Protein AF-0000000069859136 (afdb_homodimer)

pLDDT: mean 90.05, std 10.0, range [25.34, 98.75]

Structure (mmCIF, N/CA/C/O backbone):
data_AF-0000000069859136-model_v1
#
loop_
_entity.id
_entity.type
_entity.pdbx_description
1 polymer 'Putative glucan mod. protein'
#
loop_
_atom_site.group_PDB
_atom_site.id
_atom_site.type_symbol
_atom_site.label_atom_id
_atom_site.label_alt_id
_atom_site.label_comp_id
_atom_site.label_asym_id
_atom_site.label_entity_id
_atom_site.label_seq_id
_atom_site.pdbx_PDB_ins_code
_atom_site.Cartn_x
_atom_site.Cartn_y
_atom_site.Cartn_z
_atom_site.occupancy
_atom_site.B_iso_or_equiv
_atom_site.auth_seq_id
_atom_site.auth_comp_id
_atom_site.auth_asym_id
_atom_site.auth_atom_id
_atom_site.pdbx_PDB_model_num
ATOM 1 N N . MET A 1 1 ? 63.719 -24.328 11.25 1 25.34 1 MET A N 1
ATOM 2 C CA . MET A 1 1 ? 62.906 -24.25 12.445 1 25.34 1 MET A CA 1
ATOM 3 C C . MET A 1 1 ? 61.469 -23.859 12.086 1 25.34 1 MET A C 1
ATOM 5 O O . MET A 1 1 ? 61.25 -22.828 11.453 1 25.34 1 MET A O 1
ATOM 9 N N . SER A 1 2 ? 60.688 -24.875 11.891 1 28.73 2 SER A N 1
ATOM 10 C CA . SER A 1 2 ? 59.312 -25 11.414 1 28.73 2 SER A CA 1
ATOM 11 C C . SER A 1 2 ? 58.344 -24.297 12.359 1 28.73 2 SER A C 1
ATOM 13 O O . SER A 1 2 ? 58.281 -24.641 13.539 1 28.73 2 SER A O 1
ATOM 15 N N . GLU A 1 3 ? 58.406 -22.938 12.297 1 29.75 3 GLU A N 1
ATOM 16 C CA . GLU A 1 3 ? 57.406 -22.203 13.078 1 29.75 3 GLU A CA 1
ATOM 17 C C . GLU A 1 3 ? 56.031 -22.844 12.938 1 29.75 3 GLU A C 1
ATOM 19 O O . GLU A 1 3 ? 55.438 -22.812 11.867 1 29.75 3 GLU A O 1
ATOM 24 N N . ILE A 1 4 ? 55.844 -23.984 13.539 1 28.16 4 ILE A N 1
ATOM 25 C CA . ILE A 1 4 ? 54.5 -24.562 13.719 1 28.16 4 ILE A CA 1
ATOM 26 C C . ILE A 1 4 ? 53.562 -23.516 14.352 1 28.16 4 ILE A C 1
ATOM 28 O O . ILE A 1 4 ? 53.844 -23.031 15.461 1 28.16 4 ILE A O 1
ATOM 32 N N . LYS A 1 5 ? 52.906 -22.891 13.523 1 41.38 5 LYS A N 1
ATOM 33 C CA . LYS A 1 5 ? 51.812 -21.969 13.883 1 41.38 5 LYS A CA 1
ATOM 34 C C . LYS A 1 5 ? 50.969 -22.547 15.008 1 41.38 5 LYS A C 1
ATOM 36 O O . LYS A 1 5 ? 50.312 -23.578 14.828 1 41.38 5 LYS A O 1
ATOM 41 N N . LYS A 1 6 ? 51.312 -22.484 16.281 1 43.25 6 LYS A N 1
ATOM 42 C CA . LYS A 1 6 ? 50.594 -22.875 17.5 1 43.25 6 LYS A CA 1
ATOM 43 C C . LYS A 1 6 ? 49.125 -22.516 17.422 1 43.25 6 LYS A C 1
ATOM 45 O O . LYS A 1 6 ? 48.75 -21.344 17.266 1 43.25 6 LYS A O 1
ATOM 50 N N . LYS A 1 7 ? 48.188 -23.375 17.078 1 47.41 7 LYS A N 1
ATOM 51 C CA . LYS A 1 7 ? 46.719 -23.266 17.078 1 47.41 7 LYS A CA 1
ATOM 52 C C . LYS A 1 7 ? 46.188 -22.734 18.406 1 47.41 7 LYS A C 1
ATOM 54 O O . LYS A 1 7 ? 46.281 -23.422 19.422 1 47.41 7 LYS A O 1
ATOM 59 N N . LYS A 1 8 ? 46.25 -21.594 18.719 1 59.25 8 LYS A N 1
ATOM 60 C CA . LYS A 1 8 ? 45.844 -20.969 19.969 1 59.25 8 LYS A CA 1
ATOM 61 C C . LYS A 1 8 ? 44.375 -21.234 20.281 1 59.25 8 LYS A C 1
ATOM 63 O O . LYS A 1 8 ? 43.5 -20.922 19.469 1 59.25 8 LYS A O 1
ATOM 68 N N . SER A 1 9 ? 43.969 -22.141 21.172 1 77.12 9 SER A N 1
ATOM 69 C CA . SER A 1 9 ? 42.656 -22.484 21.672 1 77.12 9 SER A CA 1
ATOM 70 C C . SER A 1 9 ? 41.969 -21.266 22.266 1 77.12 9 SER A C 1
ATOM 72 O O . SER A 1 9 ? 42.594 -20.359 22.797 1 77.12 9 SER A O 1
ATOM 74 N N . LEU A 1 10 ? 40.562 -21.109 21.969 1 88.69 10 LEU A N 1
ATOM 75 C CA . LEU A 1 10 ? 39.75 -20.016 22.469 1 88.69 10 LEU A CA 1
ATOM 76 C C . LEU A 1 10 ? 39.656 -20.016 23.984 1 88.69 10 LEU A C 1
ATOM 78 O O . LEU A 1 10 ? 39.594 -21.094 24.594 1 88.69 10 LEU A O 1
ATOM 82 N N . ASN A 1 11 ? 39.875 -18.859 24.625 1 91.25 11 ASN A N 1
ATOM 83 C CA . ASN A 1 11 ? 39.688 -18.75 26.062 1 91.25 11 ASN A CA 1
ATOM 84 C C . ASN A 1 11 ? 38.188 -18.797 26.438 1 91.25 11 ASN A C 1
ATOM 86 O O . ASN A 1 11 ? 37.344 -18.75 25.562 1 91.25 11 ASN A O 1
ATOM 90 N N . VAL A 1 12 ? 37.812 -18.953 27.625 1 91.12 12 VAL A N 1
ATOM 91 C CA . VAL A 1 12 ? 36.469 -19.141 28.141 1 91.12 12 VAL A CA 1
ATOM 92 C C . VAL A 1 12 ? 35.625 -17.906 27.812 1 91.12 12 VAL A C 1
ATOM 94 O O . VAL A 1 12 ? 34.469 -18.031 27.438 1 91.12 12 VAL A O 1
ATOM 97 N N . ALA A 1 13 ? 36.219 -16.766 27.922 1 91.25 13 ALA A N 1
ATOM 98 C CA . ALA A 1 13 ? 35.469 -15.523 27.641 1 91.25 13 ALA A CA 1
ATOM 99 C C . ALA A 1 13 ? 35.094 -15.438 26.172 1 91.25 13 ALA A C 1
ATOM 101 O O . ALA A 1 13 ? 34 -14.984 25.828 1 91.25 13 ALA A O 1
ATOM 102 N N . GLN A 1 14 ? 35.969 -15.867 25.328 1 94.88 14 GLN A N 1
ATOM 103 C CA . GLN A 1 14 ? 35.719 -15.867 23.906 1 94.88 14 GLN A CA 1
ATOM 104 C C . GLN A 1 14 ? 34.594 -16.859 23.547 1 94.88 14 GLN A C 1
ATOM 106 O O . GLN A 1 14 ? 33.719 -16.547 22.734 1 94.88 14 GLN A O 1
ATOM 111 N N . ILE A 1 15 ? 34.625 -17.938 24.172 1 94.5 15 ILE A N 1
ATOM 112 C CA . ILE A 1 15 ? 33.594 -18.969 23.922 1 94.5 15 ILE A CA 1
ATOM 113 C C . ILE A 1 15 ? 32.25 -18.469 24.391 1 94.5 15 ILE A C 1
ATOM 115 O O . ILE A 1 15 ? 31.234 -18.641 23.703 1 94.5 15 ILE A O 1
ATOM 119 N N . ILE A 1 16 ? 32.219 -17.859 25.547 1 94.62 16 ILE A N 1
ATOM 120 C CA . ILE A 1 16 ? 30.969 -17.344 26.078 1 94.62 16 ILE A CA 1
ATOM 121 C C . ILE A 1 16 ? 30.391 -16.297 25.141 1 94.62 16 ILE A C 1
ATOM 123 O O . ILE A 1 16 ? 29.188 -16.297 24.859 1 94.62 16 ILE A O 1
ATOM 127 N N . CYS A 1 17 ? 31.25 -15.453 24.594 1 95.12 17 CYS A N 1
ATOM 128 C CA . CYS A 1 17 ? 30.781 -14.414 23.672 1 95.12 17 CYS A CA 1
ATOM 129 C C . CYS A 1 17 ? 30.25 -15.023 22.375 1 95.12 17 CYS A C 1
ATOM 131 O O . CYS A 1 17 ? 29.266 -14.547 21.828 1 95.12 17 CYS A O 1
ATOM 133 N N . LEU A 1 18 ? 30.906 -16.062 21.922 1 95.56 18 LEU A N 1
ATOM 134 C CA . LEU A 1 18 ? 30.469 -16.734 20.703 1 95.56 18 LEU A CA 1
ATOM 135 C C . LEU A 1 18 ? 29.094 -17.391 20.906 1 95.56 18 LEU A C 1
ATOM 137 O O . LEU A 1 18 ? 28.219 -17.281 20.047 1 95.56 18 LEU A O 1
ATOM 141 N N . VAL A 1 19 ? 28.938 -18.031 22.047 1 96.06 19 VAL A N 1
ATOM 142 C CA . VAL A 1 19 ? 27.703 -18.719 22.359 1 96.06 19 VAL A CA 1
ATOM 143 C C . VAL A 1 19 ? 26.578 -17.703 22.562 1 96.06 19 VAL A C 1
ATOM 145 O O . VAL A 1 19 ? 25.453 -17.906 22.078 1 96.06 19 VAL A O 1
ATOM 148 N N . LEU A 1 20 ? 26.891 -16.641 23.219 1 96.06 20 LEU A N 1
ATOM 149 C CA . LEU A 1 20 ? 25.891 -15.602 23.453 1 96.06 20 LEU A CA 1
ATOM 150 C C . LEU A 1 20 ? 25.484 -14.938 22.141 1 96.06 20 LEU A C 1
ATOM 152 O O . LEU A 1 20 ? 24.297 -14.641 21.938 1 96.06 20 LEU A O 1
ATOM 156 N N . ALA A 1 21 ? 26.469 -14.672 21.281 1 96.62 21 ALA A N 1
ATOM 157 C CA . ALA A 1 21 ? 26.172 -14.07 19.984 1 96.62 21 ALA A CA 1
ATOM 158 C C . ALA A 1 21 ? 25.281 -14.992 19.141 1 96.62 21 ALA A C 1
ATOM 160 O O . ALA A 1 21 ? 24.312 -14.547 18.531 1 96.62 21 ALA A O 1
ATOM 161 N N . ALA A 1 22 ? 25.641 -16.281 19.109 1 97.44 22 ALA A N 1
ATOM 162 C CA . ALA A 1 22 ? 24.844 -17.25 18.375 1 97.44 22 ALA A CA 1
ATOM 163 C C . ALA A 1 22 ? 23.422 -17.344 18.938 1 97.44 22 ALA A C 1
ATOM 165 O O . ALA A 1 22 ? 22.453 -17.422 18.188 1 97.44 22 ALA A O 1
ATOM 166 N N . PHE A 1 23 ? 23.375 -17.375 20.25 1 97.12 23 PHE A N 1
ATOM 167 C CA . PHE A 1 23 ? 22.078 -17.422 20.922 1 97.12 23 PHE A CA 1
ATOM 168 C C . PHE A 1 23 ? 21.203 -16.25 20.516 1 97.12 23 PHE A C 1
ATOM 170 O O . PHE A 1 23 ? 20.047 -16.422 20.125 1 97.12 23 PHE A O 1
ATOM 177 N N . PHE A 1 24 ? 21.781 -15.062 20.578 1 95.81 24 PHE A N 1
ATOM 178 C CA . PHE A 1 24 ? 21.031 -13.852 20.266 1 95.81 24 PHE A CA 1
ATOM 179 C C . PHE A 1 24 ? 20.578 -13.852 18.812 1 95.81 24 PHE A C 1
ATOM 181 O O . PHE A 1 24 ? 19.484 -13.398 18.5 1 95.81 24 PHE A O 1
ATOM 188 N N . MET A 1 25 ? 21.391 -14.289 17.922 1 97.31 25 MET A N 1
ATOM 189 C CA . MET A 1 25 ? 21.031 -14.344 16.5 1 97.31 25 MET A CA 1
ATOM 190 C C . MET A 1 25 ? 19.922 -15.375 16.266 1 97.31 25 MET A C 1
ATOM 192 O O . MET A 1 25 ? 18.984 -15.125 15.516 1 97.31 25 MET A O 1
ATOM 196 N N . LEU A 1 26 ? 20 -16.5 16.953 1 97.56 26 LEU A N 1
ATOM 197 C CA . LEU A 1 26 ? 19.031 -17.578 16.734 1 97.56 26 LEU A CA 1
ATOM 198 C C . LEU A 1 26 ? 17.703 -17.234 17.406 1 97.56 26 LEU A C 1
ATOM 200 O O . LEU A 1 26 ? 16.656 -17.797 17.031 1 97.56 26 LEU A O 1
ATOM 204 N N . VAL A 1 27 ? 17.703 -16.359 18.422 1 96.31 27 VAL A N 1
ATOM 205 C CA . VAL A 1 27 ? 16.453 -15.844 18.984 1 96.31 27 VAL A CA 1
ATOM 206 C C . VAL A 1 27 ? 15.625 -15.172 17.906 1 96.31 27 VAL A C 1
ATOM 208 O O . VAL A 1 27 ? 14.391 -15.203 17.938 1 96.31 27 VAL A O 1
ATOM 211 N N . GLN A 1 28 ? 16.281 -14.711 16.875 1 95.19 28 GLN A N 1
ATOM 212 C CA . GLN A 1 28 ? 15.625 -13.93 15.836 1 95.19 28 GLN A CA 1
ATOM 213 C C . GLN A 1 28 ? 14.977 -14.844 14.797 1 95.19 28 GLN A C 1
ATOM 215 O O . GLN A 1 28 ? 14.383 -14.359 13.828 1 95.19 28 GLN A O 1
ATOM 220 N N . MET A 1 29 ? 15.031 -16.172 15.023 1 94.88 29 MET A N 1
ATOM 221 C CA . MET A 1 29 ? 14.273 -17.109 14.195 1 94.88 29 MET A CA 1
ATOM 222 C C . MET A 1 29 ? 12.773 -16.922 14.398 1 94.88 29 MET A C 1
ATOM 224 O O . MET A 1 29 ? 11.984 -17.25 13.516 1 94.88 29 MET A O 1
ATOM 228 N N . PHE A 1 30 ? 12.438 -16.359 15.555 1 94.25 30 PHE A N 1
ATOM 229 C CA . PHE A 1 30 ? 11.039 -16.141 15.906 1 94.25 30 PHE A CA 1
ATOM 230 C C . PHE A 1 30 ? 10.68 -14.664 15.812 1 94.25 30 PHE A C 1
ATOM 232 O O . PHE A 1 30 ? 11.562 -13.805 15.875 1 94.25 30 PHE A O 1
ATOM 239 N N . SER A 1 31 ? 9.383 -14.422 15.594 1 89.88 31 SER A N 1
ATOM 240 C CA . SER A 1 31 ? 8.852 -13.062 15.695 1 89.88 31 SER A CA 1
ATOM 241 C C . SER A 1 31 ? 8.367 -12.758 17.109 1 89.88 31 SER A C 1
ATOM 243 O O . SER A 1 31 ? 7.527 -13.484 17.656 1 89.88 31 SER A O 1
ATOM 245 N N . TRP A 1 32 ? 8.898 -11.766 17.719 1 92 32 TRP A N 1
ATOM 246 C CA . TRP A 1 32 ? 8.617 -11.469 19.125 1 92 32 TRP A CA 1
ATOM 247 C C . TRP A 1 32 ? 7.742 -10.227 19.25 1 92 32 TRP A C 1
ATOM 249 O O . TRP A 1 32 ? 7.48 -9.75 20.359 1 92 32 TRP A O 1
ATOM 259 N N . GLY A 1 33 ? 7.336 -9.617 18.188 1 88.19 33 GLY A N 1
ATOM 260 C CA . GLY A 1 33 ? 6.578 -8.383 18.203 1 88.19 33 GLY A CA 1
ATOM 261 C C . GLY A 1 33 ? 5.332 -8.453 19.062 1 88.19 33 GLY A C 1
ATOM 262 O O . GLY A 1 33 ? 5.086 -7.57 19.891 1 88.19 33 GLY A O 1
ATOM 263 N N . LYS A 1 34 ? 4.492 -9.445 18.969 1 84.38 34 LYS A N 1
ATOM 264 C CA . LYS A 1 34 ? 3.248 -9.609 19.719 1 84.38 34 LYS A CA 1
ATOM 265 C C . LYS A 1 34 ? 3.527 -9.836 21.203 1 84.38 34 LYS A C 1
ATOM 267 O O . LYS A 1 34 ? 2.801 -9.336 22.062 1 84.38 34 LYS A O 1
ATOM 272 N N . THR A 1 35 ? 4.602 -10.594 21.5 1 87.19 35 THR A N 1
ATOM 273 C CA . THR A 1 35 ? 4.973 -10.875 22.891 1 87.19 35 THR A CA 1
ATOM 274 C C . THR A 1 35 ? 5.41 -9.594 23.594 1 87.19 35 THR A C 1
ATOM 276 O O . THR A 1 35 ? 4.984 -9.328 24.719 1 87.19 35 THR A O 1
ATOM 279 N N . PHE A 1 36 ? 6.152 -8.82 22.891 1 90.94 36 PHE A N 1
ATOM 280 C CA . PHE A 1 36 ? 6.625 -7.566 23.484 1 90.94 36 PHE A CA 1
ATOM 281 C C . PHE A 1 36 ? 5.496 -6.539 23.531 1 90.94 36 PHE A C 1
ATOM 283 O O . PHE A 1 36 ? 5.52 -5.633 24.375 1 90.94 36 PHE A O 1
ATOM 290 N N . GLY A 1 37 ? 4.582 -6.691 22.641 1 85.75 37 GLY A N 1
ATOM 291 C CA . GLY A 1 37 ? 3.424 -5.812 22.641 1 85.75 37 GLY A CA 1
ATOM 292 C C . GLY A 1 37 ? 2.527 -6.008 23.844 1 85.75 37 GLY A C 1
ATOM 293 O O . GLY A 1 37 ? 1.71 -5.145 24.156 1 85.75 37 GLY A O 1
ATOM 294 N N . ARG A 1 38 ? 2.701 -7.023 24.781 1 85.31 38 ARG A N 1
ATOM 295 C CA . ARG A 1 38 ? 1.902 -7.301 25.969 1 85.31 38 ARG A CA 1
ATOM 296 C C . ARG A 1 38 ? 2.598 -6.797 27.219 1 85.31 38 ARG A C 1
ATOM 298 O O . ARG A 1 38 ? 2.004 -6.785 28.312 1 85.31 38 ARG A O 1
ATOM 305 N N . LEU A 1 39 ? 3.768 -6.332 27 1 85.12 39 LEU A N 1
ATOM 306 C CA . LEU A 1 39 ? 4.527 -5.801 28.125 1 85.12 39 LEU A CA 1
ATOM 307 C C . LEU A 1 39 ? 4.117 -4.363 28.438 1 85.12 39 LEU A C 1
ATOM 309 O O . LEU A 1 39 ? 3.465 -3.715 27.609 1 85.12 39 LEU A O 1
ATOM 313 N N . PRO A 1 40 ? 4.449 -3.895 29.672 1 83.12 40 PRO A N 1
ATOM 314 C CA . PRO A 1 40 ? 4.195 -2.477 29.938 1 83.12 40 PRO A CA 1
ATOM 315 C C . PRO A 1 40 ? 4.844 -1.555 28.906 1 83.12 40 PRO A C 1
ATOM 317 O O . PRO A 1 40 ? 5.91 -1.871 28.375 1 83.12 40 PRO A O 1
ATOM 320 N N . LEU A 1 41 ? 4.195 -0.449 28.516 1 84.94 41 LEU A N 1
ATOM 321 C CA . LEU A 1 41 ? 4.641 0.443 27.453 1 84.94 41 LEU A CA 1
ATOM 322 C C . LEU A 1 41 ? 4.543 -0.24 26.094 1 84.94 41 LEU A C 1
ATOM 324 O O . LEU A 1 41 ? 5.492 -0.206 25.312 1 84.94 41 LEU A O 1
ATOM 328 N N . SER A 1 42 ? 3.465 -0.933 25.953 1 82.75 42 SER A N 1
ATOM 329 C CA . SER A 1 42 ? 3.193 -1.804 24.812 1 82.75 42 SER A CA 1
ATOM 330 C C . SER A 1 42 ? 3.441 -1.081 23.5 1 82.75 42 SER A C 1
ATOM 332 O O . SER A 1 42 ? 4.031 -1.646 22.578 1 82.75 42 SER A O 1
ATOM 334 N N . THR A 1 43 ? 3.127 0.158 23.438 1 80.5 43 THR A N 1
ATOM 335 C CA . THR A 1 43 ? 3.234 0.919 22.203 1 80.5 43 THR A CA 1
ATOM 336 C C . THR A 1 43 ? 4.695 1.108 21.797 1 80.5 43 THR A C 1
ATOM 338 O O . THR A 1 43 ? 5.016 1.196 20.609 1 80.5 43 THR A O 1
ATOM 341 N N . LEU A 1 44 ? 5.547 1.131 22.859 1 87.44 44 LEU A N 1
ATOM 342 C CA . LEU A 1 44 ? 6.973 1.32 22.609 1 87.44 44 LEU A CA 1
ATOM 343 C C . LEU A 1 44 ? 7.68 -0.022 22.469 1 87.44 44 LEU A C 1
ATOM 345 O O . LEU A 1 44 ? 8.477 -0.214 21.547 1 87.44 44 LEU A O 1
ATOM 349 N N . MET A 1 45 ? 7.266 -0.988 23.266 1 89.69 45 MET A N 1
ATOM 350 C CA . MET A 1 45 ? 7.98 -2.254 23.391 1 89.69 45 MET A CA 1
ATOM 351 C C . MET A 1 45 ? 7.797 -3.111 22.141 1 89.69 45 MET A C 1
ATOM 353 O O . MET A 1 45 ? 8.688 -3.887 21.781 1 89.69 45 MET A O 1
ATOM 357 N N . ARG A 1 46 ? 6.738 -2.98 21.453 1 91.25 46 ARG A N 1
ATOM 358 C CA . ARG A 1 46 ? 6.422 -3.812 20.297 1 91.25 46 ARG A CA 1
ATOM 359 C C . ARG A 1 46 ? 7.445 -3.617 19.188 1 91.25 46 ARG A C 1
ATOM 361 O O . ARG A 1 46 ? 7.598 -4.48 18.312 1 91.25 46 ARG A O 1
ATOM 368 N N . TYR A 1 47 ? 8.258 -2.545 19.188 1 91.94 47 TYR A N 1
ATOM 369 C CA . TYR A 1 47 ? 9.188 -2.223 18.094 1 91.94 47 TYR A CA 1
ATOM 370 C C . TYR A 1 47 ? 10.609 -2.645 18.453 1 91.94 47 TYR A C 1
ATOM 372 O O . TYR A 1 47 ? 11.5 -2.609 17.609 1 91.94 47 TYR A O 1
ATOM 380 N N . ILE A 1 48 ? 10.82 -3.129 19.609 1 92.62 48 ILE A N 1
ATOM 381 C CA . ILE A 1 48 ? 12.156 -3.453 20.094 1 92.62 48 ILE A CA 1
ATOM 382 C C . ILE A 1 48 ? 12.703 -4.656 19.328 1 92.62 48 ILE A C 1
ATOM 384 O O . ILE A 1 48 ? 13.844 -4.633 18.859 1 92.62 48 ILE A O 1
ATOM 388 N N . PRO A 1 49 ? 11.898 -5.703 19.125 1 92.75 49 PRO A N 1
ATOM 389 C CA . PRO A 1 49 ? 12.445 -6.836 18.375 1 92.75 49 PRO A CA 1
ATOM 390 C C . PRO A 1 49 ? 12.859 -6.461 16.953 1 92.75 49 PRO A C 1
ATOM 392 O O . PRO A 1 49 ? 13.898 -6.926 16.469 1 92.75 49 PRO A O 1
ATOM 395 N N . GLY A 1 50 ? 12.078 -5.648 16.328 1 92.31 50 GLY A N 1
ATOM 396 C CA . GLY A 1 50 ? 12.453 -5.176 15.008 1 92.31 50 GLY A CA 1
ATOM 397 C C . GLY A 1 50 ? 13.75 -4.387 15 1 92.31 50 GLY A C 1
ATOM 398 O O . GLY A 1 50 ? 14.57 -4.543 14.094 1 92.31 50 GLY A O 1
ATOM 399 N N . LEU A 1 51 ? 13.977 -3.576 15.992 1 93.5 51 LEU A N 1
ATOM 400 C CA . LEU A 1 51 ? 15.195 -2.787 16.125 1 93.5 51 LEU A CA 1
ATOM 401 C C . LEU A 1 51 ? 16.406 -3.689 16.359 1 93.5 51 LEU A C 1
ATOM 403 O O . LEU A 1 51 ? 17.484 -3.428 15.844 1 93.5 51 LEU A O 1
ATOM 407 N N . LEU A 1 52 ? 16.156 -4.715 17.125 1 91.94 52 LEU A N 1
ATOM 408 C CA . LEU A 1 52 ? 17.234 -5.664 17.406 1 91.94 52 LEU A CA 1
ATOM 409 C C . LEU A 1 52 ? 17.641 -6.395 16.125 1 91.94 52 LEU A C 1
ATOM 411 O O . LEU A 1 52 ? 18.828 -6.633 15.898 1 91.94 52 LEU A O 1
ATOM 415 N N . GLY A 1 53 ? 16.656 -6.785 15.367 1 94.19 53 GLY A N 1
ATOM 416 C CA . GLY A 1 53 ? 16.953 -7.438 14.102 1 94.19 53 GLY A CA 1
ATOM 417 C C . GLY A 1 53 ? 17.75 -6.566 13.156 1 94.19 53 GLY A C 1
ATOM 418 O O . GLY A 1 53 ? 18.719 -7.035 12.555 1 94.19 53 GLY A O 1
ATOM 419 N N . ARG A 1 54 ? 17.453 -5.344 13.039 1 95.5 54 ARG A N 1
ATOM 420 C CA . ARG A 1 54 ? 18.172 -4.41 12.172 1 95.5 54 ARG A CA 1
ATOM 421 C C . ARG A 1 54 ? 19.562 -4.113 12.727 1 95.5 54 ARG A C 1
ATOM 423 O O . ARG A 1 54 ? 20.516 -3.914 11.961 1 95.5 54 ARG A O 1
ATOM 430 N N . SER A 1 55 ? 19.656 -4.039 14.039 1 96.44 55 SER A N 1
ATOM 431 C CA . SER A 1 55 ? 20.953 -3.84 14.672 1 96.44 55 SER A CA 1
ATOM 432 C C . SER A 1 55 ? 21.891 -5 14.367 1 96.44 55 SER A C 1
ATOM 434 O O . SER A 1 55 ? 23.094 -4.793 14.148 1 96.44 55 SER A O 1
ATOM 436 N N . THR A 1 56 ? 21.328 -6.18 14.344 1 97.19 56 THR A N 1
ATOM 437 C CA . THR A 1 56 ? 22.109 -7.359 14.023 1 97.19 56 THR A CA 1
ATOM 438 C C . THR A 1 56 ? 22.625 -7.285 12.586 1 97.19 56 THR A C 1
ATOM 440 O O . THR A 1 56 ? 23.781 -7.648 12.312 1 97.19 56 THR A O 1
ATOM 443 N N . MET A 1 57 ? 21.859 -6.805 11.703 1 96.81 57 MET A N 1
ATOM 444 C CA . MET A 1 57 ? 22.219 -6.672 10.297 1 96.81 57 MET A CA 1
ATOM 445 C C . MET A 1 57 ? 23.375 -5.699 10.117 1 96.81 57 MET A C 1
ATOM 447 O O . MET A 1 57 ? 24.141 -5.801 9.148 1 96.81 57 MET A O 1
ATOM 451 N N . VAL A 1 58 ? 23.516 -4.777 11.047 1 97.75 58 VAL A N 1
ATOM 452 C CA . VAL A 1 58 ? 24.609 -3.805 10.992 1 97.75 58 VAL A CA 1
ATOM 453 C C . VAL A 1 58 ? 25.828 -4.355 11.734 1 97.75 58 VAL A C 1
ATOM 455 O O . VAL A 1 58 ? 26.953 -4.266 11.234 1 97.75 58 VAL A O 1
ATOM 458 N N . LEU A 1 59 ? 25.625 -5.008 12.852 1 98.31 59 LEU A N 1
ATOM 459 C CA . LEU A 1 59 ? 26.703 -5.445 13.734 1 98.31 59 LEU A CA 1
ATOM 460 C C . LEU A 1 59 ? 27.484 -6.594 13.102 1 98.31 59 LEU A C 1
ATOM 462 O O . LEU A 1 59 ? 28.719 -6.621 13.18 1 98.31 59 LEU A O 1
ATOM 466 N N . VAL A 1 60 ? 26.797 -7.535 12.477 1 98.31 60 VAL A N 1
ATOM 467 C CA . VAL A 1 60 ? 27.438 -8.742 11.977 1 98.31 60 VAL A CA 1
ATOM 468 C C . VAL A 1 60 ? 28.469 -8.375 10.906 1 98.31 60 VAL A C 1
ATOM 470 O O . VAL A 1 60 ? 29.641 -8.758 11.008 1 98.31 60 VAL A O 1
ATOM 473 N N . PRO A 1 61 ? 28.109 -7.574 9.883 1 98.44 61 PRO A N 1
ATOM 474 C CA . PRO A 1 61 ? 29.141 -7.172 8.93 1 98.44 61 PRO A CA 1
ATOM 475 C C . PRO A 1 61 ? 30.281 -6.395 9.586 1 98.44 61 PRO A C 1
ATOM 477 O O . PRO A 1 61 ? 31.438 -6.531 9.18 1 98.44 61 PRO A O 1
ATOM 480 N N . MET A 1 62 ? 30.016 -5.578 10.562 1 98.62 62 MET A N 1
ATOM 481 C CA . MET A 1 62 ? 31.047 -4.832 11.266 1 98.62 62 MET A CA 1
ATOM 482 C C . MET A 1 62 ? 32.031 -5.781 11.938 1 98.62 62 MET A C 1
ATOM 484 O O . MET A 1 62 ? 33.25 -5.578 11.867 1 98.62 62 MET A O 1
ATOM 488 N N . VAL A 1 63 ? 31.531 -6.777 12.602 1 98.56 63 VAL A N 1
ATOM 489 C CA . VAL A 1 63 ? 32.375 -7.762 13.289 1 98.56 63 VAL A CA 1
ATOM 490 C C . VAL A 1 63 ? 33.219 -8.523 12.273 1 98.56 63 VAL A C 1
ATOM 492 O O . VAL A 1 63 ? 34.406 -8.703 12.477 1 98.56 63 VAL A O 1
ATOM 495 N N . PHE A 1 64 ? 32.562 -9.008 11.188 1 98.69 64 PHE A N 1
ATOM 496 C CA . PHE A 1 64 ? 33.312 -9.695 10.133 1 98.69 64 PHE A CA 1
ATOM 497 C C . PHE A 1 64 ? 34.406 -8.805 9.57 1 98.69 64 PHE A C 1
ATOM 499 O O . PHE A 1 64 ? 35.531 -9.258 9.336 1 98.69 64 PHE A O 1
ATOM 506 N N . GLY A 1 65 ? 34.062 -7.508 9.344 1 98.69 65 GLY A N 1
ATOM 507 C CA . GLY A 1 65 ? 35.031 -6.57 8.852 1 98.69 65 GLY A CA 1
ATOM 508 C C . GLY A 1 65 ? 36.25 -6.438 9.766 1 98.69 65 GLY A C 1
ATOM 509 O O . GLY A 1 65 ? 37.375 -6.391 9.305 1 98.69 65 GLY A O 1
ATOM 510 N N . ALA A 1 66 ? 36.031 -6.391 11.062 1 98.44 66 ALA A N 1
ATOM 511 C CA . ALA A 1 66 ? 37.094 -6.266 12.039 1 98.44 66 ALA A CA 1
ATOM 512 C C . ALA A 1 66 ? 38.031 -7.488 12.016 1 98.44 66 ALA A C 1
ATOM 514 O O . ALA A 1 66 ? 39.25 -7.359 12.023 1 98.44 66 ALA A O 1
ATOM 515 N N . VAL A 1 67 ? 37.438 -8.625 11.945 1 98.06 67 VAL A N 1
ATOM 516 C CA . VAL A 1 67 ? 38.188 -9.859 12.016 1 98.06 67 VAL A CA 1
ATOM 517 C C . VAL A 1 67 ? 39 -10.047 10.734 1 98.06 67 VAL A C 1
ATOM 519 O O . VAL A 1 67 ? 40.156 -10.469 10.766 1 98.06 67 VAL A O 1
ATOM 522 N N . TYR A 1 68 ? 38.438 -9.719 9.602 1 97.81 68 TYR A N 1
ATOM 523 C CA . TYR A 1 68 ? 39.094 -9.945 8.312 1 97.81 68 TYR A CA 1
ATOM 524 C C . TYR A 1 68 ? 39.906 -8.734 7.898 1 97.81 68 TYR A C 1
ATOM 526 O O . TYR A 1 68 ? 40.281 -8.602 6.73 1 97.81 68 TYR A O 1
ATOM 534 N N . SER A 1 69 ? 40.219 -7.867 8.781 1 96.88 69 SER A N 1
ATOM 535 C CA . SER A 1 69 ? 40.938 -6.641 8.453 1 96.88 69 SER A CA 1
ATOM 536 C C . SER A 1 69 ? 42.469 -6.855 8.5 1 96.88 69 SER A C 1
ATOM 538 O O . SER A 1 69 ? 43.219 -5.965 8.133 1 96.88 69 SER A O 1
ATOM 540 N N . LYS A 1 70 ? 42.969 -7.961 8.844 1 93.88 70 LYS A N 1
ATOM 541 C CA . LYS A 1 70 ? 44.375 -8.195 9.148 1 93.88 70 LYS A CA 1
ATOM 542 C C . LYS A 1 70 ? 45.188 -8.359 7.867 1 93.88 70 LYS A C 1
ATOM 544 O O . LYS A 1 70 ? 46.406 -8.047 7.844 1 93.88 70 LYS A O 1
ATOM 549 N N . LYS A 1 71 ? 44.625 -8.906 6.848 1 94.44 71 LYS A N 1
ATOM 550 C CA . LYS A 1 71 ? 45.312 -9.109 5.566 1 94.44 71 LYS A CA 1
ATOM 551 C C . LYS A 1 71 ? 44.312 -9.109 4.414 1 94.44 71 LYS A C 1
ATOM 553 O O . LYS A 1 71 ? 43.094 -9.117 4.637 1 94.44 71 LYS A O 1
ATOM 558 N N . LYS A 1 72 ? 44.875 -9.031 3.219 1 94.31 72 LYS A N 1
ATOM 559 C CA . LYS A 1 72 ? 44.031 -9.148 2.031 1 94.31 72 LYS A CA 1
ATOM 560 C C . LYS A 1 72 ? 43.469 -10.555 1.896 1 94.31 72 LYS A C 1
ATOM 562 O O . LYS A 1 72 ? 44.188 -11.539 2.041 1 94.31 72 LYS A O 1
ATOM 567 N N . VAL A 1 73 ? 42.156 -10.609 1.697 1 94 73 VAL A N 1
ATOM 568 C CA . VAL A 1 73 ? 41.469 -11.898 1.657 1 94 73 VAL A CA 1
ATOM 569 C C . VAL A 1 73 ? 41.219 -12.297 0.207 1 94 73 VAL A C 1
ATOM 571 O O . VAL A 1 73 ? 40.875 -11.453 -0.621 1 94 73 VAL A O 1
ATOM 574 N N . HIS A 1 74 ? 41.438 -13.523 -0.126 1 93.69 74 HIS A N 1
ATOM 575 C CA . HIS A 1 74 ? 41.188 -14.062 -1.457 1 93.69 74 HIS A CA 1
ATOM 576 C C . HIS A 1 74 ? 39.719 -14.352 -1.676 1 93.69 74 HIS A C 1
ATOM 578 O O . HIS A 1 74 ? 39 -14.68 -0.73 1 93.69 74 HIS A O 1
ATOM 584 N N . PRO A 1 75 ? 39.188 -14.289 -2.904 1 93.31 75 PRO A N 1
ATOM 585 C CA . PRO A 1 75 ? 37.781 -14.539 -3.201 1 93.31 75 PRO A CA 1
ATOM 586 C C . PRO A 1 75 ? 37.344 -15.945 -2.82 1 93.31 75 PRO A C 1
ATOM 588 O O . PRO A 1 75 ? 36.125 -16.219 -2.73 1 93.31 75 PRO A O 1
ATOM 591 N N . THR A 1 76 ? 38.219 -16.875 -2.59 1 94.94 76 THR A N 1
ATOM 592 C CA . THR A 1 76 ? 37.875 -18.234 -2.178 1 94.94 76 THR A CA 1
ATOM 593 C C . THR A 1 76 ? 37.062 -18.234 -0.886 1 94.94 76 THR A C 1
ATOM 595 O O . THR A 1 76 ? 36.219 -19.109 -0.673 1 94.94 76 THR A O 1
ATOM 598 N N . GLU A 1 77 ? 37.344 -17.25 -0.008 1 95.19 77 GLU A N 1
ATOM 599 C CA . GLU A 1 77 ? 36.594 -17.156 1.252 1 95.19 77 GLU A CA 1
ATOM 600 C C . GLU A 1 77 ? 35.125 -16.906 1.012 1 95.19 77 GLU A C 1
ATOM 602 O O . GLU A 1 77 ? 34.281 -17.422 1.734 1 95.19 77 GLU A O 1
ATOM 607 N N . ALA A 1 78 ? 34.781 -16.062 0.013 1 95.81 78 ALA A N 1
ATOM 608 C CA . ALA A 1 78 ? 33.406 -15.828 -0.357 1 95.81 78 ALA A CA 1
ATOM 609 C C . ALA A 1 78 ? 32.719 -17.109 -0.815 1 95.81 78 ALA A C 1
ATOM 611 O O . ALA A 1 78 ? 31.562 -17.359 -0.497 1 95.81 78 ALA A O 1
ATOM 612 N N . PHE A 1 79 ? 33.438 -17.953 -1.545 1 95.44 79 PHE A N 1
ATOM 613 C CA . PHE A 1 79 ? 32.906 -19.234 -1.996 1 95.44 79 PHE A CA 1
ATOM 614 C C . PHE A 1 79 ? 32.656 -20.156 -0.814 1 95.44 79 PHE A C 1
ATOM 616 O O . PHE A 1 79 ? 31.672 -20.891 -0.788 1 95.44 79 PHE A O 1
ATOM 623 N N . ARG A 1 80 ? 33.594 -20.125 0.152 1 96.5 80 ARG A N 1
ATOM 624 C CA . ARG A 1 80 ? 33.406 -20.953 1.344 1 96.5 80 ARG A CA 1
ATOM 625 C C . ARG A 1 80 ? 32.094 -20.578 2.059 1 96.5 80 ARG A C 1
ATOM 627 O O . ARG A 1 80 ? 31.359 -21.469 2.486 1 96.5 80 ARG A O 1
ATOM 634 N N . PHE A 1 81 ? 31.859 -19.219 2.205 1 97.56 81 PHE A N 1
ATOM 635 C CA . PHE A 1 81 ? 30.609 -18.781 2.803 1 97.56 81 PHE A CA 1
ATOM 636 C C . PHE A 1 81 ? 29.422 -19.328 2.025 1 97.56 81 PHE A C 1
ATOM 638 O O . PHE A 1 81 ? 28.469 -19.844 2.615 1 97.56 81 PHE A O 1
ATOM 645 N N . TRP A 1 82 ? 29.5 -19.219 0.697 1 97.12 82 TRP A N 1
ATOM 646 C CA . TRP A 1 82 ? 28.391 -19.609 -0.174 1 97.12 82 TRP A CA 1
ATOM 647 C C . TRP A 1 82 ? 28.094 -21.094 -0.073 1 97.12 82 TRP A C 1
ATOM 649 O O . TRP A 1 82 ? 26.953 -21.5 0.088 1 97.12 82 TRP A O 1
ATOM 659 N N . ILE A 1 83 ? 29.141 -21.969 -0.159 1 97.31 83 ILE A N 1
ATOM 660 C CA . ILE A 1 83 ? 28.953 -23.422 -0.178 1 97.31 83 ILE A CA 1
ATOM 661 C C . ILE A 1 83 ? 28.453 -23.891 1.186 1 97.31 83 ILE A C 1
ATOM 663 O O . ILE A 1 83 ? 27.625 -24.812 1.271 1 97.31 83 ILE A O 1
ATOM 667 N N . MET A 1 84 ? 29 -23.281 2.258 1 97.75 84 MET A N 1
ATOM 668 C CA . MET A 1 84 ? 28.5 -23.609 3.592 1 97.75 84 MET A CA 1
ATOM 669 C C . MET A 1 84 ? 27.016 -23.281 3.723 1 97.75 84 MET A C 1
ATOM 671 O O . MET A 1 84 ? 26.25 -24.047 4.309 1 97.75 84 MET A O 1
ATOM 675 N N . ALA A 1 85 ? 26.656 -22.109 3.195 1 97.75 85 ALA A N 1
ATOM 676 C CA . ALA A 1 85 ? 25.25 -21.688 3.238 1 97.75 85 ALA A CA 1
ATOM 677 C C . ALA A 1 85 ? 24.375 -22.656 2.441 1 97.75 85 ALA A C 1
ATOM 679 O O . ALA A 1 85 ? 23.297 -23.031 2.9 1 97.75 85 ALA A O 1
ATOM 680 N N . VAL A 1 86 ? 24.781 -23.062 1.234 1 97.44 86 VAL A N 1
ATOM 681 C CA . VAL A 1 86 ? 24 -23.938 0.353 1 97.44 86 VAL A CA 1
ATOM 682 C C . VAL A 1 86 ? 23.797 -25.297 1.019 1 97.44 86 VAL A C 1
ATOM 684 O O . VAL A 1 86 ? 22.672 -25.812 1.046 1 97.44 86 VAL A O 1
ATOM 687 N N . VAL A 1 87 ? 24.875 -25.844 1.559 1 97.69 87 VAL A N 1
ATOM 688 C CA . VAL A 1 87 ? 24.766 -27.156 2.199 1 97.69 87 VAL A CA 1
ATOM 689 C C . VAL A 1 87 ? 23.844 -27.062 3.414 1 97.69 87 VAL A C 1
ATOM 691 O O . VAL A 1 87 ? 23.031 -27.953 3.648 1 97.69 87 VAL A O 1
ATOM 694 N N . THR A 1 88 ? 24.031 -25.969 4.199 1 98.12 88 THR A N 1
ATOM 695 C CA . THR A 1 88 ? 23.141 -25.75 5.34 1 98.12 88 THR A CA 1
ATOM 696 C C . THR A 1 88 ? 21.688 -25.656 4.887 1 98.12 88 THR A C 1
ATOM 698 O O . THR A 1 88 ? 20.797 -26.219 5.523 1 98.12 88 THR A O 1
ATOM 701 N N . LEU A 1 89 ? 21.406 -24.938 3.801 1 97.75 89 LEU A N 1
ATOM 702 C CA . LEU A 1 89 ? 20.062 -24.766 3.275 1 97.75 89 LEU A CA 1
ATOM 703 C C . LEU A 1 89 ? 19.5 -26.078 2.773 1 97.75 89 LEU A C 1
ATOM 705 O O . LEU A 1 89 ? 18.297 -26.359 2.945 1 97.75 89 LEU A O 1
ATOM 709 N N . VAL A 1 90 ? 20.359 -26.906 2.109 1 97.12 90 VAL A N 1
ATOM 710 C CA . VAL A 1 90 ? 19.906 -28.203 1.624 1 97.12 90 VAL A CA 1
ATOM 711 C C . VAL A 1 90 ? 19.453 -29.062 2.799 1 97.12 90 VAL A C 1
ATOM 713 O O . VAL A 1 90 ? 18.359 -29.656 2.754 1 97.12 90 VAL A O 1
ATOM 716 N N . LEU A 1 91 ? 20.219 -29.094 3.844 1 97.19 91 LEU A N 1
ATOM 717 C CA . LEU A 1 91 ? 19.891 -29.891 5.02 1 97.19 91 LEU A CA 1
ATOM 718 C C . LEU A 1 91 ? 18.625 -29.344 5.699 1 97.19 91 LEU A C 1
ATOM 720 O O . LEU A 1 91 ? 17.75 -30.125 6.082 1 97.19 91 LEU A O 1
ATOM 724 N N . LEU A 1 92 ? 18.578 -28.031 5.844 1 96.69 92 LEU A N 1
ATOM 725 C CA . LEU A 1 92 ? 17.422 -27.406 6.473 1 96.69 92 LEU A CA 1
ATOM 726 C C . LEU A 1 92 ? 16.156 -27.672 5.668 1 96.69 92 LEU A C 1
ATOM 728 O O . LEU A 1 92 ? 15.109 -28 6.242 1 96.69 92 LEU A O 1
ATOM 732 N N . TYR A 1 93 ? 16.219 -27.516 4.375 1 95.38 93 TYR A N 1
ATOM 733 C CA . TYR A 1 93 ? 15.039 -27.703 3.527 1 95.38 93 TYR A CA 1
ATOM 734 C C . TYR A 1 93 ? 14.594 -29.156 3.541 1 95.38 93 TYR A C 1
ATOM 736 O O . TYR A 1 93 ? 13.398 -29.453 3.494 1 95.38 93 TYR A O 1
ATOM 744 N N . LEU A 1 94 ? 15.57 -30.125 3.539 1 95.56 94 LEU A N 1
ATOM 745 C CA . LEU A 1 94 ? 15.234 -31.531 3.645 1 95.56 94 LEU A CA 1
ATOM 746 C C . LEU A 1 94 ? 14.508 -31.828 4.953 1 95.56 94 LEU A C 1
ATOM 748 O O . LEU A 1 94 ? 13.484 -32.5 4.961 1 95.56 94 LEU A O 1
ATOM 752 N N . ALA A 1 95 ? 15.031 -31.266 6.027 1 95.69 95 ALA A N 1
ATOM 753 C CA . ALA A 1 95 ? 14.375 -31.438 7.324 1 95.69 95 ALA A CA 1
ATOM 754 C C . ALA A 1 95 ? 12.984 -30.797 7.324 1 95.69 95 ALA A C 1
ATOM 756 O O . ALA A 1 95 ? 12.039 -31.375 7.867 1 95.69 95 ALA A O 1
ATOM 757 N N . TYR A 1 96 ? 12.914 -29.641 6.754 1 95 96 TYR A N 1
ATOM 758 C CA . TYR A 1 96 ? 11.648 -28.922 6.648 1 95 96 TYR A CA 1
ATOM 759 C C . TYR A 1 96 ? 10.633 -29.734 5.844 1 95 96 TYR A C 1
ATOM 761 O O . TYR A 1 96 ? 9.469 -29.844 6.238 1 95 96 TYR A O 1
ATOM 769 N N . PHE A 1 97 ? 11.055 -30.312 4.762 1 93.56 97 PHE A N 1
ATOM 770 C CA . PHE A 1 97 ? 10.18 -31.078 3.887 1 93.56 97 PHE A CA 1
ATOM 771 C C . PHE A 1 97 ? 9.625 -32.312 4.613 1 93.56 97 PHE A C 1
ATOM 773 O O . PHE A 1 97 ? 8.445 -32.625 4.461 1 93.56 97 PHE A O 1
ATOM 780 N N . PHE A 1 98 ? 10.422 -32.938 5.402 1 93.25 98 PHE A N 1
ATOM 781 C CA . PHE A 1 98 ? 9.977 -34.156 6.113 1 93.25 98 PHE A CA 1
ATOM 782 C C . PHE A 1 98 ? 9.016 -33.781 7.242 1 93.25 98 PHE A C 1
ATOM 784 O O . PHE A 1 98 ? 8.078 -34.531 7.527 1 93.25 98 PHE A O 1
ATOM 791 N N . LYS A 1 99 ? 9.219 -32.656 7.816 1 92.88 99 LYS A N 1
ATOM 792 C CA . LYS A 1 99 ? 8.398 -32.25 8.953 1 92.88 99 LYS A CA 1
ATOM 793 C C . LYS A 1 99 ? 7.109 -31.562 8.484 1 92.88 99 LYS A C 1
ATOM 795 O O . LYS A 1 99 ? 6.047 -31.781 9.078 1 92.88 99 LYS A O 1
ATOM 800 N N . VAL A 1 100 ? 7.203 -30.688 7.457 1 91.94 100 VAL A N 1
ATOM 801 C CA . VAL A 1 100 ? 6.074 -29.922 6.938 1 91.94 100 VAL A CA 1
ATOM 802 C C . VAL A 1 100 ? 6.012 -30.062 5.418 1 91.94 100 VAL A C 1
ATOM 804 O O . VAL A 1 100 ? 6.191 -29.078 4.691 1 91.94 100 VAL A O 1
ATOM 807 N N . PRO A 1 101 ? 5.648 -31.156 4.891 1 90.62 101 PRO A N 1
ATOM 808 C CA . PRO A 1 101 ? 5.668 -31.375 3.443 1 90.62 101 PRO A CA 1
ATOM 809 C C . PRO A 1 101 ? 4.707 -30.453 2.693 1 90.62 101 PRO A C 1
ATOM 811 O O . PRO A 1 101 ? 4.914 -30.172 1.51 1 90.62 101 PRO A O 1
ATOM 814 N N . GLY A 1 102 ? 3.639 -29.969 3.398 1 88.25 102 GLY A N 1
ATOM 815 C CA . GLY A 1 102 ? 2.666 -29.094 2.777 1 88.25 102 GLY A CA 1
ATOM 816 C C . GLY A 1 102 ? 3.258 -27.766 2.354 1 88.25 102 GLY A C 1
ATOM 817 O O . GLY A 1 102 ? 2.701 -27.078 1.493 1 88.25 102 GLY A O 1
ATOM 818 N N . GLY A 1 103 ? 4.418 -27.438 2.834 1 89.25 103 GLY A N 1
ATOM 819 C CA . GLY A 1 103 ? 5.051 -26.172 2.51 1 89.25 103 GLY A CA 1
ATOM 820 C C . GLY A 1 103 ? 6.02 -26.266 1.346 1 89.25 103 GLY A C 1
ATOM 821 O O . GLY A 1 103 ? 6.676 -25.281 0.997 1 89.25 103 GLY A O 1
ATOM 822 N N . PHE A 1 104 ? 6.074 -27.422 0.722 1 91.38 104 PHE A N 1
ATOM 823 C CA . PHE A 1 104 ? 7.004 -27.625 -0.384 1 91.38 104 PHE A CA 1
ATOM 824 C C . PHE A 1 104 ? 6.637 -26.734 -1.565 1 91.38 104 PHE A C 1
ATOM 826 O O . PHE A 1 104 ? 5.469 -26.656 -1.954 1 91.38 104 PHE A O 1
ATOM 833 N N . ASN A 1 105 ? 7.582 -26.031 -2.125 1 90.38 105 ASN A N 1
ATOM 834 C CA . ASN A 1 105 ? 7.449 -25.109 -3.25 1 90.38 105 ASN A CA 1
ATOM 835 C C . ASN A 1 105 ? 8.734 -25.031 -4.07 1 90.38 105 ASN A C 1
ATOM 837 O O . ASN A 1 105 ? 9.82 -24.906 -3.516 1 90.38 105 ASN A O 1
ATOM 841 N N . MET A 1 106 ? 8.609 -25.172 -5.367 1 91.94 106 MET A N 1
ATOM 842 C CA . MET A 1 106 ? 9.781 -25.266 -6.242 1 91.94 106 MET A CA 1
ATOM 843 C C . MET A 1 106 ? 10.578 -23.969 -6.207 1 91.94 106 MET A C 1
ATOM 845 O O . MET A 1 106 ? 11.805 -23.984 -6.344 1 91.94 106 MET A O 1
ATOM 849 N N . TRP A 1 107 ? 9.977 -22.844 -6.066 1 88.69 107 TRP A N 1
ATOM 850 C CA . TRP A 1 107 ? 10.703 -21.578 -5.973 1 88.69 107 TRP A CA 1
ATOM 851 C C . TRP A 1 107 ? 11.602 -21.562 -4.742 1 88.69 107 TRP A C 1
ATOM 853 O O . TRP A 1 107 ? 12.719 -21.047 -4.793 1 88.69 107 TRP A O 1
ATOM 863 N N . LYS A 1 108 ? 11.125 -22.094 -3.646 1 90.38 108 LYS A N 1
ATOM 864 C CA . LYS A 1 108 ? 11.93 -22.172 -2.434 1 90.38 108 LYS A CA 1
ATOM 865 C C . LYS A 1 108 ? 13.102 -23.141 -2.621 1 90.38 108 LYS A C 1
ATOM 867 O O . LYS A 1 108 ? 14.195 -22.891 -2.115 1 90.38 108 LYS A O 1
ATOM 872 N N . LEU A 1 109 ? 12.812 -24.219 -3.336 1 91.75 109 LEU A N 1
ATOM 873 C CA . LEU A 1 109 ? 13.898 -25.156 -3.629 1 91.75 109 LEU A CA 1
ATOM 874 C C . LEU A 1 109 ? 14.984 -24.469 -4.465 1 91.75 109 LEU A C 1
ATOM 876 O O . LEU A 1 109 ? 16.172 -24.672 -4.227 1 91.75 109 LEU A O 1
ATOM 880 N N . TRP A 1 110 ? 14.609 -23.719 -5.418 1 90.19 110 TRP A N 1
ATOM 881 C CA . TRP A 1 110 ? 15.555 -22.938 -6.207 1 90.19 110 TRP A CA 1
ATOM 882 C C . TRP A 1 110 ? 16.375 -22 -5.32 1 90.19 110 TRP A C 1
ATOM 884 O O . TRP A 1 110 ? 17.578 -21.828 -5.539 1 90.19 110 TRP A O 1
ATOM 894 N N . GLY A 1 111 ? 15.766 -21.469 -4.352 1 90.94 111 GLY A N 1
ATOM 895 C CA . GLY A 1 111 ? 16.438 -20.562 -3.424 1 90.94 111 GLY A CA 1
ATOM 896 C C . GLY A 1 111 ? 17.484 -21.25 -2.584 1 90.94 111 GLY A C 1
ATOM 897 O O . GLY A 1 111 ? 18.422 -20.609 -2.105 1 90.94 111 GLY A O 1
ATOM 898 N N . VAL A 1 112 ? 17.375 -22.562 -2.463 1 93.44 112 VAL A N 1
ATOM 899 C CA . VAL A 1 112 ? 18.328 -23.344 -1.706 1 93.44 112 VAL A CA 1
ATOM 900 C C . VAL A 1 112 ? 19.672 -23.375 -2.436 1 93.44 112 VAL A C 1
ATOM 902 O O . VAL A 1 112 ? 20.734 -23.203 -1.816 1 93.44 112 VAL A O 1
ATOM 905 N N . PHE A 1 113 ? 19.641 -23.375 -3.742 1 92.62 113 PHE A N 1
ATOM 906 C CA . PHE A 1 113 ? 20.859 -23.516 -4.52 1 92.62 113 PHE A CA 1
ATOM 907 C C . PHE A 1 113 ? 21.406 -22.141 -4.922 1 92.62 113 PHE A C 1
ATOM 909 O O . PHE A 1 113 ? 22.594 -22 -5.215 1 92.62 113 PHE A O 1
ATOM 916 N N . PHE A 1 114 ? 20.562 -21.125 -4.938 1 94.06 114 PHE A N 1
ATOM 917 C CA . PHE A 1 114 ? 20.969 -19.781 -5.316 1 94.06 114 PHE A CA 1
ATOM 918 C C . PHE A 1 114 ? 20.516 -18.766 -4.273 1 94.06 114 PHE A C 1
ATOM 920 O O . PHE A 1 114 ? 19.781 -17.828 -4.59 1 94.06 114 PHE A O 1
ATOM 927 N N . PRO A 1 115 ? 21.062 -18.906 -3.129 1 94.69 115 PRO A N 1
ATOM 928 C CA . PRO A 1 115 ? 20.547 -18.094 -2.02 1 94.69 115 PRO A CA 1
ATOM 929 C C . PRO A 1 115 ? 20.797 -16.609 -2.217 1 94.69 115 PRO A C 1
ATOM 931 O O . PRO A 1 115 ? 20.031 -15.773 -1.728 1 94.69 115 PRO A O 1
ATOM 934 N N . VAL A 1 116 ? 21.828 -16.203 -2.93 1 94.94 116 VAL A N 1
ATOM 935 C CA . VAL A 1 116 ? 22.141 -14.797 -3.166 1 94.94 116 VAL A CA 1
ATOM 936 C C . VAL A 1 116 ? 21.188 -14.234 -4.223 1 94.94 116 VAL A C 1
ATOM 938 O O . VAL A 1 116 ? 20.609 -13.164 -4.039 1 94.94 116 VAL A O 1
ATOM 941 N N . LEU A 1 117 ? 20.875 -14.984 -5.266 1 93.44 117 LEU A N 1
ATOM 942 C CA . LEU A 1 117 ? 20.047 -14.523 -6.375 1 93.44 117 LEU A CA 1
ATOM 943 C C . LEU A 1 117 ? 18.578 -14.438 -5.969 1 93.44 117 LEU A C 1
ATOM 945 O O . LEU A 1 117 ? 17.844 -13.57 -6.449 1 93.44 117 LEU A O 1
ATOM 949 N N . THR A 1 118 ? 18.203 -15.32 -5.027 1 91.81 118 THR A N 1
ATOM 950 C CA . THR A 1 118 ? 16.797 -15.367 -4.656 1 91.81 118 THR A CA 1
ATOM 951 C C . THR A 1 118 ? 16.547 -14.594 -3.361 1 91.81 118 THR A C 1
ATOM 953 O O . THR A 1 118 ? 15.438 -14.594 -2.832 1 91.81 118 THR A O 1
ATOM 956 N N . SER A 1 119 ? 17.594 -14 -2.838 1 92.88 119 SER A N 1
ATOM 957 C CA . SER A 1 119 ? 17.5 -13.18 -1.634 1 92.88 119 SER A CA 1
ATOM 958 C C . SER A 1 119 ? 16.984 -14 -0.453 1 92.88 119 SER A C 1
ATOM 960 O O . SER A 1 119 ? 16.094 -13.562 0.281 1 92.88 119 SER A O 1
ATOM 962 N N . THR A 1 120 ? 17.547 -15.25 -0.34 1 93.06 120 THR A N 1
ATOM 963 C CA . THR A 1 120 ? 17.234 -16.109 0.788 1 93.06 120 THR A CA 1
ATOM 964 C C . THR A 1 120 ? 17.734 -15.508 2.096 1 93.06 120 THR A C 1
ATOM 966 O O . THR A 1 120 ? 17.078 -15.633 3.133 1 93.06 120 THR A O 1
ATOM 969 N N . SER A 1 121 ? 18.906 -14.844 2.002 1 93.94 121 SER A N 1
ATOM 970 C CA . SER A 1 121 ? 19.5 -14.141 3.129 1 93.94 121 SER A CA 1
ATOM 971 C C . SER A 1 121 ? 20.266 -12.906 2.666 1 93.94 121 SER A C 1
ATOM 973 O O . SER A 1 121 ? 21.297 -13.023 1.998 1 93.94 121 SER A O 1
ATOM 975 N N . VAL A 1 122 ? 19.828 -11.812 3.076 1 95.38 122 VAL A N 1
ATOM 976 C CA . VAL A 1 122 ? 20.469 -10.562 2.693 1 95.38 122 VAL A CA 1
ATOM 977 C C . VAL A 1 122 ? 21.797 -10.414 3.451 1 95.38 122 VAL A C 1
ATOM 979 O O . VAL A 1 122 ? 22.766 -9.891 2.908 1 95.38 122 VAL A O 1
ATOM 982 N N . LEU A 1 123 ? 21.75 -10.82 4.668 1 97.44 123 LEU A N 1
ATOM 983 C CA . LEU A 1 123 ? 22.969 -10.75 5.465 1 97.44 123 LEU A CA 1
ATOM 984 C C . LEU A 1 123 ? 24.062 -11.609 4.855 1 97.44 123 LEU A C 1
ATOM 986 O O . LEU A 1 123 ? 25.219 -11.188 4.773 1 97.44 123 LEU A O 1
ATOM 990 N N . LEU A 1 124 ? 23.688 -12.852 4.441 1 97.75 124 LEU A N 1
ATOM 991 C CA . LEU A 1 124 ? 24.656 -13.703 3.752 1 97.75 124 LEU A CA 1
ATOM 992 C C . LEU A 1 124 ? 25.188 -13.016 2.492 1 97.75 124 LEU A C 1
ATOM 994 O O . LEU A 1 124 ? 26.391 -12.992 2.244 1 97.75 124 LEU A O 1
ATOM 998 N N . ALA A 1 125 ? 24.234 -12.492 1.685 1 97.62 125 ALA A N 1
ATOM 999 C CA . ALA A 1 125 ? 24.625 -11.773 0.474 1 97.62 125 ALA A CA 1
ATOM 1000 C C . ALA A 1 125 ? 25.578 -10.633 0.801 1 97.62 125 ALA A C 1
ATOM 1002 O O . ALA A 1 125 ? 26.609 -10.461 0.133 1 97.62 125 ALA A O 1
ATOM 1003 N N . GLY A 1 126 ? 25.234 -9.875 1.831 1 98 126 GLY A N 1
ATOM 1004 C CA . GLY A 1 126 ? 26.094 -8.773 2.258 1 98 126 GLY A CA 1
ATOM 1005 C C . GLY A 1 126 ? 27.484 -9.227 2.654 1 98 126 GLY A C 1
ATOM 1006 O O . GLY A 1 126 ? 28.469 -8.555 2.336 1 98 126 GLY A O 1
ATOM 1007 N N . LEU A 1 127 ? 27.594 -10.328 3.342 1 98.44 127 LEU A N 1
ATOM 1008 C CA . LEU A 1 127 ? 28.891 -10.852 3.752 1 98.44 127 LEU A CA 1
ATOM 1009 C C . LEU A 1 127 ? 29.688 -11.305 2.541 1 98.44 127 LEU A C 1
ATOM 1011 O O . LEU A 1 127 ? 30.906 -11.078 2.475 1 98.44 127 LEU A O 1
ATOM 1015 N N . ILE A 1 128 ? 29 -11.953 1.599 1 97.88 128 ILE A N 1
ATOM 1016 C CA . ILE A 1 128 ? 29.672 -12.398 0.383 1 97.88 128 ILE A CA 1
ATOM 1017 C C . ILE A 1 128 ? 30.172 -11.195 -0.41 1 97.88 128 ILE A C 1
ATOM 1019 O O . ILE A 1 128 ? 31.328 -11.156 -0.834 1 97.88 128 ILE A O 1
ATOM 1023 N N . PHE A 1 129 ? 29.328 -10.203 -0.571 1 97.25 129 PHE A N 1
ATOM 1024 C CA . PHE A 1 129 ? 29.719 -8.984 -1.267 1 97.25 129 PHE A CA 1
ATOM 1025 C C . PHE A 1 129 ? 30.891 -8.312 -0.56 1 97.25 129 PHE A C 1
ATOM 1027 O O . PHE A 1 129 ? 31.812 -7.816 -1.209 1 97.25 129 PHE A O 1
ATOM 1034 N N . SER A 1 130 ? 30.828 -8.273 0.742 1 98.12 130 SER A N 1
ATOM 1035 C CA . SER A 1 130 ? 31.891 -7.66 1.533 1 98.12 130 SER A CA 1
ATOM 1036 C C . SER A 1 130 ? 33.219 -8.391 1.354 1 98.12 130 SER A C 1
ATOM 1038 O O . SER A 1 130 ? 34.281 -7.766 1.228 1 98.12 130 SER A O 1
ATOM 1040 N N . MET A 1 131 ? 33.156 -9.695 1.3 1 97.19 131 MET A N 1
ATOM 1041 C CA . MET A 1 131 ? 34.344 -10.492 1.139 1 97.19 131 MET A CA 1
ATOM 1042 C C . MET A 1 131 ? 34.969 -10.273 -0.241 1 97.19 131 MET A C 1
ATOM 1044 O O . MET A 1 131 ? 36.188 -10.273 -0.389 1 97.19 131 MET A O 1
ATOM 1048 N N . LEU A 1 132 ? 34.125 -10.117 -1.206 1 95 132 LEU A N 1
ATOM 1049 C CA . LEU A 1 132 ? 34.625 -9.852 -2.557 1 95 132 LEU A CA 1
ATOM 1050 C C . LEU A 1 132 ? 35.188 -8.453 -2.656 1 95 132 LEU A C 1
ATOM 1052 O O . LEU A 1 132 ? 36.156 -8.227 -3.416 1 95 132 LEU A O 1
ATOM 1056 N N . ALA A 1 133 ? 34.688 -7.52 -1.876 1 95.06 133 ALA A N 1
ATOM 1057 C CA . ALA A 1 133 ? 35.156 -6.129 -1.908 1 95.06 133 ALA A CA 1
ATOM 1058 C C . ALA A 1 133 ? 36.344 -5.922 -0.984 1 95.06 133 ALA A C 1
ATOM 1060 O O . ALA A 1 133 ? 37.062 -4.918 -1.097 1 95.06 133 ALA A O 1
ATOM 1061 N N . GLN A 1 134 ? 36.625 -6.844 -0.05 1 96.5 134 GLN A N 1
ATOM 1062 C CA . GLN A 1 134 ? 37.531 -6.68 1.074 1 96.5 134 GLN A CA 1
ATOM 1063 C C . GLN A 1 134 ? 38.938 -6.34 0.592 1 96.5 134 GLN A C 1
ATOM 1065 O O . GLN A 1 134 ? 39.594 -5.453 1.146 1 96.5 134 GLN A O 1
ATOM 1070 N N . PRO A 1 135 ? 39.5 -6.988 -0.486 1 94.12 135 PRO A N 1
ATOM 1071 C CA . PRO A 1 135 ? 40.844 -6.645 -0.907 1 94.12 135 PRO A CA 1
ATOM 1072 C C . PRO A 1 135 ? 40.969 -5.203 -1.396 1 94.12 135 PRO A C 1
ATOM 1074 O O . PRO A 1 135 ? 42 -4.555 -1.176 1 94.12 135 PRO A O 1
ATOM 1077 N N . TYR A 1 136 ? 39.938 -4.703 -1.999 1 91.06 136 TYR A N 1
ATOM 1078 C CA . TYR A 1 136 ? 39.906 -3.33 -2.494 1 91.06 136 TYR A CA 1
ATOM 1079 C C . TYR A 1 136 ? 39.75 -2.34 -1.351 1 91.06 136 TYR A C 1
ATOM 1081 O O . TYR A 1 136 ? 40.344 -1.27 -1.347 1 91.06 136 TYR A O 1
ATOM 1089 N N . LEU A 1 137 ? 38.938 -2.676 -0.418 1 95.5 137 LEU A N 1
ATOM 1090 C CA . LEU A 1 137 ? 38.75 -1.853 0.771 1 95.5 137 LEU A CA 1
ATOM 1091 C C . LEU A 1 137 ? 40.062 -1.767 1.576 1 95.5 137 LEU A C 1
ATOM 1093 O O . LEU A 1 137 ? 40.406 -0.701 2.092 1 95.5 137 LEU A O 1
ATOM 1097 N N . TYR A 1 138 ? 40.656 -2.932 1.65 1 95.69 138 TYR A N 1
ATOM 1098 C CA . TYR A 1 138 ? 41.938 -3.01 2.379 1 95.69 138 TYR A CA 1
ATOM 1099 C C . TYR A 1 138 ? 42.969 -2.061 1.785 1 95.69 138 TYR A C 1
ATOM 1101 O O . TYR A 1 138 ? 43.594 -1.291 2.51 1 95.69 138 TYR A O 1
ATOM 1109 N N . GLU A 1 139 ? 43.062 -2.027 0.523 1 93 139 GLU A N 1
ATOM 1110 C CA . GLU A 1 139 ? 44.031 -1.15 -0.157 1 93 139 GLU A CA 1
ATOM 1111 C C . GLU A 1 139 ? 43.625 0.317 0.021 1 93 139 GLU A C 1
ATOM 1113 O O . GLU A 1 139 ? 44.5 1.16 0.273 1 93 139 GLU A O 1
ATOM 1118 N N . LEU A 1 140 ? 42.406 0.608 -0.081 1 91.81 140 LEU A N 1
ATOM 1119 C CA . LEU A 1 140 ? 41.938 1.981 0.026 1 91.81 140 LEU A CA 1
ATOM 1120 C C . LEU A 1 140 ? 42.156 2.529 1.431 1 91.81 140 LEU A C 1
ATOM 1122 O O . LEU A 1 140 ? 42.656 3.65 1.594 1 91.81 140 LEU A O 1
ATOM 1126 N N . GLN A 1 141 ? 41.812 1.761 2.457 1 95.06 141 GLN A N 1
ATOM 1127 C CA . GLN A 1 141 ? 41.906 2.223 3.838 1 95.06 141 GLN A CA 1
ATOM 1128 C C . GLN A 1 141 ? 43.375 2.369 4.273 1 95.06 141 GLN A C 1
ATOM 1130 O O . GLN A 1 141 ? 43.688 3.215 5.109 1 95.06 141 GLN A O 1
ATOM 1135 N N . TYR A 1 142 ? 44.25 1.614 3.646 1 93.31 142 TYR A N 1
ATOM 1136 C CA . TYR A 1 142 ? 45.688 1.692 4 1 93.31 142 TYR A CA 1
ATOM 1137 C C . TYR A 1 142 ? 46.344 2.844 3.271 1 93.31 142 TYR A C 1
ATOM 1139 O O . TYR A 1 142 ? 47.375 3.355 3.729 1 93.31 142 TYR A O 1
ATOM 1147 N N . ARG A 1 143 ? 45.812 3.262 2.23 1 91.69 143 ARG A N 1
ATOM 1148 C CA . ARG A 1 143 ? 46.406 4.316 1.415 1 91.69 143 ARG A CA 1
ATOM 1149 C C . ARG A 1 143 ? 46.094 5.691 1.994 1 91.69 143 ARG A C 1
ATOM 1151 O O . ARG A 1 143 ? 46.812 6.652 1.737 1 91.69 143 ARG A O 1
ATOM 1158 N N . ILE A 1 144 ? 45.062 5.828 2.744 1 93.81 144 ILE A N 1
ATOM 1159 C CA . ILE A 1 144 ? 44.656 7.137 3.244 1 93.81 144 ILE A CA 1
ATOM 1160 C C . ILE A 1 144 ? 44.906 7.219 4.746 1 93.81 144 ILE A C 1
ATOM 1162 O O . ILE A 1 144 ? 45.156 6.199 5.398 1 93.81 144 ILE A O 1
ATOM 1166 N N . THR A 1 145 ? 44.844 8.484 5.32 1 94.44 145 THR A N 1
ATOM 1167 C CA . THR A 1 145 ? 45.125 8.695 6.734 1 94.44 145 THR A CA 1
ATOM 1168 C C . THR A 1 145 ? 43.938 8.273 7.598 1 94.44 145 THR A C 1
ATOM 1170 O O . THR A 1 145 ? 42.844 8.07 7.09 1 94.44 145 THR A O 1
ATOM 1173 N N . THR A 1 146 ? 44.125 8.062 8.891 1 95.31 146 THR A N 1
ATOM 1174 C CA . THR A 1 146 ? 43.062 7.699 9.844 1 95.31 146 THR A CA 1
ATOM 1175 C C . THR A 1 146 ? 41.969 8.734 9.852 1 95.31 146 THR A C 1
ATOM 1177 O O . THR A 1 146 ? 40.781 8.383 9.891 1 95.31 146 THR A O 1
ATOM 1180 N N . LYS A 1 147 ? 42.344 9.984 9.836 1 94.81 147 LYS A N 1
ATOM 1181 C CA . LYS A 1 147 ? 41.344 11.055 9.836 1 94.81 147 LYS A CA 1
ATOM 1182 C C . LYS A 1 147 ? 40.5 11.031 8.562 1 94.81 147 LYS A C 1
ATOM 1184 O O . LYS A 1 147 ? 39.281 11.211 8.617 1 94.81 147 LYS A O 1
ATOM 1189 N N . GLN A 1 148 ? 41.156 10.797 7.449 1 95.69 148 GLN A N 1
ATOM 1190 C CA . GLN A 1 148 ? 40.438 10.703 6.18 1 95.69 148 GLN A CA 1
ATOM 1191 C C . GLN A 1 148 ? 39.469 9.523 6.172 1 95.69 148 GLN A C 1
ATOM 1193 O O . GLN A 1 148 ? 38.344 9.633 5.699 1 95.69 148 GLN A O 1
ATOM 1198 N N . ASN A 1 149 ? 39.938 8.406 6.695 1 96.5 149 ASN A N 1
ATOM 1199 C CA . ASN A 1 149 ? 39.062 7.238 6.797 1 96.5 149 ASN A CA 1
ATOM 1200 C C . ASN A 1 149 ? 37.812 7.539 7.613 1 96.5 149 ASN A C 1
ATOM 1202 O O . ASN A 1 149 ? 36.719 7.219 7.191 1 96.5 149 ASN A O 1
ATOM 1206 N N . LEU A 1 150 ? 38.031 8.133 8.742 1 96.19 150 LEU A N 1
ATOM 1207 C CA . LEU A 1 150 ? 36.906 8.445 9.648 1 96.19 150 LEU A CA 1
ATOM 1208 C C . LEU A 1 150 ? 35.906 9.383 8.977 1 96.19 150 LEU A C 1
ATOM 1210 O O . LEU A 1 150 ? 34.719 9.164 9.055 1 96.19 150 LEU A O 1
ATOM 1214 N N . LEU A 1 151 ? 36.438 10.43 8.32 1 96.12 151 LEU A N 1
ATOM 1215 C CA . LEU A 1 151 ? 35.562 11.422 7.691 1 96.12 151 LEU A CA 1
ATOM 1216 C C . LEU A 1 151 ? 34.781 10.82 6.52 1 96.12 151 LEU A C 1
ATOM 1218 O O . LEU A 1 151 ? 33.594 11.102 6.34 1 96.12 151 LEU A O 1
ATOM 1222 N N . LEU A 1 152 ? 35.469 10 5.734 1 95.75 152 LEU A N 1
ATOM 1223 C CA . LEU A 1 152 ? 34.812 9.391 4.578 1 95.75 152 LEU A CA 1
ATOM 1224 C C . LEU A 1 152 ? 33.75 8.414 5.012 1 95.75 152 LEU A C 1
ATOM 1226 O O . LEU A 1 152 ? 32.625 8.414 4.461 1 95.75 152 LEU A O 1
ATOM 1230 N N . LEU A 1 153 ? 34.031 7.551 5.965 1 97.44 153 LEU A N 1
ATOM 1231 C CA . LEU A 1 153 ? 33.062 6.586 6.457 1 97.44 153 LEU A CA 1
ATOM 1232 C C . LEU A 1 153 ? 31.859 7.297 7.094 1 97.44 153 LEU A C 1
ATOM 1234 O O . LEU A 1 153 ? 30.719 6.895 6.895 1 97.44 153 LEU A O 1
ATOM 1238 N N . SER A 1 154 ? 32.156 8.359 7.824 1 96.56 154 SER A N 1
ATOM 1239 C CA . SER A 1 154 ? 31.078 9.133 8.445 1 96.56 154 SER A CA 1
ATOM 1240 C C . SER A 1 154 ? 30.203 9.82 7.391 1 96.56 154 SER A C 1
ATOM 1242 O O . SER A 1 154 ? 28.969 9.805 7.492 1 96.56 154 SER A O 1
ATOM 1244 N N . ALA A 1 155 ? 30.891 10.391 6.402 1 95.25 155 ALA A N 1
ATOM 1245 C CA . ALA A 1 155 ? 30.156 11.055 5.328 1 95.25 155 ALA A CA 1
ATOM 1246 C C . ALA A 1 155 ? 29.281 10.062 4.562 1 95.25 155 ALA A C 1
ATOM 1248 O O . ALA A 1 155 ? 28.125 10.359 4.262 1 95.25 155 ALA A O 1
ATOM 1249 N N . LEU A 1 156 ? 29.812 8.898 4.262 1 95.75 156 LEU A N 1
ATOM 1250 C CA . LEU A 1 156 ? 29.062 7.883 3.529 1 95.75 156 LEU A CA 1
ATOM 1251 C C . LEU A 1 156 ? 27.875 7.391 4.348 1 95.75 156 LEU A C 1
ATOM 1253 O O . LEU A 1 156 ? 26.812 7.09 3.795 1 95.75 156 LEU A O 1
ATOM 1257 N N . THR A 1 157 ? 28 7.293 5.672 1 97 157 THR A N 1
ATOM 1258 C CA . THR A 1 157 ? 26.922 6.871 6.555 1 97 157 THR A CA 1
ATOM 1259 C C . THR A 1 157 ? 25.797 7.902 6.562 1 97 157 THR A C 1
ATOM 1261 O O . THR A 1 157 ? 24.609 7.547 6.453 1 97 157 THR A O 1
ATOM 1264 N N . LEU A 1 158 ? 26.156 9.195 6.578 1 95.38 158 LEU A N 1
ATOM 1265 C CA . LEU A 1 158 ? 25.172 10.258 6.629 1 95.38 158 LEU A CA 1
ATOM 1266 C C . LEU A 1 158 ? 24.5 10.445 5.266 1 95.38 158 LEU A C 1
ATOM 1268 O O . LEU A 1 158 ? 23.281 10.578 5.18 1 95.38 158 LEU A O 1
ATOM 1272 N N . ILE A 1 159 ? 25.328 10.422 4.203 1 94.69 159 ILE A N 1
ATOM 1273 C CA . ILE A 1 159 ? 24.812 10.625 2.852 1 94.69 159 ILE A CA 1
ATOM 1274 C C . ILE A 1 159 ? 23.953 9.422 2.438 1 94.69 159 ILE A C 1
ATOM 1276 O O . ILE A 1 159 ? 22.938 9.586 1.772 1 94.69 159 ILE A O 1
ATOM 1280 N N . GLY A 1 160 ? 24.438 8.219 2.855 1 95.5 160 GLY A N 1
ATOM 1281 C CA . GLY A 1 160 ? 23.641 7.031 2.57 1 95.5 160 GLY A CA 1
ATOM 1282 C C . GLY A 1 160 ? 22.25 7.09 3.164 1 95.5 160 GLY A C 1
ATOM 1283 O O . GLY A 1 160 ? 21.266 6.742 2.498 1 95.5 160 GLY A O 1
ATOM 1284 N N . PHE A 1 161 ? 22.109 7.582 4.344 1 95.06 161 PHE A N 1
ATOM 1285 C CA . PHE A 1 161 ? 20.812 7.723 5.02 1 95.06 161 PHE A CA 1
ATOM 1286 C C . PHE A 1 161 ? 19.969 8.812 4.363 1 95.06 161 PHE A C 1
ATOM 1288 O O . PHE A 1 161 ? 18.812 8.586 4.039 1 95.06 161 PHE A O 1
ATOM 1295 N N . ALA A 1 162 ? 20.609 9.906 4.105 1 93.88 162 ALA A N 1
ATOM 1296 C CA . ALA A 1 162 ? 19.875 11.07 3.617 1 93.88 162 ALA A CA 1
ATOM 1297 C C . ALA A 1 162 ? 19.328 10.828 2.215 1 93.88 162 ALA A C 1
ATOM 1299 O O . ALA A 1 162 ? 18.25 11.305 1.873 1 93.88 162 ALA A O 1
ATOM 1300 N N . THR A 1 163 ? 19.984 10.031 1.426 1 94.12 163 THR A N 1
ATOM 1301 C CA . THR A 1 163 ? 19.594 9.844 0.035 1 94.12 163 THR A CA 1
ATOM 1302 C C . THR A 1 163 ? 18.641 8.656 -0.097 1 94.12 163 THR A C 1
ATOM 1304 O O . THR A 1 163 ? 18.016 8.469 -1.145 1 94.12 163 THR A O 1
ATOM 1307 N N . ASN A 1 164 ? 18.562 7.836 0.924 1 90.5 164 ASN A N 1
ATOM 1308 C CA . ASN A 1 164 ? 17.719 6.648 0.919 1 90.5 164 ASN A CA 1
ATOM 1309 C C . ASN A 1 164 ? 16.328 6.949 1.474 1 90.5 164 ASN A C 1
ATOM 1311 O O . ASN A 1 164 ? 15.328 6.496 0.922 1 90.5 164 ASN A O 1
ATOM 1315 N N . ALA A 1 165 ? 16.234 7.695 2.473 1 84.75 165 ALA A N 1
ATOM 1316 C CA . ALA A 1 165 ? 15.008 8.086 3.168 1 84.75 165 ALA A CA 1
ATOM 1317 C C . ALA A 1 165 ? 14.227 6.859 3.635 1 84.75 165 ALA A C 1
ATOM 1319 O O . ALA A 1 165 ? 12.992 6.84 3.568 1 84.75 165 ALA A O 1
ATOM 1320 N N . GLY A 1 166 ? 14.922 5.742 3.887 1 90.06 166 GLY A N 1
ATOM 1321 C CA . GLY A 1 166 ? 14.266 4.562 4.438 1 90.06 166 GLY A CA 1
ATOM 1322 C C . GLY A 1 166 ? 13.641 3.678 3.377 1 90.06 166 GLY A C 1
ATOM 1323 O O . GLY A 1 166 ? 12.867 2.775 3.695 1 90.06 166 GLY A O 1
ATOM 1324 N N . THR A 1 167 ? 14.016 3.785 2.162 1 90.69 167 THR A N 1
ATOM 1325 C CA . THR A 1 167 ? 13.312 3.1 1.085 1 90.69 167 THR A CA 1
ATOM 1326 C C . THR A 1 167 ? 13.945 1.743 0.798 1 90.69 167 THR A C 1
ATOM 1328 O O . THR A 1 167 ? 13.383 0.927 0.067 1 90.69 167 THR A O 1
ATOM 1331 N N . MET A 1 168 ? 15.125 1.472 1.289 1 93.31 168 MET A N 1
ATOM 1332 C CA . MET A 1 168 ? 15.773 0.192 1.029 1 93.31 168 MET A CA 1
ATOM 1333 C C . MET A 1 168 ? 15.102 -0.932 1.81 1 93.31 168 MET A C 1
ATOM 1335 O O . MET A 1 168 ? 14.984 -0.858 3.033 1 93.31 168 MET A O 1
ATOM 1339 N N . ILE A 1 169 ? 14.734 -1.956 1.102 1 91.5 169 ILE A N 1
ATOM 1340 C CA . ILE A 1 169 ? 14.047 -3.1 1.69 1 91.5 169 ILE A CA 1
ATOM 1341 C C . ILE A 1 169 ? 15.031 -4.254 1.878 1 91.5 169 ILE A C 1
ATOM 1343 O O . ILE A 1 169 ? 15.211 -5.074 0.978 1 91.5 169 ILE A O 1
ATOM 1347 N N . PHE A 1 170 ? 15.562 -4.375 2.998 1 93.62 170 PHE A N 1
ATOM 1348 C CA . PHE A 1 170 ? 16.625 -5.336 3.277 1 93.62 170 PHE A CA 1
ATOM 1349 C C . PHE A 1 170 ? 16.078 -6.754 3.346 1 93.62 170 PHE A C 1
ATOM 1351 O O . PHE A 1 170 ? 16.391 -7.504 4.27 1 93.62 170 PHE A O 1
ATOM 1358 N N . ASN A 1 171 ? 15.18 -7.078 2.492 1 91.5 171 ASN A N 1
ATOM 1359 C CA . ASN A 1 171 ? 14.688 -8.422 2.191 1 91.5 171 ASN A CA 1
ATOM 1360 C C . ASN A 1 171 ? 15.219 -8.922 0.852 1 91.5 171 ASN A C 1
ATOM 1362 O O . ASN A 1 171 ? 15.117 -10.109 0.549 1 91.5 171 ASN A O 1
ATOM 1366 N N . TYR A 1 172 ? 15.93 -8 0.129 1 93.56 172 TYR A N 1
ATOM 1367 C CA . TYR A 1 172 ? 16.469 -8.344 -1.18 1 93.56 172 TYR A CA 1
ATOM 1368 C C . TYR A 1 172 ? 18 -8.219 -1.186 1 93.56 172 TYR A C 1
ATOM 1370 O O . TYR A 1 172 ? 18.547 -7.27 -0.627 1 93.56 172 TYR A O 1
ATOM 1378 N N . SER A 1 173 ? 18.625 -9.109 -1.813 1 95.5 173 SER A N 1
ATOM 1379 C CA . SER A 1 173 ? 20.078 -9.297 -1.731 1 95.5 173 SER A CA 1
ATOM 1380 C C . SER A 1 173 ? 20.812 -8.078 -2.256 1 95.5 173 SER A C 1
ATOM 1382 O O . SER A 1 173 ? 21.938 -7.793 -1.824 1 95.5 173 SER A O 1
ATOM 1384 N N . ILE A 1 174 ? 20.234 -7.293 -3.145 1 95.5 174 ILE A N 1
ATOM 1385 C CA . ILE A 1 174 ? 20.906 -6.137 -3.729 1 95.5 174 ILE A CA 1
ATOM 1386 C C . ILE A 1 174 ? 21.266 -5.145 -2.627 1 95.5 174 ILE A C 1
ATOM 1388 O O . ILE A 1 174 ? 22.297 -4.477 -2.705 1 95.5 174 ILE A O 1
ATOM 1392 N N . TYR A 1 175 ? 20.531 -5.059 -1.638 1 95.5 175 TYR A N 1
ATOM 1393 C CA . TYR A 1 175 ? 20.766 -4.09 -0.573 1 95.5 175 TYR A CA 1
ATOM 1394 C C . TYR A 1 175 ? 21.875 -4.574 0.37 1 95.5 175 TYR A C 1
ATOM 1396 O O . TYR A 1 175 ? 22.328 -3.822 1.232 1 95.5 175 TYR A O 1
ATOM 1404 N N . GLY A 1 176 ? 22.297 -5.891 0.192 1 96.5 176 GLY A N 1
ATOM 1405 C CA . GLY A 1 176 ? 23.484 -6.367 0.868 1 96.5 176 GLY A CA 1
ATOM 1406 C C . GLY A 1 176 ? 24.734 -5.582 0.502 1 96.5 176 GLY A C 1
ATOM 1407 O O . GLY A 1 176 ? 25.703 -5.566 1.255 1 96.5 176 GLY A O 1
ATOM 1408 N N . VAL A 1 177 ? 24.656 -4.875 -0.617 1 96 177 VAL A N 1
ATOM 1409 C CA . VAL A 1 177 ? 25.781 -4.043 -1.047 1 96 177 VAL A CA 1
ATOM 1410 C C . VAL A 1 177 ? 26 -2.912 -0.045 1 96 177 VAL A C 1
ATOM 1412 O O . VAL A 1 177 ? 27.125 -2.506 0.203 1 96 177 VAL A O 1
ATOM 1415 N N . TYR A 1 178 ? 24.906 -2.414 0.561 1 97.12 178 TYR A N 1
ATOM 1416 C CA . TYR A 1 178 ? 25 -1.341 1.542 1 97.12 178 TYR A CA 1
ATOM 1417 C C . TYR A 1 178 ? 25.734 -1.812 2.793 1 97.12 178 TYR A C 1
ATOM 1419 O O . TYR A 1 178 ? 26.375 -1.015 3.482 1 97.12 178 TYR A O 1
ATOM 1427 N N . LEU A 1 179 ? 25.703 -3.117 3.082 1 98.06 179 LEU A N 1
ATOM 1428 C CA . LEU A 1 179 ? 26.328 -3.682 4.277 1 98.06 179 LEU A CA 1
ATOM 1429 C C . LEU A 1 179 ? 27.844 -3.662 4.168 1 98.06 179 LEU A C 1
ATOM 1431 O O . LEU A 1 179 ? 28.547 -3.812 5.168 1 98.06 179 LEU A O 1
ATOM 1435 N N . ILE A 1 180 ? 28.391 -3.426 2.957 1 98.25 180 ILE A N 1
ATOM 1436 C CA . ILE A 1 180 ? 29.828 -3.27 2.76 1 98.25 180 ILE A CA 1
ATOM 1437 C C . ILE A 1 180 ? 30.344 -2.086 3.578 1 98.25 180 ILE A C 1
ATOM 1439 O O . ILE A 1 180 ? 31.453 -2.121 4.109 1 98.25 180 ILE A O 1
ATOM 1443 N N . LEU A 1 181 ? 29.469 -1.037 3.688 1 98 181 LEU A N 1
ATOM 1444 C CA . LEU A 1 181 ? 29.828 0.152 4.453 1 98 181 LEU A CA 1
ATOM 1445 C C . LEU A 1 181 ? 30.125 -0.205 5.906 1 98 181 LEU A C 1
ATOM 1447 O O . LEU A 1 181 ? 31.125 0.237 6.461 1 98 181 LEU A O 1
ATOM 1451 N N . TYR A 1 182 ? 29.281 -1.021 6.539 1 98.62 182 TYR A N 1
ATOM 1452 C CA . TYR A 1 182 ? 29.484 -1.403 7.934 1 98.62 182 TYR A CA 1
ATOM 1453 C C . TYR A 1 182 ? 30.656 -2.365 8.078 1 98.62 182 TYR A C 1
ATOM 1455 O O . TYR A 1 182 ? 31.375 -2.33 9.078 1 98.62 182 TYR A O 1
ATOM 1463 N N . PHE A 1 183 ? 30.844 -3.266 7.055 1 98.75 183 PHE A N 1
ATOM 1464 C CA . PHE A 1 183 ? 32.031 -4.102 7 1 98.75 183 PHE A CA 1
ATOM 1465 C C . PHE A 1 183 ? 33.312 -3.246 7.008 1 98.75 183 PHE A C 1
ATOM 1467 O O . PHE A 1 183 ? 34.25 -3.529 7.75 1 98.75 183 PHE A O 1
ATOM 1474 N N . ALA A 1 184 ? 33.281 -2.182 6.227 1 98.56 184 ALA A N 1
ATOM 1475 C CA . ALA A 1 184 ? 34.438 -1.262 6.152 1 98.56 184 ALA A CA 1
ATOM 1476 C C . ALA A 1 184 ? 34.625 -0.55 7.484 1 98.56 184 ALA A C 1
ATOM 1478 O O . ALA A 1 184 ? 35.781 -0.311 7.891 1 98.56 184 ALA A O 1
ATOM 1479 N N . TRP A 1 185 ? 33.531 -0.092 8.141 1 98.56 185 TRP A N 1
ATOM 1480 C CA . TRP A 1 185 ? 33.625 0.484 9.477 1 98.56 185 TRP A CA 1
ATOM 1481 C C . TRP A 1 185 ? 34.344 -0.466 10.422 1 98.56 185 TRP A C 1
ATOM 1483 O O . TRP A 1 185 ? 35.25 -0.049 11.18 1 98.56 185 TRP A O 1
ATOM 1493 N N . GLY A 1 186 ? 34 -1.805 10.375 1 98.69 186 GLY A N 1
ATOM 1494 C CA . GLY A 1 186 ? 34.625 -2.799 11.211 1 98.69 186 GLY A CA 1
ATOM 1495 C C . GLY A 1 186 ? 36.125 -2.916 10.953 1 98.69 186 GLY A C 1
ATOM 1496 O O . GLY A 1 186 ? 36.938 -2.998 11.891 1 98.69 186 GLY A O 1
ATOM 1497 N N . MET A 1 187 ? 36.5 -2.904 9.656 1 98.44 187 MET A N 1
ATOM 1498 C CA . MET A 1 187 ? 37.906 -2.973 9.281 1 98.44 187 MET A CA 1
ATOM 1499 C C . MET A 1 187 ? 38.688 -1.8 9.875 1 98.44 187 MET A C 1
ATOM 1501 O O . MET A 1 187 ? 39.781 -1.984 10.43 1 98.44 187 MET A O 1
ATOM 1505 N N . PHE A 1 188 ? 38.188 -0.592 9.812 1 97.69 188 PHE A N 1
ATOM 1506 C CA . PHE A 1 188 ? 38.812 0.635 10.273 1 97.69 188 PHE A CA 1
ATOM 1507 C C . PHE A 1 188 ? 38.969 0.637 11.789 1 97.69 188 PHE A C 1
ATOM 1509 O O . PHE A 1 188 ? 40.062 0.881 12.312 1 97.69 188 PHE A O 1
ATOM 1516 N N . LEU A 1 189 ? 37.844 0.301 12.5 1 97.94 189 LEU A N 1
ATOM 1517 C CA . LEU A 1 189 ? 37.812 0.377 13.961 1 97.94 189 LEU A CA 1
ATOM 1518 C C . LEU A 1 189 ? 38.719 -0.682 14.578 1 97.94 189 LEU A C 1
ATOM 1520 O O . LEU A 1 189 ? 39.156 -0.526 15.711 1 97.94 189 LEU A O 1
ATOM 1524 N N . ALA A 1 190 ? 39 -1.749 13.836 1 97.06 190 ALA A N 1
ATOM 1525 C CA . ALA A 1 190 ? 39.875 -2.811 14.328 1 97.06 190 ALA A CA 1
ATOM 1526 C C . ALA A 1 190 ? 41.312 -2.346 14.375 1 97.06 190 ALA A C 1
ATOM 1528 O O . ALA A 1 190 ? 42.125 -2.838 15.18 1 97.06 190 ALA A O 1
ATOM 1529 N N . ASN A 1 191 ? 41.688 -1.382 13.555 1 95.19 191 ASN A N 1
ATOM 1530 C CA . ASN A 1 191 ? 43.094 -1.052 13.375 1 95.19 191 ASN A CA 1
ATOM 1531 C C . ASN A 1 191 ? 43.406 0.35 13.883 1 95.19 191 ASN A C 1
ATOM 1533 O O . ASN A 1 191 ? 44.531 0.853 13.688 1 95.19 191 ASN A O 1
ATOM 1537 N N . VAL A 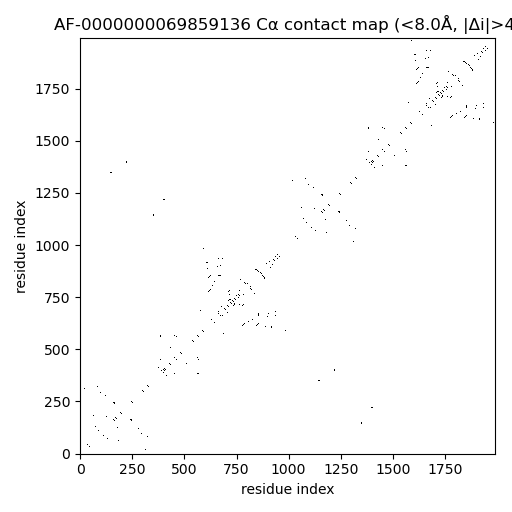1 192 ? 42.469 0.988 14.516 1 95.19 192 VAL A N 1
ATOM 1538 C CA . VAL A 1 192 ? 42.719 2.344 15 1 95.19 192 VAL A CA 1
ATOM 1539 C C . VAL A 1 192 ? 42.719 2.352 16.531 1 95.19 192 VAL A C 1
ATOM 1541 O O . VAL A 1 192 ? 42.031 1.559 17.156 1 95.19 192 VAL A O 1
ATOM 1544 N N . LYS A 1 193 ? 43.5 3.244 17.109 1 94.12 193 LYS A N 1
ATOM 1545 C CA . LYS A 1 193 ? 43.5 3.441 18.562 1 94.12 193 LYS A CA 1
ATOM 1546 C C . LYS A 1 193 ? 42.344 4.348 18.984 1 94.12 193 LYS A C 1
ATOM 1548 O O . LYS A 1 193 ? 42.156 5.426 18.422 1 94.12 193 LYS A O 1
ATOM 1553 N N . ILE A 1 194 ? 41.562 3.865 19.938 1 95.62 194 ILE A N 1
ATOM 1554 C CA . ILE A 1 194 ? 40.406 4.621 20.391 1 95.62 194 ILE A CA 1
ATOM 1555 C C . ILE A 1 194 ? 40.719 5.25 21.75 1 95.62 194 ILE A C 1
ATOM 1557 O O . ILE A 1 194 ? 40.719 4.566 22.781 1 95.62 194 ILE A O 1
ATOM 1561 N N . PRO A 1 195 ? 40.844 6.547 21.75 1 95.12 195 PRO A N 1
ATOM 1562 C CA . PRO A 1 195 ? 41.062 7.215 23.031 1 95.12 195 PRO A CA 1
ATOM 1563 C C . PRO A 1 195 ? 39.906 7.051 23.984 1 95.12 195 PRO A C 1
ATOM 1565 O O . PRO A 1 195 ? 38.75 6.898 23.562 1 95.12 195 PRO A O 1
ATOM 1568 N N . LYS A 1 196 ? 40.125 7.152 25.297 1 94.88 196 LYS A N 1
ATOM 1569 C CA . LYS A 1 196 ? 39.125 6.949 26.344 1 94.88 196 LYS A CA 1
ATOM 1570 C C . LYS A 1 196 ? 38 7.957 26.219 1 94.88 196 LYS A C 1
ATOM 1572 O O . LYS A 1 196 ? 36.812 7.613 26.422 1 94.88 196 LYS A O 1
ATOM 1577 N N . LYS A 1 197 ? 38.281 9.164 25.875 1 95.5 197 LYS A N 1
ATOM 1578 C CA . LYS A 1 197 ? 37.281 10.203 25.734 1 95.5 197 LYS A CA 1
ATOM 1579 C C . LYS A 1 197 ? 36.344 9.883 24.562 1 95.5 197 LYS A C 1
ATOM 1581 O O . LYS A 1 197 ? 35.125 10.078 24.672 1 95.5 197 LYS A O 1
ATOM 1586 N N . VAL A 1 198 ? 36.938 9.398 23.5 1 94.94 198 VAL A N 1
ATOM 1587 C CA . VAL A 1 198 ? 36.125 9.047 22.328 1 94.94 198 VAL A CA 1
ATOM 1588 C C . VAL A 1 198 ? 35.25 7.844 22.641 1 94.94 198 VAL A C 1
ATOM 1590 O O . VAL A 1 198 ? 34.094 7.781 22.219 1 94.94 198 VAL A O 1
ATOM 1593 N N . PHE A 1 199 ? 35.812 6.918 23.375 1 96.62 199 PHE A N 1
ATOM 1594 C CA . PHE A 1 199 ? 35.062 5.746 23.797 1 96.62 199 PHE A CA 1
ATOM 1595 C C . PHE A 1 199 ? 33.844 6.148 24.625 1 96.62 199 PHE A C 1
ATOM 1597 O O . PHE A 1 199 ? 32.719 5.734 24.328 1 96.62 199 PHE A O 1
ATOM 1604 N N . SER A 1 200 ? 34 7.02 25.578 1 96.81 200 SER A N 1
ATOM 1605 C CA . SER A 1 200 ? 32.938 7.445 26.469 1 96.81 200 SER A CA 1
ATOM 1606 C C . SER A 1 200 ? 31.859 8.227 25.703 1 96.81 200 SER A C 1
ATOM 1608 O O . SER A 1 200 ? 30.672 8.023 25.922 1 96.81 200 SER A O 1
ATOM 1610 N N . TRP A 1 201 ? 32.312 9.055 24.859 1 96.12 201 TRP A N 1
ATOM 1611 C CA . TRP A 1 201 ? 31.375 9.844 24.078 1 96.12 201 TRP A CA 1
ATOM 1612 C C . TRP A 1 201 ? 30.594 8.953 23.125 1 96.12 201 TRP A C 1
ATOM 1614 O O . TRP A 1 201 ? 29.422 9.211 22.844 1 96.12 201 TRP A O 1
ATOM 1624 N N . SER A 1 202 ? 31.281 7.961 22.578 1 96.69 202 SER A N 1
ATOM 1625 C CA . SER A 1 202 ? 30.594 7.031 21.688 1 96.69 202 SER A CA 1
ATOM 1626 C C . SER A 1 202 ? 29.531 6.23 22.438 1 96.69 202 SER A C 1
ATOM 1628 O O . SER A 1 202 ? 28.453 5.969 21.891 1 96.69 202 SER A O 1
ATOM 1630 N N . ILE A 1 203 ? 29.812 5.871 23.609 1 97.25 203 ILE A N 1
ATOM 1631 C CA . ILE A 1 203 ? 28.844 5.141 24.422 1 97.25 203 ILE A CA 1
ATOM 1632 C C . ILE A 1 203 ? 27.656 6.043 24.75 1 97.25 203 ILE A C 1
ATOM 1634 O O . ILE A 1 203 ? 26.5 5.625 24.641 1 97.25 203 ILE A O 1
ATOM 1638 N N . ALA A 1 204 ? 28 7.266 25.141 1 97.38 204 ALA A N 1
ATOM 1639 C CA . ALA A 1 204 ? 26.938 8.227 25.438 1 97.38 204 ALA A CA 1
ATOM 1640 C C . ALA A 1 204 ? 26.062 8.461 24.203 1 97.38 204 ALA A C 1
ATOM 1642 O O . ALA A 1 204 ? 24.844 8.508 24.312 1 97.38 204 ALA A O 1
ATOM 1643 N N . ALA A 1 205 ? 26.688 8.602 23.078 1 97.25 205 ALA A N 1
ATOM 1644 C CA . ALA A 1 205 ? 25.953 8.789 21.828 1 97.25 205 ALA A CA 1
ATOM 1645 C C . ALA A 1 205 ? 25.078 7.578 21.516 1 97.25 205 ALA A C 1
ATOM 1647 O O . ALA A 1 205 ? 23.969 7.719 20.984 1 97.25 205 ALA A O 1
ATOM 1648 N N . GLY A 1 206 ? 25.641 6.43 21.797 1 97.5 206 GLY A N 1
ATOM 1649 C CA . GLY A 1 206 ? 24.859 5.215 21.609 1 97.5 206 GLY A CA 1
ATOM 1650 C C . GLY A 1 206 ? 23.641 5.152 22.484 1 97.5 206 GLY A C 1
ATOM 1651 O O . GLY A 1 206 ? 22.547 4.773 22.031 1 97.5 206 GLY A O 1
ATOM 1652 N N . ILE A 1 207 ? 23.75 5.602 23.672 1 96.69 207 ILE A N 1
ATOM 1653 C CA . ILE A 1 207 ? 22.656 5.594 24.625 1 96.69 207 ILE A CA 1
ATOM 1654 C C . ILE A 1 207 ? 21.594 6.602 24.188 1 96.69 207 ILE A C 1
ATOM 1656 O O . ILE A 1 207 ? 20.391 6.285 24.172 1 96.69 207 ILE A O 1
ATOM 1660 N N . VAL A 1 208 ? 22.047 7.766 23.859 1 96.19 208 VAL A N 1
ATOM 1661 C CA . VAL A 1 208 ? 21.125 8.789 23.391 1 96.19 208 VAL A CA 1
ATOM 1662 C C . VAL A 1 208 ? 20.391 8.297 22.141 1 96.19 208 VAL A C 1
ATOM 1664 O O . VAL A 1 208 ? 19.172 8.477 22.016 1 96.19 208 VAL A O 1
ATOM 1667 N N . SER A 1 209 ? 21.141 7.672 21.266 1 96.5 209 SER A N 1
ATOM 1668 C CA . SER A 1 209 ? 20.547 7.156 20.031 1 96.5 209 SER A CA 1
ATOM 1669 C C . SER A 1 209 ? 19.516 6.07 20.312 1 96.5 209 SER A C 1
ATOM 1671 O O . SER A 1 209 ? 18.516 5.953 19.609 1 96.5 209 SER A O 1
ATOM 1673 N N . PHE A 1 210 ? 19.781 5.273 21.297 1 95.56 210 PHE A N 1
ATOM 1674 C CA . PHE A 1 210 ? 18.812 4.25 21.688 1 95.56 210 PHE A CA 1
ATOM 1675 C C . PHE A 1 210 ? 17.484 4.879 22.078 1 95.56 210 PHE A C 1
ATOM 1677 O O . PHE A 1 210 ? 16.438 4.426 21.625 1 95.56 210 PHE A O 1
ATOM 1684 N N . PHE A 1 211 ? 17.516 5.93 22.812 1 92.88 211 PHE A N 1
ATOM 1685 C CA . PHE A 1 211 ? 16.281 6.566 23.266 1 92.88 211 PHE A CA 1
ATOM 1686 C C . PHE A 1 211 ? 15.594 7.289 22.109 1 92.88 211 PHE A C 1
ATOM 1688 O O . PHE A 1 211 ? 14.367 7.32 22.047 1 92.88 211 PHE A O 1
ATOM 1695 N N . VAL A 1 212 ? 16.391 7.852 21.266 1 92.81 212 VAL A N 1
ATOM 1696 C CA . VAL A 1 212 ? 15.82 8.477 20.078 1 92.81 212 VAL A CA 1
ATOM 1697 C C . VAL A 1 212 ? 15.047 7.441 19.266 1 92.81 212 VAL A C 1
ATOM 1699 O O . VAL A 1 212 ? 13.938 7.703 18.812 1 92.81 212 VAL A O 1
ATOM 1702 N N . MET A 1 213 ? 15.609 6.324 19.141 1 94.25 213 MET A N 1
ATOM 1703 C CA . MET A 1 213 ? 14.961 5.277 18.344 1 94.25 213 MET A CA 1
ATOM 1704 C C . MET A 1 213 ? 13.789 4.672 19.109 1 94.25 213 MET A C 1
ATOM 1706 O O . MET A 1 213 ? 12.734 4.418 18.531 1 94.25 213 MET A O 1
ATOM 1710 N N . PHE A 1 214 ? 13.977 4.461 20.406 1 92.38 214 PHE A N 1
ATOM 1711 C CA . PHE A 1 214 ? 12.977 3.83 21.25 1 92.38 214 PHE A CA 1
ATOM 1712 C C . PHE A 1 214 ? 11.688 4.648 21.266 1 92.38 214 PHE A C 1
ATOM 1714 O O . PHE A 1 214 ? 10.586 4.086 21.234 1 92.38 214 PHE A O 1
ATOM 1721 N N . ILE A 1 215 ? 11.82 5.965 21.203 1 89.5 215 ILE A N 1
ATOM 1722 C CA . ILE A 1 215 ? 10.664 6.855 21.25 1 89.5 215 ILE A CA 1
ATOM 1723 C C . ILE A 1 215 ? 10.281 7.273 19.828 1 89.5 215 ILE A C 1
ATOM 1725 O O . ILE A 1 215 ? 9.094 7.34 19.5 1 89.5 215 ILE A O 1
ATOM 1729 N N . GLY A 1 216 ? 11.266 7.52 19.031 1 91.69 216 GLY A N 1
ATOM 1730 C CA . GLY A 1 216 ? 11.047 8.078 17.703 1 91.69 216 GLY A CA 1
ATOM 1731 C C . GLY A 1 216 ? 10.375 7.109 16.75 1 91.69 216 GLY A C 1
ATOM 1732 O O . GLY A 1 216 ? 9.492 7.5 15.977 1 91.69 216 GLY A O 1
ATOM 1733 N N . VAL A 1 217 ? 10.727 5.832 16.734 1 92.75 217 VAL A N 1
ATOM 1734 C CA . VAL A 1 217 ? 10.219 4.871 15.75 1 92.75 217 VAL A CA 1
ATOM 1735 C C . VAL A 1 217 ? 8.703 4.719 15.914 1 92.75 217 VAL A C 1
ATOM 1737 O O . VAL A 1 217 ? 7.945 4.926 14.969 1 92.75 217 VAL A O 1
ATOM 1740 N N . PRO A 1 218 ? 8.172 4.352 17.141 1 88.31 218 PRO A N 1
ATOM 1741 C CA . PRO A 1 218 ? 6.715 4.301 17.281 1 88.31 218 PRO A CA 1
ATOM 1742 C C . PRO A 1 218 ? 6.055 5.656 17.062 1 88.31 218 PRO A C 1
ATOM 1744 O O . PRO A 1 218 ? 4.945 5.73 16.516 1 88.31 218 PRO A O 1
ATOM 1747 N N . GLY A 1 219 ? 6.738 6.734 17.5 1 88.06 219 GLY A N 1
ATOM 1748 C CA . GLY A 1 219 ? 6.191 8.078 17.359 1 88.06 219 GLY A CA 1
ATOM 1749 C C . GLY A 1 219 ? 5.965 8.469 15.906 1 88.06 219 GLY A C 1
ATOM 1750 O O . GLY A 1 219 ? 4.883 8.93 15.547 1 88.06 219 GLY A O 1
ATOM 1751 N N . PHE A 1 220 ? 6.906 8.25 15.078 1 89.56 220 PHE A N 1
ATOM 1752 C CA . PHE A 1 220 ? 6.777 8.617 13.68 1 89.56 220 PHE A CA 1
ATOM 1753 C C . PHE A 1 220 ? 5.828 7.672 12.953 1 89.56 220 PHE A C 1
ATOM 1755 O O . PHE A 1 220 ? 5.195 8.047 11.961 1 89.56 220 PHE A O 1
ATOM 1762 N N . ASN A 1 221 ? 5.801 6.461 13.391 1 87.75 221 ASN A N 1
ATOM 1763 C CA . ASN A 1 221 ? 4.762 5.582 12.867 1 87.75 221 ASN A CA 1
ATOM 1764 C C . ASN A 1 221 ? 3.365 6.133 13.156 1 87.75 221 ASN A C 1
ATOM 1766 O O . ASN A 1 221 ? 2.471 6.035 12.32 1 87.75 221 ASN A O 1
ATOM 1770 N N . GLY A 1 222 ? 3.209 6.672 14.359 1 82.06 222 GLY A N 1
ATOM 1771 C CA . GLY A 1 222 ? 1.955 7.316 14.703 1 82.06 222 GLY A CA 1
ATOM 1772 C C . GLY A 1 222 ? 1.634 8.508 13.828 1 82.06 222 GLY A C 1
ATOM 1773 O O . GLY A 1 222 ? 0.493 8.68 13.391 1 82.06 222 GLY A O 1
ATOM 1774 N N . VAL A 1 223 ? 2.617 9.273 13.57 1 84.56 223 VAL A N 1
ATOM 1775 C CA . VAL A 1 223 ? 2.443 10.438 12.711 1 84.56 223 VAL A CA 1
ATOM 1776 C C . VAL A 1 223 ? 2.016 9.992 11.312 1 84.56 223 VAL A C 1
ATOM 1778 O O . VAL A 1 223 ? 1.138 10.602 10.703 1 84.56 223 VAL A O 1
ATOM 1781 N N . TYR A 1 224 ? 2.604 9.016 10.812 1 87.94 224 TYR A N 1
ATOM 1782 C CA . TYR A 1 224 ? 2.273 8.477 9.5 1 87.94 224 TYR A CA 1
ATOM 1783 C C . TYR A 1 224 ? 0.807 8.07 9.422 1 87.94 224 TYR A C 1
ATOM 1785 O O . TYR A 1 224 ? 0.107 8.414 8.469 1 87.94 224 TYR A O 1
ATOM 1793 N N . TRP A 1 225 ? 0.43 7.402 10.344 1 77 225 TRP A N 1
ATOM 1794 C CA . TRP A 1 225 ? -0.945 6.914 10.32 1 77 225 TRP A CA 1
ATOM 1795 C C . TRP A 1 225 ? -1.934 8.055 10.516 1 77 225 TRP A C 1
ATOM 1797 O O . TRP A 1 225 ? -3.037 8.031 9.969 1 77 225 TRP A O 1
ATOM 1807 N N . TYR A 1 226 ? -1.582 9.07 11.328 1 76.38 226 TYR A N 1
ATOM 1808 C CA . TYR A 1 226 ? -2.385 10.281 11.445 1 76.38 226 TYR A CA 1
ATOM 1809 C C . TYR A 1 226 ? -2.559 10.953 10.086 1 76.38 226 TYR A C 1
ATOM 1811 O O . TYR A 1 226 ? -3.676 11.312 9.703 1 76.38 226 TYR A O 1
ATOM 1819 N N . GLN A 1 227 ? -1.496 11.062 9.367 1 79.12 227 GLN A N 1
ATOM 1820 C CA . GLN A 1 227 ? -1.539 11.711 8.062 1 79.12 227 GLN A CA 1
ATOM 1821 C C . GLN A 1 227 ? -2.334 10.883 7.062 1 79.12 227 GLN A C 1
ATOM 1823 O O . GLN A 1 227 ? -3.092 11.422 6.254 1 79.12 227 GLN A O 1
ATOM 1828 N N . ARG A 1 228 ? -2.207 9.602 7.098 1 73.38 228 ARG A N 1
ATOM 1829 C CA . ARG A 1 228 ? -2.918 8.703 6.188 1 73.38 228 ARG A CA 1
ATOM 1830 C C . ARG A 1 228 ? -4.418 8.734 6.457 1 73.38 228 ARG A C 1
ATOM 1832 O O . ARG A 1 228 ? -5.219 8.773 5.52 1 73.38 228 ARG A O 1
ATOM 1839 N N . LEU A 1 229 ? -4.809 8.742 7.633 1 61.47 229 LEU A N 1
ATOM 1840 C CA . LEU A 1 229 ? -6.215 8.68 8.008 1 61.47 229 LEU A CA 1
ATOM 1841 C C . LEU A 1 229 ? -6.891 10.031 7.809 1 61.47 229 LEU A C 1
ATOM 1843 O O . LEU A 1 229 ? -8.102 10.094 7.57 1 61.47 229 LEU A O 1
ATOM 1847 N N . SER A 1 230 ? -6.102 11.07 7.965 1 63.44 230 SER A N 1
ATOM 1848 C CA . SER A 1 230 ? -6.656 12.406 7.773 1 63.44 230 SER A CA 1
ATOM 1849 C C . SER A 1 230 ? -6.758 12.758 6.293 1 63.44 230 SER A C 1
ATOM 1851 O O . SER A 1 230 ? -7.332 13.789 5.93 1 63.44 230 SER A O 1
ATOM 1853 N N . GLY A 1 231 ? -6.395 11.797 5.316 1 59.06 231 GLY A N 1
ATOM 1854 C CA . GLY A 1 231 ? -6.473 12.023 3.883 1 59.06 231 GLY A CA 1
ATOM 1855 C C . GLY A 1 231 ? -5.535 13.109 3.398 1 59.06 231 GLY A C 1
ATOM 1856 O O . GLY A 1 231 ? -5.781 13.734 2.363 1 59.06 231 GLY A O 1
ATOM 1857 N N . ARG A 1 232 ? -4.75 13.555 4.145 1 57.84 232 ARG A N 1
ATOM 1858 C CA . ARG A 1 232 ? -3.902 14.68 3.775 1 57.84 232 ARG A CA 1
ATOM 1859 C C . ARG A 1 232 ? -2.893 14.281 2.703 1 57.84 232 ARG A C 1
ATOM 1861 O O . ARG A 1 232 ? -2.443 13.133 2.666 1 57.84 232 ARG A O 1
ATOM 1868 N N . SER A 1 233 ? -2.797 14.93 1.542 1 53.28 233 SER A N 1
ATOM 1869 C CA . SER A 1 233 ? -2.021 14.734 0.32 1 53.28 233 SER A CA 1
ATOM 1870 C C . SER A 1 233 ? -0.572 14.383 0.634 1 53.28 233 SER A C 1
ATOM 1872 O O . SER A 1 233 ? 0.093 13.711 -0.155 1 53.28 233 SER A O 1
ATOM 1874 N N . GLY A 1 234 ? -0.152 14.586 1.926 1 58.03 234 GLY A N 1
ATOM 1875 C CA . GLY A 1 234 ? 1.277 14.461 2.158 1 58.03 234 GLY A CA 1
ATOM 1876 C C . GLY A 1 234 ? 1.673 13.109 2.719 1 58.03 234 GLY A C 1
ATOM 1877 O O . GLY A 1 234 ? 2.838 12.883 3.059 1 58.03 234 GLY A O 1
ATOM 1878 N N . VAL A 1 235 ? 0.733 12.203 2.693 1 56.44 235 VAL A N 1
ATOM 1879 C CA . VAL A 1 235 ? 0.988 10.953 3.4 1 56.44 235 VAL A CA 1
ATOM 1880 C C . VAL A 1 235 ? 2.043 10.141 2.648 1 56.44 235 VAL A C 1
ATOM 1882 O O . VAL A 1 235 ? 2.932 9.555 3.264 1 56.44 235 VAL A O 1
ATOM 1885 N N . TYR A 1 236 ? 2.225 10.289 1.402 1 63.88 236 TYR A N 1
ATOM 1886 C CA . TYR A 1 236 ? 3.131 9.414 0.661 1 63.88 236 TYR A CA 1
ATOM 1887 C C . TYR A 1 236 ? 4.445 10.125 0.363 1 63.88 236 TYR A C 1
ATOM 1889 O O . TYR A 1 236 ? 5.273 9.625 -0.397 1 63.88 236 TYR A O 1
ATOM 1897 N N . SER A 1 237 ? 4.66 11.227 1.132 1 73.5 237 SER A N 1
ATOM 1898 C CA . SER A 1 237 ? 5.82 12.039 0.786 1 73.5 237 SER A CA 1
ATOM 1899 C C . SER A 1 237 ? 7.047 11.617 1.586 1 73.5 237 SER A C 1
ATOM 1901 O O . SER A 1 237 ? 8.156 12.078 1.312 1 73.5 237 SER A O 1
ATOM 1903 N N . TRP A 1 238 ? 6.859 10.805 2.572 1 82.12 238 TRP A N 1
ATOM 1904 C CA . TRP A 1 238 ? 8 10.352 3.354 1 82.12 238 TRP A CA 1
ATOM 1905 C C . TRP A 1 238 ? 7.801 8.906 3.811 1 82.12 238 TRP A C 1
ATOM 1907 O O . TRP A 1 238 ? 6.707 8.352 3.68 1 82.12 238 TRP A O 1
ATOM 1917 N N . ASN A 1 239 ? 8.836 8.242 4.23 1 88.06 239 ASN A N 1
ATOM 1918 C CA . ASN A 1 239 ? 8.812 6.848 4.66 1 88.06 239 ASN A CA 1
ATOM 1919 C C . ASN A 1 239 ? 8.852 6.727 6.18 1 88.06 239 ASN A C 1
ATOM 1921 O O . ASN A 1 239 ? 9.828 7.129 6.816 1 88.06 239 ASN A O 1
ATOM 1925 N N . PRO A 1 240 ? 7.777 6.168 6.766 1 87.12 240 PRO A N 1
ATOM 1926 C CA . PRO A 1 240 ? 7.719 6.082 8.227 1 87.12 240 PRO A CA 1
ATOM 1927 C C . PRO A 1 240 ? 8.828 5.207 8.805 1 87.12 240 PRO A C 1
ATOM 1929 O O . PRO A 1 240 ? 9.117 5.281 10.008 1 87.12 240 PRO A O 1
ATOM 1932 N N . ARG A 1 241 ? 9.555 4.422 8.023 1 89.62 241 ARG A N 1
ATOM 1933 C CA . ARG A 1 241 ? 10.586 3.514 8.523 1 89.62 241 ARG A CA 1
ATOM 1934 C C . ARG A 1 241 ? 11.969 4.137 8.398 1 89.62 241 ARG A C 1
ATOM 1936 O O . ARG A 1 241 ? 12.984 3.443 8.539 1 89.62 241 ARG A O 1
ATOM 1943 N N . PHE A 1 242 ? 12.133 5.363 8.141 1 91.88 242 PHE A N 1
ATOM 1944 C CA . PHE A 1 242 ? 13.43 5.984 7.875 1 91.88 242 PHE A CA 1
ATOM 1945 C C . PHE A 1 242 ? 14.336 5.871 9.094 1 91.88 242 PHE A C 1
ATOM 1947 O O . PHE A 1 242 ? 15.539 5.629 8.953 1 91.88 242 PHE A O 1
ATOM 1954 N N . LEU A 1 243 ? 13.734 5.934 10.336 1 92.69 243 LEU A N 1
ATOM 1955 C CA . LEU A 1 243 ? 14.547 5.93 11.547 1 92.69 243 LEU A CA 1
ATOM 1956 C C . LEU A 1 243 ? 14.984 4.516 11.906 1 92.69 243 LEU A C 1
ATOM 1958 O O . LEU A 1 243 ? 16.078 4.312 12.438 1 92.69 243 LEU A O 1
ATOM 1962 N N . SER A 1 244 ? 14.133 3.553 11.617 1 93.69 244 SER A N 1
ATOM 1963 C CA . SER A 1 244 ? 14.422 2.174 12 1 93.69 244 SER A CA 1
ATOM 1964 C C . SER A 1 244 ? 15.109 1.423 10.859 1 93.69 244 SER A C 1
ATOM 1966 O O . SER A 1 244 ? 15.453 0.248 11 1 93.69 244 SER A O 1
ATOM 1968 N N . ASN A 1 245 ? 15.336 2.045 9.719 1 95.25 245 ASN A N 1
ATOM 1969 C CA . ASN A 1 245 ? 16 1.406 8.594 1 95.25 245 ASN A CA 1
ATOM 1970 C C . ASN A 1 245 ? 17.469 1.096 8.914 1 95.25 245 ASN A C 1
ATOM 1972 O O . ASN A 1 245 ? 18.078 1.774 9.742 1 95.25 245 ASN A O 1
ATOM 1976 N N . VAL A 1 246 ? 18.031 0.144 8.234 1 97.19 246 VAL A N 1
ATOM 1977 C CA . VAL A 1 246 ? 19.406 -0.295 8.445 1 97.19 246 VAL A CA 1
ATOM 1978 C C . VAL A 1 246 ? 20.375 0.849 8.133 1 97.19 246 VAL A C 1
ATOM 1980 O O . VAL A 1 246 ? 21.484 0.897 8.672 1 97.19 246 VAL A O 1
ATOM 1983 N N . THR A 1 247 ? 19.984 1.824 7.375 1 96.69 247 THR A N 1
ATOM 1984 C CA . THR A 1 247 ? 20.844 2.922 6.953 1 96.69 247 THR A CA 1
ATOM 1985 C C . THR A 1 247 ? 20.828 4.043 7.988 1 96.69 247 THR A C 1
ATOM 1987 O O . THR A 1 247 ? 21.578 5.016 7.859 1 96.69 247 THR A O 1
ATOM 1990 N N . SER A 1 248 ? 20.062 3.975 9.062 1 96.44 248 SER A N 1
ATOM 1991 C CA . SER A 1 248 ? 19.875 5.031 10.055 1 96.44 248 SER A CA 1
ATOM 1992 C C . SER A 1 248 ? 21.172 5.301 10.812 1 96.44 248 SER A C 1
ATOM 1994 O O . SER A 1 248 ? 21.781 4.379 11.367 1 96.44 248 SER A O 1
ATOM 1996 N N . PRO A 1 249 ? 21.656 6.531 10.852 1 96.31 249 PRO A N 1
ATOM 1997 C CA . PRO A 1 249 ? 22.859 6.855 11.633 1 96.31 249 PRO A CA 1
ATOM 1998 C C . PRO A 1 249 ? 22.672 6.629 13.125 1 96.31 249 PRO A C 1
ATOM 2000 O O . PRO A 1 249 ? 23.641 6.328 13.836 1 96.31 249 PRO A O 1
ATOM 2003 N N . PHE A 1 250 ? 21.438 6.723 13.602 1 96.5 250 PHE A N 1
ATOM 2004 C CA . PHE A 1 250 ? 21.172 6.48 15.016 1 96.5 250 PHE A CA 1
ATOM 2005 C C . PHE A 1 250 ? 21.297 5 15.344 1 96.5 250 PHE A C 1
ATOM 2007 O O . PHE A 1 250 ? 21.828 4.637 16.406 1 96.5 250 PHE A O 1
ATOM 2014 N N . LEU A 1 251 ? 20.797 4.215 14.43 1 96.62 251 LEU A N 1
ATOM 2015 C CA . LEU A 1 251 ? 21 2.779 14.602 1 96.62 251 LEU A CA 1
ATOM 2016 C C . LEU A 1 251 ? 22.484 2.432 14.602 1 96.62 251 LEU A C 1
ATOM 2018 O O . LEU A 1 251 ? 22.938 1.623 15.414 1 96.62 251 LEU A O 1
ATOM 2022 N N . PHE A 1 252 ? 23.297 3.053 13.75 1 97.62 252 PHE A N 1
ATOM 2023 C CA . PHE A 1 252 ? 24.734 2.826 13.656 1 97.62 252 PHE A CA 1
ATOM 2024 C C . PHE A 1 252 ? 25.422 3.213 14.961 1 97.62 252 PHE A C 1
ATOM 2026 O O . PHE A 1 252 ? 26.266 2.465 15.469 1 97.62 252 PHE A O 1
ATOM 2033 N N . LEU A 1 253 ? 25.016 4.371 15.484 1 97.81 253 LEU A N 1
ATOM 2034 C CA . LEU A 1 253 ? 25.672 4.84 16.703 1 97.81 253 LEU A CA 1
ATOM 2035 C C . LEU A 1 253 ? 25.391 3.883 17.859 1 97.81 253 LEU A C 1
ATOM 2037 O O . LEU A 1 253 ? 26.266 3.652 18.703 1 97.81 253 LEU A O 1
ATOM 2041 N N . MET A 1 254 ? 24.188 3.379 17.891 1 97.06 254 MET A N 1
ATOM 2042 C CA . MET A 1 254 ? 23.859 2.383 18.906 1 97.06 254 MET A CA 1
ATOM 2043 C C . MET A 1 254 ? 24.734 1.139 18.75 1 97.06 254 MET A C 1
ATOM 2045 O O . MET A 1 254 ? 25.297 0.644 19.734 1 97.06 254 MET A O 1
ATOM 2049 N N . VAL A 1 255 ? 24.875 0.658 17.547 1 97.56 255 VAL A N 1
ATOM 2050 C CA . VAL A 1 255 ? 25.656 -0.55 17.25 1 97.56 255 VAL A CA 1
ATOM 2051 C C . VAL A 1 255 ? 27.141 -0.281 17.469 1 97.56 255 VAL A C 1
ATOM 2053 O O . VAL A 1 255 ? 27.875 -1.154 17.938 1 97.56 255 VAL A O 1
ATOM 2056 N N . LEU A 1 256 ? 27.547 0.937 17.078 1 97.94 256 LEU A N 1
ATOM 2057 C CA . LEU A 1 256 ? 28.938 1.338 17.281 1 97.94 256 LEU A CA 1
ATOM 2058 C C . LEU A 1 256 ? 29.328 1.238 18.75 1 97.94 256 LEU A C 1
ATOM 2060 O O . LEU A 1 256 ? 30.406 0.755 19.078 1 97.94 256 LEU A O 1
ATOM 2064 N N . ALA A 1 257 ? 28.469 1.71 19.656 1 97.44 257 ALA A N 1
ATOM 2065 C CA . ALA A 1 257 ? 28.719 1.62 21.094 1 97.44 257 ALA A CA 1
ATOM 2066 C C . ALA A 1 257 ? 28.891 0.168 21.531 1 97.44 257 ALA A C 1
ATOM 2068 O O . ALA A 1 257 ? 29.828 -0.168 22.25 1 97.44 257 ALA A O 1
ATOM 2069 N N . ALA A 1 258 ? 27.984 -0.676 21.094 1 96.12 258 ALA A N 1
ATOM 2070 C CA . ALA A 1 258 ? 28.062 -2.096 21.422 1 96.12 258 ALA A CA 1
ATOM 2071 C C . ALA A 1 258 ? 29.344 -2.717 20.875 1 96.12 258 ALA A C 1
ATOM 2073 O O . ALA A 1 258 ? 30 -3.506 21.562 1 96.12 258 ALA A O 1
ATOM 2074 N N . PHE A 1 259 ? 29.734 -2.414 19.641 1 97.88 259 PHE A N 1
ATOM 2075 C CA . PHE A 1 259 ? 30.938 -2.914 19 1 97.88 259 PHE A CA 1
ATOM 2076 C C . PHE A 1 259 ? 32.188 -2.525 19.797 1 97.88 259 PHE A C 1
ATOM 2078 O O . PHE A 1 259 ? 33.062 -3.355 20.016 1 97.88 259 PHE A O 1
ATOM 2085 N N . LEU A 1 260 ? 32.219 -1.257 20.219 1 97.5 260 LEU A N 1
ATOM 2086 C CA . LEU A 1 260 ? 33.406 -0.753 20.922 1 97.5 260 LEU A CA 1
ATOM 2087 C C . LEU A 1 260 ? 33.531 -1.414 22.281 1 97.5 260 LEU A C 1
ATOM 2089 O O . LEU A 1 260 ? 34.656 -1.646 22.75 1 97.5 260 LEU A O 1
ATOM 2093 N N . ILE A 1 261 ? 32.406 -1.721 22.906 1 96.25 261 ILE A N 1
ATOM 2094 C CA . ILE A 1 261 ? 32.438 -2.396 24.203 1 96.25 261 ILE A CA 1
ATOM 2095 C C . ILE A 1 261 ? 33.094 -3.773 24.047 1 96.25 261 ILE A C 1
ATOM 2097 O O . ILE A 1 261 ? 33.875 -4.188 24.906 1 96.25 261 ILE A O 1
ATOM 2101 N N . PHE A 1 262 ? 32.844 -4.484 22.953 1 96.12 262 PHE A N 1
ATOM 2102 C CA . PHE A 1 262 ? 33.344 -5.848 22.766 1 96.12 262 PHE A CA 1
ATOM 2103 C C . PHE A 1 262 ? 34.469 -5.883 21.766 1 96.12 262 PHE A C 1
ATOM 2105 O O . PHE A 1 262 ? 34.844 -6.945 21.25 1 96.12 262 PHE A O 1
ATOM 2112 N N . ARG A 1 263 ? 35.062 -4.762 21.406 1 96.75 263 ARG A N 1
ATOM 2113 C CA . ARG A 1 263 ? 36.062 -4.641 20.359 1 96.75 263 ARG A CA 1
ATOM 2114 C C . ARG A 1 263 ? 37.25 -5.57 20.625 1 96.75 263 ARG A C 1
ATOM 2116 O O . ARG A 1 263 ? 37.719 -6.258 19.719 1 96.75 263 ARG A O 1
ATOM 2123 N N . LYS A 1 264 ? 37.75 -5.656 21.875 1 94.75 264 LYS A N 1
ATOM 2124 C CA . LYS A 1 264 ? 38.906 -6.457 22.219 1 94.75 264 LYS A CA 1
ATOM 2125 C C . LYS A 1 264 ? 38.688 -7.938 21.938 1 94.75 264 LYS A C 1
ATOM 2127 O O . LYS A 1 264 ? 39.531 -8.617 21.375 1 94.75 264 LYS A O 1
ATOM 2132 N N . VAL A 1 265 ? 37.5 -8.383 22.281 1 95.94 265 VAL A N 1
ATOM 2133 C CA . VAL A 1 265 ? 37.125 -9.781 22.062 1 95.94 265 VAL A CA 1
ATOM 2134 C C . VAL A 1 265 ? 36.938 -10.031 20.562 1 95.94 265 VAL A C 1
ATOM 2136 O O . VAL A 1 265 ? 37.375 -11.062 20.047 1 95.94 265 VAL A O 1
ATOM 2139 N N . ILE A 1 266 ? 36.406 -9.141 19.797 1 97 266 ILE A N 1
ATOM 2140 C CA . ILE A 1 266 ? 36.062 -9.273 18.375 1 97 266 ILE A CA 1
ATOM 2141 C C . ILE A 1 266 ? 37.375 -9.414 17.578 1 97 266 ILE A C 1
ATOM 2143 O O . ILE A 1 266 ? 37.5 -10.32 16.75 1 97 266 ILE A O 1
ATOM 2147 N N . VAL A 1 267 ? 38.312 -8.586 17.875 1 95.94 267 VAL A N 1
ATOM 2148 C CA . VAL A 1 267 ? 39.562 -8.555 17.094 1 95.94 267 VAL A CA 1
ATOM 2149 C C . VAL A 1 267 ? 40.375 -9.805 17.391 1 95.94 267 VAL A C 1
ATOM 2151 O O . VAL A 1 267 ? 41.25 -10.18 16.594 1 95.94 267 VAL A O 1
ATOM 2154 N N . SER A 1 268 ? 40.094 -10.477 18.5 1 95.06 268 SER A N 1
ATOM 2155 C CA . SER A 1 268 ? 40.844 -11.656 18.906 1 95.06 268 SER A CA 1
ATOM 2156 C C . SER A 1 268 ? 40.406 -12.891 18.125 1 95.06 268 SER A C 1
ATOM 2158 O O . SER A 1 268 ? 41.094 -13.906 18.109 1 95.06 268 SER A O 1
ATOM 2160 N N . PHE A 1 269 ? 39.344 -12.852 17.422 1 96.25 269 PHE A N 1
ATOM 2161 C CA . PHE A 1 269 ? 38.812 -13.992 16.688 1 96.25 269 PHE A CA 1
ATOM 2162 C C . PHE A 1 269 ? 39.5 -14.148 15.344 1 96.25 269 PHE A C 1
ATOM 2164 O O . PHE A 1 269 ? 40.219 -13.242 14.898 1 96.25 269 PHE A O 1
ATOM 2171 N N . SER A 1 270 ? 39.375 -15.344 14.75 1 94.75 270 SER A N 1
ATOM 2172 C CA . SER A 1 270 ? 39.938 -15.656 13.445 1 94.75 270 SER A CA 1
ATOM 2173 C C . SER A 1 270 ? 38.844 -16.031 12.453 1 94.75 270 SER A C 1
ATOM 2175 O O . SER A 1 270 ? 37.656 -16 12.781 1 94.75 270 SER A O 1
ATOM 2177 N N . ALA A 1 271 ? 39.219 -16.297 11.211 1 94.88 271 ALA A N 1
ATOM 2178 C CA . ALA A 1 271 ? 38.312 -16.656 10.133 1 94.88 271 ALA A CA 1
ATOM 2179 C C . ALA A 1 271 ? 37.5 -17.906 10.477 1 94.88 271 ALA A C 1
ATOM 2181 O O . ALA A 1 271 ? 36.344 -18.047 10.086 1 94.88 271 ALA A O 1
ATOM 2182 N N . LYS A 1 272 ? 38.094 -18.797 11.25 1 93.12 272 LYS A N 1
ATOM 2183 C CA . LYS A 1 272 ? 37.438 -20.031 11.625 1 93.12 272 LYS A CA 1
ATOM 2184 C C . LYS A 1 272 ? 36.188 -19.766 12.445 1 93.12 272 LYS A C 1
ATOM 2186 O O . LYS A 1 272 ? 35.125 -20.375 12.203 1 93.12 272 LYS A O 1
ATOM 2191 N N . GLU A 1 273 ? 36.281 -18.875 13.43 1 95.06 273 GLU A N 1
ATOM 2192 C CA . GLU A 1 273 ? 35.125 -18.531 14.266 1 95.06 273 GLU A CA 1
ATOM 2193 C C . GLU A 1 273 ? 34.062 -17.797 13.461 1 95.06 273 GLU A C 1
ATOM 2195 O O . GLU A 1 273 ? 32.844 -17.938 13.719 1 95.06 273 GLU A O 1
ATOM 2200 N N . MET A 1 274 ? 34.5 -16.984 12.445 1 96.75 274 MET A N 1
ATOM 2201 C CA . MET A 1 274 ? 33.531 -16.281 11.602 1 96.75 274 MET A CA 1
ATOM 2202 C C . MET A 1 274 ? 32.719 -17.25 10.742 1 96.75 274 MET A C 1
ATOM 2204 O O . MET A 1 274 ? 31.531 -17.062 10.523 1 96.75 274 MET A O 1
ATOM 2208 N N . ARG A 1 275 ? 33.344 -18.328 10.266 1 96.88 275 ARG A N 1
ATOM 2209 C CA . ARG A 1 275 ? 32.688 -19.312 9.438 1 96.88 275 ARG A CA 1
ATOM 2210 C C . ARG A 1 275 ? 31.594 -20.047 10.219 1 96.88 275 ARG A C 1
ATOM 2212 O O . ARG A 1 275 ? 30.578 -20.453 9.641 1 96.88 275 ARG A O 1
ATOM 2219 N N . PHE A 1 276 ? 31.781 -20.125 11.5 1 96.12 276 PHE A N 1
ATOM 2220 C CA . PHE A 1 276 ? 30.781 -20.734 12.367 1 96.12 276 PHE A CA 1
ATOM 2221 C C . PHE A 1 276 ? 29.453 -19.984 12.242 1 96.12 276 PHE A C 1
ATOM 2223 O O . PHE A 1 276 ? 28.391 -20.594 12.375 1 96.12 276 PHE A O 1
ATOM 2230 N N . PHE A 1 277 ? 29.469 -18.734 11.969 1 97.88 277 PHE A N 1
ATOM 2231 C CA . PHE A 1 277 ? 28.25 -17.922 11.984 1 97.88 277 PHE A CA 1
ATOM 2232 C C . PHE A 1 277 ? 27.5 -18.062 10.664 1 97.88 277 PHE A C 1
ATOM 2234 O O . PHE A 1 277 ? 26.375 -17.562 10.531 1 97.88 277 PHE A O 1
ATOM 2241 N N . ILE A 1 278 ? 28.031 -18.688 9.617 1 97.94 278 ILE A N 1
ATOM 2242 C CA . ILE A 1 278 ? 27.359 -18.781 8.328 1 97.94 278 ILE A CA 1
ATOM 2243 C C . ILE A 1 278 ? 26.109 -19.656 8.469 1 97.94 278 ILE A C 1
ATOM 2245 O O . ILE A 1 278 ? 25.016 -19.234 8.086 1 97.94 278 ILE A O 1
ATOM 2249 N N . PRO A 1 279 ? 26.219 -20.891 9.07 1 97.88 279 PRO A N 1
ATOM 2250 C CA . PRO A 1 279 ? 24.984 -21.625 9.305 1 97.88 279 PRO A CA 1
ATOM 2251 C C . PRO A 1 279 ? 24.016 -20.875 10.219 1 97.88 279 PRO A C 1
ATOM 2253 O O . PRO A 1 279 ? 22.797 -20.969 10.039 1 97.88 279 PRO A O 1
ATOM 2256 N N . VAL A 1 280 ? 24.531 -20.125 11.188 1 98.12 280 VAL A N 1
ATOM 2257 C CA . VAL A 1 280 ? 23.703 -19.359 12.117 1 98.12 280 VAL A CA 1
ATOM 2258 C C . VAL A 1 280 ? 22.906 -18.297 11.359 1 98.12 280 VAL A C 1
ATOM 2260 O O . VAL A 1 280 ? 21.719 -18.109 11.617 1 98.12 280 VAL A O 1
ATOM 2263 N N . VAL A 1 281 ? 23.578 -17.641 10.406 1 97.88 281 VAL A N 1
ATOM 2264 C CA . VAL A 1 281 ? 22.938 -16.641 9.578 1 97.88 281 VAL A CA 1
ATOM 2265 C C . VAL A 1 281 ? 21.797 -17.266 8.766 1 97.88 281 VAL A C 1
ATOM 2267 O O . VAL A 1 281 ? 20.719 -16.688 8.641 1 97.88 281 VAL A O 1
ATOM 2270 N N . ILE A 1 282 ? 22 -18.422 8.219 1 97.62 282 ILE A N 1
ATOM 2271 C CA . ILE A 1 282 ? 21 -19.125 7.438 1 97.62 282 ILE A CA 1
ATOM 2272 C C . ILE A 1 282 ? 19.812 -19.484 8.336 1 97.62 282 ILE A C 1
ATOM 2274 O O . ILE A 1 282 ? 18.656 -19.281 7.953 1 97.62 282 ILE A O 1
ATOM 2278 N N . PHE A 1 283 ? 20.094 -19.984 9.555 1 97.62 283 PHE A N 1
ATOM 2279 C CA . PHE A 1 283 ? 19.031 -20.344 10.477 1 97.62 283 PHE A CA 1
ATOM 2280 C C . PHE A 1 283 ? 18.234 -19.109 10.898 1 97.62 283 PHE A C 1
ATOM 2282 O O . PHE A 1 283 ? 17.047 -19.203 11.203 1 97.62 283 PHE A O 1
ATOM 2289 N N . MET A 1 284 ? 18.859 -18.031 10.844 1 96 284 MET A N 1
ATOM 2290 C CA . MET A 1 284 ? 18.234 -16.781 11.289 1 96 284 MET A CA 1
ATOM 2291 C C . MET A 1 284 ? 17.312 -16.234 10.227 1 96 284 MET A C 1
ATOM 2293 O O . MET A 1 284 ? 16.234 -15.711 10.539 1 96 284 MET A O 1
ATOM 2297 N N . GLU A 1 285 ? 17.672 -16.391 8.922 1 94.19 285 GLU A N 1
ATOM 2298 C CA . GLU A 1 285 ? 17 -15.594 7.906 1 94.19 285 GLU A CA 1
ATOM 2299 C C . GLU A 1 285 ? 16.281 -16.469 6.887 1 94.19 285 GLU A C 1
ATOM 2301 O O . GLU A 1 285 ? 15.445 -15.984 6.117 1 94.19 285 GLU A O 1
ATOM 2306 N N . ALA A 1 286 ? 16.547 -17.734 6.824 1 94.12 286 ALA A N 1
ATOM 2307 C CA . ALA A 1 286 ? 15.945 -18.562 5.785 1 94.12 286 ALA A CA 1
ATOM 2308 C C . ALA A 1 286 ? 14.43 -18.453 5.797 1 94.12 286 ALA A C 1
ATOM 2310 O O . ALA A 1 286 ? 13.812 -18.422 6.863 1 94.12 286 ALA A O 1
ATOM 2311 N N . PRO A 1 287 ? 13.797 -18.422 4.68 1 90.56 287 PRO A N 1
ATOM 2312 C CA . PRO A 1 287 ? 12.344 -18.219 4.602 1 90.56 287 PRO A CA 1
ATOM 2313 C C . PRO A 1 287 ? 11.547 -19.328 5.277 1 90.56 287 PRO A C 1
ATOM 2315 O O . PRO A 1 287 ? 10.445 -19.094 5.777 1 90.56 287 PRO A O 1
ATOM 2318 N N . VAL A 1 288 ? 12.031 -20.562 5.352 1 93.56 288 VAL A N 1
ATOM 2319 C CA . VAL A 1 288 ? 11.266 -21.703 5.832 1 93.56 288 VAL A CA 1
ATOM 2320 C C . VAL A 1 288 ? 11.453 -21.859 7.336 1 93.56 288 VAL A C 1
ATOM 2322 O O . VAL A 1 288 ? 10.742 -22.641 7.98 1 93.56 288 VAL A O 1
ATOM 2325 N N . ILE A 1 289 ? 12.359 -21.125 7.938 1 94.19 289 ILE A N 1
ATOM 2326 C CA . ILE A 1 289 ? 12.797 -21.375 9.305 1 94.19 289 ILE A CA 1
ATOM 2327 C C . ILE A 1 289 ? 11.641 -21.141 10.273 1 94.19 289 ILE A C 1
ATOM 2329 O O . ILE A 1 289 ? 11.461 -21.891 11.234 1 94.19 289 ILE A O 1
ATOM 2333 N N . GLY A 1 290 ? 10.875 -20.062 10.102 1 91.62 290 GLY A N 1
ATOM 2334 C CA . GLY A 1 290 ? 9.75 -19.766 10.992 1 91.62 290 GLY A CA 1
ATOM 2335 C C . GLY A 1 290 ? 8.758 -20.922 11.086 1 91.62 290 GLY A C 1
ATOM 2336 O O . GLY A 1 290 ? 8.391 -21.328 12.18 1 91.62 290 GLY A O 1
ATOM 2337 N N . GLY A 1 291 ? 8.32 -21.422 9.898 1 90.88 291 GLY A N 1
ATOM 2338 C CA . GLY A 1 291 ? 7.402 -22.547 9.867 1 90.88 291 GLY A CA 1
ATOM 2339 C C . GLY A 1 291 ? 7.996 -23.828 10.422 1 90.88 291 GLY A C 1
ATOM 2340 O O . GLY A 1 291 ? 7.301 -24.609 11.078 1 90.88 291 GLY A O 1
ATOM 2341 N N . PHE A 1 292 ? 9.289 -24.047 10.242 1 95 292 PHE A N 1
ATOM 2342 C CA . PHE A 1 292 ? 9.984 -25.25 10.688 1 95 292 PHE A CA 1
ATOM 2343 C C . PHE A 1 292 ? 10.062 -25.297 12.203 1 95 292 PHE A C 1
ATOM 2345 O O . PHE A 1 292 ? 9.648 -26.281 12.82 1 95 292 PHE A O 1
ATOM 2352 N N . VAL A 1 293 ? 10.5 -24.219 12.836 1 95.06 293 VAL A N 1
ATOM 2353 C CA . VAL A 1 293 ? 10.766 -24.25 14.273 1 95.06 293 VAL A CA 1
ATOM 2354 C C . VAL A 1 293 ? 9.445 -24.219 15.039 1 95.06 293 VAL A C 1
ATOM 2356 O O . VAL A 1 293 ? 9.367 -24.719 16.172 1 95.06 293 VAL A O 1
ATOM 2359 N N . LYS A 1 294 ? 8.43 -23.641 14.516 1 93.06 294 LYS A N 1
ATOM 2360 C CA . LYS A 1 294 ? 7.125 -23.594 15.172 1 93.06 294 LYS A CA 1
ATOM 2361 C C . LYS A 1 294 ? 6.414 -24.938 15.094 1 93.06 294 LYS A C 1
ATOM 2363 O O . LYS A 1 294 ? 5.453 -25.172 15.828 1 93.06 294 LYS A O 1
ATOM 2368 N N . SER A 1 295 ? 6.848 -25.828 14.203 1 93.19 295 SER A N 1
ATOM 2369 C CA . SER A 1 295 ? 6.176 -27.109 13.992 1 93.19 295 SER A CA 1
ATOM 2370 C C . SER A 1 295 ? 6.531 -28.094 15.086 1 93.19 295 SER A C 1
ATOM 2372 O O . SER A 1 295 ? 5.879 -29.141 15.227 1 93.19 295 SER A O 1
ATOM 2374 N N . PHE A 1 296 ? 7.512 -27.844 15.93 1 94 296 PHE A N 1
ATOM 2375 C CA . PHE A 1 296 ? 7.914 -28.719 17.016 1 94 296 PHE A CA 1
ATOM 2376 C C . PHE A 1 296 ? 7.234 -28.328 18.328 1 94 296 PHE A C 1
ATOM 2378 O O . PHE A 1 296 ? 7.25 -27.156 18.703 1 94 296 PHE A O 1
ATOM 2385 N N . ARG A 1 297 ? 6.5 -29.266 19 1 92.62 297 ARG A N 1
ATOM 2386 C CA . ARG A 1 297 ? 5.859 -29.094 20.297 1 92.62 297 ARG A CA 1
ATOM 2387 C C . ARG A 1 297 ? 6.328 -30.156 21.297 1 92.62 297 ARG A C 1
ATOM 2389 O O . ARG A 1 297 ? 5.773 -31.25 21.344 1 92.62 297 ARG A O 1
ATOM 2396 N N . PHE A 1 298 ? 7.32 -29.734 22.141 1 94.19 298 PHE A N 1
ATOM 2397 C CA . PHE A 1 298 ? 7.91 -30.641 23.109 1 94.19 298 PHE A CA 1
ATOM 2398 C C . PHE A 1 298 ? 7.133 -30.594 24.422 1 94.19 298 PHE A C 1
ATOM 2400 O O . PHE A 1 298 ? 7.082 -31.594 25.156 1 94.19 298 PHE A O 1
ATOM 2407 N N . THR A 1 299 ? 6.68 -29.359 24.719 1 94.38 299 THR A N 1
ATOM 2408 C CA . THR A 1 299 ? 5.941 -29.141 25.969 1 94.38 299 THR A CA 1
ATOM 2409 C C . THR A 1 299 ? 4.66 -28.359 25.703 1 94.38 299 THR A C 1
ATOM 2411 O O . THR A 1 299 ? 4.375 -27.984 24.562 1 94.38 299 THR A O 1
ATOM 2414 N N . ASN A 1 300 ? 3.838 -28.094 26.797 1 91.25 300 ASN A N 1
ATOM 2415 C CA . ASN A 1 300 ? 2.592 -27.344 26.672 1 91.25 300 ASN A CA 1
ATOM 2416 C C . ASN A 1 300 ? 2.826 -25.844 26.812 1 91.25 300 ASN A C 1
ATOM 2418 O O . ASN A 1 300 ? 1.896 -25.047 26.656 1 91.25 300 ASN A O 1
ATOM 2422 N N . SER A 1 301 ? 4.098 -25.484 27.047 1 91.88 301 SER A N 1
ATOM 2423 C CA . SER A 1 301 ? 4.438 -24.062 27.141 1 91.88 301 SER A CA 1
ATOM 2424 C C . SER A 1 301 ? 5.062 -23.562 25.859 1 91.88 301 SER A C 1
ATOM 2426 O O . SER A 1 301 ? 6.117 -24.047 25.438 1 91.88 301 SER A O 1
ATOM 2428 N N . ALA A 1 302 ? 4.41 -22.547 25.25 1 88.94 302 ALA A N 1
ATOM 2429 C CA . ALA A 1 302 ? 4.91 -21.969 24 1 88.94 302 ALA A CA 1
ATOM 2430 C C . ALA A 1 302 ? 6.293 -21.359 24.203 1 88.94 302 ALA A C 1
ATOM 2432 O O . ALA A 1 302 ? 7.164 -21.484 23.344 1 88.94 302 ALA A O 1
ATOM 2433 N N . GLY A 1 303 ? 6.59 -20.641 25.391 1 91.19 303 GLY A N 1
ATOM 2434 C CA . GLY A 1 303 ? 7.875 -20.031 25.703 1 91.19 303 GLY A CA 1
ATOM 2435 C C . GLY A 1 303 ? 8.992 -21.031 25.875 1 91.19 303 GLY A C 1
ATOM 2436 O O . GLY A 1 303 ? 10.094 -20.844 25.359 1 91.19 303 GLY A O 1
ATOM 2437 N N . LEU A 1 304 ? 8.742 -22.094 26.547 1 93.69 304 LEU A N 1
ATOM 2438 C CA . LEU A 1 304 ? 9.742 -23.125 26.766 1 93.69 304 LEU A CA 1
ATOM 2439 C C . LEU A 1 304 ? 10.07 -23.844 25.469 1 93.69 304 LEU A C 1
ATOM 2441 O O . LEU A 1 304 ? 11.219 -24.234 25.234 1 93.69 304 LEU A O 1
ATOM 2445 N N . ASN A 1 305 ? 9.094 -24.125 24.641 1 95.25 305 ASN A N 1
ATOM 2446 C CA . ASN A 1 305 ? 9.328 -24.734 23.344 1 95.25 305 ASN A CA 1
ATOM 2447 C C . ASN A 1 305 ? 10.258 -23.891 22.484 1 95.25 305 ASN A C 1
ATOM 2449 O O . ASN A 1 305 ? 11.141 -24.406 21.812 1 95.25 305 ASN A O 1
ATOM 2453 N N . LYS A 1 306 ? 9.977 -22.547 22.469 1 94.94 306 LYS A N 1
ATOM 2454 C CA . LYS A 1 306 ? 10.852 -21.641 21.734 1 94.94 306 LYS A CA 1
ATOM 2455 C C . LYS A 1 306 ? 12.289 -21.719 22.234 1 94.94 306 LYS A C 1
ATOM 2457 O O . LYS A 1 306 ? 13.234 -21.781 21.453 1 94.94 306 LYS A O 1
ATOM 2462 N N . PHE A 1 307 ? 12.461 -21.703 23.594 1 95.94 307 PHE A N 1
ATOM 2463 C CA . PHE A 1 307 ? 13.781 -21.75 24.219 1 95.94 307 PHE A CA 1
ATOM 2464 C C . PHE A 1 307 ? 14.5 -23.031 23.859 1 95.94 307 PHE A C 1
ATOM 2466 O O . PHE A 1 307 ? 15.672 -23.016 23.484 1 95.94 307 PHE A O 1
ATOM 2473 N N . LEU A 1 308 ? 13.797 -24.156 23.922 1 96.38 308 LEU A N 1
ATOM 2474 C CA . LEU A 1 308 ? 14.383 -25.453 23.609 1 96.38 308 LEU A CA 1
ATOM 2475 C C . LEU A 1 308 ? 14.812 -25.516 22.141 1 96.38 308 LEU A C 1
ATOM 2477 O O . LEU A 1 308 ? 15.875 -26.031 21.828 1 96.38 308 LEU A O 1
ATOM 2481 N N . MET A 1 309 ? 13.992 -25 21.25 1 96.69 309 MET A N 1
ATOM 2482 C CA . MET A 1 309 ? 14.32 -25 19.828 1 96.69 309 MET A CA 1
ATOM 2483 C C . MET A 1 309 ? 15.562 -24.156 19.562 1 96.69 309 MET A C 1
ATOM 2485 O O . MET A 1 309 ? 16.359 -24.5 18.688 1 96.69 309 MET A O 1
ATOM 2489 N N . ILE A 1 310 ? 15.688 -23 20.281 1 97.56 310 ILE A N 1
ATOM 2490 C CA . ILE A 1 310 ? 16.859 -22.156 20.125 1 97.56 310 ILE A CA 1
ATOM 2491 C C . ILE A 1 310 ? 18.109 -22.922 20.531 1 97.56 310 ILE A C 1
ATOM 2493 O O . ILE A 1 310 ? 19.125 -22.906 19.828 1 97.56 310 ILE A O 1
ATOM 2497 N N . ILE A 1 311 ? 18.047 -23.641 21.641 1 97.19 311 ILE A N 1
ATOM 2498 C CA . ILE A 1 311 ? 19.172 -24.422 22.141 1 97.19 311 ILE A CA 1
ATOM 2499 C C . ILE A 1 311 ? 19.484 -25.547 21.156 1 97.19 311 ILE A C 1
ATOM 2501 O O . ILE A 1 311 ? 20.656 -25.812 20.844 1 97.19 311 ILE A O 1
ATOM 2505 N N . ILE A 1 312 ? 18.469 -26.234 20.641 1 97.19 312 ILE A N 1
ATOM 2506 C CA . ILE A 1 312 ? 18.641 -27.328 19.703 1 97.19 312 ILE A CA 1
ATOM 2507 C C . ILE A 1 312 ? 19.312 -26.812 18.422 1 97.19 312 ILE A C 1
ATOM 2509 O O . ILE A 1 312 ? 20.281 -27.406 17.938 1 97.19 312 ILE A O 1
ATOM 2513 N N . MET A 1 313 ? 18.781 -25.703 17.891 1 97.56 313 MET A N 1
ATOM 2514 C CA . MET A 1 313 ? 19.344 -25.156 16.656 1 97.56 313 MET A CA 1
ATOM 2515 C C . MET A 1 313 ? 20.781 -24.688 16.875 1 97.56 313 MET A C 1
ATOM 2517 O O . MET A 1 313 ? 21.609 -24.75 15.961 1 97.56 313 MET A O 1
ATOM 2521 N N . MET A 1 314 ? 21.109 -24.156 18.078 1 97.5 314 MET A N 1
ATOM 2522 C CA . MET A 1 314 ? 22.469 -23.766 18.406 1 97.5 314 MET A CA 1
ATOM 2523 C C . MET A 1 314 ? 23.391 -24.984 18.406 1 97.5 314 MET A C 1
ATOM 2525 O O . MET A 1 314 ? 24.5 -24.938 17.875 1 97.5 314 MET A O 1
ATOM 2529 N N . VAL A 1 315 ? 22.906 -26.094 19 1 97.25 315 VAL A N 1
ATOM 2530 C CA . VAL A 1 315 ? 23.672 -27.344 19.031 1 97.25 315 VAL A CA 1
ATOM 2531 C C . VAL A 1 315 ? 23.875 -27.844 17.594 1 97.25 315 VAL A C 1
ATOM 2533 O O . VAL A 1 315 ? 24.984 -28.266 17.234 1 97.25 315 VAL A O 1
ATOM 2536 N N . VAL A 1 316 ? 22.844 -27.797 16.766 1 97.69 316 VAL A N 1
ATOM 2537 C CA . VAL A 1 316 ? 22.953 -28.219 15.367 1 97.69 316 VAL A CA 1
ATOM 2538 C C . VAL A 1 316 ? 23.984 -27.359 14.648 1 97.69 316 VAL A C 1
ATOM 2540 O O . VAL A 1 316 ? 24.766 -27.859 13.828 1 97.69 316 VAL A O 1
ATOM 2543 N N . ALA A 1 317 ? 24 -26.047 14.914 1 97.56 317 ALA A N 1
ATOM 2544 C CA . ALA A 1 317 ? 24.969 -25.156 14.289 1 97.56 317 ALA A CA 1
ATOM 2545 C C . ALA A 1 317 ? 26.406 -25.547 14.664 1 97.56 317 ALA A C 1
ATOM 2547 O O . ALA A 1 317 ? 27.297 -25.531 13.82 1 97.56 317 ALA A O 1
ATOM 2548 N N . PHE A 1 318 ? 26.625 -25.922 15.945 1 96.31 318 PHE A N 1
ATOM 2549 C CA . PHE A 1 318 ? 27.938 -26.344 16.391 1 96.31 318 PHE A CA 1
ATOM 2550 C C . PHE A 1 318 ? 28.344 -27.656 15.734 1 96.31 318 PHE A C 1
ATOM 2552 O O . PHE A 1 318 ? 29.5 -27.828 15.328 1 96.31 318 PHE A O 1
ATOM 2559 N N . ILE A 1 319 ? 27.391 -28.547 15.57 1 97.06 319 ILE A N 1
ATOM 2560 C CA . ILE A 1 319 ? 27.641 -29.828 14.922 1 97.06 319 ILE A CA 1
ATOM 2561 C C . ILE A 1 319 ? 27.984 -29.594 13.453 1 97.06 319 ILE A C 1
ATOM 2563 O O . ILE A 1 319 ? 28.938 -30.188 12.93 1 97.06 319 ILE A O 1
ATOM 2567 N N . LEU A 1 320 ? 27.234 -28.766 12.805 1 97.44 320 LEU A N 1
ATOM 2568 C CA . LEU A 1 320 ? 27.484 -28.469 11.398 1 97.44 320 LEU A CA 1
ATOM 2569 C C . LEU A 1 320 ? 28.859 -27.828 11.211 1 97.44 320 LEU A C 1
ATOM 2571 O O . LEU A 1 320 ? 29.578 -28.156 10.266 1 97.44 320 LEU A O 1
ATOM 2575 N N . ASN A 1 321 ? 29.141 -26.891 12.125 1 95.12 321 ASN A N 1
ATOM 2576 C CA . ASN A 1 321 ? 30.453 -26.266 12.039 1 95.12 321 ASN A CA 1
ATOM 2577 C C . ASN A 1 321 ? 31.578 -27.281 12.141 1 95.12 321 ASN A C 1
ATOM 2579 O O . ASN A 1 321 ? 32.562 -27.203 11.398 1 95.12 321 ASN A O 1
ATOM 2583 N N . TYR A 1 322 ? 31.438 -28.188 13.047 1 94.75 322 TYR A N 1
ATOM 2584 C CA . TYR A 1 322 ? 32.406 -29.25 13.203 1 94.75 322 TYR A CA 1
ATOM 2585 C C . TYR A 1 322 ? 32.5 -30.109 11.945 1 94.75 322 TYR A C 1
ATOM 2587 O O . TYR A 1 322 ? 33.594 -30.391 11.453 1 94.75 322 TYR A O 1
ATOM 2595 N N . LEU A 1 323 ? 31.391 -30.469 11.383 1 96.5 323 LEU A N 1
ATOM 2596 C CA . LEU A 1 323 ? 31.328 -31.312 10.203 1 96.5 323 LEU A CA 1
ATOM 2597 C C . LEU A 1 323 ? 31.906 -30.594 8.984 1 96.5 323 LEU A C 1
ATOM 2599 O O . LEU A 1 323 ? 32.562 -31.203 8.156 1 96.5 323 LEU A O 1
ATOM 2603 N N . TYR A 1 324 ? 31.625 -29.328 8.883 1 96.75 324 TYR A N 1
ATOM 2604 C CA . TYR A 1 324 ? 32.125 -28.562 7.746 1 96.75 324 TYR A CA 1
ATOM 2605 C C . TYR A 1 324 ? 33.625 -28.438 7.785 1 96.75 324 TYR A C 1
ATOM 2607 O O . TYR A 1 324 ? 34.312 -28.641 6.77 1 96.75 324 TYR A O 1
ATOM 2615 N N . GLU A 1 325 ? 34.219 -28.125 8.922 1 93.38 325 GLU A N 1
ATOM 2616 C CA . GLU A 1 325 ? 35.656 -27.969 9.062 1 93.38 325 GLU A CA 1
ATOM 2617 C C . GLU A 1 325 ? 36.406 -29.281 8.812 1 93.38 325 GLU A C 1
ATOM 2619 O O . GLU A 1 325 ? 37.469 -29.297 8.234 1 93.38 325 GLU A O 1
ATOM 2624 N N . ARG A 1 326 ? 35.719 -30.328 9.148 1 94.38 326 ARG A N 1
ATOM 2625 C CA . ARG A 1 326 ? 36.406 -31.625 9.078 1 94.38 326 ARG A CA 1
ATOM 2626 C C . ARG A 1 326 ? 36.188 -32.281 7.711 1 94.38 326 ARG A C 1
ATOM 2628 O O . ARG A 1 326 ? 37.094 -32.906 7.184 1 94.38 326 ARG A O 1
ATOM 2635 N N . TYR A 1 327 ? 34.969 -32.094 7.125 1 95.81 327 TYR A N 1
ATOM 2636 C CA . TYR A 1 327 ? 34.656 -32.969 5.992 1 95.81 327 TYR A CA 1
ATOM 2637 C C . TYR A 1 327 ? 34.281 -32.125 4.766 1 95.81 327 TYR A C 1
ATOM 2639 O O . TYR A 1 327 ? 34.625 -32.5 3.637 1 95.81 327 TYR A O 1
ATOM 2647 N N . LEU A 1 328 ? 33.594 -31.016 4.844 1 96 328 LEU A N 1
ATOM 2648 C CA . LEU A 1 328 ? 32.969 -30.328 3.729 1 96 328 LEU A CA 1
ATOM 2649 C C . LEU A 1 328 ? 34 -29.938 2.668 1 96 328 LEU A C 1
ATOM 2651 O O . LEU A 1 328 ? 33.781 -30.203 1.479 1 96 328 LEU A O 1
ATOM 2655 N N . PHE A 1 329 ? 35.094 -29.375 3.029 1 94.25 329 PHE A N 1
ATOM 2656 C CA . PHE A 1 329 ? 36.062 -28.844 2.096 1 94.25 329 PHE A CA 1
ATOM 2657 C C . PHE A 1 329 ? 36.969 -29.953 1.559 1 94.25 329 PHE A C 1
ATOM 2659 O O . PHE A 1 329 ? 37.812 -29.719 0.675 1 94.25 329 PHE A O 1
ATOM 2666 N N . LYS A 1 330 ? 36.719 -31.219 2.045 1 94.38 330 LYS A N 1
ATOM 2667 C CA . LYS A 1 330 ? 37.469 -32.375 1.575 1 94.38 330 LYS A CA 1
ATOM 2668 C C . LYS A 1 330 ? 36.688 -33.156 0.525 1 94.38 330 LYS A C 1
ATOM 2670 O O . LYS A 1 330 ? 37.25 -34.031 -0.139 1 94.38 330 LYS A O 1
ATOM 2675 N N . ILE A 1 331 ? 35.5 -32.75 0.403 1 95.75 331 ILE A N 1
ATOM 2676 C CA . ILE A 1 331 ? 34.688 -33.375 -0.635 1 95.75 331 ILE A CA 1
ATOM 2677 C C . ILE A 1 331 ? 35.25 -33.031 -2.01 1 95.75 331 ILE A C 1
ATOM 2679 O O . ILE A 1 331 ? 35.5 -31.859 -2.305 1 95.75 331 ILE A O 1
ATOM 2683 N N . LYS A 1 332 ? 35.312 -33.906 -2.861 1 94.75 332 LYS A N 1
ATOM 2684 C CA . LYS A 1 332 ? 36.094 -33.812 -4.098 1 94.75 332 LYS A CA 1
ATOM 2685 C C . LYS A 1 332 ? 35.625 -32.625 -4.957 1 94.75 332 LYS A C 1
ATOM 2687 O O . LYS A 1 332 ? 36.406 -31.797 -5.379 1 94.75 332 LYS A O 1
ATOM 2692 N N . PRO A 1 333 ? 34.375 -32.562 -5.262 1 94.31 333 PRO A N 1
ATOM 2693 C CA . PRO A 1 333 ? 33.938 -31.453 -6.094 1 94.31 333 PRO A CA 1
ATOM 2694 C C . PRO A 1 333 ? 34.188 -30.094 -5.43 1 94.31 333 PRO A C 1
ATOM 2696 O O . PRO A 1 333 ? 34.531 -29.125 -6.113 1 94.31 333 PRO A O 1
ATOM 2699 N N . ILE A 1 334 ? 34.062 -29.984 -4.152 1 96.06 334 ILE A N 1
ATOM 2700 C CA . ILE A 1 334 ? 34.25 -28.734 -3.43 1 96.06 334 ILE A CA 1
ATOM 2701 C C . ILE A 1 334 ? 35.75 -28.406 -3.375 1 96.06 334 ILE A C 1
ATOM 2703 O O . ILE A 1 334 ? 36.156 -27.266 -3.586 1 96.06 334 ILE A O 1
ATOM 2707 N N . LYS A 1 335 ? 36.531 -29.422 -3.15 1 95.25 335 LYS A N 1
ATOM 2708 C CA . LYS A 1 335 ? 38 -29.25 -3.125 1 95.25 335 LYS A CA 1
ATOM 2709 C C . LYS A 1 335 ? 38.531 -28.781 -4.477 1 95.25 335 LYS A C 1
ATOM 2711 O O . LYS A 1 335 ? 39.375 -27.906 -4.539 1 95.25 335 LYS A O 1
ATOM 2716 N N . ARG A 1 336 ? 37.969 -29.328 -5.531 1 95.19 336 ARG A N 1
ATOM 2717 C CA . ARG A 1 336 ? 38.344 -28.938 -6.875 1 95.19 336 ARG A CA 1
ATOM 2718 C C . ARG A 1 336 ? 37.969 -27.484 -7.164 1 95.19 336 ARG A C 1
ATOM 2720 O O . ARG A 1 336 ? 38.719 -26.75 -7.812 1 95.19 336 ARG A O 1
ATOM 2727 N N . THR A 1 337 ? 36.844 -27.109 -6.723 1 95.12 337 THR A N 1
ATOM 2728 C CA . THR A 1 337 ? 36.375 -25.734 -6.938 1 95.12 337 THR A CA 1
ATOM 2729 C C . THR A 1 337 ? 37.219 -24.75 -6.152 1 95.12 337 THR A C 1
ATOM 2731 O O . THR A 1 337 ? 37.531 -23.672 -6.652 1 95.12 337 THR A O 1
ATOM 2734 N N . ILE A 1 338 ? 37.562 -25.094 -4.941 1 95.56 338 ILE A N 1
ATOM 2735 C CA . ILE A 1 338 ? 38.406 -24.25 -4.129 1 95.56 338 ILE A CA 1
ATOM 2736 C C . ILE A 1 338 ? 39.781 -24.094 -4.805 1 95.56 338 ILE A C 1
ATOM 2738 O O . ILE A 1 338 ? 40.312 -23 -4.879 1 95.56 338 ILE A O 1
ATOM 2742 N N . ALA A 1 339 ? 40.281 -25.188 -5.344 1 94.38 339 ALA A N 1
ATOM 2743 C CA . ALA A 1 339 ? 41.531 -25.156 -6.062 1 94.38 339 ALA A CA 1
ATOM 2744 C C . ALA A 1 339 ? 41.438 -24.266 -7.301 1 94.38 339 ALA A C 1
ATOM 2746 O O . ALA A 1 339 ? 42.406 -23.562 -7.645 1 94.38 339 ALA A O 1
ATOM 2747 N N . PHE A 1 340 ? 40.375 -24.359 -8.016 1 95 340 PHE A N 1
ATOM 2748 C CA . PHE A 1 340 ? 40.125 -23.516 -9.18 1 95 340 PHE A CA 1
ATOM 2749 C C . PHE A 1 340 ? 40.156 -22.031 -8.797 1 95 340 PHE A C 1
ATOM 2751 O O . PHE A 1 340 ? 40.812 -21.234 -9.484 1 95 340 PHE A O 1
ATOM 2758 N N . PHE A 1 341 ? 39.562 -21.641 -7.633 1 94.31 341 PHE A N 1
ATOM 2759 C CA . PHE A 1 341 ? 39.562 -20.266 -7.164 1 94.31 341 PHE A CA 1
ATOM 2760 C C . PHE A 1 341 ? 40.969 -19.828 -6.773 1 94.31 341 PHE A C 1
ATOM 2762 O O . PHE A 1 341 ? 41.406 -18.719 -7.117 1 94.31 341 PHE A O 1
ATOM 2769 N N . ASP A 1 342 ? 41.656 -20.703 -6.125 1 93.19 342 ASP A N 1
ATOM 2770 C CA . ASP A 1 342 ? 43 -20.391 -5.59 1 93.19 342 ASP A CA 1
ATOM 2771 C C . ASP A 1 342 ? 44 -20.203 -6.715 1 93.19 342 ASP A C 1
ATOM 2773 O O . ASP A 1 342 ? 45 -19.5 -6.543 1 93.19 342 ASP A O 1
ATOM 2777 N N . LYS A 1 343 ? 43.719 -20.781 -7.785 1 93.38 343 LYS A N 1
ATOM 2778 C CA . LYS A 1 343 ? 44.625 -20.719 -8.914 1 93.38 343 LYS A CA 1
ATOM 2779 C C . LYS A 1 343 ? 44.594 -19.328 -9.57 1 93.38 343 LYS A C 1
ATOM 2781 O O . LYS A 1 343 ? 45.531 -18.938 -10.258 1 93.38 343 LYS A O 1
ATOM 2786 N N . HIS A 1 344 ? 43.562 -18.625 -9.391 1 92.38 344 HIS A N 1
ATOM 2787 C CA . HIS A 1 344 ? 43.406 -17.328 -10.039 1 92.38 344 HIS A CA 1
ATOM 2788 C C . HIS A 1 344 ? 43.719 -16.188 -9.07 1 92.38 344 HIS A C 1
ATOM 2790 O O . HIS A 1 344 ? 43.5 -16.312 -7.867 1 92.38 344 HIS A O 1
ATOM 2796 N N . ASN A 1 345 ? 44.156 -15.094 -9.586 1 83.25 345 ASN A N 1
ATOM 2797 C CA . ASN A 1 345 ? 44.625 -13.984 -8.766 1 83.25 345 ASN A CA 1
ATOM 2798 C C . ASN A 1 345 ? 43.469 -13.008 -8.453 1 83.25 345 ASN A C 1
ATOM 2800 O O . ASN A 1 345 ? 43.562 -12.234 -7.492 1 83.25 345 ASN A O 1
ATOM 2804 N N . ASN A 1 346 ? 42.594 -12.852 -9.438 1 83.81 346 ASN A N 1
ATOM 2805 C CA . ASN A 1 346 ? 41.531 -11.883 -9.219 1 83.81 346 ASN A CA 1
ATOM 2806 C C . ASN A 1 346 ? 40.188 -12.383 -9.734 1 83.81 346 ASN A C 1
ATOM 2808 O O . ASN A 1 346 ? 40.125 -13.453 -10.344 1 83.81 346 ASN A O 1
ATOM 2812 N N . LEU A 1 347 ? 39.188 -11.641 -9.383 1 87.5 347 LEU A N 1
ATOM 2813 C CA . LEU A 1 347 ? 37.812 -12.016 -9.688 1 87.5 347 LEU A CA 1
ATOM 2814 C C . LEU A 1 347 ? 37.562 -12.031 -11.195 1 87.5 347 LEU A C 1
ATOM 2816 O O . LEU A 1 347 ? 36.781 -12.859 -11.703 1 87.5 347 LEU A O 1
ATOM 2820 N N . ALA A 1 348 ? 38.156 -11.148 -11.977 1 90.81 348 ALA A N 1
ATOM 2821 C CA . ALA A 1 348 ? 37.969 -11.055 -13.422 1 90.81 348 ALA A CA 1
ATOM 2822 C C . ALA A 1 348 ? 38.438 -12.328 -14.117 1 90.81 348 ALA A C 1
ATOM 2824 O O . ALA A 1 348 ? 37.781 -12.82 -15.039 1 90.81 348 ALA A O 1
ATOM 2825 N N . GLU A 1 349 ? 39.562 -12.867 -13.656 1 92.88 349 GLU A N 1
ATOM 2826 C CA . GLU A 1 349 ? 40.094 -14.109 -14.211 1 92.88 349 GLU A CA 1
ATOM 2827 C C . GLU A 1 349 ? 39.188 -15.297 -13.883 1 92.88 349 GLU A C 1
ATOM 2829 O O . GLU A 1 349 ? 39 -16.188 -14.719 1 92.88 349 GLU A O 1
ATOM 2834 N N . ILE A 1 350 ? 38.688 -15.258 -12.695 1 93.81 350 ILE A N 1
ATOM 2835 C CA . ILE A 1 350 ? 37.781 -16.312 -12.273 1 93.81 350 ILE A CA 1
ATOM 2836 C C . ILE A 1 350 ? 36.562 -16.328 -13.164 1 93.81 350 ILE A C 1
ATOM 2838 O O . ILE A 1 350 ? 36.125 -17.375 -13.617 1 93.81 350 ILE A O 1
ATOM 2842 N N . VAL A 1 351 ? 35.969 -15.148 -13.438 1 93.12 351 VAL A N 1
ATOM 2843 C CA . VAL A 1 351 ? 34.75 -15.023 -14.242 1 93.12 351 VAL A CA 1
ATOM 2844 C C . VAL A 1 351 ? 35.031 -15.469 -15.672 1 93.12 351 VAL A C 1
ATOM 2846 O O . VAL A 1 351 ? 34.219 -16.156 -16.281 1 93.12 351 VAL A O 1
ATOM 2849 N N . GLU A 1 352 ? 36.156 -15.094 -16.234 1 95 352 GLU A N 1
ATOM 2850 C CA . GLU A 1 352 ? 36.531 -15.453 -17.594 1 95 352 GLU A CA 1
ATOM 2851 C C . GLU A 1 352 ? 36.688 -16.953 -17.75 1 95 352 GLU A C 1
ATOM 2853 O O . GLU A 1 352 ? 36.125 -17.562 -18.672 1 95 352 GLU A O 1
ATOM 2858 N N . ASP A 1 353 ? 37.406 -17.562 -16.812 1 94.88 353 ASP A N 1
ATOM 2859 C CA . ASP A 1 353 ? 37.656 -19 -16.891 1 94.88 353 ASP A CA 1
ATOM 2860 C C . ASP A 1 353 ? 36.375 -19.781 -16.609 1 94.88 353 ASP A C 1
ATOM 2862 O O . ASP A 1 353 ? 36.156 -20.859 -17.172 1 94.88 353 ASP A O 1
ATOM 2866 N N . SER A 1 354 ? 35.656 -19.297 -15.625 1 94.5 354 SER A N 1
ATOM 2867 C CA . SER A 1 354 ? 34.375 -19.938 -15.359 1 94.5 354 SER A CA 1
ATOM 2868 C C . SER A 1 354 ? 33.469 -19.906 -16.594 1 94.5 354 SER A C 1
ATOM 2870 O O . SER A 1 354 ? 32.781 -20.891 -16.891 1 94.5 354 SER A O 1
ATOM 2872 N N . TRP A 1 355 ? 33.406 -18.781 -17.297 1 94.94 355 TRP A N 1
ATOM 2873 C CA . TRP A 1 355 ? 32.625 -18.656 -18.516 1 94.94 355 TRP A CA 1
ATOM 2874 C C . TRP A 1 355 ? 33.125 -19.641 -19.578 1 94.94 355 TRP A C 1
ATOM 2876 O O . TRP A 1 355 ? 32.312 -20.266 -20.266 1 94.94 355 TRP A O 1
ATOM 2886 N N . ALA A 1 356 ? 34.406 -19.781 -19.719 1 95.31 356 ALA A N 1
ATOM 2887 C CA . ALA A 1 356 ? 35 -20.703 -20.688 1 95.31 356 ALA A CA 1
ATOM 2888 C C . ALA A 1 356 ? 34.594 -22.141 -20.375 1 95.31 356 ALA A C 1
ATOM 2890 O O . ALA A 1 356 ? 34.25 -22.906 -21.281 1 95.31 356 ALA A O 1
ATOM 2891 N N . LYS A 1 357 ? 34.656 -22.469 -19.156 1 94.69 357 LYS A N 1
ATOM 2892 C CA . LYS A 1 357 ? 34.281 -23.828 -18.734 1 94.69 357 LYS A CA 1
ATOM 2893 C C . LYS A 1 357 ? 32.781 -24.078 -18.953 1 94.69 357 LYS A C 1
ATOM 2895 O O . LYS A 1 357 ? 32.375 -25.172 -19.359 1 94.69 357 LYS A O 1
ATOM 2900 N N . PHE A 1 358 ? 32.094 -23.125 -18.641 1 94.31 358 PHE A N 1
ATOM 2901 C CA . PHE A 1 358 ? 30.641 -23.234 -18.828 1 94.31 358 PHE A CA 1
ATOM 2902 C C . PHE A 1 358 ? 30.297 -23.422 -20.297 1 94.31 358 PHE A C 1
ATOM 2904 O O . PHE A 1 358 ? 29.5 -24.297 -20.641 1 94.31 358 PHE A O 1
ATOM 2911 N N . THR A 1 359 ? 30.891 -22.625 -21.141 1 95.12 359 THR A N 1
ATOM 2912 C CA . THR A 1 359 ? 30.625 -22.734 -22.578 1 95.12 359 THR A CA 1
ATOM 2913 C C . THR A 1 359 ? 31.078 -24.094 -23.109 1 95.12 359 THR A C 1
ATOM 2915 O O . THR A 1 359 ? 30.422 -24.672 -23.969 1 95.12 359 THR A O 1
ATOM 2918 N N . ALA A 1 360 ? 32.219 -24.531 -22.609 1 96.12 360 ALA A N 1
ATOM 2919 C CA . ALA A 1 360 ? 32.688 -25.859 -23 1 96.12 360 ALA A CA 1
ATOM 2920 C C . ALA A 1 360 ? 31.703 -26.953 -22.562 1 96.12 360 ALA A C 1
ATOM 2922 O O . ALA A 1 360 ? 31.453 -27.906 -23.297 1 96.12 360 ALA A O 1
ATOM 2923 N N . TRP A 1 361 ? 31.219 -26.797 -21.391 1 95.81 361 TRP A N 1
ATOM 2924 C CA . TRP A 1 361 ? 30.234 -27.734 -20.875 1 95.81 361 TRP A CA 1
ATOM 2925 C C . TRP A 1 361 ? 28.969 -27.719 -21.719 1 95.81 361 TRP A C 1
ATOM 2927 O O . TRP A 1 361 ? 28.391 -28.781 -22 1 95.81 361 TRP A O 1
ATOM 2937 N N . VAL A 1 362 ? 28.531 -26.641 -22.109 1 95.5 362 VAL A N 1
ATOM 2938 C CA . VAL A 1 362 ? 27.328 -26.5 -22.938 1 95.5 362 VAL A CA 1
ATOM 2939 C C . VAL A 1 362 ? 27.531 -27.203 -24.281 1 95.5 362 VAL A C 1
ATOM 2941 O O . VAL A 1 362 ? 26.641 -27.906 -24.75 1 95.5 362 VAL A O 1
ATOM 2944 N N . VAL A 1 363 ? 28.703 -26.984 -24.812 1 95.56 363 VAL A N 1
ATOM 2945 C CA . VAL A 1 363 ? 28.984 -27.594 -26.125 1 95.56 363 VAL A CA 1
ATOM 2946 C C . VAL A 1 363 ? 29.062 -29.109 -25.984 1 95.56 363 VAL A C 1
ATOM 2948 O O . VAL A 1 363 ? 28.547 -29.844 -26.828 1 95.56 363 VAL A O 1
ATOM 2951 N N . GLU A 1 364 ? 29.656 -29.531 -24.938 1 93.88 364 GLU A N 1
ATOM 2952 C CA . GLU A 1 364 ? 29.781 -30.969 -24.688 1 93.88 364 GLU A CA 1
ATOM 2953 C C . GLU A 1 364 ? 28.422 -31.609 -24.469 1 93.88 364 GLU A C 1
ATOM 2955 O O . GLU A 1 364 ? 28.203 -32.781 -24.828 1 93.88 364 GLU A O 1
ATOM 2960 N N . ASN A 1 365 ? 27.484 -30.922 -23.891 1 94.25 365 ASN A N 1
ATOM 2961 C CA . ASN A 1 365 ? 26.172 -31.469 -23.562 1 94.25 365 ASN A CA 1
ATOM 2962 C C . ASN A 1 365 ? 25.078 -30.859 -24.453 1 94.25 365 ASN A C 1
ATOM 2964 O O . ASN A 1 365 ? 23.906 -30.797 -24.047 1 94.25 365 ASN A O 1
ATOM 2968 N N . ARG A 1 366 ? 25.375 -30.406 -25.547 1 93.81 366 ARG A N 1
ATOM 2969 C CA . ARG A 1 366 ? 24.453 -29.656 -26.406 1 93.81 366 ARG A CA 1
ATOM 2970 C C . ARG A 1 366 ? 23.234 -30.484 -26.781 1 93.81 366 ARG A C 1
ATOM 2972 O O . ARG A 1 366 ? 22.125 -29.984 -26.828 1 93.81 366 ARG A O 1
ATOM 2979 N N . VAL A 1 367 ? 23.344 -31.766 -27.094 1 93.25 367 VAL A N 1
ATOM 2980 C CA . VAL A 1 367 ? 22.234 -32.594 -27.531 1 93.25 367 VAL A CA 1
ATOM 2981 C C . VAL A 1 367 ? 21.234 -32.781 -26.391 1 93.25 367 VAL A C 1
ATOM 2983 O O . VAL A 1 367 ? 20.031 -32.656 -26.594 1 93.25 367 VAL A O 1
ATOM 2986 N N . ARG A 1 368 ? 21.734 -33.062 -25.219 1 92.38 368 ARG A N 1
ATOM 2987 C CA . ARG A 1 368 ? 20.859 -33.219 -24.062 1 92.38 368 ARG A CA 1
ATOM 2988 C C . ARG A 1 368 ? 20.125 -31.906 -23.734 1 92.38 368 ARG A C 1
ATOM 2990 O O . ARG A 1 368 ? 18.938 -31.922 -23.453 1 92.38 368 ARG A O 1
ATOM 2997 N N . LEU A 1 369 ? 20.859 -30.812 -23.812 1 95.31 369 LEU A N 1
ATOM 2998 C CA . LEU A 1 369 ? 20.281 -29.516 -23.484 1 95.31 369 LEU A CA 1
ATOM 2999 C C . LEU A 1 369 ? 19.234 -29.125 -24.531 1 95.31 369 LEU A C 1
ATOM 3001 O O . LEU A 1 369 ? 18.172 -28.609 -24.172 1 95.31 369 LEU A O 1
ATOM 3005 N N . LEU A 1 370 ? 19.5 -29.359 -25.75 1 95.38 370 LEU A N 1
ATOM 3006 C CA . LEU A 1 370 ? 18.547 -29.031 -26.812 1 95.38 370 LEU A CA 1
ATOM 3007 C C . LEU A 1 370 ? 17.312 -29.922 -26.734 1 95.38 370 LEU A C 1
ATOM 3009 O O . LEU A 1 370 ? 16.203 -29.484 -27.031 1 95.38 370 LEU A O 1
ATOM 3013 N N . THR A 1 371 ? 17.547 -31.188 -26.406 1 95.56 371 THR A N 1
ATOM 3014 C CA . THR A 1 371 ? 16.422 -32.094 -26.219 1 95.56 371 THR A CA 1
ATOM 3015 C C . THR A 1 371 ? 15.508 -31.609 -25.109 1 95.56 371 THR A C 1
ATOM 3017 O O . THR A 1 371 ? 14.289 -31.531 -25.281 1 95.56 371 THR A O 1
ATOM 3020 N N . TRP A 1 372 ? 16.078 -31.281 -24 1 96 372 TRP A N 1
ATOM 3021 C CA . TRP A 1 372 ? 15.289 -30.766 -22.891 1 96 372 TRP A CA 1
ATOM 3022 C C . TRP A 1 372 ? 14.617 -29.453 -23.266 1 96 372 TRP A C 1
ATOM 3024 O O . TRP A 1 372 ? 13.461 -29.219 -22.891 1 96 372 TRP A O 1
ATOM 3034 N N . GLY A 1 373 ? 15.406 -28.594 -23.891 1 96.38 373 GLY A N 1
ATOM 3035 C CA . GLY A 1 373 ? 14.828 -27.344 -24.375 1 96.38 373 GLY A CA 1
ATOM 3036 C C . GLY A 1 373 ? 13.641 -27.562 -25.297 1 96.38 373 GLY A C 1
ATOM 3037 O O . GLY A 1 373 ? 12.633 -26.859 -25.203 1 96.38 373 GLY A O 1
ATOM 3038 N N . TRP A 1 374 ? 13.742 -28.516 -26.156 1 96.56 374 TRP A N 1
ATOM 3039 C CA . TRP A 1 374 ? 12.656 -28.859 -27.078 1 96.56 374 TRP A CA 1
ATOM 3040 C C . TRP A 1 374 ? 11.43 -29.328 -26.312 1 96.56 374 TRP A C 1
ATOM 3042 O O . TRP A 1 374 ? 10.305 -28.922 -26.609 1 96.56 374 TRP A O 1
ATOM 3052 N N . PHE A 1 375 ? 11.633 -30.203 -25.328 1 97.5 375 PHE A N 1
ATOM 3053 C CA . PHE A 1 375 ? 10.516 -30.719 -24.547 1 97.5 375 PHE A CA 1
ATOM 3054 C C . PHE A 1 375 ? 9.867 -29.609 -23.734 1 97.5 375 PHE A C 1
ATOM 3056 O O . PHE A 1 375 ? 8.656 -29.625 -23.516 1 97.5 375 PHE A O 1
ATOM 3063 N N . TYR A 1 376 ? 10.672 -28.672 -23.281 1 96.94 376 TYR A N 1
ATOM 3064 C CA . TYR A 1 376 ? 10.086 -27.516 -22.594 1 96.94 376 TYR A CA 1
ATOM 3065 C C . TYR A 1 376 ? 9.203 -26.719 -23.547 1 96.94 376 TYR A C 1
ATOM 3067 O O . TYR A 1 376 ? 8.094 -26.328 -23.188 1 96.94 376 TYR A O 1
ATOM 3075 N N . ILE A 1 377 ? 9.703 -26.453 -24.734 1 96.44 377 ILE A N 1
ATOM 3076 C CA . ILE A 1 377 ? 8.945 -25.719 -25.734 1 96.44 377 ILE A CA 1
ATOM 3077 C C . ILE A 1 377 ? 7.676 -26.484 -26.094 1 96.44 377 ILE A C 1
ATOM 3079 O O . ILE A 1 377 ? 6.605 -25.875 -26.25 1 96.44 377 ILE A O 1
ATOM 3083 N N . LEU A 1 378 ? 7.816 -27.797 -26.234 1 96.75 378 LEU A N 1
ATOM 3084 C CA . LEU A 1 378 ? 6.672 -28.641 -26.547 1 96.75 378 LEU A CA 1
ATOM 3085 C C . LEU A 1 378 ? 5.641 -28.594 -25.422 1 96.75 378 LEU A C 1
ATOM 3087 O O . LEU A 1 378 ? 4.438 -28.531 -25.688 1 96.75 378 LEU A O 1
ATOM 3091 N N . SER A 1 379 ? 6.117 -28.688 -24.234 1 97.31 379 SER A N 1
ATOM 3092 C CA . SER A 1 379 ? 5.238 -28.562 -23.062 1 97.31 379 SER A CA 1
ATOM 3093 C C . SER A 1 379 ? 4.488 -27.234 -23.078 1 97.31 379 SER A C 1
ATOM 3095 O O . SER A 1 379 ? 3.262 -27.203 -22.969 1 97.31 379 SER A O 1
ATOM 3097 N N . PHE A 1 380 ? 5.207 -26.234 -23.281 1 96.62 380 PHE A N 1
ATOM 3098 C CA . PHE A 1 380 ? 4.617 -24.891 -23.297 1 96.62 380 PHE A CA 1
ATOM 3099 C C . PHE A 1 380 ? 3.59 -24.766 -24.422 1 96.62 380 PHE A C 1
ATOM 3101 O O . PHE A 1 380 ? 2.498 -24.234 -24.219 1 96.62 380 PHE A O 1
ATOM 3108 N N . ALA A 1 381 ? 3.932 -25.266 -25.578 1 96.31 381 ALA A N 1
ATOM 3109 C CA . ALA A 1 381 ? 3.025 -25.234 -26.719 1 96.31 381 ALA A CA 1
ATOM 3110 C C . ALA A 1 381 ? 1.741 -26 -26.422 1 96.31 381 ALA A C 1
ATOM 3112 O O . ALA A 1 381 ? 0.653 -25.594 -26.828 1 96.31 381 ALA A O 1
ATOM 3113 N N . SER A 1 382 ? 1.861 -27.094 -25.797 1 96.62 382 SER A N 1
ATOM 3114 C CA . SER A 1 382 ? 0.686 -27.891 -25.453 1 96.62 382 SER A CA 1
ATOM 3115 C C . SER A 1 382 ? -0.261 -27.125 -24.547 1 96.62 382 SER A C 1
ATOM 3117 O O . SER A 1 382 ? -1.482 -27.25 -24.656 1 96.62 382 SER A O 1
ATOM 3119 N N . PHE A 1 383 ? 0.278 -26.328 -23.594 1 95.75 383 PHE A N 1
ATOM 3120 C CA . PHE A 1 383 ? -0.539 -25.469 -22.75 1 95.75 383 PHE A CA 1
ATOM 3121 C C . PHE A 1 383 ? -1.261 -24.406 -23.578 1 95.75 383 PHE A C 1
ATOM 3123 O O . PHE A 1 383 ? -2.447 -24.141 -23.375 1 95.75 383 PHE A O 1
ATOM 3130 N N . LEU A 1 384 ? -0.54 -23.844 -24.516 1 95.06 384 LEU A N 1
ATOM 3131 C CA . LEU A 1 384 ? -1.088 -22.75 -25.328 1 95.06 384 LEU A CA 1
ATOM 3132 C C . LEU A 1 384 ? -2.225 -23.25 -26.203 1 95.06 384 LEU A C 1
ATOM 3134 O O . LEU A 1 384 ? -3.186 -22.531 -26.469 1 95.06 384 LEU A O 1
ATOM 3138 N N . ILE A 1 385 ? -2.127 -24.484 -26.656 1 94.94 385 ILE A N 1
ATOM 3139 C CA . ILE A 1 385 ? -3.16 -25.078 -27.5 1 94.94 385 ILE A CA 1
ATOM 3140 C C . ILE A 1 385 ? -4.48 -25.125 -26.734 1 94.94 385 ILE A C 1
ATOM 3142 O O . ILE A 1 385 ? -5.551 -24.953 -27.312 1 94.94 385 ILE A O 1
ATOM 3146 N N . GLU A 1 386 ? -4.41 -25.281 -25.438 1 92.62 386 GLU A N 1
ATOM 3147 C CA . GLU A 1 386 ? -5.613 -25.422 -24.625 1 92.62 386 GLU A CA 1
ATOM 3148 C C . GLU A 1 386 ? -6.25 -24.062 -24.344 1 92.62 386 GLU A C 1
ATOM 3150 O O . GLU A 1 386 ? -7.402 -23.984 -23.906 1 92.62 386 GLU A O 1
ATOM 3155 N N . SER A 1 387 ? -5.5 -23 -24.625 1 87.88 387 SER A N 1
ATOM 3156 C CA . SER A 1 387 ? -6.035 -21.672 -24.375 1 87.88 387 SER A CA 1
ATOM 3157 C C . SER A 1 387 ? -6.984 -21.234 -25.484 1 87.88 387 SER A C 1
ATOM 3159 O O . SER A 1 387 ? -6.98 -21.828 -26.578 1 87.88 387 SER A O 1
ATOM 3161 N N . ASP A 1 388 ? -7.836 -20.234 -25.188 1 78.44 388 ASP A N 1
ATOM 3162 C CA . ASP A 1 388 ? -8.75 -19.688 -26.188 1 78.44 388 ASP A CA 1
ATOM 3163 C C . ASP A 1 388 ? -8.172 -18.438 -26.844 1 78.44 388 ASP A C 1
ATOM 3165 O O . ASP A 1 388 ? -8.062 -17.391 -26.219 1 78.44 388 ASP A O 1
ATOM 3169 N N . ASN A 1 389 ? -7.785 -18.547 -28.094 1 79.06 389 ASN A N 1
ATOM 3170 C CA . ASN A 1 389 ? -7.203 -17.422 -28.812 1 79.06 389 ASN A CA 1
ATOM 3171 C C . ASN A 1 389 ? -6.02 -16.828 -28.062 1 79.06 389 ASN A C 1
ATOM 3173 O O . ASN A 1 389 ? -5.914 -15.609 -27.938 1 79.06 389 ASN A O 1
ATOM 3177 N N . LEU A 1 390 ? -5.27 -17.672 -27.406 1 86.06 390 LEU A N 1
ATOM 3178 C CA . LEU A 1 390 ? -4.066 -17.312 -26.656 1 86.06 390 LEU A CA 1
ATOM 3179 C C . LEU A 1 390 ? -4.406 -16.422 -25.469 1 86.06 390 LEU A C 1
ATOM 3181 O O . LEU A 1 390 ? -3.658 -15.5 -25.156 1 86.06 390 LEU A O 1
ATOM 3185 N N . ARG A 1 391 ? -5.555 -16.594 -24.969 1 81.75 391 ARG A N 1
ATOM 3186 C CA . ARG A 1 391 ? -5.988 -15.875 -23.781 1 81.75 391 ARG A CA 1
ATOM 3187 C C . ARG A 1 391 ? -6.594 -16.828 -22.75 1 81.75 391 ARG A C 1
ATOM 3189 O O . ARG A 1 391 ? -7.113 -17.891 -23.109 1 81.75 391 ARG A O 1
ATOM 3196 N N . ILE A 1 392 ? -6.508 -16.5 -21.516 1 76.94 392 ILE A N 1
ATOM 3197 C CA . ILE A 1 392 ? -7.082 -17.266 -20.406 1 76.94 392 ILE A CA 1
ATOM 3198 C C . ILE A 1 392 ? -7.977 -16.359 -19.562 1 76.94 392 ILE A C 1
ATOM 3200 O O . ILE A 1 392 ? -7.562 -15.273 -19.156 1 76.94 392 ILE A O 1
ATOM 3204 N N . GLN A 1 393 ? -9.148 -16.75 -19.422 1 65.31 393 GLN A N 1
ATOM 3205 C CA . GLN A 1 393 ? -10.109 -15.977 -18.656 1 65.31 393 GLN A CA 1
ATOM 3206 C C . GLN A 1 393 ? -9.859 -16.125 -17.156 1 65.31 393 GLN A C 1
ATOM 3208 O O . GLN A 1 393 ? -9.836 -17.25 -16.625 1 65.31 393 GLN A O 1
ATOM 3213 N N . ILE A 1 394 ? -9.555 -15.141 -16.484 1 59.75 394 ILE A N 1
ATOM 3214 C CA . ILE A 1 394 ? -9.211 -15.203 -15.07 1 59.75 394 ILE A CA 1
ATOM 3215 C C . ILE A 1 394 ? -10.398 -14.75 -14.227 1 59.75 394 ILE A C 1
ATOM 3217 O O . ILE A 1 394 ? -10.648 -15.297 -13.148 1 59.75 394 ILE A O 1
ATOM 3221 N N . THR A 1 395 ? -10.875 -13.547 -14.57 1 48.66 395 THR A N 1
ATOM 3222 C CA . THR A 1 395 ? -12.078 -13.07 -13.891 1 48.66 395 THR A CA 1
ATOM 3223 C C . THR A 1 395 ? -13.211 -12.852 -14.898 1 48.66 395 THR A C 1
ATOM 3225 O O . THR A 1 395 ? -13.023 -13.047 -16.094 1 48.66 395 THR A O 1
ATOM 3228 N N . THR A 1 396 ? -14.352 -12.445 -14.297 1 44.62 396 THR A N 1
ATOM 3229 C CA . THR A 1 396 ? -15.555 -12.18 -15.078 1 44.62 396 THR A CA 1
ATOM 3230 C C . THR A 1 396 ? -15.281 -11.102 -16.125 1 44.62 396 THR A C 1
ATOM 3232 O O . THR A 1 396 ? -15.875 -11.125 -17.203 1 44.62 396 THR A O 1
ATOM 3235 N N . ALA A 1 397 ? -14.328 -10.344 -15.789 1 45.81 397 ALA A N 1
ATOM 3236 C CA . ALA A 1 397 ? -14.273 -9.141 -16.609 1 45.81 397 ALA A CA 1
ATOM 3237 C C . ALA A 1 397 ? -12.953 -9.047 -17.375 1 45.81 397 ALA A C 1
ATOM 3239 O O . ALA A 1 397 ? -12.812 -8.258 -18.312 1 45.81 397 ALA A O 1
ATOM 3240 N N . THR A 1 398 ? -12.07 -10 -16.984 1 58.16 398 THR A N 1
ATOM 3241 C CA . THR A 1 398 ? -10.758 -9.711 -17.547 1 58.16 398 THR A CA 1
ATOM 3242 C C . THR A 1 398 ? -10.047 -11 -17.953 1 58.16 398 THR A C 1
ATOM 3244 O O . THR A 1 398 ? -10.156 -12.023 -17.266 1 58.16 398 THR A O 1
ATOM 3247 N N . ASP A 1 399 ? -9.57 -11.133 -19.234 1 70.62 399 ASP A N 1
ATOM 3248 C CA . ASP A 1 399 ? -8.688 -12.203 -19.672 1 70.62 399 ASP A CA 1
ATOM 3249 C C . ASP A 1 399 ? -7.246 -11.719 -19.781 1 70.62 399 ASP A C 1
ATOM 3251 O O . ASP A 1 399 ? -6.988 -10.508 -19.781 1 70.62 399 ASP A O 1
ATOM 3255 N N . ILE A 1 400 ? -6.355 -12.586 -19.672 1 74.56 400 ILE A N 1
ATOM 3256 C CA . ILE A 1 400 ? -4.93 -12.289 -19.75 1 74.56 400 ILE A CA 1
ATOM 3257 C C . ILE A 1 400 ? -4.297 -13.117 -20.859 1 74.56 400 ILE A C 1
ATOM 3259 O O . ILE A 1 400 ? -4.773 -14.211 -21.188 1 74.56 400 ILE A O 1
ATOM 3263 N N . ASN A 1 401 ? -3.352 -12.453 -21.5 1 83 401 ASN A N 1
ATOM 3264 C CA . ASN A 1 401 ? -2.57 -13.203 -22.469 1 83 401 ASN A CA 1
ATOM 3265 C C . ASN A 1 401 ? -2.053 -14.516 -21.875 1 83 401 ASN A C 1
ATOM 3267 O O . ASN A 1 401 ? -1.479 -14.531 -20.781 1 83 401 ASN A O 1
ATOM 3271 N N . ALA A 1 402 ? -2.32 -15.586 -22.609 1 89.06 402 ALA A N 1
ATOM 3272 C CA . ALA A 1 402 ? -2.02 -16.922 -22.109 1 89.06 402 ALA A CA 1
ATOM 3273 C C . ALA A 1 402 ? -0.519 -17.109 -21.906 1 89.06 402 ALA A C 1
ATOM 3275 O O . ALA A 1 402 ? -0.09 -17.75 -20.953 1 89.06 402 ALA A O 1
ATOM 3276 N N . VAL A 1 403 ? 0.293 -16.562 -22.766 1 90.75 403 VAL A N 1
ATOM 3277 C CA . VAL A 1 403 ? 1.743 -16.703 -22.688 1 90.75 403 VAL A CA 1
ATOM 3278 C C . VAL A 1 403 ? 2.242 -16.109 -21.359 1 90.75 403 VAL A C 1
ATOM 3280 O O . VAL A 1 403 ? 2.986 -16.766 -20.625 1 90.75 403 VAL A O 1
ATOM 3283 N N . ILE A 1 404 ? 1.809 -15 -21.078 1 88.31 404 ILE A N 1
ATOM 3284 C CA . ILE A 1 404 ? 2.268 -14.273 -19.891 1 88.31 404 ILE A CA 1
ATOM 3285 C C . ILE A 1 404 ? 1.704 -14.93 -18.641 1 88.31 404 ILE A C 1
ATOM 3287 O O . ILE A 1 404 ? 2.414 -15.086 -17.641 1 88.31 404 ILE A O 1
ATOM 3291 N N . PHE A 1 405 ? 0.464 -15.234 -18.703 1 88.62 405 PHE A N 1
ATOM 3292 C CA . PHE A 1 405 ? -0.167 -15.852 -17.547 1 88.62 405 PHE A CA 1
ATOM 3293 C C . PHE A 1 405 ? 0.54 -17.141 -17.172 1 88.62 405 PHE A C 1
ATOM 3295 O O . PHE A 1 405 ? 0.844 -17.375 -16 1 88.62 405 PHE A O 1
ATOM 3302 N N . LEU A 1 406 ? 0.764 -17.984 -18.172 1 92.12 406 LEU A N 1
ATOM 3303 C CA . LEU A 1 406 ? 1.351 -19.297 -17.922 1 92.12 406 LEU A CA 1
ATOM 3304 C C . LEU A 1 406 ? 2.789 -19.172 -17.438 1 92.12 406 LEU A C 1
ATOM 3306 O O . LEU A 1 406 ? 3.182 -19.828 -16.469 1 92.12 406 LEU A O 1
ATOM 3310 N N . LEU A 1 407 ? 3.514 -18.328 -17.953 1 89.25 407 LEU A N 1
ATOM 3311 C CA . LEU A 1 407 ? 4.902 -18.141 -17.547 1 89.25 407 LEU A CA 1
ATOM 3312 C C . LEU A 1 407 ? 4.973 -17.469 -16.188 1 89.25 407 LEU A C 1
ATOM 3314 O O . LEU A 1 407 ? 5.91 -17.703 -15.414 1 89.25 407 LEU A O 1
ATOM 3318 N N . GLY A 1 408 ? 4.035 -16.734 -15.906 1 86.38 408 GLY A N 1
ATOM 3319 C CA . GLY A 1 408 ? 4.039 -15.977 -14.664 1 86.38 408 GLY A CA 1
ATOM 3320 C C . GLY A 1 408 ? 3.484 -16.75 -13.492 1 86.38 408 GLY A C 1
ATOM 3321 O O . GLY A 1 408 ? 3.873 -16.516 -12.344 1 86.38 408 GLY A O 1
ATOM 3322 N N . THR A 1 409 ? 2.564 -17.688 -13.789 1 87.19 409 THR A N 1
ATOM 3323 C CA . THR A 1 409 ? 1.86 -18.297 -12.672 1 87.19 409 THR A CA 1
ATOM 3324 C C . THR A 1 409 ? 2.031 -19.812 -12.688 1 87.19 409 THR A C 1
ATOM 3326 O O . THR A 1 409 ? 1.832 -20.484 -11.664 1 87.19 409 THR A O 1
ATOM 3329 N N . ARG A 1 410 ? 2.367 -20.391 -13.859 1 91.94 410 ARG A N 1
ATOM 3330 C CA . ARG A 1 410 ? 2.402 -21.844 -14 1 91.94 410 ARG A CA 1
ATOM 3331 C C . ARG A 1 410 ? 3.744 -22.312 -14.555 1 91.94 410 ARG A C 1
ATOM 3333 O O . ARG A 1 410 ? 3.801 -23.25 -15.352 1 91.94 410 ARG A O 1
ATOM 3340 N N . PHE A 1 411 ? 4.777 -21.641 -14.211 1 92.81 411 PHE A N 1
ATOM 3341 C CA . PHE A 1 411 ? 6.109 -21.906 -14.742 1 92.81 411 PHE A CA 1
ATOM 3342 C C . PHE A 1 411 ? 6.547 -23.344 -14.43 1 92.81 411 PHE A C 1
ATOM 3344 O O . PHE A 1 411 ? 7.047 -24.047 -15.312 1 92.81 411 PHE A O 1
ATOM 3351 N N . PHE A 1 412 ? 6.293 -23.844 -13.281 1 95.06 412 PHE A N 1
ATOM 3352 C CA . PHE A 1 412 ? 6.816 -25.141 -12.891 1 95.06 412 PHE A CA 1
ATOM 3353 C C . PHE A 1 412 ? 5.871 -26.25 -13.32 1 95.06 412 PHE A C 1
ATOM 3355 O O . PHE A 1 412 ? 6.266 -27.422 -13.367 1 95.06 412 PHE A O 1
ATOM 3362 N N . ALA A 1 413 ? 4.645 -25.922 -13.57 1 95.75 413 ALA A N 1
ATOM 3363 C CA . ALA A 1 413 ? 3.787 -26.922 -14.203 1 95.75 413 ALA A CA 1
ATOM 3364 C C . ALA A 1 413 ? 4.293 -27.281 -15.602 1 95.75 413 ALA A C 1
ATOM 3366 O O . ALA A 1 413 ? 4.25 -28.438 -16 1 95.75 413 ALA A O 1
ATOM 3367 N N . ILE A 1 414 ? 4.785 -26.297 -16.297 1 97 414 ILE A N 1
ATOM 3368 C CA . ILE A 1 414 ? 5.359 -26.516 -17.609 1 97 414 ILE A CA 1
ATOM 3369 C C . ILE A 1 414 ? 6.629 -27.344 -17.5 1 97 414 ILE A C 1
ATOM 3371 O O . ILE A 1 414 ? 6.852 -28.25 -18.312 1 97 414 ILE A O 1
ATOM 3375 N N . ILE A 1 415 ? 7.363 -27.078 -16.469 1 97.12 415 ILE A N 1
ATOM 3376 C CA . ILE A 1 415 ? 8.594 -27.828 -16.234 1 97.12 415 ILE A CA 1
ATOM 3377 C C . ILE A 1 415 ? 8.25 -29.281 -15.898 1 97.12 415 ILE A C 1
ATOM 3379 O O . ILE A 1 415 ? 8.898 -30.203 -16.391 1 97.12 415 ILE A O 1
ATOM 3383 N N . LEU A 1 416 ? 7.293 -29.453 -15.016 1 97.31 416 LEU A N 1
ATOM 3384 C CA . LEU A 1 416 ? 6.887 -30.797 -14.648 1 97.31 416 LEU A CA 1
ATOM 3385 C C . LEU A 1 416 ? 6.422 -31.578 -15.867 1 97.31 416 LEU A C 1
ATOM 3387 O O . LEU A 1 416 ? 6.75 -32.75 -16.016 1 97.31 416 LEU A O 1
ATOM 3391 N N . THR A 1 417 ? 5.676 -30.938 -16.766 1 97.94 417 THR A N 1
ATOM 3392 C CA . THR A 1 417 ? 5.254 -31.562 -18.016 1 97.94 417 THR A CA 1
ATOM 3393 C C . THR A 1 417 ? 6.461 -31.953 -18.859 1 97.94 417 THR A C 1
ATOM 3395 O O . THR A 1 417 ? 6.512 -33.062 -19.406 1 97.94 417 THR A O 1
ATOM 3398 N N . ALA A 1 418 ? 7.422 -31.094 -18.938 1 97.81 418 ALA A N 1
ATOM 3399 C CA . ALA A 1 418 ? 8.641 -31.375 -19.688 1 97.81 418 ALA A CA 1
ATOM 3400 C C . ALA A 1 418 ? 9.375 -32.594 -19.109 1 97.81 418 ALA A C 1
ATOM 3402 O O . ALA A 1 418 ? 9.961 -33.375 -19.844 1 97.81 418 ALA A O 1
ATOM 3403 N N . ILE A 1 419 ? 9.391 -32.688 -17.828 1 97.81 419 ILE A N 1
ATOM 3404 C CA . ILE A 1 419 ? 10.031 -33.812 -17.156 1 97.81 419 ILE A CA 1
ATOM 3405 C C . ILE A 1 419 ? 9.344 -35.094 -17.562 1 97.81 419 ILE A C 1
ATOM 3407 O O . ILE A 1 419 ? 10.008 -36.094 -17.859 1 97.81 419 ILE A O 1
ATOM 3411 N N . PHE A 1 420 ? 8.047 -35.125 -17.594 1 98 420 PHE A N 1
ATOM 3412 C CA . PHE A 1 420 ? 7.309 -36.312 -18.016 1 98 420 PHE A CA 1
ATOM 3413 C C . PHE A 1 420 ? 7.562 -36.625 -19.484 1 98 420 PHE A C 1
ATOM 3415 O O . PHE A 1 420 ? 7.645 -37.781 -19.875 1 98 420 PHE A O 1
ATOM 3422 N N . LEU A 1 421 ? 7.66 -35.562 -20.297 1 98.19 421 LEU A N 1
ATOM 3423 C CA . LEU A 1 421 ? 7.977 -35.781 -21.703 1 98.19 421 LEU A CA 1
ATOM 3424 C C . LEU A 1 421 ? 9.375 -36.375 -21.859 1 98.19 421 LEU A C 1
ATOM 3426 O O . LEU A 1 421 ? 9.594 -37.25 -22.688 1 98.19 421 LEU A O 1
ATOM 3430 N N . ASP A 1 422 ? 10.289 -35.844 -21.109 1 97.81 422 ASP A N 1
ATOM 3431 C CA . ASP A 1 422 ? 11.641 -36.406 -21.125 1 97.81 422 ASP A CA 1
ATOM 3432 C C . ASP A 1 422 ? 11.648 -37.875 -20.672 1 97.81 422 ASP A C 1
ATOM 3434 O O . ASP A 1 422 ? 12.422 -38.688 -21.188 1 97.81 422 ASP A O 1
ATOM 3438 N N . ALA A 1 423 ? 10.844 -38.125 -19.703 1 97.75 423 ALA A N 1
ATOM 3439 C CA . ALA A 1 423 ? 10.711 -39.5 -19.25 1 97.75 423 ALA A CA 1
ATOM 3440 C C . ALA A 1 423 ? 10.172 -40.406 -20.359 1 97.75 423 ALA A C 1
ATOM 3442 O O . ALA A 1 423 ? 10.648 -41.531 -20.547 1 97.75 423 ALA A O 1
ATOM 3443 N N . MET A 1 424 ? 9.141 -39.938 -21.031 1 97.81 424 MET A N 1
ATOM 3444 C CA . MET A 1 424 ? 8.609 -40.688 -22.172 1 97.81 424 MET A CA 1
ATOM 3445 C C . MET A 1 424 ? 9.688 -40.938 -23.219 1 97.81 424 MET A C 1
ATOM 3447 O O . MET A 1 424 ? 9.773 -42.031 -23.781 1 97.81 424 MET A O 1
ATOM 3451 N N . PHE A 1 425 ? 10.492 -39.938 -23.516 1 97.38 425 PHE A N 1
ATOM 3452 C CA . PHE A 1 425 ? 11.609 -40.062 -24.453 1 97.38 425 PHE A CA 1
ATOM 3453 C C . PHE A 1 425 ? 12.578 -41.125 -24.016 1 97.38 425 PHE A C 1
ATOM 3455 O O . PHE A 1 425 ? 13.031 -41.938 -24.828 1 97.38 425 PHE A O 1
ATOM 3462 N N . ALA A 1 426 ? 12.891 -41.156 -22.688 1 96.5 426 ALA A N 1
ATOM 3463 C CA . ALA A 1 426 ? 13.828 -42.156 -22.172 1 96.5 426 ALA A CA 1
ATOM 3464 C C . ALA A 1 426 ? 13.32 -43.562 -22.391 1 96.5 426 ALA A C 1
ATOM 3466 O O . ALA A 1 426 ? 14.094 -44.469 -22.734 1 96.5 426 ALA A O 1
ATOM 3467 N N . ILE A 1 427 ? 12.055 -43.75 -22.203 1 97.12 427 ILE A N 1
ATOM 3468 C CA . ILE A 1 427 ? 11.453 -45.062 -22.422 1 97.12 427 ILE A CA 1
ATOM 3469 C C . ILE A 1 427 ? 11.523 -45.406 -23.891 1 97.12 427 ILE A C 1
ATOM 3471 O O . ILE A 1 427 ? 12 -46.5 -24.25 1 97.12 427 ILE A O 1
ATOM 3475 N N . PHE A 1 428 ? 11.109 -44.5 -24.797 1 96.44 428 PHE A N 1
ATOM 3476 C CA . PHE A 1 428 ? 11.109 -44.75 -26.234 1 96.44 428 PHE A CA 1
ATOM 3477 C C . PHE A 1 428 ? 12.539 -44.938 -26.734 1 96.44 428 PHE A C 1
ATOM 3479 O O . PHE A 1 428 ? 12.781 -45.781 -27.609 1 96.44 428 PHE A O 1
ATOM 3486 N N . TYR A 1 429 ? 13.445 -44.125 -26.203 1 94.56 429 TYR A N 1
ATOM 3487 C CA . TYR A 1 429 ? 14.828 -44.219 -26.641 1 94.56 429 TYR A CA 1
ATOM 3488 C C . TYR A 1 429 ? 15.445 -45.531 -26.25 1 94.56 429 TYR A C 1
ATOM 3490 O O . TYR A 1 429 ? 16.297 -46.062 -26.969 1 94.56 429 TYR A O 1
ATOM 3498 N N . PHE A 1 430 ? 15.039 -46.031 -25.109 1 94.75 430 PHE A N 1
ATOM 3499 C CA . PHE A 1 430 ? 15.5 -47.344 -24.688 1 94.75 430 PHE A CA 1
ATOM 3500 C C . PHE A 1 430 ? 14.984 -48.438 -25.625 1 94.75 430 PHE A C 1
ATOM 3502 O O . PHE A 1 430 ? 15.711 -49.375 -25.969 1 94.75 430 PHE A O 1
ATOM 3509 N N . ILE A 1 431 ? 13.758 -48.281 -26.125 1 94.12 431 ILE A N 1
ATOM 3510 C CA . ILE A 1 431 ? 13.109 -49.281 -26.953 1 94.12 431 ILE A CA 1
ATOM 3511 C C . ILE A 1 431 ? 13.617 -49.156 -28.391 1 94.12 431 ILE A C 1
ATOM 3513 O O . ILE A 1 431 ? 14.031 -50.156 -29 1 94.12 431 ILE A O 1
ATOM 3517 N N . THR A 1 432 ? 13.703 -47.906 -28.953 1 92 432 THR A N 1
ATOM 3518 C CA . THR A 1 432 ? 14 -47.719 -30.359 1 92 432 THR A CA 1
ATOM 3519 C C . THR A 1 432 ? 15.508 -47.625 -30.594 1 92 432 THR A C 1
ATOM 3521 O O . THR A 1 432 ? 16 -47.906 -31.672 1 92 432 THR A O 1
ATOM 3524 N N . THR A 1 433 ? 16.172 -47 -29.625 1 91.56 433 THR A N 1
ATOM 3525 C CA . THR A 1 433 ? 17.609 -46.75 -29.672 1 91.56 433 THR A CA 1
ATOM 3526 C C . THR A 1 433 ? 17.938 -45.719 -30.75 1 91.56 433 THR A C 1
ATOM 3528 O O . THR A 1 433 ? 19.078 -45.656 -31.219 1 91.56 433 THR A O 1
ATOM 3531 N N . ARG A 1 434 ? 16.875 -45.094 -31.234 1 92.69 434 ARG A N 1
ATOM 3532 C CA . ARG A 1 434 ? 17.031 -44.031 -32.219 1 92.69 434 ARG A CA 1
ATOM 3533 C C . ARG A 1 434 ? 16.578 -42.688 -31.656 1 92.69 434 ARG A C 1
ATOM 3535 O O . ARG A 1 434 ? 15.43 -42.531 -31.25 1 92.69 434 ARG A O 1
ATOM 3542 N N . TYR A 1 435 ? 17.469 -41.719 -31.688 1 93.75 435 TYR A N 1
ATOM 3543 C CA . TYR A 1 435 ? 17.25 -40.406 -31.062 1 93.75 435 TYR A CA 1
ATOM 3544 C C . TYR A 1 435 ? 16.078 -39.688 -31.719 1 93.75 435 TYR A C 1
ATOM 3546 O O . TYR A 1 435 ? 15.133 -39.281 -31.031 1 93.75 435 TYR A O 1
ATOM 3554 N N . TRP A 1 436 ? 16 -39.5 -33.031 1 95.06 436 TRP A N 1
ATOM 3555 C CA . TRP A 1 436 ? 15 -38.719 -33.75 1 95.06 436 TRP A CA 1
ATOM 3556 C C . TRP A 1 436 ? 13.633 -39.375 -33.688 1 95.06 436 TRP A C 1
ATOM 3558 O O . TRP A 1 436 ? 12.609 -38.719 -33.5 1 95.06 436 TRP A O 1
ATOM 3568 N N . THR A 1 437 ? 13.625 -40.75 -33.906 1 94.75 437 THR A N 1
ATOM 3569 C CA . THR A 1 437 ? 12.367 -41.469 -33.812 1 94.75 437 THR A CA 1
ATOM 3570 C C . THR A 1 437 ? 11.727 -41.312 -32.438 1 94.75 437 THR A C 1
ATOM 3572 O O . THR A 1 437 ? 10.523 -41.062 -32.344 1 94.75 437 THR A O 1
ATOM 3575 N N . SER A 1 438 ? 12.562 -41.406 -31.391 1 95.38 438 SER A N 1
ATOM 3576 C CA . SER A 1 438 ? 12.047 -41.281 -30.047 1 95.38 438 SER A CA 1
ATOM 3577 C C . SER A 1 438 ? 11.555 -39.844 -29.781 1 95.38 438 SER A C 1
ATOM 3579 O O . SER A 1 438 ? 10.484 -39.656 -29.203 1 95.38 438 SER A O 1
ATOM 3581 N N . THR A 1 439 ? 12.328 -38.844 -30.203 1 96.06 439 THR A N 1
ATOM 3582 C CA . THR A 1 439 ? 11.977 -37.438 -29.984 1 96.06 439 THR A CA 1
ATOM 3583 C C . THR A 1 439 ? 10.703 -37.062 -30.734 1 96.06 439 THR A C 1
ATOM 3585 O O . THR A 1 439 ? 9.82 -36.406 -30.172 1 96.06 439 THR A O 1
ATOM 3588 N N . ILE A 1 440 ? 10.586 -37.469 -31.922 1 95.62 440 ILE A N 1
ATOM 3589 C CA . ILE A 1 440 ? 9.438 -37.125 -32.75 1 95.62 440 ILE A CA 1
ATOM 3590 C C . ILE A 1 440 ? 8.195 -37.875 -32.25 1 95.62 440 ILE A C 1
ATOM 3592 O O . ILE A 1 440 ? 7.094 -37.312 -32.281 1 95.62 440 ILE A O 1
ATOM 3596 N N . LEU A 1 441 ? 8.375 -39.125 -31.875 1 95.06 441 LEU A N 1
ATOM 3597 C CA . LEU A 1 441 ? 7.25 -39.875 -31.312 1 95.06 441 LEU A CA 1
ATOM 3598 C C . LEU A 1 441 ? 6.668 -39.156 -30.094 1 95.06 441 LEU A C 1
ATOM 3600 O O . LEU A 1 441 ? 5.449 -39 -29.984 1 95.06 441 LEU A O 1
ATOM 3604 N N . VAL A 1 442 ? 7.516 -38.719 -29.156 1 97.06 442 VAL A N 1
ATOM 3605 C CA . VAL A 1 442 ? 7.066 -37.969 -28 1 97.06 442 VAL A CA 1
ATOM 3606 C C . VAL A 1 442 ? 6.348 -36.688 -28.438 1 97.06 442 VAL A C 1
ATOM 3608 O O . VAL A 1 442 ? 5.305 -36.344 -27.891 1 97.06 442 VAL A O 1
ATOM 3611 N N . SER A 1 443 ? 6.848 -36 -29.469 1 96.56 443 SER A N 1
ATOM 3612 C CA . SER A 1 443 ? 6.281 -34.75 -29.953 1 96.56 443 SER A CA 1
ATOM 3613 C C . SER A 1 443 ? 4.895 -34.969 -30.562 1 96.56 443 SER A C 1
ATOM 3615 O O . SER A 1 443 ? 3.977 -34.188 -30.297 1 96.56 443 SER A O 1
ATOM 3617 N N . VAL A 1 444 ? 4.766 -36.031 -31.266 1 94.56 444 VAL A N 1
ATOM 3618 C CA . VAL A 1 444 ? 3.494 -36.344 -31.922 1 94.56 444 VAL A CA 1
ATOM 3619 C C . VAL A 1 444 ? 2.451 -36.688 -30.859 1 94.56 444 VAL A C 1
ATOM 3621 O O . VAL A 1 444 ? 1.298 -36.281 -30.953 1 94.56 444 VAL A O 1
ATOM 3624 N N . ILE A 1 445 ? 2.857 -37.438 -29.906 1 94.69 445 ILE A N 1
ATOM 3625 C CA . ILE A 1 445 ? 1.941 -37.844 -28.844 1 94.69 445 ILE A CA 1
ATOM 3626 C C . ILE A 1 445 ? 1.523 -36.594 -28.031 1 94.69 445 ILE A C 1
ATOM 3628 O O . ILE A 1 445 ? 0.34 -36.438 -27.734 1 94.69 445 ILE A O 1
ATOM 3632 N N . ALA A 1 446 ? 2.48 -35.812 -27.656 1 95.69 446 ALA A N 1
ATOM 3633 C CA . ALA A 1 446 ? 2.207 -34.625 -26.828 1 95.69 446 ALA A CA 1
ATOM 3634 C C . ALA A 1 446 ? 1.289 -33.656 -27.562 1 95.69 446 ALA A C 1
ATOM 3636 O O . ALA A 1 446 ? 0.282 -33.219 -27 1 95.69 446 ALA A O 1
ATOM 3637 N N . ILE A 1 447 ? 1.593 -33.312 -28.797 1 94.06 447 ILE A N 1
ATOM 3638 C CA . ILE A 1 447 ? 0.822 -32.344 -29.562 1 94.06 447 ILE A CA 1
ATOM 3639 C C . ILE A 1 447 ? -0.508 -32.969 -29.984 1 94.06 447 ILE A C 1
ATOM 3641 O O . ILE A 1 447 ? -1.547 -32.281 -29.953 1 94.06 447 ILE A O 1
ATOM 3645 N N . GLY A 1 448 ? -0.501 -34.219 -30.422 1 91.75 448 GLY A N 1
ATOM 3646 C CA . GLY A 1 448 ? -1.736 -34.906 -30.766 1 91.75 448 GLY A CA 1
ATOM 3647 C C . GLY A 1 448 ? -2.721 -34.969 -29.609 1 91.75 448 GLY A C 1
ATOM 3648 O O . GLY A 1 448 ? -3.916 -34.75 -29.797 1 91.75 448 GLY A O 1
ATOM 3649 N N . TRP A 1 449 ? -2.188 -35.281 -28.438 1 93.44 449 TRP A N 1
ATOM 3650 C CA . TRP A 1 449 ? -3.021 -35.312 -27.25 1 93.44 449 TRP A CA 1
ATOM 3651 C C . TRP A 1 449 ? -3.611 -33.938 -26.953 1 93.44 449 TRP A C 1
ATOM 3653 O O . TRP A 1 449 ? -4.789 -33.812 -26.594 1 93.44 449 TRP A O 1
ATOM 3663 N N . ALA A 1 450 ? -2.822 -32.906 -27.078 1 95.06 450 ALA A N 1
ATOM 3664 C CA . ALA A 1 450 ? -3.271 -31.547 -26.828 1 95.06 450 ALA A CA 1
ATOM 3665 C C . ALA A 1 450 ? -4.383 -31.156 -27.797 1 95.06 450 ALA A C 1
ATOM 3667 O O . ALA A 1 450 ? -5.387 -30.562 -27.391 1 95.06 450 ALA A O 1
ATOM 3668 N N . ILE A 1 451 ? -4.207 -31.516 -29 1 90.5 451 ILE A N 1
ATOM 3669 C CA . ILE A 1 451 ? -5.191 -31.172 -30.016 1 90.5 451 ILE A CA 1
ATOM 3670 C C . ILE A 1 451 ? -6.48 -31.953 -29.781 1 90.5 451 ILE A C 1
ATOM 3672 O O . ILE A 1 451 ? -7.578 -31.391 -29.844 1 90.5 451 ILE A O 1
ATOM 3676 N N . ALA A 1 452 ? -6.383 -33.219 -29.469 1 88.19 452 ALA A N 1
ATOM 3677 C CA . ALA A 1 452 ? -7.551 -34.062 -29.188 1 88.19 452 ALA A CA 1
ATOM 3678 C C . ALA A 1 452 ? -8.344 -33.5 -28.016 1 88.19 452 ALA A C 1
ATOM 3680 O O . ALA A 1 452 ? -9.578 -33.438 -28.062 1 88.19 452 ALA A O 1
ATOM 3681 N N . ASN A 1 453 ? -7.637 -33.125 -27.016 1 89.88 453 ASN A N 1
ATOM 3682 C CA . ASN A 1 453 ? -8.289 -32.531 -25.844 1 89.88 453 ASN A CA 1
ATOM 3683 C C . ASN A 1 453 ? -8.984 -31.234 -26.203 1 89.88 453 ASN A C 1
ATOM 3685 O O . ASN A 1 453 ? -10.102 -30.969 -25.734 1 89.88 453 ASN A O 1
ATOM 3689 N N . LYS A 1 454 ? -8.305 -30.406 -26.938 1 88.19 454 LYS A N 1
ATOM 3690 C CA . LYS A 1 454 ? -8.883 -29.109 -27.281 1 88.19 454 LYS A CA 1
ATOM 3691 C C . LYS A 1 454 ? -10.164 -29.297 -28.109 1 88.19 454 LYS A C 1
ATOM 3693 O O . LYS A 1 454 ? -11.141 -28.562 -27.906 1 88.19 454 LYS A O 1
ATOM 3698 N N . ILE A 1 455 ? -10.172 -30.219 -28.984 1 81.06 455 ILE A N 1
ATOM 3699 C CA . ILE A 1 455 ? -11.352 -30.516 -29.781 1 81.06 455 ILE A CA 1
ATOM 3700 C C . ILE A 1 455 ? -12.5 -30.938 -28.859 1 81.06 455 ILE A C 1
ATOM 3702 O O . ILE A 1 455 ? -13.617 -30.438 -28.984 1 81.06 455 ILE A O 1
ATOM 3706 N N . LYS A 1 456 ? -12.227 -31.766 -27.953 1 79.88 456 LYS A N 1
ATOM 3707 C CA . LYS A 1 456 ? -13.281 -32.219 -27.047 1 79.88 456 LYS A CA 1
ATOM 3708 C C . LYS A 1 456 ? -13.75 -31.062 -26.156 1 79.88 456 LYS A C 1
ATOM 3710 O O . LYS A 1 456 ? -14.953 -30.906 -25.906 1 79.88 456 LYS A O 1
ATOM 3715 N N . LEU A 1 457 ? -12.82 -30.375 -25.703 1 77.25 457 LEU A N 1
ATOM 3716 C CA . LEU A 1 457 ? -13.148 -29.234 -24.844 1 77.25 457 LEU A CA 1
ATOM 3717 C C . LEU A 1 457 ? -14.078 -28.266 -25.562 1 77.25 457 LEU A C 1
ATOM 3719 O O . LEU A 1 457 ? -15.031 -27.766 -24.969 1 77.25 457 LEU A O 1
ATOM 3723 N N . ASP A 1 458 ? -13.75 -27.984 -26.781 1 72.31 458 ASP A N 1
ATOM 3724 C CA . ASP A 1 458 ? -14.555 -27.047 -27.562 1 72.31 458 ASP A CA 1
ATOM 3725 C C . ASP A 1 458 ? -15.945 -27.609 -27.844 1 72.31 458 ASP A C 1
ATOM 3727 O O . ASP A 1 458 ? -16.922 -26.859 -27.922 1 72.31 458 ASP A O 1
ATOM 3731 N N . LEU A 1 459 ? -15.969 -28.906 -27.844 1 63.03 459 LEU A N 1
ATOM 3732 C CA . LEU A 1 459 ? -17.219 -29.562 -28.188 1 63.03 459 LEU A CA 1
ATOM 3733 C C . LEU A 1 459 ? -18.062 -29.844 -26.938 1 63.03 459 LEU A C 1
ATOM 3735 O O . LEU A 1 459 ? -19.281 -29.672 -26.953 1 63.03 459 LEU A O 1
ATOM 3739 N N . ARG A 1 460 ? -17.312 -30.25 -25.828 1 62.19 460 ARG A N 1
ATOM 3740 C CA . ARG A 1 460 ? -18.047 -30.797 -24.688 1 62.19 460 ARG A CA 1
ATOM 3741 C C . ARG A 1 460 ? -17.766 -30.016 -23.422 1 62.19 460 ARG A C 1
ATOM 3743 O O . ARG A 1 460 ? -18.391 -30.25 -22.391 1 62.19 460 ARG A O 1
ATOM 3750 N N . GLY A 1 461 ? -16.875 -29.125 -23.531 1 63.69 461 GLY A N 1
ATOM 3751 C CA . GLY A 1 461 ? -16.531 -28.344 -22.344 1 63.69 461 GLY A CA 1
ATOM 3752 C C . GLY A 1 461 ? -15.742 -29.125 -21.328 1 63.69 461 GLY A C 1
ATOM 3753 O O . GLY A 1 461 ? -15.562 -28.672 -20.188 1 63.69 461 GLY A O 1
ATOM 3754 N N . GLU A 1 462 ? -15.352 -30.391 -21.656 1 71.75 462 GLU A N 1
ATOM 3755 C CA . GLU A 1 462 ? -14.578 -31.234 -20.75 1 71.75 462 GLU A CA 1
ATOM 3756 C C . GLU A 1 462 ? -13.398 -31.875 -21.484 1 71.75 462 GLU A C 1
ATOM 3758 O O . GLU A 1 462 ? -13.445 -32.062 -22.703 1 71.75 462 GLU A O 1
ATOM 3763 N N . PRO A 1 463 ? -12.406 -32.219 -20.719 1 82.69 463 PRO A N 1
ATOM 3764 C CA . PRO A 1 463 ? -11.258 -32.906 -21.328 1 82.69 463 PRO A CA 1
ATOM 3765 C C . PRO A 1 463 ? -11.461 -34.406 -21.469 1 82.69 463 PRO A C 1
ATOM 3767 O O . PRO A 1 463 ? -12.508 -34.938 -21.078 1 82.69 463 PRO A O 1
ATOM 3770 N N . ILE A 1 464 ? -10.492 -35.031 -22.062 1 84.12 464 ILE A N 1
ATOM 3771 C CA . ILE A 1 464 ? -10.5 -36.5 -22.141 1 84.12 464 ILE A CA 1
ATOM 3772 C C . ILE A 1 464 ? -10.07 -37.094 -20.812 1 84.12 464 ILE A C 1
ATOM 3774 O O . ILE A 1 464 ? -8.953 -36.844 -20.344 1 84.12 464 ILE A O 1
ATOM 3778 N N . TYR A 1 465 ? -10.945 -37.875 -20.25 1 79.31 465 TYR A N 1
ATOM 3779 C CA . TYR A 1 465 ? -10.648 -38.5 -18.969 1 79.31 465 TYR A CA 1
ATOM 3780 C C . TYR A 1 465 ? -10.031 -39.875 -19.172 1 79.31 465 TYR A C 1
ATOM 3782 O O . TYR A 1 465 ? -10.289 -40.531 -20.188 1 79.31 465 TYR A O 1
ATOM 3790 N N . PRO A 1 466 ? -9.133 -40.344 -18.234 1 82.19 466 PRO A N 1
ATOM 3791 C CA . PRO A 1 466 ? -8.531 -41.688 -18.344 1 82.19 466 PRO A CA 1
ATOM 3792 C C . PRO A 1 466 ? -9.57 -42.781 -18.438 1 82.19 466 PRO A C 1
ATOM 3794 O O . PRO A 1 466 ? -9.359 -43.781 -19.141 1 82.19 466 PRO A O 1
ATOM 3797 N N . THR A 1 467 ? -10.648 -42.531 -17.828 1 71.62 467 THR A N 1
ATOM 3798 C CA . THR A 1 467 ? -11.695 -43.531 -17.797 1 71.62 467 THR A CA 1
ATOM 3799 C C . THR A 1 467 ? -12.383 -43.656 -19.156 1 71.62 467 THR A C 1
ATOM 3801 O O . THR A 1 467 ? -13.078 -44.625 -19.422 1 71.62 467 THR A O 1
ATOM 3804 N N . GLU A 1 468 ? -12.188 -42.688 -20 1 73 468 GLU A N 1
ATOM 3805 C CA . GLU A 1 468 ? -12.859 -42.625 -21.297 1 73 468 GLU A CA 1
ATOM 3806 C C . GLU A 1 468 ? -11.984 -43.219 -22.406 1 73 468 GLU A C 1
ATOM 3808 O O . GLU A 1 468 ? -12.414 -43.344 -23.547 1 73 468 GLU A O 1
ATOM 3813 N N . ILE A 1 469 ? -10.789 -43.531 -22.047 1 76.75 469 ILE A N 1
ATOM 3814 C CA . ILE A 1 469 ? -9.859 -44 -23.062 1 76.75 469 ILE A CA 1
ATOM 3815 C C . ILE A 1 469 ? -10.422 -45.25 -23.75 1 76.75 469 ILE A C 1
ATOM 3817 O O . ILE A 1 469 ? -10.242 -45.469 -24.953 1 76.75 469 ILE A O 1
ATOM 3821 N N . ASP A 1 470 ? -11.18 -45.969 -23 1 68.81 470 ASP A N 1
ATOM 3822 C CA . ASP A 1 470 ? -11.758 -47.188 -23.547 1 68.81 470 ASP A CA 1
ATOM 3823 C C . ASP A 1 470 ? -12.828 -46.875 -24.594 1 68.81 470 ASP A C 1
ATOM 3825 O O . ASP A 1 470 ? -13.148 -47.719 -25.438 1 68.81 470 ASP A O 1
ATOM 3829 N N . GLU A 1 471 ? -13.352 -45.656 -24.516 1 66.81 471 GLU A N 1
ATOM 3830 C CA . GLU A 1 471 ? -14.398 -45.25 -25.453 1 66.81 471 GLU A CA 1
ATOM 3831 C C . GLU A 1 471 ? -13.852 -45.094 -26.859 1 66.81 471 GLU A C 1
ATOM 3833 O O . GLU A 1 471 ? -14.609 -44.938 -27.812 1 66.81 471 GLU A O 1
ATOM 3838 N N . ILE A 1 472 ? -12.523 -45.188 -26.953 1 71.81 472 ILE A N 1
ATOM 3839 C CA . ILE A 1 472 ? -11.883 -45.062 -28.266 1 71.81 472 ILE A CA 1
ATOM 3840 C C . ILE A 1 472 ? -12.359 -46.188 -29.188 1 71.81 472 ILE A C 1
ATOM 3842 O O . ILE A 1 472 ? -12.328 -46.031 -30.406 1 71.81 472 ILE A O 1
ATOM 3846 N N . VAL A 1 473 ? -12.844 -47.219 -28.594 1 65.75 473 VAL A N 1
ATOM 3847 C CA . VAL A 1 473 ? -13.344 -48.344 -29.375 1 65.75 473 VAL A CA 1
ATOM 3848 C C . VAL A 1 473 ? -14.531 -47.906 -30.219 1 65.75 473 VAL A C 1
ATOM 3850 O O . VAL A 1 473 ? -14.781 -48.469 -31.297 1 65.75 473 VAL A O 1
ATOM 3853 N N . ASN A 1 474 ? -15.281 -46.844 -29.781 1 64.25 474 ASN A N 1
ATOM 3854 C CA . ASN A 1 474 ? -16.406 -46.312 -30.531 1 64.25 474 ASN A CA 1
ATOM 3855 C C . ASN A 1 474 ? -15.953 -45.219 -31.5 1 64.25 474 ASN A C 1
ATOM 3857 O O . ASN A 1 474 ? -16.641 -44.219 -31.688 1 64.25 474 ASN A O 1
ATOM 3861 N N . TRP A 1 475 ? -14.758 -45.375 -32.062 1 70.62 475 TRP A N 1
ATOM 3862 C CA . TRP A 1 475 ? -14.117 -44.375 -32.906 1 70.62 475 TRP A CA 1
ATOM 3863 C C . TRP A 1 475 ? -14.984 -44.031 -34.094 1 70.62 475 TRP A C 1
ATOM 3865 O O . TRP A 1 475 ? -14.953 -42.906 -34.625 1 70.62 475 TRP A O 1
ATOM 3875 N N . LYS A 1 476 ? -15.82 -44.844 -34.562 1 66.44 476 LYS A N 1
ATOM 3876 C CA . LYS A 1 476 ? -16.672 -44.594 -35.719 1 66.44 476 LYS A CA 1
ATOM 3877 C C . LYS A 1 476 ? -17.656 -43.469 -35.469 1 66.44 476 LYS A C 1
ATOM 3879 O O . LYS A 1 476 ? -18.031 -42.75 -36.375 1 66.44 476 LYS A O 1
ATOM 3884 N N . THR A 1 477 ? -18.094 -43.344 -34.188 1 61.03 477 THR A N 1
ATOM 3885 C CA . THR A 1 477 ? -19.047 -42.312 -33.844 1 61.03 477 THR A CA 1
ATOM 3886 C C . THR A 1 477 ? -18.312 -41.031 -33.438 1 61.03 477 THR A C 1
ATOM 3888 O O . THR A 1 477 ? -18.875 -39.938 -33.531 1 61.03 477 THR A O 1
ATOM 3891 N N . LEU A 1 478 ? -17.172 -41.25 -33.031 1 65.06 478 LEU A N 1
ATOM 3892 C CA . LEU A 1 478 ? -16.406 -40.094 -32.562 1 65.06 478 LEU A CA 1
ATOM 3893 C C . LEU A 1 478 ? -15.797 -39.312 -33.719 1 65.06 478 LEU A C 1
ATOM 3895 O O . LEU A 1 478 ? -15.742 -38.094 -33.688 1 65.06 478 LEU A O 1
ATOM 3899 N N . LEU A 1 479 ? -15.344 -39.969 -34.75 1 71.94 479 LEU A N 1
ATOM 3900 C CA . LEU A 1 479 ? -14.617 -39.406 -35.875 1 71.94 479 LEU A CA 1
ATOM 3901 C C . LEU A 1 479 ? -15.469 -38.375 -36.594 1 71.94 479 LEU A C 1
ATOM 3903 O O . LEU A 1 479 ? -14.984 -37.281 -36.906 1 71.94 479 LEU A O 1
ATOM 3907 N N . PRO A 1 480 ? -16.734 -38.688 -36.812 1 62.78 480 PRO A N 1
ATOM 3908 C CA . PRO A 1 480 ? -17.547 -37.688 -37.469 1 62.78 480 PRO A CA 1
ATOM 3909 C C . PRO A 1 480 ? -17.703 -36.406 -36.625 1 62.78 480 PRO A C 1
ATOM 3911 O O . PRO A 1 480 ? -17.922 -35.344 -37.156 1 62.78 480 PRO A O 1
ATOM 3914 N N . MET A 1 481 ? -17.625 -36.656 -35.375 1 63.78 481 MET A N 1
ATOM 3915 C CA . MET A 1 481 ? -17.766 -35.531 -34.5 1 63.78 481 MET A CA 1
ATOM 3916 C C . MET A 1 481 ? -16.609 -34.562 -34.656 1 63.78 481 MET A C 1
ATOM 3918 O O . MET A 1 481 ? -16.766 -33.344 -34.438 1 63.78 481 MET A O 1
ATOM 3922 N N . VAL A 1 482 ? -15.438 -35.031 -35.062 1 72.06 482 VAL A N 1
ATOM 3923 C CA . VAL A 1 482 ? -14.242 -34.219 -35.281 1 72.06 482 VAL A CA 1
ATOM 3924 C C . VAL A 1 482 ? -14.344 -33.5 -36.625 1 72.06 482 VAL A C 1
ATOM 3926 O O . VAL A 1 482 ? -13.852 -32.375 -36.781 1 72.06 482 VAL A O 1
ATOM 3929 N N . GLY A 1 483 ? -14.977 -34.062 -37.656 1 67.75 483 GLY A N 1
ATOM 3930 C CA . GLY A 1 483 ? -15.109 -33.5 -39 1 67.75 483 GLY A CA 1
ATOM 3931 C C . GLY A 1 483 ? -14.164 -34.156 -40 1 67.75 483 GLY A C 1
ATOM 3932 O O . GLY A 1 483 ? -13 -34.406 -39.688 1 67.75 483 GLY A O 1
ATOM 3933 N N . GLN A 1 484 ? -14.562 -34.406 -41.125 1 72.69 484 GLN A N 1
ATOM 3934 C CA . GLN A 1 484 ? -13.82 -35.094 -42.156 1 72.69 484 GLN A CA 1
ATOM 3935 C C . GLN A 1 484 ? -12.594 -34.312 -42.594 1 72.69 484 GLN A C 1
ATOM 3937 O O . GLN A 1 484 ? -11.516 -34.844 -42.781 1 72.69 484 GLN A O 1
ATOM 3942 N N . GLN A 1 485 ? -12.859 -33 -42.656 1 78.62 485 GLN A N 1
ATOM 3943 C CA . GLN A 1 485 ? -11.758 -32.156 -43.094 1 78.62 485 GLN A CA 1
ATOM 3944 C C . GLN A 1 485 ? -10.617 -32.188 -42.094 1 78.62 485 GLN A C 1
ATOM 3946 O O . GLN A 1 485 ? -9.445 -32.25 -42.469 1 78.62 485 GLN A O 1
ATOM 3951 N N . LYS A 1 486 ? -11 -32.062 -40.75 1 75.94 486 LYS A N 1
ATOM 3952 C CA . LYS A 1 486 ? -9.984 -32.062 -39.719 1 75.94 486 LYS A CA 1
ATOM 3953 C C . LYS A 1 486 ? -9.242 -33.406 -39.688 1 75.94 486 LYS A C 1
ATOM 3955 O O . LYS A 1 486 ? -8.039 -33.438 -39.438 1 75.94 486 LYS A O 1
ATOM 3960 N N . ILE A 1 487 ? -9.805 -34.469 -40.062 1 78.38 487 ILE A N 1
ATOM 3961 C CA . ILE A 1 487 ? -9.219 -35.812 -40.094 1 78.38 487 ILE A CA 1
ATOM 3962 C C . ILE A 1 487 ? -8.195 -35.906 -41.219 1 78.38 487 ILE A C 1
ATOM 3964 O O . ILE A 1 487 ? -7.113 -36.469 -41.031 1 78.38 487 ILE A O 1
ATOM 3968 N N . ILE A 1 488 ? -8.57 -35.438 -42.344 1 83.75 488 ILE A N 1
ATOM 3969 C CA . ILE A 1 488 ? -7.668 -35.469 -43.5 1 83.75 488 ILE A CA 1
ATOM 3970 C C . ILE A 1 488 ? -6.418 -34.656 -43.188 1 83.75 488 ILE A C 1
ATOM 3972 O O . ILE A 1 488 ? -5.301 -35.062 -43.5 1 83.75 488 ILE A O 1
ATOM 3976 N N . MET A 1 489 ? -6.633 -33.562 -42.594 1 87.62 489 MET A N 1
ATOM 3977 C CA . MET A 1 489 ? -5.504 -32.688 -42.25 1 87.62 489 MET A CA 1
ATOM 3978 C C . MET A 1 489 ? -4.582 -33.406 -41.25 1 87.62 489 MET A C 1
ATOM 3980 O O . MET A 1 489 ? -3.357 -33.281 -41.344 1 87.62 489 MET A O 1
ATOM 3984 N N . ILE A 1 490 ? -5.125 -34.094 -40.312 1 84.19 490 ILE A N 1
ATOM 3985 C CA . ILE A 1 490 ? -4.352 -34.812 -39.344 1 84.19 490 ILE A CA 1
ATOM 3986 C C . ILE A 1 490 ? -3.557 -35.938 -40 1 84.19 490 ILE A C 1
ATOM 3988 O O . ILE A 1 490 ? -2.387 -36.156 -39.688 1 84.19 490 ILE A O 1
ATOM 3992 N N . ALA A 1 491 ? -4.148 -36.594 -40.969 1 85.06 491 ALA A N 1
ATOM 3993 C CA . ALA A 1 491 ? -3.484 -37.656 -41.688 1 85.06 491 ALA A CA 1
ATOM 3994 C C . ALA A 1 491 ? -2.305 -37.125 -42.5 1 85.06 491 ALA A C 1
ATOM 3996 O O . ALA A 1 491 ? -1.229 -37.75 -42.5 1 85.06 491 ALA A O 1
ATOM 3997 N N . ILE A 1 492 ? -2.553 -36.062 -43.156 1 89.62 492 ILE A N 1
ATOM 3998 C CA . ILE A 1 492 ? -1.49 -35.469 -43.938 1 89.62 492 ILE A CA 1
ATOM 3999 C C . ILE A 1 492 ? -0.349 -35.031 -43.031 1 89.62 492 ILE A C 1
ATOM 4001 O O . ILE A 1 492 ? 0.824 -35.25 -43.344 1 89.62 492 ILE A O 1
ATOM 4005 N N . ALA A 1 493 ? -0.683 -34.406 -41.938 1 90.12 493 ALA A N 1
ATOM 4006 C CA . ALA A 1 493 ? 0.321 -34 -40.969 1 90.12 493 ALA A CA 1
ATOM 4007 C C . ALA A 1 493 ? 1.144 -35.188 -40.469 1 90.12 493 ALA A C 1
ATOM 4009 O O . ALA A 1 493 ? 2.359 -35.062 -40.281 1 90.12 493 ALA A O 1
ATOM 4010 N N . LEU A 1 494 ? 0.582 -36.219 -40.25 1 88.88 494 LEU A N 1
ATOM 4011 C CA . LEU A 1 494 ? 1.265 -37.438 -39.781 1 88.88 494 LEU A CA 1
ATOM 4012 C C . LEU A 1 494 ? 2.252 -37.938 -40.812 1 88.88 494 LEU A C 1
ATOM 4014 O O . LEU A 1 494 ? 3.355 -38.375 -40.469 1 88.88 494 LEU A O 1
ATOM 4018 N N . VAL A 1 495 ? 1.86 -37.906 -42.062 1 90.19 495 VAL A N 1
ATOM 4019 C CA . VAL A 1 495 ? 2.736 -38.344 -43.125 1 90.19 495 VAL A CA 1
ATOM 4020 C C . VAL A 1 495 ? 3.961 -37.438 -43.219 1 90.19 495 VAL A C 1
ATOM 4022 O O . VAL A 1 495 ? 5.086 -37.906 -43.375 1 90.19 495 VAL A O 1
ATOM 4025 N N . ILE A 1 496 ? 3.701 -36.25 -43.094 1 92.75 496 ILE A N 1
ATOM 4026 C CA . ILE A 1 496 ? 4.789 -35.281 -43.125 1 92.75 496 ILE A CA 1
ATOM 4027 C C . ILE A 1 496 ? 5.734 -35.5 -41.969 1 92.75 496 ILE A C 1
ATOM 4029 O O . ILE A 1 496 ? 6.957 -35.469 -42.125 1 92.75 496 ILE A O 1
ATOM 4033 N N . VAL A 1 497 ? 5.246 -35.75 -40.812 1 91.94 497 VAL A N 1
ATOM 4034 C CA . VAL A 1 497 ? 6.035 -36 -39.594 1 91.94 497 VAL A CA 1
ATOM 4035 C C . VAL A 1 497 ? 6.871 -37.25 -39.781 1 91.94 497 VAL A C 1
ATOM 4037 O O . VAL A 1 497 ? 8.031 -37.312 -39.344 1 91.94 497 VAL A O 1
ATOM 4040 N N . ILE A 1 498 ? 6.34 -38.25 -40.375 1 90.12 498 ILE A N 1
ATOM 4041 C CA . ILE A 1 498 ? 7.059 -39.5 -40.594 1 90.12 498 ILE A CA 1
ATOM 4042 C C . ILE A 1 498 ? 8.203 -39.25 -41.594 1 90.12 498 ILE A C 1
ATOM 4044 O O . ILE A 1 498 ? 9.328 -39.688 -41.375 1 90.12 498 ILE A O 1
ATOM 4048 N N . ALA A 1 499 ? 7.859 -38.531 -42.625 1 92.44 499 ALA A N 1
ATOM 4049 C CA . ALA A 1 499 ? 8.891 -38.188 -43.625 1 92.44 499 ALA A CA 1
ATOM 4050 C C . ALA A 1 499 ? 10.016 -37.375 -42.969 1 92.44 499 ALA A C 1
ATOM 4052 O O . ALA A 1 499 ? 11.195 -37.594 -43.281 1 92.44 499 ALA A O 1
ATOM 4053 N N . LEU A 1 500 ? 9.672 -36.5 -42.188 1 92.75 500 LEU A N 1
ATOM 4054 C CA . LEU A 1 500 ? 10.656 -35.719 -41.469 1 92.75 500 LEU A CA 1
ATOM 4055 C C . LEU A 1 500 ? 11.516 -36.562 -40.562 1 92.75 500 LEU A C 1
ATOM 4057 O O . LEU A 1 500 ? 12.727 -36.375 -40.438 1 92.75 500 LEU A O 1
ATOM 4061 N N . THR A 1 501 ? 10.906 -37.5 -39.844 1 90.44 501 THR A N 1
ATOM 4062 C CA . THR A 1 501 ? 11.633 -38.406 -38.969 1 90.44 501 THR A CA 1
ATOM 4063 C C . THR A 1 501 ? 12.68 -39.188 -39.719 1 90.44 501 THR A C 1
ATOM 4065 O O . THR A 1 501 ? 13.828 -39.281 -39.312 1 90.44 501 THR A O 1
ATOM 4068 N N . VAL A 1 502 ? 12.297 -39.688 -40.875 1 91.06 502 VAL A N 1
ATOM 4069 C CA . VAL A 1 502 ? 13.188 -40.469 -41.688 1 91.06 502 VAL A CA 1
ATOM 4070 C C . VAL A 1 502 ? 14.328 -39.625 -42.219 1 91.06 502 VAL A C 1
ATOM 4072 O O . VAL A 1 502 ? 15.492 -40.031 -42.219 1 91.06 502 VAL A O 1
ATOM 4075 N N . PHE A 1 503 ? 14.008 -38.531 -42.656 1 94.38 503 PHE A N 1
ATOM 4076 C CA . PHE A 1 503 ? 14.992 -37.562 -43.156 1 94.38 503 PHE A CA 1
ATOM 4077 C C . PHE A 1 503 ? 16.031 -37.25 -42.062 1 94.38 503 PHE A C 1
ATOM 4079 O O . PHE A 1 503 ? 17.234 -37.281 -42.344 1 94.38 503 PHE A O 1
ATOM 4086 N N . LEU A 1 504 ? 15.555 -37 -40.844 1 93.88 504 LEU A N 1
ATOM 4087 C CA . LEU A 1 504 ? 16.469 -36.625 -39.781 1 93.88 504 LEU A CA 1
ATOM 4088 C C . LEU A 1 504 ? 17.344 -37.781 -39.344 1 93.88 504 LEU A C 1
ATOM 4090 O O . LEU A 1 504 ? 18.516 -37.625 -39.031 1 93.88 504 LEU A O 1
ATOM 4094 N N . GLU A 1 505 ? 16.797 -38.969 -39.406 1 91.75 505 GLU A N 1
ATOM 4095 C CA . GLU A 1 505 ? 17.578 -40.156 -39.031 1 91.75 505 GLU A CA 1
ATOM 4096 C C . GLU A 1 505 ? 18.688 -40.438 -40.031 1 91.75 505 GLU A C 1
ATOM 4098 O O . GLU A 1 505 ? 19.75 -40.938 -39.688 1 91.75 505 GLU A O 1
ATOM 4103 N N . ILE A 1 506 ? 18.469 -40 -41.25 1 92.31 506 ILE A N 1
ATOM 4104 C CA . ILE A 1 506 ? 19.422 -40.312 -42.312 1 92.31 506 ILE A CA 1
ATOM 4105 C C . ILE A 1 506 ? 20.438 -39.188 -42.438 1 92.31 506 ILE A C 1
ATOM 4107 O O . ILE A 1 506 ? 21.641 -39.406 -42.438 1 92.31 506 ILE A O 1
ATOM 4111 N N . LYS A 1 507 ? 19.953 -37.969 -42.469 1 93.75 507 LYS A N 1
ATOM 4112 C CA . LYS A 1 507 ? 20.828 -36.844 -42.75 1 93.75 507 LYS A CA 1
ATOM 4113 C C . LYS A 1 507 ? 21.562 -36.375 -41.5 1 93.75 507 LYS A C 1
ATOM 4115 O O . LYS A 1 507 ? 22.688 -35.844 -41.594 1 93.75 507 LYS A O 1
ATOM 4120 N N . PHE A 1 508 ? 20.938 -36.5 -40.344 1 93.19 508 PHE A N 1
ATOM 4121 C CA . PHE A 1 508 ? 21.547 -36.031 -39.094 1 93.19 508 PHE A CA 1
ATOM 4122 C C . PHE A 1 508 ? 21.547 -37.094 -38.031 1 93.19 508 PHE A C 1
ATOM 4124 O O . PHE A 1 508 ? 20.969 -36.906 -36.969 1 93.19 508 PHE A O 1
ATOM 4131 N N . PRO A 1 509 ? 22.266 -38.094 -38.281 1 89.31 509 PRO A N 1
ATOM 4132 C CA . PRO A 1 509 ? 22.266 -39.188 -37.312 1 89.31 509 PRO A CA 1
ATOM 4133 C C . PRO A 1 509 ? 22.953 -38.781 -36 1 89.31 509 PRO A C 1
ATOM 4135 O O . PRO A 1 509 ? 23.969 -38.094 -36 1 89.31 509 PRO A O 1
ATOM 4138 N N . ILE A 1 510 ? 22.312 -38.969 -34.906 1 90.62 510 ILE A N 1
ATOM 4139 C CA . ILE A 1 510 ? 22.875 -38.75 -33.594 1 90.62 510 ILE A CA 1
ATOM 4140 C C . ILE A 1 510 ? 23.328 -40.062 -32.969 1 90.62 510 ILE A C 1
ATOM 4142 O O . ILE A 1 510 ? 22.547 -41 -32.906 1 90.62 510 ILE A O 1
ATOM 4146 N N . LYS A 1 511 ? 24.641 -40.094 -32.625 1 83 511 LYS A N 1
ATOM 4147 C CA . LYS A 1 511 ? 25.234 -41.312 -32.094 1 83 511 LYS A CA 1
ATOM 4148 C C . LYS A 1 511 ? 24.625 -41.688 -30.75 1 83 511 LYS A C 1
ATOM 4150 O O . LYS A 1 511 ? 24.359 -40.812 -29.922 1 83 511 LYS A O 1
ATOM 4155 N N . LYS A 1 512 ? 24.25 -42.938 -30.672 1 78.44 512 LYS A N 1
ATOM 4156 C CA . LYS A 1 512 ? 23.719 -43.5 -29.422 1 78.44 512 LYS A CA 1
ATOM 4157 C C . LYS A 1 512 ? 24.672 -43.25 -28.266 1 78.44 512 LYS A C 1
ATOM 4159 O O . LYS A 1 512 ? 25.859 -43.594 -28.344 1 78.44 512 LYS A O 1
ATOM 4164 N N . LYS A 1 513 ? 24.141 -42.5 -27.375 1 74.31 513 LYS A N 1
ATOM 4165 C CA . LYS A 1 513 ? 25 -42.25 -26.219 1 74.31 513 LYS A CA 1
ATOM 4166 C C . LYS A 1 513 ? 24.578 -43.125 -25.031 1 74.31 513 LYS A C 1
ATOM 4168 O O . LYS A 1 513 ? 23.375 -43.281 -24.781 1 74.31 513 LYS A O 1
ATOM 4173 N N . GLY A 1 514 ? 25.516 -43.719 -24.297 1 75.75 514 GLY A N 1
ATOM 4174 C CA . GLY A 1 514 ? 25.266 -44.438 -23.062 1 75.75 514 GLY A CA 1
ATOM 4175 C C . GLY A 1 514 ? 25.141 -45.938 -23.25 1 75.75 514 GLY A C 1
ATOM 4176 O O . GLY A 1 514 ? 24.781 -46.406 -24.328 1 75.75 514 GLY A O 1
ATOM 4177 N N . SER A 1 515 ? 25.406 -46.75 -22.281 1 88.06 515 SER A N 1
ATOM 4178 C CA . SER A 1 515 ? 25.281 -48.219 -22.266 1 88.06 515 SER A CA 1
ATOM 4179 C C . SER A 1 515 ? 23.828 -48.625 -22.109 1 88.06 515 SER A C 1
ATOM 4181 O O . SER A 1 515 ? 22.969 -47.844 -21.703 1 88.06 515 SER A O 1
ATOM 4183 N N . TRP A 1 516 ? 23.531 -49.781 -22.562 1 89.31 516 TRP A N 1
ATOM 4184 C CA . TRP A 1 516 ? 22.188 -50.312 -22.453 1 89.31 516 TRP A CA 1
ATOM 4185 C C . TRP A 1 516 ? 21.719 -50.312 -21 1 89.31 516 TRP A C 1
ATOM 4187 O O . TRP A 1 516 ? 20.547 -50.125 -20.703 1 89.31 516 TRP A O 1
ATOM 4197 N N . LYS A 1 517 ? 22.641 -50.5 -20.062 1 92.75 517 LYS A N 1
ATOM 4198 C CA . LYS A 1 517 ? 22.312 -50.469 -18.641 1 92.75 517 LYS A CA 1
ATOM 4199 C C . LYS A 1 517 ? 21.875 -49.094 -18.188 1 92.75 517 LYS A C 1
ATOM 4201 O O . LYS A 1 517 ? 20.906 -48.938 -17.453 1 92.75 517 LYS A O 1
ATOM 4206 N N . ARG A 1 518 ? 22.594 -48.188 -18.656 1 92.88 518 ARG A N 1
ATOM 4207 C CA . ARG A 1 518 ? 22.281 -46.812 -18.281 1 92.88 518 ARG A CA 1
ATOM 4208 C C . ARG A 1 518 ? 20.938 -46.375 -18.859 1 92.88 518 ARG A C 1
ATOM 4210 O O . ARG A 1 518 ? 20.125 -45.75 -18.172 1 92.88 518 ARG A O 1
ATOM 4217 N N . ARG A 1 519 ? 20.734 -46.656 -20.109 1 93.38 519 ARG A N 1
ATOM 4218 C CA . ARG A 1 519 ? 19.453 -46.344 -20.734 1 93.38 519 ARG A CA 1
ATOM 4219 C C . ARG A 1 519 ? 18.312 -47.094 -20.062 1 93.38 519 ARG A C 1
ATOM 4221 O O . ARG A 1 519 ? 17.219 -46.562 -19.891 1 93.38 519 ARG A O 1
ATOM 4228 N N . GLY A 1 520 ? 18.609 -48.281 -19.672 1 94.06 520 GLY A N 1
ATOM 4229 C CA . GLY A 1 520 ? 17.625 -49.094 -18.969 1 94.06 520 GLY A CA 1
ATOM 4230 C C . GLY A 1 520 ? 17.25 -48.531 -17.625 1 94.06 520 GLY A C 1
ATOM 4231 O O . GLY A 1 520 ? 16.078 -48.531 -17.234 1 94.06 520 GLY A O 1
ATOM 4232 N N . ILE A 1 521 ? 18.219 -48.125 -16.938 1 95.94 521 ILE A N 1
ATOM 4233 C CA . ILE A 1 521 ? 17.969 -47.531 -15.625 1 95.94 521 ILE A CA 1
ATOM 4234 C C . ILE A 1 521 ? 17.109 -46.281 -15.789 1 95.94 521 ILE A C 1
ATOM 4236 O O . ILE A 1 521 ? 16.156 -46.062 -15.031 1 95.94 521 ILE A O 1
ATOM 4240 N N . TRP A 1 522 ? 17.406 -45.438 -16.75 1 94.19 522 TRP A N 1
ATOM 4241 C CA . TRP A 1 522 ? 16.625 -44.219 -16.984 1 94.19 522 TRP A CA 1
ATOM 4242 C C . TRP A 1 522 ? 15.203 -44.562 -17.406 1 94.19 522 TRP A C 1
ATOM 4244 O O . TRP A 1 522 ? 14.258 -43.875 -17.047 1 94.19 522 TRP A O 1
ATOM 4254 N N . ALA A 1 523 ? 15.078 -45.594 -18.188 1 96.19 523 ALA A N 1
ATOM 4255 C CA . ALA A 1 523 ? 13.75 -46.062 -18.578 1 96.19 523 ALA A CA 1
ATOM 4256 C C . ALA A 1 523 ? 12.953 -46.531 -17.375 1 96.19 523 ALA A C 1
ATOM 4258 O O . ALA A 1 523 ? 11.766 -46.25 -17.25 1 96.19 523 ALA A O 1
ATOM 4259 N N . LEU A 1 524 ? 13.688 -47.25 -16.531 1 96.38 524 LEU A N 1
ATOM 4260 C CA . LEU A 1 524 ? 13.031 -47.75 -15.336 1 96.38 524 LEU A CA 1
ATOM 4261 C C . LEU A 1 524 ? 12.609 -46.625 -14.422 1 96.38 524 LEU A C 1
ATOM 4263 O O . LEU A 1 524 ? 11.5 -46.625 -13.883 1 96.38 524 LEU A O 1
ATOM 4267 N N . LEU A 1 525 ? 13.477 -45.688 -14.234 1 96.69 525 LEU A N 1
ATOM 4268 C CA . LEU A 1 525 ? 13.148 -44.531 -13.43 1 96.69 525 LEU A CA 1
ATOM 4269 C C . LEU A 1 525 ? 11.984 -43.75 -14.031 1 96.69 525 LEU A C 1
ATOM 4271 O O . LEU A 1 525 ? 11.156 -43.188 -13.305 1 96.69 525 LEU A O 1
ATOM 4275 N N . SER A 1 526 ? 11.977 -43.719 -15.328 1 97.38 526 SER A N 1
ATOM 4276 C CA . SER A 1 526 ? 10.883 -43.062 -16.031 1 97.38 526 SER A CA 1
ATOM 4277 C C . SER A 1 526 ? 9.562 -43.781 -15.805 1 97.38 526 SER A C 1
ATOM 4279 O O . SER A 1 526 ? 8.523 -43.156 -15.617 1 97.38 526 SER A O 1
ATOM 4281 N N . LEU A 1 527 ? 9.617 -45.031 -15.812 1 96.06 527 LEU A N 1
ATOM 4282 C CA . LEU A 1 527 ? 8.414 -45.812 -15.539 1 96.06 527 LEU A CA 1
ATOM 4283 C C . LEU A 1 527 ? 7.914 -45.562 -14.117 1 96.06 527 LEU A C 1
ATOM 4285 O O . LEU A 1 527 ? 6.707 -45.469 -13.883 1 96.06 527 LEU A O 1
ATOM 4289 N N . LEU A 1 528 ? 8.836 -45.531 -13.258 1 96.06 528 LEU A N 1
ATOM 4290 C CA . LEU A 1 528 ? 8.477 -45.219 -11.875 1 96.06 528 LEU A CA 1
ATOM 4291 C C . LEU A 1 528 ? 7.859 -43.844 -11.758 1 96.06 528 LEU A C 1
ATOM 4293 O O . LEU A 1 528 ? 6.93 -43.625 -10.969 1 96.06 528 LEU A O 1
ATOM 4297 N N . LEU A 1 529 ? 8.383 -42.906 -12.484 1 96.81 529 LEU A N 1
ATOM 4298 C CA . LEU A 1 529 ? 7.812 -41.562 -12.484 1 96.81 529 LEU A CA 1
ATOM 4299 C C . LEU A 1 529 ? 6.359 -41.594 -12.945 1 96.81 529 LEU A C 1
ATOM 4301 O O . LEU A 1 529 ? 5.508 -40.906 -12.367 1 96.81 529 LEU A O 1
ATOM 4305 N N . PHE A 1 530 ? 6.059 -42.375 -13.953 1 95.75 530 PHE A N 1
ATOM 4306 C CA . PHE A 1 530 ? 4.707 -42.438 -14.492 1 95.75 530 PHE A CA 1
ATOM 4307 C C . PHE A 1 530 ? 3.775 -43.188 -13.539 1 95.75 530 PHE A C 1
ATOM 4309 O O . PHE A 1 530 ? 2.555 -43.156 -13.703 1 95.75 530 PHE A O 1
ATOM 4316 N N . MET A 1 531 ? 4.273 -43.719 -12.469 1 94.06 531 MET A N 1
ATOM 4317 C CA . MET A 1 531 ? 3.451 -44.344 -11.438 1 94.06 531 MET A CA 1
ATOM 4318 C C . MET A 1 531 ? 3.064 -43.312 -10.367 1 94.06 531 MET A C 1
ATOM 4320 O O . MET A 1 531 ? 2.115 -43.531 -9.609 1 94.06 531 MET A O 1
ATOM 4324 N N . THR A 1 532 ? 3.668 -42.25 -10.32 1 94.56 532 THR A N 1
ATOM 4325 C CA . THR A 1 532 ? 3.457 -41.281 -9.258 1 94.56 532 THR A CA 1
ATOM 4326 C C . THR A 1 532 ? 2.064 -40.656 -9.359 1 94.56 532 THR A C 1
ATOM 4328 O O . THR A 1 532 ? 1.484 -40.25 -8.344 1 94.56 532 THR A O 1
ATOM 4331 N N . PRO A 1 533 ? 1.427 -40.531 -10.578 1 92.81 533 PRO A N 1
ATOM 4332 C CA . PRO A 1 533 ? 0.108 -39.875 -10.664 1 92.81 533 PRO A CA 1
ATOM 4333 C C . PRO A 1 533 ? -0.951 -40.625 -9.836 1 92.81 533 PRO A C 1
ATOM 4335 O O . PRO A 1 533 ? -1.958 -40 -9.453 1 92.81 533 PRO A O 1
ATOM 4338 N N . ILE A 1 534 ? -0.686 -41.812 -9.523 1 88.94 534 ILE A N 1
ATOM 4339 C CA . ILE A 1 534 ? -1.615 -42.562 -8.695 1 88.94 534 ILE A CA 1
ATOM 4340 C C . ILE A 1 534 ? -1.717 -41.938 -7.312 1 88.94 534 ILE A C 1
ATOM 4342 O O . ILE A 1 534 ? -2.715 -42.125 -6.609 1 88.94 534 ILE A O 1
ATOM 4346 N N . ARG A 1 535 ? -0.755 -41.125 -7.004 1 89.25 535 ARG A N 1
ATOM 4347 C CA . ARG A 1 535 ? -0.727 -40.531 -5.672 1 89.25 535 ARG A CA 1
ATOM 4348 C C . ARG A 1 535 ? -0.892 -39.031 -5.742 1 89.25 535 ARG A C 1
ATOM 4350 O O . ARG A 1 535 ? -0.736 -38.312 -4.734 1 89.25 535 ARG A O 1
ATOM 4357 N N . PHE A 1 536 ? -1.254 -38.469 -6.879 1 89.44 536 PHE A N 1
ATOM 4358 C CA . PHE A 1 536 ? -1.337 -37.031 -7.074 1 89.44 536 PHE A CA 1
ATOM 4359 C C . PHE A 1 536 ? -2.434 -36.438 -6.203 1 89.44 536 PHE A C 1
ATOM 4361 O O . PHE A 1 536 ? -2.32 -35.281 -5.754 1 89.44 536 PHE A O 1
ATOM 4368 N N . ASN A 1 537 ? -3.48 -37.188 -5.961 1 81.88 537 ASN A N 1
ATOM 4369 C CA . ASN A 1 537 ? -4.66 -36.625 -5.312 1 81.88 537 ASN A CA 1
ATOM 4370 C C . ASN A 1 537 ? -4.848 -37.188 -3.906 1 81.88 537 ASN A C 1
ATOM 4372 O O . ASN A 1 537 ? -5.934 -37.094 -3.332 1 81.88 537 ASN A O 1
ATOM 4376 N N . HIS A 1 538 ? -3.859 -37.844 -3.441 1 80.75 538 HIS A N 1
ATOM 4377 C CA . HIS A 1 538 ? -3.926 -38.406 -2.086 1 80.75 538 HIS A CA 1
ATOM 4378 C C . HIS A 1 538 ? -3.361 -37.406 -1.074 1 80.75 538 HIS A C 1
ATOM 4380 O O . HIS A 1 538 ? -2.15 -37.375 -0.846 1 80.75 538 HIS A O 1
ATOM 4386 N N . ASP A 1 539 ? -4.281 -36.719 -0.505 1 76.62 539 ASP A N 1
ATOM 4387 C CA . ASP A 1 539 ? -3.947 -35.594 0.382 1 76.62 539 ASP A CA 1
ATOM 4388 C C . ASP A 1 539 ? -3.041 -36.062 1.521 1 76.62 539 ASP A C 1
ATOM 4390 O O . ASP A 1 539 ? -3.264 -37.125 2.109 1 76.62 539 ASP A O 1
ATOM 4394 N N . GLY A 1 540 ? -1.96 -35.406 1.703 1 78.81 540 GLY A N 1
ATOM 4395 C CA . GLY A 1 540 ? -1.076 -35.656 2.834 1 78.81 540 GLY A CA 1
ATOM 4396 C C . GLY A 1 540 ? 0.185 -36.406 2.455 1 78.81 540 GLY A C 1
ATOM 4397 O O . GLY A 1 540 ? 1.166 -36.406 3.203 1 78.81 540 GLY A O 1
ATOM 4398 N N . GLY A 1 541 ? 0.134 -37.094 1.331 1 85.44 541 GLY A N 1
ATOM 4399 C CA . GLY A 1 541 ? 1.321 -37.812 0.92 1 85.44 541 GLY A CA 1
ATOM 4400 C C . GLY A 1 541 ? 2.391 -36.938 0.314 1 85.44 541 GLY A C 1
ATOM 4401 O O . GLY A 1 541 ? 2.133 -35.781 -0.006 1 85.44 541 GLY A O 1
ATOM 4402 N N . MET A 1 542 ? 3.607 -37.469 0.27 1 89.25 542 MET A N 1
ATOM 4403 C CA . MET A 1 542 ? 4.758 -36.75 -0.241 1 89.25 542 MET A CA 1
ATOM 4404 C C . MET A 1 542 ? 4.551 -36.344 -1.702 1 89.25 542 MET A C 1
ATOM 4406 O O . MET A 1 542 ? 4.812 -35.219 -2.09 1 89.25 542 MET A O 1
ATOM 4410 N N . ILE A 1 543 ? 4.082 -37.25 -2.453 1 92.44 543 ILE A N 1
ATOM 4411 C CA . ILE A 1 543 ? 3.904 -37.031 -3.883 1 92.44 543 ILE A CA 1
ATOM 4412 C C . ILE A 1 543 ? 2.822 -35.969 -4.105 1 92.44 543 ILE A C 1
ATOM 4414 O O . ILE A 1 543 ? 2.926 -35.156 -5.02 1 92.44 543 ILE A O 1
ATOM 4418 N N . TYR A 1 544 ? 1.822 -36 -3.225 1 90.44 544 TYR A N 1
ATOM 4419 C CA . TYR A 1 544 ? 0.769 -35 -3.271 1 90.44 544 TYR A CA 1
ATOM 4420 C C . TYR A 1 544 ? 1.35 -33.594 -3.133 1 90.44 544 TYR A C 1
ATOM 4422 O O . TYR A 1 544 ? 1.052 -32.719 -3.941 1 90.44 544 TYR A O 1
ATOM 4430 N N . HIS A 1 545 ? 2.23 -33.469 -2.215 1 92.56 545 HIS A N 1
ATOM 4431 C CA . HIS A 1 545 ? 2.791 -32.156 -1.932 1 92.56 545 HIS A CA 1
ATOM 4432 C C . HIS A 1 545 ? 3.809 -31.766 -2.992 1 92.56 545 HIS A C 1
ATOM 4434 O O . HIS A 1 545 ? 3.898 -30.594 -3.355 1 92.56 545 HIS A O 1
ATOM 4440 N N . ILE A 1 546 ? 4.59 -32.688 -3.471 1 93.94 546 ILE A N 1
ATOM 4441 C CA . ILE A 1 546 ? 5.566 -32.375 -4.512 1 93.94 546 ILE A CA 1
ATOM 4442 C C . ILE A 1 546 ? 4.848 -31.938 -5.789 1 93.94 546 ILE A C 1
ATOM 4444 O O . ILE A 1 546 ? 5.238 -30.969 -6.43 1 93.94 546 ILE A O 1
ATOM 4448 N N . ASN A 1 547 ? 3.822 -32.688 -6.129 1 93.5 547 ASN A N 1
ATOM 4449 C CA . ASN A 1 547 ? 3.02 -32.344 -7.305 1 93.5 547 ASN A CA 1
ATOM 4450 C C . ASN A 1 547 ? 2.457 -30.938 -7.223 1 93.5 547 ASN A C 1
ATOM 4452 O O . ASN A 1 547 ? 2.551 -30.172 -8.18 1 93.5 547 ASN A O 1
ATOM 4456 N N . ARG A 1 548 ? 1.953 -30.625 -6.121 1 90.5 548 ARG A N 1
ATOM 4457 C CA . ARG A 1 548 ? 1.375 -29.312 -5.914 1 90.5 548 ARG A CA 1
ATOM 4458 C C . ARG A 1 548 ? 2.457 -28.234 -5.898 1 90.5 548 ARG A C 1
ATOM 4460 O O . ARG A 1 548 ? 2.229 -27.109 -6.355 1 90.5 548 ARG A O 1
ATOM 4467 N N . GLY A 1 549 ? 3.633 -28.562 -5.387 1 93.06 549 GLY A N 1
ATOM 4468 C CA . GLY A 1 549 ? 4.758 -27.641 -5.371 1 93.06 549 GLY A CA 1
ATOM 4469 C C . GLY A 1 549 ? 5.238 -27.266 -6.758 1 93.06 549 GLY A C 1
ATOM 4470 O O . GLY A 1 549 ? 5.863 -26.219 -6.941 1 93.06 549 GLY A O 1
ATOM 4471 N N . PHE A 1 550 ? 4.883 -28.094 -7.77 1 95 550 PHE A N 1
ATOM 4472 C CA . PHE A 1 550 ? 5.203 -27.828 -9.164 1 95 550 PHE A CA 1
ATOM 4473 C C . PHE A 1 550 ? 4.102 -27.016 -9.828 1 95 550 PHE A C 1
ATOM 4475 O O . PHE A 1 550 ? 4.035 -26.922 -11.055 1 95 550 PHE A O 1
ATOM 4482 N N . ASP A 1 551 ? 3.176 -26.5 -9.07 1 90.31 551 ASP A N 1
ATOM 4483 C CA . ASP A 1 551 ? 2.094 -25.625 -9.508 1 90.31 551 ASP A CA 1
ATOM 4484 C C . ASP A 1 551 ? 0.956 -26.438 -10.133 1 90.31 551 ASP A C 1
ATOM 4486 O O . ASP A 1 551 ? 0.104 -25.875 -10.828 1 90.31 551 ASP A O 1
ATOM 4490 N N . ASN A 1 552 ? 0.966 -27.75 -10.023 1 92 552 ASN A N 1
ATOM 4491 C CA . ASN A 1 552 ? -0.135 -28.578 -10.508 1 92 552 ASN A CA 1
ATOM 4492 C C . ASN A 1 552 ? -1.236 -28.703 -9.461 1 92 552 ASN A C 1
ATOM 4494 O O . ASN A 1 552 ? -1.331 -29.734 -8.781 1 92 552 ASN A O 1
ATOM 4498 N N . LYS A 1 553 ? -2.078 -27.672 -9.367 1 78.62 553 LYS A N 1
ATOM 4499 C CA . LYS A 1 553 ? -3.168 -27.625 -8.391 1 78.62 553 LYS A CA 1
ATOM 4500 C C . LYS A 1 553 ? -4.523 -27.781 -9.078 1 78.62 553 LYS A C 1
ATOM 4502 O O . LYS A 1 553 ? -4.973 -26.875 -9.781 1 78.62 553 LYS A O 1
ATOM 4507 N N . GLN A 1 554 ? -5.098 -28.922 -8.922 1 73.44 554 GLN A N 1
ATOM 4508 C CA . GLN A 1 554 ? -6.355 -29.203 -9.609 1 73.44 554 GLN A CA 1
ATOM 4509 C C . GLN A 1 554 ? -7.551 -28.938 -8.695 1 73.44 554 GLN A C 1
ATOM 4511 O O . GLN A 1 554 ? -7.492 -29.203 -7.5 1 73.44 554 GLN A O 1
ATOM 4516 N N . SER A 1 555 ? -8.562 -28.266 -9.195 1 66.31 555 SER A N 1
ATOM 4517 C CA . SER A 1 555 ? -9.812 -28.062 -8.469 1 66.31 555 SER A CA 1
ATOM 4518 C C . SER A 1 555 ? -10.875 -29.062 -8.898 1 66.31 555 SER A C 1
ATOM 4520 O O . SER A 1 555 ? -11.758 -29.422 -8.109 1 66.31 555 SER A O 1
ATOM 4522 N N . PHE A 1 556 ? -10.812 -29.688 -10.016 1 65 556 PHE A N 1
ATOM 4523 C CA . PHE A 1 556 ? -11.695 -30.672 -10.641 1 65 556 PHE A CA 1
ATOM 4524 C C . PHE A 1 556 ? -13.094 -30.094 -10.82 1 65 556 PHE A C 1
ATOM 4526 O O . PHE A 1 556 ? -13.984 -30.766 -11.352 1 65 556 PHE A O 1
ATOM 4533 N N . ARG A 1 557 ? -13.32 -28.828 -10.484 1 60.84 557 ARG A N 1
ATOM 4534 C CA . ARG A 1 557 ? -14.656 -28.234 -10.555 1 60.84 557 ARG A CA 1
ATOM 4535 C C . ARG A 1 557 ? -14.875 -27.531 -11.891 1 60.84 557 ARG A C 1
ATOM 4537 O O . ARG A 1 557 ? -16.016 -27.422 -12.359 1 60.84 557 ARG A O 1
ATOM 4544 N N . ASN A 1 558 ? -13.859 -27.016 -12.406 1 63.16 558 ASN A N 1
ATOM 4545 C CA . ASN A 1 558 ? -13.883 -26.391 -13.727 1 63.16 558 ASN A CA 1
ATOM 4546 C C . ASN A 1 558 ? -12.844 -27.016 -14.664 1 63.16 558 ASN A C 1
ATOM 4548 O O . ASN A 1 558 ? -11.75 -26.469 -14.828 1 63.16 558 ASN A O 1
ATOM 4552 N N . PRO A 1 559 ? -13.305 -28.125 -15.281 1 72.31 559 PRO A N 1
ATOM 4553 C CA . PRO A 1 559 ? -12.352 -28.891 -16.094 1 72.31 559 PRO A CA 1
ATOM 4554 C C . PRO A 1 559 ? -11.742 -28.047 -17.219 1 72.31 559 PRO A C 1
ATOM 4556 O O . PRO A 1 559 ? -10.586 -28.25 -17.594 1 72.31 559 PRO A O 1
ATOM 4559 N N . GLU A 1 560 ? -12.562 -27.141 -17.766 1 73.88 560 GLU A N 1
ATOM 4560 C CA . GLU A 1 560 ? -12.039 -26.297 -18.828 1 73.88 560 GLU A CA 1
ATOM 4561 C C . GLU A 1 560 ? -10.891 -25.422 -18.328 1 73.88 560 GLU A C 1
ATOM 4563 O O . GLU A 1 560 ? -9.836 -25.344 -18.969 1 73.88 560 GLU A O 1
ATOM 4568 N N . ARG A 1 561 ? -11.117 -24.844 -17.219 1 74.06 561 ARG A N 1
ATOM 4569 C CA . ARG A 1 561 ? -10.07 -24 -16.641 1 74.06 561 ARG A CA 1
ATOM 4570 C C . ARG A 1 561 ? -8.883 -24.844 -16.203 1 74.06 561 ARG A C 1
ATOM 4572 O O . ARG A 1 561 ? -7.727 -24.453 -16.391 1 74.06 561 ARG A O 1
ATOM 4579 N N . ASP A 1 562 ? -9.133 -25.969 -15.672 1 81.12 562 ASP A N 1
ATOM 4580 C CA . ASP A 1 562 ? -8.078 -26.828 -15.148 1 81.12 562 ASP A CA 1
ATOM 4581 C C . ASP A 1 562 ? -7.117 -27.25 -16.25 1 81.12 562 ASP A C 1
ATOM 4583 O O . ASP A 1 562 ? -5.898 -27.266 -16.047 1 81.12 562 ASP A O 1
ATOM 4587 N N . ILE A 1 563 ? -7.633 -27.609 -17.344 1 88 563 ILE A N 1
ATOM 4588 C CA . ILE A 1 563 ? -6.762 -28.094 -18.406 1 88 563 ILE A CA 1
ATOM 4589 C C . ILE A 1 563 ? -5.988 -26.922 -19 1 88 563 ILE A C 1
ATOM 4591 O O . ILE A 1 563 ? -4.852 -27.078 -19.453 1 88 563 ILE A O 1
ATOM 4595 N N . GLN A 1 564 ? -6.555 -25.75 -18.984 1 85.94 564 GLN A N 1
ATOM 4596 C CA . GLN A 1 564 ? -5.879 -24.562 -19.516 1 85.94 564 GLN A CA 1
ATOM 4597 C C . GLN A 1 564 ? -4.695 -24.172 -18.641 1 85.94 564 GLN A C 1
ATOM 4599 O O . GLN A 1 564 ? -3.672 -23.703 -19.141 1 85.94 564 GLN A O 1
ATOM 4604 N N . ILE A 1 565 ? -4.801 -24.438 -17.328 1 86.5 565 ILE A N 1
ATOM 4605 C CA . ILE A 1 565 ? -3.764 -23.922 -16.438 1 86.5 565 ILE A CA 1
ATOM 4606 C C . ILE A 1 565 ? -2.777 -25.031 -16.094 1 86.5 565 ILE A C 1
ATOM 4608 O O . ILE A 1 565 ? -1.619 -24.766 -15.766 1 86.5 565 ILE A O 1
ATOM 4612 N N . ASN A 1 566 ? -3.18 -26.312 -16.203 1 91.56 566 ASN A N 1
ATOM 4613 C CA . ASN A 1 566 ? -2.285 -27.422 -15.867 1 91.56 566 ASN A CA 1
ATOM 4614 C C . ASN A 1 566 ? -1.735 -28.094 -17.125 1 91.56 566 ASN A C 1
ATOM 4616 O O . ASN A 1 566 ? -0.751 -28.828 -17.062 1 91.56 566 ASN A O 1
ATOM 4620 N N . GLY A 1 567 ? -2.312 -27.812 -18.234 1 94.06 567 GLY A N 1
ATOM 4621 C CA . GLY A 1 567 ? -1.902 -28.469 -19.469 1 94.06 567 GLY A CA 1
ATOM 4622 C C . GLY A 1 567 ? -2.566 -29.812 -19.688 1 94.06 567 GLY A C 1
ATOM 4623 O O . GLY A 1 567 ? -3.049 -30.438 -18.734 1 94.06 567 GLY A O 1
ATOM 4624 N N . PRO A 1 568 ? -2.584 -30.25 -20.875 1 95.06 568 PRO A N 1
ATOM 4625 C CA . PRO A 1 568 ? -3.344 -31.453 -21.203 1 95.06 568 PRO A CA 1
ATOM 4626 C C . PRO A 1 568 ? -2.744 -32.719 -20.594 1 95.06 568 PRO A C 1
ATOM 4628 O O . PRO A 1 568 ? -3.48 -33.594 -20.125 1 95.06 568 PRO A O 1
ATOM 4631 N N . LEU A 1 569 ? -1.44 -32.781 -20.547 1 95.56 569 LEU A N 1
ATOM 4632 C CA . LEU A 1 569 ? -0.832 -34 -20.031 1 95.56 569 LEU A CA 1
ATOM 4633 C C . LEU A 1 569 ? -1.05 -34.125 -18.531 1 95.56 569 LEU A C 1
ATOM 4635 O O . LEU A 1 569 ? -1.53 -35.156 -18.047 1 95.56 569 LEU A O 1
ATOM 4639 N N . LEU A 1 570 ? -0.686 -33.094 -17.797 1 95.31 570 LEU A N 1
ATOM 4640 C CA . LEU A 1 570 ? -0.844 -33.156 -16.344 1 95.31 570 LEU A CA 1
ATOM 4641 C C . LEU A 1 570 ? -2.314 -33.281 -15.961 1 95.31 570 LEU A C 1
ATOM 4643 O O . LEU A 1 570 ? -2.654 -33.938 -14.977 1 95.31 570 LEU A O 1
ATOM 4647 N N . ASN A 1 571 ? -3.125 -32.562 -16.719 1 91.75 571 ASN A N 1
ATOM 4648 C CA . ASN A 1 571 ? -4.555 -32.688 -16.469 1 91.75 571 ASN A CA 1
ATOM 4649 C C . ASN A 1 571 ? -5.012 -34.156 -16.562 1 91.75 571 ASN A C 1
ATOM 4651 O O . ASN A 1 571 ? -5.801 -34.625 -15.734 1 91.75 571 ASN A O 1
ATOM 4655 N N . PHE A 1 572 ? -4.582 -34.875 -17.609 1 91.62 572 PHE A N 1
ATOM 4656 C CA . PHE A 1 572 ? -4.895 -36.281 -17.781 1 91.62 572 PHE A CA 1
ATOM 4657 C C . PHE A 1 572 ? -4.402 -37.125 -16.594 1 91.62 572 PHE A C 1
ATOM 4659 O O . PHE A 1 572 ? -5.145 -37.938 -16.062 1 91.62 572 PHE A O 1
ATOM 4666 N N . LEU A 1 573 ? -3.199 -36.812 -16.203 1 92.94 573 LEU A N 1
ATOM 4667 C CA . LEU A 1 573 ? -2.584 -37.562 -15.102 1 92.94 573 LEU A CA 1
ATOM 4668 C C . LEU A 1 573 ? -3.289 -37.281 -13.781 1 92.94 573 LEU A C 1
ATOM 4670 O O . LEU A 1 573 ? -3.391 -38.156 -12.914 1 92.94 573 LEU A O 1
ATOM 4674 N N . ASN A 1 574 ? -3.795 -36.094 -13.578 1 88.75 574 ASN A N 1
ATOM 4675 C CA . ASN A 1 574 ? -4.496 -35.688 -12.359 1 88.75 574 ASN A CA 1
ATOM 4676 C C . ASN A 1 574 ? -5.781 -36.469 -12.164 1 88.75 574 ASN A C 1
ATOM 4678 O O . ASN A 1 574 ? -6.242 -36.656 -11.031 1 88.75 574 ASN A O 1
ATOM 4682 N N . TYR A 1 575 ? -6.324 -36.969 -13.273 1 82.44 575 TYR A N 1
ATOM 4683 C CA . TYR A 1 575 ? -7.629 -37.625 -13.188 1 82.44 575 TYR A CA 1
ATOM 4684 C C . TYR A 1 575 ? -7.473 -39.125 -13.016 1 82.44 575 TYR A C 1
ATOM 4686 O O . TYR A 1 575 ? -8.469 -39.875 -13 1 82.44 575 TYR A O 1
ATOM 4694 N N . PHE A 1 576 ? -6.301 -39.719 -12.859 1 80.56 576 PHE A N 1
ATOM 4695 C CA . PHE A 1 576 ? -6.055 -41.156 -12.766 1 80.56 576 PHE A CA 1
ATOM 4696 C C . PHE A 1 576 ? -6.656 -41.719 -11.484 1 80.56 576 PHE A C 1
ATOM 4698 O O . PHE A 1 576 ? -7.188 -42.812 -11.484 1 80.56 576 PHE A O 1
ATOM 4705 N N . ASP A 1 577 ? -6.414 -41.031 -10.375 1 77.94 577 ASP A N 1
ATOM 4706 C CA . ASP A 1 577 ? -6.945 -41.531 -9.109 1 77.94 577 ASP A CA 1
ATOM 4707 C C . ASP A 1 577 ? -7.602 -40.406 -8.305 1 77.94 577 ASP A C 1
ATOM 4709 O O . ASP A 1 577 ? -6.926 -39.719 -7.555 1 77.94 577 ASP A O 1
ATOM 4713 N N . LEU A 1 578 ? -8.984 -40.375 -8.508 1 75.75 578 LEU A N 1
ATOM 4714 C CA . LEU A 1 578 ? -9.734 -39.344 -7.816 1 75.75 578 LEU A CA 1
ATOM 4715 C C . LEU A 1 578 ? -10.336 -39.875 -6.523 1 75.75 578 LEU A C 1
ATOM 4717 O O . LEU A 1 578 ? -10.789 -41.031 -6.465 1 75.75 578 LEU A O 1
ATOM 4721 N N . GLN A 1 579 ? -10.211 -39.125 -5.504 1 74.06 579 GLN A N 1
ATOM 4722 C CA . GLN A 1 579 ? -10.945 -39.438 -4.281 1 74.06 579 GLN A CA 1
ATOM 4723 C C . GLN A 1 579 ? -12.422 -39.062 -4.41 1 74.06 579 GLN A C 1
ATOM 4725 O O . GLN A 1 579 ? -12.742 -37.938 -4.766 1 74.06 579 GLN A O 1
ATOM 4730 N N . ILE A 1 580 ? -13.32 -40 -4.133 1 76.06 580 ILE A N 1
ATOM 4731 C CA . ILE A 1 580 ? -14.758 -39.844 -4.375 1 76.06 580 ILE A CA 1
ATOM 4732 C C . ILE A 1 580 ? -15.344 -38.844 -3.373 1 76.06 580 ILE A C 1
ATOM 4734 O O . ILE A 1 580 ? -15.977 -37.875 -3.762 1 76.06 580 ILE A O 1
ATOM 4738 N N . MET A 1 581 ? -15.281 -39.094 -2.08 1 82.06 581 MET A N 1
ATOM 4739 C CA . MET A 1 581 ? -15.891 -38.281 -1.026 1 82.06 581 MET A CA 1
ATOM 4740 C C . MET A 1 581 ? -15.062 -38.344 0.251 1 82.06 581 MET A C 1
ATOM 4742 O O . MET A 1 581 ? -14.391 -39.312 0.521 1 82.06 581 MET A O 1
ATOM 4746 N N . ASN A 1 582 ? -15.062 -37.281 0.99 1 78.19 582 ASN A N 1
ATOM 4747 C CA . ASN A 1 582 ? -14.461 -37.312 2.32 1 78.19 582 ASN A CA 1
ATOM 4748 C C . ASN A 1 582 ? -15.242 -38.188 3.271 1 78.19 582 ASN A C 1
ATOM 4750 O O . ASN A 1 582 ? -16.484 -38.188 3.281 1 78.19 582 ASN A O 1
ATOM 4754 N N . LYS A 1 583 ? -14.648 -39 4.031 1 84.38 583 LYS A N 1
ATOM 4755 C CA . LYS A 1 583 ? -15.305 -39.844 5.016 1 84.38 583 LYS A CA 1
ATOM 4756 C C . LYS A 1 583 ? -15.844 -39.031 6.18 1 84.38 583 LYS A C 1
ATOM 4758 O O . LYS A 1 583 ? -15.086 -38.312 6.855 1 84.38 583 LYS A O 1
ATOM 4763 N N . PRO A 1 584 ? -17.234 -39.062 6.344 1 87.31 584 PRO A N 1
ATOM 4764 C CA . PRO A 1 584 ? -17.75 -38.344 7.52 1 87.31 584 PRO A CA 1
ATOM 4765 C C . PRO A 1 584 ? -17.219 -38.938 8.828 1 87.31 584 PRO A C 1
ATOM 4767 O O . PRO A 1 584 ? -16.969 -40.125 8.93 1 87.31 584 PRO A O 1
ATOM 4770 N N . SER A 1 585 ? -16.953 -38.25 9.906 1 84.69 585 SER A N 1
ATOM 4771 C CA . SER A 1 585 ? -16.297 -38.625 11.148 1 84.69 585 SER A CA 1
ATOM 4772 C C . SER A 1 585 ? -17.016 -39.781 11.836 1 84.69 585 SER A C 1
ATOM 4774 O O . SER A 1 585 ? -16.391 -40.688 12.367 1 84.69 585 SER A O 1
ATOM 4776 N N . ASN A 1 586 ? -18.328 -39.938 11.828 1 88 586 ASN A N 1
ATOM 4777 C CA . ASN A 1 586 ? -19.078 -40.938 12.586 1 88 586 ASN A CA 1
ATOM 4778 C C . ASN A 1 586 ? -19.703 -42 11.664 1 88 586 ASN A C 1
ATOM 4780 O O . ASN A 1 586 ? -20.703 -42.594 12.016 1 88 586 ASN A O 1
ATOM 4784 N N . TYR A 1 587 ? -19.078 -42.188 10.562 1 91.94 587 TYR A N 1
ATOM 4785 C CA . TYR A 1 587 ? -19.641 -43.188 9.664 1 91.94 587 TYR A CA 1
ATOM 4786 C C . TYR A 1 587 ? -19.422 -44.594 10.195 1 91.94 587 TYR A C 1
ATOM 4788 O O . TYR A 1 587 ? -18.281 -45 10.461 1 91.94 587 TYR A O 1
ATOM 4796 N N . SER A 1 588 ? -20.469 -45.375 10.438 1 93.12 588 SER A N 1
ATOM 4797 C CA . SER A 1 588 ? -20.453 -46.75 10.898 1 93.12 588 SER A CA 1
ATOM 4798 C C . SER A 1 588 ? -21.781 -47.438 10.602 1 93.12 588 SER A C 1
ATOM 4800 O O . SER A 1 588 ? -22.75 -46.812 10.234 1 93.12 588 SER A O 1
ATOM 4802 N N . GLU A 1 589 ? -21.812 -48.781 10.727 1 93.38 589 GLU A N 1
ATOM 4803 C CA . GLU A 1 589 ? -23.047 -49.531 10.555 1 93.38 589 GLU A CA 1
ATOM 4804 C C . GLU A 1 589 ? -24.094 -49.125 11.578 1 93.38 589 GLU A C 1
ATOM 4806 O O . GLU A 1 589 ? -25.281 -49 11.242 1 93.38 589 GLU A O 1
ATOM 4811 N N . SER A 1 590 ? -23.609 -48.844 12.766 1 93.19 590 SER A N 1
ATOM 4812 C CA . SER A 1 590 ? -24.516 -48.438 13.836 1 93.19 590 SER A CA 1
ATOM 4813 C C . SER A 1 590 ? -25.156 -47.094 13.523 1 93.19 590 SER A C 1
ATOM 4815 O O . SER A 1 590 ? -26.344 -46.875 13.797 1 93.19 590 SER A O 1
ATOM 4817 N N . THR A 1 591 ? -24.438 -46.219 12.969 1 94.62 591 THR A N 1
ATOM 4818 C CA . THR A 1 591 ? -24.953 -44.906 12.617 1 94.62 591 THR A CA 1
ATOM 4819 C C . THR A 1 591 ? -26.031 -45 11.531 1 94.62 591 THR A C 1
ATOM 4821 O O . THR A 1 591 ? -27.078 -44.375 11.609 1 94.62 591 THR A O 1
ATOM 4824 N N . ILE A 1 592 ? -25.766 -45.812 10.555 1 94.56 592 ILE A N 1
ATOM 4825 C CA . ILE A 1 592 ? -26.734 -46 9.469 1 94.56 592 ILE A CA 1
ATOM 4826 C C . ILE A 1 592 ? -28 -46.656 10 1 94.56 592 ILE A C 1
ATOM 4828 O O . ILE A 1 592 ? -29.109 -46.281 9.617 1 94.56 592 ILE A O 1
ATOM 4832 N N . LYS A 1 593 ? -27.859 -47.594 10.922 1 93.31 593 LYS A N 1
ATOM 4833 C CA . LYS A 1 593 ? -29.016 -48.219 11.547 1 93.31 593 LYS A CA 1
ATOM 4834 C C . LYS A 1 593 ? -29.844 -47.219 12.336 1 93.31 593 LYS A C 1
ATOM 4836 O O . LYS A 1 593 ? -31.062 -47.219 12.289 1 93.31 593 LYS A O 1
ATOM 4841 N N . HIS A 1 594 ? -29.141 -46.406 12.969 1 93.94 594 HIS A N 1
ATOM 4842 C CA . HIS A 1 594 ? -29.828 -45.344 13.711 1 93.94 594 HIS A CA 1
ATOM 4843 C C . HIS A 1 594 ? -30.594 -44.438 12.773 1 93.94 594 HIS A C 1
ATOM 4845 O O . HIS A 1 594 ? -31.719 -44.031 13.086 1 93.94 594 HIS A O 1
ATOM 4851 N N . LEU A 1 595 ? -30.047 -44.094 11.68 1 95.25 595 LEU A N 1
ATOM 4852 C CA . LEU A 1 595 ? -30.719 -43.25 10.711 1 95.25 595 LEU A CA 1
ATOM 4853 C C . LEU A 1 595 ? -31.938 -43.938 10.109 1 95.25 595 LEU A C 1
ATOM 4855 O O . LEU A 1 595 ? -32.969 -43.312 9.875 1 95.25 595 LEU A O 1
ATOM 4859 N N . ASP A 1 596 ? -31.797 -45.219 9.891 1 94.5 596 ASP A N 1
ATOM 4860 C CA . ASP A 1 596 ? -32.938 -46 9.414 1 94.5 596 ASP A CA 1
ATOM 4861 C C . ASP A 1 596 ? -34.094 -45.938 10.398 1 94.5 596 ASP A C 1
ATOM 4863 O O . ASP A 1 596 ? -35.25 -45.75 9.992 1 94.5 596 ASP A O 1
ATOM 4867 N N . GLN A 1 597 ? -33.812 -46.031 11.688 1 93.94 597 GLN A N 1
ATOM 4868 C CA . GLN A 1 597 ? -34.875 -45.969 12.703 1 93.94 597 GLN A CA 1
ATOM 4869 C C . GLN A 1 597 ? -35.5 -44.562 12.773 1 93.94 597 GLN A C 1
ATOM 4871 O O . GLN A 1 597 ? -36.719 -44.438 12.82 1 93.94 597 GLN A O 1
ATOM 4876 N N . LYS A 1 598 ? -34.656 -43.656 12.734 1 95.81 598 LYS A N 1
ATOM 4877 C CA . LYS A 1 598 ? -35.094 -42.281 12.82 1 95.81 598 LYS A CA 1
ATOM 4878 C C . LYS A 1 598 ? -36.031 -41.906 11.68 1 95.81 598 LYS A C 1
ATOM 4880 O O . LYS A 1 598 ? -37.125 -41.375 11.906 1 95.81 598 LYS A O 1
ATOM 4885 N N . TYR A 1 599 ? -35.719 -42.281 10.555 1 96.19 599 TYR A N 1
ATOM 4886 C CA . TYR A 1 599 ? -36.5 -41.844 9.406 1 96.19 599 TYR A CA 1
ATOM 4887 C C . TYR A 1 599 ? -37.625 -42.844 9.109 1 96.19 599 TYR A C 1
ATOM 4889 O O . TYR A 1 599 ? -38.562 -42.531 8.367 1 96.19 599 TYR A O 1
ATOM 4897 N N . SER A 1 600 ? -37.531 -44 9.648 1 94.88 600 SER A N 1
ATOM 4898 C CA . SER A 1 600 ? -38.719 -44.875 9.633 1 94.88 600 SER A CA 1
ATOM 4899 C C . SER A 1 600 ? -39.875 -44.281 10.422 1 94.88 600 SER A C 1
ATOM 4901 O O . SER A 1 600 ? -41.031 -44.312 9.977 1 94.88 600 SER A O 1
ATOM 4903 N N . LYS A 1 601 ? -39.5 -43.688 11.531 1 94.81 601 LYS A N 1
ATOM 4904 C CA . LYS A 1 601 ? -40.531 -43.031 12.336 1 94.81 601 LYS A CA 1
ATOM 4905 C C . LYS A 1 601 ? -41.125 -41.844 11.578 1 94.81 601 LYS A C 1
ATOM 4907 O O . LYS A 1 601 ? -42.344 -41.625 11.609 1 94.81 601 LYS A O 1
ATOM 4912 N N . LEU A 1 602 ? -40.281 -41.156 10.953 1 95.38 602 LEU A N 1
ATOM 4913 C CA . LEU A 1 602 ? -40.75 -40.031 10.188 1 95.38 602 LEU A CA 1
ATOM 4914 C C . LEU A 1 602 ? -41.594 -40.469 9.008 1 95.38 602 LEU A C 1
ATOM 4916 O O . LEU A 1 602 ? -42.594 -39.812 8.688 1 95.38 602 LEU A O 1
ATOM 4920 N N . ALA A 1 603 ? -41.219 -41.469 8.328 1 95.88 603 ALA A N 1
ATOM 4921 C CA . ALA A 1 603 ? -42 -42.031 7.215 1 95.88 603 ALA A CA 1
ATOM 4922 C C . ALA A 1 603 ? -43.406 -42.406 7.672 1 95.88 603 ALA A C 1
ATOM 4924 O O . ALA A 1 603 ? -44.375 -42.125 6.988 1 95.88 603 ALA A O 1
ATOM 4925 N N . ASP A 1 604 ? -43.438 -42.938 8.859 1 94.44 604 ASP A N 1
ATOM 4926 C CA . ASP A 1 604 ? -44.719 -43.344 9.414 1 94.44 604 ASP A CA 1
ATOM 4927 C C . ASP A 1 604 ? -45.625 -42.094 9.641 1 94.44 604 ASP A C 1
ATOM 4929 O O . ASP A 1 604 ? -46.812 -42.125 9.367 1 94.44 604 ASP A O 1
ATOM 4933 N N . GLN A 1 605 ? -45.031 -41.125 10.07 1 94.62 605 GLN A N 1
ATOM 4934 C CA . GLN A 1 605 ? -45.75 -39.875 10.312 1 94.62 605 GLN A CA 1
ATOM 4935 C C . GLN A 1 605 ? -46.25 -39.281 9.008 1 94.62 605 GLN A C 1
ATOM 4937 O O . GLN A 1 605 ? -47.406 -38.875 8.914 1 94.62 605 GLN A O 1
ATOM 4942 N N . ILE A 1 606 ? -45.469 -39.281 7.977 1 94.94 606 ILE A N 1
ATOM 4943 C CA . ILE A 1 606 ? -45.844 -38.719 6.68 1 94.94 606 ILE A CA 1
ATOM 4944 C C . ILE A 1 606 ? -46.906 -39.562 6.031 1 94.94 606 ILE A C 1
ATOM 4946 O O . ILE A 1 606 ? -47.875 -39.062 5.465 1 94.94 606 ILE A O 1
ATOM 4950 N N . ASN A 1 607 ? -46.844 -40.844 6.195 1 94.56 607 ASN A N 1
ATOM 4951 C CA . ASN A 1 607 ? -47.719 -41.781 5.527 1 94.56 607 ASN A CA 1
ATOM 4952 C C . ASN A 1 607 ? -49.094 -41.812 6.148 1 94.56 607 ASN A C 1
ATOM 4954 O O . ASN A 1 607 ? -50.031 -42.375 5.598 1 94.56 607 ASN A O 1
ATOM 4958 N N . LYS A 1 608 ? -49.188 -41.125 7.262 1 94.06 608 LYS A N 1
ATOM 4959 C CA . LYS A 1 608 ? -50.531 -41 7.863 1 94.06 608 LYS A CA 1
ATOM 4960 C C . LYS A 1 608 ? -51.438 -40.156 6.984 1 94.06 608 LYS A C 1
ATOM 4962 O O . LYS A 1 608 ? -52.656 -40.406 6.938 1 94.06 608 LYS A O 1
ATOM 4967 N N . THR A 1 609 ? -50.906 -39.281 6.293 1 92.94 609 THR A N 1
ATOM 4968 C CA . THR A 1 609 ? -51.75 -38.344 5.52 1 92.94 609 THR A CA 1
ATOM 4969 C C . THR A 1 609 ? -51.625 -38.656 4.027 1 92.94 609 THR A C 1
ATOM 4971 O O . THR A 1 609 ? -52.406 -38.125 3.225 1 92.94 609 THR A O 1
ATOM 4974 N N . ARG A 1 610 ? -50.719 -39.469 3.58 1 93.81 610 ARG A N 1
ATOM 4975 C CA . ARG A 1 610 ? -50.562 -39.844 2.18 1 93.81 610 ARG A CA 1
ATOM 4976 C C . ARG A 1 610 ? -51.5 -41 1.815 1 93.81 610 ARG A C 1
ATOM 4978 O O . ARG A 1 610 ? -51.5 -42.031 2.482 1 93.81 610 ARG A O 1
ATOM 4985 N N . LYS A 1 611 ? -52.156 -40.844 0.722 1 92.31 611 LYS A N 1
ATOM 4986 C CA . LYS A 1 611 ? -53.219 -41.781 0.41 1 92.31 611 LYS A CA 1
ATOM 4987 C C . LYS A 1 611 ? -52.812 -42.719 -0.738 1 92.31 611 LYS A C 1
ATOM 4989 O O . LYS A 1 611 ? -53.188 -43.875 -0.765 1 92.31 611 LYS A O 1
ATOM 4994 N N . ASN A 1 612 ? -52.094 -42.219 -1.671 1 92.81 612 ASN A N 1
ATOM 4995 C CA . ASN A 1 612 ? -51.75 -43 -2.863 1 92.81 612 ASN A CA 1
ATOM 4996 C C . ASN A 1 612 ? -50.469 -43.812 -2.658 1 92.81 612 ASN A C 1
ATOM 4998 O O . ASN A 1 612 ? -49.75 -43.594 -1.69 1 92.81 612 ASN A O 1
ATOM 5002 N N . THR A 1 613 ? -50.281 -44.781 -3.514 1 90.88 613 THR A N 1
ATOM 5003 C CA . THR A 1 613 ? -49.062 -45.594 -3.541 1 90.88 613 THR A CA 1
ATOM 5004 C C . THR A 1 613 ? -48.438 -45.562 -4.93 1 90.88 613 THR A C 1
ATOM 5006 O O . THR A 1 613 ? -49.125 -45.469 -5.938 1 90.88 613 THR A O 1
ATOM 5009 N N . LEU A 1 614 ? -47.156 -45.656 -5.031 1 91.56 614 LEU A N 1
ATOM 5010 C CA . LEU A 1 614 ? -46.406 -45.531 -6.285 1 91.56 614 LEU A CA 1
ATOM 5011 C C . LEU A 1 614 ? -46.719 -46.719 -7.211 1 91.56 614 LEU A C 1
ATOM 5013 O O . LEU A 1 614 ? -46.688 -46.562 -8.438 1 91.56 614 LEU A O 1
ATOM 5017 N N . LYS A 1 615 ? -47.062 -47.781 -6.676 1 88.81 615 LYS A N 1
ATOM 5018 C CA . LYS A 1 615 ? -47.344 -48.969 -7.477 1 88.81 615 LYS A CA 1
ATOM 5019 C C . LYS A 1 615 ? -48.531 -48.75 -8.406 1 88.81 615 LYS A C 1
ATOM 5021 O O . LYS A 1 615 ? -48.688 -49.469 -9.406 1 88.81 615 LYS A O 1
ATOM 5026 N N . ASP A 1 616 ? -49.344 -47.75 -8.062 1 90.88 616 ASP A N 1
ATOM 5027 C CA . ASP A 1 616 ? -50.531 -47.531 -8.852 1 90.88 616 ASP A CA 1
ATOM 5028 C C . ASP A 1 616 ? -50.375 -46.281 -9.727 1 90.88 616 ASP A C 1
ATOM 5030 O O . ASP A 1 616 ? -51.312 -45.844 -10.391 1 90.88 616 ASP A O 1
ATOM 5034 N N . GLN A 1 617 ? -49.25 -45.719 -9.727 1 94.88 617 GLN A N 1
ATOM 5035 C CA . GLN A 1 617 ? -49 -44.469 -10.453 1 94.88 617 GLN A CA 1
ATOM 5036 C C . GLN A 1 617 ? -48.156 -44.719 -11.695 1 94.88 617 GLN A C 1
ATOM 5038 O O . GLN A 1 617 ? -47.375 -45.688 -11.734 1 94.88 617 GLN A O 1
ATOM 5043 N N . THR A 1 618 ? -48.344 -43.969 -12.734 1 96.56 618 THR A N 1
ATOM 5044 C CA . THR A 1 618 ? -47.406 -43.875 -13.852 1 96.56 618 THR A CA 1
ATOM 5045 C C . THR A 1 618 ? -46.562 -42.594 -13.758 1 96.56 618 THR A C 1
ATOM 5047 O O . THR A 1 618 ? -47.094 -41.5 -13.875 1 96.56 618 THR A O 1
ATOM 5050 N N . ILE A 1 619 ? -45.312 -42.812 -13.438 1 97.62 619 ILE A N 1
ATOM 5051 C CA . ILE A 1 619 ? -44.438 -41.688 -13.273 1 97.62 619 ILE A CA 1
ATOM 5052 C C . ILE A 1 619 ? -43.438 -41.625 -14.43 1 97.62 619 ILE A C 1
ATOM 5054 O O . ILE A 1 619 ? -42.812 -42.656 -14.781 1 97.62 619 ILE A O 1
ATOM 5058 N N . VAL A 1 620 ? -43.25 -40.469 -15.062 1 97.69 620 VAL A N 1
ATOM 5059 C CA . VAL A 1 620 ? -42.312 -40.25 -16.156 1 97.69 620 VAL A CA 1
ATOM 5060 C C . VAL A 1 620 ? -41.281 -39.188 -15.758 1 97.69 620 VAL A C 1
ATOM 5062 O O . VAL A 1 620 ? -41.625 -38.031 -15.555 1 97.69 620 VAL A O 1
ATOM 5065 N N . TYR A 1 621 ? -40.094 -39.594 -15.578 1 97.94 621 TYR A N 1
ATOM 5066 C CA . TYR A 1 621 ? -39 -38.656 -15.484 1 97.94 621 TYR A CA 1
ATOM 5067 C C . TYR A 1 621 ? -38.438 -38.312 -16.875 1 97.94 621 TYR A C 1
ATOM 5069 O O . TYR A 1 621 ? -37.844 -39.156 -17.531 1 97.94 621 TYR A O 1
ATOM 5077 N N . ASN A 1 622 ? -38.688 -37.125 -17.297 1 98.31 622 ASN A N 1
ATOM 5078 C CA . ASN A 1 622 ? -38.281 -36.688 -18.641 1 98.31 622 ASN A CA 1
ATOM 5079 C C . ASN A 1 622 ? -37.094 -35.75 -18.609 1 98.31 622 ASN A C 1
ATOM 5081 O O . ASN A 1 622 ? -37.25 -34.562 -18.281 1 98.31 622 ASN A O 1
ATOM 5085 N N . LEU A 1 623 ? -35.969 -36.281 -18.922 1 97.5 623 LEU A N 1
ATOM 5086 C CA . LEU A 1 623 ? -34.75 -35.469 -19.109 1 97.5 623 LEU A CA 1
ATOM 5087 C C . LEU A 1 623 ? -34.719 -34.844 -20.516 1 97.5 623 LEU A C 1
ATOM 5089 O O . LEU A 1 623 ? -34.656 -35.562 -21.516 1 97.5 623 LEU A O 1
ATOM 5093 N N . SER A 1 624 ? -34.875 -33.594 -20.547 1 97.19 624 SER A N 1
ATOM 5094 C CA . SER A 1 624 ? -34.781 -32.875 -21.812 1 97.19 624 SER A CA 1
ATOM 5095 C C . SER A 1 624 ? -33.344 -32.375 -22.062 1 97.19 624 SER A C 1
ATOM 5097 O O . SER A 1 624 ? -32.875 -31.469 -21.391 1 97.19 624 SER A O 1
ATOM 5099 N N . GLU A 1 625 ? -32.719 -32.938 -23.031 1 93.88 625 GLU A N 1
ATOM 5100 C CA . GLU A 1 625 ? -31.312 -32.719 -23.312 1 93.88 625 GLU A CA 1
ATOM 5101 C C . GLU A 1 625 ? -31 -31.25 -23.484 1 93.88 625 GLU A C 1
ATOM 5103 O O . GLU A 1 625 ? -31.547 -30.594 -24.391 1 93.88 625 GLU A O 1
ATOM 5108 N N . SER A 1 626 ? -30.156 -30.672 -22.609 1 93.31 626 SER A N 1
ATOM 5109 C CA . SER A 1 626 ? -29.578 -29.344 -22.656 1 93.31 626 SER A CA 1
ATOM 5110 C C . SER A 1 626 ? -30.672 -28.266 -22.688 1 93.31 626 SER A C 1
ATOM 5112 O O . SER A 1 626 ? -30.469 -27.203 -23.281 1 93.31 626 SER A O 1
ATOM 5114 N N . PHE A 1 627 ? -31.812 -28.516 -22.094 1 96.19 627 PHE A N 1
ATOM 5115 C CA . PHE A 1 627 ? -32.875 -27.531 -22.188 1 96.19 627 PHE A CA 1
ATOM 5116 C C . PHE A 1 627 ? -32.688 -26.438 -21.141 1 96.19 627 PHE A C 1
ATOM 5118 O O . PHE A 1 627 ? -32.656 -26.734 -19.938 1 96.19 627 PHE A O 1
ATOM 5125 N N . VAL A 1 628 ? -32.594 -25.312 -21.594 1 95 628 VAL A N 1
ATOM 5126 C CA . VAL A 1 628 ? -32.594 -24.094 -20.797 1 95 628 VAL A CA 1
ATOM 5127 C C . VAL A 1 628 ? -33.469 -23.047 -21.453 1 95 628 VAL A C 1
ATOM 5129 O O . VAL A 1 628 ? -33.562 -22.953 -22.672 1 95 628 VAL A O 1
ATOM 5132 N N . ASP A 1 629 ? -34.25 -22.328 -20.594 1 95.38 629 ASP A N 1
ATOM 5133 C CA . ASP A 1 629 ? -35 -21.188 -21.141 1 95.38 629 ASP A CA 1
ATOM 5134 C C . ASP A 1 629 ? -34.031 -20.172 -21.766 1 95.38 629 ASP A C 1
ATOM 5136 O O . ASP A 1 629 ? -33.219 -19.578 -21.062 1 95.38 629 ASP A O 1
ATOM 5140 N N . PRO A 1 630 ? -34.188 -19.969 -23.078 1 95.31 630 PRO A N 1
ATOM 5141 C CA . PRO A 1 630 ? -33.219 -19.109 -23.766 1 95.31 630 PRO A CA 1
ATOM 5142 C C . PRO A 1 630 ? -33.188 -17.688 -23.188 1 95.31 630 PRO A C 1
ATOM 5144 O O . PRO A 1 630 ? -32.156 -17.016 -23.297 1 95.31 630 PRO A O 1
ATOM 5147 N N . TYR A 1 631 ? -34.156 -17.25 -22.547 1 93.69 631 TYR A N 1
ATOM 5148 C CA . TYR A 1 631 ? -34.219 -15.891 -22.031 1 93.69 631 TYR A CA 1
ATOM 5149 C C . TYR A 1 631 ? -33.438 -15.766 -20.734 1 93.69 631 TYR A C 1
ATOM 5151 O O . TYR A 1 631 ? -33.219 -14.656 -20.25 1 93.69 631 TYR A O 1
ATOM 5159 N N . THR A 1 632 ? -32.938 -16.906 -20.25 1 92.88 632 THR A N 1
ATOM 5160 C CA . THR A 1 632 ? -32.25 -16.875 -18.953 1 92.88 632 THR A CA 1
ATOM 5161 C C . THR A 1 632 ? -30.75 -16.859 -19.156 1 92.88 632 THR A C 1
ATOM 5163 O O . THR A 1 632 ? -30 -16.766 -18.172 1 92.88 632 THR A O 1
ATOM 5166 N N . PHE A 1 633 ? -30.266 -16.906 -20.344 1 92.75 633 PHE A N 1
ATOM 5167 C CA . PHE A 1 633 ? -28.844 -16.75 -20.609 1 92.75 633 PHE A CA 1
ATOM 5168 C C . PHE A 1 633 ? -28.375 -15.359 -20.203 1 92.75 633 PHE A C 1
ATOM 5170 O O . PHE A 1 633 ? -29.031 -14.359 -20.484 1 92.75 633 PHE A O 1
ATOM 5177 N N . PRO A 1 634 ? -27.25 -15.367 -19.547 1 89.31 634 PRO A N 1
ATOM 5178 C CA . PRO A 1 634 ? -26.797 -14.031 -19.156 1 89.31 634 PRO A CA 1
ATOM 5179 C C . PRO A 1 634 ? -26.562 -13.109 -20.359 1 89.31 634 PRO A C 1
ATOM 5181 O O . PRO A 1 634 ? -26.031 -13.539 -21.375 1 89.31 634 PRO A O 1
ATOM 5184 N N . THR A 1 635 ? -27.016 -11.844 -20.312 1 87.69 635 THR A N 1
ATOM 5185 C CA . THR A 1 635 ? -26.797 -10.711 -21.219 1 87.69 635 THR A CA 1
ATOM 5186 C C . THR A 1 635 ? -27.5 -10.953 -22.547 1 87.69 635 THR A C 1
ATOM 5188 O O . THR A 1 635 ? -27.406 -10.125 -23.469 1 87.69 635 THR A O 1
ATOM 5191 N N . VAL A 1 636 ? -28.297 -12.133 -22.734 1 92.06 636 VAL A N 1
ATOM 5192 C CA . VAL A 1 636 ? -28.875 -12.477 -24.016 1 92.06 636 VAL A CA 1
ATOM 5193 C C . VAL A 1 636 ? -30 -11.484 -24.359 1 92.06 636 VAL A C 1
ATOM 5195 O O . VAL A 1 636 ? -30.75 -11.062 -23.484 1 92.06 636 VAL A O 1
ATOM 5198 N N . LYS A 1 637 ? -29.984 -10.984 -25.625 1 89.5 637 LYS A N 1
ATOM 5199 C CA . LYS A 1 637 ? -31.078 -10.211 -26.188 1 89.5 637 LYS A CA 1
ATOM 5200 C C . LYS A 1 637 ? -31.609 -10.859 -27.469 1 89.5 637 LYS A C 1
ATOM 5202 O O . LYS A 1 637 ? -30.859 -11.023 -28.438 1 89.5 637 LYS A O 1
ATOM 5207 N N . ILE A 1 638 ? -32.844 -11.359 -27.359 1 92.5 638 ILE A N 1
ATOM 5208 C CA . ILE A 1 638 ? -33.5 -11.898 -28.531 1 92.5 638 ILE A CA 1
ATOM 5209 C C . ILE A 1 638 ? -34.438 -10.852 -29.125 1 92.5 638 ILE A C 1
ATOM 5211 O O . ILE A 1 638 ? -35.25 -10.258 -28.406 1 92.5 638 ILE A O 1
ATOM 5215 N N . ASP A 1 639 ? -34.25 -10.594 -30.391 1 91.38 639 ASP A N 1
ATOM 5216 C CA . ASP A 1 639 ? -35.094 -9.602 -31.094 1 91.38 639 ASP A CA 1
ATOM 5217 C C . ASP A 1 639 ? -36.562 -9.82 -30.812 1 91.38 639 ASP A C 1
ATOM 5219 O O . ASP A 1 639 ? -37.062 -10.93 -30.984 1 91.38 639 ASP A O 1
ATOM 5223 N N . PRO A 1 640 ? -37.312 -8.766 -30.359 1 86.56 640 PRO A N 1
ATOM 5224 C CA . PRO A 1 640 ? -38.75 -8.906 -30.016 1 86.56 640 PRO A CA 1
ATOM 5225 C C . PRO A 1 640 ? -39.594 -9.32 -31.219 1 86.56 640 PRO A C 1
ATOM 5227 O O . PRO A 1 640 ? -40.719 -9.82 -31.031 1 86.56 640 PRO A O 1
ATOM 5230 N N . LYS A 1 641 ? -39.062 -9.164 -32.406 1 88.38 641 LYS A N 1
ATOM 5231 C CA . LYS A 1 641 ? -39.781 -9.562 -33.625 1 88.38 641 LYS A CA 1
ATOM 5232 C C . LYS A 1 641 ? -39.75 -11.078 -33.781 1 88.38 641 LYS A C 1
ATOM 5234 O O . LYS A 1 641 ? -40.594 -11.633 -34.531 1 88.38 641 LYS A O 1
ATOM 5239 N N . ALA A 1 642 ? -38.844 -11.781 -33.219 1 91.44 642 ALA A N 1
ATOM 5240 C CA . ALA A 1 642 ? -38.781 -13.242 -33.25 1 91.44 642 ALA A CA 1
ATOM 5241 C C . ALA A 1 642 ? -39.75 -13.852 -32.25 1 91.44 642 ALA A C 1
ATOM 5243 O O . ALA A 1 642 ? -39.938 -13.305 -31.156 1 91.44 642 ALA A O 1
ATOM 5244 N N . PRO A 1 643 ? -40.375 -14.961 -32.625 1 92.94 643 PRO A N 1
ATOM 5245 C CA . PRO A 1 643 ? -41.312 -15.57 -31.703 1 92.94 643 PRO A CA 1
ATOM 5246 C C . PRO A 1 643 ? -40.656 -16.156 -30.453 1 92.94 643 PRO A C 1
ATOM 5248 O O . PRO A 1 643 ? -39.5 -16.562 -30.516 1 92.94 643 PRO A O 1
ATOM 5251 N N . ASN A 1 644 ? -41.469 -16.141 -29.328 1 94.56 644 ASN A N 1
ATOM 5252 C CA . ASN A 1 644 ? -41 -16.797 -28.125 1 94.56 644 ASN A CA 1
ATOM 5253 C C . ASN A 1 644 ? -40.812 -18.297 -28.344 1 94.56 644 ASN A C 1
ATOM 5255 O O . ASN A 1 644 ? -41.781 -19.016 -28.609 1 94.56 644 ASN A O 1
ATOM 5259 N N . PRO A 1 645 ? -39.625 -18.75 -28.281 1 96 645 PRO A N 1
ATOM 5260 C CA . PRO A 1 645 ? -39.375 -20.156 -28.625 1 96 645 PRO A CA 1
ATOM 5261 C C . PRO A 1 645 ? -39.906 -21.141 -27.594 1 96 645 PRO A C 1
ATOM 5263 O O . PRO A 1 645 ? -40.094 -22.312 -27.891 1 96 645 PRO A O 1
ATOM 5266 N N . VAL A 1 646 ? -40.188 -20.766 -26.406 1 97.31 646 VAL A N 1
ATOM 5267 C CA . VAL A 1 646 ? -40.594 -21.703 -25.359 1 97.31 646 VAL A CA 1
ATOM 5268 C C . VAL A 1 646 ? -41.844 -21.203 -24.656 1 97.31 646 VAL A C 1
ATOM 5270 O O . VAL A 1 646 ? -41.969 -21.281 -23.438 1 97.31 646 VAL A O 1
ATOM 5273 N N . LYS A 1 647 ? -42.781 -20.719 -25.406 1 95.62 647 LYS A N 1
ATOM 5274 C CA . LYS A 1 647 ? -44 -20.109 -24.891 1 95.62 647 LYS A CA 1
ATOM 5275 C C . LYS A 1 647 ? -44.812 -21.109 -24.094 1 95.62 647 LYS A C 1
ATOM 5277 O O . LYS A 1 647 ? -45.312 -20.797 -23 1 95.62 647 LYS A O 1
ATOM 5282 N N . PHE A 1 648 ? -45.062 -22.297 -24.547 1 96.69 648 PHE A N 1
ATOM 5283 C CA . PHE A 1 648 ? -45.875 -23.297 -23.859 1 96.69 648 PHE A CA 1
ATOM 5284 C C . PHE A 1 648 ? -45.219 -23.703 -22.531 1 96.69 648 PHE A C 1
ATOM 5286 O O . PHE A 1 648 ? -45.906 -23.719 -21.5 1 96.69 648 PHE A O 1
ATOM 5293 N N . ILE A 1 649 ? -43.969 -24.016 -22.562 1 97 649 ILE A N 1
ATOM 5294 C CA . ILE A 1 649 ? -43.281 -24.469 -21.359 1 97 649 ILE A CA 1
ATOM 5295 C C . ILE A 1 649 ? -43.344 -23.359 -20.297 1 97 649 ILE A C 1
ATOM 5297 O O . ILE A 1 649 ? -43.562 -23.641 -19.125 1 97 649 ILE A O 1
ATOM 5301 N N . GLN A 1 650 ? -43.156 -22.125 -20.719 1 96.06 650 GLN A N 1
ATOM 5302 C CA . GLN A 1 650 ? -43.312 -21 -19.797 1 96.06 650 GLN A CA 1
ATOM 5303 C C . GLN A 1 650 ? -44.719 -20.922 -19.219 1 96.06 650 GLN A C 1
ATOM 5305 O O . GLN A 1 650 ? -44.875 -20.594 -18.031 1 96.06 650 GLN A O 1
ATOM 5310 N N . SER A 1 651 ? -45.656 -21.297 -20 1 95.06 651 SER A N 1
ATOM 5311 C CA . SER A 1 651 ? -47.062 -21.234 -19.562 1 95.06 651 SER A CA 1
ATOM 5312 C C . SER A 1 651 ? -47.344 -22.281 -18.5 1 95.06 651 SER A C 1
ATOM 5314 O O . SER A 1 651 ? -48.312 -22.156 -17.734 1 95.06 651 SER A O 1
ATOM 5316 N N . MET A 1 652 ? -46.562 -23.297 -18.422 1 95.56 652 MET A N 1
ATOM 5317 C CA . MET A 1 652 ? -46.75 -24.375 -17.453 1 95.56 652 MET A CA 1
ATOM 5318 C C . MET A 1 652 ? -46.562 -23.844 -16.031 1 95.56 652 MET A C 1
ATOM 5320 O O . MET A 1 652 ? -46.969 -24.484 -15.062 1 95.56 652 MET A O 1
ATOM 5324 N N . GLN A 1 653 ? -45.969 -22.703 -15.898 1 93.81 653 GLN A N 1
ATOM 5325 C CA . GLN A 1 653 ? -45.781 -22.078 -14.594 1 93.81 653 GLN A CA 1
ATOM 5326 C C . GLN A 1 653 ? -47.094 -21.922 -13.867 1 93.81 653 GLN A C 1
ATOM 5328 O O . GLN A 1 653 ? -47.156 -22.047 -12.641 1 93.81 653 GLN A O 1
ATOM 5333 N N . LYS A 1 654 ? -48.156 -21.781 -14.602 1 90 654 LYS A N 1
ATOM 5334 C CA . LYS A 1 654 ? -49.5 -21.547 -14.016 1 90 654 LYS A CA 1
ATOM 5335 C C . LYS A 1 654 ? -50.188 -22.875 -13.688 1 90 654 LYS A C 1
ATOM 5337 O O . LYS A 1 654 ? -51 -22.938 -12.781 1 90 654 LYS A O 1
ATOM 5342 N N . ARG A 1 655 ? -49.812 -23.984 -14.344 1 92.25 655 ARG A N 1
ATOM 5343 C CA . ARG A 1 655 ? -50.625 -25.188 -14.281 1 92.25 655 ARG A CA 1
ATOM 5344 C C . ARG A 1 655 ? -49.844 -26.328 -13.641 1 92.25 655 ARG A C 1
ATOM 5346 O O . ARG A 1 655 ? -50.406 -27.406 -13.367 1 92.25 655 ARG A O 1
ATOM 5353 N N . ALA A 1 656 ? -48.594 -26.172 -13.43 1 95.75 656 ALA A N 1
ATOM 5354 C CA . ALA A 1 656 ? -47.719 -27.219 -12.891 1 95.75 656 ALA A CA 1
ATOM 5355 C C . ALA A 1 656 ? -46.781 -26.656 -11.844 1 95.75 656 ALA A C 1
ATOM 5357 O O . ALA A 1 656 ? -46.625 -25.438 -11.711 1 95.75 656 ALA A O 1
ATOM 5358 N N . THR A 1 657 ? -46.219 -27.531 -10.961 1 97.25 657 THR A N 1
ATOM 5359 C CA . THR A 1 657 ? -45.094 -27.125 -10.156 1 97.25 657 THR A CA 1
ATOM 5360 C C . THR A 1 657 ? -43.906 -26.703 -11.055 1 97.25 657 THR A C 1
ATOM 5362 O O . THR A 1 657 ? -43.531 -27.438 -11.961 1 97.25 657 THR A O 1
ATOM 5365 N N . TYR A 1 658 ? -43.5 -25.469 -10.883 1 95.94 658 TYR A N 1
ATOM 5366 C CA . TYR A 1 658 ? -42.594 -24.859 -11.844 1 95.94 658 TYR A CA 1
ATOM 5367 C C . TYR A 1 658 ? -41.5 -24.078 -11.133 1 95.94 658 TYR A C 1
ATOM 5369 O O . TYR A 1 658 ? -41.719 -23.422 -10.109 1 95.94 658 TYR A O 1
ATOM 5377 N N . GLY A 1 659 ? -40.219 -24.188 -11.641 1 96.25 659 GLY A N 1
ATOM 5378 C CA . GLY A 1 659 ? -39.125 -23.422 -11.07 1 96.25 659 GLY A CA 1
ATOM 5379 C C . GLY A 1 659 ? -37.781 -23.656 -11.781 1 96.25 659 GLY A C 1
ATOM 5380 O O . GLY A 1 659 ? -37.781 -24.016 -12.953 1 96.25 659 GLY A O 1
ATOM 5381 N N . SER A 1 660 ? -36.688 -23.312 -11.102 1 95.62 660 SER A N 1
ATOM 5382 C CA . SER A 1 660 ? -35.312 -23.484 -11.609 1 95.62 660 SER A CA 1
ATOM 5383 C C . SER A 1 660 ? -34.625 -24.672 -10.938 1 95.62 660 SER A C 1
ATOM 5385 O O . SER A 1 660 ? -34.75 -24.859 -9.727 1 95.62 660 SER A O 1
ATOM 5387 N N . MET A 1 661 ? -34.062 -25.438 -11.75 1 95.56 661 MET A N 1
ATOM 5388 C CA . MET A 1 661 ? -33.312 -26.578 -11.25 1 95.56 661 MET A CA 1
ATOM 5389 C C . MET A 1 661 ? -31.812 -26.328 -11.328 1 95.56 661 MET A C 1
ATOM 5391 O O . MET A 1 661 ? -31.297 -25.922 -12.375 1 95.56 661 MET A O 1
ATOM 5395 N N . LEU A 1 662 ? -31.109 -26.5 -10.234 1 93.5 662 LEU A N 1
ATOM 5396 C CA . LEU A 1 662 ? -29.656 -26.328 -10.188 1 93.5 662 LEU A CA 1
ATOM 5397 C C . LEU A 1 662 ? -28.953 -27.562 -10.727 1 93.5 662 LEU A C 1
ATOM 5399 O O . LEU A 1 662 ? -28.969 -28.609 -10.086 1 93.5 662 LEU A O 1
ATOM 5403 N N . SER A 1 663 ? -28.312 -27.359 -11.852 1 90.94 663 SER A N 1
ATOM 5404 C CA . SER A 1 663 ? -27.656 -28.453 -12.531 1 90.94 663 SER A CA 1
ATOM 5405 C C . SER A 1 663 ? -26.219 -28.641 -12.031 1 90.94 663 SER A C 1
ATOM 5407 O O . SER A 1 663 ? -25.547 -27.656 -11.711 1 90.94 663 SER A O 1
ATOM 5409 N N . ALA A 1 664 ? -25.781 -29.844 -11.953 1 86.12 664 ALA A N 1
ATOM 5410 C CA . ALA A 1 664 ? -24.391 -30.156 -11.609 1 86.12 664 ALA A CA 1
ATOM 5411 C C . ALA A 1 664 ? -23.531 -30.281 -12.867 1 86.12 664 ALA A C 1
ATOM 5413 O O . ALA A 1 664 ? -22.391 -30.719 -12.797 1 86.12 664 ALA A O 1
ATOM 5414 N N . GLY A 1 665 ? -24.141 -29.953 -14 1 80.25 665 GLY A N 1
ATOM 5415 C CA . GLY A 1 665 ? -23.406 -30.094 -15.25 1 80.25 66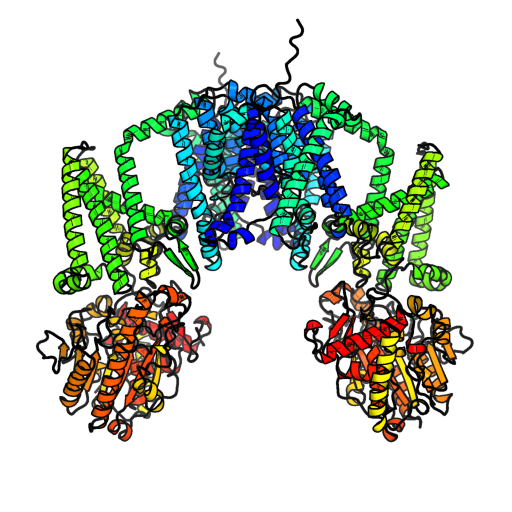5 GLY A CA 1
ATOM 5416 C C . GLY A 1 665 ? -23.406 -28.812 -16.078 1 80.25 665 GLY A C 1
ATOM 5417 O O . GLY A 1 665 ? -24.297 -27.969 -15.93 1 80.25 665 GLY A O 1
ATOM 5418 N N . TYR A 1 666 ? -22.391 -28.703 -16.922 1 81.81 666 TYR A N 1
ATOM 5419 C CA . TYR A 1 666 ? -22.266 -27.641 -17.906 1 81.81 666 TYR A CA 1
ATOM 5420 C C . TYR A 1 666 ? -21.734 -28.188 -19.234 1 81.81 666 TYR A C 1
ATOM 5422 O O . TYR A 1 666 ? -20.641 -28.75 -19.281 1 81.81 666 TYR A O 1
ATOM 5430 N N . GLY A 1 667 ? -22.516 -28 -20.234 1 77.88 667 GLY A N 1
ATOM 5431 C CA . GLY A 1 667 ? -22.125 -28.531 -21.531 1 77.88 667 GLY A CA 1
ATOM 5432 C C . GLY A 1 667 ? -22.188 -30.047 -21.594 1 77.88 667 GLY A C 1
ATOM 5433 O O . GLY A 1 667 ? -22.062 -30.625 -22.672 1 77.88 667 GLY A O 1
ATOM 5434 N N . GLY A 1 668 ? -22.422 -30.641 -20.469 1 78.56 668 GLY A N 1
ATOM 5435 C CA . GLY A 1 668 ? -22.516 -32.062 -20.281 1 78.56 668 GLY A CA 1
ATOM 5436 C C . GLY A 1 668 ? -22.922 -32.469 -18.875 1 78.56 668 GLY A C 1
ATOM 5437 O O . GLY A 1 668 ? -23.516 -31.641 -18.141 1 78.56 668 GLY A O 1
ATOM 5438 N N . GLY A 1 669 ? -22.828 -33.75 -18.578 1 79.88 669 GLY A N 1
ATOM 5439 C CA . GLY A 1 669 ? -23.188 -34.219 -17.25 1 79.88 669 GLY A CA 1
ATOM 5440 C C . GLY A 1 669 ? -24.562 -34.844 -17.203 1 79.88 669 GLY A C 1
ATOM 5441 O O . GLY A 1 669 ? -25.156 -34.969 -16.125 1 79.88 669 GLY A O 1
ATOM 5442 N N . THR A 1 670 ? -24.984 -35.219 -18.297 1 87.94 670 THR A N 1
ATOM 5443 C CA . THR A 1 670 ? -26.328 -35.812 -18.375 1 87.94 670 THR A CA 1
ATOM 5444 C C . THR A 1 670 ? -26.438 -37.031 -17.438 1 87.94 670 THR A C 1
ATOM 5446 O O . THR A 1 670 ? -27.422 -37.125 -16.703 1 87.94 670 THR A O 1
ATOM 5449 N N . ALA A 1 671 ? -25.406 -37.75 -17.484 1 87 671 ALA A N 1
ATOM 5450 C CA . ALA A 1 671 ? -25.422 -38.938 -16.641 1 87 671 ALA A CA 1
ATOM 5451 C C . ALA A 1 671 ? -25.453 -38.562 -15.164 1 87 671 ALA A C 1
ATOM 5453 O O . ALA A 1 671 ? -26.094 -39.25 -14.359 1 87 671 ALA A O 1
ATOM 5454 N N . ASN A 1 672 ? -24.844 -37.5 -14.82 1 89.62 672 ASN A N 1
ATOM 5455 C CA . ASN A 1 672 ? -24.828 -37.062 -13.438 1 89.62 672 ASN A CA 1
ATOM 5456 C C . ASN A 1 672 ? -26.219 -36.594 -12.977 1 89.62 672 ASN A C 1
ATOM 5458 O O . ASN A 1 672 ? -26.656 -36.969 -11.883 1 89.62 672 ASN A O 1
ATOM 5462 N N . MET A 1 673 ? -26.797 -35.844 -13.828 1 92.94 673 MET A N 1
ATOM 5463 C CA . MET A 1 673 ? -28.141 -35.406 -13.492 1 92.94 673 MET A CA 1
ATOM 5464 C C . MET A 1 673 ? -29.109 -36.594 -13.445 1 92.94 673 MET A C 1
ATOM 5466 O O . MET A 1 673 ? -30 -36.625 -12.594 1 92.94 673 MET A O 1
ATOM 5470 N N . GLU A 1 674 ? -28.922 -37.5 -14.367 1 93.69 674 GLU A N 1
ATOM 5471 C CA . GLU A 1 674 ? -29.734 -38.719 -14.344 1 93.69 674 GLU A CA 1
ATOM 5472 C C . GLU A 1 674 ? -29.531 -39.469 -13.039 1 93.69 674 GLU A C 1
ATOM 5474 O O . GLU A 1 674 ? -30.5 -39.906 -12.414 1 93.69 674 GLU A O 1
ATOM 5479 N N . TRP A 1 675 ? -28.344 -39.562 -12.656 1 94 675 TRP A N 1
ATOM 5480 C CA . TRP A 1 675 ? -28.031 -40.25 -11.406 1 94 675 TRP A CA 1
ATOM 5481 C C . TRP A 1 675 ? -28.688 -39.562 -10.219 1 94 675 TRP A C 1
ATOM 5483 O O . TRP A 1 675 ? -29.312 -40.219 -9.383 1 94 675 TRP A O 1
ATOM 5493 N N . GLU A 1 676 ? -28.609 -38.312 -10.18 1 95.19 676 GLU A N 1
ATOM 5494 C CA . GLU A 1 676 ? -29.203 -37.562 -9.086 1 95.19 676 GLU A CA 1
ATOM 5495 C C . GLU A 1 676 ? -30.719 -37.75 -9.031 1 95.19 676 GLU A C 1
ATOM 5497 O O . GLU A 1 676 ? -31.281 -38 -7.961 1 95.19 676 GLU A O 1
ATOM 5502 N N . THR A 1 677 ? -31.328 -37.688 -10.203 1 95.94 677 THR A N 1
ATOM 5503 C CA . THR A 1 677 ? -32.781 -37.75 -10.273 1 95.94 677 THR A CA 1
ATOM 5504 C C . THR A 1 677 ? -33.25 -39.156 -9.875 1 95.94 677 THR A C 1
ATOM 5506 O O . THR A 1 677 ? -34.281 -39.312 -9.203 1 95.94 677 THR A O 1
ATOM 5509 N N . LEU A 1 678 ? -32.531 -40.125 -10.258 1 96.19 678 LEU A N 1
ATOM 5510 C CA . LEU A 1 678 ? -32.969 -41.5 -10.031 1 96.19 678 LEU A CA 1
ATOM 5511 C C . LEU A 1 678 ? -32.656 -41.938 -8.602 1 96.19 678 LEU A C 1
ATOM 5513 O O . LEU A 1 678 ? -33.375 -42.781 -8.031 1 96.19 678 LEU A O 1
ATOM 5517 N N . THR A 1 679 ? -31.625 -41.406 -7.988 1 95.44 679 THR A N 1
ATOM 5518 C CA . THR A 1 679 ? -31.172 -41.938 -6.707 1 95.44 679 THR A CA 1
ATOM 5519 C C . THR A 1 679 ? -31.531 -41 -5.57 1 95.44 679 THR A C 1
ATOM 5521 O O . THR A 1 679 ? -31.656 -41.406 -4.418 1 95.44 679 THR A O 1
ATOM 5524 N N . GLY A 1 680 ? -31.656 -39.719 -5.871 1 95.25 680 GLY A N 1
ATOM 5525 C CA . GLY A 1 680 ? -31.875 -38.719 -4.832 1 95.25 680 GLY A CA 1
ATOM 5526 C C . GLY A 1 680 ? -30.578 -38.25 -4.195 1 95.25 680 GLY A C 1
ATOM 5527 O O . GLY A 1 680 ? -30.594 -37.406 -3.312 1 95.25 680 GLY A O 1
ATOM 5528 N N . PHE A 1 681 ? -29.469 -38.781 -4.609 1 95.06 681 PHE A N 1
ATOM 5529 C CA . PHE A 1 681 ? -28.172 -38.312 -4.148 1 95.06 681 PHE A CA 1
ATOM 5530 C C . PHE A 1 681 ? -27.734 -37.062 -4.93 1 95.06 681 PHE A C 1
ATOM 5532 O O . PHE A 1 681 ? -28.344 -36.719 -5.934 1 95.06 681 PHE A O 1
ATOM 5539 N N . ASN A 1 682 ? -26.719 -36.375 -4.344 1 93 682 ASN A N 1
ATOM 5540 C CA . ASN A 1 682 ? -26.344 -35.062 -4.93 1 93 682 ASN A CA 1
ATOM 5541 C C . ASN A 1 682 ? -24.859 -35.031 -5.289 1 93 682 ASN A C 1
ATOM 5543 O O . ASN A 1 682 ? -24.016 -35.438 -4.488 1 93 682 ASN A O 1
ATOM 5547 N N . MET A 1 683 ? -24.5 -34.438 -6.426 1 89.62 683 MET A N 1
ATOM 5548 C CA . MET A 1 683 ? -23.141 -34.344 -6.938 1 89.62 683 MET A CA 1
ATOM 5549 C C . MET A 1 683 ? -22.297 -33.406 -6.066 1 89.62 683 MET A C 1
ATOM 5551 O O . MET A 1 683 ? -21.078 -33.562 -5.977 1 89.62 683 MET A O 1
ATOM 5555 N N . GLY A 1 684 ? -22.938 -32.469 -5.422 1 86.94 684 GLY A N 1
ATOM 5556 C CA . GLY A 1 684 ? -22.25 -31.484 -4.609 1 86.94 684 GLY A CA 1
ATOM 5557 C C . GLY A 1 684 ? -21.562 -32.094 -3.4 1 86.94 684 GLY A C 1
ATOM 5558 O O . GLY A 1 684 ? -20.641 -31.5 -2.844 1 86.94 684 GLY A O 1
ATOM 5559 N N . MET A 1 685 ? -21.953 -33.281 -3.051 1 88.25 685 MET A N 1
ATOM 5560 C CA . MET A 1 685 ? -21.422 -33.906 -1.849 1 88.25 685 MET A CA 1
ATOM 5561 C C . MET A 1 685 ? -20.078 -34.562 -2.133 1 88.25 685 MET A C 1
ATOM 5563 O O . MET A 1 685 ? -19.344 -34.938 -1.207 1 88.25 685 MET A O 1
ATOM 5567 N N . PHE A 1 686 ? -19.734 -34.656 -3.395 1 84.62 686 PHE A N 1
ATOM 5568 C CA . PHE A 1 686 ? -18.484 -35.312 -3.764 1 84.62 686 PHE A CA 1
ATOM 5569 C C . PHE A 1 686 ? -17.312 -34.344 -3.617 1 84.62 686 PHE A C 1
ATOM 5571 O O . PHE A 1 686 ? -17.5 -33.125 -3.709 1 84.62 686 PHE A O 1
ATOM 5578 N N . LYS A 1 687 ? -16.172 -34.875 -3.342 1 75.12 687 LYS A N 1
ATOM 5579 C CA . LYS A 1 687 ? -14.953 -34.094 -3.225 1 75.12 687 LYS A CA 1
ATOM 5580 C C . LYS A 1 687 ? -14.43 -33.656 -4.598 1 75.12 687 LYS A C 1
ATOM 5582 O O . LYS A 1 687 ? -13.773 -32.625 -4.734 1 75.12 687 LYS A O 1
ATOM 5587 N N . SER A 1 688 ? -14.719 -34.562 -5.527 1 71.75 688 SER A N 1
ATOM 5588 C CA . SER A 1 688 ? -14.188 -34.344 -6.875 1 71.75 688 SER A CA 1
ATOM 5589 C C . SER A 1 688 ? -15.297 -34.469 -7.922 1 71.75 688 SER A C 1
ATOM 5591 O O . SER A 1 688 ? -16.406 -34.906 -7.613 1 71.75 688 SER A O 1
ATOM 5593 N N . THR A 1 689 ? -15.008 -33.969 -9.086 1 70.31 689 THR A N 1
ATOM 5594 C CA . THR A 1 689 ? -15.93 -34.156 -10.195 1 70.31 689 THR A CA 1
ATOM 5595 C C . THR A 1 689 ? -15.844 -35.562 -10.742 1 70.31 689 THR A C 1
ATOM 5597 O O . THR A 1 689 ? -14.766 -36.031 -11.141 1 70.31 689 THR A O 1
ATOM 5600 N N . LEU A 1 690 ? -16.859 -36.312 -10.445 1 76.88 690 LEU A N 1
ATOM 5601 C CA . LEU A 1 690 ? -16.875 -37.688 -10.953 1 76.88 690 LEU A CA 1
ATOM 5602 C C . LEU A 1 690 ? -18.203 -37.969 -11.633 1 76.88 690 LEU A C 1
ATOM 5604 O O . LEU A 1 690 ? -19.141 -37.188 -11.57 1 76.88 690 LEU A O 1
ATOM 5608 N N . THR A 1 691 ? -18.203 -38.938 -12.453 1 78.19 691 THR A N 1
ATOM 5609 C CA . THR A 1 691 ? -19.422 -39.5 -13.039 1 78.19 691 THR A CA 1
ATOM 5610 C C . THR A 1 691 ? -19.828 -40.781 -12.344 1 78.19 691 THR A C 1
ATOM 5612 O O . THR A 1 691 ? -19.25 -41.844 -12.617 1 78.19 691 THR A O 1
ATOM 5615 N N . PRO A 1 692 ? -20.812 -40.75 -11.578 1 87.75 692 PRO A N 1
ATOM 5616 C CA . PRO A 1 692 ? -21.172 -41.906 -10.75 1 87.75 692 PRO A CA 1
ATOM 5617 C C . PRO A 1 692 ? -21.484 -43.125 -11.586 1 87.75 692 PRO A C 1
ATOM 5619 O O . PRO A 1 692 ? -21.125 -44.25 -11.195 1 87.75 692 PRO A O 1
ATOM 5622 N N . TYR A 1 693 ? -22.094 -43.062 -12.758 1 85.06 693 TYR A N 1
ATOM 5623 C CA . TYR A 1 693 ? -22.453 -44.188 -13.602 1 85.06 693 TYR A CA 1
ATOM 5624 C C . TYR A 1 693 ? -21.234 -45 -13.969 1 85.06 693 TYR A C 1
ATOM 5626 O O . TYR A 1 693 ? -21.328 -46.219 -14.211 1 85.06 693 TYR A O 1
ATOM 5634 N N . VAL A 1 694 ? -20.172 -44.312 -13.961 1 75.5 694 VAL A N 1
ATOM 5635 C CA . VAL A 1 694 ? -18.984 -45 -14.43 1 75.5 694 VAL A CA 1
ATOM 5636 C C . VAL A 1 694 ? -18.062 -45.344 -13.242 1 75.5 694 VAL A C 1
ATOM 5638 O O . VAL A 1 694 ? -17.359 -46.344 -13.258 1 75.5 694 VAL A O 1
ATOM 5641 N N . GLN A 1 695 ? -18.156 -44.531 -12.25 1 78 695 GLN A N 1
ATOM 5642 C CA . GLN A 1 695 ? -17.125 -44.625 -11.234 1 78 695 GLN A CA 1
ATOM 5643 C C . GLN A 1 695 ? -17.688 -45.156 -9.914 1 78 695 GLN A C 1
ATOM 5645 O O . GLN A 1 695 ? -16.922 -45.562 -9.031 1 78 695 GLN A O 1
ATOM 5650 N N . ILE A 1 696 ? -18.938 -45.125 -9.773 1 86.38 696 ILE A N 1
ATOM 5651 C CA . ILE A 1 696 ? -19.531 -45.531 -8.492 1 86.38 696 ILE A CA 1
ATOM 5652 C C . ILE A 1 696 ? -20.422 -46.75 -8.703 1 86.38 696 ILE A C 1
ATOM 5654 O O . ILE A 1 696 ? -20.125 -47.844 -8.195 1 86.38 696 ILE A O 1
ATOM 5658 N N . VAL A 1 697 ? -21.422 -46.719 -9.586 1 88.44 697 VAL A N 1
ATOM 5659 C CA . VAL A 1 697 ? -22.5 -47.688 -9.734 1 88.44 697 VAL A CA 1
ATOM 5660 C C . VAL A 1 697 ? -21.953 -49.031 -10.109 1 88.44 697 VAL A C 1
ATOM 5662 O O . VAL A 1 697 ? -22.391 -50.062 -9.586 1 88.44 697 VAL A O 1
ATOM 5665 N N . PRO A 1 698 ? -20.922 -49.094 -10.898 1 81.5 698 PRO A N 1
ATOM 5666 C CA . PRO A 1 698 ? -20.406 -50.375 -11.32 1 81.5 698 PRO A CA 1
ATOM 5667 C C . PRO A 1 698 ? -19.844 -51.188 -10.156 1 81.5 698 PRO A C 1
ATOM 5669 O O . PRO A 1 698 ? -19.672 -52.406 -10.273 1 81.5 698 PRO A O 1
ATOM 5672 N N . ASN A 1 699 ? -19.609 -50.625 -9.094 1 81.81 699 ASN A N 1
ATOM 5673 C CA . ASN A 1 699 ? -19.062 -51.312 -7.934 1 81.81 699 ASN A CA 1
ATOM 5674 C C . ASN A 1 699 ? -20.141 -52.031 -7.145 1 81.81 699 ASN A C 1
ATOM 5676 O O . ASN A 1 699 ? -19.844 -52.75 -6.18 1 81.81 699 ASN A O 1
ATOM 5680 N N . TYR A 1 700 ? -21.344 -51.906 -7.586 1 87.25 700 TYR A N 1
ATOM 5681 C CA . TYR A 1 700 ? -22.469 -52.5 -6.871 1 87.25 700 TYR A CA 1
ATOM 5682 C C . TYR A 1 700 ? -23.234 -53.469 -7.773 1 87.25 700 TYR A C 1
ATOM 5684 O O . TYR A 1 700 ? -23.375 -53.219 -8.977 1 87.25 700 TYR A O 1
ATOM 5692 N N . ASP A 1 701 ? -23.656 -54.469 -7.188 1 84.94 701 ASP A N 1
ATOM 5693 C CA . ASP A 1 701 ? -24.5 -55.406 -7.934 1 84.94 701 ASP A CA 1
ATOM 5694 C C . ASP A 1 701 ? -25.922 -54.844 -8.078 1 84.94 701 ASP A C 1
ATOM 5696 O O . ASP A 1 701 ? -26.578 -55.062 -9.094 1 84.94 701 ASP A O 1
ATOM 5700 N N . PHE A 1 702 ? -26.375 -54.188 -7.094 1 88.94 702 PHE A N 1
ATOM 5701 C CA . PHE A 1 702 ? -27.656 -53.5 -7.082 1 88.94 702 PHE A CA 1
ATOM 5702 C C . PHE A 1 702 ? -27.516 -52.094 -6.516 1 88.94 702 PHE A C 1
ATOM 5704 O O . PHE A 1 702 ? -26.781 -51.875 -5.547 1 88.94 702 PHE A O 1
ATOM 5711 N N . TYR A 1 703 ? -28.172 -51.188 -7.18 1 92.69 703 TYR A N 1
ATOM 5712 C CA . TYR A 1 703 ? -28.141 -49.781 -6.758 1 92.69 703 TYR A CA 1
ATOM 5713 C C . TYR A 1 703 ? -29.547 -49.219 -6.645 1 92.69 703 TYR A C 1
ATOM 5715 O O . TYR A 1 703 ? -30.328 -49.281 -7.598 1 92.69 703 TYR A O 1
ATOM 5723 N N . PRO A 1 704 ? -29.859 -48.719 -5.508 1 92.06 704 PRO A N 1
ATOM 5724 C CA . PRO A 1 704 ? -31.25 -48.312 -5.289 1 92.06 704 PRO A CA 1
ATOM 5725 C C . PRO A 1 704 ? -31.625 -47.062 -6.074 1 92.06 704 PRO A C 1
ATOM 5727 O O . PRO A 1 704 ? -30.828 -46.125 -6.156 1 92.06 704 PRO A O 1
ATOM 5730 N N . THR A 1 705 ? -32.781 -47.031 -6.695 1 94.62 705 THR A N 1
ATOM 5731 C CA . THR A 1 705 ? -33.375 -45.875 -7.398 1 94.62 705 THR A CA 1
ATOM 5732 C C . THR A 1 705 ? -34.844 -45.781 -7.102 1 94.62 705 THR A C 1
ATOM 5734 O O . THR A 1 705 ? -35.438 -46.625 -6.43 1 94.62 705 THR A O 1
ATOM 5737 N N . ILE A 1 706 ? -35.469 -44.75 -7.598 1 92.94 706 ILE A N 1
ATOM 5738 C CA . ILE A 1 706 ? -36.875 -44.5 -7.418 1 92.94 706 ILE A CA 1
ATOM 5739 C C . ILE A 1 706 ? -37.688 -45.625 -8.078 1 92.94 706 ILE A C 1
ATOM 5741 O O . ILE A 1 706 ? -38.781 -45.969 -7.637 1 92.94 706 ILE A O 1
ATOM 5745 N N . GLY A 1 707 ? -37.125 -46.344 -9.047 1 88.88 707 GLY A N 1
ATOM 5746 C CA . GLY A 1 707 ? -37.812 -47.438 -9.766 1 88.88 707 GLY A CA 1
ATOM 5747 C C . GLY A 1 707 ? -38.094 -48.625 -8.883 1 88.88 707 GLY A C 1
ATOM 5748 O O . GLY A 1 707 ? -38.969 -49.438 -9.203 1 88.88 707 GLY A O 1
ATOM 5749 N N . MET A 1 708 ? -37.5 -48.75 -7.832 1 85.38 708 MET A N 1
ATOM 5750 C CA . MET A 1 708 ? -37.594 -49.938 -6.984 1 85.38 708 MET A CA 1
ATOM 5751 C C . MET A 1 708 ? -39 -50.031 -6.406 1 85.38 708 MET A C 1
ATOM 5753 O O . MET A 1 708 ? -39.438 -51.125 -6.02 1 85.38 708 MET A O 1
ATOM 5757 N N . ASP A 1 709 ? -39.719 -49 -6.418 1 85.12 709 ASP A N 1
ATOM 5758 C CA . ASP A 1 709 ? -41.031 -48.969 -5.812 1 85.12 709 ASP A CA 1
ATOM 5759 C C . ASP A 1 709 ? -42.125 -49.281 -6.848 1 85.12 709 ASP A C 1
ATOM 5761 O O . ASP A 1 709 ? -43.312 -49.219 -6.547 1 85.12 709 ASP A O 1
ATOM 5765 N N . PHE A 1 710 ? -41.719 -49.625 -8.047 1 90.62 710 PHE A N 1
ATOM 5766 C CA . PHE A 1 710 ? -42.656 -49.938 -9.133 1 90.62 710 PHE A CA 1
ATOM 5767 C C . PHE A 1 710 ? -42.469 -51.375 -9.578 1 90.62 710 PHE A C 1
ATOM 5769 O O . PHE A 1 710 ? -41.406 -51.969 -9.438 1 90.62 710 PHE A O 1
ATOM 5776 N N . SER A 1 711 ? -43.594 -51.969 -9.969 1 85.56 711 SER A N 1
ATOM 5777 C CA . SER A 1 711 ? -43.531 -53.344 -10.461 1 85.56 711 SER A CA 1
ATOM 5778 C C . SER A 1 711 ? -42.875 -53.406 -11.836 1 85.56 711 SER A C 1
ATOM 5780 O O . SER A 1 711 ? -42.312 -54.438 -12.227 1 85.56 711 SER A O 1
ATOM 5782 N N . TYR A 1 712 ? -42.969 -52.25 -12.547 1 94 712 TYR A N 1
ATOM 5783 C CA . TYR A 1 712 ? -42.406 -52.188 -13.883 1 94 712 TYR A CA 1
ATOM 5784 C C . TYR A 1 712 ? -41.688 -50.875 -14.109 1 94 712 TYR A C 1
ATOM 5786 O O . TYR A 1 712 ? -42.25 -49.812 -13.891 1 94 712 TYR A O 1
ATOM 5794 N N . LYS A 1 713 ? -40.469 -50.969 -14.5 1 95.44 713 LYS A N 1
ATOM 5795 C CA . LYS A 1 713 ? -39.656 -49.781 -14.773 1 95.44 713 LYS A CA 1
ATOM 5796 C C . LYS A 1 713 ? -38.969 -49.906 -16.125 1 95.44 713 LYS A C 1
ATOM 5798 O O . LYS A 1 713 ? -38.438 -50.969 -16.469 1 95.44 713 LYS A O 1
ATOM 5803 N N . SER A 1 714 ? -39 -48.875 -16.922 1 96.19 714 SER A N 1
ATOM 5804 C CA . SER A 1 714 ? -38.375 -48.844 -18.25 1 96.19 714 SER A CA 1
ATOM 5805 C C . SER A 1 714 ? -37.656 -47.531 -18.5 1 96.19 714 SER A C 1
ATOM 5807 O O . SER A 1 714 ? -37.875 -46.531 -17.797 1 96.19 714 SER A O 1
ATOM 5809 N N . ALA A 1 715 ? -36.719 -47.594 -19.422 1 96.12 715 ALA A N 1
ATOM 5810 C CA . ALA A 1 715 ? -36 -46.406 -19.891 1 96.12 715 ALA A CA 1
ATOM 5811 C C . ALA A 1 715 ? -36.062 -46.312 -21.406 1 96.12 715 ALA A C 1
ATOM 5813 O O . ALA A 1 715 ? -36 -47.344 -22.094 1 96.12 715 ALA A O 1
ATOM 5814 N N . VAL A 1 716 ? -36.219 -45.125 -21.906 1 96.44 716 VAL A N 1
ATOM 5815 C CA . VAL A 1 716 ? -36.25 -44.875 -23.344 1 96.44 716 VAL A CA 1
ATOM 5816 C C . VAL A 1 716 ? -35.25 -43.75 -23.688 1 96.44 716 VAL A C 1
ATOM 5818 O O . VAL A 1 716 ? -35.281 -42.656 -23.094 1 96.44 716 VAL A O 1
ATOM 5821 N N . HIS A 1 717 ? -34.406 -44.031 -24.516 1 93.62 717 HIS A N 1
ATOM 5822 C CA . HIS A 1 717 ? -33.406 -43.062 -25.016 1 93.62 717 HIS A CA 1
ATOM 5823 C C . HIS A 1 717 ? -33.188 -43.219 -26.516 1 93.62 717 HIS A C 1
ATOM 5825 O O . HIS A 1 717 ? -32.406 -44.062 -26.953 1 93.62 717 HIS A O 1
ATOM 5831 N N . PRO A 1 718 ? -33.75 -42.406 -27.297 1 93.81 718 PRO A N 1
ATOM 5832 C CA . PRO A 1 718 ? -33.656 -42.562 -28.75 1 93.81 718 PRO A CA 1
ATOM 5833 C C . PRO A 1 718 ? -32.281 -42.188 -29.312 1 93.81 718 PRO A C 1
ATOM 5835 O O . PRO A 1 718 ? -32.188 -41.469 -30.281 1 93.81 718 PRO A O 1
ATOM 5838 N N . PHE A 1 719 ? -31.266 -42.719 -28.719 1 87.44 719 PHE A N 1
ATOM 5839 C CA . PHE A 1 719 ? -29.859 -42.562 -29.094 1 87.44 719 PHE A CA 1
ATOM 5840 C C . PHE A 1 719 ? -29.047 -43.75 -28.609 1 87.44 719 PHE A C 1
ATOM 5842 O O . PHE A 1 719 ? -29.609 -44.781 -28.203 1 87.44 719 PHE A O 1
ATOM 5849 N N . ILE A 1 720 ? -27.719 -43.656 -28.766 1 78.69 720 ILE A N 1
ATOM 5850 C CA . ILE A 1 720 ? -26.844 -44.75 -28.375 1 78.69 720 ILE A CA 1
ATOM 5851 C C . ILE A 1 720 ? -26.891 -44.938 -26.859 1 78.69 720 ILE A C 1
ATOM 5853 O O . ILE A 1 720 ? -26.688 -44 -26.109 1 78.69 720 ILE A O 1
ATOM 5857 N N . GLY A 1 721 ? -27.234 -46.094 -26.422 1 79.38 721 GLY A N 1
ATOM 5858 C CA . GLY A 1 721 ? -27.484 -46.375 -25.016 1 79.38 721 GLY A CA 1
ATOM 5859 C C . GLY A 1 721 ? -26.234 -46.812 -24.266 1 79.38 721 GLY A C 1
ATOM 5860 O O . GLY A 1 721 ? -26.234 -46.844 -23.031 1 79.38 721 GLY A O 1
ATOM 5861 N N . THR A 1 722 ? -25.141 -47.031 -24.938 1 69.5 722 THR A N 1
ATOM 5862 C CA . THR A 1 722 ? -23.984 -47.656 -24.297 1 69.5 722 THR A CA 1
ATOM 5863 C C . THR A 1 722 ? -23.156 -46.562 -23.594 1 69.5 722 THR A C 1
ATOM 5865 O O . THR A 1 722 ? -22.234 -46.906 -22.828 1 69.5 722 THR A O 1
ATOM 5868 N N . TYR A 1 723 ? -23.547 -45.312 -23.875 1 70.94 723 TYR A N 1
ATOM 5869 C CA . TYR A 1 723 ? -22.797 -44.25 -23.219 1 70.94 723 TYR A CA 1
ATOM 5870 C C . TYR A 1 723 ? -22.969 -44.281 -21.703 1 70.94 723 TYR A C 1
ATOM 5872 O O . TYR A 1 723 ? -24.078 -44.531 -21.203 1 70.94 723 TYR A O 1
ATOM 5880 N N . TYR A 1 724 ? -21.953 -44.062 -20.922 1 73.88 724 TYR A N 1
ATOM 5881 C CA . TYR A 1 724 ? -21.922 -43.969 -19.469 1 73.88 724 TYR A CA 1
ATOM 5882 C C . TYR A 1 724 ? -22.297 -45.281 -18.812 1 73.88 724 TYR A C 1
ATOM 5884 O O . TYR A 1 724 ? -22.906 -45.312 -17.75 1 73.88 724 TYR A O 1
ATOM 5892 N N . SER A 1 725 ? -22.062 -46.469 -19.516 1 76.12 725 SER A N 1
ATOM 5893 C CA . SER A 1 725 ? -22.375 -47.781 -19 1 76.12 725 SER A CA 1
ATOM 5894 C C . SER A 1 725 ? -23.859 -47.906 -18.641 1 76.12 725 SER A C 1
ATOM 5896 O O . SER A 1 725 ? -24.203 -48.562 -17.656 1 76.12 725 SER A O 1
ATOM 5898 N N . ARG A 1 726 ? -24.688 -47.219 -19.391 1 86.69 726 ARG A N 1
ATOM 5899 C CA . ARG A 1 726 ? -26.125 -47.219 -19.094 1 86.69 726 ARG A CA 1
ATOM 5900 C C . ARG A 1 726 ? -26.719 -48.594 -19.125 1 86.69 726 ARG A C 1
ATOM 5902 O O . ARG A 1 726 ? -27.5 -48.969 -18.25 1 86.69 726 ARG A O 1
ATOM 5909 N N . VAL A 1 727 ? -26.344 -49.375 -20.125 1 85.38 727 VAL A N 1
ATOM 5910 C CA . VAL A 1 727 ? -26.938 -50.688 -20.312 1 85.38 727 VAL A CA 1
ATOM 5911 C C . VAL A 1 727 ? -26.688 -51.531 -19.062 1 85.38 727 VAL A C 1
ATOM 5913 O O . VAL A 1 727 ? -27.625 -52.156 -18.531 1 85.38 727 VAL A O 1
ATOM 5916 N N . GLU A 1 728 ? -25.453 -51.5 -18.594 1 86.19 728 GLU A N 1
ATOM 5917 C CA . GLU A 1 728 ? -25.109 -52.281 -17.406 1 86.19 728 GLU A CA 1
ATOM 5918 C C . GLU A 1 728 ? -25.734 -51.688 -16.156 1 86.19 728 GLU A C 1
ATOM 5920 O O . GLU A 1 728 ? -26.219 -52.438 -15.289 1 86.19 728 GLU A O 1
ATOM 5925 N N . ASP A 1 729 ? -25.766 -50.406 -16.094 1 91.12 729 ASP A N 1
ATOM 5926 C CA . ASP A 1 729 ? -26.234 -49.75 -14.891 1 91.12 729 ASP A CA 1
ATOM 5927 C C . ASP A 1 729 ? -27.75 -49.906 -14.75 1 91.12 729 ASP A C 1
ATOM 5929 O O . ASP A 1 729 ? -28.266 -50.062 -13.641 1 91.12 729 ASP A O 1
ATOM 5933 N N . TYR A 1 730 ? -28.469 -49.781 -15.852 1 93.75 730 TYR A N 1
ATOM 5934 C CA . TYR A 1 730 ? -29.922 -49.969 -15.773 1 93.75 730 TYR A CA 1
ATOM 5935 C C . TYR A 1 730 ? -30.266 -51.375 -15.312 1 93.75 730 TYR A C 1
ATOM 5937 O O . TYR A 1 730 ? -31.297 -51.594 -14.68 1 93.75 730 TYR A O 1
ATOM 5945 N N . LYS A 1 731 ? -29.391 -52.281 -15.602 1 91.44 731 LYS A N 1
ATOM 5946 C CA . LYS A 1 731 ? -29.562 -53.594 -15.031 1 91.44 731 LYS A CA 1
ATOM 5947 C C . LYS A 1 731 ? -29.344 -53.594 -13.523 1 91.44 731 LYS A C 1
ATOM 5949 O O . LYS A 1 731 ? -30.109 -54.219 -12.773 1 91.44 731 LYS A O 1
ATOM 5954 N N . ARG A 1 732 ? -28.344 -52.875 -13.148 1 92.62 732 ARG A N 1
ATOM 5955 C CA . ARG A 1 732 ? -28.047 -52.75 -11.719 1 92.62 732 ARG A CA 1
ATOM 5956 C C . ARG A 1 732 ? -29.188 -52.031 -10.992 1 92.62 732 ARG A C 1
ATOM 5958 O O . ARG A 1 732 ? -29.438 -52.281 -9.812 1 92.62 732 ARG A O 1
ATOM 5965 N N . PHE A 1 733 ? -29.859 -51.156 -11.75 1 95 733 PHE A N 1
ATOM 5966 C CA . PHE A 1 733 ? -31.031 -50.469 -11.227 1 95 733 PHE A CA 1
ATOM 5967 C C . PHE A 1 733 ? -32.25 -51.375 -11.273 1 95 733 PHE A C 1
ATOM 5969 O O . PHE A 1 733 ? -33.312 -51 -10.766 1 95 733 PHE A O 1
ATOM 5976 N N . LYS A 1 734 ? -32.156 -52.5 -11.922 1 92.56 734 LYS A N 1
ATOM 5977 C CA . LYS A 1 734 ? -33.219 -53.5 -12.086 1 92.56 734 LYS A CA 1
ATOM 5978 C C . LYS A 1 734 ? -34.344 -52.969 -12.969 1 92.56 734 LYS A C 1
ATOM 5980 O O . LYS A 1 734 ? -35.5 -53.188 -12.688 1 92.56 734 LYS A O 1
ATOM 5985 N N . PHE A 1 735 ? -33.969 -52.25 -13.938 1 94.44 735 PHE A N 1
ATOM 5986 C CA . PHE A 1 735 ? -34.938 -51.875 -14.953 1 94.44 735 PHE A CA 1
ATOM 5987 C C . PHE A 1 735 ? -35.375 -53.062 -15.773 1 94.44 735 PHE A C 1
ATOM 5989 O O . PHE A 1 735 ? -34.562 -53.938 -16.094 1 94.44 735 PHE A O 1
ATOM 5996 N N . ASN A 1 736 ? -36.656 -53.062 -16.109 1 94.5 736 ASN A N 1
ATOM 5997 C CA . ASN A 1 736 ? -37.188 -54.188 -16.875 1 94.5 736 ASN A CA 1
ATOM 5998 C C . ASN A 1 736 ? -36.844 -54.062 -18.359 1 94.5 736 ASN A C 1
ATOM 6000 O O . ASN A 1 736 ? -36.719 -55.062 -19.047 1 94.5 736 ASN A O 1
ATOM 6004 N N . LYS A 1 737 ? -36.719 -52.812 -18.734 1 94.5 737 LYS A N 1
ATOM 6005 C CA . LYS A 1 737 ? -36.562 -52.531 -20.172 1 94.5 737 LYS A CA 1
ATOM 6006 C C . LYS A 1 737 ? -35.812 -51.25 -20.406 1 94.5 737 LYS A C 1
ATOM 6008 O O . LYS A 1 737 ? -36.062 -50.25 -19.734 1 94.5 737 LYS A O 1
ATOM 6013 N N . PHE A 1 738 ? -34.875 -51.375 -21.344 1 95.06 738 PHE A N 1
ATOM 6014 C CA . PHE A 1 738 ? -34.188 -50.188 -21.812 1 95.06 738 PHE A CA 1
ATOM 6015 C C . PHE A 1 738 ? -34.219 -50.094 -23.328 1 95.06 738 PHE A C 1
ATOM 6017 O O . PHE A 1 738 ? -33.594 -50.906 -24.016 1 95.06 738 PHE A O 1
ATOM 6024 N N . VAL A 1 739 ? -34.938 -49.094 -23.844 1 95 739 VAL A N 1
ATOM 6025 C CA . VAL A 1 739 ? -35.125 -48.906 -25.266 1 95 739 VAL A CA 1
ATOM 6026 C C . VAL A 1 739 ? -34.156 -47.844 -25.781 1 95 739 VAL A C 1
ATOM 6028 O O . VAL A 1 739 ? -34.25 -46.688 -25.344 1 95 739 VAL A O 1
ATOM 6031 N N . TYR A 1 740 ? -33.344 -48.188 -26.609 1 91.38 740 TYR A N 1
ATOM 6032 C CA . TYR A 1 740 ? -32.406 -47.25 -27.219 1 91.38 740 TYR A CA 1
ATOM 6033 C C . TYR A 1 740 ? -32.062 -47.656 -28.641 1 91.38 740 TYR A C 1
ATOM 6035 O O . TYR A 1 740 ? -32.406 -48.75 -29.078 1 91.38 740 TYR A O 1
ATOM 6043 N N . LEU A 1 741 ? -31.438 -46.781 -29.359 1 86.5 741 LEU A N 1
ATOM 6044 C CA . LEU A 1 741 ? -31.047 -47.125 -30.719 1 86.5 741 LEU A CA 1
ATOM 6045 C C . LEU A 1 741 ? -30.078 -48.281 -30.75 1 86.5 741 LEU A C 1
ATOM 6047 O O . LEU A 1 741 ? -29.016 -48.219 -30.125 1 86.5 741 LEU A O 1
ATOM 6051 N N . GLY A 1 742 ? -30.375 -49.375 -31.422 1 77.38 742 GLY A N 1
ATOM 6052 C CA . GLY A 1 742 ? -29.531 -50.562 -31.516 1 77.38 742 GLY A CA 1
ATOM 6053 C C . GLY A 1 742 ? -29.906 -51.625 -30.5 1 77.38 742 GLY A C 1
ATOM 6054 O O . GLY A 1 742 ? -29.344 -52.719 -30.516 1 77.38 742 GLY A O 1
ATOM 6055 N N . SER A 1 743 ? -30.844 -51.25 -29.625 1 87.75 743 SER A N 1
ATOM 6056 C CA . SER A 1 743 ? -31.312 -52.25 -28.656 1 87.75 743 SER A CA 1
ATOM 6057 C C . SER A 1 743 ? -32.25 -53.25 -29.312 1 87.75 743 SER A C 1
ATOM 6059 O O . SER A 1 743 ? -32.594 -53.125 -30.484 1 87.75 743 SER A O 1
ATOM 6061 N N . LYS A 1 744 ? -32.562 -54.312 -28.547 1 88.62 744 LYS A N 1
ATOM 6062 C CA . LYS A 1 744 ? -33.5 -55.312 -29.031 1 88.62 744 LYS A CA 1
ATOM 6063 C C . LYS A 1 744 ? -34.906 -54.719 -29.188 1 88.62 744 LYS A C 1
ATOM 6065 O O . LYS A 1 744 ? -35.75 -55.312 -29.875 1 88.62 744 LYS A O 1
ATOM 6070 N N . TYR A 1 745 ? -35.125 -53.531 -28.578 1 92.12 745 TYR A N 1
ATOM 6071 C CA . TYR A 1 745 ? -36.406 -52.812 -28.688 1 92.12 745 TYR A CA 1
ATOM 6072 C C . TYR A 1 745 ? -36.312 -51.688 -29.719 1 92.12 745 TYR A C 1
ATOM 6074 O O . TYR A 1 745 ? -35.375 -50.906 -29.688 1 92.12 745 TYR A O 1
ATOM 6082 N N . LYS A 1 746 ? -37.219 -51.625 -30.594 1 89.81 746 LYS A N 1
ATOM 6083 C CA . LYS A 1 746 ? -37.188 -50.688 -31.703 1 89.81 746 LYS A CA 1
ATOM 6084 C C . LYS A 1 746 ? -37.625 -49.312 -31.25 1 89.81 746 LYS A C 1
ATOM 6086 O O . LYS A 1 746 ? -38.625 -49.156 -30.531 1 89.81 746 LYS A O 1
ATOM 6091 N N . ILE A 1 747 ? -36.906 -48.281 -31.594 1 93.75 747 ILE A N 1
ATOM 6092 C CA . ILE A 1 747 ? -37.344 -46.906 -31.484 1 93.75 747 ILE A CA 1
ATOM 6093 C C . ILE A 1 747 ? -38.281 -46.562 -32.625 1 93.75 747 ILE A C 1
ATOM 6095 O O . ILE A 1 747 ? -37.906 -46.656 -33.812 1 93.75 747 ILE A O 1
ATOM 6099 N N . ILE A 1 748 ? -39.375 -46.188 -32.344 1 94.69 748 ILE A N 1
ATOM 6100 C CA . ILE A 1 748 ? -40.406 -45.938 -33.344 1 94.69 748 ILE A CA 1
ATOM 6101 C C . ILE A 1 748 ? -40.438 -44.469 -33.719 1 94.69 748 ILE A C 1
ATOM 6103 O O . ILE A 1 748 ? -39.938 -43.625 -32.969 1 94.69 748 ILE A O 1
ATOM 6107 N N . ASP A 1 749 ? -41.062 -44.094 -34.812 1 93.69 749 ASP A N 1
ATOM 6108 C CA . ASP A 1 749 ? -41.344 -42.719 -35.25 1 93.69 749 ASP A CA 1
ATOM 6109 C C . ASP A 1 749 ? -40.062 -41.875 -35.219 1 93.69 749 ASP A C 1
ATOM 6111 O O . ASP A 1 749 ? -40.062 -40.812 -34.625 1 93.69 749 ASP A O 1
ATOM 6115 N N . GLN A 1 750 ? -39.062 -42.438 -35.781 1 93.38 750 GLN A N 1
ATOM 6116 C CA . GLN A 1 750 ? -37.781 -41.719 -35.812 1 93.38 750 GLN A CA 1
ATOM 6117 C C . GLN A 1 750 ? -37.875 -40.5 -36.75 1 93.38 750 GLN A C 1
ATOM 6119 O O . GLN A 1 750 ? -38.156 -40.656 -37.938 1 93.38 750 GLN A O 1
ATOM 6124 N N . LYS A 1 751 ? -37.75 -39.344 -36.188 1 92.06 751 LYS A N 1
ATOM 6125 C CA . LYS A 1 751 ? -37.781 -38.094 -36.938 1 92.06 751 LYS A CA 1
ATOM 6126 C C . LYS A 1 751 ? -36.594 -37.188 -36.594 1 92.06 751 LYS A C 1
ATOM 6128 O O . LYS A 1 751 ? -36.375 -36.875 -35.406 1 92.06 751 LYS A O 1
ATOM 6133 N N . LYS A 1 752 ? -35.812 -36.906 -37.562 1 91.06 752 LYS A N 1
ATOM 6134 C CA . LYS A 1 752 ? -34.719 -35.938 -37.406 1 91.06 752 LYS A CA 1
ATOM 6135 C C . LYS A 1 752 ? -35.094 -34.594 -38 1 91.06 752 LYS A C 1
ATOM 6137 O O . LYS A 1 752 ? -35.781 -34.531 -39.031 1 91.06 752 LYS A O 1
ATOM 6142 N N . LEU A 1 753 ? -34.688 -33.531 -37.406 1 91.56 753 LEU A N 1
ATOM 6143 C CA . LEU A 1 753 ? -35.094 -32.188 -37.812 1 91.56 753 LEU A CA 1
ATOM 6144 C C . LEU A 1 753 ? -33.969 -31.547 -38.656 1 91.56 753 LEU A C 1
ATOM 6146 O O . LEU A 1 753 ? -32.844 -31.391 -38.156 1 91.56 753 LEU A O 1
ATOM 6150 N N . GLY A 1 754 ? -34.281 -31.172 -39.875 1 89.94 754 GLY A N 1
ATOM 6151 C CA . GLY A 1 754 ? -33.281 -30.578 -40.719 1 89.94 754 GLY A CA 1
ATOM 6152 C C . GLY A 1 754 ? -32.125 -31.484 -41 1 89.94 754 GLY A C 1
ATOM 6153 O O . GLY A 1 754 ? -32.312 -32.625 -41.406 1 89.94 754 GLY A O 1
ATOM 6154 N N . LYS A 1 755 ? -30.922 -30.953 -40.75 1 82.19 755 LYS A N 1
ATOM 6155 C CA . LYS A 1 755 ? -29.719 -31.719 -41 1 82.19 755 LYS A CA 1
ATOM 6156 C C . LYS A 1 755 ? -29.172 -32.312 -39.688 1 82.19 755 LYS A C 1
ATOM 6158 O O . LYS A 1 755 ? -28.047 -32.844 -39.656 1 82.19 755 LYS A O 1
ATOM 6163 N N . SER A 1 756 ? -30 -32.188 -38.656 1 85.5 756 SER A N 1
ATOM 6164 C CA . SER A 1 756 ? -29.562 -32.75 -37.375 1 85.5 756 SER A CA 1
ATOM 6165 C C . SER A 1 756 ? -29.484 -34.281 -37.438 1 85.5 756 SER A C 1
ATOM 6167 O O . SER A 1 756 ? -30.328 -34.906 -38.094 1 85.5 756 SER A O 1
ATOM 6169 N N . THR A 1 757 ? -28.469 -34.844 -36.875 1 79.62 757 THR A N 1
ATOM 6170 C CA . THR A 1 757 ? -28.312 -36.281 -36.875 1 79.62 757 THR A CA 1
ATOM 6171 C C . THR A 1 757 ? -29.016 -36.906 -35.656 1 79.62 757 THR A C 1
ATOM 6173 O O . THR A 1 757 ? -29.078 -38.125 -35.531 1 79.62 757 THR A O 1
ATOM 6176 N N . TYR A 1 758 ? -29.609 -36.031 -34.781 1 87.31 758 TYR A N 1
ATOM 6177 C CA . TYR A 1 758 ? -30.266 -36.531 -33.562 1 87.31 758 TYR A CA 1
ATOM 6178 C C . TYR A 1 758 ? -31.766 -36.719 -33.812 1 87.31 758 TYR A C 1
ATOM 6180 O O . TYR A 1 758 ? -32.375 -35.969 -34.562 1 87.31 758 TYR A O 1
ATOM 6188 N N . ASN A 1 759 ? -32.281 -37.812 -33.156 1 92.31 759 ASN A N 1
ATOM 6189 C CA . ASN A 1 759 ? -33.719 -37.969 -33.156 1 92.31 759 ASN A CA 1
ATOM 6190 C C . ASN A 1 759 ? -34.406 -36.812 -32.438 1 92.31 759 ASN A C 1
ATOM 6192 O O . ASN A 1 759 ? -33.938 -36.344 -31.406 1 92.31 759 ASN A O 1
ATOM 6196 N N . SER A 1 760 ? -35.531 -36.312 -33 1 95.5 760 SER A N 1
ATOM 6197 C CA . SER A 1 760 ? -36.219 -35.156 -32.438 1 95.5 760 SER A CA 1
ATOM 6198 C C . SER A 1 760 ? -36.969 -35.531 -31.172 1 95.5 760 SER A C 1
ATOM 6200 O O . SER A 1 760 ? -37.125 -36.719 -30.844 1 95.5 760 SER A O 1
ATOM 6202 N N . ASP A 1 761 ? -37.375 -34.531 -30.438 1 97.56 761 ASP A N 1
ATOM 6203 C CA . ASP A 1 761 ? -38.188 -34.719 -29.234 1 97.56 761 ASP A CA 1
ATOM 6204 C C . ASP A 1 761 ? -39.531 -35.375 -29.594 1 97.56 761 ASP A C 1
ATOM 6206 O O . ASP A 1 761 ? -40.125 -36.062 -28.766 1 97.56 761 ASP A O 1
ATOM 6210 N N . PHE A 1 762 ? -40.031 -35.188 -30.797 1 97.12 762 PHE A N 1
ATOM 6211 C CA . PHE A 1 762 ? -41.25 -35.844 -31.234 1 97.12 762 PHE A CA 1
ATOM 6212 C C . PHE A 1 762 ? -41.062 -37.375 -31.188 1 97.12 762 PHE A C 1
ATOM 6214 O O . PHE A 1 762 ? -41.969 -38.094 -30.719 1 97.12 762 PHE A O 1
ATOM 6221 N N . THR A 1 763 ? -39.906 -37.781 -31.625 1 96.81 763 THR A N 1
ATOM 6222 C CA . THR A 1 763 ? -39.594 -39.188 -31.562 1 96.81 763 THR A CA 1
ATOM 6223 C C . THR A 1 763 ? -39.562 -39.656 -30.109 1 96.81 763 THR A C 1
ATOM 6225 O O . THR A 1 763 ? -40.125 -40.719 -29.781 1 96.81 763 THR A O 1
ATOM 6228 N N . THR A 1 764 ? -38.906 -38.875 -29.266 1 97.69 764 THR A N 1
ATOM 6229 C CA . THR A 1 764 ? -38.812 -39.25 -27.859 1 97.69 764 THR A CA 1
ATOM 6230 C C . THR A 1 764 ? -40.188 -39.406 -27.234 1 97.69 764 THR A C 1
ATOM 6232 O O . THR A 1 764 ? -40.469 -40.438 -26.609 1 97.69 764 THR A O 1
ATOM 6235 N N . TYR A 1 765 ? -41.062 -38.5 -27.438 1 97.94 765 TYR A N 1
ATOM 6236 C CA . TYR A 1 765 ? -42.375 -38.5 -26.797 1 97.94 765 TYR A CA 1
ATOM 6237 C C . TYR A 1 765 ? -43.281 -39.562 -27.422 1 97.94 765 TYR A C 1
ATOM 6239 O O . TYR A 1 765 ? -44.094 -40.156 -26.719 1 97.94 765 TYR A O 1
ATOM 6247 N N . ALA A 1 766 ? -43.094 -39.844 -28.703 1 97.06 766 ALA A N 1
ATOM 6248 C CA . ALA A 1 766 ? -43.844 -40.938 -29.312 1 97.06 766 ALA A CA 1
ATOM 6249 C C . ALA A 1 766 ? -43.5 -42.281 -28.641 1 97.06 766 ALA A C 1
ATOM 6251 O O . ALA A 1 766 ? -44.406 -43.062 -28.359 1 97.06 766 ALA A O 1
ATOM 6252 N N . ASN A 1 767 ? -42.312 -42.469 -28.375 1 97.31 767 ASN A N 1
ATOM 6253 C CA . ASN A 1 767 ? -41.875 -43.719 -27.703 1 97.31 767 ASN A CA 1
ATOM 6254 C C . ASN A 1 767 ? -42.281 -43.719 -26.234 1 97.31 767 ASN A C 1
ATOM 6256 O O . ASN A 1 767 ? -42.594 -44.781 -25.688 1 97.31 767 ASN A O 1
ATOM 6260 N N . GLY A 1 768 ? -42.25 -42.5 -25.609 1 97.38 768 GLY A N 1
ATOM 6261 C CA . GLY A 1 768 ? -42.75 -42.406 -24.25 1 97.38 768 GLY A CA 1
ATOM 6262 C C . GLY A 1 768 ? -44.219 -42.75 -24.141 1 97.38 768 GLY A C 1
ATOM 6263 O O . GLY A 1 768 ? -44.625 -43.5 -23.25 1 97.38 768 GLY A O 1
ATOM 6264 N N . LEU A 1 769 ? -45 -42.219 -25.125 1 97.12 769 LEU A N 1
ATOM 6265 C CA . LEU A 1 769 ? -46.438 -42.5 -25.141 1 97.12 769 LEU A CA 1
ATOM 6266 C C . LEU A 1 769 ? -46.688 -43.969 -25.359 1 97.12 769 LEU A C 1
ATOM 6268 O O . LEU A 1 769 ? -47.562 -44.562 -24.719 1 97.12 769 LEU A O 1
ATOM 6272 N N . LYS A 1 770 ? -45.906 -44.531 -26.234 1 96.62 770 LYS A N 1
ATOM 6273 C CA . LYS A 1 770 ? -46.031 -45.969 -26.469 1 96.62 770 LYS A CA 1
ATOM 6274 C C . LYS A 1 770 ? -45.781 -46.781 -25.188 1 96.62 770 LYS A C 1
ATOM 6276 O O . LYS A 1 770 ? -46.562 -47.688 -24.859 1 96.62 770 LYS A O 1
ATOM 6281 N N . GLN A 1 771 ? -44.781 -46.406 -24.469 1 96.62 771 GLN A N 1
ATOM 6282 C CA . GLN A 1 771 ? -44.469 -47.094 -23.234 1 96.62 771 GLN A CA 1
ATOM 6283 C C . GLN A 1 771 ? -45.562 -46.875 -22.188 1 96.62 771 GLN A C 1
ATOM 6285 O O . GLN A 1 771 ? -45.969 -47.812 -21.469 1 96.62 771 GLN A O 1
ATOM 6290 N N . ILE A 1 772 ? -46.062 -45.656 -22.047 1 96.81 772 ILE A N 1
ATOM 6291 C CA . ILE A 1 772 ? -47.125 -45.344 -21.109 1 96.81 772 ILE A CA 1
ATOM 6292 C C . ILE A 1 772 ? -48.312 -46.25 -21.359 1 96.81 772 ILE A C 1
ATOM 6294 O O . ILE A 1 772 ? -48.906 -46.812 -20.422 1 96.81 772 ILE A O 1
ATOM 6298 N N . ASN A 1 773 ? -48.594 -46.469 -22.625 1 95.19 773 ASN A N 1
ATOM 6299 C CA . ASN A 1 773 ? -49.781 -47.219 -23 1 95.19 773 ASN A CA 1
ATOM 6300 C C . ASN A 1 773 ? -49.562 -48.719 -22.953 1 95.19 773 ASN A C 1
ATOM 6302 O O . ASN A 1 773 ? -50.5 -49.5 -22.984 1 95.19 773 ASN A O 1
ATOM 6306 N N . SER A 1 774 ? -48.344 -49.094 -22.812 1 94.12 774 SER A N 1
ATOM 6307 C CA . SER A 1 774 ? -48 -50.531 -22.859 1 94.12 774 SER A CA 1
ATOM 6308 C C . SER A 1 774 ? -48.344 -51.219 -21.531 1 94.12 774 SER A C 1
ATOM 6310 O O . SER A 1 774 ? -48.406 -52.438 -21.469 1 94.12 774 SER A O 1
ATOM 6312 N N . MET A 1 775 ? -48.5 -50.469 -20.516 1 92.81 775 MET A N 1
ATOM 6313 C CA . MET A 1 775 ? -48.812 -51 -19.203 1 92.81 775 MET A CA 1
ATOM 6314 C C . MET A 1 775 ? -50.156 -50.5 -18.688 1 92.81 775 MET A C 1
ATOM 6316 O O . MET A 1 775 ? -50.469 -49.312 -18.844 1 92.81 775 MET A O 1
ATOM 6320 N N . LYS A 1 776 ? -51 -51.281 -18.047 1 87.56 776 LYS A N 1
ATOM 6321 C CA . LYS A 1 776 ? -52.25 -50.875 -17.453 1 87.56 776 LYS A CA 1
ATOM 6322 C C . LYS A 1 776 ? -52.062 -50.406 -16.016 1 87.56 776 LYS A C 1
ATOM 6324 O O . LYS A 1 776 ? -52.688 -49.438 -15.586 1 87.56 776 LYS A O 1
ATOM 6329 N N . GLY A 1 777 ? -51.156 -51.031 -15.32 1 84.75 777 GLY A N 1
ATOM 6330 C CA . GLY A 1 777 ? -50.906 -50.656 -13.93 1 84.75 777 GLY A CA 1
ATOM 6331 C C . GLY A 1 777 ? -49.812 -49.656 -13.781 1 84.75 777 GLY A C 1
ATOM 6332 O O . GLY A 1 777 ? -49.469 -48.938 -14.727 1 84.75 777 GLY A O 1
ATOM 6333 N N . GLY A 1 778 ? -49.469 -49.438 -12.523 1 92.25 778 GLY A N 1
ATOM 6334 C CA . GLY A 1 778 ? -48.406 -48.5 -12.203 1 92.25 778 GLY A CA 1
ATOM 6335 C C . GLY A 1 778 ? -47.094 -48.844 -12.867 1 92.25 778 GLY A C 1
ATOM 6336 O O . GLY A 1 778 ? -46.75 -50 -13.023 1 92.25 778 GLY A O 1
ATOM 6337 N N . GLN A 1 779 ? -46.25 -47.812 -13.359 1 96.06 779 GLN A N 1
ATOM 6338 C CA . GLN A 1 779 ? -44.969 -47.969 -14.008 1 96.06 779 GLN A CA 1
ATOM 6339 C C . GLN A 1 779 ? -44.094 -46.719 -13.836 1 96.06 779 GLN A C 1
ATOM 6341 O O . GLN A 1 779 ? -44.625 -45.625 -13.586 1 96.06 779 GLN A O 1
ATOM 6346 N N . PHE A 1 780 ? -42.812 -47 -13.828 1 96.75 780 PHE A N 1
ATOM 6347 C CA . PHE A 1 780 ? -41.844 -45.906 -13.852 1 96.75 780 PHE A CA 1
ATOM 6348 C C . PHE A 1 780 ? -41.156 -45.844 -15.203 1 96.75 780 PHE A C 1
ATOM 6350 O O . PHE A 1 780 ? -40.719 -46.875 -15.727 1 96.75 780 PHE A O 1
ATOM 6357 N N . ILE A 1 781 ? -41.031 -44.656 -15.828 1 97.5 781 ILE A N 1
ATOM 6358 C CA . ILE A 1 781 ? -40.406 -44.469 -17.125 1 97.5 781 ILE A CA 1
ATOM 6359 C C . ILE A 1 781 ? -39.344 -43.375 -17.047 1 97.5 781 ILE A C 1
ATOM 6361 O O . ILE A 1 781 ? -39.656 -42.25 -16.703 1 97.5 781 ILE A O 1
ATOM 6365 N N . ASN A 1 782 ? -38.094 -43.75 -17.234 1 97.25 782 ASN A N 1
ATOM 6366 C CA . ASN A 1 782 ? -37.031 -42.75 -17.453 1 97.25 782 ASN A CA 1
ATOM 6367 C C . ASN A 1 782 ? -36.906 -42.375 -18.922 1 97.25 782 ASN A C 1
ATOM 6369 O O . ASN A 1 782 ? -36.406 -43.156 -19.719 1 97.25 782 ASN A O 1
ATOM 6373 N N . LEU A 1 783 ? -37.406 -41.219 -19.312 1 97.75 783 LEU A N 1
ATOM 6374 C CA . LEU A 1 783 ? -37.469 -40.781 -20.688 1 97.75 783 LEU A CA 1
ATOM 6375 C C . LEU A 1 783 ? -36.406 -39.719 -20.984 1 97.75 783 LEU A C 1
ATOM 6377 O O . LEU A 1 783 ? -36.531 -38.562 -20.516 1 97.75 783 LEU A O 1
ATOM 6381 N N . ILE A 1 784 ? -35.406 -40.062 -21.828 1 96.25 784 ILE A N 1
ATOM 6382 C CA . ILE A 1 784 ? -34.25 -39.219 -22.062 1 96.25 784 ILE A CA 1
ATOM 6383 C C . ILE A 1 784 ? -34.219 -38.75 -23.5 1 96.25 784 ILE A C 1
ATOM 6385 O O . ILE A 1 784 ? -34.125 -39.562 -24.422 1 96.25 784 ILE A O 1
ATOM 6389 N N . SER A 1 785 ? -34.281 -37.438 -23.703 1 96.5 785 SER A N 1
ATOM 6390 C CA . SER A 1 785 ? -34.219 -36.906 -25.062 1 96.5 785 SER A CA 1
ATOM 6391 C C . SER A 1 785 ? -32.812 -36.656 -25.531 1 96.5 785 SER A C 1
ATOM 6393 O O . SER A 1 785 ? -31.859 -36.844 -24.75 1 96.5 785 SER A O 1
ATOM 6395 N N . ILE A 1 786 ? -32.594 -36.344 -26.875 1 92.25 786 ILE A N 1
ATOM 6396 C CA . ILE A 1 786 ? -31.234 -36.156 -27.391 1 92.25 786 ILE A CA 1
ATOM 6397 C C . ILE A 1 786 ? -31.234 -35 -28.391 1 92.25 786 ILE A C 1
ATOM 6399 O O . ILE A 1 786 ? -30.172 -34.562 -28.844 1 92.25 786 ILE A O 1
ATOM 6403 N N . GLN A 1 787 ? -32.312 -34.375 -28.625 1 93.31 787 GLN A N 1
ATOM 6404 C CA . GLN A 1 787 ? -32.531 -33.469 -29.75 1 93.31 787 GLN A CA 1
ATOM 6405 C C . GLN A 1 787 ? -31.547 -32.281 -29.672 1 93.31 787 GLN A C 1
ATOM 6407 O O . GLN A 1 787 ? -30.953 -31.906 -30.688 1 93.31 787 GLN A O 1
ATOM 6412 N N . ASN A 1 788 ? -31.391 -31.734 -28.484 1 93.19 788 ASN A N 1
ATOM 6413 C CA . ASN A 1 788 ? -30.641 -30.5 -28.328 1 93.19 788 ASN A CA 1
ATOM 6414 C C . ASN A 1 788 ? -29.234 -30.75 -27.812 1 93.19 788 ASN A C 1
ATOM 6416 O O . ASN A 1 788 ? -28.672 -29.922 -27.094 1 93.19 788 ASN A O 1
ATOM 6420 N N . HIS A 1 789 ? -28.75 -31.906 -28.172 1 84.19 789 HIS A N 1
ATOM 6421 C CA . HIS A 1 789 ? -27.359 -32.219 -27.875 1 84.19 789 HIS A CA 1
ATOM 6422 C C . HIS A 1 789 ? -26.422 -31.422 -28.766 1 84.19 789 HIS A C 1
ATOM 6424 O O . HIS A 1 789 ? -26.703 -31.203 -29.938 1 84.19 789 HIS A O 1
ATOM 6430 N N . MET A 1 790 ? -25.359 -31 -28.344 1 79.88 790 MET A N 1
ATOM 6431 C CA . MET A 1 790 ? -24.328 -30.297 -29.125 1 79.88 790 MET A CA 1
ATOM 6432 C C . MET A 1 790 ? -23.688 -31.219 -30.156 1 79.88 790 MET A C 1
ATOM 6434 O O . MET A 1 790 ? -23.75 -32.438 -30.031 1 79.88 790 MET A O 1
ATOM 6438 N N . PRO A 1 791 ? -23.094 -30.625 -31.219 1 74.25 791 PRO A N 1
ATOM 6439 C CA . PRO A 1 791 ? -22.859 -29.203 -31.484 1 74.25 791 PRO A CA 1
ATOM 6440 C C . PRO A 1 791 ? -24.078 -28.5 -32.094 1 74.25 791 PRO A C 1
ATOM 6442 O O . PRO A 1 791 ? -24.969 -29.156 -32.625 1 74.25 791 PRO A O 1
ATOM 6445 N N . TYR A 1 792 ? -24.016 -27.266 -31.875 1 83.38 792 TYR A N 1
ATOM 6446 C CA . TYR A 1 792 ? -25.109 -26.453 -32.406 1 83.38 792 TYR A CA 1
ATOM 6447 C C . TYR A 1 792 ? -24.75 -25.844 -33.75 1 83.38 792 TYR A C 1
ATOM 6449 O O . TYR A 1 792 ? -24.75 -24.609 -33.906 1 83.38 792 TYR A O 1
ATOM 6457 N N . ASN A 1 793 ? -24.547 -26.812 -34.656 1 74.69 793 ASN A N 1
ATOM 6458 C CA . ASN A 1 793 ? -24.312 -26.391 -36.031 1 74.69 793 ASN A CA 1
ATOM 6459 C C . ASN A 1 793 ? -25.609 -25.891 -36.688 1 74.69 793 ASN A C 1
ATOM 6461 O O . ASN A 1 793 ? -26.703 -26.141 -36.156 1 74.69 793 ASN A O 1
ATOM 6465 N N . ASN A 1 794 ? -25.469 -25.094 -37.688 1 80.31 794 ASN A N 1
ATOM 6466 C CA . ASN A 1 794 ? -26.641 -24.578 -38.375 1 80.31 794 ASN A CA 1
ATOM 6467 C C . ASN A 1 794 ? -27.453 -25.703 -39.031 1 80.31 794 ASN A C 1
ATOM 6469 O O . ASN A 1 794 ? -27.516 -25.797 -40.25 1 80.31 794 ASN A O 1
ATOM 6473 N N . TRP A 1 795 ? -28.188 -26.438 -38.125 1 82.44 795 TRP A N 1
ATOM 6474 C CA . TRP A 1 795 ? -28.891 -27.656 -38.531 1 82.44 795 TRP A CA 1
ATOM 6475 C C . TRP A 1 795 ? -30.234 -27.328 -39.156 1 82.44 795 TRP A C 1
ATOM 6477 O O . TRP A 1 795 ? -30.766 -28.125 -39.938 1 82.44 795 TRP A O 1
ATOM 6487 N N . TYR A 1 796 ? -30.875 -26.266 -38.781 1 89.62 796 TYR A N 1
ATOM 6488 C CA . TYR A 1 796 ? -32.312 -26.062 -39.031 1 89.62 796 TYR A CA 1
ATOM 6489 C C . TYR A 1 796 ? -32.5 -25.047 -40.156 1 89.62 796 TYR A C 1
ATOM 6491 O O . TYR A 1 796 ? -32.094 -23.891 -40.062 1 89.62 796 TYR A O 1
ATOM 6499 N N . PRO A 1 797 ? -33.188 -25.562 -41.219 1 86.38 797 PRO A N 1
ATOM 6500 C CA . PRO A 1 797 ? -33.469 -24.625 -42.312 1 86.38 797 PRO A CA 1
ATOM 6501 C C . PRO A 1 797 ? -34.469 -23.531 -41.906 1 86.38 797 PRO A C 1
ATOM 6503 O O . PRO A 1 797 ? -35.375 -23.766 -41.094 1 86.38 797 PRO A O 1
ATOM 6506 N N . ASN A 1 798 ? -34.438 -22.344 -42.469 1 86.69 798 ASN A N 1
ATOM 6507 C CA . ASN A 1 798 ? -35.344 -21.203 -42.219 1 86.69 798 ASN A CA 1
ATOM 6508 C C . ASN A 1 798 ? -35.438 -20.891 -40.719 1 86.69 798 ASN A C 1
ATOM 6510 O O . ASN A 1 798 ? -36.531 -20.766 -40.188 1 86.69 798 ASN A O 1
ATOM 6514 N N . ASN A 1 799 ? -34.312 -20.906 -40.062 1 92.88 799 ASN A N 1
ATOM 6515 C CA . ASN A 1 799 ? -34.25 -20.578 -38.625 1 92.88 799 ASN A CA 1
ATOM 6516 C C . ASN A 1 799 ? -34.5 -19.094 -38.406 1 92.88 799 ASN A C 1
ATOM 6518 O O . ASN A 1 799 ? -33.656 -18.25 -38.656 1 92.88 799 ASN A O 1
ATOM 6522 N N . GLU A 1 800 ? -35.562 -18.719 -37.875 1 92.88 800 GLU A N 1
ATOM 6523 C CA . GLU A 1 800 ? -36.031 -17.344 -37.688 1 92.88 800 GLU A CA 1
ATOM 6524 C C . GLU A 1 800 ? -35.219 -16.609 -36.625 1 92.88 800 GLU A C 1
ATOM 6526 O O . GLU A 1 800 ? -35.375 -15.383 -36.5 1 92.88 800 GLU A O 1
ATOM 6531 N N . TYR A 1 801 ? -34.406 -17.25 -35.969 1 95.06 801 TYR A N 1
ATOM 6532 C CA . TYR A 1 801 ? -33.625 -16.625 -34.938 1 95.06 801 TYR A CA 1
ATOM 6533 C C . TYR A 1 801 ? -32.219 -16.25 -35.406 1 95.06 801 TYR A C 1
ATOM 6535 O O . TYR A 1 801 ? -31.469 -15.578 -34.719 1 95.06 801 TYR A O 1
ATOM 6543 N N . MET A 1 802 ? -31.922 -16.703 -36.594 1 93.38 802 MET A N 1
ATOM 6544 C CA . MET A 1 802 ? -30.625 -16.375 -37.156 1 93.38 802 MET A CA 1
ATOM 6545 C C . MET A 1 802 ? -30.469 -14.867 -37.344 1 93.38 802 MET A C 1
ATOM 6547 O O . MET A 1 802 ? -31.359 -14.219 -37.906 1 93.38 802 MET A O 1
ATOM 6551 N N . GLY A 1 803 ? -29.359 -14.242 -36.812 1 91.06 803 GLY A N 1
ATOM 6552 C CA . GLY A 1 803 ? -29.094 -12.82 -36.875 1 91.06 803 GLY A CA 1
ATOM 6553 C C . GLY A 1 803 ? -29.906 -12 -35.906 1 91.06 803 GLY A C 1
ATOM 6554 O O . GLY A 1 803 ? -29.844 -10.773 -35.906 1 91.06 803 GLY A O 1
ATOM 6555 N N . LYS A 1 804 ? -30.641 -12.711 -35.062 1 93.88 804 LYS A N 1
ATOM 6556 C CA . LYS A 1 804 ? -31.531 -12 -34.156 1 93.88 804 LYS A CA 1
ATOM 6557 C C . LYS A 1 804 ? -31.078 -12.148 -32.719 1 93.88 804 LYS A C 1
ATOM 6559 O O . LYS A 1 804 ? -31.844 -11.906 -31.781 1 93.88 804 LYS A O 1
ATOM 6564 N N . ILE A 1 805 ? -29.953 -12.641 -32.5 1 94 805 ILE A N 1
ATOM 6565 C CA . ILE A 1 805 ? -29.375 -12.828 -31.156 1 94 805 ILE A CA 1
ATOM 6566 C C . ILE A 1 805 ? -28.297 -11.781 -30.906 1 94 805 ILE A C 1
ATOM 6568 O O . ILE A 1 805 ? -27.438 -11.555 -31.766 1 94 805 ILE A O 1
ATOM 6572 N N . SER A 1 806 ? -28.344 -11.031 -29.766 1 91.69 806 SER A N 1
ATOM 6573 C CA . SER A 1 806 ? -27.312 -10.078 -29.375 1 91.69 806 SER A CA 1
ATOM 6574 C C . SER A 1 806 ? -27.094 -10.086 -27.875 1 91.69 806 SER A C 1
ATOM 6576 O O . SER A 1 806 ? -27.781 -10.812 -27.141 1 91.69 806 SER A O 1
ATOM 6578 N N . GLY A 1 807 ? -26.047 -9.383 -27.375 1 90.69 807 GLY A N 1
ATOM 6579 C CA . GLY A 1 807 ? -25.688 -9.289 -25.969 1 90.69 807 GLY A CA 1
ATOM 6580 C C . GLY A 1 807 ? -24.203 -9.234 -25.719 1 90.69 807 GLY A C 1
ATOM 6581 O O . GLY A 1 807 ? -23.406 -9.562 -26.609 1 90.69 807 GLY A O 1
ATOM 6582 N N . GLU A 1 808 ? -23.828 -8.875 -24.5 1 83.5 808 GLU A N 1
ATOM 6583 C CA . GLU A 1 808 ? -22.422 -8.656 -24.141 1 83.5 808 GLU A CA 1
ATOM 6584 C C . GLU A 1 808 ? -21.594 -9.922 -24.344 1 83.5 808 GLU A C 1
ATOM 6586 O O . GLU A 1 808 ? -20.469 -9.859 -24.828 1 83.5 808 GLU A O 1
ATOM 6591 N N . LEU A 1 809 ? -22.156 -11.141 -23.969 1 84.69 809 LEU A N 1
ATOM 6592 C CA . LEU A 1 809 ? -21.422 -12.398 -24.031 1 84.69 809 LEU A CA 1
ATOM 6593 C C . LEU A 1 809 ? -21.531 -13.039 -25.406 1 84.69 809 LEU A C 1
ATOM 6595 O O . LEU A 1 809 ? -20.859 -14.031 -25.703 1 84.69 809 LEU A O 1
ATOM 6599 N N . PHE A 1 810 ? -22.469 -12.5 -26.203 1 88.38 810 PHE A N 1
ATOM 6600 C CA . PHE A 1 810 ? -22.688 -12.969 -27.562 1 88.38 810 PHE A CA 1
ATOM 6601 C C . PHE A 1 810 ? -22.031 -12.047 -28.578 1 88.38 810 PHE A C 1
ATOM 6603 O O . PHE A 1 810 ? -22.703 -11.516 -29.469 1 88.38 810 PHE A O 1
ATOM 6610 N N . ASN A 1 811 ? -20.719 -11.969 -28.438 1 79.69 811 ASN A N 1
ATOM 6611 C CA . ASN A 1 811 ? -19.984 -10.914 -29.125 1 79.69 811 ASN A CA 1
ATOM 6612 C C . ASN A 1 811 ? -19.344 -11.414 -30.422 1 79.69 811 ASN A C 1
ATOM 6614 O O . ASN A 1 811 ? -18.719 -10.648 -31.141 1 79.69 811 ASN A O 1
ATOM 6618 N N . THR A 1 812 ? -19.391 -12.797 -30.703 1 77.31 812 THR A N 1
ATOM 6619 C CA . THR A 1 812 ? -18.859 -13.328 -31.953 1 77.31 812 THR A CA 1
ATOM 6620 C C . THR A 1 812 ? -19.969 -13.922 -32.812 1 77.31 812 THR A C 1
ATOM 6622 O O . THR A 1 812 ? -21 -14.344 -32.281 1 77.31 812 THR A O 1
ATOM 6625 N N . ALA A 1 813 ? -19.703 -13.898 -34.094 1 80.19 813 ALA A N 1
ATOM 6626 C CA . ALA A 1 813 ? -20.688 -14.469 -35.031 1 80.19 813 ALA A CA 1
ATOM 6627 C C . ALA A 1 813 ? -20.906 -15.945 -34.75 1 80.19 813 ALA A C 1
ATOM 6629 O O . ALA A 1 813 ? -22.047 -16.422 -34.812 1 80.19 813 ALA A O 1
ATOM 6630 N N . ALA A 1 814 ? -19.859 -16.625 -34.344 1 77.69 814 ALA A N 1
ATOM 6631 C CA . ALA A 1 814 ? -19.953 -18.062 -34.062 1 77.69 814 ALA A CA 1
ATOM 6632 C C . ALA A 1 814 ? -20.859 -18.328 -32.875 1 77.69 814 ALA A C 1
ATOM 6634 O O . ALA A 1 814 ? -21.719 -19.219 -32.938 1 77.69 814 ALA A O 1
ATOM 6635 N N . VAL A 1 815 ? -20.703 -17.578 -31.797 1 85.75 815 VAL A N 1
ATOM 6636 C CA . VAL A 1 815 ? -21.516 -17.781 -30.609 1 85.75 815 VAL A CA 1
ATOM 6637 C C . VAL A 1 815 ? -22.969 -17.422 -30.906 1 85.75 815 VAL A C 1
ATOM 6639 O O . VAL A 1 815 ? -23.891 -18.109 -30.469 1 85.75 815 VAL A O 1
ATOM 6642 N N . ARG A 1 816 ? -23.203 -16.422 -31.703 1 90.5 816 ARG A N 1
ATOM 6643 C CA . ARG A 1 816 ? -24.562 -16 -32.062 1 90.5 816 ARG A CA 1
ATOM 6644 C C . ARG A 1 816 ? -25.25 -17.047 -32.906 1 90.5 816 ARG A C 1
ATOM 6646 O O . ARG A 1 816 ? -26.438 -17.328 -32.719 1 90.5 816 ARG A O 1
ATOM 6653 N N . GLU A 1 817 ? -24.5 -17.609 -33.812 1 88.31 817 GLU A N 1
ATOM 6654 C CA . GLU A 1 817 ? -25.047 -18.641 -34.688 1 88.31 817 GLU A CA 1
ATOM 6655 C C . GLU A 1 817 ? -25.406 -19.906 -33.906 1 88.31 817 GLU A C 1
ATOM 6657 O O . GLU A 1 817 ? -26.469 -20.5 -34.125 1 88.31 817 GLU A O 1
ATOM 6662 N N . GLN A 1 818 ? -24.516 -20.281 -33.031 1 88.88 818 GLN A N 1
ATOM 6663 C CA . GLN A 1 818 ? -24.797 -21.438 -32.188 1 88.88 818 GLN A CA 1
ATOM 6664 C C . GLN A 1 818 ? -26.031 -21.188 -31.312 1 88.88 818 GLN A C 1
ATOM 6666 O O . GLN A 1 818 ? -26.891 -22.062 -31.188 1 88.88 818 GLN A O 1
ATOM 6671 N N . MET A 1 819 ? -26.078 -19.984 -30.766 1 93.75 819 MET A N 1
ATOM 6672 C CA . MET A 1 819 ? -27.219 -19.656 -29.922 1 93.75 819 MET A CA 1
ATOM 6673 C C . MET A 1 819 ? -28.516 -19.656 -30.719 1 93.75 819 MET A C 1
ATOM 6675 O O . MET A 1 819 ? -29.531 -20.172 -30.25 1 93.75 819 MET A O 1
ATOM 6679 N N . ALA A 1 820 ? -28.484 -19.125 -31.938 1 94.88 820 ALA A N 1
ATOM 6680 C CA . ALA A 1 820 ? -29.672 -19.094 -32.781 1 94.88 820 ALA A CA 1
ATOM 6681 C C . ALA A 1 820 ? -30.141 -20.516 -33.094 1 94.88 820 ALA A C 1
ATOM 6683 O O . ALA A 1 820 ? -31.344 -20.812 -33.062 1 94.88 820 ALA A O 1
ATOM 6684 N N . THR A 1 821 ? -29.25 -21.406 -33.406 1 92.38 821 THR A N 1
ATOM 6685 C CA . THR A 1 821 ? -29.562 -22.812 -33.688 1 92.38 821 THR A CA 1
ATOM 6686 C C . THR A 1 821 ? -30.172 -23.469 -32.438 1 92.38 821 THR A C 1
ATOM 6688 O O . THR A 1 821 ? -31.188 -24.172 -32.531 1 92.38 821 THR A O 1
ATOM 6691 N N . TYR A 1 822 ? -29.531 -23.219 -31.344 1 94.19 822 TYR A N 1
ATOM 6692 C CA . TYR A 1 822 ? -30.016 -23.766 -30.094 1 94.19 822 TYR A CA 1
ATOM 6693 C C . TYR A 1 822 ? -31.438 -23.297 -29.812 1 94.19 822 TYR A C 1
ATOM 6695 O O . TYR A 1 822 ? -32.312 -24.094 -29.453 1 94.19 822 TYR A O 1
ATOM 6703 N N . VAL A 1 823 ? -31.641 -22 -29.984 1 96.25 823 VAL A N 1
ATOM 6704 C CA . VAL A 1 823 ? -32.938 -21.406 -29.719 1 96.25 823 VAL A CA 1
ATOM 6705 C C . VAL A 1 823 ? -34 -22.078 -30.594 1 96.25 823 VAL A C 1
ATOM 6707 O O . VAL A 1 823 ? -35.094 -22.438 -30.125 1 96.25 823 VAL A O 1
ATOM 6710 N N . LYS A 1 824 ? -33.719 -22.281 -31.812 1 96.19 824 LYS A N 1
ATOM 6711 C CA . LYS A 1 824 ? -34.625 -22.969 -32.719 1 96.19 824 LYS A CA 1
ATOM 6712 C C . LYS A 1 824 ? -34.906 -24.391 -32.219 1 96.19 824 LYS A C 1
ATOM 6714 O O . LYS A 1 824 ? -36.031 -24.859 -32.281 1 96.19 824 LYS A O 1
ATOM 6719 N N . GLY A 1 825 ? -33.906 -25.047 -31.797 1 96 825 GLY A N 1
ATOM 6720 C CA . GLY A 1 825 ? -34.062 -26.375 -31.219 1 96 825 GLY A CA 1
ATOM 6721 C C . GLY A 1 825 ? -35.031 -26.406 -30.031 1 96 825 GLY A C 1
ATOM 6722 O O . GLY A 1 825 ? -35.844 -27.312 -29.906 1 96 825 GLY A O 1
ATOM 6723 N N . THR A 1 826 ? -34.875 -25.422 -29.156 1 96.94 826 THR A N 1
ATOM 6724 C CA . THR A 1 826 ? -35.75 -25.359 -28 1 96.94 826 THR A CA 1
ATOM 6725 C C . THR A 1 826 ? -37.188 -25.094 -28.422 1 96.94 826 THR A C 1
ATOM 6727 O O . THR A 1 826 ? -38.125 -25.531 -27.766 1 96.94 826 THR A O 1
ATOM 6730 N N . GLN A 1 827 ? -37.344 -24.344 -29.5 1 96.38 827 GLN A N 1
ATOM 6731 C CA . GLN A 1 827 ? -38.688 -24.141 -30.016 1 96.38 827 GLN A CA 1
ATOM 6732 C C . GLN A 1 827 ? -39.344 -25.453 -30.422 1 96.38 827 GLN A C 1
ATOM 6734 O O . GLN A 1 827 ? -40.531 -25.688 -30.125 1 96.38 827 GLN A O 1
ATOM 6739 N N . TYR A 1 828 ? -38.594 -26.266 -31.094 1 96.62 828 TYR A N 1
ATOM 6740 C CA . TYR A 1 828 ? -39.125 -27.594 -31.469 1 96.62 828 TYR A CA 1
ATOM 6741 C C . TYR A 1 828 ? -39.438 -28.406 -30.219 1 96.62 828 TYR A C 1
ATOM 6743 O O . TYR A 1 828 ? -40.438 -29.141 -30.203 1 96.62 828 TYR A O 1
ATOM 6751 N N . THR A 1 829 ? -38.625 -28.312 -29.234 1 97.69 829 THR A N 1
ATOM 6752 C CA . THR A 1 829 ? -38.906 -28.984 -27.969 1 97.69 829 THR A CA 1
ATOM 6753 C C . THR A 1 829 ? -40.219 -28.5 -27.391 1 97.69 829 THR A C 1
ATOM 6755 O O . THR A 1 829 ? -41.031 -29.297 -26.938 1 97.69 829 THR A O 1
ATOM 6758 N N . ASP A 1 830 ? -40.406 -27.203 -27.391 1 97.56 830 ASP A N 1
ATOM 6759 C CA . ASP A 1 830 ? -41.625 -26.594 -26.859 1 97.56 830 ASP A CA 1
ATOM 6760 C C . ASP A 1 830 ? -42.875 -27.172 -27.547 1 97.56 830 ASP A C 1
ATOM 6762 O O . ASP A 1 830 ? -43.844 -27.531 -26.891 1 97.56 830 ASP A O 1
ATOM 6766 N N . LYS A 1 831 ? -42.781 -27.297 -28.844 1 96.94 831 LYS A N 1
ATOM 6767 C CA . LYS A 1 831 ? -43.875 -27.844 -29.625 1 96.94 831 LYS A CA 1
ATOM 6768 C C . LYS A 1 831 ? -44.125 -29.312 -29.297 1 96.94 831 LYS A C 1
ATOM 6770 O O . LYS A 1 831 ? -45.281 -29.75 -29.156 1 96.94 831 LYS A O 1
ATOM 6775 N N . ALA A 1 832 ? -43.094 -29.984 -29.203 1 97.62 832 ALA A N 1
ATOM 6776 C CA . ALA A 1 832 ? -43.188 -31.422 -28.906 1 97.62 832 ALA A CA 1
ATOM 6777 C C . ALA A 1 832 ? -43.781 -31.641 -27.516 1 97.62 832 ALA A C 1
ATOM 6779 O O . ALA A 1 832 ? -44.594 -32.531 -27.312 1 97.62 832 ALA A O 1
ATOM 6780 N N . VAL A 1 833 ? -43.312 -30.875 -26.516 1 98.06 833 VAL A N 1
ATOM 6781 C CA . VAL A 1 833 ? -43.812 -31 -25.156 1 98.06 833 VAL A CA 1
ATOM 6782 C C . VAL A 1 833 ? -45.312 -30.656 -25.109 1 98.06 833 VAL A C 1
ATOM 6784 O O . VAL A 1 833 ? -46.094 -31.344 -24.438 1 98.06 833 VAL A O 1
ATOM 6787 N N . LYS A 1 834 ? -45.688 -29.594 -25.812 1 97.12 834 LYS A N 1
ATOM 6788 C CA . LYS A 1 834 ? -47.094 -29.219 -25.875 1 97.12 834 LYS A CA 1
ATOM 6789 C C . LYS A 1 834 ? -47.938 -30.375 -26.375 1 97.12 834 LYS A C 1
ATOM 6791 O O . LYS A 1 834 ? -48.969 -30.719 -25.766 1 97.12 834 LYS A O 1
ATOM 6796 N N . LYS A 1 835 ? -47.5 -30.984 -27.422 1 97.19 835 LYS A N 1
ATOM 6797 C CA . LYS A 1 835 ? -48.219 -32.125 -28 1 97.19 835 LYS A CA 1
ATOM 6798 C C . LYS A 1 835 ? -48.281 -33.281 -27.016 1 97.19 835 LYS A C 1
ATOM 6800 O O . LYS A 1 835 ? -49.312 -33.906 -26.844 1 97.19 835 LYS A O 1
ATOM 6805 N N . PHE A 1 836 ? -47.281 -33.625 -26.391 1 97.06 836 PHE A N 1
ATOM 6806 C CA . PHE A 1 836 ? -47.156 -34.75 -25.453 1 97.06 836 PHE A CA 1
ATOM 6807 C C . PHE A 1 836 ? -48.125 -34.562 -24.266 1 97.06 836 PHE A C 1
ATOM 6809 O O . PHE A 1 836 ? -48.875 -35.469 -23.922 1 97.06 836 PHE A O 1
ATOM 6816 N N . ILE A 1 837 ? -48.031 -33.312 -23.641 1 97 837 ILE A N 1
ATOM 6817 C CA . ILE A 1 837 ? -48.875 -33 -22.5 1 97 837 ILE A CA 1
ATOM 6818 C C . ILE A 1 837 ? -50.344 -33.125 -22.906 1 97 837 ILE A C 1
ATOM 6820 O O . ILE A 1 837 ? -51.156 -33.656 -22.172 1 97 837 ILE A O 1
ATOM 6824 N N . GLY A 1 838 ? -50.688 -32.656 -24.125 1 95.81 838 GLY A N 1
ATOM 6825 C CA . GLY A 1 838 ? -52.062 -32.781 -24.625 1 95.81 838 GLY A CA 1
ATOM 6826 C C . GLY A 1 838 ? -52.5 -34.219 -24.766 1 95.81 838 GLY A C 1
ATOM 6827 O O . GLY A 1 838 ? -53.656 -34.562 -24.453 1 95.81 838 GLY A O 1
ATOM 6828 N N . GLN A 1 839 ? -51.625 -35.031 -25.141 1 96.56 839 GLN A N 1
ATOM 6829 C CA . GLN A 1 839 ? -51.938 -36.438 -25.344 1 96.56 839 GLN A CA 1
ATOM 6830 C C . GLN A 1 839 ? -52.062 -37.188 -24.016 1 96.56 839 GLN A C 1
ATOM 6832 O O . GLN A 1 839 ? -52.969 -38.031 -23.859 1 96.56 839 GLN A O 1
ATOM 6837 N N . ILE A 1 840 ? -51.25 -36.875 -23.062 1 95.88 840 ILE A N 1
ATOM 6838 C CA . ILE A 1 840 ? -51.281 -37.594 -21.797 1 95.88 840 ILE A CA 1
ATOM 6839 C C . ILE A 1 840 ? -52.562 -37.219 -21.016 1 95.88 840 ILE A C 1
ATOM 6841 O O . ILE A 1 840 ? -53.094 -38 -20.234 1 95.88 840 ILE A O 1
ATOM 6845 N N . ASP A 1 841 ? -53.031 -36 -21.219 1 95.25 841 ASP A N 1
ATOM 6846 C CA . ASP A 1 841 ? -54.25 -35.531 -20.547 1 95.25 841 ASP A CA 1
ATOM 6847 C C . ASP A 1 841 ? -55.469 -36.312 -20.984 1 95.25 841 ASP A C 1
ATOM 6849 O O . ASP A 1 841 ? -56.469 -36.344 -20.281 1 95.25 841 ASP A O 1
ATOM 6853 N N . LYS A 1 842 ? -55.312 -37.062 -22.125 1 95.31 842 LYS A N 1
ATOM 6854 C CA . LYS A 1 842 ? -56.438 -37.844 -22.656 1 95.31 842 LYS A CA 1
ATOM 6855 C C . LYS A 1 842 ? -56.438 -39.25 -22.141 1 95.31 842 LYS A C 1
ATOM 6857 O O . LYS A 1 842 ? -57.375 -40.031 -22.359 1 95.31 842 LYS A O 1
ATOM 6862 N N . ILE A 1 843 ? -55.469 -39.562 -21.422 1 95.81 843 ILE A N 1
ATOM 6863 C CA . ILE A 1 843 ? -55.312 -40.938 -20.938 1 95.81 843 ILE A CA 1
ATOM 6864 C C . ILE A 1 843 ? -55.938 -41.062 -19.547 1 95.81 843 ILE A C 1
ATOM 6866 O O . ILE A 1 843 ? -55.688 -40.219 -18.672 1 95.81 843 ILE A O 1
ATOM 6870 N N . LYS A 1 844 ? -56.688 -42.125 -19.297 1 93 844 LYS A N 1
ATOM 6871 C CA . LYS A 1 844 ? -57.375 -42.312 -18.031 1 93 844 LYS A CA 1
ATOM 6872 C C . LYS A 1 844 ? -56.562 -43.188 -17.078 1 93 844 LYS A C 1
ATOM 6874 O O . LYS A 1 844 ? -57.031 -44.219 -16.594 1 93 844 LYS A O 1
ATOM 6879 N N . LYS A 1 845 ? -55.406 -42.812 -16.859 1 94.5 845 LYS A N 1
ATOM 6880 C CA . LYS A 1 845 ? -54.438 -43.312 -15.875 1 94.5 845 LYS A CA 1
ATOM 6881 C C . LYS A 1 845 ? -53.75 -42.188 -15.141 1 94.5 845 LYS A C 1
ATOM 6883 O O . LYS A 1 845 ? -53.531 -41.125 -15.695 1 94.5 845 LYS A O 1
ATOM 6888 N N . PRO A 1 846 ? -53.531 -42.406 -13.859 1 96.31 846 PRO A N 1
ATOM 6889 C CA . PRO A 1 846 ? -52.781 -41.344 -13.164 1 96.31 846 PRO A CA 1
ATOM 6890 C C . PRO A 1 846 ? -51.344 -41.219 -13.672 1 96.31 846 PRO A C 1
ATOM 6892 O O . PRO A 1 846 ? -50.5 -42.062 -13.375 1 96.31 846 PRO A O 1
ATOM 6895 N N . ILE A 1 847 ? -51.062 -40.188 -14.398 1 97.31 847 ILE A N 1
ATOM 6896 C CA . ILE A 1 847 ? -49.75 -39.938 -15 1 97.31 847 ILE A CA 1
ATOM 6897 C C . ILE A 1 847 ? -49.188 -38.625 -14.453 1 97.31 847 ILE A C 1
ATOM 6899 O O . ILE A 1 847 ? -49.844 -37.594 -14.445 1 97.31 847 ILE A O 1
ATOM 6903 N N . THR A 1 848 ? -48.031 -38.688 -13.898 1 97.81 848 THR A N 1
ATOM 6904 C CA . THR A 1 848 ? -47.281 -37.5 -13.492 1 97.81 848 THR A CA 1
ATOM 6905 C C . THR A 1 848 ? -45.938 -37.438 -14.195 1 97.81 848 THR A C 1
ATOM 6907 O O . THR A 1 848 ? -45.188 -38.406 -14.211 1 97.81 848 THR A O 1
ATOM 6910 N N . VAL A 1 849 ? -45.594 -36.281 -14.828 1 97.88 849 VAL A N 1
ATOM 6911 C CA . VAL A 1 849 ? -44.375 -36.062 -15.602 1 97.88 849 VAL A CA 1
ATOM 6912 C C . VAL A 1 849 ? -43.469 -35.062 -14.891 1 97.88 849 VAL A C 1
ATOM 6914 O O . VAL A 1 849 ? -43.938 -33.969 -14.531 1 97.88 849 VAL A O 1
ATOM 6917 N N . VAL A 1 850 ? -42.281 -35.469 -14.617 1 98.12 850 VAL A N 1
ATOM 6918 C CA . VAL A 1 850 ? -41.25 -34.531 -14.164 1 98.12 850 VAL A CA 1
ATOM 6919 C C . VAL A 1 850 ? -40.344 -34.156 -15.336 1 98.12 850 VAL A C 1
ATOM 6921 O O . VAL A 1 850 ? -39.469 -34.938 -15.719 1 98.12 850 VAL A O 1
ATOM 6924 N N . PHE A 1 851 ? -40.562 -33.031 -15.898 1 98.06 851 PHE A N 1
ATOM 6925 C CA . PHE A 1 851 ? -39.781 -32.469 -17 1 98.06 851 PHE A CA 1
ATOM 6926 C C . PHE A 1 851 ? -38.625 -31.609 -16.484 1 98.06 851 PHE A C 1
ATOM 6928 O O . PHE A 1 851 ? -38.844 -30.734 -15.641 1 98.06 851 PHE A O 1
ATOM 6935 N N . TYR A 1 852 ? -37.375 -31.859 -16.969 1 97.44 852 TYR A N 1
ATOM 6936 C CA . TYR A 1 852 ? -36.281 -31 -16.547 1 97.44 852 TYR A CA 1
ATOM 6937 C C . TYR A 1 852 ? -35.219 -30.922 -17.609 1 97.44 852 TYR A C 1
ATOM 6939 O O . TYR A 1 852 ? -34.938 -31.891 -18.297 1 97.44 852 TYR A O 1
ATOM 6947 N N . GLY A 1 853 ? -34.625 -29.703 -17.766 1 96.62 853 GLY A N 1
ATOM 6948 C CA . GLY A 1 853 ? -33.375 -29.562 -18.516 1 96.62 853 GLY A CA 1
ATOM 6949 C C . GLY A 1 853 ? -32.156 -30.016 -17.75 1 96.62 853 GLY A C 1
ATOM 6950 O O . GLY A 1 853 ? -31.938 -29.562 -16.609 1 96.62 853 GLY A O 1
ATOM 6951 N N . ASP A 1 854 ? -31.328 -30.781 -18.359 1 93.12 854 ASP A N 1
ATOM 6952 C CA . ASP A 1 854 ? -30.297 -31.469 -17.578 1 93.12 854 ASP A CA 1
ATOM 6953 C C . ASP A 1 854 ? -29.094 -30.562 -17.328 1 93.12 854 ASP A C 1
ATOM 6955 O O . ASP A 1 854 ? -28.516 -30.578 -16.25 1 93.12 854 ASP A O 1
ATOM 6959 N N . HIS A 1 855 ? -28.656 -29.828 -18.281 1 89 855 HIS A N 1
ATOM 6960 C CA . HIS A 1 855 ? -27.516 -28.953 -18.062 1 89 855 HIS A CA 1
ATOM 6961 C C . HIS A 1 855 ? -27.531 -27.781 -19.047 1 89 855 HIS A C 1
ATOM 6963 O O . HIS A 1 855 ? -28.25 -27.812 -20.047 1 89 855 HIS A O 1
ATOM 6969 N N . TYR A 1 856 ? -26.688 -26.781 -18.719 1 88.38 856 TYR A N 1
ATOM 6970 C CA . TYR A 1 856 ? -26.469 -25.625 -19.578 1 88.38 856 TYR A CA 1
ATOM 6971 C C . TYR A 1 856 ? -25.688 -26 -20.812 1 88.38 856 TYR A C 1
ATOM 6973 O O . TYR A 1 856 ? -24.734 -26.781 -20.734 1 88.38 856 TYR A O 1
ATOM 6981 N N . PRO A 1 857 ? -26.172 -25.578 -21.938 1 87.75 857 PRO A N 1
ATOM 6982 C CA . PRO A 1 857 ? -25.406 -25.859 -23.141 1 87.75 857 PRO A CA 1
ATOM 6983 C C . PRO A 1 857 ? -24.078 -25.109 -23.188 1 87.75 857 PRO A C 1
ATOM 6985 O O . PRO A 1 857 ? -23.984 -23.969 -22.734 1 87.75 857 PRO A O 1
ATOM 6988 N N . SER A 1 858 ? -23.047 -25.688 -23.688 1 80.06 858 SER A N 1
ATOM 6989 C CA . SER A 1 858 ? -21.703 -25.109 -23.719 1 80.06 858 SER A CA 1
ATOM 6990 C C . SER A 1 858 ? -21.547 -24.125 -24.875 1 80.06 858 SER A C 1
ATOM 6992 O O . SER A 1 858 ? -20.594 -24.203 -25.641 1 80.06 858 SER A O 1
ATOM 6994 N N . ILE A 1 859 ? -22.5 -23.25 -25.016 1 84.31 859 ILE A N 1
ATOM 6995 C CA . ILE A 1 859 ? -22.422 -22.203 -26.031 1 84.31 859 ILE A CA 1
ATOM 6996 C C . ILE A 1 859 ? -21.531 -21.078 -25.531 1 84.31 859 ILE A C 1
ATOM 6998 O O . ILE A 1 859 ? -20.719 -20.531 -26.297 1 84.31 859 ILE A O 1
ATOM 7002 N N . LEU A 1 860 ? -21.703 -20.781 -24.234 1 79.56 860 LEU A N 1
ATOM 7003 C CA . LEU A 1 860 ? -20.828 -19.844 -23.547 1 79.56 860 LEU A CA 1
ATOM 7004 C C . LEU A 1 860 ? -19.766 -20.578 -22.734 1 79.56 860 LEU A C 1
ATOM 7006 O O . LEU A 1 860 ? -20.016 -21.672 -22.234 1 79.56 860 LEU A O 1
ATOM 7010 N N . SER A 1 861 ? -18.609 -19.953 -22.641 1 75.38 861 SER A N 1
ATOM 7011 C CA . SER A 1 861 ? -17.531 -20.531 -21.844 1 75.38 861 SER A CA 1
ATOM 7012 C C . SER A 1 861 ? -17.969 -20.734 -20.391 1 75.38 861 SER A C 1
ATOM 7014 O O . SER A 1 861 ? -18.625 -19.859 -19.812 1 75.38 861 SER A O 1
ATOM 7016 N N . GLN A 1 862 ? -17.594 -21.938 -19.844 1 74.94 862 GLN A N 1
ATOM 7017 C CA . GLN A 1 862 ? -17.906 -22.234 -18.453 1 74.94 862 GLN A CA 1
ATOM 7018 C C . GLN A 1 862 ? -17.219 -21.266 -17.516 1 74.94 862 GLN A C 1
ATOM 7020 O O . GLN A 1 862 ? -17.625 -21.094 -16.359 1 74.94 862 GLN A O 1
ATOM 7025 N N . ASN A 1 863 ? -16.188 -20.625 -18 1 70.38 863 ASN A N 1
ATOM 7026 C CA . ASN A 1 863 ? -15.453 -19.688 -17.156 1 70.38 863 ASN A CA 1
ATOM 7027 C C . ASN A 1 863 ? -16.328 -18.531 -16.688 1 70.38 863 ASN A C 1
ATOM 7029 O O . ASN A 1 863 ? -16.062 -17.922 -15.648 1 70.38 863 ASN A O 1
ATOM 7033 N N . TYR A 1 864 ? -17.422 -18.219 -17.422 1 73.69 864 TYR A N 1
ATOM 7034 C CA . TYR A 1 864 ? -18.312 -17.125 -17.062 1 73.69 864 TYR A CA 1
ATOM 7035 C C . TYR A 1 864 ? -19.141 -17.469 -15.836 1 73.69 864 TYR A C 1
ATOM 7037 O O . TYR A 1 864 ? -19.828 -16.594 -15.281 1 73.69 864 TYR A O 1
ATOM 7045 N N . THR A 1 865 ? -19.094 -18.719 -15.406 1 75.75 865 THR A N 1
ATOM 7046 C CA . THR A 1 865 ? -19.797 -19.109 -14.18 1 75.75 865 THR A CA 1
ATOM 7047 C C . THR A 1 865 ? -19.219 -18.359 -12.977 1 75.75 865 THR A C 1
ATOM 7049 O O . THR A 1 865 ? -19.875 -18.234 -11.938 1 75.75 865 THR A O 1
ATOM 7052 N N . ALA A 1 866 ? -18.062 -17.969 -13.086 1 69.62 866 ALA A N 1
ATOM 7053 C CA . ALA A 1 866 ? -17.469 -17.156 -12.016 1 69.62 866 ALA A CA 1
ATOM 7054 C C . ALA A 1 866 ? -18.266 -15.867 -11.812 1 69.62 866 ALA A C 1
ATOM 7056 O O . ALA A 1 866 ? -18.438 -15.414 -10.68 1 69.62 866 ALA A O 1
ATOM 7057 N N . LYS A 1 867 ? -18.812 -15.289 -12.898 1 74.31 867 LYS A N 1
ATOM 7058 C CA . LYS A 1 867 ? -19.594 -14.055 -12.859 1 74.31 867 LYS A CA 1
ATOM 7059 C C . LYS A 1 867 ? -21.062 -14.336 -12.633 1 74.31 867 LYS A C 1
ATOM 7061 O O . LYS A 1 867 ? -21.75 -13.562 -11.961 1 74.31 867 LYS A O 1
ATOM 7066 N N . TYR A 1 868 ? -21.438 -15.484 -13.219 1 81.44 868 TYR A N 1
ATOM 7067 C CA . TYR A 1 868 ? -22.844 -15.859 -13.172 1 81.44 868 TYR A CA 1
ATOM 7068 C C . TYR A 1 868 ? -23.016 -17.25 -12.586 1 81.44 868 TYR A C 1
ATOM 7070 O O . TYR A 1 868 ? -23.562 -18.141 -13.242 1 81.44 868 TYR A O 1
ATOM 7078 N N . PRO A 1 869 ? -22.688 -17.469 -11.352 1 78.75 869 PRO A N 1
ATOM 7079 C CA . PRO A 1 869 ? -22.562 -18.812 -10.789 1 78.75 869 PRO A CA 1
ATOM 7080 C C . PRO A 1 869 ? -23.922 -19.531 -10.703 1 78.75 869 PRO A C 1
ATOM 7082 O O . PRO A 1 869 ? -24 -20.734 -10.93 1 78.75 869 PRO A O 1
ATOM 7085 N N . VAL A 1 870 ? -25.031 -18.812 -10.367 1 86.19 870 VAL A N 1
ATOM 7086 C CA . VAL A 1 870 ? -26.344 -19.438 -10.234 1 86.19 870 VAL A CA 1
ATOM 7087 C C . VAL A 1 870 ? -27.047 -19.438 -11.586 1 86.19 870 VAL A C 1
ATOM 7089 O O . VAL A 1 870 ? -27.547 -20.484 -12.031 1 86.19 870 VAL A O 1
ATOM 7092 N N . GLN A 1 871 ? -26.859 -18.406 -12.328 1 86.81 871 GLN A N 1
ATOM 7093 C CA . GLN A 1 871 ? -27.578 -18.219 -13.578 1 86.81 871 GLN A CA 1
ATOM 7094 C C . GLN A 1 871 ? -27.109 -19.219 -14.641 1 86.81 871 GLN A C 1
ATOM 7096 O O . GLN A 1 871 ? -27.922 -19.75 -15.406 1 86.81 871 GLN A O 1
ATOM 7101 N N . MET A 1 872 ? -25.906 -19.578 -14.664 1 88 872 MET A N 1
ATOM 7102 C CA . MET A 1 872 ? -25.375 -20.422 -15.727 1 88 872 MET A CA 1
ATOM 7103 C C . MET A 1 872 ? -25.359 -21.891 -15.305 1 88 872 MET A C 1
ATOM 7105 O O . MET A 1 872 ? -24.766 -22.734 -15.984 1 88 872 MET A O 1
ATOM 7109 N N . HIS A 1 873 ? -26.047 -22.109 -14.211 1 86.31 873 HIS A N 1
ATOM 7110 C CA . HIS A 1 873 ? -26.219 -23.5 -13.805 1 86.31 873 HIS A CA 1
ATOM 7111 C C . HIS A 1 873 ? -27.656 -23.766 -13.367 1 86.31 873 HIS A C 1
ATOM 7113 O O . HIS A 1 873 ? -27.922 -24.719 -12.633 1 86.31 873 HIS A O 1
ATOM 7119 N N . SER A 1 874 ? -28.469 -22.922 -13.773 1 91.94 874 SER A N 1
ATOM 7120 C CA . SER A 1 874 ? -29.891 -23.109 -13.508 1 91.94 874 SER A CA 1
ATOM 7121 C C . SER A 1 874 ? -30.656 -23.391 -14.797 1 91.94 874 SER A C 1
ATOM 7123 O O . SER A 1 874 ? -30.516 -22.672 -15.781 1 91.94 874 SER A O 1
ATOM 7125 N N . THR A 1 875 ? -31.344 -24.484 -14.781 1 94.94 875 THR A N 1
ATOM 7126 C CA . THR A 1 875 ? -32.25 -24.812 -15.867 1 94.94 875 THR A CA 1
ATOM 7127 C C . THR A 1 875 ? -33.688 -24.828 -15.383 1 94.94 875 THR A C 1
ATOM 7129 O O . THR A 1 875 ? -33.969 -24.578 -14.203 1 94.94 875 THR A O 1
ATOM 7132 N N . ARG A 1 876 ? -34.656 -25.016 -16.328 1 96 876 ARG A N 1
ATOM 7133 C CA . ARG A 1 876 ? -36.062 -25.016 -15.945 1 96 876 ARG A CA 1
ATOM 7134 C C . ARG A 1 876 ? -36.594 -26.422 -15.75 1 96 876 ARG A C 1
ATOM 7136 O O . ARG A 1 876 ? -36.125 -27.359 -16.391 1 96 876 ARG A O 1
ATOM 7143 N N . TYR A 1 877 ? -37.531 -26.562 -14.82 1 97.62 877 TYR A N 1
ATOM 7144 C CA . TYR A 1 877 ? -38.25 -27.812 -14.625 1 97.62 877 TYR A CA 1
ATOM 7145 C C . TYR A 1 877 ? -39.75 -27.547 -14.375 1 97.62 877 TYR A C 1
ATOM 7147 O O . TYR A 1 877 ? -40.125 -26.422 -14.07 1 97.62 877 TYR A O 1
ATOM 7155 N N . PHE A 1 878 ? -40.562 -28.578 -14.609 1 97.62 878 PHE A N 1
ATOM 7156 C CA . PHE A 1 878 ? -41.906 -28.562 -14.102 1 97.62 878 PHE A CA 1
ATOM 7157 C C . PHE A 1 878 ? -42.406 -29.969 -13.781 1 97.62 878 PHE A C 1
ATOM 7159 O O . PHE A 1 878 ? -41.875 -30.953 -14.344 1 97.62 878 PHE A O 1
ATOM 7166 N N . ILE A 1 879 ? -43.219 -30.125 -12.844 1 98.06 879 ILE A N 1
ATOM 7167 C CA . ILE A 1 879 ? -43.906 -31.375 -12.5 1 98.06 879 ILE A CA 1
ATOM 7168 C C . ILE A 1 879 ? -45.406 -31.25 -12.805 1 98.06 879 ILE A C 1
ATOM 7170 O O . ILE A 1 879 ? -46.094 -30.406 -12.227 1 98.06 879 ILE A O 1
ATOM 7174 N N . TYR A 1 880 ? -45.844 -32.125 -13.695 1 98 880 TYR A N 1
ATOM 7175 C CA . TYR A 1 880 ? -47.25 -32.031 -14.164 1 98 880 TYR A CA 1
ATOM 7176 C C . TYR A 1 880 ? -48 -33.344 -13.945 1 98 880 TYR A C 1
ATOM 7178 O O . TYR A 1 880 ? -47.562 -34.406 -14.414 1 98 880 TYR A O 1
ATOM 7186 N N . SER A 1 881 ? -49.125 -33.281 -13.18 1 97.44 881 SER A N 1
ATOM 7187 C CA . SER A 1 881 ? -50.062 -34.406 -13.047 1 97.44 881 SER A CA 1
ATOM 7188 C C . SER A 1 881 ? -51.25 -34.25 -13.977 1 97.44 881 SER A C 1
ATOM 7190 O O . SER A 1 881 ? -51.906 -33.188 -13.969 1 97.44 881 SER A O 1
ATOM 7192 N N . ASN A 1 882 ? -51.469 -35.312 -14.797 1 96.56 882 ASN A N 1
ATOM 7193 C CA . ASN A 1 882 ? -52.562 -35.156 -15.766 1 96.56 882 ASN A CA 1
ATOM 7194 C C . ASN A 1 882 ? -53.906 -35.062 -15.086 1 96.56 882 ASN A C 1
ATOM 7196 O O . ASN A 1 882 ? -54 -35.188 -13.859 1 96.56 882 ASN A O 1
ATOM 7200 N N . LYS A 1 883 ? -54.906 -34.875 -15.891 1 93.88 883 LYS A N 1
ATOM 7201 C CA . LYS A 1 883 ? -56.25 -34.625 -15.367 1 93.88 883 LYS A CA 1
ATOM 7202 C C . LYS A 1 883 ? -56.719 -35.781 -14.492 1 93.88 883 LYS A C 1
ATOM 7204 O O . LYS A 1 883 ? -57.219 -35.562 -13.391 1 93.88 883 LYS A O 1
ATOM 7209 N N . TYR A 1 884 ? -56.594 -36.938 -14.914 1 95.69 884 TYR A N 1
ATOM 7210 C CA . TYR A 1 884 ? -57.031 -38.125 -14.188 1 95.69 884 TYR A CA 1
ATOM 7211 C C . TYR A 1 884 ? -56.312 -38.219 -12.836 1 95.69 884 TYR A C 1
ATOM 7213 O O . TYR A 1 884 ? -56.969 -38.5 -11.82 1 95.69 884 TYR A O 1
ATOM 7221 N N . ALA A 1 885 ? -55.094 -37.969 -12.773 1 96.25 885 ALA A N 1
ATOM 7222 C CA . ALA A 1 885 ? -54.312 -38.031 -11.531 1 96.25 885 ALA A CA 1
ATOM 7223 C C . ALA A 1 885 ? -54.812 -37.031 -10.516 1 96.25 885 ALA A C 1
ATOM 7225 O O . ALA A 1 885 ? -54.969 -37.344 -9.336 1 96.25 885 ALA A O 1
ATOM 7226 N N . ARG A 1 886 ? -55.094 -35.844 -10.969 1 95.38 886 ARG A N 1
ATOM 7227 C CA . ARG A 1 886 ? -55.562 -34.781 -10.102 1 95.38 886 ARG A CA 1
ATOM 7228 C C . ARG A 1 886 ? -56.938 -35.125 -9.523 1 95.38 886 ARG A C 1
ATOM 7230 O O . ARG A 1 886 ? -57.219 -34.812 -8.359 1 95.38 886 ARG A O 1
ATOM 7237 N N . GLU A 1 887 ? -57.625 -35.844 -10.305 1 93.56 887 GLU A N 1
ATOM 7238 C CA . GLU A 1 887 ? -58.938 -36.25 -9.859 1 93.56 887 GLU A CA 1
ATOM 7239 C C . GLU A 1 887 ? -58.844 -37.438 -8.883 1 93.56 887 GLU A C 1
ATOM 7241 O O . GLU A 1 887 ? -59.812 -37.719 -8.188 1 93.56 887 GLU A O 1
ATOM 7246 N N . HIS A 1 888 ? -57.75 -37.969 -8.867 1 93.56 888 HIS A N 1
ATOM 7247 C CA . HIS A 1 888 ? -57.594 -39.156 -8.031 1 93.56 888 HIS A CA 1
ATOM 7248 C C . HIS A 1 888 ? -56.531 -38.938 -6.953 1 93.56 888 HIS A C 1
ATOM 7250 O O . HIS A 1 888 ? -55.719 -39.812 -6.676 1 93.56 888 HIS A O 1
ATOM 7256 N N . GLY A 1 889 ? -56.438 -37.688 -6.484 1 92.62 889 GLY A N 1
ATOM 7257 C CA . GLY A 1 889 ? -55.719 -37.469 -5.242 1 92.62 889 GLY A CA 1
ATOM 7258 C C . GLY A 1 889 ? -54.438 -36.688 -5.441 1 92.62 889 GLY A C 1
ATOM 7259 O O . GLY A 1 889 ? -53.812 -36.25 -4.477 1 92.62 889 GLY A O 1
ATOM 7260 N N . ALA A 1 890 ? -53.875 -36.562 -6.66 1 95 890 ALA A N 1
ATOM 7261 C CA . ALA A 1 890 ? -52.656 -35.812 -6.898 1 95 890 ALA A CA 1
ATOM 7262 C C . ALA A 1 890 ? -52.938 -34.312 -6.77 1 95 890 ALA A C 1
ATOM 7264 O O . ALA A 1 890 ? -54.031 -33.844 -7.078 1 95 890 ALA A O 1
ATOM 7265 N N . LYS A 1 891 ? -51.906 -33.625 -6.309 1 94.19 891 LYS A N 1
ATOM 7266 C CA . LYS A 1 891 ? -52 -32.156 -6.262 1 94.19 891 LYS A CA 1
ATOM 7267 C C . LYS A 1 891 ? -51.75 -31.547 -7.637 1 94.19 891 LYS A C 1
ATOM 7269 O O . LYS A 1 891 ? -51 -32.094 -8.438 1 94.19 891 LYS A O 1
ATOM 7274 N N . SER A 1 892 ? -52.375 -30.438 -7.824 1 90.12 892 SER A N 1
ATOM 7275 C CA . SER A 1 892 ? -52.188 -29.75 -9.094 1 90.12 892 SER A CA 1
ATOM 7276 C C . SER A 1 892 ? -50.781 -29.156 -9.18 1 90.12 892 SER A C 1
ATOM 7278 O O . SER A 1 892 ? -50.125 -29.25 -10.227 1 90.12 892 SER A O 1
ATOM 7280 N N . LYS A 1 893 ? -50.344 -28.531 -8.133 1 94.44 893 LYS A N 1
ATOM 7281 C CA . LYS A 1 893 ? -49 -27.984 -8.078 1 94.44 893 LYS A CA 1
ATOM 7282 C C . LYS A 1 893 ? -48.531 -27.781 -6.633 1 94.44 893 LYS A C 1
ATOM 7284 O O . LYS A 1 893 ? -49.375 -27.656 -5.727 1 94.44 893 LYS A O 1
ATOM 7289 N N . LEU A 1 894 ? -47.25 -27.875 -6.488 1 94.06 894 LEU A N 1
ATOM 7290 C CA . LEU A 1 894 ? -46.625 -27.516 -5.219 1 94.06 894 LEU A CA 1
ATOM 7291 C C . LEU A 1 894 ? -46.281 -26.031 -5.184 1 94.06 894 LEU A C 1
ATOM 7293 O O . LEU A 1 894 ? -46 -25.438 -6.223 1 94.06 894 LEU A O 1
ATOM 7297 N N . THR A 1 895 ? -46.375 -25.375 -4 1 88.19 895 THR A N 1
ATOM 7298 C CA . THR A 1 895 ? -46.156 -23.938 -3.932 1 88.19 895 THR A CA 1
ATOM 7299 C C . THR A 1 895 ? -44.969 -23.609 -3.02 1 88.19 895 THR A C 1
ATOM 7301 O O . THR A 1 895 ? -44.438 -22.516 -3.068 1 88.19 895 THR A O 1
ATOM 7304 N N . ASP A 1 896 ? -44.531 -24.547 -2.275 1 87.75 896 ASP A N 1
ATOM 7305 C CA . ASP A 1 896 ? -43.5 -24.266 -1.306 1 87.75 896 ASP A CA 1
ATOM 7306 C C . ASP A 1 896 ? -42.156 -24.828 -1.774 1 87.75 896 ASP A C 1
ATOM 7308 O O . ASP A 1 896 ? -42.062 -25.969 -2.209 1 87.75 896 ASP A O 1
ATOM 7312 N N . ASN A 1 897 ? -41.125 -24.031 -1.68 1 91.44 897 ASN A N 1
ATOM 7313 C CA . ASN A 1 897 ? -39.75 -24.438 -1.951 1 91.44 897 ASN A CA 1
ATOM 7314 C C . ASN A 1 897 ? -39.594 -25 -3.361 1 91.44 897 ASN A C 1
ATOM 7316 O O . ASN A 1 897 ? -39.031 -26.078 -3.547 1 91.44 897 ASN A O 1
ATOM 7320 N N . THR A 1 898 ? -40.125 -24.297 -4.367 1 94.88 898 THR A N 1
ATOM 7321 C CA . THR A 1 898 ? -40.156 -24.812 -5.73 1 94.88 898 THR A CA 1
ATOM 7322 C C . THR A 1 898 ? -39.344 -23.906 -6.66 1 94.88 898 THR A C 1
ATOM 7324 O O . THR A 1 898 ? -39 -24.312 -7.777 1 94.88 898 THR A O 1
ATOM 7327 N N . ASN A 1 899 ? -38.969 -22.719 -6.141 1 94 899 ASN A N 1
ATOM 7328 C CA . ASN A 1 899 ? -38.312 -21.766 -7.035 1 94 899 ASN A CA 1
ATOM 7329 C C . ASN A 1 899 ? -36.938 -22.219 -7.453 1 94 899 ASN A C 1
ATOM 7331 O O . ASN A 1 899 ? -36.562 -22.109 -8.625 1 94 899 ASN A O 1
ATOM 7335 N N . TYR A 1 900 ? -36.156 -22.672 -6.527 1 94.94 900 TYR A N 1
ATOM 7336 C CA . TYR A 1 900 ? -34.812 -23.25 -6.77 1 94.94 900 TYR A CA 1
ATOM 7337 C C . TYR A 1 900 ? -34.688 -24.609 -6.102 1 94.94 900 TYR A C 1
ATOM 7339 O O . TYR A 1 900 ? -34.812 -24.719 -4.879 1 94.94 900 TYR A O 1
ATOM 7347 N N . VAL A 1 901 ? -34.5 -25.594 -6.938 1 95.69 901 VAL A N 1
ATOM 7348 C CA . VAL A 1 901 ? -34.375 -26.953 -6.449 1 95.69 901 VAL A CA 1
ATOM 7349 C C . VAL A 1 901 ? -33.188 -27.641 -7.117 1 95.69 901 VAL A C 1
ATOM 7351 O O . VAL A 1 901 ? -32.656 -27.125 -8.094 1 95.69 901 VAL A O 1
ATOM 7354 N N . ASN A 1 902 ? -32.75 -28.672 -6.523 1 91.94 902 ASN A N 1
ATOM 7355 C CA . ASN A 1 902 ? -31.75 -29.5 -7.207 1 91.94 902 ASN A CA 1
ATOM 7356 C C . ASN A 1 902 ? -32.375 -30.766 -7.785 1 91.94 902 ASN A C 1
ATOM 7358 O O . ASN A 1 902 ? -33.5 -31.109 -7.457 1 91.94 902 ASN A O 1
ATOM 7362 N N . THR A 1 903 ? -31.609 -31.359 -8.664 1 91.5 903 THR A N 1
ATOM 7363 C CA . THR A 1 903 ? -32.094 -32.562 -9.344 1 91.5 903 THR A CA 1
ATOM 7364 C C . THR A 1 903 ? -32.469 -33.625 -8.336 1 91.5 903 THR A C 1
ATOM 7366 O O . THR A 1 903 ? -33.375 -34.438 -8.57 1 91.5 903 THR A O 1
ATOM 7369 N N . SER A 1 904 ? -31.859 -33.656 -7.23 1 93.5 904 SER A N 1
ATOM 7370 C CA . SER A 1 904 ? -32.094 -34.656 -6.223 1 93.5 904 SER A CA 1
ATOM 7371 C C . SER A 1 904 ? -33.406 -34.406 -5.457 1 93.5 904 SER A C 1
ATOM 7373 O O . SER A 1 904 ? -33.875 -35.281 -4.742 1 93.5 904 SER A O 1
ATOM 7375 N N . ASP A 1 905 ? -33.969 -33.312 -5.578 1 95.5 905 ASP A N 1
ATOM 7376 C CA . ASP A 1 905 ? -35.188 -32.969 -4.871 1 95.5 905 ASP A CA 1
ATOM 7377 C C . ASP A 1 905 ? -36.438 -33.531 -5.578 1 95.5 905 ASP A C 1
ATOM 7379 O O . ASP A 1 905 ? -37.531 -33.562 -5.004 1 95.5 905 ASP A O 1
ATOM 7383 N N . PHE A 1 906 ? -36.281 -33.938 -6.816 1 96.75 906 PHE A N 1
ATOM 7384 C CA . PHE A 1 906 ? -37.438 -34.281 -7.66 1 96.75 906 PHE A CA 1
ATOM 7385 C C . PHE A 1 906 ? -38.25 -35.438 -7.066 1 96.75 906 PHE A C 1
ATOM 7387 O O . PHE A 1 906 ? -39.469 -35.438 -7.113 1 96.75 906 PHE A O 1
ATOM 7394 N N . THR A 1 907 ? -37.562 -36.406 -6.555 1 96.19 907 THR A N 1
ATOM 7395 C CA . THR A 1 907 ? -38.281 -37.531 -5.996 1 96.19 907 THR A CA 1
ATOM 7396 C C . THR A 1 907 ? -39.156 -37.125 -4.836 1 96.19 907 THR A C 1
ATOM 7398 O O . THR A 1 907 ? -40.344 -37.5 -4.781 1 96.19 907 THR A O 1
ATOM 7401 N N . ALA A 1 908 ? -38.625 -36.281 -3.896 1 96.38 908 ALA A N 1
ATOM 7402 C CA . ALA A 1 908 ? -39.406 -35.781 -2.771 1 96.38 908 ALA A CA 1
ATOM 7403 C C . ALA A 1 908 ? -40.594 -34.969 -3.256 1 96.38 908 ALA A C 1
ATOM 7405 O O . ALA A 1 908 ? -41.719 -35.125 -2.752 1 96.38 908 ALA A O 1
ATOM 7406 N N . MET A 1 909 ? -40.406 -34.156 -4.223 1 97.31 909 MET A N 1
ATOM 7407 C CA . MET A 1 909 ? -41.438 -33.281 -4.75 1 97.31 909 MET A CA 1
ATOM 7408 C C . MET A 1 909 ? -42.5 -34.094 -5.473 1 97.31 909 MET A C 1
ATOM 7410 O O . MET A 1 909 ? -43.719 -33.844 -5.289 1 97.31 909 MET A O 1
ATOM 7414 N N . MET A 1 910 ? -42.094 -35.031 -6.324 1 97.12 910 MET A N 1
ATOM 7415 C CA . MET A 1 910 ? -43 -35.906 -7.051 1 97.12 910 MET A CA 1
ATOM 7416 C C . MET A 1 910 ? -43.875 -36.719 -6.082 1 97.12 910 MET A C 1
ATOM 7418 O O . MET A 1 910 ? -45.094 -36.812 -6.277 1 97.12 910 MET A O 1
ATOM 7422 N N . LEU A 1 911 ? -43.344 -37.188 -5.008 1 96.5 911 LEU A N 1
ATOM 7423 C CA . LEU A 1 911 ? -44.062 -37.938 -4.008 1 96.5 911 LEU A CA 1
ATOM 7424 C C . LEU A 1 911 ? -45.125 -37.094 -3.312 1 96.5 911 LEU A C 1
ATOM 7426 O O . LEU A 1 911 ? -46.219 -37.531 -3.059 1 96.5 911 LEU A O 1
ATOM 7430 N N . GLU A 1 912 ? -44.688 -35.906 -3.02 1 96.19 912 GLU A N 1
ATOM 7431 C CA . GLU A 1 912 ? -45.656 -35 -2.396 1 96.19 912 GLU A CA 1
ATOM 7432 C C . GLU A 1 912 ? -46.781 -34.625 -3.354 1 96.19 912 GLU A C 1
ATOM 7434 O O . GLU A 1 912 ? -47.969 -34.656 -2.971 1 96.19 912 GLU A O 1
ATOM 7439 N N . GLN A 1 913 ? -46.438 -34.344 -4.578 1 96.56 913 GLN A N 1
ATOM 7440 C CA . GLN A 1 913 ? -47.438 -33.938 -5.551 1 96.56 913 GLN A CA 1
ATOM 7441 C C . GLN A 1 913 ? -48.406 -35.062 -5.863 1 96.56 913 GLN A C 1
ATOM 7443 O O . GLN A 1 913 ? -49.625 -34.844 -6.07 1 96.56 913 GLN A O 1
ATOM 7448 N N . THR A 1 914 ? -48 -36.312 -5.879 1 96.5 914 THR A N 1
ATOM 7449 C CA . THR A 1 914 ? -48.844 -37.469 -6.184 1 96.5 914 THR A CA 1
ATOM 7450 C C . THR A 1 914 ? -49.562 -37.969 -4.926 1 96.5 914 THR A C 1
ATOM 7452 O O . THR A 1 914 ? -50.344 -38.938 -4.984 1 96.5 914 THR A O 1
ATOM 7455 N N . ASN A 1 915 ? -49.25 -37.406 -3.82 1 96.12 915 ASN A N 1
ATOM 7456 C CA . ASN A 1 915 ? -49.812 -37.812 -2.543 1 96.12 915 ASN A CA 1
ATOM 7457 C C . ASN A 1 915 ? -49.5 -39.25 -2.232 1 96.12 915 ASN A C 1
ATOM 7459 O O . ASN A 1 915 ? -50.375 -40 -1.766 1 96.12 915 ASN A O 1
ATOM 7463 N N . SER A 1 916 ? -48.281 -39.625 -2.514 1 95.44 916 SER A N 1
ATOM 7464 C CA . SER A 1 916 ? -47.906 -41.031 -2.398 1 95.44 916 SER A CA 1
ATOM 7465 C C . SER A 1 916 ? -47.156 -41.281 -1.099 1 95.44 916 SER A C 1
ATOM 7467 O O . SER A 1 916 ? -46.438 -40.406 -0.601 1 95.44 916 SER A O 1
ATOM 7469 N N . LYS A 1 917 ? -47.188 -42.438 -0.585 1 94.62 917 LYS A N 1
ATOM 7470 C CA . LYS A 1 917 ? -46.469 -42.875 0.613 1 94.62 917 LYS A CA 1
ATOM 7471 C C . LYS A 1 917 ? -44.969 -42.938 0.363 1 94.62 917 LYS A C 1
ATOM 7473 O O . LYS A 1 917 ? -44.531 -43.062 -0.782 1 94.62 917 LYS A O 1
ATOM 7478 N N . VAL A 1 918 ? -44.219 -42.844 1.5 1 95.06 918 VAL A N 1
ATOM 7479 C CA . VAL A 1 918 ? -42.781 -42.688 1.354 1 95.06 918 VAL A CA 1
ATOM 7480 C C . VAL A 1 918 ? -42.062 -43.781 2.152 1 95.06 918 VAL A C 1
ATOM 7482 O O . VAL A 1 918 ? -42.625 -44.312 3.129 1 95.06 918 VAL A O 1
ATOM 7485 N N . THR A 1 919 ? -40.875 -44.219 1.728 1 94.38 919 THR A N 1
ATOM 7486 C CA . THR A 1 919 ? -39.938 -45.031 2.488 1 94.38 919 THR A CA 1
ATOM 7487 C C . THR A 1 919 ? -39.125 -44.188 3.469 1 94.38 919 THR A C 1
ATOM 7489 O O . THR A 1 919 ? -39.188 -42.969 3.408 1 94.38 919 THR A O 1
ATOM 7492 N N . PRO A 1 920 ? -38.375 -44.875 4.418 1 94.75 920 PRO A N 1
ATOM 7493 C CA . PRO A 1 920 ? -37.531 -44.062 5.316 1 94.75 920 PRO A CA 1
ATOM 7494 C C . PRO A 1 920 ? -36.531 -43.188 4.57 1 94.75 920 PRO A C 1
ATOM 7496 O O . PRO A 1 920 ? -36.375 -42.031 4.918 1 94.75 920 PRO A O 1
ATOM 7499 N N . TYR A 1 921 ? -35.906 -43.688 3.576 1 95.75 921 TYR A N 1
ATOM 7500 C CA . TYR A 1 921 ? -34.969 -42.906 2.77 1 95.75 921 TYR A CA 1
ATOM 7501 C C . TYR A 1 921 ? -35.688 -41.75 2.104 1 95.75 921 TYR A C 1
ATOM 7503 O O . TYR A 1 921 ? -35.188 -40.625 2.086 1 95.75 921 TYR A O 1
ATOM 7511 N N . GLN A 1 922 ? -36.875 -41.969 1.615 1 95.75 922 GLN A N 1
ATOM 7512 C CA . GLN A 1 922 ? -37.656 -40.938 0.947 1 95.75 922 GLN A CA 1
ATOM 7513 C C . GLN A 1 922 ? -38.156 -39.906 1.946 1 95.75 922 GLN A C 1
ATOM 7515 O O . GLN A 1 922 ? -38.375 -38.75 1.595 1 95.75 922 GLN A O 1
ATOM 7520 N N . ALA A 1 923 ? -38.344 -40.375 3.123 1 96.75 923 ALA A N 1
ATOM 7521 C CA . ALA A 1 923 ? -38.688 -39.406 4.184 1 96.75 923 ALA A CA 1
ATOM 7522 C C . ALA A 1 923 ? -37.5 -38.469 4.445 1 96.75 923 ALA A C 1
ATOM 7524 O O . ALA A 1 923 ? -37.719 -37.25 4.645 1 96.75 923 ALA A O 1
ATOM 7525 N N . LEU A 1 924 ? -36.281 -39.031 4.473 1 97.06 924 LEU A N 1
ATOM 7526 C CA . LEU A 1 924 ? -35.094 -38.188 4.586 1 97.06 924 LEU A CA 1
ATOM 7527 C C . LEU A 1 924 ? -35.031 -37.188 3.451 1 97.06 924 LEU A C 1
ATOM 7529 O O . LEU A 1 924 ? -34.812 -36 3.689 1 97.06 924 LEU A O 1
ATOM 7533 N N . LEU A 1 925 ? -35.312 -37.594 2.201 1 97.06 925 LEU A N 1
ATOM 7534 C CA . LEU A 1 925 ? -35.281 -36.719 1.043 1 97.06 925 LEU A CA 1
ATOM 7535 C C . LEU A 1 925 ? -36.344 -35.594 1.181 1 97.06 925 LEU A C 1
ATOM 7537 O O . LEU A 1 925 ? -36.094 -34.469 0.786 1 97.06 925 LEU A O 1
ATOM 7541 N N . THR A 1 926 ? -37.438 -35.969 1.673 1 96.31 926 THR A N 1
ATOM 7542 C CA . THR A 1 926 ? -38.531 -35 1.875 1 96.31 926 THR A CA 1
ATOM 7543 C C . THR A 1 926 ? -38.094 -33.906 2.844 1 96.31 926 THR A C 1
ATOM 7545 O O . THR A 1 926 ? -38.312 -32.719 2.58 1 96.31 926 THR A O 1
ATOM 7548 N N . GLU A 1 927 ? -37.438 -34.281 3.896 1 96.19 927 GLU A N 1
ATOM 7549 C CA . GLU A 1 927 ? -36.969 -33.281 4.867 1 96.19 927 GLU A CA 1
ATOM 7550 C C . GLU A 1 927 ? -35.875 -32.406 4.262 1 96.19 927 GLU A C 1
ATOM 7552 O O . GLU A 1 927 ? -35.844 -31.203 4.535 1 96.19 927 GLU A O 1
ATOM 7557 N N . VAL A 1 928 ? -35 -33.031 3.572 1 96.06 928 VAL A N 1
ATOM 7558 C CA . VAL A 1 928 ? -33.938 -32.281 2.93 1 96.06 928 VAL A CA 1
ATOM 7559 C C . VAL A 1 928 ? -34.5 -31.203 2.016 1 96.06 928 VAL A C 1
ATOM 7561 O O . VAL A 1 928 ? -34.062 -30.062 2.051 1 96.06 928 VAL A O 1
ATOM 7564 N N . HIS A 1 929 ? -35.531 -31.531 1.25 1 95.81 929 HIS A N 1
ATOM 7565 C CA . HIS A 1 929 ? -36.156 -30.594 0.339 1 95.81 929 HIS A CA 1
ATOM 7566 C C . HIS A 1 929 ? -36.875 -29.484 1.104 1 95.81 929 HIS A C 1
ATOM 7568 O O . HIS A 1 929 ? -36.812 -28.312 0.73 1 95.81 929 HIS A O 1
ATOM 7574 N N . LYS A 1 930 ? -37.5 -29.797 2.164 1 94.25 930 LYS A N 1
ATOM 7575 C CA . LYS A 1 930 ? -38.375 -28.875 2.873 1 94.25 930 LYS A CA 1
ATOM 7576 C C . LYS A 1 930 ? -37.562 -27.922 3.758 1 94.25 930 LYS A C 1
ATOM 7578 O O . LYS A 1 930 ? -37.875 -26.734 3.859 1 94.25 930 LYS A O 1
ATOM 7583 N N . LYS A 1 931 ? -36.5 -28.469 4.293 1 94.25 931 LYS A N 1
ATOM 7584 C CA . LYS A 1 931 ? -35.875 -27.703 5.371 1 94.25 931 LYS A CA 1
ATOM 7585 C C . LYS A 1 931 ? -34.531 -27.109 4.922 1 94.25 931 LYS A C 1
ATOM 7587 O O . LYS A 1 931 ? -34.062 -26.141 5.512 1 94.25 931 LYS A O 1
ATOM 7592 N N . LEU A 1 932 ? -33.844 -27.656 4.008 1 94.44 932 LEU A N 1
ATOM 7593 C CA . LEU A 1 932 ? -32.531 -27.156 3.57 1 94.44 932 LEU A CA 1
ATOM 7594 C C . LEU A 1 932 ? -32.688 -26.281 2.32 1 94.44 932 LEU A C 1
ATOM 7596 O O . LEU A 1 932 ? -33.594 -26.5 1.513 1 94.44 932 LEU A O 1
ATOM 7600 N N . PRO A 1 933 ? -31.75 -25.25 2.164 1 93.62 933 PRO A N 1
ATOM 7601 C CA . PRO A 1 933 ? -31.656 -24.656 0.83 1 93.62 933 PRO A CA 1
ATOM 7602 C C . PRO A 1 933 ? -31.219 -25.672 -0.234 1 93.62 933 PRO A C 1
ATOM 7604 O O . PRO A 1 933 ? -30.75 -26.766 0.099 1 93.62 933 PRO A O 1
ATOM 7607 N N . ALA A 1 934 ? -31.422 -25.328 -1.469 1 93.44 934 ALA A N 1
ATOM 7608 C CA . ALA A 1 934 ? -31.047 -26.234 -2.555 1 93.44 934 ALA A CA 1
ATOM 7609 C C . ALA A 1 934 ? -29.547 -26.484 -2.576 1 93.44 934 ALA A C 1
ATOM 7611 O O . ALA A 1 934 ? -28.75 -25.547 -2.521 1 93.44 934 ALA A O 1
ATOM 7612 N N . ILE A 1 935 ? -29.125 -27.734 -2.607 1 91.06 935 ILE A N 1
ATOM 7613 C CA . ILE A 1 935 ? -27.719 -28.125 -2.607 1 91.06 935 ILE A CA 1
ATOM 7614 C C . ILE A 1 935 ? -27.203 -28.219 -4.043 1 91.06 935 ILE A C 1
ATOM 7616 O O . ILE A 1 935 ? -27.875 -28.766 -4.914 1 91.06 935 ILE A O 1
ATOM 7620 N N . THR A 1 936 ? -26.078 -27.578 -4.289 1 86.5 936 THR A N 1
ATOM 7621 C CA . THR A 1 936 ? -25.5 -27.703 -5.625 1 86.5 936 THR A CA 1
ATOM 7622 C C . THR A 1 936 ? -23.984 -27.766 -5.555 1 86.5 936 THR A C 1
ATOM 7624 O O . THR A 1 936 ? -23.391 -27.656 -4.473 1 86.5 936 THR A O 1
ATOM 7627 N N . ILE A 1 937 ? -23.391 -27.953 -6.637 1 81.44 937 ILE A N 1
ATOM 7628 C CA . ILE A 1 937 ? -21.938 -28.047 -6.734 1 81.44 937 ILE A CA 1
ATOM 7629 C C . ILE A 1 937 ? -21.312 -26.656 -6.574 1 81.44 937 ILE A C 1
ATOM 7631 O O . ILE A 1 937 ? -21.938 -25.641 -6.922 1 81.44 937 ILE A O 1
ATOM 7635 N N . ASN A 1 938 ? -20.156 -26.594 -5.902 1 74.75 938 ASN A N 1
ATOM 7636 C CA . ASN A 1 938 ? -19.375 -25.375 -5.777 1 74.75 938 ASN A CA 1
ATOM 7637 C C . ASN A 1 938 ? -18.484 -25.141 -6.996 1 74.75 938 ASN A C 1
ATOM 7639 O O . ASN A 1 938 ? -17.406 -25.75 -7.102 1 74.75 938 ASN A O 1
ATOM 7643 N N . PHE A 1 939 ? -18.922 -24.266 -7.82 1 62.72 939 PHE A N 1
ATOM 7644 C CA . PHE A 1 939 ? -18.141 -24.062 -9.039 1 62.72 939 PHE A CA 1
ATOM 7645 C C . PHE A 1 939 ? -16.953 -23.156 -8.766 1 62.72 939 PHE A C 1
ATOM 7647 O O . PHE A 1 939 ? -16 -23.109 -9.555 1 62.72 939 PHE A O 1
ATOM 7654 N N . ASN A 1 940 ? -16.984 -22.219 -7.617 1 59.78 940 ASN A N 1
ATOM 7655 C CA . ASN A 1 940 ? -15.977 -21.203 -7.355 1 59.78 940 ASN A CA 1
ATOM 7656 C C . ASN A 1 940 ? -14.883 -21.719 -6.422 1 59.78 940 ASN A C 1
ATOM 7658 O O . ASN A 1 940 ? -13.867 -21.047 -6.227 1 59.78 940 ASN A O 1
ATOM 7662 N N . GLY A 1 941 ? -15.156 -22.844 -5.762 1 57.44 941 GLY A N 1
ATOM 7663 C CA . GLY A 1 941 ? -14.172 -23.219 -4.762 1 57.44 941 GLY A CA 1
ATOM 7664 C C . GLY A 1 941 ? -13.812 -24.703 -4.812 1 57.44 941 GLY A C 1
ATOM 7665 O O . GLY A 1 941 ? -14.328 -25.438 -5.645 1 57.44 941 GLY A O 1
ATOM 7666 N N . ASP A 1 942 ? -12.602 -25 -4.164 1 53.94 942 ASP A N 1
ATOM 7667 C CA . ASP A 1 942 ? -11.984 -26.328 -4.172 1 53.94 942 ASP A CA 1
ATOM 7668 C C . ASP A 1 942 ? -12.797 -27.312 -3.342 1 53.94 942 ASP A C 1
ATOM 7670 O O . ASP A 1 942 ? -12.586 -28.531 -3.426 1 53.94 942 ASP A O 1
ATOM 7674 N N . LYS A 1 943 ? -13.602 -26.703 -2.418 1 56.62 943 LYS A N 1
ATOM 7675 C CA . LYS A 1 943 ? -14.172 -27.672 -1.494 1 56.62 943 LYS A CA 1
ATOM 7676 C C . LYS A 1 943 ? -15.664 -27.438 -1.289 1 56.62 943 LYS A C 1
ATOM 7678 O O . LYS A 1 943 ? -16.125 -26.297 -1.325 1 56.62 943 LYS A O 1
ATOM 7683 N N . GLY A 1 944 ? -16.344 -28.5 -1.465 1 65.62 944 GLY A N 1
ATOM 7684 C CA . GLY A 1 944 ? -17.641 -28.562 -0.808 1 65.62 944 GLY A CA 1
ATOM 7685 C C . GLY A 1 944 ? -18.797 -28.219 -1.731 1 65.62 944 GLY A C 1
ATOM 7686 O O . GLY A 1 944 ? -18.688 -28.344 -2.951 1 65.62 944 GLY A O 1
ATOM 7687 N N . PHE A 1 945 ? -19.922 -28.203 -1.278 1 80.56 945 PHE A N 1
ATOM 7688 C CA . PHE A 1 945 ? -21.203 -27.844 -1.89 1 80.56 945 PHE A CA 1
ATOM 7689 C C . PHE A 1 945 ? -21.547 -26.375 -1.608 1 80.56 945 PHE A C 1
ATOM 7691 O O . PHE A 1 945 ? -20.906 -25.734 -0.779 1 80.56 945 PHE A O 1
ATOM 7698 N N . GLN A 1 946 ? -22.359 -25.875 -2.51 1 86.69 946 GLN A N 1
ATOM 7699 C CA . GLN A 1 946 ? -22.969 -24.562 -2.268 1 86.69 946 GLN A CA 1
ATOM 7700 C C . GLN A 1 946 ? -24.469 -24.688 -1.996 1 86.69 946 GLN A C 1
ATOM 7702 O O . GLN A 1 946 ? -25.094 -25.656 -2.422 1 86.69 946 GLN A O 1
ATOM 7707 N N . LEU A 1 947 ? -24.938 -23.766 -1.19 1 90.31 947 LEU A N 1
ATOM 7708 C CA . LEU A 1 947 ? -26.359 -23.703 -0.886 1 90.31 947 LEU A CA 1
ATOM 7709 C C . LEU A 1 947 ? -26.984 -22.453 -1.503 1 90.31 947 LEU A C 1
ATOM 7711 O O . LEU A 1 947 ? -26.391 -21.375 -1.493 1 90.31 947 LEU A O 1
ATOM 7715 N N . VAL A 1 948 ? -28.109 -22.688 -2.166 1 92.38 948 VAL A N 1
ATOM 7716 C CA . VAL A 1 948 ? -28.812 -21.578 -2.797 1 92.38 948 VAL A CA 1
ATOM 7717 C C . VAL A 1 948 ? -30.219 -21.469 -2.211 1 92.38 948 VAL A C 1
ATOM 7719 O O . VAL A 1 948 ? -30.953 -22.453 -2.145 1 92.38 948 VAL A O 1
ATOM 7722 N N . ASP A 1 949 ? -30.641 -20.281 -1.807 1 90.81 949 ASP A N 1
ATOM 7723 C CA . ASP A 1 949 ? -31.969 -20.109 -1.229 1 90.81 949 ASP A CA 1
ATOM 7724 C C . ASP A 1 949 ? -33 -19.875 -2.316 1 90.81 949 ASP A C 1
ATOM 7726 O O . ASP A 1 949 ? -32.688 -19.953 -3.508 1 90.81 949 ASP A O 1
ATOM 7730 N N . GLN A 1 950 ? -34.281 -19.781 -1.938 1 91.94 950 GLN A N 1
ATOM 7731 C CA . GLN A 1 950 ? -35.406 -19.703 -2.855 1 91.94 950 GLN A CA 1
ATOM 7732 C C . GLN A 1 950 ? -35.438 -18.359 -3.598 1 91.94 950 GLN A C 1
ATOM 7734 O O . GLN A 1 950 ? -36.219 -18.172 -4.512 1 91.94 950 GLN A O 1
ATOM 7739 N N . LYS A 1 951 ? -34.438 -17.469 -3.289 1 86.56 951 LYS A N 1
ATOM 7740 C CA . LYS A 1 951 ? -34.312 -16.203 -3.998 1 86.56 951 LYS A CA 1
ATOM 7741 C C . LYS A 1 951 ? -33.125 -16.203 -4.965 1 86.56 951 LYS A C 1
ATOM 7743 O O . LYS A 1 951 ? -32.844 -15.203 -5.621 1 86.56 951 LYS A O 1
ATOM 7748 N N . GLY A 1 952 ? -32.469 -17.359 -4.969 1 88.62 952 GLY A N 1
ATOM 7749 C CA . GLY A 1 952 ? -31.359 -17.516 -5.902 1 88.62 952 GLY A CA 1
ATOM 7750 C C . GLY A 1 952 ? -30.031 -17.016 -5.355 1 88.62 952 GLY A C 1
ATOM 7751 O O . GLY A 1 952 ? -29.094 -16.781 -6.117 1 88.62 952 GLY A O 1
ATOM 7752 N N . HIS A 1 953 ? -30 -16.781 -4.027 1 87.38 953 HIS A N 1
ATOM 7753 C CA . HIS A 1 953 ? -28.781 -16.297 -3.398 1 87.38 953 HIS A CA 1
ATOM 7754 C C . HIS A 1 953 ? -28.031 -17.422 -2.705 1 87.38 953 HIS A C 1
ATOM 7756 O O . HIS A 1 953 ? -28.641 -18.328 -2.139 1 87.38 953 HIS A O 1
ATOM 7762 N N . PHE A 1 954 ? -26.703 -17.25 -2.703 1 86.38 954 PHE A N 1
ATOM 7763 C CA . PHE A 1 954 ? -25.875 -18.219 -1.987 1 86.38 954 PHE A CA 1
ATOM 7764 C C . PHE A 1 954 ? -26.062 -18.062 -0.481 1 86.38 954 PHE A C 1
ATOM 7766 O O . PHE A 1 954 ? -26.156 -16.953 0.03 1 86.38 954 PHE A O 1
ATOM 7773 N N . VAL A 1 955 ? -26.203 -19.188 0.137 1 87.19 955 VAL A N 1
ATOM 7774 C CA . VAL A 1 955 ? -26.281 -19.25 1.593 1 87.19 955 VAL A CA 1
ATOM 7775 C C . VAL A 1 955 ? -25.016 -19.875 2.168 1 87.19 955 VAL A C 1
ATOM 7777 O O . VAL A 1 955 ? -24.578 -20.922 1.713 1 87.19 955 VAL A O 1
ATOM 7780 N N . ASP A 1 956 ? -24.406 -19.234 3.088 1 81.81 956 ASP A N 1
ATOM 7781 C CA . ASP A 1 956 ? -23.25 -19.797 3.793 1 81.81 956 ASP A CA 1
ATOM 7782 C C . ASP A 1 956 ? -23.656 -21 4.645 1 81.81 956 ASP A C 1
ATOM 7784 O O . ASP A 1 956 ? -24.531 -20.891 5.504 1 81.81 956 ASP A O 1
ATOM 7788 N N . PRO A 1 957 ? -23.031 -22.047 4.363 1 82.94 957 PRO A N 1
ATOM 7789 C CA . PRO A 1 957 ? -23.375 -23.234 5.148 1 82.94 957 PRO A CA 1
ATOM 7790 C C . PRO A 1 957 ? -23.203 -23.016 6.652 1 82.94 957 PRO A C 1
ATOM 7792 O O . PRO A 1 957 ? -23.875 -23.672 7.453 1 82.94 957 PRO A O 1
ATOM 7795 N N . LYS A 1 958 ? -22.484 -22.016 7.098 1 75.5 958 LYS A N 1
ATOM 7796 C CA . LYS A 1 958 ? -22.234 -21.734 8.508 1 75.5 958 LYS A CA 1
ATOM 7797 C C . LYS A 1 958 ? -23.422 -21.016 9.141 1 75.5 958 LYS A C 1
ATOM 7799 O O . LYS A 1 958 ? -23.562 -20.984 10.367 1 75.5 958 LYS A O 1
ATOM 7804 N N . LYS A 1 959 ? -24.281 -20.547 8.32 1 81.81 959 LYS A N 1
ATOM 7805 C CA . LYS A 1 959 ? -25.453 -19.797 8.789 1 81.81 959 LYS A CA 1
ATOM 7806 C C . LYS A 1 959 ? -26.656 -20.703 8.953 1 81.81 959 LYS A C 1
ATOM 7808 O O . LYS A 1 959 ? -27.734 -20.25 9.336 1 81.81 959 LYS A O 1
ATOM 7813 N N . LEU A 1 960 ? -26.484 -22.062 8.633 1 90.56 960 LEU A N 1
ATOM 7814 C CA . LEU A 1 960 ? -27.562 -23.031 8.844 1 90.56 960 LEU A CA 1
ATOM 7815 C C . LEU A 1 960 ? -27.844 -23.219 10.328 1 90.56 960 LEU A C 1
ATOM 7817 O O . LEU A 1 960 ? -26.922 -23.156 11.148 1 90.56 960 LEU A O 1
ATOM 7821 N N . THR A 1 961 ? -29.078 -23.453 10.68 1 87.19 961 THR A N 1
ATOM 7822 C CA . THR A 1 961 ? -29.438 -23.781 12.062 1 87.19 961 THR A CA 1
ATOM 7823 C C . THR A 1 961 ? -28.875 -25.141 12.461 1 87.19 961 THR A C 1
ATOM 7825 O O . THR A 1 961 ? -28.453 -25.922 11.609 1 87.19 961 THR A O 1
ATOM 7828 N N . SER A 1 962 ? -28.891 -25.406 13.742 1 87.69 962 SER A N 1
ATOM 7829 C CA . SER A 1 962 ? -28.375 -26.672 14.234 1 87.69 962 SER A CA 1
ATOM 7830 C C . SER A 1 962 ? -29.156 -27.844 13.656 1 87.69 962 SER A C 1
ATOM 7832 O O . SER A 1 962 ? -28.578 -28.891 13.336 1 87.69 962 SER A O 1
ATOM 7834 N N . GLU A 1 963 ? -30.438 -27.656 13.523 1 91 963 GLU A N 1
ATOM 7835 C CA . GLU A 1 963 ? -31.281 -28.703 12.961 1 91 963 GLU A CA 1
ATOM 7836 C C . GLU A 1 963 ? -30.969 -28.922 11.484 1 91 963 GLU A C 1
ATOM 7838 O O . GLU A 1 963 ? -30.906 -30.078 11.031 1 91 963 GLU A O 1
ATOM 7843 N N . GLN A 1 964 ? -30.75 -27.938 10.82 1 93.25 964 GLN A N 1
ATOM 7844 C CA . GLN A 1 964 ? -30.422 -28.016 9.398 1 93.25 964 GLN A CA 1
ATOM 7845 C C . GLN A 1 964 ? -29.062 -28.672 9.18 1 93.25 964 GLN A C 1
ATOM 7847 O O . GLN A 1 964 ? -28.891 -29.469 8.258 1 93.25 964 GLN A O 1
ATOM 7852 N N . GLN A 1 965 ? -28.188 -28.359 10.008 1 93.19 965 GLN A N 1
ATOM 7853 C CA . GLN A 1 965 ? -26.844 -28.953 9.922 1 93.19 965 GLN A CA 1
ATOM 7854 C C . GLN A 1 965 ? -26.906 -30.453 10.18 1 93.19 965 GLN A C 1
ATOM 7856 O O . GLN A 1 965 ? -26.234 -31.234 9.492 1 93.19 965 GLN A O 1
ATOM 7861 N N . ALA A 1 966 ? -27.641 -30.734 11.211 1 92.62 966 ALA A N 1
ATOM 7862 C CA . ALA A 1 966 ? -27.797 -32.156 11.523 1 92.62 966 ALA A CA 1
ATOM 7863 C C . ALA A 1 966 ? -28.422 -32.906 10.352 1 92.62 966 ALA A C 1
ATOM 7865 O O . ALA A 1 966 ? -28 -34.031 10.023 1 92.62 966 ALA A O 1
ATOM 7866 N N . LEU A 1 967 ? -29.406 -32.344 9.742 1 95.12 967 LEU A N 1
ATOM 7867 C CA . LEU A 1 967 ? -30.062 -32.938 8.586 1 95.12 967 LEU A CA 1
ATOM 7868 C C . LEU A 1 967 ? -29.094 -33.094 7.418 1 95.12 967 LEU A C 1
ATOM 7870 O O . LEU A 1 967 ? -29.078 -34.125 6.758 1 95.12 967 LEU A O 1
ATOM 7874 N N . LEU A 1 968 ? -28.328 -32.094 7.18 1 94.31 968 LEU A N 1
ATOM 7875 C CA . LEU A 1 968 ? -27.328 -32.156 6.121 1 94.31 968 LEU A CA 1
ATOM 7876 C C . LEU A 1 968 ? -26.312 -33.25 6.383 1 94.31 968 LEU A C 1
ATOM 7878 O O . LEU A 1 968 ? -25.906 -33.969 5.461 1 94.31 968 LEU A O 1
ATOM 7882 N N . ASN A 1 969 ? -25.906 -33.406 7.605 1 93.75 969 ASN A N 1
ATOM 7883 C CA . ASN A 1 969 ? -24.984 -34.469 7.98 1 93.75 969 ASN A CA 1
ATOM 7884 C C . ASN A 1 969 ? -25.594 -35.844 7.758 1 93.75 969 ASN A C 1
ATOM 7886 O O . ASN A 1 969 ? -24.906 -36.781 7.309 1 93.75 969 ASN A O 1
ATOM 7890 N N . ASP A 1 970 ? -26.844 -36 8.133 1 95.5 970 ASP A N 1
ATOM 7891 C CA . ASP A 1 970 ? -27.547 -37.25 7.891 1 95.5 970 ASP A CA 1
ATOM 7892 C C . ASP A 1 970 ? -27.547 -37.625 6.406 1 95.5 970 ASP A C 1
ATOM 7894 O O . ASP A 1 970 ? -27.266 -38.75 6.031 1 95.5 970 ASP A O 1
ATOM 7898 N N . TYR A 1 971 ? -27.828 -36.625 5.648 1 94.94 971 TYR A N 1
ATOM 7899 C CA . TYR A 1 971 ? -27.891 -36.812 4.203 1 94.94 971 TYR A CA 1
ATOM 7900 C C . TYR A 1 971 ? -26.516 -37.188 3.65 1 94.94 971 TYR A C 1
ATOM 7902 O O . TYR A 1 971 ? -26.406 -38.125 2.859 1 94.94 971 TYR A O 1
ATOM 7910 N N . GLU A 1 972 ? -25.5 -36.531 4.02 1 93.25 972 GLU A N 1
ATOM 7911 C CA . GLU A 1 972 ? -24.125 -36.812 3.605 1 93.25 972 GLU A CA 1
ATOM 7912 C C . GLU A 1 972 ? -23.719 -38.219 4.023 1 93.25 972 GLU A C 1
ATOM 7914 O O . GLU A 1 972 ? -23.047 -38.938 3.27 1 93.25 972 GLU A O 1
ATOM 7919 N N . MET A 1 973 ? -24.188 -38.594 5.207 1 95 973 MET A N 1
ATOM 7920 C CA . MET A 1 973 ? -23.875 -39.938 5.742 1 95 973 MET A CA 1
ATOM 7921 C C . MET A 1 973 ? -24.484 -41.031 4.875 1 95 973 MET A C 1
ATOM 7923 O O . MET A 1 973 ? -23.812 -42 4.539 1 95 973 MET A O 1
ATOM 7927 N N . VAL A 1 974 ? -25.656 -40.844 4.527 1 95.06 974 VAL A N 1
ATOM 7928 C CA . VAL A 1 974 ? -26.359 -41.844 3.727 1 95.06 974 VAL A CA 1
ATOM 7929 C C . VAL A 1 974 ? -25.75 -41.906 2.33 1 95.06 974 VAL A C 1
ATOM 7931 O O . VAL A 1 974 ? -25.547 -43 1.788 1 95.06 974 VAL A O 1
ATOM 7934 N N . GLN A 1 975 ? -25.422 -40.75 1.775 1 93.94 975 GLN A N 1
ATOM 7935 C CA . GLN A 1 975 ? -24.797 -40.781 0.459 1 93.94 975 GLN A CA 1
ATOM 7936 C C . GLN A 1 975 ? -23.422 -41.406 0.517 1 93.94 975 GLN A C 1
ATOM 7938 O O . GLN A 1 975 ? -23.047 -42.188 -0.375 1 93.94 975 GLN A O 1
ATOM 7943 N N . TYR A 1 976 ? -22.672 -41.062 1.533 1 93.69 976 TYR A N 1
ATOM 7944 C CA . TYR A 1 976 ? -21.359 -41.688 1.689 1 93.69 976 TYR A CA 1
ATOM 7945 C C . TYR A 1 976 ? -21.5 -43.219 1.744 1 93.69 976 TYR A C 1
ATOM 7947 O O . TYR A 1 976 ? -20.719 -43.938 1.116 1 93.69 976 TYR A O 1
ATOM 7955 N N . ASP A 1 977 ? -22.469 -43.656 2.43 1 94.25 977 ASP A N 1
ATOM 7956 C CA . ASP A 1 977 ? -22.703 -45.094 2.596 1 94.25 977 ASP A CA 1
ATOM 7957 C C . ASP A 1 977 ? -22.891 -45.781 1.246 1 94.25 977 ASP A C 1
ATOM 7959 O O . ASP A 1 977 ? -22.344 -46.875 1.009 1 94.25 977 ASP A O 1
ATOM 7963 N N . MET A 1 978 ? -23.484 -45.062 0.292 1 92.31 978 MET A N 1
ATOM 7964 C CA . MET A 1 978 ? -23.859 -45.688 -0.973 1 92.31 978 MET A CA 1
ATOM 7965 C C . MET A 1 978 ? -22.859 -45.344 -2.07 1 92.31 978 MET A C 1
ATOM 7967 O O . MET A 1 978 ? -22.969 -45.844 -3.189 1 92.31 978 MET A O 1
ATOM 7971 N N . THR A 1 979 ? -21.875 -44.531 -1.794 1 90.94 979 THR A N 1
ATOM 7972 C CA . THR A 1 979 ? -20.969 -44.125 -2.865 1 90.94 979 THR A CA 1
ATOM 7973 C C . THR A 1 979 ? -19.531 -44.5 -2.545 1 90.94 979 THR A C 1
ATOM 7975 O O . THR A 1 979 ? -18.828 -45.062 -3.396 1 90.94 979 THR A O 1
ATOM 7978 N N . ALA A 1 980 ? -19.094 -44.25 -1.377 1 87.62 980 ALA A N 1
ATOM 7979 C CA . ALA A 1 980 ? -17.703 -44.5 -1.013 1 87.62 980 ALA A CA 1
ATOM 7980 C C . ALA A 1 980 ? -17.625 -45.438 0.186 1 87.62 980 ALA A C 1
ATOM 7982 O O . ALA A 1 980 ? -16.547 -45.938 0.519 1 87.62 980 ALA A O 1
ATOM 7983 N N . GLY A 1 981 ? -18.781 -45.719 0.842 1 89.69 981 GLY A N 1
ATOM 7984 C CA . GLY A 1 981 ? -18.812 -46.531 2.051 1 89.69 981 GLY A CA 1
ATOM 7985 C C . GLY A 1 981 ? -19.094 -48 1.782 1 89.69 981 GLY A C 1
ATOM 7986 O O . GLY A 1 981 ? -18.703 -48.531 0.742 1 89.69 981 GLY A O 1
ATOM 7987 N N . GLN A 1 982 ? -19.719 -48.688 2.785 1 90.25 982 GLN A N 1
ATOM 7988 C CA . GLN A 1 982 ? -19.922 -50.125 2.742 1 90.25 982 GLN A CA 1
ATOM 7989 C C . GLN A 1 982 ? -21.375 -50.469 2.439 1 90.25 982 GLN A C 1
ATOM 7991 O O . GLN A 1 982 ? -21.766 -51.656 2.541 1 90.25 982 GLN A O 1
ATOM 7996 N N . ALA A 1 983 ? -22.234 -49.5 2.117 1 92.75 983 ALA A N 1
ATOM 7997 C CA . ALA A 1 983 ? -23.625 -49.688 1.739 1 92.75 983 ALA A CA 1
ATOM 7998 C C . ALA A 1 983 ? -24.406 -50.406 2.832 1 92.75 983 ALA A C 1
ATOM 8000 O O . ALA A 1 983 ? -25.078 -51.406 2.561 1 92.75 983 ALA A O 1
ATOM 8001 N N . TYR A 1 984 ? -24.281 -50.031 4.051 1 92.38 984 TYR A N 1
ATOM 8002 C CA . TYR A 1 984 ? -25 -50.625 5.176 1 92.38 984 TYR A CA 1
ATOM 8003 C C . TYR A 1 984 ? -26.5 -50.438 5.004 1 92.38 984 TYR A C 1
ATOM 8005 O O . TYR A 1 984 ? -27.297 -51.281 5.453 1 92.38 984 TYR A O 1
ATOM 8013 N N . GLY A 1 985 ? -26.922 -49.438 4.398 1 91.38 985 GLY A N 1
ATOM 8014 C CA . GLY A 1 985 ? -28.344 -49.156 4.188 1 91.38 985 GLY A CA 1
ATOM 8015 C C . GLY A 1 985 ? -29.031 -50.156 3.316 1 91.38 985 GLY A C 1
ATOM 8016 O O . GLY A 1 985 ? -30.234 -50.406 3.449 1 91.38 985 GLY A O 1
ATOM 8017 N N . LEU A 1 986 ? -28.359 -50.719 2.4 1 89.38 986 LEU A N 1
ATOM 8018 C CA . LEU A 1 986 ? -28.922 -51.719 1.525 1 89.38 986 LEU A CA 1
ATOM 8019 C C . LEU A 1 986 ? -29.281 -52.969 2.314 1 89.38 986 LEU A C 1
ATOM 8021 O O . LEU A 1 986 ? -30.172 -53.75 1.91 1 89.38 986 LEU A O 1
ATOM 8025 N N . LYS A 1 987 ? -28.656 -53.188 3.422 1 84.19 987 LYS A N 1
ATOM 8026 C CA . LYS A 1 987 ? -28.891 -54.375 4.25 1 84.19 987 LYS A CA 1
ATOM 8027 C C . LYS A 1 987 ? -30.078 -54.156 5.191 1 84.19 987 LYS A C 1
ATOM 8029 O O . LYS A 1 987 ? -30.641 -55.094 5.715 1 84.19 987 LYS A O 1
ATOM 8034 N N . ALA A 1 988 ? -30.422 -52.906 5.402 1 83.81 988 ALA A N 1
ATOM 8035 C CA . ALA A 1 988 ? -31.562 -52.594 6.258 1 83.81 988 ALA A CA 1
ATOM 8036 C C . ALA A 1 988 ? -32.875 -52.781 5.512 1 83.81 988 ALA A C 1
ATOM 8038 O O . ALA A 1 988 ? -33.125 -52.125 4.496 1 83.81 988 ALA A O 1
ATOM 8039 N N . LYS A 1 989 ? -33.719 -53.688 5.988 1 80.31 989 LYS A N 1
ATOM 8040 C CA . LYS A 1 989 ? -35 -53.969 5.336 1 80.31 989 LYS A CA 1
ATOM 8041 C C . LYS A 1 989 ? -35.906 -52.781 5.363 1 80.31 989 LYS A C 1
ATOM 8043 O O . LYS A 1 989 ? -36.125 -52.156 6.418 1 80.31 989 LYS A O 1
ATOM 8048 N N . GLY A 1 990 ? -36.312 -52.312 4.203 1 84.94 990 GLY A N 1
ATOM 8049 C CA . GLY A 1 990 ? -37.344 -51.281 4.105 1 84.94 990 GLY A CA 1
ATOM 8050 C C . GLY A 1 990 ? -36.75 -49.875 3.994 1 84.94 990 GLY A C 1
ATOM 8051 O O . GLY A 1 990 ? -37.5 -48.906 3.844 1 84.94 990 GLY A O 1
ATOM 8052 N N . PHE A 1 991 ? -35.469 -49.812 4.113 1 91.19 991 PHE A N 1
ATOM 8053 C CA . PHE A 1 991 ? -34.906 -48.469 4.117 1 91.19 991 PHE A CA 1
ATOM 8054 C C . PHE A 1 991 ? -35.094 -47.781 2.76 1 91.19 991 PHE A C 1
ATOM 8056 O O . PHE A 1 991 ? -35.562 -46.656 2.678 1 91.19 991 PHE A O 1
ATOM 8063 N N . TYR A 1 992 ? -34.719 -48.469 1.696 1 90.5 992 TYR A N 1
ATOM 8064 C CA . TYR A 1 992 ? -34.844 -47.875 0.362 1 90.5 992 TYR A CA 1
ATOM 8065 C C . TYR A 1 992 ? -36.094 -48.344 -0.336 1 90.5 992 TYR A C 1
ATOM 8067 O O . TYR A 1 992 ? -36.562 -47.719 -1.304 1 90.5 992 TYR A O 1
ATOM 8075 N N . LYS A 1 993 ? -36.656 -49.406 0.057 1 83.19 993 LYS A N 1
ATOM 8076 C CA . LYS A 1 993 ? -37.844 -49.969 -0.602 1 83.19 993 LYS A CA 1
ATOM 8077 C C . LYS A 1 993 ? -38.969 -50.188 0.394 1 83.19 993 LYS A C 1
ATOM 8079 O O . LYS A 1 993 ? -38.719 -50.625 1.531 1 83.19 993 LYS A O 1
ATOM 8084 N N . LEU A 1 994 ? -40.188 -49.812 -0.092 1 70.75 994 LEU A N 1
ATOM 8085 C CA . LEU A 1 994 ? -41.375 -50.031 0.747 1 70.75 994 LEU A CA 1
ATOM 8086 C C . LEU A 1 994 ? -41.594 -51.531 0.969 1 70.75 994 LEU A C 1
ATOM 8088 O O . LEU A 1 994 ? -41.406 -52.344 0.061 1 70.75 994 LEU A O 1
ATOM 8092 N N . ASN A 1 995 ? -41.75 -52.094 2.242 1 55.94 995 ASN A N 1
ATOM 8093 C CA . ASN A 1 995 ? -42.094 -53.469 2.547 1 55.94 995 ASN A CA 1
ATOM 8094 C C . ASN A 1 995 ? -43.469 -53.844 1.98 1 55.94 995 ASN A C 1
ATOM 8096 O O . ASN A 1 995 ? -44.469 -53.156 2.26 1 55.94 995 ASN A O 1
ATOM 8100 N N . ASN A 1 996 ? -43.656 -54.281 0.76 1 45.72 996 ASN A N 1
ATOM 8101 C CA . ASN A 1 996 ? -44.969 -54.75 0.34 1 45.72 996 ASN A CA 1
ATOM 8102 C C . ASN A 1 996 ? -45.469 -55.906 1.229 1 45.72 996 ASN A C 1
ATOM 8104 O O . ASN A 1 996 ? -44.656 -56.781 1.624 1 45.72 996 ASN A O 1
ATOM 8108 N N . MET B 1 1 ? 55.75 26.438 -30.156 1 25.58 1 MET B N 1
ATOM 8109 C CA . MET B 1 1 ? 54.656 26.266 -31.094 1 25.58 1 MET B CA 1
ATOM 8110 C C . MET B 1 1 ? 53.406 25.797 -30.375 1 25.58 1 MET B C 1
ATOM 8112 O O . MET B 1 1 ? 53.406 24.75 -29.719 1 25.58 1 MET B O 1
ATOM 8116 N N . SER B 1 2 ? 52.656 26.75 -29.938 1 26.78 2 SER B N 1
ATOM 8117 C CA . SER B 1 2 ? 51.469 26.734 -29.125 1 26.78 2 SER B CA 1
ATOM 8118 C C . SER B 1 2 ? 50.312 25.984 -29.828 1 26.78 2 SER B C 1
ATOM 8120 O O . SER B 1 2 ? 49.938 26.344 -30.953 1 26.78 2 SER B O 1
ATOM 8122 N N . GLU B 1 3 ? 50.469 24.656 -29.922 1 29.47 3 GLU B N 1
ATOM 8123 C CA . GLU B 1 3 ? 49.312 23.906 -30.422 1 29.47 3 GLU B CA 1
ATOM 8124 C C . GLU B 1 3 ? 48 24.484 -29.875 1 29.47 3 GLU B C 1
ATOM 8126 O O . GLU B 1 3 ? 47.75 24.406 -28.688 1 29.47 3 GLU B O 1
ATOM 8131 N N . ILE B 1 4 ? 47.688 25.594 -30.391 1 34.94 4 ILE B N 1
ATOM 8132 C CA . ILE B 1 4 ? 46.375 26.188 -30.125 1 34.94 4 ILE B CA 1
ATOM 8133 C C . ILE B 1 4 ? 45.281 25.125 -30.344 1 34.94 4 ILE B C 1
ATOM 8135 O O . ILE B 1 4 ? 45.156 24.578 -31.438 1 34.94 4 ILE B O 1
ATOM 8139 N N . LYS B 1 5 ? 44.906 24.562 -29.281 1 42 5 LYS B N 1
ATOM 8140 C CA . LYS B 1 5 ? 43.75 23.672 -29.25 1 42 5 LYS B CA 1
ATOM 8141 C C . LYS B 1 5 ? 42.562 24.266 -30.016 1 42 5 LYS B C 1
ATOM 8143 O O . LYS B 1 5 ? 42 25.281 -29.594 1 42 5 LYS B O 1
ATOM 8148 N N . LYS B 1 6 ? 42.594 24.391 -31.297 1 40.5 6 LYS B N 1
ATOM 8149 C CA . LYS B 1 6 ? 41.5 24.828 -32.188 1 40.5 6 LYS B CA 1
ATOM 8150 C C . LYS B 1 6 ? 40.156 24.25 -31.781 1 40.5 6 LYS B C 1
ATOM 8152 O O . LYS B 1 6 ? 40 23.031 -31.719 1 40.5 6 LYS B O 1
ATOM 8157 N N . LYS B 1 7 ? 39.375 24.859 -31.125 1 48.25 7 LYS B N 1
ATOM 8158 C CA . LYS B 1 7 ? 37.969 24.609 -30.719 1 48.25 7 LYS B CA 1
ATOM 8159 C C . LYS B 1 7 ? 37.156 24.125 -31.891 1 48.25 7 LYS B C 1
ATOM 8161 O O . LYS B 1 7 ? 36.906 24.875 -32.844 1 48.25 7 LYS B O 1
ATOM 8166 N N . LYS B 1 8 ? 37.188 23 -32.344 1 59.62 8 LYS B N 1
ATOM 8167 C CA . LYS B 1 8 ? 36.469 22.406 -33.469 1 59.62 8 LYS B CA 1
ATOM 8168 C C . LYS B 1 8 ? 34.969 22.594 -33.344 1 59.62 8 LYS B C 1
ATOM 8170 O O . LYS B 1 8 ? 34.375 22.203 -32.312 1 59.62 8 LYS B O 1
ATOM 8175 N N . SER B 1 9 ? 34.281 23.406 -34.062 1 77.56 9 SER B N 1
ATOM 8176 C CA . SER B 1 9 ? 32.844 23.703 -34.156 1 77.56 9 SER B CA 1
ATOM 8177 C C . SER B 1 9 ? 32.031 22.469 -34.531 1 77.56 9 SER B C 1
ATOM 8179 O O . SER B 1 9 ? 32.531 21.594 -35.219 1 77.56 9 SER B O 1
ATOM 8181 N N . LEU B 1 10 ? 30.844 22.219 -33.781 1 88.81 10 LEU B N 1
ATOM 8182 C CA . LEU B 1 10 ? 29.953 21.078 -34.031 1 88.81 10 LEU B CA 1
ATOM 8183 C C . LEU B 1 10 ? 29.438 21.094 -35.438 1 88.81 10 LEU B C 1
ATOM 8185 O O . LEU B 1 10 ? 29.125 22.156 -36 1 88.81 10 LEU B O 1
ATOM 8189 N N . ASN B 1 11 ? 29.484 19.938 -36.125 1 91.31 11 ASN B N 1
ATOM 8190 C CA . ASN B 1 11 ? 28.859 19.812 -37.438 1 91.31 11 ASN B CA 1
ATOM 8191 C C . ASN B 1 11 ? 27.344 19.781 -37.344 1 91.31 11 ASN B C 1
ATOM 8193 O O . ASN B 1 11 ? 26.797 19.719 -36.25 1 91.31 11 ASN B O 1
ATOM 8197 N N . VAL B 1 12 ? 26.609 19.906 -38.375 1 91.12 12 VAL B N 1
ATOM 8198 C CA . VAL B 1 12 ? 25.156 20.031 -38.438 1 91.12 12 VAL B CA 1
ATOM 8199 C C . VAL B 1 12 ? 24.516 18.766 -37.875 1 91.12 12 VAL B C 1
ATOM 8201 O O . VAL B 1 12 ? 23.516 18.828 -37.156 1 91.12 12 VAL B O 1
ATOM 8204 N N . ALA B 1 13 ? 25.094 17.625 -38.188 1 91.38 13 ALA B N 1
ATOM 8205 C CA . ALA B 1 13 ? 24.531 16.359 -37.688 1 91.38 13 ALA B CA 1
ATOM 8206 C C . ALA B 1 13 ? 24.625 16.266 -36.188 1 91.38 13 ALA B C 1
ATOM 8208 O O . ALA B 1 13 ? 23.703 15.766 -35.531 1 91.38 13 ALA B O 1
ATOM 8209 N N . GLN B 1 14 ? 25.688 16.734 -35.656 1 94.88 14 GLN B N 1
ATOM 8210 C CA . GLN B 1 14 ? 25.875 16.734 -34.219 1 94.88 14 GLN B CA 1
ATOM 8211 C C . GLN B 1 14 ? 24.875 17.672 -33.531 1 94.88 14 GLN B C 1
ATOM 8213 O O . GLN B 1 14 ? 24.312 17.328 -32.5 1 94.88 14 GLN B O 1
ATOM 8218 N N . ILE B 1 15 ? 24.656 18.75 -34.125 1 94.5 15 ILE B N 1
ATOM 8219 C CA . ILE B 1 15 ? 23.734 19.734 -33.562 1 94.5 15 ILE B CA 1
ATOM 8220 C C . ILE B 1 15 ? 22.312 19.172 -33.594 1 94.5 15 ILE B C 1
ATOM 8222 O O . ILE B 1 15 ? 21.562 19.297 -32.625 1 94.5 15 ILE B O 1
ATOM 8226 N N . ILE B 1 16 ? 21.969 18.562 -34.688 1 94.62 16 ILE B N 1
ATOM 8227 C CA . ILE B 1 16 ? 20.641 17.969 -34.844 1 94.62 16 ILE B CA 1
ATOM 8228 C C . ILE B 1 16 ? 20.422 16.906 -33.75 1 94.62 16 ILE B C 1
ATOM 8230 O O . ILE B 1 16 ? 19.375 16.844 -33.125 1 94.62 16 ILE B O 1
ATOM 8234 N N . CYS B 1 17 ? 21.438 16.094 -33.5 1 95.06 17 CYS B N 1
ATOM 8235 C CA . CYS B 1 17 ? 21.344 15.047 -32.5 1 95.06 17 CYS B CA 1
ATOM 8236 C C . CYS B 1 17 ? 21.203 15.633 -31.109 1 95.06 17 CYS B C 1
ATOM 8238 O O . CYS B 1 17 ? 20.453 15.117 -30.281 1 95.06 17 CYS B O 1
ATOM 8240 N N . LEU B 1 18 ? 21.891 16.703 -30.859 1 95.56 18 LEU B N 1
ATOM 8241 C CA . LEU B 1 18 ? 21.812 17.375 -29.562 1 95.56 18 LEU B CA 1
ATOM 8242 C C . LEU B 1 18 ? 20.422 17.953 -29.344 1 95.56 18 LEU B C 1
ATOM 8244 O O . LEU B 1 18 ? 19.859 17.812 -28.266 1 95.56 18 LEU B O 1
ATOM 8248 N N . VAL B 1 19 ? 19.891 18.578 -30.375 1 96.06 19 VAL B N 1
ATOM 8249 C CA . VAL B 1 19 ? 18.578 19.203 -30.297 1 96.06 19 VAL B CA 1
ATOM 8250 C C . VAL B 1 19 ? 17.5 18.141 -30.141 1 96.06 19 VAL B C 1
ATOM 8252 O O . VAL B 1 19 ? 16.578 18.297 -29.344 1 96.06 19 VAL B O 1
ATOM 8255 N N . LEU B 1 20 ? 17.656 17.094 -30.875 1 96 20 LEU B N 1
ATOM 8256 C CA . LEU B 1 20 ? 16.688 16 -30.812 1 96 20 LEU B CA 1
ATOM 8257 C C . LEU B 1 20 ? 16.734 15.328 -29.438 1 96 20 LEU B C 1
ATOM 8259 O O . LEU B 1 20 ? 15.688 14.977 -28.875 1 96 20 LEU B O 1
ATOM 8263 N N . ALA B 1 21 ? 17.938 15.109 -28.922 1 96.69 21 ALA B N 1
ATOM 8264 C CA . ALA B 1 21 ? 18.078 14.508 -27.594 1 96.69 21 ALA B CA 1
ATOM 8265 C C . ALA B 1 21 ? 17.453 15.391 -26.516 1 96.69 21 ALA B C 1
ATOM 8267 O O . ALA B 1 21 ? 16.734 14.898 -25.641 1 96.69 21 ALA B O 1
ATOM 8268 N N . ALA B 1 22 ? 17.734 16.703 -26.594 1 97.44 22 ALA B N 1
ATOM 8269 C CA . ALA B 1 22 ? 17.141 17.641 -25.641 1 97.44 22 ALA B CA 1
ATOM 8270 C C . ALA B 1 22 ? 15.625 17.656 -25.75 1 97.44 22 ALA B C 1
ATOM 8272 O O . ALA B 1 22 ? 14.922 17.688 -24.734 1 97.44 22 ALA B O 1
ATOM 8273 N N . PHE B 1 23 ? 15.172 17.672 -26.984 1 97.12 23 PHE B N 1
ATOM 8274 C CA . PHE B 1 23 ? 13.734 17.656 -27.219 1 97.12 23 PHE B CA 1
ATOM 8275 C C . PHE B 1 23 ? 13.086 16.438 -26.578 1 97.12 23 PHE B C 1
ATOM 8277 O O . PHE B 1 23 ? 12.102 16.562 -25.859 1 97.12 23 PHE B O 1
ATOM 8284 N N . PHE B 1 24 ? 13.664 15.281 -26.828 1 95.81 24 PHE B N 1
ATOM 8285 C CA . PHE B 1 24 ? 13.109 14.039 -26.312 1 95.81 24 PHE B CA 1
ATOM 8286 C C . PHE B 1 24 ? 13.125 14.031 -24.781 1 95.81 24 PHE B C 1
ATOM 8288 O O . PHE B 1 24 ? 12.195 13.523 -24.156 1 95.81 24 PHE B O 1
ATOM 8295 N N . MET B 1 25 ? 14.141 14.5 -24.172 1 97.31 25 MET B N 1
ATOM 8296 C CA . MET B 1 25 ? 14.219 14.547 -22.719 1 97.31 25 MET B CA 1
ATOM 8297 C C . MET B 1 25 ? 13.203 15.531 -22.156 1 97.31 25 MET B C 1
ATOM 8299 O O . MET B 1 25 ? 12.539 15.234 -21.156 1 97.31 25 MET B O 1
ATOM 8303 N N . LEU B 1 26 ? 13.008 16.656 -22.812 1 97.56 26 LEU B N 1
ATOM 8304 C CA . LEU B 1 26 ? 12.102 17.688 -22.312 1 97.56 26 LEU B CA 1
ATOM 8305 C C . LEU B 1 26 ? 10.648 17.281 -22.547 1 97.56 26 LEU B C 1
ATOM 8307 O O . LEU B 1 26 ? 9.742 17.781 -21.875 1 97.56 26 LEU B O 1
ATOM 8311 N N . VAL B 1 27 ? 10.375 16.391 -23.516 1 96.38 27 VAL B N 1
ATOM 8312 C CA . VAL B 1 27 ? 9.047 15.828 -23.688 1 96.38 27 VAL B CA 1
ATOM 8313 C C . VAL B 1 27 ? 8.617 15.117 -22.406 1 96.38 27 VAL B C 1
ATOM 8315 O O . VAL B 1 27 ? 7.434 15.094 -22.062 1 96.38 27 VAL B O 1
ATOM 8318 N N . GLN B 1 28 ? 9.57 14.695 -21.641 1 95.31 28 GLN B N 1
ATOM 8319 C CA . GLN B 1 28 ? 9.305 13.891 -20.453 1 95.31 28 GLN B CA 1
ATOM 8320 C C . GLN B 1 28 ? 8.961 14.773 -19.25 1 95.31 28 GLN B C 1
ATOM 8322 O O . GLN B 1 28 ? 8.719 14.273 -18.156 1 95.31 28 GLN B O 1
ATOM 8327 N N . MET B 1 29 ? 8.875 16.094 -19.469 1 94.94 29 MET B N 1
ATOM 8328 C CA . MET B 1 29 ? 8.367 17 -18.438 1 94.94 29 MET B CA 1
ATOM 8329 C C . MET B 1 29 ? 6.883 16.75 -18.172 1 94.94 29 MET B C 1
ATOM 8331 O O . MET B 1 29 ? 6.383 17.062 -17.094 1 94.94 29 MET B O 1
ATOM 8335 N N . PHE B 1 30 ? 6.234 16.172 -19.188 1 94.31 30 PHE B N 1
ATOM 8336 C CA . PHE B 1 30 ? 4.809 15.891 -19.094 1 94.31 30 PHE B CA 1
ATOM 8337 C C . PHE B 1 30 ? 4.562 14.398 -18.922 1 94.31 30 PHE B C 1
ATOM 8339 O O . PHE B 1 30 ? 5.422 13.578 -19.25 1 94.31 30 PHE B O 1
ATOM 8346 N N . SER B 1 31 ? 3.418 14.086 -18.312 1 89.81 31 SER B N 1
ATOM 8347 C CA . SER B 1 31 ? 2.945 12.703 -18.266 1 89.81 31 SER B CA 1
ATOM 8348 C C . SER B 1 31 ? 2.072 12.367 -19.469 1 89.81 31 SER B C 1
ATOM 8350 O O . SER B 1 31 ? 1.071 13.039 -19.719 1 89.81 31 SER B O 1
ATOM 8352 N N . TRP B 1 32 ? 2.439 11.391 -20.219 1 92 32 TRP B N 1
ATOM 8353 C CA . TRP B 1 32 ? 1.757 11.062 -21.469 1 92 32 TRP B CA 1
ATOM 8354 C C . TRP B 1 32 ? 0.95 9.781 -21.328 1 92 32 TRP B C 1
ATOM 8356 O O . TRP B 1 32 ? 0.383 9.289 -22.312 1 92 32 TRP B O 1
ATOM 8366 N N . GLY B 1 33 ? 0.923 9.164 -20.203 1 88.31 33 GLY B N 1
ATOM 8367 C CA . GLY B 1 33 ? 0.257 7.891 -20 1 88.31 33 GLY B CA 1
ATOM 8368 C C . GLY B 1 33 ? -1.195 7.898 -20.438 1 88.31 33 GLY B C 1
ATOM 8369 O O . GLY B 1 33 ? -1.637 6.996 -21.156 1 88.31 33 GLY B O 1
ATOM 8370 N N . LYS B 1 34 ? -2.029 8.844 -20.109 1 85.38 34 LYS B N 1
ATOM 8371 C CA . LYS B 1 34 ? -3.449 8.938 -20.438 1 85.38 34 LYS B CA 1
ATOM 8372 C C . LYS B 1 34 ? -3.652 9.164 -21.922 1 85.38 34 LYS B C 1
ATOM 8374 O O . LYS B 1 34 ? -4.582 8.617 -22.531 1 85.38 34 LYS B O 1
ATOM 8379 N N . THR B 1 35 ? -2.754 9.977 -22.531 1 87.25 35 THR B N 1
ATOM 8380 C CA . THR B 1 35 ? -2.844 10.266 -23.953 1 87.25 35 THR B CA 1
ATOM 8381 C C . THR B 1 35 ? -2.584 9 -24.766 1 87.25 35 THR B C 1
ATOM 8383 O O . THR B 1 35 ? -3.32 8.711 -25.719 1 87.25 35 THR B O 1
ATOM 8386 N N . PHE B 1 36 ? -1.612 8.258 -24.344 1 90.94 36 PHE B N 1
ATOM 8387 C CA . PHE B 1 36 ? -1.286 7.023 -25.047 1 90.94 36 PHE B CA 1
ATOM 8388 C C . PHE B 1 36 ? -2.326 5.945 -24.766 1 90.94 36 PHE B C 1
ATOM 8390 O O . PHE B 1 36 ? -2.518 5.035 -25.578 1 90.94 36 PHE B O 1
ATOM 8397 N N . GLY B 1 37 ? -2.924 6.066 -23.625 1 85.75 37 GLY B N 1
ATOM 8398 C CA . GLY B 1 37 ? -3.986 5.133 -23.281 1 85.75 37 GLY B CA 1
ATOM 8399 C C . GLY B 1 37 ? -5.215 5.277 -24.156 1 85.75 37 GLY B C 1
ATOM 8400 O O . GLY B 1 37 ? -6.051 4.371 -24.219 1 85.75 37 GLY B O 1
ATOM 8401 N N . ARG B 1 38 ? -5.391 6.301 -25.094 1 85.62 38 ARG B N 1
ATOM 8402 C CA . ARG B 1 38 ? -6.527 6.535 -25.984 1 85.62 38 ARG B CA 1
ATOM 8403 C C . ARG B 1 38 ? -6.223 6.055 -27.391 1 85.62 38 ARG B C 1
ATOM 8405 O O . ARG B 1 38 ? -7.117 6.004 -28.25 1 85.62 38 ARG B O 1
ATOM 8412 N N . LEU B 1 39 ? -5.016 5.625 -27.531 1 85.19 39 LEU B N 1
ATOM 8413 C CA . LEU B 1 39 ? -4.605 5.121 -28.844 1 85.19 39 LEU B CA 1
ATOM 8414 C C . LEU B 1 39 ? -5.02 3.664 -29.016 1 85.19 39 LEU B C 1
ATOM 8416 O O . LEU B 1 39 ? -5.359 2.99 -28.031 1 85.19 39 LEU B O 1
ATOM 8420 N N . PRO B 1 40 ? -5.039 3.205 -30.312 1 82.94 40 PRO B N 1
ATOM 8421 C CA . PRO B 1 40 ? -5.297 1.775 -30.5 1 82.94 40 PRO B CA 1
ATOM 8422 C C . PRO B 1 40 ? -4.324 0.893 -29.719 1 82.94 40 PRO B C 1
ATOM 8424 O O . PRO B 1 40 ? -3.164 1.263 -29.531 1 82.94 40 PRO B O 1
ATOM 8427 N N . LEU B 1 41 ? -4.77 -0.25 -29.172 1 84.94 41 LEU B N 1
ATOM 8428 C CA . LEU B 1 41 ? -3.98 -1.11 -28.297 1 84.94 41 LEU B CA 1
ATOM 8429 C C . LEU B 1 41 ? -3.695 -0.419 -26.969 1 84.94 41 LEU B C 1
ATOM 8431 O O . LEU B 1 41 ? -2.551 -0.399 -26.5 1 84.94 41 LEU B O 1
ATOM 8435 N N . SER B 1 42 ? -4.727 0.223 -26.5 1 82.69 42 SER B N 1
ATOM 8436 C CA . SER B 1 42 ? -4.68 1.096 -25.328 1 82.69 42 SER B CA 1
ATOM 8437 C C . SER B 1 42 ? -4.008 0.401 -24.156 1 82.69 42 SER B C 1
ATOM 8439 O O . SER B 1 42 ? -3.189 1.005 -23.453 1 82.69 42 SER B O 1
ATOM 8441 N N . THR B 1 43 ? -4.223 -0.854 -24.016 1 80.56 43 THR B N 1
ATOM 8442 C CA . THR B 1 43 ? -3.707 -1.592 -22.859 1 80.56 43 THR B CA 1
ATOM 8443 C C . THR B 1 43 ? -2.186 -1.707 -22.938 1 80.56 43 THR B C 1
ATOM 8445 O O . THR B 1 43 ? -1.515 -1.762 -21.891 1 80.56 43 THR B O 1
ATOM 8448 N N . LEU B 1 44 ? -1.695 -1.698 -24.188 1 87.44 44 LEU B N 1
ATOM 8449 C CA . LEU B 1 44 ? -0.255 -1.816 -24.391 1 87.44 44 LEU B CA 1
ATOM 8450 C C . LEU B 1 44 ? 0.398 -0.44 -24.453 1 87.44 44 LEU B C 1
ATOM 8452 O O . LEU B 1 44 ? 1.428 -0.201 -23.828 1 87.44 44 LEU B O 1
ATOM 8456 N N . MET B 1 45 ? -0.291 0.496 -25.078 1 89.69 45 MET B N 1
ATOM 8457 C CA . MET B 1 45 ? 0.29 1.794 -25.406 1 89.69 45 MET B CA 1
ATOM 8458 C C . MET B 1 45 ? 0.452 2.65 -24.156 1 89.69 45 MET B C 1
ATOM 8460 O O . MET B 1 45 ? 1.367 3.473 -24.078 1 89.69 45 MET B O 1
ATOM 8464 N N . ARG B 1 46 ? -0.337 2.467 -23.188 1 91.31 46 ARG B N 1
ATOM 8465 C CA . ARG B 1 46 ? -0.33 3.289 -21.984 1 91.31 46 ARG B CA 1
ATOM 8466 C C . ARG B 1 46 ? 0.993 3.154 -21.234 1 91.31 46 ARG B C 1
ATOM 8468 O O . ARG B 1 46 ? 1.36 4.031 -20.438 1 91.31 46 ARG B O 1
ATOM 8475 N N . TYR B 1 47 ? 1.83 2.129 -21.484 1 91.94 47 TYR B N 1
ATOM 8476 C CA . TYR B 1 47 ? 3.053 1.859 -20.734 1 91.94 47 TYR B CA 1
ATOM 8477 C C . TYR B 1 47 ? 4.277 2.348 -21.5 1 91.94 47 TYR B C 1
ATOM 8479 O O . TYR B 1 47 ? 5.387 2.363 -20.969 1 91.94 47 TYR B O 1
ATOM 8487 N N . ILE B 1 48 ? 4.098 2.848 -22.656 1 92.69 48 ILE B N 1
ATOM 8488 C CA . ILE B 1 48 ? 5.207 3.23 -23.531 1 92.69 48 ILE B CA 1
ATOM 8489 C C . ILE B 1 48 ? 5.906 4.465 -22.953 1 92.69 48 ILE B C 1
ATOM 8491 O O . ILE B 1 48 ? 7.133 4.504 -22.859 1 92.69 48 ILE B O 1
ATOM 8495 N N . PRO B 1 49 ? 5.145 5.469 -22.516 1 92.81 49 PRO B N 1
ATOM 8496 C CA . PRO B 1 49 ? 5.84 6.637 -21.953 1 92.81 49 PRO B CA 1
ATOM 8497 C C . PRO B 1 49 ? 6.688 6.289 -20.734 1 92.81 49 PRO B C 1
ATOM 8499 O O . PRO B 1 49 ? 7.797 6.805 -20.578 1 92.81 49 PRO B O 1
ATOM 8502 N N . GLY B 1 50 ? 6.168 5.445 -19.891 1 92.25 50 GLY B N 1
ATOM 8503 C CA . GLY B 1 50 ? 6.953 5.004 -18.75 1 92.25 50 GLY B CA 1
ATOM 8504 C C . GLY B 1 50 ? 8.227 4.273 -19.156 1 92.25 50 GLY B C 1
ATOM 8505 O O . GLY B 1 50 ? 9.273 4.477 -18.531 1 92.25 50 GLY B O 1
ATOM 8506 N N . LEU B 1 51 ? 8.172 3.479 -20.172 1 93.5 51 LEU B N 1
ATOM 8507 C CA . LEU B 1 51 ? 9.328 2.75 -20.688 1 93.5 51 LEU B CA 1
ATOM 8508 C C . LEU B 1 51 ? 10.367 3.707 -21.266 1 93.5 51 LEU B C 1
ATOM 8510 O O . LEU B 1 51 ? 11.57 3.5 -21.109 1 93.5 51 LEU B O 1
ATOM 8514 N N . LEU B 1 52 ? 9.852 4.707 -21.906 1 91.94 52 LEU B N 1
ATOM 8515 C CA . LEU B 1 52 ? 10.742 5.711 -22.484 1 91.94 52 LEU B CA 1
ATOM 8516 C C . LEU B 1 52 ? 11.492 6.461 -21.391 1 91.94 52 LEU B C 1
ATOM 8518 O O . LEU B 1 52 ? 12.68 6.746 -21.531 1 91.94 52 LEU B O 1
ATOM 8522 N N . GLY B 1 53 ? 10.766 6.812 -20.359 1 94.19 53 GLY B N 1
ATOM 8523 C CA . GLY B 1 53 ? 11.406 7.48 -19.234 1 94.19 53 GLY B CA 1
ATOM 8524 C C . GLY B 1 53 ? 12.5 6.652 -18.594 1 94.19 53 GLY B C 1
ATOM 8525 O O . GLY B 1 53 ? 13.586 7.168 -18.312 1 94.19 53 GLY B O 1
ATOM 8526 N N . ARG B 1 54 ? 12.312 5.414 -18.406 1 95.56 54 ARG B N 1
ATOM 8527 C CA . ARG B 1 54 ? 13.297 4.523 -17.812 1 95.56 54 ARG B CA 1
ATOM 8528 C C . ARG B 1 54 ? 14.469 4.285 -18.766 1 95.56 54 ARG B C 1
ATOM 8530 O O . ARG B 1 54 ? 15.609 4.137 -18.328 1 95.56 54 ARG B O 1
ATOM 8537 N N . SER B 1 55 ? 14.148 4.219 -20.047 1 96.44 55 SER B N 1
ATOM 8538 C CA . SER B 1 55 ? 15.203 4.078 -21.047 1 96.44 55 SER B CA 1
ATOM 8539 C C . SER B 1 55 ? 16.141 5.281 -21.031 1 96.44 55 SER B C 1
ATOM 8541 O O . SER B 1 55 ? 17.344 5.133 -21.188 1 96.44 55 SER B O 1
ATOM 8543 N N . THR B 1 56 ? 15.539 6.43 -20.828 1 97.19 56 THR B N 1
ATOM 8544 C CA . THR B 1 56 ? 16.344 7.648 -20.75 1 97.19 56 THR B CA 1
ATOM 8545 C C . THR B 1 56 ? 17.266 7.609 -19.531 1 97.19 56 THR B C 1
ATOM 8547 O O . THR B 1 56 ? 18.422 8.023 -19.625 1 97.19 56 THR B O 1
ATOM 8550 N N . MET B 1 57 ? 16.844 7.102 -18.469 1 96.81 57 MET B N 1
ATOM 8551 C CA . MET B 1 57 ? 17.609 6.996 -17.234 1 96.81 57 MET B CA 1
ATOM 8552 C C . MET B 1 57 ? 18.812 6.082 -17.422 1 96.81 57 MET B C 1
ATOM 8554 O O . MET B 1 57 ? 19.828 6.23 -16.734 1 96.81 57 MET B O 1
ATOM 8558 N N . VAL B 1 58 ? 18.703 5.164 -18.359 1 97.75 58 VAL B N 1
ATOM 8559 C CA . VAL B 1 58 ? 19.812 4.246 -18.641 1 97.75 58 VAL B CA 1
ATOM 8560 C C . VAL B 1 58 ? 20.719 4.848 -19.719 1 97.75 58 VAL B C 1
ATOM 8562 O O . VAL B 1 58 ? 21.938 4.816 -19.594 1 97.75 58 VAL B O 1
ATOM 8565 N N . LEU B 1 59 ? 20.141 5.469 -20.719 1 98.31 59 LEU B N 1
ATOM 8566 C CA . LEU B 1 59 ? 20.875 5.949 -21.891 1 98.31 59 LEU B CA 1
ATOM 8567 C C . LEU B 1 59 ? 21.766 7.133 -21.516 1 98.31 59 LEU B C 1
ATOM 8569 O O . LEU B 1 59 ? 22.906 7.223 -21.969 1 98.31 59 LEU B O 1
ATOM 8573 N N . VAL B 1 60 ? 21.25 8.055 -20.703 1 98.31 60 VAL B N 1
ATOM 8574 C CA . VAL B 1 60 ? 21.969 9.289 -20.406 1 98.31 60 VAL B CA 1
ATOM 8575 C C . VAL B 1 60 ? 23.297 8.977 -19.719 1 98.31 60 VAL B C 1
ATOM 8577 O O . VAL B 1 60 ? 24.359 9.422 -20.156 1 98.31 60 VAL B O 1
ATOM 8580 N N . PRO B 1 61 ? 23.297 8.164 -18.625 1 98.5 61 PRO B N 1
ATOM 8581 C CA . PRO B 1 61 ? 24.594 7.816 -18.031 1 98.5 61 PRO B CA 1
ATOM 8582 C C . PRO B 1 61 ? 25.516 7.09 -19.016 1 98.5 61 PRO B C 1
ATOM 8584 O O . PRO B 1 61 ? 26.719 7.277 -18.969 1 98.5 61 PRO B O 1
ATOM 8587 N N . MET B 1 62 ? 25 6.262 -19.859 1 98.62 62 MET B N 1
ATOM 8588 C CA . MET B 1 62 ? 25.797 5.562 -20.844 1 98.62 62 MET B CA 1
ATOM 8589 C C . MET B 1 62 ? 26.484 6.551 -21.781 1 98.62 62 MET B C 1
ATOM 8591 O O . MET B 1 62 ? 27.672 6.406 -22.078 1 98.62 62 MET B O 1
ATOM 8595 N N . VAL B 1 63 ? 25.766 7.52 -22.266 1 98.56 63 VAL B N 1
ATOM 8596 C CA . VAL B 1 63 ? 26.297 8.539 -23.156 1 98.56 63 VAL B CA 1
ATOM 8597 C C . VAL B 1 63 ? 27.375 9.344 -22.438 1 98.56 63 VAL B C 1
ATOM 8599 O O . VAL B 1 63 ? 28.453 9.578 -23 1 98.56 63 VAL B O 1
ATOM 8602 N N . PHE B 1 64 ? 27.078 9.805 -21.219 1 98.69 64 PHE B N 1
ATOM 8603 C CA . PHE B 1 64 ? 28.062 10.531 -20.422 1 98.69 64 PHE B CA 1
ATOM 8604 C C . PHE B 1 64 ? 29.328 9.695 -20.234 1 98.69 64 PHE B C 1
ATOM 8606 O O . PHE B 1 64 ? 30.438 10.203 -20.344 1 98.69 64 PHE B O 1
ATOM 8613 N N . GLY B 1 65 ? 29.109 8.383 -19.922 1 98.69 65 GLY B N 1
ATOM 8614 C CA . GLY B 1 65 ? 30.25 7.496 -19.766 1 98.69 65 GLY B CA 1
ATOM 8615 C C . GLY B 1 65 ? 31.125 7.414 -21 1 98.69 65 GLY B C 1
ATOM 8616 O O . GLY B 1 65 ? 32.344 7.414 -20.906 1 98.69 65 GLY B O 1
ATOM 8617 N N . ALA B 1 66 ? 30.531 7.355 -22.172 1 98.44 66 ALA B N 1
ATOM 8618 C CA . ALA B 1 66 ? 31.266 7.273 -23.422 1 98.44 66 ALA B CA 1
ATOM 8619 C C . ALA B 1 66 ? 32.062 8.539 -23.672 1 98.44 66 ALA B C 1
ATOM 8621 O O . ALA B 1 66 ? 33.25 8.461 -24.047 1 98.44 66 ALA B O 1
ATOM 8622 N N . VAL B 1 67 ? 31.484 9.641 -23.406 1 98.06 67 VAL B N 1
ATOM 8623 C CA . VAL B 1 67 ? 32.125 10.914 -23.703 1 98.06 67 VAL B CA 1
ATOM 8624 C C . VAL B 1 67 ? 33.281 11.141 -22.719 1 98.06 67 VAL B C 1
ATOM 8626 O O . VAL B 1 67 ? 34.344 11.617 -23.109 1 98.06 67 VAL B O 1
ATOM 8629 N N . TYR B 1 68 ? 33.094 10.797 -21.469 1 97.81 68 TYR B N 1
ATOM 8630 C CA . TYR B 1 68 ? 34.094 11.062 -20.438 1 97.81 68 TYR B CA 1
ATOM 8631 C C . TYR B 1 68 ? 35.062 9.898 -20.312 1 97.81 68 TYR B C 1
ATOM 8633 O O . TYR B 1 68 ? 35.781 9.789 -19.312 1 97.81 68 TYR B O 1
ATOM 8641 N N . SER B 1 69 ? 35.156 9.039 -21.266 1 96.94 69 SER B N 1
ATOM 8642 C CA . SER B 1 69 ? 36 7.852 -21.172 1 96.94 69 SER B CA 1
ATOM 8643 C C . SER B 1 69 ? 37.406 8.141 -21.672 1 96.94 69 SER B C 1
ATOM 8645 O O . SER B 1 69 ? 38.281 7.289 -21.578 1 96.94 69 SER B O 1
ATOM 8647 N N . LYS B 1 70 ? 37.719 9.273 -22.141 1 93.94 70 LYS B N 1
ATOM 8648 C CA . LYS B 1 70 ? 38.969 9.57 -22.859 1 93.94 70 LYS B CA 1
ATOM 8649 C C . LYS B 1 70 ? 40.125 9.781 -21.891 1 93.94 70 LYS B C 1
ATOM 8651 O O . LYS B 1 70 ? 41.281 9.523 -22.234 1 93.94 70 LYS B O 1
ATOM 8656 N N . LYS B 1 71 ? 39.875 10.305 -20.734 1 94.5 71 LYS B N 1
ATOM 8657 C CA . LYS B 1 71 ? 40.906 10.547 -19.719 1 94.5 71 LYS B CA 1
ATOM 8658 C C . LYS B 1 71 ? 40.281 10.508 -18.328 1 94.5 71 LYS B C 1
ATOM 8660 O O . LYS B 1 71 ? 39.062 10.461 -18.156 1 94.5 71 LYS B O 1
ATOM 8665 N N . LYS B 1 72 ? 41.188 10.461 -17.344 1 94.38 72 LYS B N 1
ATOM 8666 C CA . LYS B 1 72 ? 40.75 10.547 -15.961 1 94.38 72 LYS B CA 1
ATOM 8667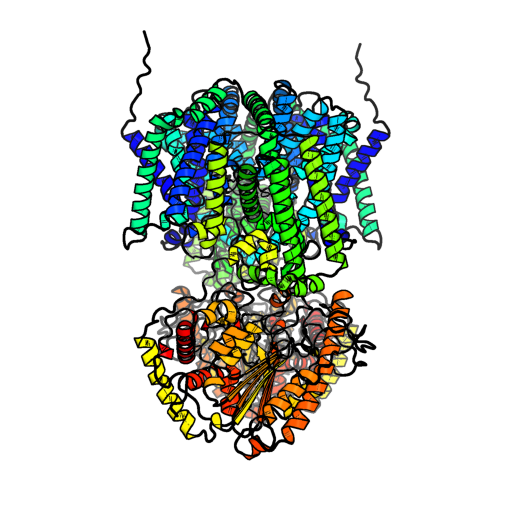 C C . LYS B 1 72 ? 40.188 11.93 -15.648 1 94.38 72 LYS B C 1
ATOM 8669 O O . LYS B 1 72 ? 40.781 12.945 -16 1 94.38 72 LYS B O 1
ATOM 8674 N N . VAL B 1 73 ? 39 11.922 -15.062 1 94 73 VAL B N 1
ATOM 8675 C CA . VAL B 1 73 ? 38.312 13.172 -14.805 1 94 73 VAL B CA 1
ATOM 8676 C C . VAL B 1 73 ? 38.469 13.57 -13.336 1 94 73 VAL B C 1
ATOM 8678 O O . VAL B 1 73 ? 38.438 12.711 -12.453 1 94 73 VAL B O 1
ATOM 8681 N N . HIS B 1 74 ? 38.719 14.797 -13.07 1 93.81 74 HIS B N 1
ATOM 8682 C CA . HIS B 1 74 ? 38.875 15.336 -11.719 1 93.81 74 HIS B CA 1
ATOM 8683 C C . HIS B 1 74 ? 37.531 15.555 -11.062 1 93.81 74 HIS B C 1
ATOM 8685 O O . HIS B 1 74 ? 36.531 15.844 -11.742 1 93.81 74 HIS B O 1
ATOM 8691 N N . PRO B 1 75 ? 37.406 15.492 -9.742 1 93.44 75 PRO B N 1
ATOM 8692 C CA . PRO B 1 75 ? 36.156 15.672 -9.031 1 93.44 75 PRO B CA 1
ATOM 8693 C C . PRO B 1 75 ? 35.531 17.047 -9.242 1 93.44 75 PRO B C 1
ATOM 8695 O O . PRO B 1 75 ? 34.344 17.266 -8.961 1 93.44 75 PRO B O 1
ATOM 8698 N N . THR B 1 76 ? 36.25 18.016 -9.727 1 95.06 76 THR B N 1
ATOM 8699 C CA . THR B 1 76 ? 35.75 19.359 -10.008 1 95.06 76 THR B CA 1
ATOM 8700 C C . THR B 1 76 ? 34.594 19.312 -10.992 1 95.06 76 THR B C 1
AT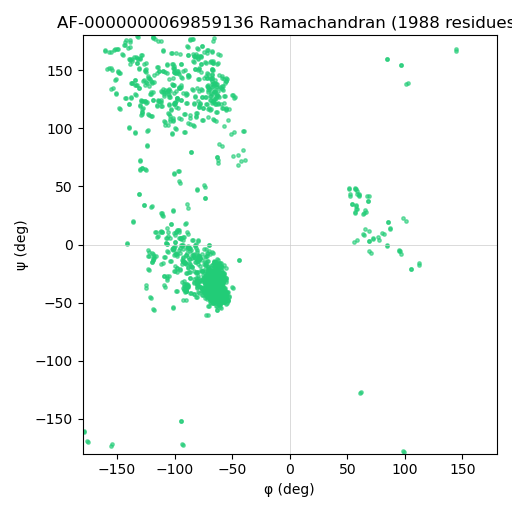OM 8702 O O . THR B 1 76 ? 33.688 20.156 -10.938 1 95.06 76 THR B O 1
ATOM 8705 N N . GLU B 1 77 ? 34.625 18.328 -11.922 1 95.31 77 GLU B N 1
ATOM 8706 C CA . GLU B 1 77 ? 33.531 18.203 -12.906 1 95.31 77 GLU B CA 1
ATOM 8707 C C . GLU B 1 77 ? 32.219 17.875 -12.227 1 95.31 77 GLU B C 1
ATOM 8709 O O . GLU B 1 77 ? 31.156 18.359 -12.656 1 95.31 77 GLU B O 1
ATOM 8714 N N . ALA B 1 78 ? 32.25 17.031 -11.18 1 95.88 78 ALA B N 1
ATOM 8715 C CA . ALA B 1 78 ? 31.047 16.734 -10.406 1 95.88 78 ALA B CA 1
ATOM 8716 C C . ALA B 1 78 ? 30.484 18 -9.758 1 95.88 78 ALA B C 1
ATOM 8718 O O . ALA B 1 78 ? 29.266 18.188 -9.703 1 95.88 78 ALA B O 1
ATOM 8719 N N . PHE B 1 79 ? 31.344 18.875 -9.258 1 95.5 79 PHE B N 1
ATOM 8720 C CA . PHE B 1 79 ? 30.922 20.125 -8.656 1 95.5 79 PHE B CA 1
ATOM 8721 C C . PHE B 1 79 ? 30.281 21.031 -9.703 1 95.5 79 PHE B C 1
ATOM 8723 O O . PHE B 1 79 ? 29.297 21.719 -9.422 1 95.5 79 PHE B O 1
ATOM 8730 N N . ARG B 1 80 ? 30.875 21.031 -10.922 1 96.56 80 ARG B N 1
ATOM 8731 C CA . ARG B 1 80 ? 30.297 21.828 -12 1 96.56 80 ARG B CA 1
ATOM 8732 C C . ARG B 1 80 ? 28.859 21.406 -12.289 1 96.56 80 ARG B C 1
ATOM 8734 O O . ARG B 1 80 ? 27.984 22.25 -12.461 1 96.56 80 ARG B O 1
ATOM 8741 N N . PHE B 1 81 ? 28.641 20.031 -12.359 1 97.62 81 PHE B N 1
ATOM 8742 C CA . PHE B 1 81 ? 27.297 19.531 -12.555 1 97.62 81 PHE B CA 1
ATOM 8743 C C . PHE B 1 81 ? 26.375 20.031 -11.445 1 97.62 81 PHE B C 1
ATOM 8745 O O . PHE B 1 81 ? 25.266 20.5 -11.711 1 97.62 81 PHE B O 1
ATOM 8752 N N . TRP B 1 82 ? 26.844 19.938 -10.203 1 97.12 82 TRP B N 1
ATOM 8753 C CA . TRP B 1 82 ? 26.031 20.281 -9.039 1 97.12 82 TRP B CA 1
ATOM 8754 C C . TRP B 1 82 ? 25.672 21.75 -9.031 1 97.12 82 TRP B C 1
ATOM 8756 O O . TRP B 1 82 ? 24.5 22.109 -8.836 1 97.12 82 TRP B O 1
ATOM 8766 N N . ILE B 1 83 ? 26.656 22.672 -9.266 1 97.31 83 ILE B N 1
ATOM 8767 C CA . ILE B 1 83 ? 26.406 24.109 -9.18 1 97.31 83 ILE B CA 1
ATOM 8768 C C . ILE B 1 83 ? 25.5 24.547 -10.32 1 97.31 83 ILE B C 1
ATOM 8770 O O . ILE B 1 83 ? 24.656 25.422 -10.148 1 97.31 83 ILE B O 1
ATOM 8774 N N . MET B 1 84 ? 25.703 23.969 -11.508 1 97.81 84 MET B N 1
ATOM 8775 C CA . MET B 1 84 ? 24.812 24.266 -12.633 1 97.81 84 MET B CA 1
ATOM 8776 C C . MET B 1 84 ? 23.375 23.859 -12.305 1 97.81 84 MET B C 1
ATOM 8778 O O . MET B 1 84 ? 22.438 24.594 -12.625 1 97.81 84 MET B O 1
ATOM 8782 N N . ALA B 1 85 ? 23.25 22.672 -11.695 1 97.81 85 ALA B N 1
ATOM 8783 C CA . ALA B 1 85 ? 21.922 22.188 -11.312 1 97.81 85 ALA B CA 1
ATOM 8784 C C . ALA B 1 85 ? 21.281 23.109 -10.281 1 97.81 85 ALA B C 1
ATOM 8786 O O . ALA B 1 85 ? 20.109 23.438 -10.383 1 97.81 85 ALA B O 1
ATOM 8787 N N . VAL B 1 86 ? 22.016 23.562 -9.258 1 97.5 86 VAL B N 1
ATOM 8788 C CA . VAL B 1 86 ? 21.516 24.391 -8.18 1 97.5 86 VAL B CA 1
ATOM 8789 C C . VAL B 1 86 ? 21.047 25.734 -8.734 1 97.5 86 VAL B C 1
ATOM 8791 O O . VAL B 1 86 ? 19.938 26.188 -8.414 1 97.5 86 VAL B O 1
ATOM 8794 N N . VAL B 1 87 ? 21.891 26.328 -9.57 1 97.69 87 VAL B N 1
ATOM 8795 C CA . VAL B 1 87 ? 21.531 27.625 -10.133 1 97.69 87 VAL B CA 1
ATOM 8796 C C . VAL B 1 87 ? 20.297 27.484 -11.016 1 97.69 87 VAL B C 1
ATOM 8798 O O . VAL B 1 87 ? 19.406 28.344 -10.984 1 97.69 87 VAL B O 1
ATOM 8801 N N . THR B 1 88 ? 20.266 26.391 -11.828 1 98.12 88 THR B N 1
ATOM 8802 C CA . THR B 1 88 ? 19.094 26.125 -12.648 1 98.12 88 THR B CA 1
ATOM 8803 C C . THR B 1 88 ? 17.859 25.969 -11.773 1 98.12 88 THR B C 1
ATOM 8805 O O . THR B 1 88 ? 16.781 26.484 -12.109 1 98.12 88 THR B O 1
ATOM 8808 N N . LEU B 1 89 ? 17.953 25.266 -10.656 1 97.75 89 LEU B N 1
ATOM 8809 C CA . LEU B 1 89 ? 16.844 25.016 -9.75 1 97.75 89 LEU B CA 1
ATOM 8810 C C . LEU B 1 89 ? 16.391 26.312 -9.086 1 97.75 89 LEU B C 1
ATOM 8812 O O . LEU B 1 89 ? 15.188 26.531 -8.891 1 97.75 89 LEU B O 1
ATOM 8816 N N . VAL B 1 90 ? 17.359 27.188 -8.711 1 97.12 90 VAL B N 1
ATOM 8817 C CA . VAL B 1 90 ? 17.031 28.469 -8.109 1 97.12 90 VAL B CA 1
ATOM 8818 C C . VAL B 1 90 ? 16.188 29.297 -9.078 1 97.12 90 VAL B C 1
ATOM 8820 O O . VAL B 1 90 ? 15.148 29.844 -8.703 1 97.12 90 VAL B O 1
ATOM 8823 N N . LEU B 1 91 ? 16.609 29.359 -10.312 1 97.25 91 LEU B N 1
ATOM 8824 C CA . LEU B 1 91 ? 15.891 30.125 -11.32 1 97.25 91 LEU B CA 1
ATOM 8825 C C . LEU B 1 91 ? 14.516 29.516 -11.594 1 97.25 91 LEU B C 1
ATOM 8827 O O . LEU B 1 91 ? 13.523 30.234 -11.688 1 97.25 91 LEU B O 1
ATOM 8831 N N . LEU B 1 92 ? 14.484 28.203 -11.727 1 96.81 92 LEU B N 1
ATOM 8832 C CA . LEU B 1 92 ? 13.227 27.516 -11.977 1 96.81 92 LEU B CA 1
ATOM 8833 C C . LEU B 1 92 ? 12.25 27.719 -10.82 1 96.81 92 LEU B C 1
ATOM 8835 O O . LEU B 1 92 ? 11.07 27.984 -11.047 1 96.81 92 LEU B O 1
ATOM 8839 N N . TYR B 1 93 ? 12.703 27.578 -9.609 1 95.38 93 TYR B N 1
ATOM 8840 C CA . TYR B 1 93 ? 11.836 27.719 -8.445 1 95.38 93 TYR B CA 1
ATOM 8841 C C . TYR B 1 93 ? 11.336 29.156 -8.312 1 95.38 93 TYR B C 1
ATOM 8843 O O . TYR B 1 93 ? 10.195 29.391 -7.902 1 95.38 93 TYR B O 1
ATOM 8851 N N . LEU B 1 94 ? 12.219 30.156 -8.594 1 95.56 94 LEU B N 1
ATOM 8852 C CA . LEU B 1 94 ? 11.797 31.562 -8.586 1 95.56 94 LEU B CA 1
ATOM 8853 C C . LEU B 1 94 ? 10.695 31.797 -9.609 1 95.56 94 LEU B C 1
ATOM 8855 O O . LEU B 1 94 ? 9.68 32.438 -9.297 1 95.56 94 LEU B O 1
ATOM 8859 N N . ALA B 1 95 ? 10.883 31.266 -10.805 1 95.69 95 ALA B N 1
ATOM 8860 C CA . ALA B 1 95 ? 9.859 31.391 -11.836 1 95.69 95 ALA B CA 1
ATOM 8861 C C . ALA B 1 95 ? 8.57 30.688 -11.422 1 95.69 95 ALA B C 1
ATOM 8863 O O . ALA B 1 95 ? 7.477 31.203 -11.641 1 95.69 95 ALA B O 1
ATOM 8864 N N . TYR B 1 96 ? 8.734 29.531 -10.867 1 94.88 96 TYR B N 1
ATOM 8865 C CA . TYR B 1 96 ? 7.594 28.75 -10.383 1 94.88 96 TYR B CA 1
ATOM 8866 C C . TYR B 1 96 ? 6.836 29.516 -9.305 1 94.88 96 TYR B C 1
ATOM 8868 O O . TYR B 1 96 ? 5.602 29.578 -9.328 1 94.88 96 TYR B O 1
ATOM 8876 N N . PHE B 1 97 ? 7.539 30.109 -8.391 1 93.44 97 PHE B N 1
ATOM 8877 C CA . PHE B 1 97 ? 6.934 30.844 -7.285 1 93.44 97 PHE B CA 1
ATOM 8878 C C . PHE B 1 97 ? 6.129 32.031 -7.797 1 93.44 97 PHE B C 1
ATOM 8880 O O . PHE B 1 97 ? 5.043 32.312 -7.293 1 93.44 97 PHE B O 1
ATOM 8887 N N . PHE B 1 98 ? 6.617 32.719 -8.789 1 93.31 98 PHE B N 1
ATOM 8888 C CA . PHE B 1 98 ? 5.926 33.875 -9.328 1 93.31 98 PHE B CA 1
ATOM 8889 C C . PHE B 1 98 ? 4.688 33.469 -10.109 1 93.31 98 PHE B C 1
ATOM 8891 O O . PHE B 1 98 ? 3.67 34.156 -10.086 1 93.31 98 PHE B O 1
ATOM 8898 N N . LYS B 1 99 ? 4.758 32.312 -10.719 1 92.81 99 LYS B N 1
ATOM 8899 C CA . LYS B 1 99 ? 3.646 31.875 -11.555 1 92.81 99 LYS B CA 1
ATOM 8900 C C . LYS B 1 99 ? 2.596 31.156 -10.727 1 92.81 99 LYS B C 1
ATOM 8902 O O . LYS B 1 99 ? 1.395 31.297 -10.969 1 92.81 99 LYS B O 1
ATOM 8907 N N . VAL B 1 100 ? 3.039 30.281 -9.781 1 92 100 VAL B N 1
ATOM 8908 C CA . VAL B 1 100 ? 2.158 29.469 -8.953 1 92 100 VAL B CA 1
ATOM 8909 C C . VAL B 1 100 ? 2.555 29.609 -7.484 1 92 100 VAL B C 1
ATOM 8911 O O . VAL B 1 100 ? 3 28.656 -6.859 1 92 100 VAL B O 1
ATOM 8914 N N . PRO B 1 101 ? 2.309 30.688 -6.859 1 90.69 101 PRO B N 1
ATOM 8915 C CA . PRO B 1 101 ? 2.758 30.922 -5.484 1 90.69 101 PRO B CA 1
ATOM 8916 C C . PRO B 1 101 ? 2.117 29.953 -4.488 1 90.69 101 PRO B C 1
ATOM 8918 O O . PRO B 1 101 ? 2.689 29.688 -3.428 1 90.69 101 PRO B O 1
ATOM 8921 N N . GLY B 1 102 ? 0.907 29.422 -4.84 1 88.31 102 GLY B N 1
ATOM 8922 C CA . GLY B 1 102 ? 0.215 28.5 -3.959 1 88.31 102 GLY B CA 1
ATOM 8923 C C . GLY B 1 102 ? 0.973 27.203 -3.748 1 88.31 102 GLY B C 1
ATOM 8924 O O . GLY B 1 102 ? 0.738 26.484 -2.768 1 88.31 102 GLY B O 1
ATOM 8925 N N . GLY B 1 103 ? 1.95 26.938 -4.562 1 89.38 103 GLY B N 1
ATOM 8926 C CA . GLY B 1 103 ? 2.713 25.703 -4.461 1 89.38 103 GLY B CA 1
ATOM 8927 C C . GLY B 1 103 ? 3.982 25.859 -3.645 1 89.38 103 GLY B C 1
ATOM 8928 O O . GLY B 1 103 ? 4.762 24.906 -3.521 1 89.38 103 GLY B O 1
ATOM 8929 N N . PHE B 1 104 ? 4.168 27.016 -3.045 1 91.44 104 PHE B N 1
ATOM 8930 C CA . PHE B 1 104 ? 5.375 27.266 -2.27 1 91.44 104 PHE B CA 1
ATOM 8931 C C . PHE B 1 104 ? 5.426 26.359 -1.04 1 91.44 104 PHE B C 1
ATOM 8933 O O . PHE B 1 104 ? 4.434 26.234 -0.321 1 91.44 104 PHE B O 1
ATOM 8940 N N . ASN B 1 105 ? 6.527 25.719 -0.8 1 90.38 105 ASN B N 1
ATOM 8941 C CA . ASN B 1 105 ? 6.785 24.797 0.304 1 90.38 105 ASN B CA 1
ATOM 8942 C C . ASN B 1 105 ? 8.258 24.797 0.698 1 90.38 105 ASN B C 1
ATOM 8944 O O . ASN B 1 105 ? 9.133 24.719 -0.164 1 90.38 105 ASN B O 1
ATOM 8948 N N . MET B 1 106 ? 8.547 24.953 1.982 1 91.94 106 MET B N 1
ATOM 8949 C CA . MET B 1 106 ? 9.922 25.094 2.459 1 91.94 106 MET B CA 1
ATOM 8950 C C . MET B 1 106 ? 10.734 23.828 2.172 1 91.94 106 MET B C 1
ATOM 8952 O O . MET B 1 106 ? 11.938 23.906 1.926 1 91.94 106 MET B O 1
ATOM 8956 N N . TRP B 1 107 ? 10.156 22.672 2.203 1 88.69 107 TRP B N 1
ATOM 8957 C CA . TRP B 1 107 ? 10.883 21.453 1.882 1 88.69 107 TRP B CA 1
ATOM 8958 C C . TRP B 1 107 ? 11.359 21.469 0.435 1 88.69 107 TRP B C 1
ATOM 8960 O O . TRP B 1 107 ? 12.461 21 0.135 1 88.69 107 TRP B O 1
ATOM 8970 N N . LYS B 1 108 ? 10.531 21.969 -0.454 1 90.44 108 LYS B N 1
ATOM 8971 C CA . LYS B 1 108 ? 10.93 22.094 -1.855 1 90.44 108 LYS B CA 1
ATOM 8972 C C . LYS B 1 108 ? 12.055 23.094 -2.025 1 90.44 108 LYS B C 1
ATOM 8974 O O . LYS B 1 108 ? 12.961 22.906 -2.842 1 90.44 108 LYS B O 1
ATOM 8979 N N . LEU B 1 109 ? 11.961 24.188 -1.254 1 91.88 109 LEU B N 1
ATOM 8980 C CA . LEU B 1 109 ? 13.031 25.172 -1.297 1 91.88 109 LEU B CA 1
ATOM 8981 C C . LEU B 1 109 ? 14.352 24.547 -0.837 1 91.88 109 LEU B C 1
ATOM 8983 O O . LEU B 1 109 ? 15.398 24.797 -1.431 1 91.88 109 LEU B O 1
ATOM 8987 N N . TRP B 1 110 ? 14.328 23.781 0.176 1 90.31 110 TRP B N 1
ATOM 8988 C CA . TRP B 1 110 ? 15.508 23.047 0.634 1 90.31 110 TRP B CA 1
ATOM 8989 C C . TRP B 1 110 ? 16.062 22.156 -0.468 1 90.31 110 TRP B C 1
ATOM 8991 O O . TRP B 1 110 ? 17.281 22.031 -0.626 1 90.31 110 TRP B O 1
ATOM 9001 N N . GLY B 1 111 ? 15.219 21.578 -1.21 1 91.06 111 GLY B N 1
ATOM 9002 C CA . GLY B 1 111 ? 15.609 20.703 -2.305 1 91.06 111 GLY B CA 1
ATOM 9003 C C . GLY B 1 111 ? 16.328 21.438 -3.42 1 91.06 111 GLY B C 1
ATOM 9004 O O . GLY B 1 111 ? 17.109 20.844 -4.164 1 91.06 111 GLY B O 1
ATOM 9005 N N . VAL B 1 112 ? 16.125 22.734 -3.486 1 93.62 112 VAL B N 1
ATOM 9006 C CA . VAL B 1 112 ? 16.766 23.562 -4.496 1 93.62 112 VAL B CA 1
ATOM 9007 C C . VAL B 1 112 ? 18.266 23.641 -4.207 1 93.62 112 VAL B C 1
ATOM 9009 O O . VAL B 1 112 ? 19.094 23.531 -5.117 1 93.62 112 VAL B O 1
ATOM 9012 N N . PHE B 1 113 ? 18.641 23.656 -2.947 1 92.81 113 PHE B N 1
ATOM 9013 C CA . PHE B 1 113 ? 20.031 23.859 -2.58 1 92.81 113 PHE B CA 1
ATOM 9014 C C . PHE B 1 113 ? 20.734 22.516 -2.371 1 92.81 113 PHE B C 1
ATOM 9016 O O . PHE B 1 113 ? 21.969 22.438 -2.453 1 92.81 113 PHE B O 1
ATOM 9023 N N . PHE B 1 114 ? 19.984 21.469 -2.121 1 94.12 114 PHE B N 1
ATOM 9024 C CA . PHE B 1 114 ? 20.547 20.141 -1.893 1 94.12 114 PHE B CA 1
ATOM 9025 C C . PHE B 1 114 ? 19.844 19.094 -2.756 1 94.12 114 PHE B C 1
ATOM 9027 O O . PHE B 1 114 ? 19.297 18.125 -2.236 1 94.12 114 PHE B O 1
ATOM 9034 N N . PRO B 1 115 ? 20 19.25 -4.012 1 94.69 115 PRO B N 1
ATOM 9035 C CA . PRO B 1 115 ? 19.219 18.406 -4.922 1 94.69 115 PRO B CA 1
ATOM 9036 C C . PRO B 1 115 ? 19.594 16.938 -4.824 1 94.69 115 PRO B C 1
ATOM 9038 O O . PRO B 1 115 ? 18.75 16.062 -5.059 1 94.69 115 PRO B O 1
ATOM 9041 N N . VAL B 1 116 ? 20.812 16.594 -4.457 1 95.06 116 VAL B N 1
ATOM 9042 C CA . VAL B 1 116 ? 21.234 15.195 -4.332 1 95.06 116 VAL B CA 1
ATOM 9043 C C . VAL B 1 116 ? 20.672 14.602 -3.039 1 95.06 116 VAL B C 1
ATOM 9045 O O . VAL B 1 116 ? 20.109 13.508 -3.041 1 95.06 116 VAL B O 1
ATOM 9048 N N . LEU B 1 117 ? 20.656 15.344 -1.949 1 93.56 117 LEU B N 1
ATOM 9049 C CA . LEU B 1 117 ? 20.234 14.852 -0.643 1 93.56 117 LEU B CA 1
ATOM 9050 C C . LEU B 1 117 ? 18.719 14.688 -0.584 1 93.56 117 LEU B C 1
ATOM 9052 O O . LEU B 1 117 ? 18.219 13.797 0.096 1 93.56 117 LEU B O 1
ATOM 9056 N N . THR B 1 118 ? 18.031 15.555 -1.362 1 91.75 118 THR B N 1
ATOM 9057 C CA . THR B 1 118 ? 16.578 15.531 -1.286 1 91.75 118 THR B CA 1
ATOM 9058 C C . THR B 1 118 ? 15.984 14.734 -2.447 1 91.75 118 THR B C 1
ATOM 9060 O O . THR B 1 118 ? 14.758 14.688 -2.617 1 91.75 118 THR B O 1
ATOM 9063 N N . SER B 1 119 ? 16.859 14.18 -3.27 1 92.81 119 SER B N 1
ATOM 9064 C CA . SER B 1 119 ? 16.422 13.352 -4.391 1 92.81 119 SER B CA 1
ATOM 9065 C C . SER B 1 119 ? 15.539 14.141 -5.355 1 92.81 119 SER B C 1
ATOM 9067 O O . SER B 1 119 ? 14.5 13.648 -5.797 1 92.81 119 SER B O 1
ATOM 9069 N N . THR B 1 120 ? 15.984 15.414 -5.613 1 93.12 120 THR B N 1
ATOM 9070 C CA . THR B 1 120 ? 15.297 16.266 -6.582 1 93.12 120 THR B CA 1
ATOM 9071 C C . THR B 1 120 ? 15.406 15.672 -7.988 1 93.12 120 THR B C 1
ATOM 9073 O O . THR B 1 120 ? 14.469 15.758 -8.773 1 93.12 120 THR B O 1
ATOM 9076 N N . SER B 1 121 ? 16.578 15.062 -8.25 1 94.06 121 SER B N 1
ATOM 9077 C CA . SER B 1 121 ? 16.828 14.375 -9.516 1 94.06 121 SER B CA 1
ATOM 9078 C C . SER B 1 121 ? 17.766 13.188 -9.312 1 94.06 121 SER B C 1
ATOM 9080 O O . SER B 1 121 ? 18.938 13.352 -8.977 1 94.06 121 SER B O 1
ATOM 9082 N N . VAL B 1 122 ? 17.266 12.07 -9.594 1 95.44 122 VAL B N 1
ATOM 9083 C CA . VAL B 1 122 ? 18.047 10.859 -9.438 1 95.44 122 VAL B CA 1
ATOM 9084 C C . VAL B 1 122 ? 19.078 10.758 -10.562 1 95.44 122 VAL B C 1
ATOM 9086 O O . VAL B 1 122 ? 20.203 10.289 -10.344 1 95.44 122 VAL B O 1
ATOM 9089 N N . LEU B 1 123 ? 18.656 11.164 -11.695 1 97.5 123 LEU B N 1
ATOM 9090 C CA . LEU B 1 123 ? 19.578 11.141 -12.828 1 97.5 123 LEU B CA 1
ATOM 9091 C C . LEU B 1 123 ? 20.781 12.055 -12.57 1 97.5 123 LEU B C 1
ATOM 9093 O O . LEU B 1 123 ? 21.922 11.688 -12.852 1 97.5 123 LEU B O 1
ATOM 9097 N N . LEU B 1 124 ? 20.484 13.281 -12.055 1 97.81 124 LEU B N 1
ATOM 9098 C CA . LEU B 1 124 ? 21.578 14.18 -11.688 1 97.81 124 LEU B CA 1
ATOM 9099 C C . LEU B 1 124 ? 22.484 13.523 -10.648 1 97.81 124 LEU B C 1
ATOM 9101 O O . LEU B 1 124 ? 23.719 13.555 -10.781 1 97.81 124 LEU B O 1
ATOM 9105 N N . ALA B 1 125 ? 21.844 12.969 -9.594 1 97.62 125 ALA B N 1
ATOM 9106 C CA . ALA B 1 125 ? 22.625 12.281 -8.562 1 97.62 125 ALA B CA 1
ATOM 9107 C C . ALA B 1 125 ? 23.5 11.188 -9.172 1 97.62 125 ALA B C 1
ATOM 9109 O O . ALA B 1 125 ? 24.672 11.07 -8.852 1 97.62 125 ALA B O 1
ATOM 9110 N N . GLY B 1 126 ? 22.891 10.398 -10.062 1 98 126 GLY B N 1
ATOM 9111 C CA . GLY B 1 126 ? 23.625 9.336 -10.734 1 98 126 GLY B CA 1
ATOM 9112 C C . GLY B 1 126 ? 24.812 9.844 -11.531 1 98 126 GLY B C 1
ATOM 9113 O O . GLY B 1 126 ? 25.875 9.227 -11.531 1 98 126 GLY B O 1
ATOM 9114 N N . LEU B 1 127 ? 24.641 10.945 -12.211 1 98.44 127 LEU B N 1
ATOM 9115 C CA . LEU B 1 127 ? 25.734 11.531 -12.992 1 98.44 127 LEU B CA 1
ATOM 9116 C C . LEU B 1 127 ? 26.844 12.031 -12.086 1 98.44 127 LEU B C 1
ATOM 9118 O O . LEU B 1 127 ? 28.031 11.852 -12.391 1 98.44 127 LEU B O 1
ATOM 9122 N N . ILE B 1 128 ? 26.453 12.648 -10.977 1 97.88 128 ILE B N 1
ATOM 9123 C CA . ILE B 1 128 ? 27.438 13.141 -10.016 1 97.88 128 ILE B CA 1
ATOM 9124 C C . ILE B 1 128 ? 28.203 11.961 -9.422 1 97.88 128 ILE B C 1
ATOM 9126 O O . ILE B 1 128 ? 29.438 11.977 -9.375 1 97.88 128 ILE B O 1
ATOM 9130 N N . PHE B 1 129 ? 27.5 10.93 -9.016 1 97.31 129 PHE B N 1
ATOM 9131 C CA . PHE B 1 129 ? 28.141 9.734 -8.477 1 97.31 129 PHE B CA 1
ATOM 9132 C C . PHE B 1 129 ? 29.078 9.117 -9.516 1 97.31 129 PHE B C 1
ATOM 9134 O O . PHE B 1 129 ? 30.172 8.672 -9.18 1 97.31 129 PHE B O 1
ATOM 9141 N N . SER B 1 130 ? 28.625 9.07 -10.734 1 98.12 130 SER B N 1
ATOM 9142 C CA . SER B 1 130 ? 29.422 8.492 -11.82 1 98.12 130 SER B CA 1
ATOM 9143 C C . SER B 1 130 ? 30.703 9.289 -12.039 1 98.12 130 SER B C 1
ATOM 9145 O O . SER B 1 130 ? 31.766 8.711 -12.242 1 98.12 130 SER B O 1
ATOM 9147 N N . MET B 1 131 ? 30.578 10.594 -11.961 1 97.19 131 MET B N 1
ATOM 9148 C CA . MET B 1 131 ? 31.75 11.445 -12.172 1 97.19 131 MET B CA 1
ATOM 9149 C C . MET B 1 131 ? 32.75 11.266 -11.047 1 97.19 131 MET B C 1
ATOM 9151 O O . MET B 1 131 ? 33.969 11.32 -11.281 1 97.19 131 MET B O 1
ATOM 9155 N N . LEU B 1 132 ? 32.25 11.086 -9.867 1 95 132 LEU B N 1
ATOM 9156 C CA . LEU B 1 132 ? 33.156 10.852 -8.727 1 95 132 LEU B CA 1
ATOM 9157 C C . LEU B 1 132 ? 33.812 9.477 -8.828 1 95 132 LEU B C 1
ATOM 9159 O O . LEU B 1 132 ? 34.938 9.297 -8.391 1 95 132 LEU B O 1
ATOM 9163 N N . ALA B 1 133 ? 33.125 8.516 -9.422 1 95.12 133 ALA B N 1
ATOM 9164 C CA . ALA B 1 133 ? 33.625 7.148 -9.539 1 95.12 133 ALA B CA 1
ATOM 9165 C C . ALA B 1 133 ? 34.5 6.988 -10.789 1 95.12 133 ALA B C 1
ATOM 9167 O O . ALA B 1 133 ? 35.25 6.027 -10.898 1 95.12 133 ALA B O 1
ATOM 9168 N N . GLN B 1 134 ? 34.438 7.918 -11.758 1 96.5 134 GLN B N 1
ATOM 9169 C CA . GLN B 1 134 ? 34.969 7.789 -13.102 1 96.5 134 GLN B CA 1
ATOM 9170 C C . GLN B 1 134 ? 36.469 7.52 -13.078 1 96.5 134 GLN B C 1
ATOM 9172 O O . GLN B 1 134 ? 36.969 6.66 -13.805 1 96.5 134 GLN B O 1
ATOM 9177 N N . PRO B 1 135 ? 37.312 8.195 -12.211 1 94.19 135 PRO B N 1
ATOM 9178 C CA . PRO B 1 135 ? 38.75 7.918 -12.227 1 94.19 135 PRO B CA 1
ATOM 9179 C C . PRO B 1 135 ? 39.062 6.488 -11.805 1 94.19 135 PRO B C 1
ATOM 9181 O O . PRO B 1 135 ? 40 5.891 -12.336 1 94.19 135 PRO B O 1
ATOM 9184 N N . TYR B 1 136 ? 38.281 5.938 -10.922 1 91.06 136 TYR B N 1
ATOM 9185 C CA . TYR B 1 136 ? 38.5 4.57 -10.461 1 91.06 136 TYR B CA 1
ATOM 9186 C C . TYR B 1 136 ? 38 3.562 -11.5 1 91.06 136 TYR B C 1
ATOM 9188 O O . TYR B 1 136 ? 38.656 2.521 -11.703 1 91.06 136 TYR B O 1
ATOM 9196 N N . LEU B 1 137 ? 36.938 3.861 -12.141 1 95.56 137 LEU B N 1
ATOM 9197 C CA . LEU B 1 137 ? 36.438 3.021 -13.227 1 95.56 137 LEU B CA 1
ATOM 9198 C C . LEU B 1 137 ? 37.438 2.992 -14.383 1 95.56 137 LEU B C 1
ATOM 9200 O O . LEU B 1 137 ? 37.656 1.941 -14.992 1 95.56 137 LEU B O 1
ATOM 9204 N N . TYR B 1 138 ? 37.969 4.188 -14.641 1 95.69 138 TYR B N 1
ATOM 9205 C CA . TYR B 1 138 ? 38.938 4.32 -15.719 1 95.69 138 TYR B CA 1
ATOM 9206 C C . TYR B 1 138 ? 40.125 3.422 -15.469 1 95.69 138 TYR B C 1
ATOM 9208 O O . TYR B 1 138 ? 40.562 2.68 -16.359 1 95.69 138 TYR B O 1
ATOM 9216 N N . GLU B 1 139 ? 40.625 3.391 -14.297 1 93 139 GLU B N 1
ATOM 9217 C CA . GLU B 1 139 ? 41.781 2.562 -13.945 1 93 139 GLU B CA 1
ATOM 9218 C C . GLU B 1 139 ? 41.438 1.078 -14.008 1 93 139 GLU B C 1
ATOM 9220 O O . GLU B 1 139 ? 42.219 0.273 -14.516 1 93 139 GLU B O 1
ATOM 9225 N N . LEU B 1 140 ? 40.312 0.74 -13.539 1 91.75 140 LEU B N 1
ATOM 9226 C CA . LEU B 1 140 ? 39.875 -0.654 -13.508 1 91.75 140 LEU B CA 1
ATOM 9227 C C . LEU B 1 140 ? 39.688 -1.201 -14.922 1 91.75 140 LEU B C 1
ATOM 9229 O O . LEU B 1 140 ? 40.156 -2.299 -15.227 1 91.75 140 LEU B O 1
ATOM 9233 N N . GLN B 1 141 ? 39.031 -0.458 -15.781 1 95.12 141 GLN B N 1
ATOM 9234 C CA . GLN B 1 141 ? 38.719 -0.926 -17.125 1 95.12 141 GLN B CA 1
ATOM 9235 C C . GLN B 1 141 ? 39.969 -1.004 -17.984 1 95.12 141 GLN B C 1
ATOM 9237 O O . GLN B 1 141 ? 40.062 -1.841 -18.891 1 95.12 141 GLN B O 1
ATOM 9242 N N . TYR B 1 142 ? 41 -0.189 -17.656 1 93.38 142 TYR B N 1
ATOM 9243 C CA . TYR B 1 142 ? 42.219 -0.202 -18.438 1 93.38 142 TYR B CA 1
ATOM 9244 C C . TYR B 1 142 ? 43.156 -1.312 -17.953 1 93.38 142 TYR B C 1
ATOM 9246 O O . TYR B 1 142 ? 44.031 -1.774 -18.703 1 93.38 142 TYR B O 1
ATOM 9254 N N . ARG B 1 143 ? 42.969 -1.771 -16.797 1 91.62 143 ARG B N 1
ATOM 9255 C CA . ARG B 1 143 ? 43.812 -2.789 -16.203 1 91.62 143 ARG B CA 1
ATOM 9256 C C . ARG B 1 143 ? 43.438 -4.184 -16.672 1 91.62 143 ARG B C 1
ATOM 9258 O O . ARG B 1 143 ? 44.25 -5.105 -16.672 1 91.62 143 ARG B O 1
ATOM 9265 N N . ILE B 1 144 ? 42.219 -4.367 -17.078 1 93.75 144 ILE B N 1
ATOM 9266 C CA . ILE B 1 144 ? 41.75 -5.699 -17.438 1 93.75 144 ILE B CA 1
ATOM 9267 C C . ILE B 1 144 ? 41.531 -5.777 -18.953 1 93.75 144 ILE B C 1
ATOM 9269 O O . ILE B 1 144 ? 41.531 -4.754 -19.641 1 93.75 144 ILE B O 1
ATOM 9273 N N . THR B 1 145 ? 41.344 -7.047 -19.484 1 94.38 145 THR B N 1
ATOM 9274 C CA . THR B 1 145 ? 41.219 -7.258 -20.922 1 94.38 145 THR B CA 1
ATOM 9275 C C . THR B 1 145 ? 39.781 -6.902 -21.375 1 94.38 145 THR B C 1
ATOM 9277 O O . THR B 1 145 ? 38.906 -6.738 -20.547 1 94.38 145 THR B O 1
ATOM 9280 N N . THR B 1 146 ? 39.562 -6.688 -22.672 1 95.38 146 THR B N 1
ATOM 9281 C CA . THR B 1 146 ? 38.281 -6.375 -23.25 1 95.38 146 THR B CA 1
ATOM 9282 C C . THR B 1 146 ? 37.25 -7.461 -22.922 1 95.38 146 THR B C 1
ATOM 9284 O O . THR B 1 146 ? 36.094 -7.16 -22.594 1 95.38 146 THR B O 1
ATOM 9287 N N . LYS B 1 147 ? 37.688 -8.688 -23.031 1 94.75 147 LYS B N 1
ATOM 9288 C CA . LYS B 1 147 ? 36.781 -9.805 -22.734 1 94.75 147 LYS B CA 1
ATOM 9289 C C . LYS B 1 147 ? 36.375 -9.812 -21.266 1 94.75 147 LYS B C 1
ATOM 9291 O O . LYS B 1 147 ? 35.219 -10.047 -20.953 1 94.75 147 LYS B O 1
ATOM 9296 N N . GLN B 1 148 ? 37.312 -9.555 -20.406 1 95.69 148 GLN B N 1
ATOM 9297 C CA . GLN B 1 148 ? 37.031 -9.492 -18.969 1 95.69 148 GLN B CA 1
ATOM 9298 C C . GLN B 1 148 ? 36.062 -8.352 -18.672 1 95.69 148 GLN B C 1
ATOM 9300 O O . GLN B 1 148 ? 35.125 -8.523 -17.875 1 95.69 148 GLN B O 1
ATOM 9305 N N . ASN B 1 149 ? 36.281 -7.219 -19.297 1 96.5 149 ASN B N 1
ATOM 9306 C CA . ASN B 1 149 ? 35.375 -6.09 -19.125 1 96.5 149 ASN B CA 1
ATOM 9307 C C . ASN B 1 149 ? 33.938 -6.457 -19.516 1 96.5 149 ASN B C 1
ATOM 9309 O O . ASN B 1 149 ? 33 -6.188 -18.766 1 96.5 149 ASN B O 1
ATOM 9313 N N . LEU B 1 150 ? 33.812 -7.051 -20.656 1 96.12 150 LEU B N 1
ATOM 9314 C CA . LEU B 1 150 ? 32.5 -7.422 -21.188 1 96.12 150 LEU B CA 1
ATOM 9315 C C . LEU B 1 150 ? 31.797 -8.398 -20.25 1 96.12 150 LEU B C 1
ATOM 9317 O O . LEU B 1 150 ? 30.609 -8.234 -19.953 1 96.12 150 LEU B O 1
ATOM 9321 N N . LEU B 1 151 ? 32.531 -9.406 -19.797 1 96.19 151 LEU B N 1
ATOM 9322 C CA . LEU B 1 151 ? 31.953 -10.438 -18.938 1 96.19 151 LEU B CA 1
ATOM 9323 C C . LEU B 1 151 ? 31.547 -9.867 -17.594 1 96.19 151 LEU B C 1
ATOM 9325 O O . LEU B 1 151 ? 30.484 -10.195 -17.062 1 96.19 151 LEU B O 1
ATOM 9329 N N . LEU B 1 152 ? 32.375 -9.008 -17.031 1 95.81 152 LEU B N 1
ATOM 9330 C CA . LEU B 1 152 ? 32.094 -8.422 -15.727 1 95.81 152 LEU B CA 1
ATOM 9331 C C . LEU B 1 152 ? 30.875 -7.5 -15.805 1 95.81 152 LEU B C 1
ATOM 9333 O O . LEU B 1 152 ? 30 -7.551 -14.945 1 95.81 152 LEU B O 1
ATOM 9337 N N . LEU B 1 153 ? 30.828 -6.629 -16.797 1 97.44 153 LEU B N 1
ATOM 9338 C CA . LEU B 1 153 ? 29.703 -5.719 -16.969 1 97.44 153 LEU B CA 1
ATOM 9339 C C . LEU B 1 153 ? 28.406 -6.488 -17.219 1 97.44 153 LEU B C 1
ATOM 9341 O O . LEU B 1 153 ? 27.359 -6.137 -16.672 1 97.44 153 LEU B O 1
ATOM 9345 N N . SER B 1 154 ? 28.516 -7.543 -18 1 96.56 154 SER B N 1
ATOM 9346 C CA . SER B 1 154 ? 27.344 -8.375 -18.281 1 96.56 154 SER B CA 1
ATOM 9347 C C . SER B 1 154 ? 26.875 -9.086 -17.016 1 96.56 154 SER B C 1
ATOM 9349 O O . SER B 1 154 ? 25.672 -9.133 -16.734 1 96.56 154 SER B O 1
ATOM 9351 N N . ALA B 1 155 ? 27.844 -9.617 -16.281 1 95.25 155 ALA B N 1
ATOM 9352 C CA . ALA B 1 155 ? 27.5 -10.305 -15.047 1 95.25 155 ALA B CA 1
ATOM 9353 C C . ALA B 1 155 ? 26.859 -9.352 -14.047 1 95.25 155 ALA B C 1
ATOM 9355 O O . ALA B 1 155 ? 25.859 -9.695 -13.406 1 95.25 155 ALA B O 1
ATOM 9356 N N . LEU B 1 156 ? 27.391 -8.156 -13.906 1 95.75 156 LEU B N 1
ATOM 9357 C CA . LEU B 1 156 ? 26.859 -7.172 -12.977 1 95.75 156 LEU B CA 1
ATOM 9358 C C . LEU B 1 156 ? 25.453 -6.746 -13.391 1 95.75 156 LEU B C 1
ATOM 9360 O O . LEU B 1 156 ? 24.594 -6.5 -12.539 1 95.75 156 LEU B O 1
ATOM 9364 N N . THR B 1 157 ? 25.172 -6.648 -14.688 1 97 157 THR B N 1
ATOM 9365 C CA . THR B 1 157 ? 23.859 -6.289 -15.195 1 97 157 THR B CA 1
ATOM 9366 C C . THR B 1 157 ? 22.828 -7.371 -14.875 1 97 157 THR B C 1
ATOM 9368 O O . THR B 1 157 ? 21.734 -7.074 -14.406 1 97 157 THR B O 1
ATOM 9371 N N . LEU B 1 158 ? 23.234 -8.641 -15.008 1 95.44 158 LEU B N 1
ATOM 9372 C CA . LEU B 1 158 ? 22.328 -9.758 -14.766 1 95.44 158 LEU B CA 1
ATOM 9373 C C . LEU B 1 158 ? 22.125 -9.961 -13.266 1 95.44 158 LEU B C 1
ATOM 9375 O O . LEU B 1 158 ? 21 -10.156 -12.812 1 95.44 158 LEU B O 1
ATOM 9379 N N . ILE B 1 159 ? 23.219 -9.898 -12.5 1 94.69 159 ILE B N 1
ATOM 9380 C CA . ILE B 1 159 ? 23.141 -10.117 -11.062 1 94.69 159 ILE B CA 1
ATOM 9381 C C . ILE B 1 159 ? 22.406 -8.961 -10.398 1 94.69 159 ILE B C 1
ATOM 9383 O O . ILE B 1 159 ? 21.625 -9.164 -9.461 1 94.69 159 ILE B O 1
ATOM 9387 N N . GLY B 1 160 ? 22.672 -7.727 -10.93 1 95.56 160 GLY B N 1
ATOM 9388 C CA . GLY B 1 160 ? 21.938 -6.578 -10.414 1 95.56 160 GLY B CA 1
ATOM 9389 C C . GLY B 1 160 ? 20.438 -6.711 -10.562 1 95.56 160 GLY B C 1
ATOM 9390 O O . GLY B 1 160 ? 19.688 -6.406 -9.633 1 95.56 160 GLY B O 1
ATOM 9391 N N . PHE B 1 161 ? 19.969 -7.207 -11.633 1 95.12 161 PHE B N 1
ATOM 9392 C CA . PHE B 1 161 ? 18.547 -7.414 -11.898 1 95.12 161 PHE B CA 1
ATOM 9393 C C . PHE B 1 161 ? 18 -8.531 -11.023 1 95.12 161 PHE B C 1
ATOM 9395 O O . PHE B 1 161 ? 16.969 -8.359 -10.359 1 95.12 161 PHE B O 1
ATOM 9402 N N . ALA B 1 162 ? 18.734 -9.602 -10.977 1 93.94 162 ALA B N 1
ATOM 9403 C CA . ALA B 1 162 ? 18.234 -10.797 -10.297 1 93.94 162 ALA B CA 1
ATOM 9404 C C . ALA B 1 162 ? 18.125 -10.562 -8.789 1 93.94 162 ALA B C 1
ATOM 9406 O O . ALA B 1 162 ? 17.219 -11.086 -8.141 1 93.94 162 ALA B O 1
ATOM 9407 N N . THR B 1 163 ? 18.953 -9.75 -8.234 1 94.12 163 THR B N 1
ATOM 9408 C CA . THR B 1 163 ? 18.984 -9.57 -6.785 1 94.12 163 THR B CA 1
ATOM 9409 C C . THR B 1 163 ? 18.062 -8.43 -6.363 1 94.12 163 THR B C 1
ATOM 9411 O O . THR B 1 163 ? 17.766 -8.266 -5.176 1 94.12 163 THR B O 1
ATOM 9414 N N . ASN B 1 164 ? 17.656 -7.613 -7.312 1 90.81 164 ASN B N 1
ATOM 9415 C CA . ASN B 1 164 ? 16.797 -6.469 -7.035 1 90.81 164 ASN B CA 1
ATOM 9416 C C . ASN B 1 164 ? 15.32 -6.84 -7.133 1 90.81 164 ASN B C 1
ATOM 9418 O O . ASN B 1 164 ? 14.516 -6.426 -6.297 1 90.81 164 ASN B O 1
ATOM 9422 N N . ALA B 1 165 ? 14.953 -7.602 -8.047 1 84.81 165 ALA B N 1
ATOM 9423 C CA . ALA B 1 165 ? 13.594 -8.055 -8.328 1 84.81 165 ALA B CA 1
ATOM 9424 C C . ALA B 1 165 ? 12.656 -6.875 -8.531 1 84.81 165 ALA B C 1
ATOM 9426 O O . ALA B 1 165 ? 11.5 -6.902 -8.086 1 84.81 165 ALA B O 1
ATOM 9427 N N . GLY B 1 166 ? 13.18 -5.727 -8.992 1 90.25 166 GLY B N 1
ATOM 9428 C CA . GLY B 1 166 ? 12.336 -4.586 -9.312 1 90.25 166 GLY B CA 1
ATOM 9429 C C . GLY B 1 166 ? 12.023 -3.717 -8.109 1 90.25 166 GLY B C 1
ATOM 9430 O O . GLY B 1 166 ? 11.148 -2.854 -8.164 1 90.25 166 GLY B O 1
ATOM 9431 N N . THR B 1 167 ? 12.766 -3.791 -7.059 1 90.94 167 THR B N 1
ATOM 9432 C CA . THR B 1 167 ? 12.398 -3.131 -5.816 1 90.94 167 THR B CA 1
ATOM 9433 C C . THR B 1 167 ? 13.031 -1.749 -5.723 1 90.94 167 THR B C 1
ATOM 9435 O O . THR B 1 167 ? 12.688 -0.957 -4.844 1 90.94 167 THR B O 1
ATOM 9438 N N . MET B 1 168 ? 13.977 -1.424 -6.555 1 93.5 168 MET B N 1
ATOM 9439 C CA . MET B 1 168 ? 14.625 -0.115 -6.496 1 93.5 168 MET B CA 1
ATOM 9440 C C . MET B 1 168 ? 13.688 0.973 -7.023 1 93.5 168 MET B C 1
ATOM 9442 O O . MET B 1 168 ? 13.211 0.894 -8.156 1 93.5 168 MET B O 1
ATOM 9446 N N . ILE B 1 169 ? 13.508 1.989 -6.223 1 91.62 169 ILE B N 1
ATOM 9447 C CA . ILE B 1 169 ? 12.617 3.096 -6.559 1 91.62 169 ILE B CA 1
ATOM 9448 C C . ILE B 1 169 ? 13.438 4.293 -7.031 1 91.62 169 ILE B C 1
ATOM 9450 O O . ILE B 1 169 ? 13.844 5.133 -6.223 1 91.62 169 ILE B O 1
ATOM 9454 N N . PHE B 1 170 ? 13.594 4.43 -8.258 1 93.75 170 PHE B N 1
ATOM 9455 C CA . PHE B 1 170 ? 14.469 5.434 -8.844 1 93.75 170 PHE B CA 1
ATOM 9456 C C . PHE B 1 170 ? 13.852 6.824 -8.727 1 93.75 170 PHE B C 1
ATOM 9458 O O . PHE B 1 170 ? 13.844 7.586 -9.695 1 93.75 170 PHE B O 1
ATOM 9465 N N . ASN B 1 171 ? 13.25 7.113 -7.637 1 91.56 171 ASN B N 1
ATOM 9466 C CA . ASN B 1 171 ? 12.812 8.43 -7.191 1 91.56 171 ASN B CA 1
ATOM 9467 C C . ASN B 1 171 ? 13.695 8.969 -6.074 1 91.56 171 ASN B C 1
ATOM 9469 O O . ASN B 1 171 ? 13.641 10.156 -5.742 1 91.56 171 ASN B O 1
ATOM 9473 N N . TYR B 1 172 ? 14.641 8.086 -5.613 1 93.56 172 TYR B N 1
ATOM 9474 C CA . TYR B 1 172 ? 15.539 8.453 -4.531 1 93.56 172 TYR B CA 1
ATOM 9475 C C . TYR B 1 172 ? 17 8.406 -4.992 1 93.56 172 TYR B C 1
ATOM 9477 O O . TYR B 1 172 ? 17.391 7.48 -5.703 1 93.56 172 TYR B O 1
ATOM 9485 N N . SER B 1 173 ? 17.734 9.352 -4.582 1 95.56 173 SER B N 1
ATOM 9486 C CA . SER B 1 173 ? 19.078 9.602 -5.102 1 95.56 173 SER B CA 1
ATOM 9487 C C . SER B 1 173 ? 20 8.414 -4.84 1 95.56 173 SER B C 1
ATOM 9489 O O . SER B 1 173 ? 20.953 8.188 -5.594 1 95.56 173 SER B O 1
ATOM 9491 N N . ILE B 1 174 ? 19.766 7.605 -3.816 1 95.5 174 ILE B N 1
ATOM 9492 C CA . ILE B 1 174 ? 20.625 6.488 -3.475 1 95.5 174 ILE B CA 1
ATOM 9493 C C . ILE B 1 174 ? 20.688 5.504 -4.641 1 95.5 174 ILE B C 1
ATOM 9495 O O . ILE B 1 174 ? 21.734 4.887 -4.887 1 95.5 174 ILE B O 1
ATOM 9499 N N . TYR B 1 175 ? 19.703 5.379 -5.363 1 95.5 175 TYR B N 1
ATOM 9500 C CA . TYR B 1 175 ? 19.656 4.418 -6.457 1 95.5 175 TYR B CA 1
ATOM 9501 C C . TYR B 1 175 ? 20.391 4.945 -7.684 1 95.5 175 TYR B C 1
ATOM 9503 O O . TYR B 1 175 ? 20.609 4.211 -8.648 1 95.5 175 TYR B O 1
ATOM 9511 N N . GLY B 1 176 ? 20.781 6.285 -7.633 1 96.56 176 GLY B N 1
ATOM 9512 C CA . GLY B 1 176 ? 21.688 6.812 -8.633 1 96.56 176 GLY B CA 1
ATOM 9513 C C . GLY B 1 176 ? 23.016 6.086 -8.672 1 96.56 176 GLY B C 1
ATOM 9514 O O . GLY B 1 176 ? 23.719 6.113 -9.688 1 96.56 176 GLY B O 1
ATOM 9515 N N . VAL B 1 177 ? 23.328 5.383 -7.594 1 96.06 177 VAL B N 1
ATOM 9516 C CA . VAL B 1 177 ? 24.562 4.605 -7.531 1 96.06 177 VAL B CA 1
ATOM 9517 C C . VAL B 1 177 ? 24.516 3.479 -8.562 1 96.06 177 VAL B C 1
ATOM 9519 O O . VAL B 1 177 ? 25.531 3.121 -9.148 1 96.06 177 VAL B O 1
ATOM 9522 N N . TYR B 1 178 ? 23.312 2.932 -8.805 1 97.19 178 TYR B N 1
ATOM 9523 C CA . TYR B 1 178 ? 23.156 1.856 -9.781 1 97.19 178 TYR B CA 1
ATOM 9524 C C . TYR B 1 178 ? 23.469 2.354 -11.195 1 97.19 178 TYR B C 1
ATOM 9526 O O . TYR B 1 178 ? 23.906 1.582 -12.047 1 97.19 178 TYR B O 1
ATOM 9534 N N . LEU B 1 179 ? 23.281 3.648 -11.453 1 98.06 179 LEU B N 1
ATOM 9535 C CA . LEU B 1 179 ? 23.469 4.234 -12.773 1 98.06 179 LEU B CA 1
ATOM 9536 C C . LEU B 1 179 ? 24.953 4.285 -13.133 1 98.06 179 LEU B C 1
ATOM 9538 O O . LEU B 1 179 ? 25.312 4.457 -14.297 1 98.06 179 LEU B O 1
ATOM 9542 N N . ILE B 1 180 ? 25.859 4.086 -12.148 1 98.25 180 ILE B N 1
ATOM 9543 C CA . ILE B 1 180 ? 27.297 4 -12.398 1 98.25 180 ILE B CA 1
ATOM 9544 C C . ILE B 1 180 ? 27.594 2.836 -13.336 1 98.25 180 ILE B C 1
ATOM 9546 O O . ILE B 1 180 ? 28.484 2.92 -14.18 1 98.25 180 ILE B O 1
ATOM 9550 N N . LEU B 1 181 ? 26.766 1.741 -13.18 1 98 181 LEU B N 1
ATOM 9551 C CA . LEU B 1 181 ? 26.938 0.564 -14.031 1 98 181 LEU B CA 1
ATOM 9552 C C . LEU B 1 181 ? 26.766 0.925 -15.5 1 98 181 LEU B C 1
ATOM 9554 O O . LEU B 1 181 ? 27.578 0.528 -16.344 1 98 181 LEU B O 1
ATOM 9558 N N . TYR B 1 182 ? 25.734 1.697 -15.844 1 98.62 182 TYR B N 1
ATOM 9559 C CA . TYR B 1 182 ? 25.484 2.078 -17.234 1 98.62 182 TYR B CA 1
ATOM 9560 C C . TYR B 1 182 ? 26.5 3.096 -17.719 1 98.62 182 TYR B C 1
ATOM 9562 O O . TYR B 1 182 ? 26.891 3.092 -18.891 1 98.62 182 TYR B O 1
ATOM 9570 N N . PHE B 1 183 ? 26.969 4.02 -16.781 1 98.75 183 PHE B N 1
ATOM 9571 C CA . PHE B 1 183 ? 28.078 4.91 -17.094 1 98.75 183 PHE B CA 1
ATOM 9572 C C . PHE B 1 183 ? 29.312 4.113 -17.484 1 98.75 183 PHE B C 1
ATOM 9574 O O . PHE B 1 183 ? 29.969 4.438 -18.484 1 98.75 183 PHE B O 1
ATOM 9581 N N . ALA B 1 184 ? 29.594 3.047 -16.75 1 98.56 184 ALA B N 1
ATOM 9582 C CA . ALA B 1 184 ? 30.734 2.182 -17.031 1 98.56 184 ALA B CA 1
ATOM 9583 C C . ALA B 1 184 ? 30.562 1.473 -18.375 1 98.56 184 ALA B C 1
ATOM 9585 O O . ALA B 1 184 ? 31.531 1.284 -19.109 1 98.56 184 ALA B O 1
ATOM 9586 N N . TRP B 1 185 ? 29.344 0.967 -18.656 1 98.56 185 TRP B N 1
ATOM 9587 C CA . TRP B 1 185 ? 29.062 0.387 -19.969 1 98.56 185 TRP B CA 1
ATOM 9588 C C . TRP B 1 185 ? 29.422 1.364 -21.094 1 98.56 185 TRP B C 1
ATOM 9590 O O . TRP B 1 185 ? 30.047 0.984 -22.078 1 98.56 185 TRP B O 1
ATOM 9600 N N . GLY B 1 186 ? 29.016 2.68 -20.922 1 98.69 186 GLY B N 1
ATOM 9601 C CA . GLY B 1 186 ? 29.328 3.699 -21.906 1 98.69 186 GLY B CA 1
ATOM 9602 C C . GLY B 1 186 ? 30.812 3.887 -22.109 1 98.69 186 GLY B C 1
ATOM 9603 O O . GLY B 1 186 ? 31.281 4 -23.25 1 98.69 186 GLY B O 1
ATOM 9604 N N . MET B 1 187 ? 31.578 3.906 -20.984 1 98.44 187 MET B N 1
ATOM 9605 C CA . MET B 1 187 ? 33.031 4.043 -21.062 1 98.44 187 MET B CA 1
ATOM 9606 C C . MET B 1 187 ? 33.656 2.906 -21.875 1 98.44 187 MET B C 1
ATOM 9608 O O . MET B 1 187 ? 34.5 3.141 -22.734 1 98.44 187 MET B O 1
ATOM 9612 N N . PHE B 1 188 ? 33.219 1.672 -21.672 1 97.75 188 PHE B N 1
ATOM 9613 C CA . PHE B 1 188 ? 33.75 0.474 -22.312 1 97.75 188 PHE B CA 1
ATOM 9614 C C . PHE B 1 188 ? 33.438 0.469 -23.797 1 97.75 188 PHE B C 1
ATOM 9616 O O . PHE B 1 188 ? 34.312 0.274 -24.641 1 97.75 188 PHE B O 1
ATOM 9623 N N . LEU B 1 189 ? 32.125 0.755 -24.141 1 98 189 LEU B N 1
ATOM 9624 C CA . LEU B 1 189 ? 31.656 0.665 -25.516 1 98 189 LEU B CA 1
ATOM 9625 C C . LEU B 1 189 ? 32.281 1.762 -26.375 1 98 189 LEU B C 1
ATOM 9627 O O . LEU B 1 189 ? 32.375 1.618 -27.594 1 98 189 LEU B O 1
ATOM 9631 N N . ALA B 1 190 ? 32.719 2.855 -25.75 1 97.12 190 ALA B N 1
ATOM 9632 C CA . ALA B 1 190 ? 33.344 3.955 -26.469 1 97.12 190 ALA B CA 1
ATOM 9633 C C . ALA B 1 190 ? 34.75 3.559 -26.969 1 97.12 190 ALA B C 1
ATOM 9635 O O . ALA B 1 190 ? 35.219 4.082 -27.984 1 97.12 190 ALA B O 1
ATOM 9636 N N . ASN B 1 191 ? 35.406 2.613 -26.312 1 95.12 191 ASN B N 1
ATOM 9637 C CA . ASN B 1 191 ? 36.812 2.355 -26.578 1 95.12 191 ASN B CA 1
ATOM 9638 C C . ASN B 1 191 ? 37.031 0.967 -27.172 1 95.12 191 ASN B C 1
ATOM 9640 O O . ASN B 1 191 ? 38.156 0.527 -27.344 1 95.12 191 ASN B O 1
ATOM 9644 N N . VAL B 1 192 ? 35.969 0.275 -27.484 1 95.31 192 VAL B N 1
ATOM 9645 C CA . VAL B 1 192 ? 36.125 -1.073 -28.016 1 95.31 192 VAL B CA 1
ATOM 9646 C C . VAL B 1 192 ? 35.656 -1.096 -29.469 1 95.31 192 VAL B C 1
ATOM 9648 O O . VAL B 1 192 ? 34.75 -0.342 -29.859 1 95.31 192 VAL B O 1
ATOM 9651 N N . LYS B 1 193 ? 36.25 -1.946 -30.266 1 94.12 193 LYS B N 1
ATOM 9652 C CA . LYS B 1 193 ? 35.812 -2.16 -31.641 1 94.12 193 LYS B CA 1
ATOM 9653 C C . LYS B 1 193 ? 34.656 -3.117 -31.703 1 94.12 193 LYS B C 1
ATOM 9655 O O . LYS B 1 193 ? 34.688 -4.199 -31.109 1 94.12 193 LYS B O 1
ATOM 9660 N N . ILE B 1 194 ? 33.594 -2.672 -32.375 1 95.69 194 ILE B N 1
ATOM 9661 C CA . ILE B 1 194 ? 32.375 -3.482 -32.469 1 95.69 194 ILE B CA 1
ATOM 9662 C C . ILE B 1 194 ? 32.281 -4.109 -33.875 1 95.69 194 ILE B C 1
ATOM 9664 O O . ILE B 1 194 ? 31.938 -3.43 -34.844 1 95.69 194 ILE B O 1
ATOM 9668 N N . PRO B 1 195 ? 32.5 -5.391 -33.906 1 95.19 195 PRO B N 1
ATOM 9669 C CA . PRO B 1 195 ? 32.344 -6.051 -35.219 1 95.19 195 PRO B CA 1
ATOM 9670 C C . PRO B 1 195 ? 30.938 -5.953 -35.75 1 95.19 195 PRO B C 1
ATOM 9672 O O . PRO B 1 195 ? 29.969 -5.855 -35 1 95.19 195 PRO B O 1
ATOM 9675 N N . LYS B 1 196 ? 30.75 -6.055 -37.062 1 94.94 196 LYS B N 1
ATOM 9676 C CA . LYS B 1 196 ? 29.469 -5.906 -37.75 1 94.94 196 LYS B CA 1
ATOM 9677 C C . LYS B 1 196 ? 28.469 -6.965 -37.312 1 94.94 196 LYS B C 1
ATOM 9679 O O . LYS B 1 196 ? 27.281 -6.676 -37.125 1 94.94 196 LYS B O 1
ATOM 9684 N N . LYS B 1 197 ? 28.922 -8.164 -37.062 1 95.5 197 LYS B N 1
ATOM 9685 C CA . LYS B 1 197 ? 28.047 -9.242 -36.625 1 95.5 197 LYS B CA 1
ATOM 9686 C C . LYS B 1 197 ? 27.484 -8.961 -35.25 1 95.5 197 LYS B C 1
ATOM 9688 O O . LYS B 1 197 ? 26.297 -9.211 -34.969 1 95.5 197 LYS B O 1
ATOM 9693 N N . VAL B 1 198 ? 28.344 -8.445 -34.406 1 95 198 VAL B N 1
ATOM 9694 C CA . VAL B 1 198 ? 27.922 -8.117 -33.031 1 95 198 VAL B CA 1
ATOM 9695 C C . VAL B 1 198 ? 26.938 -6.961 -33.062 1 95 198 VAL B C 1
ATOM 9697 O O . VAL B 1 198 ? 25.969 -6.949 -32.312 1 95 198 VAL B O 1
ATOM 9700 N N . PHE B 1 199 ? 27.219 -6.02 -33.938 1 96.69 199 PHE B N 1
ATOM 9701 C CA . PHE B 1 199 ? 26.312 -4.887 -34.094 1 96.69 199 PHE B CA 1
ATOM 9702 C C . PHE B 1 199 ? 24.922 -5.355 -34.5 1 96.69 199 PHE B C 1
ATOM 9704 O O . PHE B 1 199 ? 23.922 -4.988 -33.875 1 96.69 199 PHE B O 1
ATOM 9711 N N . SER B 1 200 ? 24.828 -6.219 -35.469 1 96.81 200 SER B N 1
ATOM 9712 C CA . SER B 1 200 ? 23.562 -6.707 -36 1 96.81 200 SER B CA 1
ATOM 9713 C C . SER B 1 200 ? 22.812 -7.527 -34.938 1 96.81 200 SER B C 1
ATOM 9715 O O . SER B 1 200 ? 21.594 -7.391 -34.781 1 96.81 200 SER B O 1
ATOM 9717 N N . TRP B 1 201 ? 23.547 -8.328 -34.312 1 96.12 201 TRP B N 1
ATOM 9718 C CA . TRP B 1 201 ? 22.922 -9.156 -33.281 1 96.12 201 TRP B CA 1
ATOM 9719 C C . TRP B 1 201 ? 22.422 -8.297 -32.125 1 96.12 201 TRP B C 1
ATOM 9721 O O . TRP B 1 201 ? 21.391 -8.609 -31.5 1 96.12 201 TRP B O 1
ATOM 9731 N N . SER B 1 202 ? 23.188 -7.277 -31.812 1 96.75 202 SER B N 1
ATOM 9732 C CA . SER B 1 202 ? 22.766 -6.379 -30.75 1 96.75 202 SER B CA 1
ATOM 9733 C C . SER B 1 202 ? 21.484 -5.633 -31.125 1 96.75 202 SER B C 1
ATOM 9735 O O . SER B 1 202 ? 20.609 -5.422 -30.281 1 96.75 202 SER B O 1
ATOM 9737 N N . ILE B 1 203 ? 21.375 -5.273 -32.344 1 97.25 203 ILE B N 1
ATOM 9738 C CA . ILE B 1 203 ? 20.172 -4.594 -32.812 1 97.25 203 ILE B CA 1
ATOM 9739 C C . ILE B 1 203 ? 19 -5.555 -32.75 1 97.25 203 ILE B C 1
ATOM 9741 O O . ILE B 1 203 ? 17.906 -5.191 -32.312 1 97.25 203 ILE B O 1
ATOM 9745 N N . ALA B 1 204 ? 19.266 -6.762 -33.25 1 97.44 204 ALA B N 1
ATOM 9746 C CA . ALA B 1 204 ? 18.219 -7.773 -33.188 1 97.44 204 ALA B CA 1
ATOM 9747 C C . ALA B 1 204 ? 17.766 -8.047 -31.766 1 97.44 204 ALA B C 1
ATOM 9749 O O . ALA B 1 204 ? 16.578 -8.148 -31.5 1 97.44 204 ALA B O 1
ATOM 9750 N N . ALA B 1 205 ? 18.703 -8.148 -30.891 1 97.25 205 ALA B N 1
ATOM 9751 C CA . ALA B 1 205 ? 18.391 -8.359 -29.484 1 97.25 205 ALA B CA 1
ATOM 9752 C C . ALA B 1 205 ? 17.609 -7.191 -28.906 1 97.25 205 ALA B C 1
ATOM 9754 O O . ALA B 1 205 ? 16.719 -7.379 -28.062 1 97.25 205 ALA B O 1
ATOM 9755 N N . GLY B 1 206 ? 18 -6.02 -29.328 1 97.56 206 GLY B N 1
ATOM 9756 C CA . GLY B 1 206 ? 17.25 -4.84 -28.906 1 97.56 206 GLY B CA 1
ATOM 9757 C C . GLY B 1 206 ? 15.812 -4.848 -29.375 1 97.56 206 GLY B C 1
ATOM 9758 O O . GLY B 1 206 ? 14.898 -4.516 -28.609 1 97.56 206 GLY B O 1
ATOM 9759 N N . ILE B 1 207 ? 15.586 -5.297 -30.547 1 96.69 207 ILE B N 1
ATOM 9760 C CA . ILE B 1 207 ? 14.25 -5.348 -31.125 1 96.69 207 ILE B CA 1
ATOM 9761 C C . ILE B 1 207 ? 13.414 -6.402 -30.391 1 96.69 207 ILE B C 1
ATOM 9763 O O . ILE B 1 207 ? 12.273 -6.145 -30.016 1 96.69 207 ILE B O 1
ATOM 9767 N N . VAL B 1 208 ? 14.008 -7.539 -30.219 1 96.25 208 VAL B N 1
ATOM 9768 C CA . VAL B 1 208 ? 13.32 -8.609 -29.5 1 96.25 208 VAL B CA 1
ATOM 9769 C C . VAL B 1 208 ? 12.984 -8.141 -28.078 1 96.25 208 VAL B C 1
ATOM 9771 O O . VAL B 1 208 ? 11.875 -8.375 -27.594 1 96.25 208 VAL B O 1
ATOM 9774 N N . SER B 1 209 ? 13.922 -7.477 -27.469 1 96.56 209 SER B N 1
ATOM 9775 C CA . SER B 1 209 ? 13.711 -6.98 -26.109 1 96.56 209 SER B CA 1
ATOM 9776 C C . SER B 1 209 ? 12.594 -5.949 -26.062 1 96.56 209 SER B C 1
ATOM 9778 O O . SER B 1 209 ? 11.844 -5.875 -25.078 1 96.56 209 SER B O 1
ATOM 9780 N N . PHE B 1 210 ? 12.508 -5.148 -27.062 1 95.56 210 PHE B N 1
ATOM 9781 C CA . PHE B 1 210 ? 11.43 -4.176 -27.141 1 95.56 210 PHE B CA 1
ATOM 9782 C C . PHE B 1 210 ? 10.07 -4.871 -27.109 1 95.56 210 PHE B C 1
ATOM 9784 O O . PHE B 1 210 ? 9.18 -4.469 -26.359 1 95.56 210 PHE B O 1
ATOM 9791 N N . PHE B 1 211 ? 9.93 -5.93 -27.828 1 92.88 211 PHE B N 1
ATOM 9792 C CA . PHE B 1 211 ? 8.648 -6.633 -27.891 1 92.88 211 PHE B CA 1
ATOM 9793 C C . PHE B 1 211 ? 8.383 -7.371 -26.578 1 92.88 211 PHE B C 1
ATOM 9795 O O . PHE B 1 211 ? 7.234 -7.465 -26.141 1 92.88 211 PHE B O 1
ATOM 9802 N N . VAL B 1 212 ? 9.414 -7.887 -26.016 1 92.81 212 VAL B N 1
ATOM 9803 C CA . VAL B 1 212 ? 9.266 -8.531 -24.719 1 92.81 212 VAL B CA 1
ATOM 9804 C C . VAL B 1 212 ? 8.734 -7.523 -23.703 1 92.81 212 VAL B C 1
ATOM 9806 O O . VAL B 1 212 ? 7.824 -7.836 -22.922 1 92.81 212 VAL B O 1
ATOM 9809 N N . MET B 1 213 ? 9.258 -6.375 -23.75 1 94.31 213 MET B N 1
ATOM 9810 C CA . MET B 1 213 ? 8.828 -5.352 -22.797 1 94.31 213 MET B CA 1
ATOM 9811 C C . MET B 1 213 ? 7.449 -4.812 -23.156 1 94.31 213 MET B C 1
ATOM 9813 O O . MET B 1 213 ? 6.609 -4.602 -22.281 1 94.31 213 MET B O 1
ATOM 9817 N N . PHE B 1 214 ? 7.219 -4.617 -24.438 1 92.5 214 PHE B N 1
ATOM 9818 C CA . PHE B 1 214 ? 5.973 -4.043 -24.938 1 92.5 214 PHE B CA 1
ATOM 9819 C C . PHE B 1 214 ? 4.785 -4.918 -24.562 1 92.5 214 PHE B C 1
ATOM 9821 O O . PHE B 1 214 ? 3.723 -4.406 -24.203 1 92.5 214 PHE B O 1
ATOM 9828 N N . ILE B 1 215 ? 4.996 -6.227 -24.547 1 89.5 215 ILE B N 1
ATOM 9829 C CA . ILE B 1 215 ? 3.926 -7.172 -24.25 1 89.5 215 ILE B CA 1
ATOM 9830 C C . ILE B 1 215 ? 4.016 -7.598 -22.781 1 89.5 215 ILE B C 1
ATOM 9832 O O . ILE B 1 215 ? 2.992 -7.715 -22.109 1 89.5 215 ILE B O 1
ATOM 9836 N N . GLY B 1 216 ? 5.215 -7.789 -22.328 1 91.75 216 GLY B N 1
ATOM 9837 C CA . GLY B 1 216 ? 5.441 -8.352 -21 1 91.75 216 GLY B CA 1
ATOM 9838 C C . GLY B 1 216 ? 5.047 -7.406 -19.891 1 91.75 216 GLY B C 1
ATOM 9839 O O . GLY B 1 216 ? 4.465 -7.832 -18.891 1 91.75 216 GLY B O 1
ATOM 9840 N N . VAL B 1 217 ? 5.316 -6.109 -19.969 1 92.94 217 VAL B N 1
ATOM 9841 C CA . VAL B 1 217 ? 5.082 -5.168 -18.875 1 92.94 217 VAL B CA 1
ATOM 9842 C C . VAL B 1 217 ? 3.588 -5.09 -18.562 1 92.94 217 VAL B C 1
ATOM 9844 O O . VAL B 1 217 ? 3.164 -5.328 -17.438 1 92.94 217 VAL B O 1
ATOM 9847 N N . PRO B 1 218 ? 2.691 -4.762 -19.562 1 88.56 218 PRO B N 1
ATOM 9848 C CA . PRO B 1 218 ? 1.262 -4.777 -19.234 1 88.56 218 PRO B CA 1
ATOM 9849 C C . PRO B 1 218 ? 0.76 -6.168 -18.844 1 88.56 218 PRO B C 1
ATOM 9851 O O . PRO B 1 218 ? -0.123 -6.289 -18 1 88.56 218 PRO B O 1
ATOM 9854 N N . GLY B 1 219 ? 1.334 -7.207 -19.5 1 88.19 219 GLY B N 1
ATOM 9855 C CA . GLY B 1 219 ? 0.926 -8.57 -19.188 1 88.19 219 GLY B CA 1
ATOM 9856 C C . GLY B 1 219 ? 1.167 -8.961 -17.75 1 88.19 219 GLY B C 1
ATOM 9857 O O . GLY B 1 219 ? 0.268 -9.477 -17.078 1 88.19 219 GLY B O 1
ATOM 9858 N N . PHE B 1 220 ? 2.301 -8.703 -17.25 1 89.69 220 PHE B N 1
ATOM 9859 C CA . PHE B 1 220 ? 2.619 -9.07 -15.875 1 89.69 220 PHE B CA 1
ATOM 9860 C C . PHE B 1 220 ? 1.888 -8.164 -14.891 1 89.69 220 PHE B C 1
ATOM 9862 O O . PHE B 1 220 ? 1.604 -8.57 -13.758 1 89.69 220 PHE B O 1
ATOM 9869 N N . ASN B 1 221 ? 1.673 -6.961 -15.289 1 88 221 ASN B N 1
ATOM 9870 C CA . ASN B 1 221 ? 0.799 -6.133 -14.461 1 88 221 ASN B CA 1
ATOM 9871 C C . ASN B 1 221 ? -0.589 -6.75 -14.32 1 88 221 ASN B C 1
ATOM 9873 O O . ASN B 1 221 ? -1.189 -6.695 -13.242 1 88 221 ASN B O 1
ATOM 9877 N N . GLY B 1 222 ? -1.08 -7.312 -15.422 1 82.25 222 GLY B N 1
ATOM 9878 C CA . GLY B 1 222 ? -2.35 -8.023 -15.383 1 82.25 222 GLY B CA 1
ATOM 9879 C C . GLY B 1 222 ? -2.33 -9.227 -14.453 1 82.25 222 GLY B C 1
ATOM 9880 O O . GLY B 1 222 ? -3.275 -9.445 -13.695 1 82.25 222 GLY B O 1
ATOM 9881 N N . VAL B 1 223 ? -1.279 -9.922 -14.516 1 84.75 223 VAL B N 1
ATOM 9882 C CA . VAL B 1 223 ? -1.126 -11.086 -13.656 1 84.75 223 VAL B CA 1
ATOM 9883 C C . VAL B 1 223 ? -1.132 -10.656 -12.188 1 84.75 223 VAL B C 1
ATOM 9885 O O . VAL B 1 223 ? -1.752 -11.305 -11.344 1 84.75 223 VAL B O 1
ATOM 9888 N N . TYR B 1 224 ? -0.468 -9.648 -11.883 1 88.31 224 TYR B N 1
ATOM 9889 C CA . TYR B 1 224 ? -0.409 -9.109 -10.523 1 88.31 224 TYR B CA 1
ATOM 9890 C C . TYR B 1 224 ? -1.804 -8.781 -10.008 1 88.31 224 TYR B C 1
ATOM 9892 O O . TYR B 1 224 ? -2.164 -9.148 -8.891 1 88.31 224 TYR B O 1
ATOM 9900 N N . TRP B 1 225 ? -2.475 -8.141 -10.766 1 77.06 225 TRP B N 1
ATOM 9901 C CA . TRP B 1 225 ? -3.801 -7.715 -10.32 1 77.06 225 TRP B CA 1
ATOM 9902 C C . TRP B 1 225 ? -4.746 -8.906 -10.219 1 77.06 225 TRP B C 1
ATOM 9904 O O . TRP B 1 225 ? -5.633 -8.93 -9.367 1 77.06 225 TRP B O 1
ATOM 9914 N N . TYR B 1 226 ? -4.598 -9.906 -11.109 1 76.44 226 TYR B N 1
ATOM 9915 C CA . TYR B 1 226 ? -5.34 -11.156 -10.984 1 76.44 226 TYR B CA 1
ATOM 9916 C C . TYR B 1 226 ? -5.062 -11.82 -9.641 1 76.44 226 TYR B C 1
ATOM 9918 O O . TYR B 1 226 ? -5.992 -12.234 -8.938 1 76.44 226 TYR B O 1
ATOM 9926 N N . GLN B 1 227 ? -3.834 -11.883 -9.289 1 79.69 227 GLN B N 1
ATOM 9927 C CA . GLN B 1 227 ? -3.449 -12.523 -8.031 1 79.69 227 GLN B CA 1
ATOM 9928 C C . GLN B 1 227 ? -3.943 -11.719 -6.832 1 79.69 227 GLN B C 1
ATOM 9930 O O . GLN B 1 227 ? -4.398 -12.297 -5.84 1 79.69 227 GLN B O 1
ATOM 9935 N N . ARG B 1 228 ? -3.902 -10.438 -6.891 1 73.5 228 ARG B N 1
ATOM 9936 C CA . ARG B 1 228 ? -4.348 -9.57 -5.805 1 73.5 228 ARG B CA 1
ATOM 9937 C C . ARG B 1 228 ? -5.855 -9.672 -5.605 1 73.5 228 ARG B C 1
ATOM 9939 O O . ARG B 1 228 ? -6.336 -9.742 -4.473 1 73.5 228 ARG B O 1
ATOM 9946 N N . LEU B 1 229 ? -6.582 -9.719 -6.613 1 61.31 229 LEU B N 1
ATOM 9947 C CA . LEU B 1 229 ? -8.039 -9.727 -6.551 1 61.31 229 LEU B CA 1
ATOM 9948 C C . LEU B 1 229 ? -8.555 -11.109 -6.168 1 61.31 229 LEU B C 1
ATOM 9950 O O . LEU B 1 229 ? -9.633 -11.234 -5.574 1 61.31 229 LEU B O 1
ATOM 9954 N N . SER B 1 230 ? -7.805 -12.109 -6.566 1 63.62 230 SER B N 1
ATOM 9955 C CA . SER B 1 230 ? -8.211 -13.469 -6.23 1 63.62 230 SER B CA 1
ATOM 9956 C C . SER B 1 230 ? -7.844 -13.82 -4.793 1 63.62 230 SER B C 1
ATOM 9958 O O . SER B 1 230 ? -8.234 -14.875 -4.281 1 63.62 230 SER B O 1
ATOM 9960 N N . GLY B 1 231 ? -7.262 -12.828 -3.955 1 59.12 231 GLY B N 1
ATOM 9961 C CA . GLY B 1 231 ? -6.895 -13.047 -2.564 1 59.12 231 GLY B CA 1
ATOM 9962 C C . GLY B 1 231 ? -5.801 -14.086 -2.395 1 59.12 231 GLY B C 1
ATOM 9963 O O . GLY B 1 231 ? -5.691 -14.711 -1.338 1 59.12 231 GLY B O 1
ATOM 9964 N N . ARG B 1 232 ? -5.25 -14.484 -3.352 1 58 232 ARG B N 1
ATOM 9965 C CA . ARG B 1 232 ? -4.277 -15.57 -3.266 1 58 232 ARG B CA 1
ATOM 9966 C C . ARG B 1 232 ? -3.016 -15.117 -2.539 1 58 232 ARG B C 1
ATOM 9968 O O . ARG B 1 232 ? -2.627 -13.945 -2.629 1 58 232 ARG B O 1
ATOM 9975 N N . SER B 1 233 ? -2.539 -15.758 -1.461 1 53.28 233 SER B N 1
ATOM 9976 C CA . SER B 1 233 ? -1.44 -15.523 -0.529 1 53.28 233 SER B CA 1
ATOM 9977 C C . SER B 1 233 ? -0.172 -15.102 -1.264 1 53.28 233 SER B C 1
ATOM 9979 O O . SER B 1 233 ? 0.669 -14.391 -0.706 1 53.28 233 SER B O 1
ATOM 9981 N N . GLY B 1 234 ? -0.147 -15.281 -2.629 1 58 234 GLY B N 1
ATOM 9982 C CA . GLY B 1 234 ? 1.138 -15.086 -3.283 1 58 234 GLY B CA 1
ATOM 9983 C C . GLY B 1 234 ? 1.28 -13.719 -3.926 1 58 234 GLY B C 1
ATOM 9984 O O . GLY B 1 234 ? 2.27 -13.445 -4.609 1 58 234 GLY B O 1
ATOM 9985 N N . VAL B 1 235 ? 0.349 -12.867 -3.611 1 56.5 235 VAL B N 1
ATOM 9986 C CA . VAL B 1 235 ? 0.319 -11.609 -4.352 1 56.5 235 VAL B CA 1
ATOM 9987 C C . VAL B 1 235 ? 1.509 -10.742 -3.947 1 56.5 235 VAL B C 1
ATOM 9989 O O . VAL B 1 235 ? 2.145 -10.109 -4.797 1 56.5 235 VAL B O 1
ATOM 9992 N N . TYR B 1 236 ? 2.068 -10.867 -2.809 1 63.97 236 TYR B N 1
ATOM 9993 C CA . TYR B 1 236 ? 3.115 -9.953 -2.371 1 63.97 236 TYR B CA 1
ATOM 9994 C C . TYR B 1 236 ? 4.492 -10.594 -2.496 1 63.97 236 TYR B C 1
ATOM 9996 O O . TYR B 1 236 ? 5.488 -10.039 -2.025 1 63.97 236 TYR B O 1
ATOM 10004 N N . SER B 1 237 ? 4.52 -11.688 -3.309 1 73.44 237 SER B N 1
ATOM 10005 C CA . SER B 1 237 ? 5.77 -12.445 -3.34 1 73.44 237 SER B CA 1
ATOM 10006 C C . SER B 1 237 ? 6.676 -11.961 -4.469 1 73.44 237 SER B C 1
ATOM 10008 O O . SER B 1 237 ? 7.84 -12.359 -4.547 1 73.44 237 SER B O 1
ATOM 10010 N N . TRP B 1 238 ? 6.164 -11.156 -5.336 1 82.44 238 TRP B N 1
ATOM 10011 C CA . TRP B 1 238 ? 6.992 -10.641 -6.422 1 82.44 238 TRP B CA 1
ATOM 10012 C C . TRP B 1 238 ? 6.59 -9.219 -6.785 1 82.44 238 TRP B C 1
ATOM 10014 O O . TRP B 1 238 ? 5.562 -8.719 -6.32 1 82.44 238 TRP B O 1
ATOM 10024 N N . ASN B 1 239 ? 7.402 -8.5 -7.5 1 88.25 239 ASN B N 1
ATOM 10025 C CA . ASN B 1 239 ? 7.188 -7.109 -7.891 1 88.25 239 ASN B CA 1
ATOM 10026 C C . ASN B 1 239 ? 6.754 -6.996 -9.352 1 88.25 239 ASN B C 1
ATOM 10028 O O . ASN B 1 239 ? 7.508 -7.359 -10.258 1 88.25 239 ASN B O 1
ATOM 10032 N N . PRO B 1 240 ? 5.539 -6.504 -9.578 1 87.25 240 PRO B N 1
ATOM 10033 C CA . PRO B 1 240 ? 5.039 -6.43 -10.953 1 87.25 240 PRO B CA 1
ATOM 10034 C C . PRO B 1 240 ? 5.875 -5.508 -11.844 1 87.25 240 PRO B C 1
ATOM 10036 O O . PRO B 1 240 ? 5.793 -5.582 -13.07 1 87.25 240 PRO B O 1
ATOM 10039 N N . ARG B 1 241 ? 6.754 -4.672 -11.305 1 89.56 241 ARG B N 1
ATOM 10040 C CA . ARG B 1 241 ? 7.539 -3.721 -12.086 1 89.56 241 ARG B CA 1
ATOM 10041 C C . ARG B 1 241 ? 8.93 -4.27 -12.391 1 89.56 241 ARG B C 1
ATOM 10043 O O . ARG B 1 241 ? 9.812 -3.529 -12.82 1 89.56 241 ARG B O 1
ATOM 10050 N N . PHE B 1 242 ? 9.211 -5.496 -12.195 1 92.06 242 PHE B N 1
ATOM 10051 C CA . PHE B 1 242 ? 10.555 -6.051 -12.336 1 92.06 242 PHE B CA 1
ATOM 10052 C C . PHE B 1 242 ? 11.055 -5.906 -13.766 1 92.06 242 PHE B C 1
ATOM 10054 O O . PHE B 1 242 ? 12.227 -5.602 -13.992 1 92.06 242 PHE B O 1
ATOM 10061 N N . LEU B 1 243 ? 10.117 -6.004 -14.766 1 92.88 243 LEU B N 1
ATOM 10062 C CA . LEU B 1 243 ? 10.531 -5.973 -16.172 1 92.88 243 LEU B CA 1
ATOM 10063 C C . LEU B 1 243 ? 10.773 -4.543 -16.625 1 92.88 243 LEU B C 1
ATOM 10065 O O . LEU B 1 243 ? 11.648 -4.297 -17.469 1 92.88 243 LEU B O 1
ATOM 10069 N N . SER B 1 244 ? 9.992 -3.621 -16.094 1 93.75 244 SER B N 1
ATOM 10070 C CA . SER B 1 244 ? 10.094 -2.234 -16.547 1 93.75 244 SER B CA 1
ATOM 10071 C C . SER B 1 244 ? 11.055 -1.443 -15.664 1 93.75 244 SER B C 1
ATOM 10073 O O . SER B 1 244 ? 11.289 -0.257 -15.898 1 93.75 244 SER B O 1
ATOM 10075 N N . ASN B 1 245 ? 11.641 -2.053 -14.648 1 95.31 245 ASN B N 1
ATOM 10076 C CA . ASN B 1 245 ? 12.594 -1.375 -13.773 1 95.31 245 ASN B CA 1
ATOM 10077 C C . ASN B 1 245 ? 13.867 -1.001 -14.523 1 95.31 245 ASN B C 1
ATOM 10079 O O . ASN B 1 245 ? 14.234 -1.655 -15.5 1 95.31 245 ASN B O 1
ATOM 10083 N N . VAL B 1 246 ? 14.57 -0.002 -14.039 1 97.25 246 VAL B N 1
ATOM 10084 C CA . VAL B 1 246 ? 15.789 0.5 -14.656 1 97.25 246 VAL B CA 1
ATOM 10085 C C . VAL B 1 246 ? 16.859 -0.597 -14.672 1 97.25 246 VAL B C 1
ATOM 10087 O O . VAL B 1 246 ? 17.75 -0.593 -15.516 1 97.25 246 VAL B O 1
ATOM 10090 N N . THR B 1 247 ? 16.766 -1.594 -13.836 1 96.75 247 THR B N 1
ATOM 10091 C CA . THR B 1 247 ? 17.766 -2.646 -13.711 1 96.75 247 THR B CA 1
ATOM 10092 C C . THR B 1 247 ? 17.5 -3.773 -14.703 1 96.75 247 THR B C 1
ATOM 10094 O O . THR B 1 247 ? 18.281 -4.711 -14.82 1 96.75 247 THR B O 1
ATOM 10097 N N . SER B 1 248 ? 16.422 -3.738 -15.492 1 96.56 248 SER B N 1
ATOM 10098 C CA . SER B 1 248 ? 16 -4.809 -16.391 1 96.56 248 SER B CA 1
ATOM 10099 C C . SER B 1 248 ? 17.016 -5.027 -17.5 1 96.56 248 SER B C 1
ATOM 10101 O O . SER B 1 248 ? 17.391 -4.082 -18.203 1 96.56 248 SER B O 1
ATOM 10103 N N . PRO B 1 249 ? 17.531 -6.238 -17.703 1 96.38 249 PRO B N 1
ATOM 10104 C CA . PRO B 1 249 ? 18.438 -6.512 -18.812 1 96.38 249 PRO B CA 1
ATOM 10105 C C . PRO B 1 249 ? 17.797 -6.301 -20.172 1 96.38 249 PRO B C 1
ATOM 10107 O O . PRO B 1 249 ? 18.484 -5.965 -21.141 1 96.38 249 PRO B O 1
ATOM 10110 N N . PHE B 1 250 ? 16.484 -6.445 -20.25 1 96.56 250 PHE B N 1
ATOM 10111 C CA . PHE B 1 250 ? 15.789 -6.227 -21.516 1 96.56 250 PHE B CA 1
ATOM 10112 C C . PHE B 1 250 ? 15.742 -4.742 -21.859 1 96.56 250 PHE B C 1
ATOM 10114 O O . PHE B 1 250 ? 15.898 -4.363 -23.016 1 96.56 250 PHE B O 1
ATOM 10121 N N . LEU B 1 251 ? 15.508 -3.98 -20.828 1 96.69 251 LEU B N 1
ATOM 10122 C CA . LEU B 1 251 ? 15.578 -2.537 -21.031 1 96.69 251 LEU B CA 1
ATOM 10123 C C . LEU B 1 251 ? 16.969 -2.123 -21.484 1 96.69 251 LEU B C 1
ATOM 10125 O O . LEU B 1 251 ? 17.125 -1.299 -22.391 1 96.69 251 LEU B O 1
ATOM 10129 N N . PHE B 1 252 ? 18.047 -2.709 -20.969 1 97.81 252 PHE B N 1
ATOM 10130 C CA . PHE B 1 252 ? 19.422 -2.414 -21.312 1 97.81 252 PHE B CA 1
ATOM 10131 C C . PHE B 1 252 ? 19.719 -2.773 -22.766 1 97.81 252 PHE B C 1
ATOM 10133 O O . PHE B 1 252 ? 20.312 -1.988 -23.484 1 97.81 252 PHE B O 1
ATOM 10140 N N . LEU B 1 253 ? 19.219 -3.934 -23.109 1 97.88 253 LEU B N 1
ATOM 10141 C CA . LEU B 1 253 ? 19.484 -4.379 -24.484 1 97.88 253 LEU B CA 1
ATOM 10142 C C . LEU B 1 253 ? 18.828 -3.445 -25.484 1 97.88 253 LEU B C 1
ATOM 10144 O O . LEU B 1 253 ? 19.391 -3.178 -26.547 1 97.88 253 LEU B O 1
ATOM 10148 N N . MET B 1 254 ? 17.641 -3.008 -25.156 1 97.12 254 MET B N 1
ATOM 10149 C CA . MET B 1 254 ? 16.984 -2.033 -26.016 1 97.12 254 MET B CA 1
ATOM 10150 C C . MET B 1 254 ? 17.797 -0.749 -26.109 1 97.12 254 MET B C 1
ATOM 10152 O O . MET B 1 254 ? 18.016 -0.23 -27.203 1 97.12 254 MET B O 1
ATOM 10156 N N . VAL B 1 255 ? 18.297 -0.248 -25 1 97.62 255 VAL B N 1
ATOM 10157 C CA . VAL B 1 255 ? 19.047 0.996 -24.953 1 97.62 255 VAL B CA 1
ATOM 10158 C C . VAL B 1 255 ? 20.422 0.795 -25.609 1 97.62 255 VAL B C 1
ATOM 10160 O O . VAL B 1 255 ? 20.938 1.698 -26.281 1 97.62 255 VAL B O 1
ATOM 10163 N N . LEU B 1 256 ? 21 -0.4 -25.375 1 97.94 256 LEU B N 1
ATOM 10164 C CA . LEU B 1 256 ? 22.266 -0.738 -26 1 97.94 256 LEU B CA 1
ATOM 10165 C C . LEU B 1 256 ? 22.188 -0.63 -27.516 1 97.94 256 LEU B C 1
ATOM 10167 O O . LEU B 1 256 ? 23.094 -0.098 -28.156 1 97.94 256 LEU B O 1
ATOM 10171 N N . ALA B 1 257 ? 21.109 -1.146 -28.109 1 97.44 257 ALA B N 1
ATOM 10172 C CA . ALA B 1 257 ? 20.906 -1.054 -29.547 1 97.44 257 ALA B CA 1
ATOM 10173 C C . ALA B 1 257 ? 20.859 0.402 -30 1 97.44 257 ALA B C 1
ATOM 10175 O O . ALA B 1 257 ? 21.531 0.776 -30.969 1 97.44 257 ALA B O 1
ATOM 10176 N N . ALA B 1 258 ? 20.094 1.203 -29.297 1 96.19 258 ALA B N 1
ATOM 10177 C CA . ALA B 1 258 ? 20 2.623 -29.641 1 96.19 258 ALA B CA 1
ATOM 10178 C C . ALA B 1 258 ? 21.359 3.307 -29.5 1 96.19 258 ALA B C 1
ATOM 10180 O O . ALA B 1 258 ? 21.734 4.121 -30.344 1 96.19 258 ALA B O 1
ATOM 10181 N N . PHE B 1 259 ? 22.125 3.035 -28.438 1 97.94 259 PHE B N 1
ATOM 10182 C CA . PHE B 1 259 ? 23.438 3.596 -28.188 1 97.94 259 PHE B CA 1
ATOM 10183 C C . PHE B 1 259 ? 24.391 3.258 -29.328 1 97.94 259 PHE B C 1
ATOM 10185 O O . PHE B 1 259 ? 25.125 4.125 -29.797 1 97.94 259 PHE B O 1
ATOM 10192 N N . LEU B 1 260 ? 24.391 1.987 -29.75 1 97.56 260 LEU B N 1
ATOM 10193 C CA . LEU B 1 260 ? 25.312 1.535 -30.781 1 97.56 260 LEU B CA 1
ATOM 10194 C C . LEU B 1 260 ? 25 2.193 -32.125 1 97.56 260 LEU B C 1
ATOM 10196 O O . LEU B 1 260 ? 25.906 2.475 -32.906 1 97.56 260 LEU B O 1
ATOM 10200 N N . ILE B 1 261 ? 23.719 2.443 -32.375 1 96.31 261 ILE B N 1
ATOM 10201 C CA . ILE B 1 261 ? 23.312 3.115 -33.625 1 96.31 261 ILE B CA 1
ATOM 10202 C C . ILE B 1 261 ? 23.906 4.52 -33.656 1 96.31 261 ILE B C 1
ATOM 10204 O O . ILE B 1 261 ? 24.391 4.961 -34.688 1 96.31 261 ILE B O 1
ATOM 10208 N N . PHE B 1 262 ? 23.984 5.227 -32.531 1 96.19 262 PHE B N 1
ATOM 10209 C CA . PHE B 1 262 ? 24.438 6.613 -32.469 1 96.19 262 PHE B CA 1
ATOM 10210 C C . PHE B 1 262 ? 25.828 6.707 -31.891 1 96.19 262 PHE B C 1
ATOM 10212 O O . PHE B 1 262 ? 26.281 7.789 -31.5 1 96.19 262 PHE B O 1
ATOM 10219 N N . ARG B 1 263 ? 26.547 5.625 -31.719 1 96.75 263 ARG B N 1
ATOM 10220 C CA . ARG B 1 263 ? 27.828 5.551 -31.047 1 96.75 263 ARG B CA 1
ATOM 10221 C C . ARG B 1 263 ? 28.828 6.531 -31.641 1 96.75 263 ARG B C 1
ATOM 10223 O O . ARG B 1 263 ? 29.516 7.246 -30.922 1 96.75 263 ARG B O 1
ATOM 10230 N N . LYS B 1 264 ? 28.922 6.637 -32.969 1 94.81 264 LYS B N 1
ATOM 10231 C CA . LYS B 1 264 ? 29.891 7.488 -33.656 1 94.81 264 LYS B CA 1
ATOM 10232 C C . LYS B 1 264 ? 29.672 8.961 -33.312 1 94.81 264 LYS B C 1
ATOM 10234 O O . LYS B 1 264 ? 30.625 9.68 -33.031 1 94.81 264 LYS B O 1
ATOM 10239 N N . VAL B 1 265 ? 28.406 9.352 -33.281 1 95.94 265 VAL B N 1
ATOM 10240 C CA . VAL B 1 265 ? 28.062 10.734 -32.938 1 95.94 265 VAL B CA 1
ATOM 10241 C C . VAL B 1 265 ? 28.328 10.984 -31.453 1 95.94 265 VAL B C 1
ATOM 10243 O O . VAL B 1 265 ? 28.844 12.039 -31.078 1 95.94 265 VAL B O 1
ATOM 10246 N N . ILE B 1 266 ? 28.078 10.062 -30.562 1 97 266 ILE B N 1
ATOM 10247 C CA . ILE B 1 266 ? 28.203 10.18 -29.109 1 97 266 ILE B CA 1
ATOM 10248 C C . ILE B 1 266 ? 29.672 10.391 -28.734 1 97 266 ILE B C 1
ATOM 10250 O O . ILE B 1 266 ? 30 11.305 -27.984 1 97 266 ILE B O 1
ATOM 10254 N N . VAL B 1 267 ? 30.531 9.625 -29.312 1 95.94 267 VAL B N 1
ATOM 10255 C CA . VAL B 1 267 ? 31.938 9.656 -28.938 1 95.94 267 VAL B CA 1
ATOM 10256 C C . VAL B 1 267 ? 32.594 10.938 -29.469 1 95.94 267 VAL B C 1
ATOM 10258 O O . VAL B 1 267 ? 33.625 11.359 -28.984 1 95.94 267 VAL B O 1
ATOM 10261 N N . SER B 1 268 ? 31.938 11.586 -30.438 1 95.06 268 SER B N 1
ATOM 10262 C CA . SER B 1 268 ? 32.469 12.797 -31.047 1 95.06 268 SER B CA 1
ATOM 10263 C C . SER B 1 268 ? 32.219 14.016 -30.156 1 95.06 268 SER B C 1
ATOM 10265 O O . SER B 1 268 ? 32.844 15.062 -30.344 1 95.06 268 SER B O 1
ATOM 10267 N N . PHE B 1 269 ? 31.422 13.93 -29.172 1 96.25 269 PHE B N 1
ATOM 10268 C CA . PHE B 1 269 ? 31.094 15.055 -28.297 1 96.25 269 PHE B CA 1
ATOM 10269 C C . PHE B 1 269 ? 32.188 15.25 -27.234 1 96.25 269 PHE B C 1
ATOM 10271 O O . PHE B 1 269 ? 33.031 14.367 -27.016 1 96.25 269 PHE B O 1
ATOM 10278 N N . SER B 1 270 ? 32.188 16.438 -26.625 1 94.75 270 SER B N 1
ATOM 10279 C CA . SER B 1 270 ? 33.094 16.781 -25.547 1 94.75 270 SER B CA 1
ATOM 10280 C C . SER B 1 270 ? 32.344 17.109 -24.266 1 94.75 270 SER B C 1
ATOM 10282 O O . SER B 1 270 ? 31.109 17.016 -24.219 1 94.75 270 SER B O 1
ATOM 10284 N N . ALA B 1 271 ? 33.062 17.422 -23.188 1 94.88 271 ALA B N 1
ATOM 10285 C CA . ALA B 1 271 ? 32.469 17.734 -21.875 1 94.88 271 ALA B CA 1
ATOM 10286 C C . ALA B 1 271 ? 31.562 18.938 -21.969 1 94.88 271 ALA B C 1
ATOM 10288 O O . ALA B 1 271 ? 30.562 19.031 -21.234 1 94.88 271 ALA B O 1
ATOM 10289 N N . LYS B 1 272 ? 31.828 19.844 -22.875 1 93 272 LYS B N 1
ATOM 10290 C CA . LYS B 1 272 ? 31.031 21.062 -23.031 1 93 272 LYS B CA 1
ATOM 10291 C C . LYS B 1 272 ? 29.594 20.719 -23.438 1 93 272 LYS B C 1
ATOM 10293 O O . LYS B 1 272 ? 28.641 21.281 -22.875 1 93 272 LYS B O 1
ATOM 10298 N N . GLU B 1 273 ? 29.438 19.812 -24.406 1 95.06 273 GLU B N 1
ATOM 10299 C CA . GLU B 1 273 ? 28.109 19.422 -24.844 1 95.06 273 GLU B CA 1
ATOM 10300 C C . GLU B 1 273 ? 27.375 18.641 -23.766 1 95.06 273 GLU B C 1
ATOM 10302 O O . GLU B 1 273 ? 26.156 18.703 -23.656 1 95.06 273 GLU B O 1
ATOM 10307 N N . MET B 1 274 ? 28.141 17.859 -22.922 1 96.81 274 MET B N 1
ATOM 10308 C CA . MET B 1 274 ? 27.516 17.109 -21.844 1 96.81 274 MET B CA 1
ATOM 10309 C C . MET B 1 274 ? 26.969 18.047 -20.766 1 96.81 274 MET B C 1
ATOM 10311 O O . MET B 1 274 ? 25.922 17.797 -20.188 1 96.81 274 MET B O 1
ATOM 10315 N N . ARG B 1 275 ? 27.656 19.156 -20.5 1 96.88 275 ARG B N 1
ATOM 10316 C CA . ARG B 1 275 ? 27.219 20.141 -19.5 1 96.88 275 ARG B CA 1
ATOM 10317 C C . ARG B 1 275 ? 25.922 20.797 -19.906 1 96.88 275 ARG B C 1
ATOM 10319 O O . ARG B 1 275 ? 25.109 21.172 -19.047 1 96.88 275 ARG B O 1
ATOM 10326 N N . PHE B 1 276 ? 25.719 20.859 -21.203 1 96.56 276 PHE B N 1
ATOM 10327 C CA . PHE B 1 276 ? 24.484 21.422 -21.719 1 96.56 276 PHE B CA 1
ATOM 10328 C C . PHE B 1 276 ? 23.281 20.625 -21.203 1 96.56 276 PHE B C 1
ATOM 10330 O O . PHE B 1 276 ? 22.203 21.188 -21 1 96.56 276 PHE B O 1
ATOM 10337 N N . PHE B 1 277 ? 23.438 19.375 -20.938 1 97.88 277 PHE B N 1
ATOM 10338 C CA . PHE B 1 277 ? 22.312 18.516 -20.594 1 97.88 277 PHE B CA 1
ATOM 10339 C C . PHE B 1 277 ? 21.984 18.625 -19.109 1 97.88 277 PHE B C 1
ATOM 10341 O O . PHE B 1 277 ? 20.984 18.078 -18.641 1 97.88 277 PHE B O 1
ATOM 10348 N N . ILE B 1 278 ? 22.766 19.266 -18.25 1 98 278 ILE B N 1
ATOM 10349 C CA . ILE B 1 278 ? 22.516 19.344 -16.828 1 98 278 ILE B CA 1
ATOM 10350 C C . ILE B 1 278 ? 21.234 20.156 -16.562 1 98 278 ILE B C 1
ATOM 10352 O O . ILE B 1 278 ? 20.328 19.688 -15.867 1 98 278 ILE B O 1
ATOM 10356 N N . PRO B 1 279 ? 21.109 21.391 -17.172 1 97.88 279 PRO B N 1
ATOM 10357 C CA . PRO B 1 279 ? 19.812 22.062 -17.016 1 97.88 279 PRO B CA 1
ATOM 10358 C C . PRO B 1 279 ? 18.656 21.266 -17.594 1 97.88 279 PRO B C 1
ATOM 10360 O O . PRO B 1 279 ? 17.547 21.297 -17.062 1 97.88 279 PRO B O 1
ATOM 10363 N N . VAL B 1 280 ? 18.891 20.531 -18.688 1 98.19 280 VAL B N 1
ATOM 10364 C CA . VAL B 1 280 ? 17.859 19.719 -19.328 1 98.19 280 VAL B CA 1
ATOM 10365 C C . VAL B 1 280 ? 17.391 18.625 -18.375 1 98.19 280 VAL B C 1
ATOM 10367 O O . VAL B 1 280 ? 16.188 18.375 -18.25 1 98.19 280 VAL B O 1
ATOM 10370 N N . VAL B 1 281 ? 18.344 18.016 -17.672 1 97.88 281 VAL B N 1
ATOM 10371 C CA . VAL B 1 281 ? 18.031 16.984 -16.688 1 97.88 281 VAL B CA 1
ATOM 10372 C C . VAL B 1 281 ? 17.172 17.578 -15.57 1 97.88 281 VAL B C 1
ATOM 10374 O O . VAL B 1 281 ? 16.203 16.953 -15.125 1 97.88 281 VAL B O 1
ATOM 10377 N N . ILE B 1 282 ? 17.469 18.734 -15.102 1 97.69 282 ILE B N 1
ATOM 10378 C CA . ILE B 1 282 ? 16.703 19.391 -14.047 1 97.69 282 ILE B CA 1
ATOM 10379 C C . ILE B 1 282 ? 15.297 19.703 -14.531 1 97.69 282 ILE B C 1
ATOM 10381 O O . ILE B 1 282 ? 14.32 19.438 -13.828 1 97.69 282 ILE B O 1
ATOM 10385 N N . PHE B 1 283 ? 15.18 20.203 -15.781 1 97.69 283 PHE B N 1
ATOM 10386 C CA . PHE B 1 283 ? 13.867 20.5 -16.344 1 97.69 283 PHE B CA 1
ATOM 10387 C C . PHE B 1 283 ? 13.039 19.234 -16.5 1 97.69 283 PHE B C 1
ATOM 10389 O O . PHE B 1 283 ? 11.812 19.266 -16.438 1 97.69 283 PHE B O 1
ATOM 10396 N N . MET B 1 284 ? 13.703 18.188 -16.656 1 96.06 284 MET B N 1
ATOM 10397 C CA . MET B 1 284 ? 13.039 16.906 -16.906 1 96.06 284 MET B CA 1
ATOM 10398 C C . MET B 1 284 ? 12.5 16.312 -15.602 1 96.06 284 MET B C 1
ATOM 10400 O O . MET B 1 284 ? 11.406 15.75 -15.578 1 96.06 284 MET B O 1
ATOM 10404 N N . GLU B 1 285 ? 13.234 16.5 -14.469 1 94.25 285 GLU B N 1
ATOM 10405 C CA . GLU B 1 285 ? 12.938 15.672 -13.305 1 94.25 285 GLU B CA 1
ATOM 10406 C C . GLU B 1 285 ? 12.516 16.531 -12.109 1 94.25 285 GLU B C 1
ATOM 10408 O O . GLU B 1 285 ? 11.977 16.016 -11.133 1 94.25 285 GLU B O 1
ATOM 10413 N N . ALA B 1 286 ? 12.734 17.812 -12.117 1 94.19 286 ALA B N 1
ATOM 10414 C CA . ALA B 1 286 ? 12.445 18.625 -10.938 1 94.19 286 ALA B CA 1
ATOM 10415 C C . ALA B 1 286 ? 11 18.453 -10.484 1 94.19 286 ALA B C 1
ATOM 10417 O O . ALA B 1 286 ? 10.086 18.375 -11.312 1 94.19 286 ALA B O 1
ATOM 10418 N N . PRO B 1 287 ? 10.727 18.391 -9.227 1 90.56 287 PRO B N 1
ATOM 10419 C CA . PRO B 1 287 ? 9.383 18.109 -8.711 1 90.56 287 PRO B CA 1
ATOM 10420 C C . PRO B 1 287 ? 8.367 19.172 -9.109 1 90.56 287 PRO B C 1
ATOM 10422 O O . PRO B 1 287 ? 7.18 18.875 -9.25 1 90.56 287 PRO B O 1
ATOM 10425 N N . VAL B 1 288 ? 8.75 20.438 -9.32 1 93.56 288 VAL B N 1
ATOM 10426 C CA . VAL B 1 288 ? 7.816 21.547 -9.539 1 93.56 288 VAL B CA 1
ATOM 10427 C C . VAL B 1 288 ? 7.531 21.688 -11.031 1 93.56 288 VAL B C 1
ATOM 10429 O O . VAL B 1 288 ? 6.617 22.422 -11.422 1 93.56 288 VAL B O 1
ATOM 10432 N N . ILE B 1 289 ? 8.25 20.984 -11.875 1 94.25 289 ILE B N 1
ATOM 10433 C CA . ILE B 1 289 ? 8.234 21.266 -13.312 1 94.25 289 ILE B CA 1
ATOM 10434 C C . ILE B 1 289 ? 6.852 20.969 -13.883 1 94.25 289 ILE B C 1
ATOM 10436 O O . ILE B 1 289 ? 6.355 21.703 -14.734 1 94.25 289 ILE B O 1
ATOM 10440 N N . GLY B 1 290 ? 6.219 19.844 -13.5 1 91.69 290 GLY B N 1
ATOM 10441 C CA . GLY B 1 290 ? 4.902 19.5 -14 1 91.69 290 GLY B CA 1
ATOM 10442 C C . GLY B 1 290 ? 3.875 20.594 -13.781 1 91.69 290 GLY B C 1
ATOM 10443 O O . GLY B 1 290 ? 3.172 21 -14.719 1 91.69 290 GLY B O 1
ATOM 10444 N N . GLY B 1 291 ? 3.805 21.094 -12.516 1 90.88 291 GLY B N 1
ATOM 10445 C CA . GLY B 1 291 ? 2.883 22.172 -12.195 1 90.88 291 GLY B CA 1
ATOM 10446 C C . GLY B 1 291 ? 3.221 23.469 -12.906 1 90.88 291 GLY B C 1
ATOM 10447 O O . GLY B 1 291 ? 2.326 24.219 -13.305 1 90.88 291 GLY B O 1
ATOM 10448 N N . PHE B 1 292 ? 4.496 23.75 -13.133 1 95 292 PHE B N 1
ATOM 10449 C CA . PHE B 1 292 ? 4.973 24.984 -13.758 1 95 292 PHE B CA 1
ATOM 10450 C C . PHE B 1 292 ? 4.574 25.031 -15.227 1 95 292 PHE B C 1
ATOM 10452 O O . PHE B 1 292 ? 3.949 26 -15.672 1 95 292 PHE B O 1
ATOM 10459 N N . VAL B 1 293 ? 4.848 23.969 -15.953 1 95.12 293 VAL B N 1
ATOM 10460 C CA . VAL B 1 293 ? 4.66 24 -17.406 1 95.12 293 VAL B CA 1
ATOM 10461 C C . VAL B 1 293 ? 3.174 23.906 -17.734 1 95.12 293 VAL B C 1
ATOM 10463 O O . VAL B 1 293 ? 2.734 24.391 -18.781 1 95.12 293 VAL B O 1
ATOM 10466 N N . LYS B 1 294 ? 2.398 23.281 -16.938 1 93.25 294 LYS B N 1
ATOM 10467 C CA . LYS B 1 294 ? 0.961 23.172 -17.156 1 93.25 294 LYS B CA 1
ATOM 10468 C C . LYS B 1 294 ? 0.242 24.484 -16.859 1 93.25 294 LYS B C 1
ATOM 10470 O O . LYS B 1 294 ? -0.905 24.672 -17.281 1 93.25 294 LYS B O 1
ATOM 10475 N N . SER B 1 295 ? 0.874 25.391 -16.141 1 93.25 295 SER B N 1
ATOM 10476 C CA . SER B 1 295 ? 0.24 26.641 -15.727 1 93.25 295 SER B CA 1
ATOM 10477 C C . SER B 1 295 ? 0.198 27.641 -16.875 1 93.25 295 SER B C 1
ATOM 10479 O O . SER B 1 295 ? -0.511 28.656 -16.797 1 93.25 295 SER B O 1
ATOM 10481 N N . PHE B 1 296 ? 0.895 27.422 -17.969 1 94 296 PHE B N 1
ATOM 10482 C CA . PHE B 1 296 ? 0.906 28.312 -19.125 1 94 296 PHE B CA 1
ATOM 10483 C C . PHE B 1 296 ? -0.117 27.875 -20.172 1 94 296 PHE B C 1
ATOM 10485 O O . PHE B 1 296 ? -0.164 26.703 -20.547 1 94 296 PHE B O 1
ATOM 10492 N N . ARG B 1 297 ? -1.067 28.781 -20.578 1 92.56 297 ARG B N 1
ATOM 10493 C CA . ARG B 1 297 ? -2.061 28.562 -21.625 1 92.56 297 ARG B CA 1
ATOM 10494 C C . ARG B 1 297 ? -1.964 29.641 -22.719 1 92.56 297 ARG B C 1
ATOM 10496 O O . ARG B 1 297 ? -2.564 30.703 -22.594 1 92.56 297 ARG B O 1
ATOM 10503 N N . PHE B 1 298 ? -1.254 29.25 -23.828 1 94.12 298 PHE B N 1
ATOM 10504 C CA . PHE B 1 298 ? -1.035 30.172 -24.922 1 94.12 298 PHE B CA 1
ATOM 10505 C C . PHE B 1 298 ? -2.168 30.094 -25.938 1 94.12 298 PHE B C 1
ATOM 10507 O O . PHE B 1 298 ? -2.486 31.078 -26.609 1 94.12 298 PHE B O 1
ATOM 10514 N N . THR B 1 299 ? -2.633 28.844 -26.078 1 94.44 299 THR B N 1
ATOM 10515 C CA . THR B 1 299 ? -3.705 28.578 -27.031 1 94.44 299 THR B CA 1
ATOM 10516 C C . THR B 1 299 ? -4.805 27.734 -26.406 1 94.44 299 THR B C 1
ATOM 10518 O O . THR B 1 299 ? -4.707 27.359 -25.234 1 94.44 299 THR B O 1
ATOM 10521 N N . ASN B 1 300 ? -5.895 27.422 -27.203 1 91.44 300 ASN B N 1
ATOM 10522 C CA . ASN B 1 300 ? -7.008 26.609 -26.703 1 91.44 300 ASN B CA 1
ATOM 10523 C C . ASN B 1 300 ? -6.75 25.125 -26.906 1 91.44 300 ASN B C 1
ATOM 10525 O O . ASN B 1 300 ? -7.543 24.281 -26.469 1 91.44 300 ASN B O 1
ATOM 10529 N N . SER B 1 301 ? -5.609 24.828 -27.547 1 91.75 301 SER B N 1
ATOM 10530 C CA . SER B 1 301 ? -5.25 23.422 -27.734 1 91.75 301 SER B CA 1
ATOM 10531 C C . SER B 1 301 ? -4.234 22.969 -26.703 1 91.75 301 SER B C 1
ATOM 10533 O O . SER B 1 301 ? -3.127 23.5 -26.625 1 91.75 301 SER B O 1
ATOM 10535 N N . ALA B 1 302 ? -4.629 21.938 -25.938 1 88.81 302 ALA B N 1
ATOM 10536 C CA . ALA B 1 302 ? -3.746 21.391 -24.906 1 88.81 302 ALA B CA 1
ATOM 10537 C C . ALA B 1 302 ? -2.465 20.844 -25.516 1 88.81 302 ALA B C 1
ATOM 10539 O O . ALA B 1 302 ? -1.377 21 -24.953 1 88.81 302 ALA B O 1
ATOM 10540 N N . GLY B 1 303 ? -2.5 20.109 -26.75 1 91.25 303 GLY B N 1
ATOM 10541 C CA . GLY B 1 303 ? -1.343 19.562 -27.422 1 91.25 303 GLY B CA 1
ATOM 10542 C C . GLY B 1 303 ? -0.381 20.625 -27.922 1 91.25 303 GLY B C 1
ATOM 10543 O O . GLY B 1 303 ? 0.835 20.484 -27.781 1 91.25 303 GLY B O 1
ATOM 10544 N N . LEU B 1 304 ? -0.875 21.641 -28.484 1 93.69 304 LEU B N 1
ATOM 10545 C CA . LEU B 1 304 ? -0.039 22.719 -29 1 93.69 304 LEU B CA 1
ATOM 10546 C C . LEU B 1 304 ? 0.634 23.484 -27.859 1 93.69 304 LEU B C 1
ATOM 10548 O O . LEU B 1 304 ? 1.78 23.906 -27.984 1 93.69 304 LEU B O 1
ATOM 10552 N N . ASN B 1 305 ? -0.081 23.719 -26.781 1 95.31 305 ASN B N 1
ATOM 10553 C CA . ASN B 1 305 ? 0.514 24.359 -25.609 1 95.31 305 ASN B CA 1
ATOM 10554 C C . ASN B 1 305 ? 1.698 23.547 -25.078 1 95.31 305 ASN B C 1
ATOM 10556 O O . ASN B 1 305 ? 2.721 24.125 -24.688 1 95.31 305 ASN B O 1
ATOM 10560 N N . LYS B 1 306 ? 1.51 22.203 -24.984 1 95 306 LYS B N 1
ATOM 10561 C CA . LYS B 1 306 ? 2.607 21.359 -24.547 1 95 306 LYS B CA 1
ATOM 10562 C C . LYS B 1 306 ? 3.814 21.484 -25.469 1 95 306 LYS B C 1
ATOM 10564 O O . LYS B 1 306 ? 4.949 21.609 -25.016 1 95 306 LYS B O 1
ATOM 10569 N N . PHE B 1 307 ? 3.576 21.453 -26.812 1 95.94 307 PHE B N 1
ATOM 10570 C CA . PHE B 1 307 ? 4.637 21.547 -27.812 1 95.94 307 PHE B CA 1
ATOM 10571 C C . PHE B 1 307 ? 5.371 22.875 -27.688 1 95.94 307 PHE B C 1
ATOM 10573 O O . PHE B 1 307 ? 6.605 22.922 -27.672 1 95.94 307 PHE B O 1
ATOM 10580 N N . LEU B 1 308 ? 4.621 23.969 -27.516 1 96.38 308 LEU B N 1
ATOM 10581 C CA . LEU B 1 308 ? 5.215 25.297 -27.391 1 96.38 308 LEU B CA 1
ATOM 10582 C C . LEU B 1 308 ? 6.062 25.375 -26.125 1 96.38 308 LEU B C 1
ATOM 10584 O O . LEU B 1 308 ? 7.152 25.969 -26.141 1 96.38 308 LEU B O 1
ATOM 10588 N N . MET B 1 309 ? 5.582 24.844 -25.016 1 96.75 309 MET B N 1
ATOM 10589 C CA . MET B 1 309 ? 6.324 24.875 -23.766 1 96.75 309 MET B CA 1
ATOM 10590 C C . MET B 1 309 ? 7.629 24.094 -23.891 1 96.75 309 MET B C 1
ATOM 10592 O O . MET B 1 309 ? 8.648 24.469 -23.297 1 96.75 309 MET B O 1
ATOM 10596 N N . ILE B 1 310 ? 7.59 22.938 -24.625 1 97.56 310 ILE B N 1
ATOM 10597 C CA . ILE B 1 310 ? 8.797 22.141 -24.828 1 97.56 310 ILE B CA 1
ATOM 10598 C C . ILE B 1 310 ? 9.828 22.969 -25.609 1 97.56 310 ILE B C 1
ATOM 10600 O O . ILE B 1 310 ? 11 23 -25.234 1 97.56 310 ILE B O 1
ATOM 10604 N N . ILE B 1 311 ? 9.398 23.672 -26.641 1 97.12 311 ILE B N 1
ATOM 10605 C CA . ILE B 1 311 ? 10.281 24.5 -27.453 1 97.12 311 ILE B CA 1
ATOM 10606 C C . ILE B 1 311 ? 10.82 25.656 -26.594 1 97.12 311 ILE B C 1
ATOM 10608 O O . ILE B 1 311 ? 12.016 25.953 -26.656 1 97.12 311 ILE B O 1
ATOM 10612 N N . ILE B 1 312 ? 9.969 26.281 -25.797 1 97.19 312 ILE B N 1
ATOM 10613 C CA . ILE B 1 312 ? 10.375 27.391 -24.953 1 97.19 312 ILE B CA 1
ATOM 10614 C C . ILE B 1 312 ? 11.422 26.922 -23.938 1 97.19 312 ILE B C 1
ATOM 10616 O O . ILE B 1 312 ? 12.453 27.562 -23.766 1 97.19 312 ILE B O 1
ATOM 10620 N N . MET B 1 313 ? 11.141 25.797 -23.266 1 97.62 313 MET B N 1
ATOM 10621 C CA . MET B 1 313 ? 12.078 25.266 -22.281 1 97.62 313 MET B CA 1
ATOM 10622 C C . MET B 1 313 ? 13.398 24.875 -22.922 1 97.62 313 MET B C 1
ATOM 10624 O O . MET B 1 313 ? 14.453 24.984 -22.312 1 97.62 313 MET B O 1
ATOM 10628 N N . MET B 1 314 ? 13.359 24.344 -24.156 1 97.5 314 MET B N 1
ATOM 10629 C CA . MET B 1 314 ? 14.578 24.031 -24.891 1 97.5 314 MET B CA 1
ATOM 10630 C C . MET B 1 314 ? 15.398 25.281 -25.172 1 97.5 314 MET B C 1
ATOM 10632 O O . MET B 1 314 ? 16.625 25.281 -25 1 97.5 314 MET B O 1
ATOM 10636 N N . VAL B 1 315 ? 14.695 26.359 -25.578 1 97.19 315 VAL B N 1
ATOM 10637 C CA . VAL B 1 315 ? 15.359 27.641 -25.828 1 97.19 315 VAL B CA 1
ATOM 10638 C C . VAL B 1 315 ? 15.969 28.172 -24.531 1 97.19 315 VAL B C 1
ATOM 10640 O O . VAL B 1 315 ? 17.109 28.641 -24.516 1 97.19 315 VAL B O 1
ATOM 10643 N N . VAL B 1 316 ? 15.242 28.078 -23.422 1 97.75 316 VAL B N 1
ATOM 10644 C CA . VAL B 1 316 ? 15.742 28.5 -22.109 1 97.75 316 VAL B CA 1
ATOM 10645 C C . VAL B 1 316 ? 16.984 27.703 -21.75 1 97.75 316 VAL B C 1
ATOM 10647 O O . VAL B 1 316 ? 17.953 28.25 -21.203 1 97.75 316 VAL B O 1
ATOM 10650 N N . ALA B 1 317 ? 16.984 26.391 -22.016 1 97.56 317 ALA B N 1
ATOM 10651 C CA . ALA B 1 317 ? 18.141 25.547 -21.734 1 97.56 317 ALA B CA 1
ATOM 10652 C C . ALA B 1 317 ? 19.375 26.016 -22.516 1 97.56 317 ALA B C 1
ATOM 10654 O O . ALA B 1 317 ? 20.484 26.047 -21.984 1 97.56 317 ALA B O 1
ATOM 10655 N N . PHE B 1 318 ? 19.172 26.391 -23.797 1 96.31 318 PHE B N 1
ATOM 10656 C CA . PHE B 1 318 ? 20.266 26.875 -24.625 1 96.31 318 PHE B CA 1
ATOM 10657 C C . PHE B 1 318 ? 20.797 28.203 -24.109 1 96.31 318 PHE B C 1
ATOM 10659 O O . PHE B 1 318 ? 22 28.438 -24.062 1 96.31 318 PHE B O 1
ATOM 10666 N N . ILE B 1 319 ? 19.875 29.047 -23.656 1 97 319 ILE B N 1
ATOM 10667 C CA . ILE B 1 319 ? 20.266 30.344 -23.109 1 97 319 ILE B CA 1
ATOM 10668 C C . ILE B 1 319 ? 21.047 30.141 -21.812 1 97 319 ILE B C 1
ATOM 10670 O O . ILE B 1 319 ? 22.078 30.781 -21.609 1 97 319 ILE B O 1
ATOM 10674 N N . LEU B 1 320 ? 20.578 29.266 -20.969 1 97.38 320 LEU B N 1
ATOM 10675 C CA . LEU B 1 320 ? 21.25 29 -19.703 1 97.38 320 LEU B CA 1
ATOM 10676 C C . LEU B 1 320 ? 22.641 28.422 -19.953 1 97.38 320 LEU B C 1
ATOM 10678 O O . LEU B 1 320 ? 23.609 28.797 -19.266 1 97.38 320 LEU B O 1
ATOM 10682 N N . ASN B 1 321 ? 22.688 27.5 -20.922 1 95.06 321 ASN B N 1
ATOM 10683 C CA . ASN B 1 321 ? 23.984 26.922 -21.25 1 95.06 321 ASN B CA 1
ATOM 10684 C C . ASN B 1 321 ? 24.984 28 -21.672 1 95.06 321 ASN B C 1
ATOM 10686 O O . ASN B 1 321 ? 26.141 27.969 -21.266 1 95.06 321 ASN B O 1
ATOM 10690 N N . TYR B 1 322 ? 24.516 28.891 -22.484 1 94.69 322 TYR B N 1
ATOM 10691 C CA . TYR B 1 322 ? 25.359 30 -22.938 1 94.69 322 TYR B CA 1
ATOM 10692 C C . TYR B 1 322 ? 25.781 30.859 -21.75 1 94.69 322 TYR B C 1
ATOM 10694 O O . TYR B 1 322 ? 26.953 31.203 -21.609 1 94.69 322 TYR B O 1
ATOM 10702 N N . LEU B 1 323 ? 24.875 31.172 -20.875 1 96.44 323 LEU B N 1
ATOM 10703 C CA . LEU B 1 323 ? 25.141 32.031 -19.719 1 96.44 323 LEU B CA 1
ATOM 10704 C C . LEU B 1 323 ? 26.078 31.344 -18.734 1 96.44 323 LEU B C 1
ATOM 10706 O O . LEU B 1 323 ? 26.953 31.984 -18.156 1 96.44 323 LEU B O 1
ATOM 10710 N N . TYR B 1 324 ? 25.922 30.062 -18.562 1 96.75 324 TYR B N 1
ATOM 10711 C CA . TYR B 1 324 ? 26.766 29.328 -17.641 1 96.75 324 TYR B CA 1
ATOM 10712 C C . TYR B 1 324 ? 28.203 29.281 -18.141 1 96.75 324 TYR B C 1
ATOM 10714 O O . TYR B 1 324 ? 29.141 29.5 -17.375 1 96.75 324 TYR B O 1
ATOM 10722 N N . GLU B 1 325 ? 28.422 28.984 -19.391 1 93.38 325 GLU B N 1
ATOM 10723 C CA . GLU B 1 325 ? 29.766 28.891 -19.969 1 93.38 325 GLU B CA 1
ATOM 10724 C C . GLU B 1 325 ? 30.469 30.234 -19.938 1 93.38 325 GLU B C 1
ATOM 10726 O O . GLU B 1 325 ? 31.688 30.312 -19.719 1 93.38 325 GLU B O 1
ATOM 10731 N N . ARG B 1 326 ? 29.672 31.25 -20.062 1 94.31 326 ARG B N 1
ATOM 10732 C CA . ARG B 1 326 ? 30.281 32.594 -20.188 1 94.31 326 ARG B CA 1
ATOM 10733 C C . ARG B 1 326 ? 30.469 33.219 -18.828 1 94.31 326 ARG B C 1
ATOM 10735 O O . ARG B 1 326 ? 31.469 33.906 -18.594 1 94.31 326 ARG B O 1
ATOM 10742 N N . TYR B 1 327 ? 29.484 33 -17.891 1 95.75 327 TYR B N 1
ATOM 10743 C CA . TYR B 1 327 ? 29.5 33.875 -16.719 1 95.75 327 TYR B CA 1
ATOM 10744 C C . TYR B 1 327 ? 29.547 33.031 -15.438 1 95.75 327 TYR B C 1
ATOM 10746 O O . TYR B 1 327 ? 30.156 33.438 -14.445 1 95.75 327 TYR B O 1
ATOM 10754 N N . LEU B 1 328 ? 28.938 31.859 -15.305 1 95.88 328 LEU B N 1
ATOM 10755 C CA . LEU B 1 328 ? 28.688 31.156 -14.055 1 95.88 328 LEU B CA 1
ATOM 10756 C C . LEU B 1 328 ? 30.016 30.828 -13.352 1 95.88 328 LEU B C 1
ATOM 10758 O O . LEU B 1 328 ? 30.156 31.094 -12.156 1 95.88 328 LEU B O 1
ATOM 10762 N N . PHE B 1 329 ? 30.984 30.312 -14.047 1 94.12 329 PHE B N 1
ATOM 10763 C CA . PHE B 1 329 ? 32.219 29.828 -13.461 1 94.12 329 PHE B CA 1
ATOM 10764 C C . PHE B 1 329 ? 33.188 30.984 -13.211 1 94.12 329 PHE B C 1
ATOM 10766 O O . PHE B 1 329 ? 34.25 30.797 -12.625 1 94.12 329 PHE B O 1
ATOM 10773 N N . LYS B 1 330 ? 32.719 32.25 -13.578 1 94.38 330 LYS B N 1
ATOM 10774 C CA . LYS B 1 330 ? 33.531 33.438 -13.352 1 94.38 330 LYS B CA 1
ATOM 10775 C C . LYS B 1 330 ? 33.094 34.188 -12.109 1 94.38 330 LYS B C 1
ATOM 10777 O O . LYS B 1 330 ? 33.781 35.094 -11.641 1 94.38 330 LYS B O 1
ATOM 10782 N N . ILE B 1 331 ? 31.984 33.719 -11.625 1 95.69 331 ILE B N 1
ATOM 10783 C CA . ILE B 1 331 ? 31.5 34.344 -10.391 1 95.69 331 ILE B CA 1
ATOM 10784 C C . ILE B 1 331 ? 32.469 34.031 -9.25 1 95.69 331 ILE B C 1
ATOM 10786 O O . ILE B 1 331 ? 32.875 32.875 -9.055 1 95.69 331 ILE B O 1
ATOM 10790 N N . LYS B 1 332 ? 32.75 34.906 -8.453 1 94.69 332 LYS B N 1
ATOM 10791 C CA . LYS B 1 332 ? 33.875 34.844 -7.504 1 94.69 332 LYS B CA 1
ATOM 10792 C C . LYS B 1 332 ? 33.719 33.656 -6.547 1 94.69 332 LYS B C 1
ATOM 10794 O O . LYS B 1 332 ? 34.656 32.875 -6.391 1 94.69 332 LYS B O 1
ATOM 10799 N N . PRO B 1 333 ? 32.625 33.531 -5.875 1 94.38 333 PRO B N 1
ATOM 10800 C CA . PRO B 1 333 ? 32.531 32.406 -4.965 1 94.38 333 PRO B CA 1
ATOM 10801 C C . PRO B 1 333 ? 32.656 31.062 -5.684 1 94.38 333 PRO B C 1
ATOM 10803 O O . PRO B 1 333 ? 33.219 30.109 -5.137 1 94.38 333 PRO B O 1
ATOM 10806 N N . ILE B 1 334 ? 32.156 30.922 -6.863 1 96.06 334 ILE B N 1
ATOM 10807 C CA . ILE B 1 334 ? 32.188 29.688 -7.625 1 96.06 334 ILE B CA 1
ATOM 10808 C C . ILE B 1 334 ? 33.594 29.438 -8.133 1 96.06 334 ILE B C 1
ATOM 10810 O O . ILE B 1 334 ? 34.094 28.312 -8.062 1 96.06 334 ILE B O 1
ATOM 10814 N N . LYS B 1 335 ? 34.219 30.484 -8.578 1 95.38 335 LYS B N 1
ATOM 10815 C CA . LYS B 1 335 ? 35.625 30.391 -9.047 1 95.38 335 LYS B CA 1
ATOM 10816 C C . LYS B 1 335 ? 36.531 29.953 -7.918 1 95.38 335 LYS B C 1
ATOM 10818 O O . LYS B 1 335 ? 37.438 29.125 -8.125 1 95.38 335 LYS B O 1
ATOM 10823 N N . ARG B 1 336 ? 36.312 30.469 -6.734 1 95.19 336 ARG B N 1
ATOM 10824 C CA . ARG B 1 336 ? 37.094 30.109 -5.578 1 95.19 336 ARG B CA 1
ATOM 10825 C C . ARG B 1 336 ? 36.875 28.656 -5.199 1 95.19 336 ARG B C 1
ATOM 10827 O O . ARG B 1 336 ? 37.844 27.953 -4.809 1 95.19 336 ARG B O 1
ATOM 10834 N N . THR B 1 337 ? 35.719 28.219 -5.285 1 95.25 337 THR B N 1
ATOM 10835 C CA . THR B 1 337 ? 35.406 26.828 -4.949 1 95.25 337 THR B CA 1
ATOM 10836 C C . THR B 1 337 ? 36.031 25.875 -5.965 1 95.25 337 THR B C 1
ATOM 10838 O O . THR B 1 337 ? 36.531 24.812 -5.594 1 95.25 337 THR B O 1
ATOM 10841 N N . ILE B 1 338 ? 35.938 26.219 -7.211 1 95.62 338 ILE B N 1
ATOM 10842 C CA . ILE B 1 338 ? 36.562 25.422 -8.258 1 95.62 338 ILE B CA 1
ATOM 10843 C C . ILE B 1 338 ? 38.062 25.344 -8.023 1 95.62 338 ILE B C 1
ATOM 10845 O O . ILE B 1 338 ? 38.656 24.266 -8.125 1 95.62 338 ILE B O 1
ATOM 10849 N N . ALA B 1 339 ? 38.656 26.469 -7.66 1 94.56 339 ALA B N 1
ATOM 10850 C CA . ALA B 1 339 ? 40.062 26.5 -7.359 1 94.56 339 ALA B CA 1
ATOM 10851 C C . ALA B 1 339 ? 40.406 25.609 -6.156 1 94.56 339 ALA B C 1
ATOM 10853 O O . ALA B 1 339 ? 41.438 24.969 -6.121 1 94.56 339 ALA B O 1
ATOM 10854 N N . PHE B 1 340 ? 39.531 25.656 -5.176 1 95.06 340 PHE B N 1
ATOM 10855 C CA . PHE B 1 340 ? 39.688 24.812 -4 1 95.06 340 PHE B CA 1
ATOM 10856 C C . PHE B 1 340 ? 39.688 23.344 -4.395 1 95.06 340 PHE B C 1
ATOM 10858 O O . PHE B 1 340 ? 40.531 22.578 -3.932 1 95.06 340 PHE B O 1
ATOM 10865 N N . PHE B 1 341 ? 38.844 22.891 -5.285 1 94.31 341 PHE B N 1
ATOM 10866 C CA . PHE B 1 341 ? 38.781 21.516 -5.742 1 94.31 341 PHE B CA 1
ATOM 10867 C C . PHE B 1 341 ? 40 21.141 -6.539 1 94.31 341 PHE B C 1
ATOM 10869 O O . PHE B 1 341 ? 40.594 20.062 -6.348 1 94.31 341 PHE B O 1
ATOM 10876 N N . ASP B 1 342 ? 40.438 22.062 -7.363 1 93.38 342 ASP B N 1
ATOM 10877 C CA . ASP B 1 342 ? 41.531 21.797 -8.281 1 93.38 342 ASP B CA 1
ATOM 10878 C C . ASP B 1 342 ? 42.844 21.672 -7.52 1 93.38 342 ASP B C 1
ATOM 10880 O O . ASP B 1 342 ? 43.781 21.016 -7.992 1 93.38 342 ASP B O 1
ATOM 10884 N N . LYS B 1 343 ? 42.875 22.234 -6.395 1 93.56 343 LYS B N 1
ATOM 10885 C CA . LYS B 1 343 ? 44.094 22.203 -5.602 1 93.56 343 LYS B CA 1
ATOM 10886 C C . LYS B 1 343 ? 44.344 20.828 -4.98 1 93.56 343 LYS B C 1
ATOM 10888 O O . LYS B 1 343 ? 45.469 20.5 -4.613 1 93.56 343 LYS B O 1
ATOM 10893 N N . HIS B 1 344 ? 43.344 20.078 -4.863 1 92.56 344 HIS B N 1
ATOM 10894 C CA . HIS B 1 344 ? 43.438 18.781 -4.203 1 92.56 344 HIS B CA 1
ATOM 10895 C C . HIS B 1 344 ? 43.5 17.641 -5.227 1 92.56 344 HIS B C 1
ATOM 10897 O O . HIS B 1 344 ? 42.938 17.75 -6.312 1 92.56 344 HIS B O 1
ATOM 10903 N N . ASN B 1 345 ? 44.125 16.562 -4.867 1 83.62 345 ASN B N 1
ATOM 10904 C CA . ASN B 1 345 ? 44.375 15.477 -5.805 1 83.62 345 ASN B CA 1
ATOM 10905 C C . ASN B 1 345 ? 43.25 14.445 -5.766 1 83.62 345 ASN B C 1
ATOM 10907 O O . ASN B 1 345 ? 43.062 13.672 -6.711 1 83.62 345 ASN B O 1
ATOM 10911 N N . ASN B 1 346 ? 42.688 14.258 -4.559 1 84.12 346 ASN B N 1
ATOM 10912 C CA . ASN B 1 346 ? 41.656 13.234 -4.453 1 84.12 346 ASN B CA 1
ATOM 10913 C C . ASN B 1 346 ? 40.531 13.68 -3.545 1 84.12 346 ASN B C 1
ATOM 10915 O O . ASN B 1 346 ? 40.594 14.75 -2.938 1 84.12 346 ASN B O 1
ATOM 10919 N N . LEU B 1 347 ? 39.469 12.898 -3.588 1 87.75 347 LEU B N 1
ATOM 10920 C CA . LEU B 1 347 ? 38.25 13.219 -2.875 1 87.75 347 LEU B CA 1
ATOM 10921 C C . LEU B 1 347 ? 38.469 13.227 -1.367 1 87.75 347 LEU B C 1
ATOM 10923 O O . LEU B 1 347 ? 37.875 14.016 -0.645 1 87.75 347 LEU B O 1
ATOM 10927 N N . ALA B 1 348 ? 39.312 12.375 -0.811 1 90.94 348 ALA B N 1
ATOM 10928 C CA . ALA B 1 348 ? 39.594 12.273 0.621 1 90.94 348 ALA B CA 1
ATOM 10929 C C . ALA B 1 348 ? 40.188 13.57 1.151 1 90.94 348 ALA B C 1
ATOM 10931 O O . ALA B 1 348 ? 39.812 14.039 2.232 1 90.94 348 ALA B O 1
ATOM 10932 N N . GLU B 1 349 ? 41.094 14.164 0.38 1 93.19 349 GLU B N 1
ATOM 10933 C CA . GLU B 1 349 ? 41.719 15.43 0.76 1 93.19 349 GLU B CA 1
ATOM 10934 C C . GLU B 1 349 ? 40.688 16.578 0.735 1 93.19 349 GLU B C 1
ATOM 10936 O O . GLU B 1 349 ? 40.719 17.453 1.597 1 93.19 349 GLU B O 1
ATOM 10941 N N . ILE B 1 350 ? 39.875 16.516 -0.248 1 94 350 ILE B N 1
ATOM 10942 C CA . ILE B 1 350 ? 38.844 17.531 -0.368 1 94 350 ILE B CA 1
ATOM 10943 C C . ILE B 1 350 ? 37.906 17.484 0.854 1 94 350 ILE B C 1
ATOM 10945 O O . ILE B 1 350 ? 37.594 18.516 1.434 1 94 350 ILE B O 1
ATOM 10949 N N . VAL B 1 351 ? 37.5 16.266 1.272 1 93.19 351 VAL B N 1
ATOM 10950 C CA . VAL B 1 351 ? 36.594 16.094 2.404 1 93.19 351 VAL B CA 1
ATOM 10951 C C . VAL B 1 351 ? 37.281 16.562 3.688 1 93.19 351 VAL B C 1
ATOM 10953 O O . VAL B 1 351 ? 36.656 17.219 4.527 1 93.19 351 VAL B O 1
ATOM 10956 N N . GLU B 1 352 ? 38.531 16.25 3.873 1 95.06 352 GLU B N 1
ATOM 10957 C CA . GLU B 1 352 ? 39.281 16.625 5.066 1 95.06 352 GLU B CA 1
ATOM 10958 C C . GLU B 1 352 ? 39.406 18.141 5.172 1 95.06 352 GLU B C 1
ATOM 10960 O O . GLU B 1 352 ? 39.125 18.734 6.223 1 95.06 352 GLU B O 1
ATOM 10965 N N . ASP B 1 353 ? 39.781 18.766 4.07 1 95 353 ASP B N 1
ATOM 10966 C CA . ASP B 1 353 ? 39.969 20.219 4.078 1 95 353 ASP B CA 1
ATOM 10967 C C . ASP B 1 353 ? 38.625 20.938 4.207 1 95 353 ASP B C 1
ATOM 10969 O O . ASP B 1 353 ? 38.562 22 4.828 1 95 353 ASP B O 1
ATOM 10973 N N . SER B 1 354 ? 37.688 20.422 3.486 1 94.62 354 SER B N 1
ATOM 10974 C CA . SER B 1 354 ? 36.344 21 3.629 1 94.62 354 SER B CA 1
ATOM 10975 C C . SER B 1 354 ? 35.875 20.938 5.074 1 94.62 354 SER B C 1
ATOM 10977 O O . SER B 1 354 ? 35.25 21.875 5.574 1 94.62 354 SER B O 1
ATOM 10979 N N . TRP B 1 355 ? 36.062 19.797 5.75 1 95 355 TRP B N 1
ATOM 10980 C CA . TRP B 1 355 ? 35.688 19.641 7.152 1 95 355 TRP B CA 1
ATOM 10981 C C . TRP B 1 355 ? 36.438 20.641 8.023 1 95 355 TRP B C 1
ATOM 10983 O O . TRP B 1 355 ? 35.844 21.25 8.93 1 95 355 TRP B O 1
ATOM 10993 N N . ALA B 1 356 ? 37.719 20.859 7.777 1 95.31 356 ALA B N 1
ATOM 10994 C CA . ALA B 1 356 ? 38.5 21.812 8.539 1 95.31 356 ALA B CA 1
ATOM 10995 C C . ALA B 1 356 ? 37.969 23.234 8.367 1 95.31 356 ALA B C 1
ATOM 10997 O O . ALA B 1 356 ? 37.875 23.984 9.344 1 95.31 356 ALA B O 1
ATOM 10998 N N . LYS B 1 357 ? 37.625 23.562 7.191 1 94.75 357 LYS B N 1
ATOM 10999 C CA . LYS B 1 357 ? 37.094 24.891 6.922 1 94.75 357 LYS B CA 1
ATOM 11000 C C . LYS B 1 357 ? 35.719 25.062 7.582 1 94.75 357 LYS B C 1
ATOM 11002 O O . LYS B 1 357 ? 35.406 26.141 8.094 1 94.75 357 LYS B O 1
ATOM 11007 N N . PHE B 1 358 ? 35 24.078 7.484 1 94.38 358 PHE B N 1
ATOM 11008 C CA . PHE B 1 358 ? 33.688 24.125 8.094 1 94.38 358 PHE B CA 1
ATOM 11009 C C . PHE B 1 358 ? 33.781 24.312 9.602 1 94.38 358 PHE B C 1
ATOM 11011 O O . PHE B 1 358 ? 33.094 25.141 10.18 1 94.38 358 PHE B O 1
ATOM 11018 N N . THR B 1 359 ? 34.656 23.547 10.234 1 95.19 359 THR B N 1
ATOM 11019 C CA . THR B 1 359 ? 34.812 23.656 11.68 1 95.19 359 THR B CA 1
ATOM 11020 C C . THR B 1 359 ? 35.344 25.031 12.062 1 95.19 359 THR B C 1
ATOM 11022 O O . THR B 1 359 ? 34.969 25.594 13.086 1 95.19 359 THR B O 1
ATOM 11025 N N . ALA B 1 360 ? 36.25 25.516 11.258 1 96.12 360 ALA B N 1
ATOM 11026 C CA . ALA B 1 360 ? 36.781 26.875 11.5 1 96.12 360 ALA B CA 1
ATOM 11027 C C . ALA B 1 360 ? 35.656 27.906 11.375 1 96.12 360 ALA B C 1
ATOM 11029 O O . ALA B 1 360 ? 35.594 28.859 12.164 1 96.12 360 ALA B O 1
ATOM 11030 N N . TRP B 1 361 ? 34.844 27.719 10.414 1 95.88 361 TRP B N 1
ATOM 11031 C CA . TRP B 1 361 ? 33.719 28.625 10.219 1 95.88 361 TRP B CA 1
ATOM 11032 C C . TRP B 1 361 ? 32.75 28.562 11.414 1 95.88 361 TRP B C 1
ATOM 11034 O O . TRP B 1 361 ? 32.25 29.594 11.867 1 95.88 361 TRP B O 1
ATOM 11044 N N . VAL B 1 362 ? 32.5 27.453 11.914 1 95.56 362 VAL B N 1
ATOM 11045 C CA . VAL B 1 362 ? 31.609 27.266 13.055 1 95.56 362 VAL B CA 1
ATOM 11046 C C . VAL B 1 362 ? 32.188 27.969 14.281 1 95.56 362 VAL B C 1
ATOM 11048 O O . VAL B 1 362 ? 31.453 28.641 15.016 1 95.56 362 VAL B O 1
ATOM 11051 N N . VAL B 1 363 ? 33.469 27.828 14.453 1 95.5 363 VAL B N 1
ATOM 11052 C CA . VAL B 1 363 ? 34.125 28.453 15.602 1 95.5 363 VAL B CA 1
ATOM 11053 C C . VAL B 1 363 ? 34.094 29.969 15.461 1 95.5 363 VAL B C 1
ATOM 11055 O O . VAL B 1 363 ? 33.812 30.688 16.438 1 95.5 363 VAL B O 1
ATOM 11058 N N . GLU B 1 364 ? 34.281 30.422 14.289 1 93.94 364 GLU B N 1
ATOM 11059 C CA . GLU B 1 364 ? 34.281 31.844 14.023 1 93.94 364 GLU B CA 1
ATOM 11060 C C . GLU B 1 364 ? 32.875 32.438 14.234 1 93.94 364 GLU B C 1
ATOM 11062 O O . GLU B 1 364 ? 32.75 33.594 14.656 1 93.94 364 GLU B O 1
ATOM 11067 N N . ASN B 1 365 ? 31.844 31.703 13.969 1 94.31 365 ASN B N 1
ATOM 11068 C CA . ASN B 1 365 ? 30.469 32.188 14.055 1 94.31 365 ASN B CA 1
ATOM 11069 C C . ASN B 1 365 ? 29.734 31.531 15.219 1 94.31 365 ASN B C 1
ATOM 11071 O O . ASN B 1 365 ? 28.5 31.422 15.195 1 94.31 365 ASN B O 1
ATOM 11075 N N . ARG B 1 366 ? 30.375 31.094 16.188 1 93.81 366 ARG B N 1
ATOM 11076 C CA . ARG B 1 366 ? 29.797 30.297 17.266 1 93.81 366 ARG B CA 1
ATOM 11077 C C . ARG B 1 366 ? 28.719 31.078 18 1 93.81 366 ARG B C 1
ATOM 11079 O O . ARG B 1 366 ? 27.672 30.531 18.375 1 93.81 366 ARG B O 1
ATOM 11086 N N . VAL B 1 367 ? 28.844 32.375 18.281 1 93.19 367 VAL B N 1
ATOM 11087 C CA . 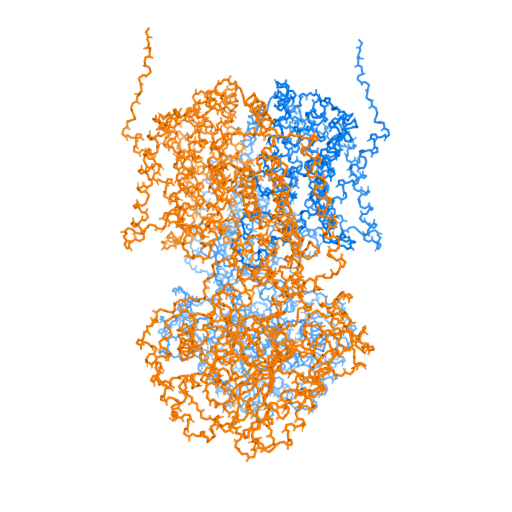VAL B 1 367 ? 27.875 33.156 19.031 1 93.19 367 VAL B CA 1
ATOM 11088 C C . VAL B 1 367 ? 26.578 33.281 18.266 1 93.19 367 VAL B C 1
ATOM 11090 O O . VAL B 1 367 ? 25.484 33.094 18.828 1 93.19 367 VAL B O 1
ATOM 11093 N N . ARG B 1 368 ? 26.672 33.562 16.984 1 92.25 368 ARG B N 1
ATOM 11094 C CA . ARG B 1 368 ? 25.484 33.688 16.141 1 92.25 368 ARG B CA 1
ATOM 11095 C C . ARG B 1 368 ? 24.75 32.344 16.047 1 92.25 368 ARG B C 1
ATOM 11097 O O . ARG B 1 368 ? 23.531 32.281 16.125 1 92.25 368 ARG B O 1
ATOM 11104 N N . LEU B 1 369 ? 25.531 31.281 15.883 1 95.25 369 LEU B N 1
ATOM 11105 C CA . LEU B 1 369 ? 24.938 29.953 15.75 1 95.25 369 LEU B CA 1
ATOM 11106 C C . LEU B 1 369 ? 24.281 29.516 17.047 1 95.25 369 LEU B C 1
ATOM 11108 O O . LEU B 1 369 ? 23.188 28.938 17.031 1 95.25 369 LEU B O 1
ATOM 11112 N N . LEU B 1 370 ? 24.891 29.766 18.125 1 95.38 370 LEU B N 1
ATOM 11113 C CA . LEU B 1 370 ? 24.328 29.406 19.422 1 95.38 370 LEU B CA 1
ATOM 11114 C C . LEU B 1 370 ? 23.094 30.234 19.734 1 95.38 370 LEU B C 1
ATOM 11116 O O . LEU B 1 370 ? 22.141 29.75 20.344 1 95.38 370 LEU B O 1
ATOM 11120 N N . THR B 1 371 ? 23.141 31.516 19.359 1 95.56 371 THR B N 1
ATOM 11121 C CA . THR B 1 371 ? 21.969 32.375 19.531 1 95.56 371 THR B CA 1
ATOM 11122 C C . THR B 1 371 ? 20.781 31.812 18.75 1 95.56 371 THR B C 1
ATOM 11124 O O . THR B 1 371 ? 19.672 31.688 19.281 1 95.56 371 THR B O 1
ATOM 11127 N N . TRP B 1 372 ? 21 31.516 17.516 1 95.94 372 TRP B N 1
ATOM 11128 C CA . TRP B 1 372 ? 19.953 30.938 16.672 1 95.94 372 TRP B CA 1
ATOM 11129 C C . TRP B 1 372 ? 19.484 29.609 17.234 1 95.94 372 TRP B C 1
ATOM 11131 O O . TRP B 1 372 ? 18.281 29.312 17.234 1 95.94 372 TRP B O 1
ATOM 11141 N N . GLY B 1 373 ? 20.469 28.781 17.594 1 96.31 373 GLY B N 1
ATOM 11142 C CA . GLY B 1 373 ? 20.125 27.516 18.219 1 96.31 373 GLY B CA 1
ATOM 11143 C C . GLY B 1 373 ? 19.266 27.688 19.469 1 96.31 373 GLY B C 1
ATOM 11144 O O . GLY B 1 373 ? 18.312 26.938 19.672 1 96.31 373 GLY B O 1
ATOM 11145 N N . TRP B 1 374 ? 19.578 28.656 20.266 1 96.5 374 TRP B N 1
ATOM 11146 C CA . TRP B 1 374 ? 18.797 28.953 21.469 1 96.5 374 TRP B CA 1
ATOM 11147 C C . TRP B 1 374 ? 17.375 29.375 21.125 1 96.5 374 TRP B C 1
ATOM 11149 O O . TRP B 1 374 ? 16.422 28.906 21.734 1 96.5 374 TRP B O 1
ATOM 11159 N N . PHE B 1 375 ? 17.234 30.234 20.125 1 97.44 375 PHE B N 1
ATOM 11160 C CA . PHE B 1 375 ? 15.906 30.688 19.734 1 97.44 375 PHE B CA 1
ATOM 11161 C C . PHE B 1 375 ? 15.102 29.547 19.141 1 97.44 375 PHE B C 1
ATOM 11163 O O . PHE B 1 375 ? 13.875 29.5 19.281 1 97.44 375 PHE B O 1
ATOM 11170 N N . TYR B 1 376 ? 15.773 28.656 18.453 1 96.88 376 TYR B N 1
ATOM 11171 C CA . TYR B 1 376 ? 15.07 27.469 17.969 1 96.88 376 TYR B CA 1
ATOM 11172 C C . TYR B 1 376 ? 14.547 26.625 19.141 1 96.88 376 TYR B C 1
ATOM 11174 O O . TYR B 1 376 ? 13.398 26.188 19.125 1 96.88 376 TYR B O 1
ATOM 11182 N N . ILE B 1 377 ? 15.391 26.391 20.109 1 96.44 377 ILE B N 1
ATOM 11183 C CA . ILE B 1 377 ? 15.016 25.625 21.297 1 96.44 377 ILE B CA 1
ATOM 11184 C C . ILE B 1 377 ? 13.883 26.328 22.031 1 96.44 377 ILE B C 1
ATOM 11186 O O . ILE B 1 377 ? 12.938 25.688 22.484 1 96.44 377 ILE B O 1
ATOM 11190 N N . LEU B 1 378 ? 13.992 27.656 22.125 1 96.75 378 LEU B N 1
ATOM 11191 C CA . LEU B 1 378 ? 12.961 28.453 22.766 1 96.75 378 LEU B CA 1
ATOM 11192 C C . LEU B 1 378 ? 11.641 28.344 22.016 1 96.75 378 LEU B C 1
ATOM 11194 O O . LEU B 1 378 ? 10.578 28.234 22.641 1 96.75 378 LEU B O 1
ATOM 11198 N N . SER B 1 379 ? 11.719 28.453 20.734 1 97.31 379 SER B N 1
ATOM 11199 C CA . SER B 1 379 ? 10.531 28.281 19.891 1 97.31 379 SER B CA 1
ATOM 11200 C C . SER B 1 379 ? 9.883 26.922 20.125 1 97.31 379 SER B C 1
ATOM 11202 O O . SER B 1 379 ? 8.68 26.828 20.391 1 97.31 379 SER B O 1
ATOM 11204 N N . PHE B 1 380 ? 10.68 25.938 20.094 1 96.56 380 PHE B N 1
ATOM 11205 C CA . PHE B 1 380 ? 10.188 24.578 20.281 1 96.56 380 PHE B CA 1
ATOM 11206 C C . PHE B 1 380 ? 9.555 24.422 21.656 1 96.56 380 PHE B C 1
ATOM 11208 O O . PHE B 1 380 ? 8.477 23.828 21.781 1 96.56 380 PHE B O 1
ATOM 11215 N N . ALA B 1 381 ? 10.211 24.938 22.656 1 96.25 381 ALA B N 1
ATOM 11216 C CA . ALA B 1 381 ? 9.695 24.875 24.031 1 96.25 381 ALA B CA 1
ATOM 11217 C C . ALA B 1 381 ? 8.344 25.578 24.141 1 96.25 381 ALA B C 1
ATOM 11219 O O . ALA B 1 381 ? 7.453 25.109 24.859 1 96.25 381 ALA B O 1
ATOM 11220 N N . SER B 1 382 ? 8.219 26.672 23.5 1 96.62 382 SER B N 1
ATOM 11221 C CA . SER B 1 382 ? 6.953 27.406 23.547 1 96.62 382 SER B CA 1
ATOM 11222 C C . SER B 1 382 ? 5.816 26.578 22.969 1 96.62 382 SER B C 1
ATOM 11224 O O . SER B 1 382 ? 4.68 26.641 23.438 1 96.62 382 SER B O 1
ATOM 11226 N N . PHE B 1 383 ? 6.078 25.797 21.891 1 95.75 383 PHE B N 1
ATOM 11227 C CA . PHE B 1 383 ? 5.082 24.891 21.312 1 95.75 383 PHE B CA 1
ATOM 11228 C C . PHE B 1 383 ? 4.699 23.812 22.328 1 95.75 383 PHE B C 1
ATOM 11230 O O . PHE B 1 383 ? 3.518 23.5 22.484 1 95.75 383 PHE B O 1
ATOM 11237 N N . LEU B 1 384 ? 5.691 23.281 22.984 1 95.12 384 LEU B N 1
ATOM 11238 C CA . LEU B 1 384 ? 5.465 22.172 23.922 1 95.12 384 LEU B CA 1
ATOM 11239 C C . LEU B 1 384 ? 4.629 22.625 25.109 1 95.12 384 LEU B C 1
ATOM 11241 O O . LEU B 1 384 ? 3.828 21.859 25.641 1 95.12 384 LEU B O 1
ATOM 11245 N N . ILE B 1 385 ? 4.801 23.859 25.531 1 94.88 385 ILE B N 1
ATOM 11246 C CA . ILE B 1 385 ? 4.039 24.406 26.641 1 94.88 385 ILE B CA 1
ATOM 11247 C C . ILE B 1 385 ? 2.551 24.391 26.312 1 94.88 385 ILE B C 1
ATOM 11249 O O . ILE B 1 385 ? 1.716 24.156 27.188 1 94.88 385 ILE B O 1
ATOM 11253 N N . GLU B 1 386 ? 2.215 24.547 25.062 1 92.5 386 GLU B N 1
ATOM 11254 C CA . GLU B 1 386 ? 0.816 24.625 24.641 1 92.5 386 GLU B CA 1
ATOM 11255 C C . GLU B 1 386 ? 0.189 23.234 24.562 1 92.5 386 GLU B C 1
ATOM 11257 O O . GLU B 1 386 ? -1.034 23.094 24.5 1 92.5 386 GLU B O 1
ATOM 11262 N N . SER B 1 387 ? 1.039 22.203 24.594 1 87.81 387 SER B N 1
ATOM 11263 C CA . SER B 1 387 ? 0.523 20.844 24.5 1 87.81 387 SER B CA 1
ATOM 11264 C C . SER B 1 387 ? -0.024 20.375 25.859 1 87.81 387 SER B C 1
ATOM 11266 O O . SER B 1 387 ? 0.276 20.969 26.891 1 87.81 387 SER B O 1
ATOM 11268 N N . ASP B 1 388 ? -0.886 19.344 25.812 1 78.25 388 ASP B N 1
ATOM 11269 C CA . ASP B 1 388 ? -1.432 18.75 27.031 1 78.25 388 ASP B CA 1
ATOM 11270 C C . ASP B 1 388 ? -0.612 17.547 27.484 1 78.25 388 ASP B C 1
ATOM 11272 O O . ASP B 1 388 ? -0.651 16.5 26.844 1 78.25 388 ASP B O 1
ATOM 11276 N N . ASN B 1 389 ? 0.121 17.688 28.547 1 78.81 389 ASN B N 1
ATOM 11277 C CA . ASN B 1 389 ? 0.955 16.594 29.062 1 78.81 389 ASN B CA 1
ATOM 11278 C C . ASN B 1 389 ? 1.884 16.047 27.984 1 78.81 389 ASN B C 1
ATOM 11280 O O . ASN B 1 389 ? 2.006 14.828 27.828 1 78.81 389 ASN B O 1
ATOM 11284 N N . LEU B 1 390 ? 2.354 16.922 27.125 1 85.81 390 LEU B N 1
ATOM 11285 C CA . LEU B 1 390 ? 3.289 16.609 26.047 1 85.81 390 LEU B CA 1
ATOM 11286 C C . LEU B 1 390 ? 2.648 15.695 25 1 85.81 390 LEU B C 1
ATOM 11288 O O . LEU B 1 390 ? 3.309 14.805 24.469 1 85.81 390 LEU B O 1
ATOM 11292 N N . ARG B 1 391 ? 1.399 15.797 24.875 1 81.69 391 ARG B N 1
ATOM 11293 C CA . ARG B 1 391 ? 0.658 15.047 23.875 1 81.69 391 ARG B CA 1
ATOM 11294 C C . ARG B 1 391 ? -0.275 15.961 23.094 1 81.69 391 ARG B C 1
ATOM 11296 O O . ARG B 1 391 ? -0.713 17 23.594 1 81.69 391 ARG B O 1
ATOM 11303 N N . ILE B 1 392 ? -0.547 15.633 21.875 1 76.75 392 ILE B N 1
ATOM 11304 C CA . ILE B 1 392 ? -1.464 16.359 21 1 76.75 392 ILE B CA 1
ATOM 11305 C C . ILE B 1 392 ? -2.529 15.414 20.453 1 76.75 392 ILE B C 1
ATOM 11307 O O . ILE B 1 392 ? -2.207 14.344 19.922 1 76.75 392 ILE B O 1
ATOM 11311 N N . GLN B 1 393 ? -3.711 15.75 20.688 1 65.19 393 GLN B N 1
ATOM 11312 C CA . GLN B 1 393 ? -4.824 14.922 20.234 1 65.19 393 GLN B CA 1
ATOM 11313 C C . GLN B 1 393 ? -5.039 15.078 18.734 1 65.19 393 GLN B C 1
ATOM 11315 O O . GLN B 1 393 ? -5.23 16.188 18.234 1 65.19 393 GLN B O 1
ATOM 11320 N N . ILE B 1 394 ? -4.895 14.102 17.984 1 59.66 394 ILE B N 1
ATOM 11321 C CA . ILE B 1 394 ? -4.988 14.172 16.531 1 59.66 394 ILE B CA 1
ATOM 11322 C C . ILE B 1 394 ? -6.355 13.656 16.078 1 59.66 394 ILE B C 1
ATOM 11324 O O . ILE B 1 394 ? -6.941 14.18 15.125 1 59.66 394 ILE B O 1
ATOM 11328 N N . THR B 1 395 ? -6.637 12.422 16.531 1 48.78 395 THR B N 1
ATOM 11329 C CA . THR B 1 395 ? -7.965 11.891 16.25 1 48.78 395 THR B CA 1
ATOM 11330 C C . THR B 1 395 ? -8.734 11.633 17.531 1 48.78 395 THR B C 1
ATOM 11332 O O . THR B 1 395 ? -8.219 11.852 18.625 1 48.78 395 THR B O 1
ATOM 11335 N N . THR B 1 396 ? -9.984 11.211 17.281 1 44.59 396 THR B N 1
ATOM 11336 C CA . THR B 1 396 ? -10.891 10.914 18.375 1 44.59 396 THR B CA 1
ATOM 11337 C C . THR B 1 396 ? -10.289 9.852 19.297 1 44.59 396 THR B C 1
ATOM 11339 O O . THR B 1 396 ? -10.547 9.852 20.5 1 44.59 396 THR B O 1
ATOM 11342 N N . ALA B 1 397 ? -9.445 9.117 18.703 1 45.16 397 ALA B N 1
ATOM 11343 C CA . ALA B 1 397 ? -9.109 7.922 19.469 1 45.16 397 ALA B CA 1
ATOM 11344 C C . ALA B 1 397 ? -7.617 7.887 19.797 1 45.16 397 ALA B C 1
ATOM 11346 O O . ALA B 1 397 ? -7.184 7.125 20.656 1 45.16 397 ALA B O 1
ATOM 11347 N N . THR B 1 398 ? -6.926 8.867 19.172 1 58.09 398 THR B N 1
ATOM 11348 C CA . THR B 1 398 ? -5.492 8.641 19.312 1 58.09 398 THR B CA 1
ATOM 11349 C C . THR B 1 398 ? -4.75 9.961 19.484 1 58.09 398 THR B C 1
ATOM 11351 O O . THR B 1 398 ? -5.105 10.969 18.859 1 58.09 398 THR B O 1
ATOM 11354 N N . ASP B 1 399 ? -3.91 10.133 20.578 1 70.5 399 ASP B N 1
ATOM 11355 C CA . ASP B 1 399 ? -2.984 11.25 20.734 1 70.5 399 ASP B CA 1
ATOM 11356 C C . ASP B 1 399 ? -1.555 10.828 20.391 1 70.5 399 ASP B C 1
ATOM 11358 O O . ASP B 1 399 ? -1.258 9.633 20.312 1 70.5 399 ASP B O 1
ATOM 11362 N N . ILE B 1 400 ? -0.782 11.719 20.031 1 74.38 400 ILE B N 1
ATOM 11363 C CA . ILE B 1 400 ? 0.615 11.492 19.688 1 74.38 400 ILE B CA 1
ATOM 11364 C C . ILE B 1 400 ? 1.516 12.359 20.562 1 74.38 400 ILE B C 1
ATOM 11366 O O . ILE B 1 400 ? 1.104 13.43 21.016 1 74.38 400 ILE B O 1
ATOM 11370 N N . ASN B 1 401 ? 2.639 11.758 20.859 1 82.94 401 ASN B N 1
ATOM 11371 C CA . ASN B 1 401 ? 3.641 12.555 21.562 1 82.94 401 ASN B CA 1
ATOM 11372 C C . ASN B 1 401 ? 3.893 13.891 20.859 1 82.94 401 ASN B C 1
ATOM 11374 O O . ASN B 1 401 ? 4.117 13.922 19.641 1 82.94 401 ASN B O 1
ATOM 11378 N N . ALA B 1 402 ? 3.811 14.945 21.641 1 89.06 402 ALA B N 1
ATOM 11379 C CA . ALA B 1 402 ? 3.877 16.297 21.062 1 89.06 402 ALA B CA 1
ATOM 11380 C C . ALA B 1 402 ? 5.238 16.547 20.422 1 89.06 402 ALA B C 1
ATOM 11382 O O . ALA B 1 402 ? 5.328 17.219 19.391 1 89.06 402 ALA B O 1
ATOM 11383 N N . VAL B 1 403 ? 6.297 16.047 21 1 90.69 403 VAL B N 1
ATOM 11384 C CA . VAL B 1 403 ? 7.645 16.25 20.484 1 90.69 403 VAL B CA 1
ATOM 11385 C C . VAL B 1 403 ? 7.75 15.68 19.078 1 90.69 403 VAL B C 1
ATOM 11387 O O . VAL B 1 403 ? 8.203 16.359 18.156 1 90.69 403 VAL B O 1
ATOM 11390 N N . ILE B 1 404 ? 7.301 14.547 18.922 1 88.25 404 ILE B N 1
ATOM 11391 C CA . ILE B 1 404 ? 7.418 13.836 17.656 1 88.25 404 ILE B CA 1
ATOM 11392 C C . ILE B 1 404 ? 6.469 14.445 16.641 1 88.25 404 ILE B C 1
ATOM 11394 O O . ILE B 1 404 ? 6.836 14.633 15.469 1 88.25 404 ILE B O 1
ATOM 11398 N N . PHE B 1 405 ? 5.289 14.695 17.078 1 88.56 405 PHE B N 1
ATOM 11399 C CA . PHE B 1 405 ? 4.309 15.273 16.172 1 88.56 405 PHE B CA 1
ATOM 11400 C C . PHE B 1 405 ? 4.805 16.594 15.602 1 88.56 405 PHE B C 1
ATOM 11402 O O . PHE B 1 405 ? 4.73 16.828 14.391 1 88.56 405 PHE B O 1
ATOM 11409 N N . LEU B 1 406 ? 5.281 17.469 16.484 1 92.19 406 LEU B N 1
ATOM 11410 C CA . LEU B 1 406 ? 5.703 18.812 16.094 1 92.19 406 LEU B CA 1
ATOM 11411 C C . LEU B 1 406 ? 6.934 18.75 15.195 1 92.19 406 LEU B C 1
ATOM 11413 O O . LEU B 1 406 ? 6.984 19.406 14.156 1 92.19 406 LEU B O 1
ATOM 11417 N N . LEU B 1 407 ? 7.828 17.922 15.461 1 89.31 407 LEU B N 1
ATOM 11418 C CA . LEU B 1 407 ? 9.031 17.812 14.648 1 89.31 407 LEU B CA 1
ATOM 11419 C C . LEU B 1 407 ? 8.727 17.125 13.32 1 89.31 407 LEU B C 1
ATOM 11421 O O . LEU B 1 407 ? 9.383 17.391 12.312 1 89.31 407 LEU B O 1
ATOM 11425 N N . GLY B 1 408 ? 7.789 16.344 13.344 1 86.31 408 GLY B N 1
ATOM 11426 C CA . GLY B 1 408 ? 7.457 15.578 12.148 1 86.31 408 GLY B CA 1
ATOM 11427 C C . GLY B 1 408 ? 6.535 16.312 11.203 1 86.31 408 GLY B C 1
ATOM 11428 O O . GLY B 1 408 ? 6.57 16.094 9.992 1 86.31 408 GLY B O 1
ATOM 11429 N N . THR B 1 409 ? 5.691 17.203 11.773 1 87.25 409 THR B N 1
ATOM 11430 C CA . THR B 1 409 ? 4.652 17.781 10.922 1 87.25 409 THR B CA 1
ATOM 11431 C C . THR B 1 409 ? 4.75 19.297 10.891 1 87.25 409 THR B C 1
ATOM 11433 O O . THR B 1 409 ? 4.219 19.938 9.984 1 87.25 409 THR B O 1
ATOM 11436 N N . ARG B 1 410 ? 5.398 19.906 11.914 1 91.88 410 ARG B N 1
ATOM 11437 C CA . ARG B 1 410 ? 5.406 21.359 12.047 1 91.88 410 ARG B CA 1
ATOM 11438 C C . ARG B 1 410 ? 6.828 21.891 12.172 1 91.88 410 ARG B C 1
ATOM 11440 O O . ARG B 1 410 ? 7.078 22.844 12.922 1 91.88 410 ARG B O 1
ATOM 11447 N N . PHE B 1 411 ? 7.742 21.281 11.523 1 92.81 411 PHE B N 1
ATOM 11448 C CA . PHE B 1 411 ? 9.156 21.609 11.633 1 92.81 411 PHE B CA 1
ATOM 11449 C C . PHE B 1 411 ? 9.414 23.047 11.219 1 92.81 411 PHE B C 1
ATOM 11451 O O . PHE B 1 411 ? 10.117 23.781 11.914 1 92.81 411 PHE B O 1
ATOM 11458 N N . PHE B 1 412 ? 8.789 23.531 10.211 1 95.06 412 PHE B N 1
ATOM 11459 C CA . PHE B 1 412 ? 9.109 24.859 9.688 1 95.06 412 PHE B CA 1
ATOM 11460 C C . PHE B 1 412 ? 8.289 25.938 10.391 1 95.06 412 PHE B C 1
ATOM 11462 O O . PHE B 1 412 ? 8.617 27.125 10.328 1 95.06 412 PHE B O 1
ATOM 11469 N N . ALA B 1 413 ? 7.219 25.547 11.008 1 95.69 413 ALA B N 1
ATOM 11470 C CA . ALA B 1 413 ? 6.547 26.5 11.883 1 95.69 413 ALA B CA 1
ATOM 11471 C C . ALA B 1 413 ? 7.434 26.891 13.062 1 95.69 413 ALA B C 1
ATOM 11473 O O . ALA B 1 413 ? 7.453 28.047 13.477 1 95.69 413 ALA B O 1
ATOM 11474 N N . ILE B 1 414 ? 8.148 25.938 13.562 1 97 414 ILE B N 1
ATOM 11475 C CA . ILE B 1 414 ? 9.086 26.172 14.656 1 97 414 ILE B CA 1
ATOM 11476 C C . ILE B 1 414 ? 10.227 27.078 14.164 1 97 414 ILE B C 1
ATOM 11478 O O . ILE B 1 414 ? 10.633 28 14.875 1 97 414 ILE B O 1
ATOM 11482 N N . ILE B 1 415 ? 10.625 26.844 12.961 1 97.12 415 ILE B N 1
ATOM 11483 C CA . ILE B 1 415 ? 11.688 27.656 12.367 1 97.12 415 ILE B CA 1
ATOM 11484 C C . ILE B 1 415 ? 11.188 29.078 12.164 1 97.12 415 ILE B C 1
ATOM 11486 O O . ILE B 1 415 ? 11.906 30.047 12.445 1 97.12 415 ILE B O 1
ATOM 11490 N N . LEU B 1 416 ? 10 29.188 11.617 1 97.31 416 LEU B N 1
ATOM 11491 C CA . LEU B 1 416 ? 9.438 30.516 11.398 1 97.31 416 LEU B CA 1
ATOM 11492 C C . LEU B 1 416 ? 9.328 31.281 12.711 1 97.31 416 LEU B C 1
ATOM 11494 O O . LEU B 1 416 ? 9.625 32.469 12.758 1 97.31 416 LEU B O 1
ATOM 11498 N N . THR B 1 417 ? 8.922 30.625 13.789 1 97.94 417 THR B N 1
ATOM 11499 C CA . THR B 1 417 ? 8.867 31.234 15.109 1 97.94 417 THR B CA 1
ATOM 11500 C C . THR B 1 417 ? 10.258 31.688 15.547 1 97.94 417 THR B C 1
ATOM 11502 O O . THR B 1 417 ? 10.414 32.812 16.062 1 97.94 417 THR B O 1
ATOM 11505 N N . ALA B 1 418 ? 11.234 30.875 15.32 1 97.81 418 ALA B N 1
ATOM 11506 C CA . ALA B 1 418 ? 12.609 31.219 15.672 1 97.81 418 ALA B CA 1
ATOM 11507 C C . ALA B 1 418 ? 13.078 32.438 14.906 1 97.81 418 ALA B C 1
ATOM 11509 O O . ALA B 1 418 ? 13.82 33.281 15.445 1 97.81 418 ALA B O 1
ATOM 11510 N N . ILE B 1 419 ? 12.688 32.531 13.688 1 97.81 419 ILE B N 1
ATOM 11511 C CA . ILE B 1 419 ? 13.047 33.688 12.867 1 97.81 419 ILE B CA 1
ATOM 11512 C C . ILE B 1 419 ? 12.453 34.969 13.477 1 97.81 419 ILE B C 1
ATOM 11514 O O . ILE B 1 419 ? 13.125 36 13.562 1 97.81 419 ILE B O 1
ATOM 11518 N N . PHE B 1 420 ? 11.234 34.938 13.898 1 98 420 PHE B N 1
ATOM 11519 C CA . PHE B 1 420 ? 10.609 36.062 14.531 1 98 420 PHE B CA 1
ATOM 11520 C C . PHE B 1 420 ? 11.281 36.406 15.859 1 98 420 PHE B C 1
ATOM 11522 O O . PHE B 1 420 ? 11.414 37.562 16.219 1 98 420 PHE B O 1
ATOM 11529 N N . LEU B 1 421 ? 11.664 35.375 16.594 1 98.19 421 LEU B N 1
ATOM 11530 C CA . LEU B 1 421 ? 12.383 35.594 17.828 1 98.19 421 LEU B CA 1
ATOM 11531 C C . LEU B 1 421 ? 13.734 36.25 17.562 1 98.19 421 LEU B C 1
ATOM 11533 O O . LEU B 1 421 ? 14.148 37.156 18.297 1 98.19 421 LEU B O 1
ATOM 11537 N N . ASP B 1 422 ? 14.398 35.781 16.578 1 97.75 422 ASP B N 1
ATOM 11538 C CA . ASP B 1 422 ? 15.664 36.375 16.188 1 97.75 422 ASP B CA 1
ATOM 11539 C C . ASP B 1 422 ? 15.461 37.844 15.758 1 97.75 422 ASP B C 1
ATOM 11541 O O . ASP B 1 422 ? 16.312 38.688 16.016 1 97.75 422 ASP B O 1
ATOM 11545 N N . ALA B 1 423 ? 14.398 38.062 15.078 1 97.75 423 ALA B N 1
ATOM 11546 C CA . ALA B 1 423 ? 14.07 39.438 14.695 1 97.75 423 ALA B CA 1
ATOM 11547 C C . ALA B 1 423 ? 13.852 40.312 15.922 1 97.75 423 ALA B C 1
ATOM 11549 O O . ALA B 1 423 ? 14.305 41.469 15.969 1 97.75 423 ALA B O 1
ATOM 11550 N N . MET B 1 424 ? 13.094 39.812 16.859 1 97.81 424 MET B N 1
ATOM 11551 C CA . MET B 1 424 ? 12.891 40.531 18.109 1 97.81 424 MET B CA 1
ATOM 11552 C C . MET B 1 424 ? 14.227 40.844 18.797 1 97.81 424 MET B C 1
ATOM 11554 O O . MET B 1 424 ? 14.43 41.938 19.312 1 97.81 424 MET B O 1
ATOM 11558 N N . PHE B 1 425 ? 15.133 39.906 18.844 1 97.31 425 PHE B N 1
ATOM 11559 C CA . PHE B 1 425 ? 16.469 40.062 19.391 1 97.31 425 PHE B CA 1
ATOM 11560 C C . PHE B 1 425 ? 17.219 41.188 18.688 1 97.31 425 PHE B C 1
ATOM 11562 O O . PHE B 1 425 ? 17.859 42 19.344 1 97.31 425 PHE B O 1
ATOM 11569 N N . ALA B 1 426 ? 17.109 41.219 17.328 1 96.56 426 ALA B N 1
ATOM 11570 C CA . ALA B 1 426 ? 17.797 42.219 16.562 1 96.56 426 ALA B CA 1
ATOM 11571 C C . ALA B 1 426 ? 17.312 43.625 16.953 1 96.56 426 ALA B C 1
ATOM 11573 O O . ALA B 1 426 ? 18.109 44.562 17.031 1 96.56 426 ALA B O 1
ATOM 11574 N N . ILE B 1 427 ? 16.047 43.75 17.141 1 97.12 427 ILE B N 1
ATOM 11575 C CA . ILE B 1 427 ? 15.469 45.031 17.531 1 97.12 427 ILE B CA 1
ATOM 11576 C C . ILE B 1 427 ? 15.969 45.406 18.938 1 97.12 427 ILE B C 1
ATOM 11578 O O . ILE B 1 427 ? 16.469 46.531 19.141 1 97.12 427 ILE B O 1
ATOM 11582 N N . PHE B 1 428 ? 15.883 44.469 19.906 1 96.44 428 PHE B N 1
ATOM 11583 C CA . PHE B 1 428 ? 16.312 44.75 21.281 1 96.44 428 PHE B CA 1
ATOM 11584 C C . PHE B 1 428 ? 17.812 45 21.328 1 96.44 428 PHE B C 1
ATOM 11586 O O . PHE B 1 428 ? 18.266 45.875 22.094 1 96.44 428 PHE B O 1
ATOM 11593 N N . TYR B 1 429 ? 18.547 44.219 20.531 1 94.62 429 TYR B N 1
ATOM 11594 C CA . TYR B 1 429 ? 20 44.375 20.531 1 94.62 429 TYR B CA 1
ATOM 11595 C C . TYR B 1 429 ? 20.406 45.719 20 1 94.62 429 TYR B C 1
ATOM 11597 O O . TYR B 1 429 ? 21.406 46.312 20.438 1 94.62 429 TYR B O 1
ATOM 11605 N N . PHE B 1 430 ? 19.672 46.188 19.031 1 94.81 430 PHE B N 1
ATOM 11606 C CA . PHE B 1 430 ? 19.922 47.531 18.5 1 94.81 430 PHE B CA 1
ATOM 11607 C C . PHE B 1 430 ? 19.656 48.594 19.562 1 94.81 430 PHE B C 1
ATOM 11609 O O . PHE B 1 430 ? 20.406 49.562 19.688 1 94.81 430 PHE B O 1
ATOM 11616 N N . ILE B 1 431 ? 18.641 48.375 20.391 1 94.19 431 ILE B N 1
ATOM 11617 C CA . ILE B 1 431 ? 18.219 49.375 21.406 1 94.19 431 ILE B CA 1
ATOM 11618 C C . ILE B 1 431 ? 19.141 49.281 22.609 1 94.19 431 ILE B C 1
ATOM 11620 O O . ILE B 1 431 ? 19.672 50.312 23.062 1 94.19 431 ILE B O 1
ATOM 11624 N N . THR B 1 432 ? 19.453 48.031 23.109 1 92.12 432 THR B N 1
ATOM 11625 C CA . THR B 1 432 ? 20.172 47.875 24.359 1 92.12 432 THR B CA 1
ATOM 11626 C C . THR B 1 432 ? 21.688 47.844 24.125 1 92.12 432 THR B C 1
ATOM 11628 O O . THR B 1 432 ? 22.469 48.188 25.016 1 92.12 432 THR B O 1
ATOM 11631 N N . THR B 1 433 ? 22.062 47.281 23 1 91.62 433 THR B N 1
ATOM 11632 C CA . THR B 1 433 ? 23.438 47.062 22.594 1 91.62 433 THR B CA 1
ATOM 11633 C C . THR B 1 433 ? 24.141 46.062 23.516 1 91.62 433 THR B C 1
ATOM 11635 O O . THR B 1 433 ? 25.359 46.062 23.609 1 91.62 433 THR B O 1
ATOM 11638 N N . ARG B 1 434 ? 23.328 45.406 24.281 1 92.88 434 ARG B N 1
ATOM 11639 C CA . ARG B 1 434 ? 23.828 44.344 25.172 1 92.88 434 ARG B CA 1
ATOM 11640 C C . ARG B 1 434 ? 23.281 42.969 24.766 1 92.88 434 ARG B C 1
ATOM 11642 O O . ARG B 1 434 ? 22.062 42.781 24.719 1 92.88 434 ARG B O 1
ATOM 11649 N N . TYR B 1 435 ? 24.172 42.062 24.531 1 93.81 435 TYR B N 1
ATOM 11650 C CA . TYR B 1 435 ? 23.828 40.75 23.984 1 93.81 435 TYR B CA 1
ATOM 11651 C C . TYR B 1 435 ? 22.938 39.969 24.953 1 93.81 435 TYR B C 1
ATOM 11653 O O . TYR B 1 435 ? 21.859 39.5 24.594 1 93.81 435 TYR B O 1
ATOM 11661 N N . TRP B 1 436 ? 23.281 39.781 26.234 1 95 436 TRP B N 1
ATOM 11662 C CA . TRP B 1 436 ? 22.578 38.938 27.203 1 95 436 TRP B CA 1
ATOM 11663 C C . TRP B 1 436 ? 21.234 39.562 27.578 1 95 436 TRP B C 1
ATOM 11665 O O . TRP B 1 436 ? 20.234 38.844 27.703 1 95 436 TRP B O 1
ATOM 11675 N N . THR B 1 437 ? 21.219 40.906 27.781 1 94.69 437 THR B N 1
ATOM 11676 C CA . THR B 1 437 ? 19.969 41.594 28.094 1 94.69 437 THR B CA 1
ATOM 11677 C C . THR B 1 437 ? 18.953 41.375 26.984 1 94.69 437 THR B C 1
ATOM 11679 O O . THR B 1 437 ? 17.781 41.062 27.25 1 94.69 437 THR B O 1
ATOM 11682 N N . SER B 1 438 ? 19.422 41.5 25.734 1 95.38 438 SER B N 1
ATOM 11683 C CA . SER B 1 438 ? 18.516 41.344 24.594 1 95.38 438 SER B CA 1
ATOM 11684 C C . SER B 1 438 ? 18.031 39.906 24.484 1 95.38 438 SER B C 1
ATOM 11686 O O . SER B 1 438 ? 16.859 39.656 24.25 1 95.38 438 SER B O 1
ATOM 11688 N N . THR B 1 439 ? 18.953 38.906 24.641 1 96 439 THR B N 1
ATOM 11689 C CA . THR B 1 439 ? 18.625 37.5 24.516 1 96 439 THR B CA 1
ATOM 11690 C C . THR B 1 439 ? 17.656 37.062 25.609 1 96 439 THR B C 1
ATOM 11692 O O . THR B 1 439 ? 16.672 36.344 25.344 1 96 439 THR B O 1
ATOM 11695 N N . ILE B 1 440 ? 17.891 37.469 26.797 1 95.56 440 ILE B N 1
ATOM 11696 C CA . ILE B 1 440 ? 17.062 37.062 27.922 1 95.56 440 ILE B CA 1
ATOM 11697 C C . ILE B 1 440 ? 15.695 37.75 27.844 1 95.56 440 ILE B C 1
ATOM 11699 O O . ILE B 1 440 ? 14.68 37.156 28.172 1 95.56 440 ILE B O 1
ATOM 11703 N N . LEU B 1 441 ? 15.68 39.031 27.438 1 95 441 LEU B N 1
ATOM 11704 C CA . LEU B 1 441 ? 14.406 39.719 27.25 1 95 441 LEU B CA 1
ATOM 11705 C C . LEU B 1 441 ? 13.516 38.969 26.266 1 95 441 LEU B C 1
ATOM 11707 O O . LEU B 1 441 ? 12.328 38.781 26.531 1 95 441 LEU B O 1
ATOM 11711 N N . VAL B 1 442 ? 14.062 38.562 25.109 1 97.06 442 VAL B N 1
ATOM 11712 C CA . VAL B 1 442 ? 13.32 37.781 24.125 1 97.06 442 VAL B CA 1
ATOM 11713 C C . VAL B 1 442 ? 12.828 36.469 24.766 1 97.06 442 VAL B C 1
ATOM 11715 O O . VAL B 1 442 ? 11.688 36.062 24.547 1 97.06 442 VAL B O 1
ATOM 11718 N N . SER B 1 443 ? 13.648 35.812 25.578 1 96.5 443 SER B N 1
ATOM 11719 C CA . SER B 1 443 ? 13.32 34.531 26.203 1 96.5 443 SER B CA 1
ATOM 11720 C C . SER B 1 443 ? 12.172 34.688 27.188 1 96.5 443 SER B C 1
ATOM 11722 O O . SER B 1 443 ? 11.25 33.875 27.219 1 96.5 443 SER B O 1
ATOM 11724 N N . VAL B 1 444 ? 12.219 35.75 27.938 1 94.5 444 VAL B N 1
ATOM 11725 C CA . VAL B 1 444 ? 11.188 36 28.938 1 94.5 444 VAL B CA 1
ATOM 11726 C C . VAL B 1 444 ? 9.859 36.312 28.25 1 94.5 444 VAL B C 1
ATOM 11728 O O . VAL B 1 444 ? 8.812 35.844 28.688 1 94.5 444 VAL B O 1
ATOM 11731 N N . ILE B 1 445 ? 9.914 37.062 27.219 1 94.62 445 ILE B N 1
ATOM 11732 C CA . ILE B 1 445 ? 8.703 37.406 26.484 1 94.62 445 ILE B CA 1
ATOM 11733 C C . ILE B 1 445 ? 8.117 36.156 25.828 1 94.62 445 ILE B C 1
ATOM 11735 O O . ILE B 1 445 ? 6.91 35.938 25.906 1 94.62 445 ILE B O 1
ATOM 11739 N N . ALA B 1 446 ? 8.953 35.406 25.172 1 95.62 446 ALA B N 1
ATOM 11740 C CA . ALA B 1 446 ? 8.5 34.219 24.469 1 95.62 446 ALA B CA 1
ATOM 11741 C C . ALA B 1 446 ? 7.891 33.188 25.422 1 95.62 446 ALA B C 1
ATOM 11743 O O . ALA B 1 446 ? 6.789 32.688 25.203 1 95.62 446 ALA B O 1
ATOM 11744 N N . ILE B 1 447 ? 8.57 32.875 26.5 1 94.06 447 ILE B N 1
ATOM 11745 C CA . ILE B 1 447 ? 8.109 31.875 27.453 1 94.06 447 ILE B CA 1
ATOM 11746 C C . ILE B 1 447 ? 6.949 32.438 28.266 1 94.06 447 ILE B C 1
ATOM 11748 O O . ILE B 1 447 ? 5.984 31.703 28.547 1 94.06 447 ILE B O 1
ATOM 11752 N N . GLY B 1 448 ? 7.027 33.688 28.703 1 91.69 448 GLY B N 1
ATOM 11753 C CA . GLY B 1 448 ? 5.922 34.312 29.406 1 91.69 448 GLY B CA 1
ATOM 11754 C C . GLY B 1 448 ? 4.633 34.312 28.609 1 91.69 448 GLY B C 1
ATOM 11755 O O . GLY B 1 448 ? 3.561 34.031 29.141 1 91.69 448 GLY B O 1
ATOM 11756 N N . TRP B 1 449 ? 4.77 34.656 27.328 1 93.44 449 TRP B N 1
ATOM 11757 C CA . TRP B 1 449 ? 3.609 34.625 26.438 1 93.44 449 TRP B CA 1
ATOM 11758 C C . TRP B 1 449 ? 3.025 33.25 26.328 1 93.44 449 TRP B C 1
ATOM 11760 O O . TRP B 1 449 ? 1.804 33.062 26.359 1 93.44 449 TRP B O 1
ATOM 11770 N N . ALA B 1 450 ? 3.859 32.25 26.203 1 95 450 ALA B N 1
ATOM 11771 C CA . ALA B 1 450 ? 3.424 30.859 26.078 1 95 450 ALA B CA 1
ATOM 11772 C C . ALA B 1 450 ? 2.68 30.422 27.344 1 95 450 ALA B C 1
ATOM 11774 O O . ALA B 1 450 ? 1.632 29.766 27.25 1 95 450 ALA B O 1
ATOM 11775 N N . ILE B 1 451 ? 3.197 30.797 28.453 1 90.44 451 ILE B N 1
ATOM 11776 C CA . ILE B 1 451 ? 2.588 30.406 29.719 1 90.44 451 ILE B CA 1
ATOM 11777 C C . ILE B 1 451 ? 1.248 31.125 29.875 1 90.44 451 ILE B C 1
ATOM 11779 O O . ILE B 1 451 ? 0.256 30.516 30.281 1 90.44 451 ILE B O 1
ATOM 11783 N N . ALA B 1 452 ? 1.185 32.406 29.578 1 88.12 452 ALA B N 1
ATOM 11784 C CA . ALA B 1 452 ? -0.054 33.188 29.672 1 88.12 452 ALA B CA 1
ATOM 11785 C C . ALA B 1 452 ? -1.142 32.562 28.797 1 88.12 452 ALA B C 1
ATOM 11787 O O . ALA B 1 452 ? -2.295 32.438 29.203 1 88.12 452 ALA B O 1
ATOM 11788 N N . ASN B 1 453 ? -0.761 32.219 27.609 1 89.62 453 ASN B N 1
ATOM 11789 C CA . ASN B 1 453 ? -1.71 31.594 26.703 1 89.62 453 ASN B CA 1
ATOM 11790 C C . ASN B 1 453 ? -2.203 30.25 27.234 1 89.62 453 ASN B C 1
ATOM 11792 O O . ASN B 1 453 ? -3.387 29.938 27.109 1 89.62 453 ASN B O 1
ATOM 11796 N N . LYS B 1 454 ? -1.288 29.469 27.719 1 88 454 LYS B N 1
ATOM 11797 C CA . LYS B 1 454 ? -1.67 28.156 28.203 1 88 454 LYS B CA 1
ATOM 11798 C C . LYS B 1 454 ? -2.645 28.266 29.375 1 88 454 LYS B C 1
ATOM 11800 O O . LYS B 1 454 ? -3.598 27.5 29.484 1 88 454 LYS B O 1
ATOM 11805 N N . ILE B 1 455 ? -2.428 29.203 30.234 1 81 455 ILE B N 1
ATOM 11806 C CA . ILE B 1 455 ? -3.324 29.438 31.359 1 81 455 ILE B CA 1
ATOM 11807 C C . ILE B 1 455 ? -4.715 29.797 30.844 1 81 455 ILE B C 1
ATOM 11809 O O . ILE B 1 455 ? -5.719 29.25 31.297 1 81 455 ILE B O 1
ATOM 11813 N N . LYS B 1 456 ? -4.777 30.656 29.906 1 79.81 456 LYS B N 1
ATOM 11814 C CA . LYS B 1 456 ? -6.078 31.031 29.359 1 79.81 456 LYS B CA 1
ATOM 11815 C C . LYS B 1 456 ? -6.746 29.859 28.656 1 79.81 456 LYS B C 1
ATOM 11817 O O . LYS B 1 456 ? -7.953 29.656 28.781 1 79.81 456 LYS B O 1
ATOM 11822 N N . LEU B 1 457 ? -5.961 29.219 27.906 1 76.94 457 LEU B N 1
ATOM 11823 C CA . LEU B 1 457 ? -6.48 28.062 27.188 1 76.94 457 LEU B CA 1
ATOM 11824 C C . LEU B 1 457 ? -7.102 27.062 28.141 1 76.94 457 LEU B C 1
ATOM 11826 O O . LEU B 1 457 ? -8.164 26.5 27.859 1 76.94 457 LEU B O 1
ATOM 11830 N N . ASP B 1 458 ? -6.406 26.797 29.203 1 71.94 458 ASP B N 1
ATOM 11831 C CA . ASP B 1 458 ? -6.891 25.828 30.188 1 71.94 458 ASP B CA 1
ATOM 11832 C C . ASP B 1 458 ? -8.156 26.328 30.875 1 71.94 458 ASP B C 1
ATOM 11834 O O . ASP B 1 458 ? -9.023 25.531 31.25 1 71.94 458 ASP B O 1
ATOM 11838 N N . LEU B 1 459 ? -8.227 27.609 30.906 1 63.06 459 LEU B N 1
ATOM 11839 C CA . LEU B 1 459 ? -9.344 28.219 31.625 1 63.06 459 LEU B CA 1
ATOM 11840 C C . LEU B 1 459 ? -10.531 28.438 30.703 1 63.06 459 LEU B C 1
ATOM 11842 O O . LEU B 1 459 ? -11.68 28.219 31.094 1 63.06 459 LEU B O 1
ATOM 11846 N N . ARG B 1 460 ? -10.188 28.891 29.406 1 62.06 460 ARG B N 1
ATOM 11847 C CA . ARG B 1 460 ? -11.266 29.391 28.562 1 62.06 460 ARG B CA 1
ATOM 11848 C C . ARG B 1 460 ? -11.344 28.625 27.25 1 62.06 460 ARG B C 1
ATOM 11850 O O . ARG B 1 460 ? -12.273 28.812 26.453 1 62.06 460 ARG B O 1
ATOM 11857 N N . GLY B 1 461 ? -10.422 27.766 27.062 1 63.28 461 GLY B N 1
ATOM 11858 C CA . GLY B 1 461 ? -10.422 26.984 25.828 1 63.28 461 GLY B CA 1
ATOM 11859 C C . GLY B 1 461 ? -10.016 27.812 24.625 1 63.28 461 GLY B C 1
ATOM 11860 O O . GLY B 1 461 ? -10.156 27.344 23.484 1 63.28 461 GLY B O 1
ATOM 11861 N N . GLU B 1 462 ? -9.602 29.094 24.828 1 71.69 462 GLU B N 1
ATOM 11862 C CA . GLU B 1 462 ? -9.188 29.969 23.734 1 71.69 462 GLU B CA 1
ATOM 11863 C C . GLU B 1 462 ? -7.871 30.672 24.078 1 71.69 462 GLU B C 1
ATOM 11865 O O . GLU B 1 462 ? -7.551 30.875 25.25 1 71.69 462 GLU B O 1
ATOM 11870 N N . PRO B 1 463 ? -7.172 31.078 23.047 1 82.62 463 PRO B N 1
ATOM 11871 C CA . PRO B 1 463 ? -5.922 31.797 23.281 1 82.62 463 PRO B CA 1
ATOM 11872 C C . PRO B 1 463 ? -6.145 33.312 23.5 1 82.62 463 PRO B C 1
ATOM 11874 O O . PRO B 1 463 ? -7.281 33.781 23.453 1 82.62 463 PRO B O 1
ATOM 11877 N N . ILE B 1 464 ? -5.086 33.969 23.766 1 84.06 464 ILE B N 1
ATOM 11878 C CA . ILE B 1 464 ? -5.137 35.438 23.875 1 84.06 464 ILE B CA 1
ATOM 11879 C C . ILE B 1 464 ? -5.152 36.062 22.469 1 84.06 464 ILE B C 1
ATOM 11881 O O . ILE B 1 464 ? -4.223 35.844 21.688 1 84.06 464 ILE B O 1
ATOM 11885 N N . TYR B 1 465 ? -6.199 36.781 22.203 1 79.5 465 TYR B N 1
ATOM 11886 C CA . TYR B 1 465 ? -6.336 37.406 20.906 1 79.5 465 TYR B CA 1
ATOM 11887 C C . TYR B 1 465 ? -5.742 38.812 20.922 1 79.5 465 TYR B C 1
ATOM 11889 O O . TYR B 1 465 ? -5.711 39.469 21.969 1 79.5 465 TYR B O 1
ATOM 11897 N N . PRO B 1 466 ? -5.207 39.312 19.766 1 82.25 466 PRO B N 1
ATOM 11898 C CA . PRO B 1 466 ? -4.66 40.656 19.703 1 82.25 466 PRO B CA 1
ATOM 11899 C C . PRO B 1 466 ? -5.676 41.719 20.109 1 82.25 466 PRO B C 1
ATOM 11901 O O . PRO B 1 466 ? -5.305 42.719 20.719 1 82.25 466 PRO B O 1
ATOM 11904 N N . THR B 1 467 ? -6.871 41.406 19.859 1 71.88 467 THR B N 1
ATOM 11905 C CA . THR B 1 467 ? -7.926 42.375 20.156 1 71.88 467 THR B CA 1
ATOM 11906 C C . THR B 1 467 ? -8.172 42.469 21.656 1 71.88 467 THR B C 1
ATOM 11908 O O . THR B 1 467 ? -8.797 43.406 22.141 1 71.88 467 THR B O 1
ATOM 11911 N N . GLU B 1 468 ? -7.676 41.5 22.406 1 73 468 GLU B N 1
ATOM 11912 C CA . GLU B 1 468 ? -7.922 41.438 23.844 1 73 468 GLU B CA 1
ATOM 11913 C C . GLU B 1 468 ? -6.777 42.062 24.625 1 73 468 GLU B C 1
ATOM 11915 O O . GLU B 1 468 ? -6.84 42.188 25.844 1 73 468 GLU B O 1
ATOM 11920 N N . ILE B 1 469 ? -5.77 42.438 23.922 1 76.69 469 ILE B N 1
ATOM 11921 C CA . ILE B 1 469 ? -4.594 42.969 24.609 1 76.69 469 ILE B CA 1
ATOM 11922 C C . ILE B 1 469 ? -4.984 44.188 25.438 1 76.69 469 ILE B C 1
ATOM 11924 O O . ILE B 1 469 ? -4.457 44.406 26.531 1 76.69 469 ILE B O 1
ATOM 11928 N N . ASP B 1 470 ? -5.973 44.875 24.984 1 68.56 470 ASP B N 1
ATOM 11929 C CA . ASP B 1 470 ? -6.418 46.062 25.688 1 68.56 470 ASP B CA 1
ATOM 11930 C C . ASP B 1 470 ? -7.102 45.688 27 1 68.56 470 ASP B C 1
ATOM 11932 O O . ASP B 1 470 ? -7.188 46.5 27.922 1 68.56 470 ASP B O 1
ATOM 11936 N N . GLU B 1 471 ? -7.566 44.438 27.078 1 66.69 471 GLU B N 1
ATOM 11937 C CA . GLU B 1 471 ? -8.266 44 28.281 1 66.69 471 GLU B CA 1
ATOM 11938 C C . GLU B 1 471 ? -7.301 43.875 29.469 1 66.69 471 GLU B C 1
ATOM 11940 O O . GLU B 1 471 ? -7.727 43.719 30.609 1 66.69 471 GLU B O 1
ATOM 11945 N N . ILE B 1 472 ? -6.012 44.062 29.156 1 71.62 472 ILE B N 1
ATOM 11946 C CA . ILE B 1 472 ? -5 43.969 30.203 1 71.62 472 ILE B CA 1
ATOM 11947 C C . ILE B 1 472 ? -5.227 45.062 31.234 1 71.62 472 ILE B C 1
ATOM 11949 O O . ILE B 1 472 ? -4.82 44.906 32.406 1 71.62 472 ILE B O 1
ATOM 11953 N N . VAL B 1 473 ? -5.914 46.062 30.812 1 65.19 473 VAL B N 1
ATOM 11954 C CA . VAL B 1 473 ? -6.207 47.188 31.719 1 65.19 473 VAL B CA 1
ATOM 11955 C C . VAL B 1 473 ? -7.059 46.688 32.875 1 65.19 473 VAL B C 1
ATOM 11957 O O . VAL B 1 473 ? -6.996 47.25 34 1 65.19 473 VAL B O 1
ATOM 11960 N N . ASN B 1 474 ? -7.863 45.594 32.688 1 63.62 474 ASN B N 1
ATOM 11961 C CA . ASN B 1 474 ? -8.688 45 33.719 1 63.62 474 ASN B CA 1
ATOM 11962 C C . ASN B 1 474 ? -7.91 43.938 34.531 1 63.62 474 ASN B C 1
ATOM 11964 O O . ASN B 1 474 ? -8.469 42.906 34.906 1 63.62 474 ASN B O 1
ATOM 11968 N N . TRP B 1 475 ? -6.609 44.125 34.688 1 69.81 475 TRP B N 1
ATOM 11969 C CA . TRP B 1 475 ? -5.703 43.156 35.281 1 69.81 475 TRP B CA 1
ATOM 11970 C C . TRP B 1 475 ? -6.145 42.812 36.688 1 69.81 475 TRP B C 1
ATOM 11972 O O . TRP B 1 475 ? -5.906 41.688 37.156 1 69.81 475 TRP B O 1
ATOM 11982 N N . LYS B 1 476 ? -6.832 43.562 37.406 1 66 476 LYS B N 1
ATOM 11983 C CA . LYS B 1 476 ? -7.289 43.312 38.75 1 66 476 LYS B CA 1
ATOM 11984 C C . LYS B 1 476 ? -8.242 42.125 38.812 1 66 476 LYS B C 1
ATOM 11986 O O . LYS B 1 476 ? -8.289 41.375 39.781 1 66 476 LYS B O 1
ATOM 11991 N N . THR B 1 477 ? -9.055 42 37.719 1 60.66 477 THR B N 1
ATOM 11992 C CA . THR B 1 477 ? -10.016 40.906 37.688 1 60.66 477 THR B CA 1
ATOM 11993 C C . THR B 1 477 ? -9.375 39.656 37.062 1 60.66 477 THR B C 1
ATOM 11995 O O . THR B 1 477 ? -9.828 38.531 37.312 1 60.66 477 THR B O 1
ATOM 11998 N N . LEU B 1 478 ? -8.43 39.906 36.312 1 64.75 478 LEU B N 1
ATOM 11999 C CA . LEU B 1 478 ? -7.797 38.781 35.625 1 64.75 478 LEU B CA 1
ATOM 12000 C C . LEU B 1 478 ? -6.82 38.062 36.531 1 64.75 478 LEU B C 1
ATOM 12002 O O . LEU B 1 478 ? -6.711 36.844 36.5 1 64.75 478 LEU B O 1
ATOM 12006 N N . LEU B 1 479 ? -6.098 38.75 37.375 1 71.44 479 LEU B N 1
ATOM 12007 C CA . LEU B 1 479 ? -5.039 38.219 38.25 1 71.44 479 LEU B CA 1
ATOM 12008 C C . LEU B 1 479 ? -5.582 37.156 39.156 1 71.44 479 LEU B C 1
ATOM 12010 O O . LEU B 1 479 ? -4.973 36.094 39.312 1 71.44 479 LEU B O 1
ATOM 12014 N N . PRO B 1 480 ? -6.727 37.438 39.781 1 62.22 480 PRO B N 1
ATOM 12015 C CA . PRO B 1 480 ? -7.246 36.375 40.625 1 62.22 480 PRO B CA 1
ATOM 12016 C C . PRO B 1 480 ? -7.598 35.125 39.875 1 62.22 480 PRO B C 1
ATOM 12018 O O . PRO B 1 480 ? -7.574 34.031 40.438 1 62.22 480 PRO B O 1
ATOM 12021 N N . MET B 1 481 ? -7.91 35.344 38.656 1 63.41 481 MET B N 1
ATOM 12022 C CA . MET B 1 481 ? -8.258 34.188 37.844 1 63.41 481 MET B CA 1
ATOM 12023 C C . MET B 1 481 ? -7.047 33.281 37.656 1 63.41 481 MET B C 1
ATOM 12025 O O . MET B 1 481 ? -7.199 32.062 37.469 1 63.41 481 MET B O 1
ATOM 12029 N N . VAL B 1 482 ? -5.84 33.812 37.688 1 71.75 482 VAL B N 1
ATOM 12030 C CA . VAL B 1 482 ? -4.602 33.062 37.5 1 71.75 482 VAL B CA 1
ATOM 12031 C C . VAL B 1 482 ? -4.246 32.375 38.812 1 71.75 482 VAL B C 1
ATOM 12033 O O . VAL B 1 482 ? -3.672 31.281 38.812 1 71.75 482 VAL B O 1
ATOM 12036 N N . GLY B 1 483 ? -4.559 32.875 40 1 67.38 483 GLY B N 1
ATOM 12037 C CA . GLY B 1 483 ? -4.25 32.344 41.312 1 67.38 483 GLY B CA 1
ATOM 12038 C C . GLY B 1 483 ? -3.076 33.031 42 1 67.38 483 GLY B C 1
ATOM 12039 O O . GLY B 1 483 ? -2.076 33.344 41.344 1 67.38 483 GLY B O 1
ATOM 12040 N N . GLN B 1 484 ? -3.133 33.281 43.156 1 72.31 484 GLN B N 1
ATOM 12041 C CA . GLN B 1 484 ? -2.137 34 43.938 1 72.31 484 GLN B CA 1
ATOM 12042 C C . GLN B 1 484 ? -0.804 33.281 43.969 1 72.31 484 GLN B C 1
ATOM 12044 O O . GLN B 1 484 ? 0.258 33.875 43.844 1 72.31 484 GLN B O 1
ATOM 12049 N N . GLN B 1 485 ? -0.959 31.969 44.094 1 78.56 485 GLN B N 1
ATOM 12050 C CA . GLN B 1 485 ? 0.261 31.172 44.156 1 78.56 485 GLN B CA 1
ATOM 12051 C C . GLN B 1 485 ? 1.03 31.25 42.844 1 78.56 485 GLN B C 1
ATOM 12053 O O . GLN B 1 485 ? 2.258 31.375 42.844 1 78.56 485 GLN B O 1
ATOM 12058 N N . LYS B 1 486 ? 0.267 31.094 41.688 1 75.62 486 LYS B N 1
ATOM 12059 C CA . LYS B 1 486 ? 0.903 31.172 40.375 1 75.62 486 LYS B CA 1
ATOM 12060 C C . LYS B 1 486 ? 1.541 32.531 40.156 1 75.62 486 LYS B C 1
ATOM 12062 O O . LYS B 1 486 ? 2.609 32.625 39.531 1 75.62 486 LYS B O 1
ATOM 12067 N N . ILE B 1 487 ? 1.082 33.562 40.719 1 78.19 487 ILE B N 1
ATOM 12068 C CA . ILE B 1 487 ? 1.583 34.938 40.562 1 78.19 487 ILE B CA 1
ATOM 12069 C C . ILE B 1 487 ? 2.891 35.094 41.312 1 78.19 487 ILE B C 1
ATOM 12071 O O . ILE B 1 487 ? 3.84 35.688 40.812 1 78.19 487 ILE B O 1
ATOM 12075 N N . ILE B 1 488 ? 2.898 34.594 42.531 1 83.5 488 ILE B N 1
ATOM 12076 C CA . ILE B 1 488 ? 4.102 34.688 43.344 1 83.5 488 ILE B CA 1
ATOM 12077 C C . ILE B 1 488 ? 5.238 33.906 42.656 1 83.5 488 ILE B C 1
ATOM 12079 O O . ILE B 1 488 ? 6.375 34.406 42.625 1 83.5 488 ILE B O 1
ATOM 12083 N N . MET B 1 489 ? 4.914 32.812 42.156 1 87.5 489 MET B N 1
ATOM 12084 C CA . MET B 1 489 ? 5.922 32 41.469 1 87.5 489 MET B CA 1
ATOM 12085 C C . MET B 1 489 ? 6.469 32.719 40.25 1 87.5 489 MET B C 1
ATOM 12087 O O . MET B 1 489 ? 7.668 32.688 39.969 1 87.5 489 MET B O 1
ATOM 12091 N N . ILE B 1 490 ? 5.637 33.406 39.531 1 84 490 ILE B N 1
ATOM 12092 C CA . ILE B 1 490 ? 6.035 34.156 38.344 1 84 490 ILE B CA 1
ATOM 12093 C C . ILE B 1 490 ? 6.941 35.312 38.781 1 84 490 ILE B C 1
ATOM 12095 O O . ILE B 1 490 ? 7.949 35.594 38.125 1 84 490 ILE B O 1
ATOM 12099 N N . ALA B 1 491 ? 6.637 35.938 39.875 1 84.75 491 ALA B N 1
ATOM 12100 C CA . ALA B 1 491 ? 7.438 37.062 40.375 1 84.75 491 ALA B CA 1
ATOM 12101 C C . ALA B 1 491 ? 8.828 36.594 40.781 1 84.75 491 ALA B C 1
ATOM 12103 O O . ALA B 1 491 ? 9.828 37.25 40.469 1 84.75 491 ALA B O 1
ATOM 12104 N N . ILE B 1 492 ? 8.852 35.531 41.469 1 89.5 492 ILE B N 1
ATOM 12105 C CA . ILE B 1 492 ? 10.125 34.969 41.875 1 89.5 492 ILE B CA 1
ATOM 12106 C C . ILE B 1 492 ? 10.953 34.594 40.656 1 89.5 492 ILE B C 1
ATOM 12108 O O . ILE B 1 492 ? 12.156 34.844 40.625 1 89.5 492 ILE B O 1
ATOM 12112 N N . ALA B 1 493 ? 10.344 33.938 39.719 1 89.94 493 ALA B N 1
ATOM 12113 C CA . ALA B 1 493 ? 11.031 33.562 38.5 1 89.94 493 ALA B CA 1
ATOM 12114 C C . ALA B 1 493 ? 11.602 34.781 37.781 1 89.94 493 ALA B C 1
ATOM 12116 O O . ALA B 1 493 ? 12.711 34.719 37.25 1 89.94 493 ALA B O 1
ATOM 12117 N N . LEU B 1 494 ? 10.953 35.812 37.75 1 88.69 494 LEU B N 1
ATOM 12118 C CA . LEU B 1 494 ? 11.398 37.031 37.094 1 88.69 494 LEU B CA 1
ATOM 12119 C C . LEU B 1 494 ? 12.625 37.594 37.781 1 88.69 494 LEU B C 1
ATOM 12121 O O . LEU B 1 494 ? 13.555 38.094 37.125 1 88.69 494 LEU B O 1
ATOM 12125 N N . VAL B 1 495 ? 12.625 37.562 39.094 1 90 495 VAL B N 1
ATOM 12126 C CA . VAL B 1 495 ? 13.766 38.031 39.875 1 90 495 VAL B CA 1
ATOM 12127 C C . VAL B 1 495 ? 15 37.188 39.562 1 90 495 VAL B C 1
ATOM 12129 O O . VAL B 1 495 ? 16.094 37.719 39.375 1 90 495 VAL B O 1
ATOM 12132 N N . ILE B 1 496 ? 14.781 35.969 39.531 1 92.62 496 ILE B N 1
ATOM 12133 C CA . ILE B 1 496 ? 15.875 35.062 39.219 1 92.62 496 ILE B CA 1
ATOM 12134 C C . ILE B 1 496 ? 16.406 35.344 37.812 1 92.62 496 ILE B C 1
ATOM 12136 O O . ILE B 1 496 ? 17.625 35.375 37.594 1 92.62 496 ILE B O 1
ATOM 12140 N N . VAL B 1 497 ? 15.586 35.562 36.875 1 91.81 497 VAL B N 1
ATOM 12141 C CA . VAL B 1 497 ? 15.969 35.812 35.469 1 91.81 497 VAL B CA 1
ATOM 12142 C C . VAL B 1 497 ? 16.75 37.125 35.406 1 91.81 497 VAL B C 1
ATOM 12144 O O . VAL B 1 497 ? 17.734 37.219 34.656 1 91.81 497 VAL B O 1
ATOM 12147 N N . ILE B 1 498 ? 16.375 38.094 36.125 1 89.94 498 ILE B N 1
ATOM 12148 C CA . ILE B 1 498 ? 17.078 39.375 36.156 1 89.94 498 ILE B CA 1
ATOM 12149 C C . ILE B 1 498 ? 18.469 39.188 36.75 1 89.94 498 ILE B C 1
ATOM 12151 O O . ILE B 1 498 ? 19.453 39.719 36.219 1 89.94 498 ILE B O 1
ATOM 12155 N N . ALA B 1 499 ? 18.5 38.469 37.844 1 92.25 499 ALA B N 1
ATOM 12156 C CA . ALA B 1 499 ? 19.781 38.188 38.469 1 92.25 499 ALA B CA 1
ATOM 12157 C C . ALA B 1 499 ? 20.703 37.438 37.5 1 92.25 499 ALA B C 1
ATOM 12159 O O . ALA B 1 499 ? 21.906 37.719 37.438 1 92.25 499 ALA B O 1
ATOM 12160 N N . LEU B 1 500 ? 20.172 36.531 36.844 1 92.69 500 LEU B N 1
ATOM 12161 C CA . LEU B 1 500 ? 20.938 35.781 35.844 1 92.69 500 LEU B CA 1
ATOM 12162 C C . LEU B 1 500 ? 21.438 36.688 34.719 1 92.69 500 LEU B C 1
ATOM 12164 O O . LEU B 1 500 ? 22.562 36.531 34.281 1 92.69 500 LEU B O 1
ATOM 12168 N N . THR B 1 501 ? 20.609 37.562 34.25 1 90.38 501 THR B N 1
ATOM 12169 C CA . THR B 1 501 ? 20.984 38.5 33.188 1 90.38 501 THR B CA 1
ATOM 12170 C C . THR B 1 501 ? 22.172 39.344 33.625 1 90.38 501 THR B C 1
ATOM 12172 O O . THR B 1 501 ? 23.141 39.5 32.875 1 90.38 501 THR B O 1
ATOM 12175 N N . VAL B 1 502 ? 22.125 39.812 34.844 1 90.81 502 VAL B N 1
ATOM 12176 C CA . VAL B 1 502 ? 23.188 40.656 35.344 1 90.81 502 VAL B CA 1
ATOM 12177 C C . VAL B 1 502 ? 24.469 39.844 35.5 1 90.81 502 VAL B C 1
ATOM 12179 O O . VAL B 1 502 ? 25.562 40.312 35.156 1 90.81 502 VAL B O 1
ATOM 12182 N N . PHE B 1 503 ? 24.344 38.75 36 1 94.31 503 PHE B N 1
ATOM 12183 C CA . PHE B 1 503 ? 25.484 37.875 36.156 1 94.31 503 PHE B CA 1
ATOM 12184 C C . PHE B 1 503 ? 26.156 37.562 34.844 1 94.31 503 PHE B C 1
ATOM 12186 O O . PHE B 1 503 ? 27.375 37.656 34.719 1 94.31 503 PHE B O 1
ATOM 12193 N N . LEU B 1 504 ? 25.344 37.281 33.812 1 93.75 504 LEU B N 1
ATOM 12194 C CA . LEU B 1 504 ? 25.906 36.938 32.5 1 93.75 504 LEU B CA 1
ATOM 12195 C C . LEU B 1 504 ? 26.562 38.156 31.844 1 93.75 504 LEU B C 1
ATOM 12197 O O . LEU B 1 504 ? 27.578 38.031 31.188 1 93.75 504 LEU B O 1
ATOM 12201 N N . GLU B 1 505 ? 26.016 39.312 32.062 1 91.75 505 GLU B N 1
ATOM 12202 C CA . GLU B 1 505 ? 26.578 40.531 31.484 1 91.75 505 GLU B CA 1
ATOM 12203 C C . GLU B 1 505 ? 27.938 40.844 32.094 1 91.75 505 GLU B C 1
ATOM 12205 O O . GLU B 1 505 ? 28.812 41.375 31.438 1 91.75 505 GLU B O 1
ATOM 12210 N N . ILE B 1 506 ? 28.094 40.438 33.344 1 92.19 506 ILE B N 1
ATOM 12211 C CA . ILE B 1 506 ? 29.312 40.781 34.062 1 92.19 506 ILE B CA 1
ATOM 12212 C C . ILE B 1 506 ? 30.375 39.688 33.844 1 92.19 506 ILE B C 1
ATOM 12214 O O . ILE B 1 506 ? 31.516 40 33.5 1 92.19 506 ILE B O 1
ATOM 12218 N N . LYS B 1 507 ? 30 38.469 34 1 93.75 507 LYS B N 1
ATOM 12219 C CA . LYS B 1 507 ? 30.969 37.375 34 1 93.75 507 LYS B CA 1
ATOM 12220 C C . LYS B 1 507 ? 31.312 36.938 32.562 1 93.75 507 LYS B C 1
ATOM 12222 O O . LYS B 1 507 ? 32.438 36.5 32.312 1 93.75 507 LYS B O 1
ATOM 12227 N N . PHE B 1 508 ? 30.344 37.031 31.656 1 93.25 508 PHE B N 1
ATOM 12228 C CA . PHE B 1 508 ? 30.578 36.594 30.297 1 93.25 508 PHE B CA 1
ATOM 12229 C C . PHE B 1 508 ? 30.203 37.656 29.281 1 93.25 508 PHE B C 1
ATOM 12231 O O . PHE B 1 508 ? 29.328 37.438 28.438 1 93.25 508 PHE B O 1
ATOM 12238 N N . PRO B 1 509 ? 30.906 38.688 29.328 1 89.31 509 PRO B N 1
ATOM 12239 C CA . PRO B 1 509 ? 30.562 39.781 28.406 1 89.31 509 PRO B CA 1
ATOM 12240 C C . PRO B 1 509 ? 30.844 39.406 26.938 1 89.31 509 PRO B C 1
ATOM 12242 O O . PRO B 1 509 ? 31.844 38.781 26.641 1 89.31 509 PRO B O 1
ATOM 12245 N N . ILE B 1 510 ? 29.891 39.562 26.109 1 90.62 510 ILE B N 1
ATOM 12246 C CA . ILE B 1 510 ? 30.047 39.344 24.672 1 90.62 510 ILE B CA 1
ATOM 12247 C C . ILE B 1 510 ? 30.219 40.688 23.953 1 90.62 510 ILE B C 1
ATOM 12249 O O . ILE B 1 510 ? 29.422 41.594 24.141 1 90.62 510 ILE B O 1
ATOM 12253 N N . LYS B 1 511 ? 31.359 40.781 23.25 1 83 511 LYS B N 1
ATOM 12254 C CA . LYS B 1 511 ? 31.703 42.031 22.578 1 83 511 LYS B CA 1
ATOM 12255 C C . LYS B 1 511 ? 30.703 42.344 21.484 1 83 511 LYS B C 1
ATOM 12257 O O . LYS B 1 511 ? 30.25 41.469 20.766 1 83 511 LYS B O 1
ATOM 12262 N N . LYS B 1 512 ? 30.266 43.594 21.516 1 78.62 512 LYS B N 1
ATOM 12263 C CA . LYS B 1 512 ? 29.359 44.125 20.516 1 78.62 512 LYS B CA 1
ATOM 12264 C C . LYS B 1 512 ? 29.922 43.938 19.109 1 78.62 512 LYS B C 1
ATOM 12266 O O . LYS B 1 512 ? 31.062 44.312 18.844 1 78.62 512 LYS B O 1
ATOM 12271 N N . LYS B 1 513 ? 29.172 43.156 18.422 1 74.62 513 LYS B N 1
ATOM 12272 C CA . LYS B 1 513 ? 29.656 42.938 17.047 1 74.62 513 LYS B CA 1
ATOM 12273 C C . LYS B 1 513 ? 28.844 43.781 16.062 1 74.62 513 LYS B C 1
ATOM 12275 O O . LYS B 1 513 ? 27.625 43.906 16.188 1 74.62 513 LYS B O 1
ATOM 12280 N N . GLY B 1 514 ? 29.484 44.406 15.07 1 76.06 514 GLY B N 1
ATOM 12281 C CA . GLY B 1 514 ? 28.844 45.094 13.969 1 76.06 514 GLY B CA 1
ATOM 12282 C C . GLY B 1 514 ? 28.719 46.594 14.203 1 76.06 514 GLY B C 1
ATOM 12283 O O . GLY B 1 514 ? 28.672 47.031 15.352 1 76.06 514 GLY B O 1
ATOM 12284 N N . SER B 1 515 ? 28.641 47.438 13.203 1 88.19 515 SER B N 1
ATOM 12285 C CA . SER B 1 515 ? 28.438 48.875 13.25 1 88.19 515 SER B CA 1
ATOM 12286 C C . SER B 1 515 ? 26.984 49.219 13.539 1 88.19 515 SER B C 1
ATOM 12288 O O . SER B 1 515 ? 26.094 48.375 13.398 1 88.19 515 SER B O 1
ATOM 12290 N N . TRP B 1 516 ? 26.797 50.344 14.062 1 89.5 516 TRP B N 1
ATOM 12291 C CA . TRP B 1 516 ? 25.438 50.812 14.375 1 89.5 516 TRP B CA 1
ATOM 12292 C C . TRP B 1 516 ? 24.562 50.812 13.125 1 89.5 516 TRP B C 1
ATOM 12294 O O . TRP B 1 516 ? 23.375 50.531 13.203 1 89.5 516 TRP B O 1
ATOM 12304 N N . LYS B 1 517 ? 25.125 51.031 11.953 1 92.81 517 LYS B N 1
ATOM 12305 C CA . LYS B 1 517 ? 24.391 50.969 10.695 1 92.81 517 LYS B CA 1
ATOM 12306 C C . LYS B 1 517 ? 23.906 49.562 10.391 1 92.81 517 LYS B C 1
ATOM 12308 O O . LYS B 1 517 ? 22.766 49.344 9.984 1 92.81 517 LYS B O 1
ATOM 12313 N N . ARG B 1 518 ? 24.797 48.688 10.609 1 93.06 518 ARG B N 1
ATOM 12314 C CA . ARG B 1 518 ? 24.438 47.281 10.336 1 93.06 518 ARG B CA 1
ATOM 12315 C C . ARG B 1 518 ? 23.359 46.812 11.297 1 93.06 518 ARG B C 1
ATOM 12317 O O . ARG B 1 518 ? 22.406 46.125 10.875 1 93.06 518 ARG B O 1
ATOM 12324 N N . ARG B 1 519 ? 23.531 47.094 12.547 1 93.44 519 ARG B N 1
ATOM 12325 C CA . ARG B 1 519 ? 22.516 46.719 13.531 1 93.44 519 ARG B CA 1
ATOM 12326 C C . ARG B 1 519 ? 21.188 47.406 13.234 1 93.44 519 ARG B C 1
ATOM 12328 O O . ARG B 1 519 ? 20.125 46.812 13.398 1 93.44 519 ARG B O 1
ATOM 12335 N N . GLY B 1 520 ? 21.297 48.625 12.797 1 94.12 520 GLY B N 1
ATOM 12336 C CA . GLY B 1 520 ? 20.094 49.375 12.43 1 94.12 520 GLY B CA 1
ATOM 12337 C C . GLY B 1 520 ? 19.359 48.781 11.25 1 94.12 520 GLY B C 1
ATOM 12338 O O . GLY B 1 520 ? 18.125 48.719 11.25 1 94.12 520 GLY B O 1
ATOM 12339 N N . ILE B 1 521 ? 20.109 48.406 10.289 1 95.88 521 ILE B N 1
ATOM 12340 C CA . ILE B 1 521 ? 19.5 47.781 9.117 1 95.88 521 ILE B CA 1
ATOM 12341 C C . ILE B 1 521 ? 18.781 46.5 9.523 1 95.88 521 ILE B C 1
ATOM 12343 O O . ILE B 1 521 ? 17.656 46.219 9.086 1 95.88 521 ILE B O 1
ATOM 12347 N N . TRP B 1 522 ? 19.406 45.656 10.344 1 94.25 522 TRP B N 1
ATOM 12348 C CA . TRP B 1 522 ? 18.797 44.406 10.797 1 94.25 522 TRP B CA 1
ATOM 12349 C C . TRP B 1 522 ? 17.547 44.688 11.633 1 94.25 522 TRP B C 1
ATOM 12351 O O . TRP B 1 522 ? 16.578 43.938 11.57 1 94.25 522 TRP B O 1
ATOM 12361 N N . ALA B 1 523 ? 17.609 45.719 12.422 1 96.19 523 ALA B N 1
ATOM 12362 C CA . ALA B 1 523 ? 16.453 46.125 13.203 1 96.19 523 ALA B CA 1
ATOM 12363 C C . ALA B 1 523 ? 15.305 46.562 12.297 1 96.19 523 ALA B C 1
ATOM 12365 O O . ALA B 1 523 ? 14.141 46.219 12.539 1 96.19 523 ALA B O 1
ATOM 12366 N N . LEU B 1 524 ? 15.703 47.312 11.281 1 96.38 524 LEU B N 1
ATOM 12367 C CA . LEU B 1 524 ? 14.688 47.781 10.336 1 96.38 524 LEU B CA 1
ATOM 12368 C C . LEU B 1 524 ? 14.07 46.625 9.586 1 96.38 524 LEU B C 1
ATOM 12370 O O . LEU B 1 524 ? 12.852 46.562 9.406 1 96.38 524 LEU B O 1
ATOM 12374 N N . LEU B 1 525 ? 14.883 45.719 9.141 1 96.69 525 LEU B N 1
ATOM 12375 C CA . LEU B 1 525 ? 14.383 44.531 8.461 1 96.69 525 LEU B CA 1
ATOM 12376 C C . LEU B 1 525 ? 13.5 43.688 9.383 1 96.69 525 LEU B C 1
ATOM 12378 O O . LEU B 1 525 ? 12.516 43.094 8.938 1 96.69 525 LEU B O 1
ATOM 12382 N N . SER B 1 526 ? 13.891 43.688 10.625 1 97.44 526 SER B N 1
ATOM 12383 C CA . SER B 1 526 ? 13.094 42.969 11.609 1 97.44 526 SER B CA 1
ATOM 12384 C C . SER B 1 526 ? 11.734 43.625 11.812 1 97.44 526 SER B C 1
ATOM 12386 O O . SER B 1 526 ? 10.719 42.938 11.938 1 97.44 526 SER B O 1
ATOM 12388 N N . LEU B 1 527 ? 11.719 44.875 11.812 1 96 527 LEU B N 1
ATOM 12389 C CA . LEU B 1 527 ? 10.453 45.594 11.93 1 96 527 LEU B CA 1
ATOM 12390 C C . LEU B 1 527 ? 9.562 45.344 10.727 1 96 527 LEU B C 1
ATOM 12392 O O . LEU B 1 527 ? 8.352 45.188 10.867 1 96 527 LEU B O 1
ATOM 12396 N N . LEU B 1 528 ? 10.172 45.312 9.609 1 96.06 528 LEU B N 1
ATOM 12397 C CA . LEU B 1 528 ? 9.43 45 8.398 1 96.06 528 LEU B CA 1
ATOM 12398 C C . LEU B 1 528 ? 8.867 43.594 8.461 1 96.06 528 LEU B C 1
ATOM 12400 O O . LEU B 1 528 ? 7.754 43.344 7.992 1 96.06 528 LEU B O 1
ATOM 12404 N N . LEU B 1 529 ? 9.641 42.656 8.984 1 96.81 529 LEU B N 1
ATOM 12405 C CA . LEU B 1 529 ? 9.156 41.312 9.148 1 96.81 529 LEU B CA 1
ATOM 12406 C C . LEU B 1 529 ? 7.914 41.25 10.031 1 96.81 529 LEU B C 1
ATOM 12408 O O . LEU B 1 529 ? 6.957 40.531 9.727 1 96.81 529 LEU B O 1
ATOM 12412 N N . PHE B 1 530 ? 7.879 42.062 11.078 1 95.81 530 PHE B N 1
ATOM 12413 C CA . PHE B 1 530 ? 6.754 42.062 12.008 1 95.81 530 PHE B CA 1
ATOM 12414 C C . PHE B 1 530 ? 5.543 42.75 11.383 1 95.81 530 PHE B C 1
ATOM 12416 O O . PHE B 1 530 ? 4.434 42.656 11.914 1 95.81 530 PHE B O 1
ATOM 12423 N N . MET B 1 531 ? 5.668 43.281 10.227 1 94.06 531 MET B N 1
ATOM 12424 C CA . MET B 1 531 ? 4.539 43.875 9.5 1 94.06 531 MET B CA 1
ATOM 12425 C C . MET B 1 531 ? 3.896 42.844 8.586 1 94.06 531 MET B C 1
ATOM 12427 O O . MET B 1 531 ? 2.754 43 8.148 1 94.06 531 MET B O 1
ATOM 12431 N N . THR B 1 532 ? 4.508 41.781 8.352 1 94.62 532 THR B N 1
ATOM 12432 C CA . THR B 1 532 ? 4.035 40.781 7.391 1 94.62 532 THR B CA 1
ATOM 12433 C C . THR B 1 532 ? 2.768 40.094 7.902 1 94.62 532 THR B C 1
ATOM 12435 O O . THR B 1 532 ? 1.931 39.656 7.109 1 94.62 532 THR B O 1
ATOM 12438 N N . PRO B 1 533 ? 2.529 39.938 9.258 1 92.88 533 PRO B N 1
ATOM 12439 C CA . PRO B 1 533 ? 1.334 39.25 9.742 1 92.88 533 PRO B CA 1
ATOM 12440 C C . PRO B 1 533 ? 0.039 39.906 9.281 1 92.88 533 PRO B C 1
ATOM 12442 O O . PRO B 1 533 ? -1.006 39.25 9.211 1 92.88 533 PRO B O 1
ATOM 12445 N N . ILE B 1 534 ? 0.136 41.125 8.898 1 88.94 534 ILE B N 1
ATOM 12446 C CA . ILE B 1 534 ? -1.037 41.844 8.398 1 88.94 534 ILE B CA 1
ATOM 12447 C C . ILE B 1 534 ? -1.521 41.188 7.105 1 88.94 534 ILE B C 1
ATOM 12449 O O . ILE B 1 534 ? -2.689 41.312 6.734 1 88.94 534 ILE B O 1
ATOM 12453 N N . ARG B 1 535 ? -0.665 40.406 6.516 1 89.38 535 ARG B N 1
ATOM 12454 C CA . ARG B 1 535 ? -1.011 39.812 5.234 1 89.38 535 ARG B CA 1
ATOM 12455 C C . ARG B 1 535 ? -1.073 38.312 5.336 1 89.38 535 ARG B C 1
ATOM 12457 O O . ARG B 1 535 ? -1.205 37.594 4.328 1 89.38 535 ARG B O 1
ATOM 12464 N N . PHE B 1 536 ? -1.039 37.75 6.523 1 89.56 536 PHE B N 1
ATOM 12465 C CA . PHE B 1 536 ? -0.985 36.281 6.719 1 89.56 536 PHE B CA 1
ATOM 12466 C C . PHE B 1 536 ? -2.262 35.625 6.219 1 89.56 536 PHE B C 1
ATOM 12468 O O . PHE B 1 536 ? -2.232 34.5 5.742 1 89.56 536 PHE B O 1
ATOM 12475 N N . ASN B 1 537 ? -3.381 36.344 6.32 1 82 537 ASN B N 1
ATOM 12476 C CA . ASN B 1 537 ? -4.672 35.719 6.055 1 82 537 ASN B CA 1
ATOM 12477 C C . ASN B 1 537 ? -5.305 36.25 4.773 1 82 537 ASN B C 1
ATOM 12479 O O . ASN B 1 537 ? -6.508 36.094 4.555 1 82 537 ASN B O 1
ATOM 12483 N N . HIS B 1 538 ? -4.535 36.969 4.035 1 81.19 538 HIS B N 1
ATOM 12484 C CA . HIS B 1 538 ? -5.039 37.5 2.771 1 81.19 538 HIS B CA 1
ATOM 12485 C C . HIS B 1 538 ? -4.758 36.531 1.625 1 81.19 538 HIS B C 1
ATOM 12487 O O . HIS B 1 538 ? -3.678 36.562 1.03 1 81.19 538 HIS B O 1
ATOM 12493 N N . ASP B 1 539 ? -5.77 35.781 1.351 1 77 539 ASP B N 1
ATOM 12494 C CA . ASP B 1 539 ? -5.664 34.688 0.395 1 77 539 ASP B CA 1
ATOM 12495 C C . ASP B 1 539 ? -5.172 35.188 -0.961 1 77 539 ASP B C 1
ATOM 12497 O O . ASP B 1 539 ? -5.621 36.219 -1.446 1 77 539 ASP B O 1
ATOM 12501 N N . GLY B 1 540 ? -4.16 34.594 -1.474 1 78.88 540 GLY B N 1
ATOM 12502 C CA . GLY B 1 540 ? -3.67 34.875 -2.814 1 78.88 540 GLY B CA 1
ATOM 12503 C C . GLY B 1 540 ? -2.393 35.688 -2.826 1 78.88 540 GLY B C 1
ATOM 12504 O O . GLY B 1 540 ? -1.684 35.719 -3.834 1 78.88 540 GLY B O 1
ATOM 12505 N N . GLY B 1 541 ? -2.137 36.375 -1.736 1 85.5 541 GLY B N 1
ATOM 12506 C CA . GLY B 1 541 ? -0.92 37.188 -1.694 1 85.5 541 GLY B CA 1
ATOM 12507 C C . GLY B 1 541 ? 0.326 36.344 -1.45 1 85.5 541 GLY B C 1
ATOM 12508 O O . GLY B 1 541 ? 0.234 35.188 -1.08 1 85.5 541 GLY B O 1
ATOM 12509 N N . MET B 1 542 ? 1.469 36.938 -1.775 1 89.31 542 MET B N 1
ATOM 12510 C CA . MET B 1 542 ? 2.754 36.281 -1.645 1 89.31 542 MET B CA 1
ATOM 12511 C C . MET B 1 542 ? 3.02 35.875 -0.194 1 89.31 542 MET B C 1
ATOM 12513 O O . MET B 1 542 ? 3.453 34.781 0.085 1 89.31 542 MET B O 1
ATOM 12517 N N . ILE B 1 543 ? 2.764 36.75 0.671 1 92.44 543 ILE B N 1
ATOM 12518 C CA . ILE B 1 543 ? 3.043 36.531 2.084 1 92.44 543 ILE B CA 1
ATOM 12519 C C . ILE B 1 543 ? 2.133 35.438 2.615 1 92.44 543 ILE B C 1
ATOM 12521 O O . ILE B 1 543 ? 2.549 34.625 3.445 1 92.44 543 ILE B O 1
ATOM 12525 N N . TYR B 1 544 ? 0.906 35.406 2.086 1 90.56 544 TYR B N 1
ATOM 12526 C CA . TYR B 1 544 ? -0.032 34.375 2.441 1 90.56 544 TYR B CA 1
ATOM 12527 C C . TYR B 1 544 ? 0.547 33 2.123 1 90.56 544 TYR B C 1
ATOM 12529 O O . TYR B 1 544 ? 0.554 32.094 2.975 1 90.56 544 TYR B O 1
ATOM 12537 N N . HIS B 1 545 ? 1.108 32.906 0.976 1 92.62 545 HIS B N 1
ATOM 12538 C CA . HIS B 1 545 ? 1.621 31.609 0.523 1 92.62 545 HIS B CA 1
ATOM 12539 C C . HIS B 1 545 ? 2.932 31.266 1.22 1 92.62 545 HIS B C 1
ATOM 12541 O O . HIS B 1 545 ? 3.186 30.094 1.528 1 92.62 545 HIS B O 1
ATOM 12547 N N . ILE B 1 546 ? 3.777 32.219 1.449 1 93.88 546 ILE B N 1
ATOM 12548 C CA . ILE B 1 546 ? 5.039 31.984 2.145 1 93.88 546 ILE B CA 1
ATOM 12549 C C . ILE B 1 546 ? 4.762 31.516 3.572 1 93.88 546 ILE B C 1
ATOM 12551 O O . ILE B 1 546 ? 5.379 30.562 4.055 1 93.88 546 ILE B O 1
ATOM 12555 N N . ASN B 1 547 ? 3.846 32.219 4.211 1 93.56 547 ASN B N 1
ATOM 12556 C CA . ASN B 1 547 ? 3.455 31.859 5.57 1 93.56 547 ASN B CA 1
ATOM 12557 C C . ASN B 1 547 ? 2.965 30.422 5.652 1 93.56 547 ASN B C 1
ATOM 12559 O O . ASN B 1 547 ? 3.385 29.656 6.531 1 93.56 547 ASN B O 1
ATOM 12563 N N . ARG B 1 548 ? 2.168 30.062 4.762 1 90.56 548 ARG B N 1
ATOM 12564 C CA . ARG B 1 548 ? 1.618 28.719 4.727 1 90.56 548 ARG B CA 1
ATOM 12565 C C . ARG B 1 548 ? 2.697 27.703 4.375 1 90.56 548 ARG B C 1
ATOM 12567 O O . ARG B 1 548 ? 2.676 26.562 4.871 1 90.56 548 ARG B O 1
ATOM 12574 N N . GLY B 1 549 ? 3.639 28.078 3.531 1 93.06 549 GLY B N 1
ATOM 12575 C CA . GLY B 1 549 ? 4.746 27.219 3.164 1 93.06 549 GLY B CA 1
ATOM 12576 C C . GLY B 1 549 ? 5.648 26.875 4.336 1 93.06 549 GLY B C 1
ATOM 12577 O O . GLY B 1 549 ? 6.348 25.859 4.312 1 93.06 549 GLY B O 1
ATOM 12578 N N . PHE B 1 550 ? 5.582 27.703 5.418 1 94.94 550 PHE B N 1
ATOM 12579 C CA . PHE B 1 550 ? 6.324 27.453 6.648 1 94.94 550 PHE B CA 1
ATOM 12580 C C . PHE B 1 550 ? 5.523 26.578 7.602 1 94.94 550 PHE B C 1
ATOM 12582 O O . PHE B 1 550 ? 5.84 26.5 8.789 1 94.94 550 PHE B O 1
ATOM 12589 N N . ASP B 1 551 ? 4.434 26.031 7.16 1 90.44 551 ASP B N 1
ATOM 12590 C CA . ASP B 1 551 ? 3.582 25.094 7.902 1 90.44 551 ASP B CA 1
ATOM 12591 C C . ASP B 1 551 ? 2.646 25.844 8.844 1 90.44 551 ASP B C 1
ATOM 12593 O O . ASP B 1 551 ? 2.064 25.25 9.758 1 90.44 551 ASP B O 1
ATOM 12597 N N . ASN B 1 552 ? 2.559 27.172 8.758 1 92 552 ASN B N 1
ATOM 12598 C CA . ASN B 1 552 ? 1.615 27.938 9.562 1 92 552 ASN B CA 1
ATOM 12599 C C . ASN B 1 552 ? 0.242 28.016 8.898 1 92 552 ASN B C 1
ATOM 12601 O O . ASN B 1 552 ? -0.111 29.031 8.305 1 92 552 ASN B O 1
ATOM 12605 N N . LYS B 1 553 ? -0.531 26.922 9.047 1 78.69 553 LYS B N 1
ATOM 12606 C CA . LYS B 1 553 ? -1.858 26.812 8.453 1 78.69 553 LYS B CA 1
ATOM 12607 C C . LYS B 1 553 ? -2.949 26.906 9.516 1 78.69 553 LYS B C 1
ATOM 12609 O O . LYS B 1 553 ? -3.148 25.969 10.289 1 78.69 553 LYS B O 1
ATOM 12614 N N . GLN B 1 554 ? -3.594 28.031 9.555 1 73.19 554 GLN B N 1
ATOM 12615 C CA . GLN B 1 554 ? -4.594 28.25 10.594 1 73.19 554 GLN B CA 1
ATOM 12616 C C . GLN B 1 554 ? -5.996 27.906 10.094 1 73.19 554 GLN B C 1
ATOM 12618 O O . GLN B 1 554 ? -6.32 28.156 8.93 1 73.19 554 GLN B O 1
ATOM 12623 N N . SER B 1 555 ? -6.801 27.203 10.852 1 66.25 555 SER B N 1
ATOM 12624 C CA . SER B 1 555 ? -8.203 26.922 10.547 1 66.25 555 SER B CA 1
ATOM 12625 C C . SER B 1 555 ? -9.133 27.859 11.32 1 66.25 555 SER B C 1
ATOM 12627 O O . SER B 1 555 ? -10.234 28.156 10.867 1 66.25 555 SER B O 1
ATOM 12629 N N . PHE B 1 556 ? -8.766 28.516 12.344 1 64.62 556 PHE B N 1
ATOM 12630 C CA . PHE B 1 556 ? -9.445 29.438 13.242 1 64.62 556 PHE B CA 1
ATOM 12631 C C . PHE B 1 556 ? -10.688 28.797 13.844 1 64.62 556 PHE B C 1
ATOM 12633 O O . PHE B 1 556 ? -11.367 29.406 14.68 1 64.62 556 PHE B O 1
ATOM 12640 N N . ARG B 1 557 ? -10.977 27.516 13.539 1 60.66 557 ARG B N 1
ATOM 12641 C CA . ARG B 1 557 ? -12.203 26.875 14.016 1 60.66 557 ARG B CA 1
ATOM 12642 C C . ARG B 1 557 ? -11.969 26.172 15.344 1 60.66 557 ARG B C 1
ATOM 12644 O O . ARG B 1 557 ? -12.898 26.031 16.141 1 60.66 557 ARG B O 1
ATOM 12651 N N . ASN B 1 558 ? -10.82 25.703 15.531 1 62.66 558 ASN B N 1
ATOM 12652 C CA . ASN B 1 558 ? -10.414 25.094 16.797 1 62.66 558 ASN B CA 1
ATOM 12653 C C . ASN B 1 558 ? -9.172 25.781 17.359 1 62.66 558 ASN B C 1
ATOM 12655 O O . ASN B 1 558 ? -8.055 25.297 17.188 1 62.66 558 ASN B O 1
ATOM 12659 N N . PRO B 1 559 ? -9.469 26.891 18.109 1 72.06 559 PRO B N 1
ATOM 12660 C CA . PRO B 1 559 ? -8.344 27.688 18.594 1 72.06 559 PRO B CA 1
ATOM 12661 C C . PRO B 1 559 ? -7.387 26.891 19.484 1 72.06 559 PRO B C 1
ATOM 12663 O O . PRO B 1 559 ? -6.184 27.172 19.484 1 72.06 559 PRO B O 1
ATOM 12666 N N . GLU B 1 560 ? -7.965 25.953 20.234 1 73.56 560 GLU B N 1
ATOM 12667 C CA . GLU B 1 560 ? -7.098 25.141 21.094 1 73.56 560 GLU B CA 1
ATOM 12668 C C . GLU B 1 560 ? -6.113 24.328 20.25 1 73.56 560 GLU B C 1
ATOM 12670 O O . GLU B 1 560 ? -4.914 24.297 20.547 1 73.56 560 GLU B O 1
ATOM 12675 N N . ARG B 1 561 ? -6.641 23.719 19.25 1 73.81 561 ARG B N 1
ATOM 12676 C CA . ARG B 1 561 ? -5.781 22.922 18.375 1 73.81 561 ARG B CA 1
ATOM 12677 C C . ARG B 1 561 ? -4.816 23.828 17.609 1 73.81 561 ARG B C 1
ATOM 12679 O O . ARG B 1 561 ? -3.643 23.484 17.438 1 73.81 561 ARG B O 1
ATOM 12686 N N . ASP B 1 562 ? -5.266 24.922 17.188 1 80.88 562 ASP B N 1
ATOM 12687 C CA . ASP B 1 562 ? -4.465 25.828 16.375 1 80.88 562 ASP B CA 1
ATOM 12688 C C . ASP B 1 562 ? -3.234 26.312 17.141 1 80.88 562 ASP B C 1
ATOM 12690 O O . ASP B 1 562 ? -2.137 26.375 16.578 1 80.88 562 ASP B O 1
ATOM 12694 N N . ILE B 1 563 ? -3.41 26.656 18.344 1 87.88 563 ILE B N 1
ATOM 12695 C CA . ILE B 1 563 ? -2.281 27.188 19.109 1 87.88 563 ILE B CA 1
ATOM 12696 C C . ILE B 1 563 ? -1.306 26.047 19.422 1 87.88 563 ILE B C 1
ATOM 12698 O O . ILE B 1 563 ? -0.095 26.281 19.5 1 87.88 563 ILE B O 1
ATOM 12702 N N . GLN B 1 564 ? -1.802 24.859 19.578 1 85.69 564 GLN B N 1
ATOM 12703 C CA . GLN B 1 564 ? -0.941 23.719 19.859 1 85.69 564 GLN B CA 1
ATOM 12704 C C . GLN B 1 564 ? -0.062 23.375 18.656 1 85.69 564 GLN B C 1
ATOM 12706 O O . GLN B 1 564 ? 1.087 22.953 18.828 1 85.69 564 GLN B O 1
ATOM 12711 N N . ILE B 1 565 ? -0.578 23.609 17.438 1 86.44 565 ILE B N 1
ATOM 12712 C CA . ILE B 1 565 ? 0.164 23.141 16.281 1 86.44 565 ILE B CA 1
ATOM 12713 C C . ILE B 1 565 ? 0.946 24.297 15.656 1 86.44 565 ILE B C 1
ATOM 12715 O O . ILE B 1 565 ? 1.965 24.078 15 1 86.44 565 ILE B O 1
ATOM 12719 N N . ASN B 1 566 ? 0.542 25.562 15.883 1 91.5 566 ASN B N 1
ATOM 12720 C CA . ASN B 1 566 ? 1.242 26.703 15.305 1 91.5 566 ASN B CA 1
ATOM 12721 C C . ASN B 1 566 ? 2.115 27.406 16.344 1 91.5 566 ASN B C 1
ATOM 12723 O O . ASN B 1 566 ? 3 28.188 15.992 1 91.5 566 ASN B O 1
ATOM 12727 N N . GLY B 1 567 ? 1.91 27.109 17.578 1 94.06 567 GLY B N 1
ATOM 12728 C CA . GLY B 1 567 ? 2.641 27.797 18.641 1 94.06 567 GLY B CA 1
ATOM 12729 C C . GLY B 1 567 ? 2.006 29.109 19.047 1 94.06 567 GLY B C 1
ATOM 12730 O O . GLY B 1 567 ? 1.229 29.703 18.297 1 94.06 567 GLY B O 1
ATOM 12731 N N . PRO B 1 568 ? 2.326 29.562 20.188 1 95 568 PRO B N 1
ATOM 12732 C CA . PRO B 1 568 ? 1.646 30.734 20.75 1 95 568 PRO B CA 1
ATOM 12733 C C . PRO B 1 568 ? 1.968 32.031 19.984 1 95 568 PRO B C 1
ATOM 12735 O O . PRO B 1 568 ? 1.083 32.844 19.781 1 95 568 PRO B O 1
ATOM 12738 N N . LEU B 1 569 ? 3.201 32.156 19.562 1 95.5 569 LEU B N 1
ATOM 12739 C CA . LEU B 1 569 ? 3.564 33.406 18.891 1 95.5 569 LEU B CA 1
ATOM 12740 C C . LEU B 1 569 ? 2.893 33.5 17.531 1 95.5 569 LEU B C 1
ATOM 12742 O O . LEU B 1 569 ? 2.24 34.5 17.219 1 95.5 569 LEU B O 1
ATOM 12746 N N . LEU B 1 570 ? 3.066 32.469 16.703 1 95.38 570 LEU B N 1
ATOM 12747 C CA . LEU B 1 570 ? 2.473 32.5 15.375 1 95.38 570 LEU B CA 1
ATOM 12748 C C . LEU B 1 570 ? 0.951 32.562 15.461 1 95.38 570 LEU B C 1
ATOM 12750 O O . LEU B 1 570 ? 0.299 33.219 14.641 1 95.38 570 LEU B O 1
ATOM 12754 N N . ASN B 1 571 ? 0.445 31.828 16.438 1 91.69 571 ASN B N 1
ATOM 12755 C CA . ASN B 1 571 ? -1 31.891 16.625 1 91.69 571 ASN B CA 1
ATOM 12756 C C . ASN B 1 571 ? -1.472 33.312 16.875 1 91.69 571 ASN B C 1
ATOM 12758 O O . ASN B 1 571 ? -2.496 33.75 16.328 1 91.69 571 ASN B O 1
ATOM 12762 N N . PHE B 1 572 ? -0.774 34.062 17.734 1 91.69 572 PHE B N 1
ATOM 12763 C CA . PHE B 1 572 ? -1.08 35.469 18.016 1 91.69 572 PHE B CA 1
ATOM 12764 C C . PHE B 1 572 ? -1.013 36.312 16.75 1 91.69 572 PHE B C 1
ATOM 12766 O O . PHE B 1 572 ? -1.918 37.094 16.469 1 91.69 572 PHE B O 1
ATOM 12773 N N . LEU B 1 573 ? 0.023 36.062 15.984 1 92.94 573 LEU B N 1
ATOM 12774 C CA . LEU B 1 573 ? 0.24 36.844 14.766 1 92.94 573 LEU B CA 1
ATOM 12775 C C . LEU B 1 573 ? -0.816 36.5 13.719 1 92.94 573 LEU B C 1
ATOM 12777 O O . LEU B 1 573 ? -1.217 37.344 12.93 1 92.94 573 LEU B O 1
ATOM 12781 N N . ASN B 1 574 ? -1.31 35.312 13.664 1 88.75 574 ASN B N 1
ATOM 12782 C CA . ASN B 1 574 ? -2.324 34.844 12.719 1 88.75 574 ASN B CA 1
ATOM 12783 C C . ASN B 1 574 ? -3.648 35.562 12.93 1 88.75 574 ASN B C 1
ATOM 12785 O O . ASN B 1 574 ? -4.438 35.719 11.992 1 88.75 574 ASN B O 1
ATOM 12789 N N . TYR B 1 575 ? -3.85 36.062 14.156 1 82.5 575 TYR B N 1
ATOM 12790 C CA . TYR B 1 575 ? -5.145 36.625 14.477 1 82.5 575 TYR B CA 1
ATOM 12791 C C . TYR B 1 575 ? -5.125 38.156 14.281 1 82.5 575 TYR B C 1
ATOM 12793 O O . TYR B 1 575 ? -6.105 38.844 14.578 1 82.5 575 TYR B O 1
ATOM 12801 N N . PHE B 1 576 ? -4.078 38.75 13.773 1 80.94 576 PHE B N 1
ATOM 12802 C CA . PHE B 1 576 ? -3.939 40.219 13.625 1 80.94 576 PHE B CA 1
ATOM 12803 C C . PHE B 1 576 ? -4.93 40.75 12.602 1 80.94 576 PHE B C 1
ATOM 12805 O O . PHE B 1 576 ? -5.484 41.844 12.773 1 80.94 576 PHE B O 1
ATOM 12812 N N . ASP B 1 577 ? -5.016 40.062 11.469 1 78.12 577 ASP B N 1
ATOM 12813 C CA . ASP B 1 577 ? -5.93 40.531 10.43 1 78.12 577 ASP B CA 1
ATOM 12814 C C . ASP B 1 577 ? -6.746 39.375 9.859 1 78.12 577 ASP B C 1
ATOM 12816 O O . ASP B 1 577 ? -6.289 38.688 8.945 1 78.12 577 ASP B O 1
ATOM 12820 N N . LEU B 1 578 ? -8.016 39.25 10.445 1 75.94 578 LEU B N 1
ATOM 12821 C CA . LEU B 1 578 ? -8.891 38.188 10.016 1 75.94 578 LEU B CA 1
ATOM 12822 C C . LEU B 1 578 ? -9.883 38.656 8.961 1 75.94 578 LEU B C 1
ATOM 12824 O O . LEU B 1 578 ? -10.375 39.781 9.047 1 75.94 578 LEU B O 1
ATOM 12828 N N . GLN B 1 579 ? -10.062 37.906 7.965 1 74.44 579 GLN B N 1
ATOM 12829 C CA . GLN B 1 579 ? -11.141 38.156 7.023 1 74.44 579 GLN B CA 1
ATOM 12830 C C . GLN B 1 579 ? -12.492 37.719 7.582 1 74.44 579 GLN B C 1
ATOM 12832 O O . GLN B 1 579 ? -12.633 36.562 8.008 1 74.44 579 GLN B O 1
ATOM 12837 N N . ILE B 1 580 ? -13.492 38.594 7.59 1 76.19 580 ILE B N 1
ATOM 12838 C CA . ILE B 1 580 ? -14.773 38.344 8.242 1 76.19 580 ILE B CA 1
ATOM 12839 C C . ILE B 1 580 ? -15.578 37.344 7.453 1 76.19 580 ILE B C 1
ATOM 12841 O O . ILE B 1 580 ? -16.016 36.312 8.008 1 76.19 580 ILE B O 1
ATOM 12845 N N . MET B 1 581 ? -15.945 37.562 6.219 1 82.12 581 MET B N 1
ATOM 12846 C CA . MET B 1 581 ? -16.797 36.719 5.387 1 82.12 581 MET B CA 1
ATOM 12847 C C . MET B 1 581 ? -16.391 36.812 3.92 1 82.12 581 MET B C 1
ATOM 12849 O O . MET B 1 581 ? -15.891 37.844 3.475 1 82.12 581 MET B O 1
ATOM 12853 N N . ASN B 1 582 ? -16.547 35.75 3.199 1 78.38 582 ASN B N 1
ATOM 12854 C CA . ASN B 1 582 ? -16.375 35.812 1.751 1 78.38 582 ASN B CA 1
ATOM 12855 C C . ASN B 1 582 ? -17.453 36.656 1.089 1 78.38 582 ASN B C 1
ATOM 12857 O O . ASN B 1 582 ? -18.625 36.531 1.449 1 78.38 582 ASN B O 1
ATOM 12861 N N . LYS B 1 583 ? -17.188 37.469 0.193 1 84.31 583 LYS B N 1
ATOM 12862 C CA . LYS B 1 583 ? -18.156 38.25 -0.536 1 84.31 583 LYS B CA 1
ATOM 12863 C C . LYS B 1 583 ? -18.984 37.406 -1.491 1 84.31 583 LYS B C 1
ATOM 12865 O O . LYS B 1 583 ? -18.422 36.719 -2.369 1 84.31 583 LYS B O 1
ATOM 12870 N N . PRO B 1 584 ? -20.344 37.344 -1.221 1 87.12 584 PRO B N 1
ATOM 12871 C CA . PRO B 1 584 ? -21.156 36.625 -2.191 1 87.12 584 PRO B CA 1
ATOM 12872 C C . PRO B 1 584 ? -21.078 37.188 -3.598 1 87.12 584 PRO B C 1
ATOM 12874 O O . PRO B 1 584 ? -20.938 38.406 -3.754 1 87.12 584 PRO B O 1
ATOM 12877 N N . SER B 1 585 ? -21.109 36.531 -4.711 1 84.69 585 SER B N 1
ATOM 12878 C CA . SER B 1 585 ? -20.875 36.938 -6.094 1 84.69 585 SER B CA 1
ATOM 12879 C C . SER B 1 585 ? -21.844 38.031 -6.516 1 84.69 585 SER B C 1
ATOM 12881 O O . SER B 1 585 ? -21.453 38.969 -7.211 1 84.69 585 SER B O 1
ATOM 12883 N N . ASN B 1 586 ? -23.094 38.125 -6.094 1 88.12 586 ASN B N 1
ATOM 12884 C CA . ASN B 1 586 ? -24.094 39.062 -6.578 1 88.12 586 ASN B CA 1
ATOM 12885 C C . ASN B 1 586 ? -24.469 40.094 -5.504 1 88.12 586 ASN B C 1
ATOM 12887 O O . ASN B 1 586 ? -25.562 40.656 -5.531 1 88.12 586 ASN B O 1
ATOM 12891 N N . TYR B 1 587 ? -23.547 40.344 -4.641 1 91.75 587 TYR B N 1
ATOM 12892 C CA . TYR B 1 587 ? -23.859 41.312 -3.6 1 91.75 587 TYR B CA 1
ATOM 12893 C C . TYR B 1 587 ? -23.891 42.719 -4.164 1 91.75 587 TYR B C 1
ATOM 12895 O O . TYR B 1 587 ? -22.922 43.188 -4.754 1 91.75 587 TYR B O 1
ATOM 12903 N N . SER B 1 588 ? -25 43.438 -4.066 1 93.19 588 SER B N 1
ATOM 12904 C CA . SER B 1 588 ? -25.203 44.812 -4.5 1 93.19 588 SER B CA 1
ATOM 12905 C C . SER B 1 588 ? -26.406 45.438 -3.809 1 93.19 588 SER B C 1
ATOM 12907 O O . SER B 1 588 ? -27.203 44.719 -3.182 1 93.19 588 SER B O 1
ATOM 12909 N N . GLU B 1 589 ? -26.562 46.75 -3.902 1 93.38 589 GLU B N 1
ATOM 12910 C CA . GLU B 1 589 ? -27.719 47.469 -3.363 1 93.38 589 GLU B CA 1
ATOM 12911 C C . GLU B 1 589 ? -29.016 46.969 -4.02 1 93.38 589 GLU B C 1
ATOM 12913 O O . GLU B 1 589 ? -30.031 46.781 -3.35 1 93.38 589 GLU B O 1
ATOM 12918 N N . SER B 1 590 ? -28.891 46.719 -5.312 1 93.12 590 SER B N 1
ATOM 12919 C CA . SER B 1 590 ? -30.047 46.219 -6.062 1 93.12 590 SER B CA 1
ATOM 12920 C C . SER B 1 590 ? -30.5 44.844 -5.578 1 93.12 590 SER B C 1
ATOM 12922 O O . SER B 1 590 ? -31.703 44.594 -5.492 1 93.12 590 SER B O 1
ATOM 12924 N N . THR B 1 591 ? -29.594 44.031 -5.277 1 94.69 591 THR B N 1
ATOM 12925 C CA . THR B 1 591 ? -29.906 42.688 -4.797 1 94.69 591 THR B CA 1
ATOM 12926 C C . THR B 1 591 ? -30.609 42.75 -3.438 1 94.69 591 THR B C 1
ATOM 12928 O O . THR B 1 591 ? -31.578 42.031 -3.197 1 94.69 591 THR B O 1
ATOM 12931 N N . ILE B 1 592 ? -30.109 43.594 -2.576 1 94.62 592 ILE B N 1
ATOM 12932 C CA . ILE B 1 592 ? -30.703 43.719 -1.251 1 94.62 592 ILE B CA 1
ATOM 12933 C C . ILE B 1 592 ? -32.125 44.281 -1.368 1 94.62 592 ILE B C 1
ATOM 12935 O O . ILE B 1 592 ? -33.031 43.875 -0.659 1 94.62 592 ILE B O 1
ATOM 12939 N N . LYS B 1 593 ? -32.312 45.219 -2.277 1 93.25 593 LYS B N 1
ATOM 12940 C CA . LYS B 1 593 ? -33.625 45.781 -2.521 1 93.25 593 LYS B CA 1
ATOM 12941 C C . LYS B 1 593 ? -34.594 44.719 -3.033 1 93.25 593 LYS B C 1
ATOM 12943 O O . LYS B 1 593 ? -35.75 44.688 -2.633 1 93.25 593 LYS B O 1
ATOM 12948 N N . HIS B 1 594 ? -34.094 43.969 -3.859 1 94 594 HIS B N 1
ATOM 12949 C CA . HIS B 1 594 ? -34.906 42.875 -4.371 1 94 594 HIS B CA 1
ATOM 12950 C C . HIS B 1 594 ? -35.312 41.906 -3.252 1 94 594 HIS B C 1
ATOM 12952 O O . HIS B 1 594 ? -36.438 41.438 -3.219 1 94 594 HIS B O 1
ATOM 12958 N N . LEU B 1 595 ? -34.438 41.625 -2.375 1 95.19 595 LEU B N 1
ATOM 12959 C CA . LEU B 1 595 ? -34.75 40.719 -1.257 1 95.19 595 LEU B CA 1
ATOM 12960 C C . LEU B 1 595 ? -35.75 41.375 -0.312 1 95.19 595 LEU B C 1
ATOM 12962 O O . LEU B 1 595 ? -36.625 40.688 0.225 1 95.19 595 LEU B O 1
ATOM 12966 N N . ASP B 1 596 ? -35.625 42.656 -0.134 1 94.56 596 ASP B N 1
ATOM 12967 C CA . ASP B 1 596 ? -36.594 43.375 0.676 1 94.56 596 ASP B CA 1
ATOM 12968 C C . ASP B 1 596 ? -38 43.219 0.088 1 94.56 596 ASP B C 1
ATOM 12970 O O . ASP B 1 596 ? -38.969 42.969 0.817 1 94.56 596 ASP B O 1
ATOM 12974 N N . GLN B 1 597 ? -38.125 43.312 -1.218 1 94 597 GLN B N 1
ATOM 12975 C CA . GLN B 1 597 ? -39.438 43.188 -1.878 1 94 597 GLN B CA 1
ATOM 12976 C C . GLN B 1 597 ? -39.969 41.75 -1.772 1 94 597 GLN B C 1
ATOM 12978 O O . GLN B 1 597 ? -41.125 41.562 -1.458 1 94 597 GLN B O 1
ATOM 12983 N N . LYS B 1 598 ? -39.094 40.906 -1.997 1 95.81 598 LYS B N 1
ATOM 12984 C CA . LYS B 1 598 ? -39.469 39.5 -1.964 1 95.81 598 LYS B CA 1
ATOM 12985 C C . LYS B 1 598 ? -40 39.094 -0.591 1 95.81 598 LYS B C 1
ATOM 12987 O O . LYS B 1 598 ? -41.062 38.469 -0.488 1 95.81 598 LYS B O 1
ATOM 12992 N N . TYR B 1 599 ? -39.375 39.5 0.386 1 96.12 599 TYR B N 1
ATOM 12993 C CA . TYR B 1 599 ? -39.75 39.031 1.716 1 96.12 599 TYR B CA 1
ATOM 12994 C C . TYR B 1 599 ? -40.781 39.938 2.348 1 96.12 599 TYR B C 1
ATOM 12996 O O . TYR B 1 599 ? -41.438 39.594 3.328 1 96.12 599 TYR B O 1
ATOM 13004 N N . SER B 1 600 ? -40.938 41.125 1.828 1 94.88 600 SER B N 1
ATOM 13005 C CA . SER B 1 600 ? -42.094 41.906 2.207 1 94.88 600 SER B CA 1
ATOM 13006 C C . SER B 1 600 ? -43.406 41.25 1.796 1 94.88 600 SER B C 1
ATOM 13008 O O . SER B 1 600 ? -44.375 41.25 2.555 1 94.88 600 SER B O 1
ATOM 13010 N N . LYS B 1 601 ? -43.375 40.688 0.611 1 94.75 601 LYS B N 1
ATOM 13011 C CA . LYS B 1 601 ? -44.531 39.938 0.147 1 94.75 601 LYS B CA 1
ATOM 13012 C C . LYS B 1 601 ? -44.812 38.719 1.03 1 94.75 601 LYS B C 1
ATOM 13014 O O . LYS B 1 601 ? -45.969 38.406 1.338 1 94.75 601 LYS B O 1
ATOM 13019 N N . LEU B 1 602 ? -43.781 38.125 1.37 1 95.38 602 LEU B N 1
ATOM 13020 C CA . LEU B 1 602 ? -43.938 36.938 2.229 1 95.38 602 LEU B CA 1
ATOM 13021 C C . LEU B 1 602 ? -44.406 37.344 3.617 1 95.38 602 LEU B C 1
ATOM 13023 O O . LEU B 1 602 ? -45.219 36.656 4.223 1 95.38 602 LEU B O 1
ATOM 13027 N N . ALA B 1 603 ? -43.875 38.375 4.164 1 95.88 603 ALA B N 1
ATOM 13028 C CA . ALA B 1 603 ? -44.344 38.875 5.461 1 95.88 603 ALA B CA 1
ATOM 13029 C C . ALA B 1 603 ? -45.812 39.188 5.449 1 95.88 603 ALA B C 1
ATOM 13031 O O . ALA B 1 603 ? -46.531 38.875 6.402 1 95.88 603 ALA B O 1
ATOM 13032 N N . ASP B 1 604 ? -46.25 39.719 4.332 1 94.5 604 ASP B N 1
ATOM 13033 C CA . ASP B 1 604 ? -47.688 40.031 4.191 1 94.5 604 ASP B CA 1
ATOM 13034 C C . ASP B 1 604 ? -48.531 38.75 4.234 1 94.5 604 ASP B C 1
ATOM 13036 O O . ASP B 1 604 ? -49.594 38.719 4.844 1 94.5 604 ASP B O 1
ATOM 13040 N N . GLN B 1 605 ? -48.031 37.781 3.639 1 94.62 605 GLN B N 1
ATOM 13041 C CA . GLN B 1 605 ? -48.75 36.5 3.617 1 94.62 605 GLN B CA 1
ATOM 13042 C C . GLN B 1 605 ? -48.781 35.906 5.012 1 94.62 605 GLN B C 1
ATOM 13044 O O . GLN B 1 605 ? -49.844 35.406 5.434 1 94.62 605 GLN B O 1
ATOM 13049 N N . ILE B 1 606 ? -47.719 35.938 5.75 1 95 606 ILE B N 1
ATOM 13050 C CA . ILE B 1 606 ? -47.656 35.375 7.09 1 95 606 ILE B CA 1
ATOM 13051 C C . ILE B 1 606 ? -48.531 36.156 8.039 1 95 606 ILE B C 1
ATOM 13053 O O . ILE B 1 606 ? -49.25 35.594 8.867 1 95 606 ILE B O 1
ATOM 13057 N N . ASN B 1 607 ? -48.562 37.438 7.879 1 94.56 607 ASN B N 1
ATOM 13058 C CA . ASN B 1 607 ? -49.25 38.344 8.789 1 94.56 607 ASN B CA 1
ATOM 13059 C C . ASN B 1 607 ? -50.781 38.25 8.617 1 94.56 607 ASN B C 1
ATOM 13061 O O . ASN B 1 607 ? -51.531 38.781 9.43 1 94.56 607 ASN B O 1
ATOM 13065 N N . LYS B 1 608 ? -51.156 37.562 7.566 1 93.94 608 LYS B N 1
ATOM 13066 C CA . LYS B 1 608 ? -52.594 37.375 7.387 1 93.94 608 LYS B CA 1
ATOM 13067 C C . LYS B 1 608 ? -53.156 36.469 8.492 1 93.94 608 LYS B C 1
ATOM 13069 O O . LYS B 1 608 ? -54.312 36.656 8.898 1 93.94 608 LYS B O 1
ATOM 13074 N N . THR B 1 609 ? -52.375 35.625 8.977 1 92.94 609 THR B N 1
ATOM 13075 C CA . THR B 1 609 ? -52.875 34.656 9.953 1 92.94 609 THR B CA 1
ATOM 13076 C C . THR B 1 609 ? -52.344 34.969 11.352 1 92.94 609 THR B C 1
ATOM 13078 O O . THR B 1 609 ? -52.812 34.406 12.344 1 92.94 609 THR B O 1
ATOM 13081 N N . ARG B 1 610 ? -51.406 35.844 11.516 1 93.81 610 ARG B N 1
ATOM 13082 C CA . ARG B 1 610 ? -50.875 36.25 12.805 1 93.81 610 ARG B CA 1
ATOM 13083 C C . ARG B 1 610 ? -51.719 37.344 13.445 1 93.81 610 ARG B C 1
ATOM 13085 O O . ARG B 1 610 ? -52 38.375 12.812 1 93.81 610 ARG B O 1
ATOM 13092 N N . LYS B 1 611 ? -52 37.156 14.688 1 92.12 611 LYS B N 1
ATOM 13093 C CA . LYS B 1 611 ? -52.969 38.062 15.312 1 92.12 611 LYS B CA 1
ATOM 13094 C C . LYS B 1 611 ? -52.281 39 16.297 1 92.12 611 LYS B C 1
ATOM 13096 O O . LYS B 1 611 ? -52.688 40.156 16.453 1 92.12 611 LYS B O 1
ATOM 13101 N N . ASN B 1 612 ? -51.281 38.562 16.969 1 92.69 612 ASN B N 1
ATOM 13102 C CA . ASN B 1 612 ? -50.656 39.344 18 1 92.69 612 ASN B CA 1
ATOM 13103 C C . ASN B 1 612 ? -49.531 40.25 17.438 1 92.69 612 ASN B C 1
ATOM 13105 O O . ASN B 1 612 ? -49.125 40.062 16.297 1 92.69 612 ASN B O 1
ATOM 13109 N N . THR B 1 613 ? -49.156 41.219 18.219 1 90.75 613 THR B N 1
ATOM 13110 C CA . THR B 1 613 ? -48.031 42.094 17.891 1 90.75 613 THR B CA 1
ATOM 13111 C C . THR B 1 613 ? -47 42.125 19.016 1 90.75 613 THR B C 1
ATOM 13113 O O . THR B 1 613 ? -47.375 42 20.188 1 90.75 613 THR B O 1
ATOM 13116 N N . LEU B 1 614 ? -45.781 42.312 18.734 1 91.62 614 LEU B N 1
ATOM 13117 C CA . LEU B 1 614 ? -44.688 42.25 19.703 1 91.62 614 LEU B CA 1
ATOM 13118 C C . LEU B 1 614 ? -44.781 43.406 20.688 1 91.62 614 LEU B C 1
ATOM 13120 O O . LEU B 1 614 ? -44.344 43.25 21.844 1 91.62 614 LEU B O 1
ATOM 13124 N N . LYS B 1 615 ? -45.312 44.438 20.297 1 88.69 615 LYS B N 1
ATOM 13125 C CA . LYS B 1 615 ? -45.406 45.625 21.141 1 88.69 615 LYS B CA 1
ATOM 13126 C C . LYS B 1 615 ? -46.219 45.344 22.391 1 88.69 615 LYS B C 1
ATOM 13128 O O . LYS B 1 615 ? -46.094 46.031 23.406 1 88.69 615 LYS B O 1
ATOM 13133 N N . ASP B 1 616 ? -47.031 44.281 22.297 1 90.69 616 ASP B N 1
ATOM 13134 C CA . ASP B 1 616 ? -47.938 44 23.406 1 90.69 616 ASP B CA 1
ATOM 13135 C C . ASP B 1 616 ? -47.438 42.75 24.188 1 90.69 616 ASP B C 1
ATOM 13137 O O . ASP B 1 616 ? -48.125 42.281 25.109 1 90.69 616 ASP B O 1
ATOM 13141 N N . GLN B 1 617 ? -46.344 42.281 23.828 1 94.75 617 GLN B N 1
ATOM 13142 C CA . GLN B 1 617 ? -45.844 41.062 24.438 1 94.75 617 GLN B CA 1
ATOM 13143 C C . GLN B 1 617 ? -44.656 41.344 25.359 1 94.75 617 GLN B C 1
ATOM 13145 O O . GLN B 1 617 ? -43.969 42.375 25.188 1 94.75 617 GLN B O 1
ATOM 13150 N N . THR B 1 618 ? -44.469 40.594 26.406 1 96.56 618 THR B N 1
ATOM 13151 C CA . THR B 1 618 ? -43.25 40.562 27.188 1 96.56 618 THR B CA 1
ATOM 13152 C C . THR B 1 618 ? -42.406 39.344 26.844 1 96.56 618 THR B C 1
ATOM 13154 O O . THR B 1 618 ? -42.812 38.219 27.094 1 96.56 618 THR B O 1
ATOM 13157 N N . ILE B 1 619 ? -41.344 39.656 26.156 1 97.69 619 ILE B N 1
ATOM 13158 C CA . ILE B 1 619 ? -40.469 38.562 25.703 1 97.69 619 ILE B CA 1
ATOM 13159 C C . ILE B 1 619 ? -39.188 38.562 26.516 1 97.69 619 ILE B C 1
ATOM 13161 O O . ILE B 1 619 ? -38.531 39.625 26.672 1 97.69 619 ILE B O 1
ATOM 13165 N N . VAL B 1 620 ? -38.75 37.438 27.047 1 97.75 620 VAL B N 1
ATOM 13166 C CA . VAL B 1 620 ? -37.5 37.281 27.812 1 97.75 620 VAL B CA 1
ATOM 13167 C C . VAL B 1 620 ? -36.594 36.25 27.109 1 97.75 620 VAL B C 1
ATOM 13169 O O . VAL B 1 620 ? -36.938 35.094 27 1 97.75 620 VAL B O 1
ATOM 13172 N N . TYR B 1 621 ? -35.531 36.75 26.578 1 98 621 TYR B N 1
ATOM 13173 C CA . TYR B 1 621 ? -34.469 35.844 26.156 1 98 621 TYR B CA 1
ATOM 13174 C C . TYR B 1 621 ? -33.531 35.531 27.297 1 98 621 TYR B C 1
ATOM 13176 O O . TYR B 1 621 ? -32.781 36.438 27.766 1 98 621 TYR B O 1
ATOM 13184 N N . ASN B 1 622 ? -33.531 34.344 27.766 1 98.31 622 ASN B N 1
ATOM 13185 C CA . ASN B 1 622 ? -32.75 33.969 28.938 1 98.31 622 ASN B CA 1
ATOM 13186 C C . ASN B 1 622 ? -31.562 33.094 28.531 1 98.31 622 ASN B C 1
ATOM 13188 O O . ASN B 1 622 ? -31.719 31.891 28.266 1 98.31 622 ASN B O 1
ATOM 13192 N N . LEU B 1 623 ? -30.406 33.656 28.484 1 97.56 623 LEU B N 1
ATOM 13193 C CA . LEU B 1 623 ? -29.156 32.938 28.297 1 97.56 623 LEU B CA 1
ATOM 13194 C C . LEU B 1 623 ? -28.672 32.344 29.609 1 97.56 623 LEU B C 1
ATOM 13196 O O . LEU B 1 623 ? -28.344 33.062 30.547 1 97.56 623 LEU B O 1
ATOM 13200 N N . SER B 1 624 ? -28.734 31.062 29.688 1 97.25 624 SER B N 1
ATOM 13201 C CA . SER B 1 624 ? -28.219 30.359 30.859 1 97.25 624 SER B CA 1
ATOM 13202 C C . SER B 1 624 ? -26.766 29.969 30.672 1 97.25 624 SER B C 1
ATOM 13204 O O . SER B 1 624 ? -26.453 29.094 29.859 1 97.25 624 SER B O 1
ATOM 13206 N N . GLU B 1 625 ? -25.922 30.562 31.406 1 93.88 625 GLU B N 1
ATOM 13207 C CA . GLU B 1 625 ? -24.469 30.422 31.25 1 93.88 625 GLU B CA 1
ATOM 13208 C C . GLU B 1 625 ? -24.047 28.969 31.312 1 93.88 625 GLU B C 1
ATOM 13210 O O . GLU B 1 625 ? -24.25 28.297 32.312 1 93.88 625 GLU B O 1
ATOM 13215 N N . SER B 1 626 ? -23.469 28.438 30.219 1 93.38 626 SER B N 1
ATOM 13216 C CA . SER B 1 626 ? -22.828 27.125 30.062 1 93.38 626 SER B CA 1
ATOM 13217 C C . SER B 1 626 ? -23.797 26 30.406 1 93.38 626 SER B C 1
ATOM 13219 O O . SER B 1 626 ? -23.375 24.953 30.906 1 93.38 626 SER B O 1
ATOM 13221 N N . PHE B 1 627 ? -25.078 26.188 30.188 1 96.19 627 PHE B N 1
ATOM 13222 C CA . PHE B 1 627 ? -26.016 25.141 30.594 1 96.19 627 PHE B CA 1
ATOM 13223 C C . PHE B 1 627 ? -26.094 24.062 29.531 1 96.19 627 PHE B C 1
ATOM 13225 O O . PHE B 1 627 ? -26.438 24.344 28.375 1 96.19 627 PHE B O 1
ATOM 13232 N N . VAL B 1 628 ? -25.797 22.938 29.906 1 95.06 628 VAL B N 1
ATOM 13233 C CA . VAL B 1 628 ? -25.953 21.703 29.141 1 95.06 628 VAL B CA 1
ATOM 13234 C C . VAL B 1 628 ? -26.562 20.625 30.016 1 95.06 628 VAL B C 1
ATOM 13236 O O . VAL B 1 628 ? -26.25 20.531 31.203 1 95.06 628 VAL B O 1
ATOM 13239 N N . ASP B 1 629 ? -27.516 19.875 29.438 1 95.38 629 ASP B N 1
ATOM 13240 C CA . ASP B 1 629 ? -28 18.688 30.156 1 95.38 629 ASP B CA 1
ATOM 13241 C C . ASP B 1 629 ? -26.844 17.734 30.453 1 95.38 629 ASP B C 1
ATOM 13243 O O . ASP B 1 629 ? -26.25 17.172 29.531 1 95.38 629 ASP B O 1
ATOM 13247 N N . PRO B 1 630 ? -26.594 17.531 31.75 1 95.38 630 PRO B N 1
ATOM 13248 C CA . PRO B 1 630 ? -25.422 16.734 32.125 1 95.38 630 PRO B CA 1
ATOM 13249 C C . PRO B 1 630 ? -25.469 15.312 31.531 1 95.38 630 PRO B C 1
ATOM 13251 O O . PRO B 1 630 ? -24.422 14.703 31.328 1 95.38 630 PRO B O 1
ATOM 13254 N N . TYR B 1 631 ? -26.578 14.828 31.203 1 93.75 631 TYR B N 1
ATOM 13255 C CA . TYR B 1 631 ? -26.719 13.453 30.719 1 93.75 631 TYR B CA 1
ATOM 13256 C C . TYR B 1 631 ? -26.344 13.359 29.25 1 93.75 631 TYR B C 1
ATOM 13258 O O . TYR B 1 631 ? -26.203 12.258 28.703 1 93.75 631 TYR B O 1
ATOM 13266 N N . THR B 1 632 ? -26.094 14.516 28.641 1 92.94 632 THR B N 1
ATOM 13267 C CA . THR B 1 632 ? -25.828 14.508 27.203 1 92.94 632 THR B CA 1
ATOM 13268 C C . THR B 1 632 ? -24.328 14.578 26.938 1 92.94 632 THR B C 1
ATOM 13270 O O . THR B 1 632 ? -23.891 14.531 25.781 1 92.94 632 THR B O 1
ATOM 13273 N N . PHE B 1 633 ? -23.516 14.664 27.938 1 92.75 633 PHE B N 1
ATOM 13274 C CA . PHE B 1 633 ? -22.062 14.586 27.75 1 92.75 633 PHE B CA 1
ATOM 13275 C C . PHE B 1 633 ? -21.656 13.227 27.203 1 92.75 633 PHE B C 1
ATOM 13277 O O . PHE B 1 633 ? -22.172 12.195 27.672 1 92.75 633 PHE B O 1
ATOM 13284 N N . PRO B 1 634 ? -20.797 13.289 26.25 1 89.5 634 PRO B N 1
ATOM 13285 C CA . PRO B 1 634 ? -20.391 11.984 25.719 1 89.5 634 PRO B CA 1
ATOM 13286 C C . PRO B 1 634 ? -19.766 11.086 26.781 1 89.5 634 PRO B C 1
ATOM 13288 O O . PRO B 1 634 ? -18.969 11.555 27.609 1 89.5 634 PRO B O 1
ATOM 13291 N N . THR B 1 635 ? -20.141 9.781 26.859 1 88 635 THR B N 1
ATOM 13292 C CA . THR B 1 635 ? -19.609 8.672 27.641 1 88 635 THR B CA 1
ATOM 13293 C C . THR B 1 635 ? -19.891 8.883 29.125 1 88 635 THR B C 1
ATOM 13295 O O . THR B 1 635 ? -19.484 8.07 29.969 1 88 635 THR B O 1
ATOM 13298 N N . VAL B 1 636 ? -20.656 10.023 29.562 1 92.19 636 VAL B N 1
ATOM 13299 C CA . VAL B 1 636 ? -20.844 10.344 30.969 1 92.19 636 VAL B CA 1
ATOM 13300 C C . VAL B 1 636 ? -21.75 9.297 31.609 1 92.19 636 VAL B C 1
ATOM 13302 O O . VAL B 1 636 ? -22.703 8.82 31 1 92.19 636 VAL B O 1
ATOM 13305 N N . LYS B 1 637 ? -21.328 8.812 32.812 1 89.88 637 LYS B N 1
ATOM 13306 C CA . LYS B 1 637 ? -22.172 7.984 33.688 1 89.88 637 LYS B CA 1
ATOM 13307 C C . LYS B 1 637 ? -22.312 8.609 35.062 1 89.88 637 LYS B C 1
ATOM 13309 O O . LYS B 1 637 ? -21.328 8.812 35.75 1 89.88 637 LYS B O 1
ATOM 13314 N N . ILE B 1 638 ? -23.531 9.031 35.344 1 92.44 638 ILE B N 1
ATOM 13315 C CA . ILE B 1 638 ? -23.859 9.539 36.656 1 92.44 638 ILE B CA 1
ATOM 13316 C C . ILE B 1 638 ? -24.516 8.445 37.5 1 92.44 638 ILE B C 1
ATOM 13318 O O . ILE B 1 638 ? -25.469 7.809 37.062 1 92.44 638 ILE B O 1
ATOM 13322 N N . ASP B 1 639 ? -23.938 8.195 38.656 1 91.38 639 ASP B N 1
ATOM 13323 C CA . ASP B 1 639 ? -24.453 7.16 39.562 1 91.38 639 ASP B CA 1
ATOM 13324 C C . ASP B 1 639 ? -25.969 7.297 39.75 1 91.38 639 ASP B C 1
ATOM 13326 O O . ASP B 1 639 ? -26.453 8.383 40.062 1 91.38 639 ASP B O 1
ATOM 13330 N N . PRO B 1 640 ? -26.75 6.207 39.5 1 86.69 640 PRO B N 1
ATOM 13331 C CA . PRO B 1 640 ? -28.219 6.262 39.625 1 86.69 640 PRO B CA 1
ATOM 13332 C C . PRO B 1 640 ? -28.703 6.633 41.031 1 86.69 640 PRO B C 1
ATOM 13334 O O . PRO B 1 640 ? -29.828 7.074 41.188 1 86.69 640 PRO B O 1
ATOM 13337 N N . LYS B 1 641 ? -27.812 6.527 42 1 88.81 641 LYS B N 1
ATOM 13338 C CA . LYS B 1 641 ? -28.156 6.887 43.375 1 88.81 641 LYS B CA 1
ATOM 13339 C C . LYS B 1 641 ? -28.172 8.398 43.562 1 88.81 641 LYS B C 1
ATOM 13341 O O . LYS B 1 641 ? -28.781 8.914 44.5 1 88.81 641 LYS B O 1
ATOM 13346 N N . ALA B 1 642 ? -27.5 9.141 42.719 1 91.44 642 ALA B N 1
ATOM 13347 C CA . ALA B 1 642 ? -27.516 10.602 42.75 1 91.44 642 ALA B CA 1
ATOM 13348 C C . ALA B 1 642 ? -28.781 11.156 42.094 1 91.44 642 ALA B C 1
ATOM 13350 O O . ALA B 1 642 ? -29.266 10.602 41.125 1 91.44 642 ALA B O 1
ATOM 13351 N N . PRO B 1 643 ? -29.328 12.234 42.656 1 92.88 643 PRO B N 1
ATOM 13352 C CA . PRO B 1 643 ? -30.547 12.789 42.062 1 92.88 643 PRO B CA 1
ATOM 13353 C C . PRO B 1 643 ? -30.312 13.398 40.688 1 92.88 643 PRO B C 1
ATOM 13355 O O . PRO B 1 643 ? -29.219 13.883 40.406 1 92.88 643 PRO B O 1
ATOM 13358 N N . ASN B 1 644 ? -31.438 13.336 39.844 1 94.62 644 ASN B N 1
ATOM 13359 C CA . ASN B 1 644 ? -31.375 14.016 38.562 1 94.62 644 ASN B CA 1
ATOM 13360 C C . ASN B 1 644 ? -31.234 15.523 38.75 1 94.62 644 ASN B C 1
ATOM 13362 O O . ASN B 1 644 ? -32.125 16.188 39.281 1 94.62 644 ASN B O 1
ATOM 13366 N N . PRO B 1 645 ? -30.125 16.047 38.344 1 96.06 645 PRO B N 1
ATOM 13367 C CA . PRO B 1 645 ? -29.844 17.453 38.594 1 96.06 645 PRO B CA 1
ATOM 13368 C C . PRO B 1 645 ? -30.734 18.391 37.781 1 96.06 645 PRO B C 1
ATOM 13370 O O . PRO B 1 645 ? -30.891 19.562 38.156 1 96.06 645 PRO B O 1
ATOM 13373 N N . VAL B 1 646 ? -31.344 18 36.719 1 97.31 646 VAL B N 1
ATOM 13374 C CA . VAL B 1 646 ? -32.094 18.906 35.875 1 97.31 646 VAL B CA 1
ATOM 13375 C C . VAL B 1 646 ? -33.469 18.328 35.594 1 97.31 646 VAL B C 1
ATOM 13377 O O . VAL B 1 646 ? -33.969 18.391 34.438 1 97.31 646 VAL B O 1
ATOM 13380 N N . LYS B 1 647 ? -34.094 17.812 36.562 1 95.62 647 LYS B N 1
ATOM 13381 C CA . LYS B 1 647 ? -35.375 17.125 36.438 1 95.62 647 LYS B CA 1
ATOM 13382 C C . LYS B 1 647 ? -36.438 18.078 35.906 1 95.62 647 LYS B C 1
ATOM 13384 O O . LYS B 1 647 ? -37.25 17.719 35.031 1 95.62 647 LYS B O 1
ATOM 13389 N N . PHE B 1 648 ? -36.594 19.234 36.438 1 96.75 648 PHE B N 1
ATOM 13390 C CA . PHE B 1 648 ? -37.625 20.188 36.031 1 96.75 648 PHE B CA 1
ATOM 13391 C C . PHE B 1 648 ? -37.438 20.625 34.594 1 96.75 648 PHE B C 1
ATOM 13393 O O . PHE B 1 648 ? -38.406 20.594 33.812 1 96.75 648 PHE B O 1
ATOM 13400 N N . ILE B 1 649 ? -36.25 21 34.25 1 97.06 649 ILE B N 1
ATOM 13401 C CA . ILE B 1 649 ? -36 21.484 32.906 1 97.06 649 ILE B CA 1
ATOM 13402 C C . ILE B 1 649 ? -36.312 20.375 31.891 1 97.06 649 ILE B C 1
ATOM 13404 O O . ILE B 1 649 ? -36.875 20.625 30.828 1 97.06 649 ILE B O 1
ATOM 13408 N N . GLN B 1 650 ? -35.969 19.156 32.219 1 96.12 650 GLN B N 1
ATOM 13409 C CA . GLN B 1 650 ? -36.281 18.016 31.375 1 96.12 650 GLN B CA 1
ATOM 13410 C C . GLN B 1 650 ? -37.812 17.859 31.234 1 96.12 650 GLN B C 1
ATOM 13412 O O . GLN B 1 650 ? -38.312 17.516 30.172 1 96.12 650 GLN B O 1
ATOM 13417 N N . SER B 1 651 ? -38.5 18.172 32.281 1 95.12 651 SER B N 1
ATOM 13418 C CA . SER B 1 651 ? -39.938 18.031 32.281 1 95.12 651 SER B CA 1
ATOM 13419 C C . SER B 1 651 ? -40.625 19.062 31.359 1 95.12 651 SER B C 1
ATOM 13421 O O . SER B 1 651 ? -41.75 18.859 30.922 1 95.12 651 SER B O 1
ATOM 13423 N N . MET B 1 652 ? -39.938 20.109 31.078 1 95.56 652 MET B N 1
ATOM 13424 C CA . MET B 1 652 ? -40.469 21.156 30.219 1 95.56 652 MET B CA 1
ATOM 13425 C C . MET B 1 652 ? -40.688 20.641 28.797 1 95.56 652 MET B C 1
ATOM 13427 O O . MET B 1 652 ? -41.438 21.234 28.016 1 95.56 652 MET B O 1
ATOM 13431 N N . GLN B 1 653 ? -40.094 19.547 28.484 1 93.81 653 GLN B N 1
ATOM 13432 C CA . GLN B 1 653 ? -40.281 18.938 27.172 1 93.81 653 GLN B CA 1
ATOM 13433 C C . GLN B 1 653 ? -41.75 18.688 26.875 1 93.81 653 GLN B C 1
ATOM 13435 O O . GLN B 1 653 ? -42.188 18.797 25.734 1 93.81 653 GLN B O 1
ATOM 13440 N N . LYS B 1 654 ? -42.531 18.469 27.906 1 90.06 654 LYS B N 1
ATOM 13441 C CA . LYS B 1 654 ? -43.938 18.172 27.734 1 90.06 654 LYS B CA 1
ATOM 13442 C C . LYS B 1 654 ? -44.781 19.438 27.641 1 90.06 654 LYS B C 1
ATOM 13444 O O . LYS B 1 654 ? -45.844 19.453 27.031 1 90.06 654 LYS B O 1
ATOM 13449 N N . ARG B 1 655 ? -44.312 20.562 28.172 1 92.5 655 ARG B N 1
ATOM 13450 C CA . ARG B 1 655 ? -45.156 21.734 28.359 1 92.5 655 ARG B CA 1
ATOM 13451 C C . ARG B 1 655 ? -44.688 22.906 27.531 1 92.5 655 ARG B C 1
ATOM 13453 O O . ARG B 1 655 ? -45.344 23.938 27.438 1 92.5 655 ARG B O 1
ATOM 13460 N N . ALA B 1 656 ? -43.531 22.812 26.938 1 95.75 656 ALA B N 1
ATOM 13461 C CA . ALA B 1 656 ? -42.938 23.922 26.188 1 95.75 656 ALA B CA 1
ATOM 13462 C C . ALA B 1 656 ? -42.281 23.406 24.891 1 95.75 656 ALA B C 1
ATOM 13464 O O . ALA B 1 656 ? -42.125 22.203 24.703 1 95.75 656 ALA B O 1
ATOM 13465 N N . THR B 1 657 ? -42.094 24.312 23.906 1 97.25 657 THR B N 1
ATOM 13466 C CA . THR B 1 657 ? -41.219 23.969 22.797 1 97.25 657 THR B CA 1
ATOM 13467 C C . THR B 1 657 ? -39.844 23.609 23.297 1 97.25 657 THR B C 1
ATOM 13469 O O . THR B 1 657 ? -39.219 24.391 24.031 1 97.25 657 THR B O 1
ATOM 13472 N N . TYR B 1 658 ? -39.406 22.406 22.984 1 96.06 658 TYR B N 1
ATOM 13473 C CA . TYR B 1 658 ? -38.219 21.859 23.609 1 96.06 658 TYR B CA 1
ATOM 13474 C C . TYR B 1 658 ? -37.344 21.141 22.594 1 96.06 658 TYR B C 1
ATOM 13476 O O . TYR B 1 658 ? -37.844 20.469 21.688 1 96.06 658 TYR B O 1
ATOM 13484 N N . GLY B 1 659 ? -35.969 21.328 22.703 1 96.31 659 GLY B N 1
ATOM 13485 C CA . GLY B 1 659 ? -35.062 20.609 21.812 1 96.31 659 GLY B CA 1
ATOM 13486 C C . GLY B 1 659 ? -33.625 20.922 22.109 1 96.31 659 GLY B C 1
ATOM 13487 O O . GLY B 1 659 ? -33.25 21.281 23.219 1 96.31 659 GLY B O 1
ATOM 13488 N N . SER B 1 660 ? -32.75 20.656 21.109 1 95.62 660 SER B N 1
ATOM 13489 C CA . SER B 1 660 ? -31.312 20.906 21.188 1 95.62 660 SER B CA 1
ATOM 13490 C C . SER B 1 660 ? -30.922 22.125 20.359 1 95.62 660 SER B C 1
ATOM 13492 O O . SER B 1 660 ? -31.406 22.297 19.234 1 95.62 660 SER B O 1
ATOM 13494 N N . MET B 1 661 ? -30.172 22.938 20.969 1 95.62 661 MET B N 1
ATOM 13495 C CA . MET B 1 661 ? -29.672 24.109 20.281 1 95.62 661 MET B CA 1
ATOM 13496 C C . MET B 1 661 ? -28.203 23.938 19.906 1 95.62 661 MET B C 1
ATOM 13498 O O . MET B 1 661 ? -27.391 23.594 20.75 1 95.62 661 MET B O 1
ATOM 13502 N N . LEU B 1 662 ? -27.875 24.141 18.641 1 93.56 662 LEU B N 1
ATOM 13503 C CA . LEU B 1 662 ? -26.5 24.047 18.172 1 93.56 662 LEU B CA 1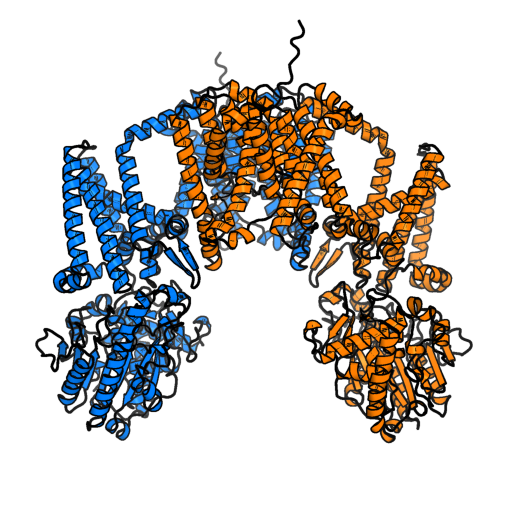
ATOM 13504 C C . LEU B 1 662 ? -25.734 25.328 18.469 1 93.56 662 LEU B C 1
ATOM 13506 O O . LEU B 1 662 ? -25.984 26.375 17.859 1 93.56 662 LEU B O 1
ATOM 13510 N N . SER B 1 663 ? -24.766 25.172 19.359 1 91 663 SER B N 1
ATOM 13511 C CA . SER B 1 663 ? -24 26.312 19.812 1 91 663 SER B CA 1
ATOM 13512 C C . SER B 1 663 ? -22.797 26.578 18.906 1 91 663 SER B C 1
ATOM 13514 O O . SER B 1 663 ? -22.188 25.625 18.391 1 91 663 SER B O 1
ATOM 13516 N N . ALA B 1 664 ? -22.469 27.797 18.719 1 85.94 664 ALA B N 1
ATOM 13517 C CA . ALA B 1 664 ? -21.266 28.172 17.984 1 85.94 664 ALA B CA 1
ATOM 13518 C C . ALA B 1 664 ? -20.078 28.359 18.922 1 85.94 664 ALA B C 1
ATOM 13520 O O . ALA B 1 664 ? -19.016 28.828 18.5 1 85.94 664 ALA B O 1
ATOM 13521 N N . GLY B 1 665 ? -20.297 28.031 20.188 1 80.12 665 GLY B N 1
ATOM 13522 C CA . GLY B 1 665 ? -19.234 28.203 21.156 1 80.12 665 GLY B CA 1
ATOM 13523 C C . GLY B 1 665 ? -18.906 26.938 21.922 1 80.12 665 GLY B C 1
ATOM 13524 O O . GLY B 1 665 ? -19.75 26.047 22.031 1 80.12 665 GLY B O 1
ATOM 13525 N N . TYR B 1 666 ? -17.672 26.891 22.422 1 81.81 666 TYR B N 1
ATOM 13526 C CA . TYR B 1 666 ? -17.203 25.828 23.312 1 81.81 666 TYR B CA 1
ATOM 13527 C C . TYR B 1 666 ? -16.328 26.422 24.422 1 81.81 666 TYR B C 1
ATOM 13529 O O . TYR B 1 666 ? -15.297 27.031 24.141 1 81.81 666 TYR B O 1
ATOM 13537 N N . GLY B 1 667 ? -16.766 26.188 25.609 1 77.88 667 GLY B N 1
ATOM 13538 C CA . GLY B 1 667 ? -16.031 26.75 26.734 1 77.88 667 GLY B CA 1
ATOM 13539 C C . GLY B 1 667 ? -16.141 28.266 26.812 1 77.88 667 GLY B C 1
ATOM 13540 O O . GLY B 1 667 ? -15.734 28.859 27.812 1 77.88 667 GLY B O 1
ATOM 13541 N N . GLY B 1 668 ? -16.75 28.828 25.844 1 78.62 668 GLY B N 1
ATOM 13542 C CA . GLY B 1 668 ? -16.984 30.266 25.688 1 78.62 668 GLY B CA 1
ATOM 13543 C C . GLY B 1 668 ? -17.812 30.609 24.484 1 78.62 668 GLY B C 1
ATOM 13544 O O . GLY B 1 668 ? -18.562 29.766 23.969 1 78.62 668 GLY B O 1
ATOM 13545 N N . GLY B 1 669 ? -17.875 31.875 24.172 1 80 669 GLY B N 1
ATOM 13546 C CA . GLY B 1 669 ? -18.641 32.344 23.031 1 80 669 GLY B CA 1
ATOM 13547 C C . GLY B 1 669 ? -20 32.875 23.406 1 80 669 GLY B C 1
ATOM 13548 O O . GLY B 1 669 ? -20.891 32.969 22.562 1 80 669 GLY B O 1
ATOM 13549 N N . THR B 1 670 ? -20.094 33.25 24.578 1 88 670 THR B N 1
ATOM 13550 C CA . THR B 1 670 ? -21.359 33.781 25.062 1 88 670 THR B CA 1
ATOM 13551 C C . THR B 1 670 ? -21.828 34.969 24.234 1 88 670 THR B C 1
ATOM 13553 O O . THR B 1 670 ? -22.984 35.031 23.828 1 88 670 THR B O 1
ATOM 13556 N N . ALA B 1 671 ? -20.859 35.75 23.969 1 86.94 671 ALA B N 1
ATOM 13557 C CA . ALA B 1 671 ? -21.203 36.938 23.172 1 86.94 671 ALA B CA 1
ATOM 13558 C C . ALA B 1 671 ? -21.656 36.562 21.766 1 86.94 671 ALA B C 1
ATOM 13560 O O . ALA B 1 671 ? -22.531 37.188 21.203 1 86.94 671 ALA B O 1
ATOM 13561 N N . ASN B 1 672 ? -21.125 35.531 21.25 1 89.69 672 ASN B N 1
ATOM 13562 C CA . ASN B 1 672 ? -21.5 35.062 19.922 1 89.69 672 ASN B CA 1
ATOM 13563 C C . ASN B 1 672 ? -22.922 34.531 19.891 1 89.69 672 ASN B C 1
ATOM 13565 O O . ASN B 1 672 ? -23.688 34.844 18.969 1 89.69 672 ASN B O 1
ATOM 13569 N N . MET B 1 673 ? -23.188 33.75 20.875 1 92.94 673 MET B N 1
ATOM 13570 C CA . MET B 1 673 ? -24.547 33.25 20.969 1 92.94 673 MET B CA 1
ATOM 13571 C C . MET B 1 673 ? -25.547 34.344 21.219 1 92.94 673 MET B C 1
ATOM 13573 O O . MET B 1 673 ? -26.656 34.344 20.688 1 92.94 673 MET B O 1
ATOM 13577 N N . GLU B 1 674 ? -25.141 35.25 22.062 1 93.69 674 GLU B N 1
ATOM 13578 C CA . GLU B 1 674 ? -25.984 36.438 22.281 1 93.69 674 GLU B CA 1
ATOM 13579 C C . GLU B 1 674 ? -26.234 37.188 20.984 1 93.69 674 GLU B C 1
ATOM 13581 O O . GLU B 1 674 ? -27.359 37.594 20.703 1 93.69 674 GLU B O 1
ATOM 13586 N N . TRP B 1 675 ? -25.219 37.375 20.266 1 94.06 675 TRP B N 1
ATOM 13587 C CA . TRP B 1 675 ? -25.328 38.062 18.984 1 94.06 675 TRP B CA 1
ATOM 13588 C C . TRP B 1 675 ? -26.266 37.344 18.047 1 94.06 675 TRP B C 1
ATOM 13590 O O . TRP B 1 675 ? -27.141 37.938 17.422 1 94.06 675 TRP B O 1
ATOM 13600 N N . GLU B 1 676 ? -26.156 36.062 17.969 1 95.25 676 GLU B N 1
ATOM 13601 C CA . GLU B 1 676 ? -27.016 35.281 17.094 1 95.25 676 GLU B CA 1
ATOM 13602 C C . GLU B 1 676 ? -28.484 35.406 17.5 1 95.25 676 GLU B C 1
ATOM 13604 O O . GLU B 1 676 ? -29.359 35.594 16.656 1 95.25 676 GLU B O 1
ATOM 13609 N N . THR B 1 677 ? -28.703 35.281 18.797 1 95.94 677 THR B N 1
ATOM 13610 C CA . THR B 1 677 ? -30.062 35.312 19.312 1 95.94 677 THR B CA 1
ATOM 13611 C C . THR B 1 677 ? -30.719 36.656 19.078 1 95.94 677 THR B C 1
ATOM 13613 O O . THR B 1 677 ? -31.906 36.75 18.766 1 95.94 677 THR B O 1
ATOM 13616 N N . LEU B 1 678 ? -29.969 37.688 19.234 1 96.19 678 LEU B N 1
ATOM 13617 C CA . LEU B 1 678 ? -30.516 39.031 19.172 1 96.19 678 LEU B CA 1
ATOM 13618 C C . LEU B 1 678 ? -30.688 39.469 17.719 1 96.19 678 LEU B C 1
ATOM 13620 O O . LEU B 1 678 ? -31.578 40.25 17.406 1 96.19 678 LEU B O 1
ATOM 13624 N N . THR B 1 679 ? -29.828 39 16.812 1 95.5 679 THR B N 1
ATOM 13625 C CA . THR B 1 679 ? -29.812 39.531 15.461 1 95.5 679 THR B CA 1
ATOM 13626 C C . THR B 1 679 ? -30.453 38.562 14.477 1 95.5 679 THR B C 1
ATOM 13628 O O . THR B 1 679 ? -30.938 38.969 13.414 1 95.5 679 THR B O 1
ATOM 13631 N N . GLY B 1 680 ? -30.422 37.281 14.789 1 95.38 680 GLY B N 1
ATOM 13632 C CA . GLY B 1 680 ? -30.875 36.281 13.852 1 95.38 680 GLY B CA 1
ATOM 13633 C C . GLY B 1 680 ? -29.812 35.875 12.852 1 95.38 680 GLY B C 1
ATOM 13634 O O . GLY B 1 680 ? -30.047 35 12.016 1 95.38 680 GLY B O 1
ATOM 13635 N N . PHE B 1 681 ? -28.672 36.438 12.922 1 95.12 681 PHE B N 1
ATOM 13636 C CA . PHE B 1 681 ? -27.547 36.031 12.086 1 95.12 681 PHE B CA 1
ATOM 13637 C C . PHE B 1 681 ? -26.812 34.844 12.688 1 95.12 681 PHE B C 1
ATOM 13639 O O . PHE B 1 681 ? -27.078 34.469 13.836 1 95.12 681 PHE B O 1
ATOM 13646 N N . ASN B 1 682 ? -25.984 34.188 11.812 1 93 682 ASN B N 1
ATOM 13647 C CA . ASN B 1 682 ? -25.391 32.938 12.242 1 93 682 ASN B CA 1
ATOM 13648 C C . ASN B 1 682 ? -23.859 32.969 12.141 1 93 682 ASN B C 1
ATOM 13650 O O . ASN B 1 682 ? -23.328 33.438 11.133 1 93 682 ASN B O 1
ATOM 13654 N N . MET B 1 683 ? -23.156 32.438 13.109 1 89.69 683 MET B N 1
ATOM 13655 C CA . MET B 1 683 ? -21.703 32.406 13.188 1 89.69 683 MET B CA 1
ATOM 13656 C C . MET B 1 683 ? -21.109 31.516 12.094 1 89.69 683 MET B C 1
ATOM 13658 O O . MET B 1 683 ? -19.984 31.734 11.648 1 89.69 683 MET B O 1
ATOM 13662 N N . GLY B 1 684 ? -21.859 30.531 11.664 1 86.81 684 GLY B N 1
ATOM 13663 C CA . GLY B 1 684 ? -21.391 29.578 10.672 1 86.81 684 GLY B CA 1
ATOM 13664 C C . GLY B 1 684 ? -21.125 30.203 9.312 1 86.81 684 GLY B C 1
ATOM 13665 O O . GLY B 1 684 ? -20.375 29.656 8.508 1 86.81 684 GLY B O 1
ATOM 13666 N N . MET B 1 685 ? -21.672 31.375 9.109 1 88.31 685 MET B N 1
ATOM 13667 C CA . MET B 1 685 ? -21.562 32.031 7.801 1 88.31 685 MET B CA 1
ATOM 13668 C C . MET B 1 685 ? -20.234 32.75 7.676 1 88.31 685 MET B C 1
ATOM 13670 O O . MET B 1 685 ? -19.844 33.156 6.574 1 88.31 685 MET B O 1
ATOM 13674 N N . PHE B 1 686 ? -19.531 32.875 8.781 1 84.62 686 PHE B N 1
ATOM 13675 C CA . PHE B 1 686 ? -18.266 33.594 8.758 1 84.62 686 PHE B CA 1
ATOM 13676 C C . PHE B 1 686 ? -17.141 32.688 8.258 1 84.62 686 PHE B C 1
ATOM 13678 O O . PHE B 1 686 ? -17.203 31.484 8.391 1 84.62 686 PHE B O 1
ATOM 13685 N N . LYS B 1 687 ? -16.172 33.312 7.66 1 75.06 687 LYS B N 1
ATOM 13686 C CA . LYS B 1 687 ? -14.992 32.594 7.172 1 75.06 687 LYS B CA 1
ATOM 13687 C C . LYS B 1 687 ? -14.055 32.219 8.32 1 75.06 687 LYS B C 1
ATOM 13689 O O . LYS B 1 687 ? -13.32 31.234 8.234 1 75.06 687 LYS B O 1
ATOM 13694 N N . SER B 1 688 ? -14.102 33.094 9.297 1 71.75 688 SER B N 1
ATOM 13695 C CA . SER B 1 688 ? -13.18 32.938 10.422 1 71.75 688 SER B CA 1
ATOM 13696 C C . SER B 1 688 ? -13.914 32.969 11.75 1 71.75 688 SER B C 1
ATOM 13698 O O . SER B 1 688 ? -15.094 33.344 11.805 1 71.75 688 SER B O 1
ATOM 13700 N N . THR B 1 689 ? -13.258 32.5 12.773 1 70.44 689 THR B N 1
ATOM 13701 C CA . THR B 1 689 ? -13.812 32.656 14.117 1 70.44 689 THR B CA 1
ATOM 13702 C C . THR B 1 689 ? -13.648 34.094 14.625 1 70.44 689 THR B C 1
ATOM 13704 O O . THR B 1 689 ? -12.523 34.594 14.68 1 70.44 689 THR B O 1
ATOM 13707 N N . LEU B 1 690 ? -14.734 34.75 14.656 1 76.81 690 LEU B N 1
ATOM 13708 C CA . LEU B 1 690 ? -14.68 36.125 15.164 1 76.81 690 LEU B CA 1
ATOM 13709 C C . LEU B 1 690 ? -15.758 36.344 16.219 1 76.81 690 LEU B C 1
ATOM 13711 O O . LEU B 1 690 ? -16.625 35.5 16.438 1 76.81 690 LEU B O 1
ATOM 13715 N N . THR B 1 691 ? -15.578 37.344 17 1 78.25 691 THR B N 1
ATOM 13716 C CA . THR B 1 691 ? -16.594 37.812 17.938 1 78.25 691 THR B CA 1
ATOM 13717 C C . THR B 1 691 ? -17.266 39.094 17.406 1 78.25 691 THR B C 1
ATOM 13719 O O . THR B 1 691 ? -16.703 40.188 17.531 1 78.25 691 THR B O 1
ATOM 13722 N N . PRO B 1 692 ? -18.422 38.969 16.969 1 87.75 692 PRO B N 1
ATOM 13723 C CA . PRO B 1 692 ? -19.078 40.094 16.312 1 87.75 692 PRO B CA 1
ATOM 13724 C C . PRO B 1 692 ? -19.203 41.312 17.203 1 87.75 692 PRO B C 1
ATOM 13726 O O . PRO B 1 692 ? -19.031 42.438 16.734 1 87.75 692 PRO B O 1
ATOM 13729 N N . TYR B 1 693 ? -19.438 41.219 18.516 1 85.19 693 TYR B N 1
ATOM 13730 C CA . TYR B 1 693 ? -19.578 42.312 19.438 1 85.19 693 TYR B CA 1
ATOM 13731 C C . TYR B 1 693 ? -18.344 43.219 19.422 1 85.19 693 TYR B C 1
ATOM 13733 O O . TYR B 1 693 ? -18.422 44.406 19.688 1 85.19 693 TYR B O 1
ATOM 13741 N N . VAL B 1 694 ? -17.312 42.594 19.078 1 75.44 694 VAL B N 1
ATOM 13742 C CA . VAL B 1 694 ? -16.062 43.344 19.172 1 75.44 694 VAL B CA 1
ATOM 13743 C C . VAL B 1 694 ? -15.578 43.719 17.766 1 75.44 694 VAL B C 1
ATOM 13745 O O . VAL B 1 694 ? -14.961 44.75 17.578 1 75.44 694 VAL B O 1
ATOM 13748 N N . GLN B 1 695 ? -15.906 42.875 16.844 1 78.06 695 GLN B N 1
ATOM 13749 C CA . GLN B 1 695 ? -15.227 43.031 15.562 1 78.06 695 GLN B CA 1
ATOM 13750 C C . GLN B 1 695 ? -16.188 43.531 14.484 1 78.06 695 GLN B C 1
ATOM 13752 O O . GLN B 1 695 ? -15.766 44 13.422 1 78.06 695 GLN B O 1
ATOM 13757 N N . ILE B 1 696 ? -17.438 43.438 14.727 1 86.5 696 ILE B N 1
ATOM 13758 C CA . ILE B 1 696 ? -18.406 43.781 13.695 1 86.5 696 ILE B CA 1
ATOM 13759 C C . ILE B 1 696 ? -19.266 44.938 14.172 1 86.5 696 ILE B C 1
ATOM 13761 O O . ILE B 1 696 ? -19.203 46.031 13.609 1 86.5 696 ILE B O 1
ATOM 13765 N N . VAL B 1 697 ? -19.938 44.875 15.32 1 88.44 697 VAL B N 1
ATOM 13766 C CA . VAL B 1 697 ? -20.984 45.75 15.797 1 88.44 697 VAL B CA 1
ATOM 13767 C C . VAL B 1 697 ? -20.422 47.156 16 1 88.44 697 VAL B C 1
ATOM 13769 O O . VAL B 1 697 ? -21.062 48.156 15.648 1 88.44 697 VAL B O 1
ATOM 13772 N N . PRO B 1 698 ? -19.203 47.25 16.438 1 81.38 698 PRO B N 1
ATOM 13773 C CA . PRO B 1 698 ? -18.656 48.594 16.703 1 81.38 698 PRO B CA 1
ATOM 13774 C C . PRO B 1 698 ? -18.516 49.438 15.43 1 81.38 698 PRO B C 1
ATOM 13776 O O . PRO B 1 698 ? -18.391 50.656 15.508 1 81.38 698 PRO B O 1
ATOM 13779 N N . ASN B 1 699 ? -18.594 48.844 14.352 1 81.75 699 ASN B N 1
ATOM 13780 C CA . ASN B 1 699 ? -18.453 49.562 13.086 1 81.75 699 ASN B CA 1
ATOM 13781 C C . ASN B 1 699 ? -19.766 50.25 12.672 1 81.75 699 ASN B C 1
ATOM 13783 O O . ASN B 1 699 ? -19.797 50.969 11.68 1 81.75 699 ASN B O 1
ATOM 13787 N N . TYR B 1 700 ? -20.766 50.031 13.453 1 87.25 700 TYR B N 1
ATOM 13788 C CA . TYR B 1 700 ? -22.094 50.562 13.125 1 87.25 700 TYR B CA 1
ATOM 13789 C C . TYR B 1 700 ? -22.594 51.469 14.227 1 87.25 700 TYR B C 1
ATOM 13791 O O . TYR B 1 700 ? -22.344 51.25 15.406 1 87.25 700 TYR B O 1
ATOM 13799 N N . ASP B 1 701 ? -23.234 52.469 13.812 1 84.62 701 ASP B N 1
ATOM 13800 C CA . ASP B 1 701 ? -23.875 53.344 14.797 1 84.62 701 ASP B CA 1
ATOM 13801 C C . ASP B 1 701 ? -25.156 52.688 15.352 1 84.62 701 ASP B C 1
ATOM 13803 O O . ASP B 1 701 ? -25.484 52.875 16.516 1 84.62 701 ASP B O 1
ATOM 13807 N N . PHE B 1 702 ? -25.844 52.031 14.531 1 88.94 702 PHE B N 1
ATOM 13808 C CA . PHE B 1 702 ? -27.031 51.281 14.898 1 88.94 702 PHE B CA 1
ATOM 13809 C C . PHE B 1 702 ? -26.984 49.875 14.297 1 88.94 702 PHE B C 1
ATOM 13811 O O . PHE B 1 702 ? -26.562 49.688 13.156 1 88.94 702 PHE B O 1
ATOM 13818 N N . TYR B 1 703 ? -27.359 48.938 15.109 1 92.56 703 TYR B N 1
ATOM 13819 C CA . TYR B 1 703 ? -27.375 47.531 14.688 1 92.56 703 TYR B CA 1
ATOM 13820 C C . TYR B 1 703 ? -28.719 46.906 15 1 92.56 703 TYR B C 1
ATOM 13822 O O . TYR B 1 703 ? -29.188 46.938 16.141 1 92.56 703 TYR B O 1
ATOM 13830 N N . PRO B 1 704 ? -29.328 46.375 14 1 92 704 PRO B N 1
ATOM 13831 C CA . PRO B 1 704 ? -30.688 45.875 14.203 1 92 704 PRO B CA 1
ATOM 13832 C C . PRO B 1 704 ? -30.734 44.625 15.055 1 92 704 PRO B C 1
ATOM 13834 O O . PRO B 1 704 ? -29.906 43.719 14.883 1 92 704 PRO B O 1
ATOM 13837 N N . THR B 1 705 ? -31.656 44.5 16 1 94.62 705 THR B N 1
ATOM 13838 C CA . THR B 1 705 ? -31.938 43.344 16.844 1 94.62 705 THR B CA 1
ATOM 13839 C C . THR B 1 705 ? -33.438 43.156 17 1 94.62 705 THR B C 1
ATOM 13841 O O . THR B 1 705 ? -34.25 43.969 16.547 1 94.62 705 THR B O 1
ATOM 13844 N N . ILE B 1 706 ? -33.812 42.094 17.641 1 92.94 706 ILE B N 1
ATOM 13845 C CA . ILE B 1 706 ? -35.188 41.781 17.906 1 92.94 706 ILE B CA 1
ATOM 13846 C C . ILE B 1 706 ? -35.812 42.844 18.781 1 92.94 706 ILE B C 1
ATOM 13848 O O . ILE B 1 706 ? -37.031 43.125 18.703 1 92.94 706 ILE B O 1
ATOM 13852 N N . GLY B 1 707 ? -35.062 43.594 19.547 1 88.94 707 GLY B N 1
ATOM 13853 C CA . GLY B 1 707 ? -35.531 44.656 20.438 1 88.94 707 GLY B CA 1
ATOM 13854 C C . GLY B 1 707 ? -36.156 45.812 19.703 1 88.94 707 GLY B C 1
ATOM 13855 O O . GLY B 1 707 ? -36.938 46.562 20.297 1 88.94 707 GLY B O 1
ATOM 13856 N N . MET B 1 708 ? -35.906 45.969 18.516 1 85.38 708 MET B N 1
ATOM 13857 C CA . MET B 1 708 ? -36.344 47.125 17.75 1 85.38 708 MET B CA 1
ATOM 13858 C C . MET B 1 708 ? -37.844 47.156 17.625 1 85.38 708 MET B C 1
ATOM 13860 O O . MET B 1 708 ? -38.438 48.219 17.406 1 85.38 708 MET B O 1
ATOM 13864 N N . ASP B 1 709 ? -38.438 46.094 17.828 1 85.25 709 ASP B N 1
ATOM 13865 C CA . ASP B 1 709 ? -39.906 45.969 17.656 1 85.25 709 ASP B CA 1
ATOM 13866 C C . ASP B 1 709 ? -40.625 46.219 18.984 1 85.25 709 ASP B C 1
ATOM 13868 O O . ASP B 1 709 ? -41.844 46.094 19.047 1 85.25 709 ASP B O 1
ATOM 13872 N N . PHE B 1 710 ? -39.906 46.562 20.016 1 90.69 710 PHE B N 1
ATOM 13873 C CA . PHE B 1 710 ? -40.5 46.844 21.328 1 90.69 710 PHE B CA 1
ATOM 13874 C C . PHE B 1 710 ? -40.281 48.312 21.719 1 90.69 710 PHE B C 1
ATOM 13876 O O . PHE B 1 710 ? -39.344 48.938 21.266 1 90.69 710 PHE B O 1
ATOM 13883 N N . SER B 1 711 ? -41.25 48.812 22.438 1 85.38 711 SER B N 1
ATOM 13884 C CA . SER B 1 711 ? -41.125 50.188 22.891 1 85.38 711 SER B CA 1
ATOM 13885 C C . SER B 1 711 ? -40.094 50.312 24.016 1 85.38 711 SER B C 1
ATOM 13887 O O . SER B 1 711 ? -39.531 51.375 24.25 1 85.38 711 SER B O 1
ATOM 13889 N N . TYR B 1 712 ? -39.906 49.188 24.703 1 93.94 712 TYR B N 1
ATOM 13890 C CA . TYR B 1 712 ? -38.938 49.156 25.812 1 93.94 712 TYR B CA 1
ATOM 13891 C C . TYR B 1 712 ? -38.125 47.875 25.797 1 93.94 712 TYR B C 1
ATOM 13893 O O . TYR B 1 712 ? -38.688 46.781 25.766 1 93.94 712 TYR B O 1
ATOM 13901 N N . LYS B 1 713 ? -36.875 48.062 25.812 1 95.38 713 LYS B N 1
ATOM 13902 C CA . LYS B 1 713 ? -35.938 46.938 25.812 1 95.38 713 LYS B CA 1
ATOM 13903 C C . LYS B 1 713 ? -34.875 47.094 26.906 1 95.38 713 LYS B C 1
ATOM 13905 O O . LYS B 1 713 ? -34.312 48.188 27.078 1 95.38 713 LYS B O 1
ATOM 13910 N N . SER B 1 714 ? -34.594 46.062 27.641 1 96.19 714 SER B N 1
ATOM 13911 C CA . SER B 1 714 ? -33.625 46.062 28.719 1 96.19 714 SER B CA 1
ATOM 13912 C C . SER B 1 714 ? -32.781 44.781 28.734 1 96.19 714 SER B C 1
ATOM 13914 O O . SER B 1 714 ? -33.156 43.781 28.125 1 96.19 714 SER B O 1
ATOM 13916 N N . ALA B 1 715 ? -31.609 44.938 29.312 1 96 715 ALA B N 1
ATOM 13917 C CA . ALA B 1 715 ? -30.734 43.781 29.547 1 96 715 ALA B CA 1
ATOM 13918 C C . ALA B 1 715 ? -30.312 43.688 31 1 96 715 ALA B C 1
ATOM 13920 O O . ALA B 1 715 ? -30.109 44.719 31.656 1 96 715 ALA B O 1
ATOM 13921 N N . VAL B 1 716 ? -30.25 42.5 31.516 1 96.38 716 VAL B N 1
ATOM 13922 C CA . VAL B 1 716 ? -29.828 42.25 32.875 1 96.38 716 VAL B CA 1
ATOM 13923 C C . VAL B 1 716 ? -28.719 41.219 32.906 1 96.38 716 VAL B C 1
ATOM 13925 O O . VAL B 1 716 ? -28.875 40.125 32.344 1 96.38 716 VAL B O 1
ATOM 13928 N N . HIS B 1 717 ? -27.672 41.531 33.438 1 93.75 717 HIS B N 1
ATOM 13929 C CA . HIS B 1 717 ? -26.531 40.625 33.594 1 93.75 717 HIS B CA 1
ATOM 13930 C C . HIS B 1 717 ? -25.875 40.812 34.969 1 93.75 717 HIS B C 1
ATOM 13932 O O . HIS B 1 717 ? -25.062 41.688 35.156 1 93.75 717 HIS B O 1
ATOM 13938 N N . PRO B 1 718 ? -26.141 39.969 35.906 1 93.75 718 PRO B N 1
ATOM 13939 C CA . PRO B 1 718 ? -25.625 40.156 37.25 1 93.75 718 PRO B CA 1
ATOM 13940 C C . PRO B 1 718 ? -24.125 39.844 37.375 1 93.75 718 PRO B C 1
ATOM 13942 O O . PRO B 1 718 ? -23.703 39.125 38.25 1 93.75 718 PRO B O 1
ATOM 13945 N N . PHE B 1 719 ? -23.359 40.438 36.5 1 87.38 719 PHE B N 1
ATOM 13946 C CA . PHE B 1 719 ? -21.906 40.344 36.438 1 87.38 719 PHE B CA 1
ATOM 13947 C C . PHE B 1 719 ? -21.344 41.594 35.75 1 87.38 719 PHE B C 1
ATOM 13949 O O . PHE B 1 719 ? -22.062 42.562 35.531 1 87.38 719 PHE B O 1
ATOM 13956 N N . ILE B 1 720 ? -20.016 41.562 35.469 1 78.38 720 ILE B N 1
ATOM 13957 C CA . ILE B 1 720 ? -19.344 42.719 34.844 1 78.38 720 ILE B CA 1
ATOM 13958 C C . ILE B 1 720 ? -19.875 42.906 33.438 1 78.38 720 ILE B C 1
ATOM 13960 O O . ILE B 1 720 ? -19.844 41.969 32.625 1 78.38 720 ILE B O 1
ATOM 13964 N N . GLY B 1 721 ? -20.391 44.031 33.125 1 78.81 721 GLY B N 1
ATOM 13965 C CA . GLY B 1 721 ? -21.062 44.312 31.875 1 78.81 721 GLY B CA 1
ATOM 13966 C C . GLY B 1 721 ? -20.125 44.781 30.797 1 78.81 721 GLY B C 1
ATOM 13967 O O . GLY B 1 721 ? -20.484 44.781 29.609 1 78.81 721 GLY B O 1
ATOM 13968 N N . THR B 1 722 ? -18.891 45.094 31.109 1 68.81 722 THR B N 1
ATOM 13969 C CA . THR B 1 722 ? -18 45.75 30.141 1 68.81 722 THR B CA 1
ATOM 13970 C C . THR B 1 722 ? -17.359 44.719 29.219 1 68.81 722 THR B C 1
ATOM 13972 O O . THR B 1 722 ? -16.75 45.094 28.203 1 68.81 722 THR B O 1
ATOM 13975 N N . TYR B 1 723 ? -17.594 43.438 29.594 1 70.12 723 TYR B N 1
ATOM 13976 C CA . TYR B 1 723 ? -17.016 42.438 28.734 1 70.12 723 TYR B CA 1
ATOM 13977 C C . TYR B 1 723 ? -17.641 42.469 27.344 1 70.12 723 TYR B C 1
ATOM 13979 O O . TYR B 1 723 ? -18.844 42.656 27.203 1 70.12 723 TYR B O 1
ATOM 13987 N N . TYR B 1 724 ? -16.891 42.281 26.266 1 73.44 724 TYR B N 1
ATOM 13988 C CA . TYR B 1 724 ? -17.297 42.188 24.875 1 73.44 724 TYR B CA 1
ATOM 13989 C C . TYR B 1 724 ? -17.922 43.469 24.375 1 73.44 724 TYR B C 1
ATOM 13991 O O . TYR B 1 724 ? -18.828 43.438 23.547 1 73.44 724 TYR B O 1
ATOM 13999 N N . SER B 1 725 ? -17.562 44.656 24.984 1 75.81 725 SER B N 1
ATOM 14000 C CA . SER B 1 725 ? -18.094 45.969 24.594 1 75.81 725 SER B CA 1
ATOM 14001 C C . SER B 1 725 ? -19.625 46 24.703 1 75.81 725 SER B C 1
ATOM 14003 O O . SER B 1 725 ? -20.297 46.625 23.891 1 75.81 725 SER B O 1
ATOM 14005 N N . ARG B 1 726 ? -20.156 45.281 25.672 1 86.5 726 ARG B N 1
ATOM 14006 C CA . ARG B 1 726 ? -21.609 45.156 25.812 1 86.5 726 ARG B CA 1
ATOM 14007 C C . ARG B 1 726 ? -22.234 46.531 26.031 1 86.5 726 ARG B C 1
ATOM 14009 O O . ARG B 1 726 ? -23.281 46.844 25.453 1 86.5 726 ARG B O 1
ATOM 14016 N N . VAL B 1 727 ? -21.625 47.312 26.891 1 85.19 727 VAL B N 1
ATOM 14017 C CA . VAL B 1 727 ? -22.203 48.594 27.266 1 85.19 727 VAL B CA 1
ATOM 14018 C C . VAL B 1 727 ? -22.391 49.469 26.016 1 85.19 727 VAL B C 1
ATOM 14020 O O . VAL B 1 727 ? -23.469 50.031 25.797 1 85.19 727 VAL B O 1
ATOM 14023 N N . GLU B 1 728 ? -21.344 49.469 25.188 1 85.81 728 GLU B N 1
ATOM 14024 C CA . GLU B 1 728 ? -21.422 50.281 23.969 1 85.81 728 GLU B CA 1
ATOM 14025 C C . GLU B 1 728 ? -22.359 49.656 22.953 1 85.81 728 GLU B C 1
ATOM 14027 O O . GLU B 1 728 ? -23.125 50.344 22.281 1 85.81 728 GLU B O 1
ATOM 14032 N N . ASP B 1 729 ? -22.328 48.344 22.891 1 91 729 ASP B N 1
ATOM 14033 C CA . ASP B 1 729 ? -23.109 47.656 21.875 1 91 729 ASP B CA 1
ATOM 14034 C C . ASP B 1 729 ? -24.609 47.719 22.188 1 91 729 ASP B C 1
ATOM 14036 O O . ASP B 1 729 ? -25.438 47.844 21.281 1 91 729 ASP B O 1
ATOM 14040 N N . TYR B 1 730 ? -24.953 47.562 23.453 1 93.69 730 TYR B N 1
ATOM 14041 C CA . TYR B 1 730 ? -26.375 47.656 23.812 1 93.69 730 TYR B CA 1
ATOM 14042 C C . TYR B 1 730 ? -26.906 49.062 23.5 1 93.69 730 TYR B C 1
ATOM 14044 O O . TYR B 1 730 ? -28.109 49.219 23.234 1 93.69 730 TYR B O 1
ATOM 14052 N N . LYS B 1 731 ? -26.047 50 23.516 1 91.31 731 LYS B N 1
ATOM 14053 C CA . LYS B 1 731 ? -26.469 51.312 23.047 1 91.31 731 LYS B CA 1
ATOM 14054 C C . LYS B 1 731 ? -26.703 51.312 21.531 1 91.31 731 LYS B C 1
ATOM 14056 O O . LYS B 1 731 ? -27.688 51.906 21.062 1 91.31 731 LYS B O 1
ATOM 14061 N N . ARG B 1 732 ? -25.828 50.625 20.875 1 92.56 732 ARG B N 1
ATOM 14062 C CA . ARG B 1 732 ? -25.984 50.531 19.422 1 92.56 732 ARG B CA 1
ATOM 14063 C C . ARG B 1 732 ? -27.234 49.75 19.062 1 92.56 732 ARG B C 1
ATOM 14065 O O . ARG B 1 732 ? -27.844 50 18.031 1 92.56 732 ARG B O 1
ATOM 14072 N N . PHE B 1 733 ? -27.594 48.844 19.984 1 94.81 733 PHE B N 1
ATOM 14073 C CA . PHE B 1 733 ? -28.828 48.094 19.828 1 94.81 733 PHE B CA 1
ATOM 14074 C C . PHE B 1 733 ? -30.031 48.906 20.25 1 94.81 733 PHE B C 1
ATOM 14076 O O . PHE B 1 733 ? -31.172 48.5 20.094 1 94.81 733 PHE B O 1
ATOM 14083 N N . LYS B 1 734 ? -29.812 50.062 20.859 1 92.5 734 LYS B N 1
ATOM 14084 C CA . LYS B 1 734 ? -30.812 50.969 21.344 1 92.5 734 LYS B CA 1
ATOM 14085 C C . LYS B 1 734 ? -31.594 50.406 22.516 1 92.5 734 LYS B C 1
ATOM 14087 O O . LYS B 1 734 ? -32.812 50.562 22.609 1 92.5 734 LYS B O 1
ATOM 14092 N N . PHE B 1 735 ? -30.906 49.719 23.328 1 94.31 735 PHE B N 1
ATOM 14093 C CA . PHE B 1 735 ? -31.5 49.281 24.578 1 94.31 735 PHE B CA 1
ATOM 14094 C C . PHE B 1 735 ? -31.734 50.469 25.5 1 94.31 735 PHE B C 1
ATOM 14096 O O . PHE B 1 735 ? -30.906 51.375 25.562 1 94.31 735 PHE B O 1
ATOM 14103 N N . ASN B 1 736 ? -32.875 50.375 26.219 1 94.38 736 ASN B N 1
ATOM 14104 C CA . ASN B 1 736 ? -33.219 51.469 27.125 1 94.38 736 ASN B CA 1
ATOM 14105 C C . ASN B 1 736 ? -32.438 51.375 28.438 1 94.38 736 ASN B C 1
ATOM 14107 O O . ASN B 1 736 ? -32.156 52.375 29.078 1 94.38 736 ASN B O 1
ATOM 14111 N N . LYS B 1 737 ? -32.094 50.125 28.734 1 94.5 737 LYS B N 1
ATOM 14112 C CA . LYS B 1 737 ? -31.531 49.875 30.047 1 94.5 737 LYS B CA 1
ATOM 14113 C C . LYS B 1 737 ? -30.656 48.625 30.031 1 94.5 737 LYS B C 1
ATOM 14115 O O . LYS B 1 737 ? -31.031 47.625 29.438 1 94.5 737 LYS B O 1
ATOM 14120 N N . PHE B 1 738 ? -29.5 48.812 30.641 1 95.06 738 PHE B N 1
ATOM 14121 C CA . PHE B 1 738 ? -28.625 47.656 30.875 1 95.06 738 PHE B CA 1
ATOM 14122 C C . PHE B 1 738 ? -28.188 47.594 32.312 1 95.06 738 PHE B C 1
ATOM 14124 O O . PHE B 1 738 ? -27.438 48.438 32.812 1 95.06 738 PHE B O 1
ATOM 14131 N N . VAL B 1 739 ? -28.672 46.594 33.031 1 94.94 739 VAL B N 1
ATOM 14132 C CA . VAL B 1 739 ? -28.406 46.375 34.438 1 94.94 739 VAL B CA 1
ATOM 14133 C C . VAL B 1 739 ? -27.281 45.375 34.625 1 94.94 739 VAL B C 1
ATOM 14135 O O . VAL B 1 739 ? -27.406 44.219 34.219 1 94.94 739 VAL B O 1
ATOM 14138 N N . TYR B 1 740 ? -26.266 45.781 35.188 1 91.38 740 TYR B N 1
ATOM 14139 C CA . TYR B 1 740 ? -25.141 44.875 35.469 1 91.38 740 TYR B CA 1
ATOM 14140 C C . TYR B 1 740 ? -24.406 45.312 36.719 1 91.38 740 TYR B C 1
ATOM 14142 O O . TYR B 1 740 ? -24.672 46.406 37.281 1 91.38 740 TYR B O 1
ATOM 14150 N N . LEU B 1 741 ? -23.547 44.5 37.219 1 86.19 741 LEU B N 1
ATOM 14151 C CA . LEU B 1 741 ? -22.781 44.844 38.406 1 86.19 741 LEU B CA 1
ATOM 14152 C C . LEU B 1 741 ? -21.906 46.062 38.156 1 86.19 741 LEU B C 1
ATOM 14154 O O . LEU B 1 741 ? -21.078 46.062 37.25 1 86.19 741 LEU B O 1
ATOM 14158 N N . GLY B 1 742 ? -22.078 47.125 38.906 1 77.19 742 GLY B N 1
ATOM 14159 C CA . GLY B 1 742 ? -21.312 48.375 38.719 1 77.19 742 GLY B CA 1
ATOM 14160 C C . GLY B 1 742 ? -22.031 49.406 37.906 1 77.19 742 GLY B C 1
ATOM 14161 O O . GLY B 1 742 ? -21.562 50.531 37.781 1 77.19 742 GLY B O 1
ATOM 14162 N N . SER B 1 743 ? -23.172 48.969 37.344 1 87.62 743 SER B N 1
ATOM 14163 C CA . SER B 1 743 ? -23.953 49.938 36.562 1 87.62 743 SER B CA 1
ATOM 14164 C C . SER B 1 743 ? -24.719 50.906 37.469 1 87.62 743 SER B C 1
ATOM 14166 O O . SER B 1 743 ? -24.688 50.75 38.719 1 87.62 743 SER B O 1
ATOM 14168 N N . LYS B 1 744 ? -25.297 51.938 36.844 1 88.31 744 LYS B N 1
ATOM 14169 C CA . LYS B 1 744 ? -26.094 52.906 37.625 1 88.31 744 LYS B CA 1
ATOM 14170 C C . LYS B 1 744 ? -27.344 52.219 38.188 1 88.31 744 LYS B C 1
ATOM 14172 O O . LYS B 1 744 ? -27.969 52.75 39.125 1 88.31 744 LYS B O 1
ATOM 14177 N N . TYR B 1 745 ? -27.688 51 37.625 1 91.75 745 TYR B N 1
ATOM 14178 C CA . TYR B 1 745 ? -28.828 50.219 38.125 1 91.75 745 TYR B CA 1
ATOM 14179 C C . TYR B 1 745 ? -28.375 49.125 39.062 1 91.75 745 TYR B C 1
ATOM 14181 O O . TYR B 1 745 ? -27.438 48.375 38.75 1 91.75 745 TYR B O 1
ATOM 14189 N N . LYS B 1 746 ? -28.969 49 40.156 1 89.62 746 LYS B N 1
ATOM 14190 C CA . LYS B 1 746 ? -28.531 48.062 41.188 1 89.62 746 LYS B CA 1
ATOM 14191 C C . LYS B 1 746 ? -29.016 46.656 40.875 1 89.62 746 LYS B C 1
ATOM 14193 O O . LYS B 1 746 ? -30.172 46.469 40.5 1 89.62 746 LYS B O 1
ATOM 14198 N N . ILE B 1 747 ? -28.172 45.688 41 1 93.75 747 ILE B N 1
ATOM 14199 C CA . ILE B 1 747 ? -28.547 44.281 41 1 93.75 747 ILE B CA 1
ATOM 14200 C C . ILE B 1 747 ? -29.078 43.906 42.375 1 93.75 747 ILE B C 1
ATOM 14202 O O . ILE B 1 747 ? -28.375 44 43.375 1 93.75 747 ILE B O 1
ATOM 14206 N N . ILE B 1 748 ? -30.203 43.438 42.406 1 94.69 748 ILE B N 1
ATOM 14207 C CA . ILE B 1 748 ? -30.844 43.156 43.688 1 94.69 748 ILE B CA 1
ATOM 14208 C C . ILE B 1 748 ? -30.703 41.656 44.031 1 94.69 748 ILE B C 1
ATOM 14210 O O . ILE B 1 748 ? -30.391 40.875 43.156 1 94.69 748 ILE B O 1
ATOM 14214 N N . ASP B 1 749 ? -30.938 41.281 45.25 1 93.62 749 ASP B N 1
ATOM 14215 C CA . ASP B 1 749 ? -30.984 39.906 45.75 1 93.62 749 ASP B CA 1
ATOM 14216 C C . ASP B 1 749 ? -29.734 39.125 45.344 1 93.62 749 ASP B C 1
ATOM 14218 O O . ASP B 1 749 ? -29.844 38.031 44.75 1 93.62 749 ASP B O 1
ATOM 14222 N N . GLN B 1 750 ? -28.672 39.75 45.562 1 93.31 750 GLN B N 1
ATOM 14223 C CA . GLN B 1 750 ? -27.406 39.094 45.219 1 93.31 750 GLN B CA 1
ATOM 14224 C C . GLN B 1 750 ? -27.125 37.906 46.125 1 93.31 750 GLN B C 1
ATOM 14226 O O . GLN B 1 750 ? -27.078 38.031 47.344 1 93.31 750 GLN B O 1
ATOM 14231 N N . LYS B 1 751 ? -27.078 36.719 45.531 1 92 751 LYS B N 1
ATOM 14232 C CA . LYS B 1 751 ? -26.812 35.469 46.219 1 92 751 LYS B CA 1
ATOM 14233 C C . LYS B 1 751 ? -25.734 34.656 45.531 1 92 751 LYS B C 1
ATOM 14235 O O . LYS B 1 751 ? -25.844 34.344 44.344 1 92 751 LYS B O 1
ATOM 14240 N N . LYS B 1 752 ? -24.703 34.406 46.25 1 90.94 752 LYS B N 1
ATOM 14241 C CA . LYS B 1 752 ? -23.656 33.5 45.75 1 90.94 752 LYS B CA 1
ATOM 14242 C C . LYS B 1 752 ? -23.734 32.125 46.438 1 90.94 752 LYS B C 1
ATOM 14244 O O . LYS B 1 752 ? -24.109 32.031 47.594 1 90.94 752 LYS B O 1
ATOM 14249 N N . LEU B 1 753 ? -23.484 31.109 45.719 1 91.38 753 LEU B N 1
ATOM 14250 C CA . LEU B 1 753 ? -23.656 29.75 46.219 1 91.38 753 LEU B CA 1
ATOM 14251 C C . LEU B 1 753 ? -22.312 29.172 46.656 1 91.38 753 LEU B C 1
ATOM 14253 O O . LEU B 1 753 ? -21.375 29.078 45.875 1 91.38 753 LEU B O 1
ATOM 14257 N N . GLY B 1 754 ? -22.234 28.781 47.938 1 89.81 754 GLY B N 1
ATOM 14258 C CA . GLY B 1 754 ? -20.984 28.25 48.438 1 89.81 754 GLY B CA 1
ATOM 14259 C C . GLY B 1 754 ? -19.844 29.234 48.375 1 89.81 754 GLY B C 1
ATOM 14260 O O . GLY B 1 754 ? -19.953 30.375 48.812 1 89.81 754 GLY B O 1
ATOM 14261 N N . LYS B 1 755 ? -18.75 28.766 47.75 1 81.75 755 LYS B N 1
ATOM 14262 C CA . LYS B 1 755 ? -17.562 29.594 47.625 1 81.75 755 LYS B CA 1
ATOM 14263 C C . LYS B 1 755 ? -17.469 30.234 46.25 1 81.75 755 LYS B C 1
ATOM 14265 O O . LYS B 1 755 ? -16.453 30.828 45.875 1 81.75 755 LYS B O 1
ATOM 14270 N N . SER B 1 756 ? -18.578 30.047 45.5 1 85.56 756 SER B N 1
ATOM 14271 C CA . SER B 1 756 ? -18.562 30.625 44.156 1 85.56 756 SER B CA 1
ATOM 14272 C C . SER B 1 756 ? -18.562 32.156 44.219 1 85.56 756 SER B C 1
ATOM 14274 O O . SER B 1 756 ? -19.219 32.75 45.062 1 85.56 756 SER B O 1
ATOM 14276 N N . THR B 1 757 ? -17.812 32.781 43.344 1 79.44 757 THR B N 1
ATOM 14277 C CA . THR B 1 757 ? -17.734 34.219 43.312 1 79.44 757 THR B CA 1
ATOM 14278 C C . THR B 1 757 ? -18.812 34.812 42.406 1 79.44 757 THR B C 1
ATOM 14280 O O . THR B 1 757 ? -18.984 36.031 42.312 1 79.44 757 THR B O 1
ATOM 14283 N N . TYR B 1 758 ? -19.594 33.906 41.719 1 87.25 758 TYR B N 1
ATOM 14284 C CA . TYR B 1 758 ? -20.609 34.344 40.75 1 87.25 758 TYR B CA 1
ATOM 14285 C C . TYR B 1 758 ? -21.969 34.469 41.438 1 87.25 758 TYR B C 1
ATOM 14287 O O . TYR B 1 758 ? -22.297 33.656 42.312 1 87.25 758 TYR B O 1
ATOM 14295 N N . ASN B 1 759 ? -22.719 35.5 41 1 92.19 759 ASN B N 1
ATOM 14296 C CA . ASN B 1 759 ? -24.109 35.562 41.438 1 92.19 759 ASN B CA 1
ATOM 14297 C C . ASN B 1 759 ? -24.906 34.375 40.906 1 92.19 759 ASN B C 1
ATOM 14299 O O . ASN B 1 759 ? -24.734 33.938 39.781 1 92.19 759 ASN B O 1
ATOM 14303 N N . SER B 1 760 ? -25.766 33.812 41.781 1 95.5 760 SER B N 1
ATOM 14304 C CA . SER B 1 760 ? -26.547 32.625 41.469 1 95.5 760 SER B CA 1
ATOM 14305 C C . SER B 1 760 ? -27.656 32.938 40.469 1 95.5 760 SER B C 1
ATOM 14307 O O . SER B 1 760 ? -27.984 34.094 40.25 1 95.5 760 SER B O 1
ATOM 14309 N N . ASP B 1 761 ? -28.219 31.922 39.875 1 97.5 761 ASP B N 1
ATOM 14310 C CA . ASP B 1 761 ? -29.359 32.062 38.969 1 97.5 761 ASP B CA 1
ATOM 14311 C C . ASP B 1 761 ? -30.578 32.625 39.719 1 97.5 761 ASP B C 1
ATOM 14313 O O . ASP B 1 761 ? -31.438 33.281 39.125 1 97.5 761 ASP B O 1
ATOM 14317 N N . PHE B 1 762 ? -30.672 32.438 41.031 1 97.19 762 PHE B N 1
ATOM 14318 C CA . PHE B 1 762 ? -31.734 33.031 41.812 1 97.19 762 PHE B CA 1
ATOM 14319 C C . PHE B 1 762 ? -31.656 34.562 41.719 1 97.19 762 PHE B C 1
ATOM 14321 O O . PHE B 1 762 ? -32.688 35.219 41.594 1 97.19 762 PHE B O 1
ATOM 14328 N N . THR B 1 763 ? -30.453 35.031 41.812 1 96.81 763 THR B N 1
ATOM 14329 C CA . THR B 1 763 ? -30.25 36.469 41.656 1 96.81 763 THR B CA 1
ATOM 14330 C C . THR B 1 763 ? -30.672 36.938 40.281 1 96.81 763 THR B C 1
ATOM 14332 O O . THR B 1 763 ? -31.344 37.938 40.125 1 96.81 763 THR B O 1
ATOM 14335 N N . THR B 1 764 ? -30.281 36.156 39.25 1 97.69 764 THR B N 1
ATOM 14336 C CA . THR B 1 764 ? -30.625 36.5 37.875 1 97.69 764 THR B CA 1
ATOM 14337 C C . THR B 1 764 ? -32.125 36.594 37.719 1 97.69 764 THR B C 1
ATOM 14339 O O . THR B 1 764 ? -32.656 37.594 37.188 1 97.69 764 THR B O 1
ATOM 14342 N N . TYR B 1 765 ? -32.844 35.656 38.156 1 97.88 765 TYR B N 1
ATOM 14343 C CA . TYR B 1 765 ? -34.281 35.562 37.938 1 97.88 765 TYR B CA 1
ATOM 14344 C C . TYR B 1 765 ? -35 36.594 38.812 1 97.88 765 TYR B C 1
ATOM 14346 O O . TYR B 1 765 ? -36.062 37.125 38.406 1 97.88 765 TYR B O 1
ATOM 14354 N N . ALA B 1 766 ? -34.469 36.875 40 1 97.06 766 ALA B N 1
ATOM 14355 C CA . ALA B 1 766 ? -35.062 37.938 40.812 1 97.06 766 ALA B CA 1
ATOM 14356 C C . ALA B 1 766 ? -35 39.281 40.094 1 97.06 766 ALA B C 1
ATOM 14358 O O . ALA B 1 766 ? -36 40.031 40.094 1 97.06 766 ALA B O 1
ATOM 14359 N N . ASN B 1 767 ? -33.969 39.562 39.469 1 97.31 767 ASN B N 1
ATOM 14360 C CA . ASN B 1 767 ? -33.844 40.812 38.719 1 97.31 767 ASN B CA 1
ATOM 14361 C C . ASN B 1 767 ? -34.656 40.781 37.438 1 97.31 767 ASN B C 1
ATOM 14363 O O . ASN B 1 767 ? -35.188 41.812 37.031 1 97.31 767 ASN B O 1
ATOM 14367 N N . GLY B 1 768 ? -34.75 39.562 36.812 1 97.31 768 GLY B N 1
ATOM 14368 C CA . GLY B 1 768 ? -35.625 39.406 35.688 1 97.31 768 GLY B CA 1
ATOM 14369 C C . GLY B 1 768 ? -37.094 39.688 36.031 1 97.31 768 GLY B C 1
ATOM 14370 O O . GLY B 1 768 ? -37.781 40.406 35.312 1 97.31 768 GLY B O 1
ATOM 14371 N N . LEU B 1 769 ? -37.5 39.125 37.188 1 97.06 769 LEU B N 1
ATOM 14372 C CA . LEU B 1 769 ? -38.875 39.312 37.625 1 97.06 769 LEU B CA 1
ATOM 14373 C C . LEU B 1 769 ? -39.125 40.781 37.938 1 97.06 769 LEU B C 1
ATOM 14375 O O . LEU B 1 769 ? -40.188 41.312 37.625 1 97.06 769 LEU B O 1
ATOM 14379 N N . LYS B 1 770 ? -38.156 41.406 38.531 1 96.56 770 LYS B N 1
ATOM 14380 C CA . LYS B 1 770 ? -38.281 42.812 38.812 1 96.56 770 LYS B CA 1
ATOM 14381 C C . LYS B 1 770 ? -38.469 43.625 37.531 1 96.56 770 LYS B C 1
ATOM 14383 O O . LYS B 1 770 ? -39.344 44.5 37.469 1 96.56 770 LYS B O 1
ATOM 14388 N N . GLN B 1 771 ? -37.719 43.312 36.531 1 96.62 771 GLN B N 1
ATOM 14389 C CA . GLN B 1 771 ? -37.844 44 35.281 1 96.62 771 GLN B CA 1
ATOM 14390 C C . GLN B 1 771 ? -39.156 43.719 34.594 1 96.62 771 GLN B C 1
ATOM 14392 O O . GLN B 1 771 ? -39.781 44.625 34.031 1 96.62 771 GLN B O 1
ATOM 14397 N N . ILE B 1 772 ? -39.625 42.469 34.594 1 96.75 772 ILE B N 1
ATOM 14398 C CA . ILE B 1 772 ? -40.906 42.062 34.031 1 96.75 772 ILE B CA 1
ATOM 14399 C C . ILE B 1 772 ? -42.031 42.906 34.625 1 96.75 772 ILE B C 1
ATOM 14401 O O . ILE B 1 772 ? -42.875 43.438 33.906 1 96.75 772 ILE B O 1
ATOM 14405 N N . ASN B 1 773 ? -41.906 43.125 35.906 1 95.12 773 ASN B N 1
ATOM 14406 C CA . ASN B 1 773 ? -42.969 43.812 36.656 1 95.12 773 ASN B CA 1
ATOM 14407 C C . ASN B 1 773 ? -42.844 45.312 36.562 1 95.12 773 ASN B C 1
ATOM 14409 O O . ASN B 1 773 ? -43.781 46.062 36.844 1 95.12 773 ASN B O 1
ATOM 14413 N N . SER B 1 774 ? -41.75 45.781 36.062 1 94 774 SER B N 1
ATOM 14414 C CA . SER B 1 774 ? -41.5 47.219 36.031 1 94 774 SER B CA 1
ATOM 14415 C C . SER B 1 774 ? -42.25 47.875 34.875 1 94 774 SER B C 1
ATOM 14417 O O . SER B 1 774 ? -42.406 49.094 34.844 1 94 774 SER B O 1
ATOM 14419 N N . MET B 1 775 ? -42.688 47.125 33.938 1 92.69 775 MET B N 1
ATOM 14420 C CA . MET B 1 775 ? -43.406 47.656 32.781 1 92.69 775 MET B CA 1
ATOM 14421 C C . MET B 1 775 ? -44.812 47.062 32.688 1 92.69 775 MET B C 1
ATOM 14423 O O . MET B 1 775 ? -44.969 45.844 32.938 1 92.69 775 MET B O 1
ATOM 14427 N N . LYS B 1 776 ? -45.812 47.781 32.344 1 87.06 776 LYS B N 1
ATOM 14428 C CA . LYS B 1 776 ? -47.188 47.281 32.156 1 87.06 776 LYS B CA 1
ATOM 14429 C C . LYS B 1 776 ? -47.406 46.812 30.734 1 87.06 776 LYS B C 1
ATOM 14431 O O . LYS B 1 776 ? -48.094 45.812 30.5 1 87.06 776 LYS B O 1
ATOM 14436 N N . GLY B 1 777 ? -46.781 47.5 29.797 1 84.31 777 GLY B N 1
ATOM 14437 C CA . GLY B 1 777 ? -46.938 47.156 28.406 1 84.31 777 GLY B CA 1
ATOM 14438 C C . GLY B 1 777 ? -45.875 46.188 27.906 1 84.31 777 GLY B C 1
ATOM 14439 O O . GLY B 1 777 ? -45.25 45.5 28.703 1 84.31 777 GLY B O 1
ATOM 14440 N N . GLY B 1 778 ? -45.938 46 26.609 1 92.12 778 GLY B N 1
ATOM 14441 C CA . GLY B 1 778 ? -44.969 45.094 25.969 1 92.12 778 GLY B CA 1
ATOM 14442 C C . GLY B 1 778 ? -43.531 45.531 26.203 1 92.12 778 GLY B C 1
ATOM 14443 O O . GLY B 1 778 ? -43.219 46.719 26.266 1 92.12 778 GLY B O 1
ATOM 14444 N N . GLN B 1 779 ? -42.531 44.562 26.406 1 96 779 GLN B N 1
ATOM 14445 C CA . GLN B 1 779 ? -41.125 44.812 26.641 1 96 779 GLN B CA 1
ATOM 14446 C C . GLN B 1 779 ? -40.281 43.594 26.203 1 96 779 GLN B C 1
ATOM 14448 O O . GLN B 1 779 ? -40.781 42.5 26.109 1 96 779 GLN B O 1
ATOM 14453 N N . PHE B 1 780 ? -39.062 43.969 25.828 1 96.75 780 PHE B N 1
ATOM 14454 C CA . PHE B 1 780 ? -38.094 42.938 25.547 1 96.75 780 PHE B CA 1
ATOM 14455 C C . PHE B 1 780 ? -37 42.906 26.625 1 96.75 780 PHE B C 1
ATOM 14457 O O . PHE B 1 780 ? -36.469 43.969 27 1 96.75 780 PHE B O 1
ATOM 14464 N N . ILE B 1 781 ? -36.625 41.75 27.156 1 97.5 781 ILE B N 1
ATOM 14465 C CA . ILE B 1 781 ? -35.625 41.594 28.203 1 97.5 781 ILE B CA 1
ATOM 14466 C C . ILE B 1 781 ? -34.594 40.562 27.797 1 97.5 781 ILE B C 1
ATOM 14468 O O . ILE B 1 781 ? -34.906 39.406 27.547 1 97.5 781 ILE B O 1
ATOM 14472 N N . ASN B 1 782 ? -33.375 41 27.609 1 97.31 782 ASN B N 1
ATOM 14473 C CA . ASN B 1 782 ? -32.25 40.062 27.484 1 97.31 782 ASN B CA 1
ATOM 14474 C C . ASN B 1 782 ? -31.656 39.719 28.844 1 97.31 782 ASN B C 1
ATOM 14476 O O . ASN B 1 782 ? -30.969 40.531 29.469 1 97.31 782 ASN B O 1
ATOM 14480 N N . LEU B 1 783 ? -31.938 38.531 29.344 1 97.75 783 LEU B N 1
ATOM 14481 C CA . LEU B 1 783 ? -31.562 38.094 30.688 1 97.75 783 LEU B CA 1
ATOM 14482 C C . LEU B 1 783 ? -30.406 37.094 30.625 1 97.75 783 LEU B C 1
ATOM 14484 O O . LEU B 1 783 ? -30.594 35.938 30.234 1 97.75 783 LEU B O 1
ATOM 14488 N N . ILE B 1 784 ? -29.219 37.5 31.141 1 96.25 784 ILE B N 1
ATOM 14489 C CA . ILE B 1 784 ? -28 36.719 31 1 96.25 784 ILE B CA 1
ATOM 14490 C C . ILE B 1 784 ? -27.516 36.25 32.375 1 96.25 784 ILE B C 1
ATOM 14492 O O . ILE B 1 784 ? -27.172 37.094 33.219 1 96.25 784 ILE B O 1
ATOM 14496 N N . SER B 1 785 ? -27.422 34.969 32.562 1 96.44 785 SER B N 1
ATOM 14497 C CA . SER B 1 785 ? -26.953 34.438 33.844 1 96.44 785 SER B CA 1
ATOM 14498 C C . SER B 1 785 ? -25.422 34.281 33.844 1 96.44 785 SER B C 1
ATOM 14500 O O . SER B 1 785 ? -24.781 34.5 32.844 1 96.44 785 SER B O 1
ATOM 14502 N N . ILE B 1 786 ? -24.797 33.969 35.062 1 92.25 786 ILE B N 1
ATOM 14503 C CA . ILE B 1 786 ? -23.344 33.875 35.156 1 92.25 786 ILE B CA 1
ATOM 14504 C C . ILE B 1 786 ? -22.984 32.719 36.094 1 92.25 786 ILE B C 1
ATOM 14506 O O . ILE B 1 786 ? -21.812 32.344 36.188 1 92.25 786 ILE B O 1
ATOM 14510 N N . GLN B 1 787 ? -23.922 32.031 36.625 1 93.44 787 GLN B N 1
ATOM 14511 C CA . G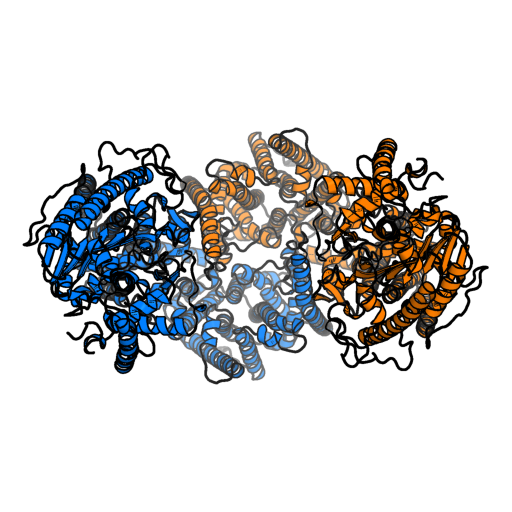LN B 1 787 ? -23.734 31.125 37.75 1 93.44 787 GLN B CA 1
ATOM 14512 C C . GLN B 1 787 ? -22.766 30.016 37.375 1 93.44 787 GLN B C 1
ATOM 14514 O O . GLN B 1 787 ? -21.875 29.672 38.188 1 93.44 787 GLN B O 1
ATOM 14519 N N . ASN B 1 788 ? -22.938 29.469 36.188 1 93.19 788 ASN B N 1
ATOM 14520 C CA . ASN B 1 788 ? -22.203 28.266 35.812 1 93.19 788 ASN B CA 1
ATOM 14521 C C . ASN B 1 788 ? -21.016 28.594 34.906 1 93.19 788 ASN B C 1
ATOM 14523 O O . ASN B 1 788 ? -20.656 27.797 34.062 1 93.19 788 ASN B O 1
ATOM 14527 N N . HIS B 1 789 ? -20.531 29.781 35.125 1 84.25 789 HIS B N 1
ATOM 14528 C CA . HIS B 1 789 ? -19.312 30.156 34.406 1 84.25 789 HIS B CA 1
ATOM 14529 C C . HIS B 1 789 ? -18.094 29.422 34.969 1 84.25 789 HIS B C 1
ATOM 14531 O O . HIS B 1 789 ? -18 29.188 36.188 1 84.25 789 HIS B O 1
ATOM 14537 N N . MET B 1 790 ? -17.188 29.062 34.25 1 79.94 790 MET B N 1
ATOM 14538 C CA . MET B 1 790 ? -15.953 28.422 34.688 1 79.94 790 MET B CA 1
ATOM 14539 C C . MET B 1 790 ? -15.086 29.391 35.469 1 79.94 790 MET B C 1
ATOM 14541 O O . MET B 1 790 ? -15.258 30.594 35.375 1 79.94 790 MET B O 1
ATOM 14545 N N . PRO B 1 791 ? -14.164 28.828 36.312 1 73.94 791 PRO B N 1
ATOM 14546 C CA . PRO B 1 791 ? -13.773 27.422 36.469 1 73.94 791 PRO B CA 1
ATOM 14547 C C . PRO B 1 791 ? -14.703 26.656 37.406 1 73.94 791 PRO B C 1
ATOM 14549 O O . PRO B 1 791 ? -15.43 27.266 38.188 1 73.94 791 PRO B O 1
ATOM 14552 N N . TYR B 1 792 ? -14.641 25.438 37.188 1 82.94 792 TYR B N 1
ATOM 14553 C CA . TYR B 1 792 ? -15.492 24.562 38 1 82.94 792 TYR B CA 1
ATOM 14554 C C . TYR B 1 792 ? -14.703 23.984 39.156 1 82.94 792 TYR B C 1
ATOM 14556 O O . TYR B 1 792 ? -14.586 22.766 39.281 1 82.94 792 TYR B O 1
ATOM 14564 N N . ASN B 1 793 ? -14.289 24.953 39.969 1 74.31 793 ASN B N 1
ATOM 14565 C CA . ASN B 1 793 ? -13.641 24.562 41.219 1 74.31 793 ASN B CA 1
ATOM 14566 C C . ASN B 1 793 ? -14.641 24 42.219 1 74.31 793 ASN B C 1
ATOM 14568 O O . ASN B 1 793 ? -15.852 24.188 42.062 1 74.31 793 ASN B O 1
ATOM 14572 N N . ASN B 1 794 ? -14.172 23.219 43.125 1 80 794 ASN B N 1
ATOM 14573 C CA . ASN B 1 794 ? -15.055 22.641 44.125 1 80 794 ASN B CA 1
ATOM 14574 C C . ASN B 1 794 ? -15.695 23.719 45 1 80 794 ASN B C 1
ATOM 14576 O O . ASN B 1 794 ? -15.406 23.812 46.188 1 80 794 ASN B O 1
ATOM 14580 N N . TRP B 1 795 ? -16.703 24.406 44.375 1 82.19 795 TRP B N 1
ATOM 14581 C CA . TRP B 1 795 ? -17.328 25.578 44.969 1 82.19 795 TRP B CA 1
ATOM 14582 C C . TRP B 1 795 ? -18.391 25.188 46 1 82.19 795 TRP B C 1
ATOM 14584 O O . TRP B 1 795 ? -18.703 25.953 46.906 1 82.19 795 TRP B O 1
ATOM 14594 N N . TYR B 1 796 ? -19.062 24.078 45.812 1 89.38 796 TYR B N 1
ATOM 14595 C CA . TYR B 1 796 ? -20.328 23.797 46.5 1 89.38 796 TYR B CA 1
ATOM 14596 C C . TYR B 1 796 ? -20.125 22.781 47.594 1 89.38 796 TYR B C 1
ATOM 14598 O O . TYR B 1 796 ? -19.719 21.641 47.344 1 89.38 796 TYR B O 1
ATOM 14606 N N . PRO B 1 797 ? -20.469 23.266 48.812 1 85.94 797 PRO B N 1
ATOM 14607 C CA . PRO B 1 797 ? -20.359 22.328 49.938 1 85.94 797 PRO B CA 1
ATOM 14608 C C . PRO B 1 797 ? -21.359 21.172 49.844 1 85.94 797 PRO B C 1
ATOM 14610 O O . PRO B 1 797 ? -22.469 21.359 49.344 1 85.94 797 PRO B O 1
ATOM 14613 N N . ASN B 1 798 ? -21.094 19.984 50.344 1 86.56 798 ASN B N 1
ATOM 14614 C CA . ASN B 1 798 ? -21.953 18.797 50.344 1 86.56 798 ASN B CA 1
ATOM 14615 C C . ASN B 1 798 ? -22.469 18.453 48.969 1 86.56 798 ASN B C 1
ATOM 14617 O O . ASN B 1 798 ? -23.672 18.281 48.781 1 86.56 798 ASN B O 1
ATOM 14621 N N . ASN B 1 799 ? -21.641 18.547 48 1 92.81 799 ASN B N 1
ATOM 14622 C CA . ASN B 1 799 ? -21.969 18.203 46.594 1 92.81 799 ASN B CA 1
ATOM 14623 C C . ASN B 1 799 ? -22.219 16.703 46.438 1 92.81 799 ASN B C 1
ATOM 14625 O O . ASN B 1 799 ? -21.281 15.914 46.438 1 92.81 799 ASN B O 1
ATOM 14629 N N . GLU B 1 800 ? -23.375 16.281 46.25 1 92.81 800 GLU B N 1
ATOM 14630 C CA . GLU B 1 800 ? -23.797 14.883 46.219 1 92.81 800 GLU B CA 1
ATOM 14631 C C . GLU B 1 800 ? -23.312 14.18 44.969 1 92.81 800 GLU B C 1
ATOM 14633 O O . GLU B 1 800 ? -23.406 12.953 44.844 1 92.81 800 GLU B O 1
ATOM 14638 N N . TYR B 1 801 ? -22.766 14.867 44.094 1 95.12 801 TYR B N 1
ATOM 14639 C CA . TYR B 1 801 ? -22.297 14.273 42.844 1 95.12 801 TYR B CA 1
ATOM 14640 C C . TYR B 1 801 ? -20.812 13.984 42.906 1 95.12 801 TYR B C 1
ATOM 14642 O O . TYR B 1 801 ? -20.266 13.336 42 1 95.12 801 TYR B O 1
ATOM 14650 N N . MET B 1 802 ? -20.188 14.461 43.906 1 93.31 802 MET B N 1
ATOM 14651 C CA . MET B 1 802 ? -18.75 14.203 44.062 1 93.31 802 MET B CA 1
ATOM 14652 C C . MET B 1 802 ? -18.484 12.711 44.188 1 93.31 802 MET B C 1
ATOM 14654 O O . MET B 1 802 ? -19.109 12.016 45 1 93.31 802 MET B O 1
ATOM 14658 N N . GLY B 1 803 ? -17.562 12.148 43.344 1 91.06 803 GLY B N 1
ATOM 14659 C CA . GLY B 1 803 ? -17.203 10.742 43.312 1 91.06 803 GLY B CA 1
ATOM 14660 C C . GLY B 1 803 ? -18.234 9.875 42.594 1 91.06 803 GLY B C 1
ATOM 14661 O O . GLY B 1 803 ? -18.094 8.648 42.562 1 91.06 803 GLY B O 1
ATOM 14662 N N . LYS B 1 804 ? -19.203 10.531 42.062 1 93.75 804 LYS B N 1
ATOM 14663 C CA . LYS B 1 804 ? -20.281 9.766 41.438 1 93.75 804 LYS B CA 1
ATOM 14664 C C . LYS B 1 804 ? -20.281 9.938 39.906 1 93.75 804 LYS B C 1
ATOM 14666 O O . LYS B 1 804 ? -21.281 9.641 39.25 1 93.75 804 LYS B O 1
ATOM 14671 N N . ILE B 1 805 ? -19.328 10.484 39.375 1 94 805 ILE B N 1
ATOM 14672 C CA . ILE B 1 805 ? -19.203 10.703 37.938 1 94 805 ILE B CA 1
ATOM 14673 C C . ILE B 1 805 ? -18.188 9.711 37.375 1 94 805 ILE B C 1
ATOM 14675 O O . ILE B 1 805 ? -17.094 9.539 37.906 1 94 805 ILE B O 1
ATOM 14679 N N . SER B 1 806 ? -18.531 8.969 36.281 1 91.88 806 SER B N 1
ATOM 14680 C CA . SER B 1 806 ? -17.609 8.07 35.594 1 91.88 806 SER B CA 1
ATOM 14681 C C . SER B 1 806 ? -17.859 8.078 34.062 1 91.88 806 SER B C 1
ATOM 14683 O O . SER B 1 806 ? -18.781 8.75 33.594 1 91.88 806 SER B O 1
ATOM 14685 N N . GLY B 1 807 ? -16.969 7.422 33.281 1 90.88 807 GLY B N 1
ATOM 14686 C CA . GLY B 1 807 ? -17.062 7.34 31.828 1 90.88 807 GLY B CA 1
ATOM 14687 C C . GLY B 1 807 ? -15.703 7.359 31.156 1 90.88 807 GLY B C 1
ATOM 14688 O O . GLY B 1 807 ? -14.703 7.734 31.766 1 90.88 807 GLY B O 1
ATOM 14689 N N . GLU B 1 808 ? -15.695 7.035 29.859 1 83.75 808 GLU B N 1
ATOM 14690 C CA . GLU B 1 808 ? -14.453 6.891 29.109 1 83.75 808 GLU B CA 1
ATOM 14691 C C . GLU B 1 808 ? -13.68 8.203 29.062 1 83.75 808 GLU B C 1
ATOM 14693 O O . GLU B 1 808 ? -12.453 8.211 29.172 1 83.75 808 GLU B O 1
ATOM 14698 N N . LEU B 1 809 ? -14.391 9.375 28.891 1 84.94 809 LEU B N 1
ATOM 14699 C CA . LEU B 1 809 ? -13.734 10.672 28.734 1 84.94 809 LEU B CA 1
ATOM 14700 C C . LEU B 1 809 ? -13.469 11.312 30.094 1 84.94 809 LEU B C 1
ATOM 14702 O O . LEU B 1 809 ? -12.797 12.336 30.172 1 84.94 809 LEU B O 1
ATOM 14706 N N . PHE B 1 810 ? -14.086 10.727 31.109 1 88.38 810 PHE B N 1
ATOM 14707 C CA . PHE B 1 810 ? -13.922 11.195 32.5 1 88.38 810 PHE B CA 1
ATOM 14708 C C . PHE B 1 810 ? -12.945 10.312 33.25 1 88.38 810 PHE B C 1
ATOM 14710 O O . PHE B 1 810 ? -13.289 9.75 34.281 1 88.38 810 PHE B O 1
ATOM 14717 N N . ASN B 1 811 ? -11.727 10.305 32.719 1 79.56 811 ASN B N 1
ATOM 14718 C CA . ASN B 1 811 ? -10.766 9.297 33.125 1 79.56 811 ASN B CA 1
ATOM 14719 C C . ASN B 1 811 ? -9.797 9.836 34.188 1 79.56 811 ASN B C 1
ATOM 14721 O O . ASN B 1 811 ? -8.961 9.102 34.688 1 79.56 811 ASN B O 1
ATOM 14725 N N . THR B 1 812 ? -9.828 11.211 34.5 1 77.19 812 THR B N 1
ATOM 14726 C CA . THR B 1 812 ? -8.977 11.781 35.531 1 77.19 812 THR B CA 1
ATOM 14727 C C . THR B 1 812 ? -9.812 12.32 36.688 1 77.19 812 THR B C 1
ATOM 14729 O O . THR B 1 812 ? -10.977 12.688 36.5 1 77.19 812 THR B O 1
ATOM 14732 N N . ALA B 1 813 ? -9.164 12.312 37.844 1 79.88 813 ALA B N 1
ATOM 14733 C CA . ALA B 1 813 ? -9.844 12.836 39.031 1 79.88 813 ALA B CA 1
ATOM 14734 C C . ALA B 1 813 ? -10.227 14.297 38.844 1 79.88 813 ALA B C 1
ATOM 14736 O O . ALA B 1 813 ? -11.297 14.727 39.281 1 79.88 813 ALA B O 1
ATOM 14737 N N . ALA B 1 814 ? -9.391 15.039 38.156 1 77.81 814 ALA B N 1
ATOM 14738 C CA . ALA B 1 814 ? -9.633 16.469 37.938 1 77.81 814 ALA B CA 1
ATOM 14739 C C . ALA B 1 814 ? -10.875 16.688 37.094 1 77.81 814 ALA B C 1
ATOM 14741 O O . ALA B 1 814 ? -11.711 17.531 37.406 1 77.81 814 ALA B O 1
ATOM 14742 N N . VAL B 1 815 ? -10.992 15.938 36 1 85.81 815 VAL B N 1
ATOM 14743 C CA . VAL B 1 815 ? -12.141 16.078 35.094 1 85.81 815 VAL B CA 1
ATOM 14744 C C . VAL B 1 815 ? -13.414 15.641 35.812 1 85.81 815 VAL B C 1
ATOM 14746 O O . VAL B 1 815 ? -14.461 16.281 35.688 1 85.81 815 VAL B O 1
ATOM 14749 N N . ARG B 1 816 ? -13.359 14.641 36.656 1 90.44 816 ARG B N 1
ATOM 14750 C CA . ARG B 1 816 ? -14.516 14.148 37.375 1 90.44 816 ARG B CA 1
ATOM 14751 C C . ARG B 1 816 ? -14.969 15.164 38.438 1 90.44 816 ARG B C 1
ATOM 14753 O O . ARG B 1 816 ? -16.172 15.375 38.625 1 90.44 816 ARG B O 1
ATOM 14760 N N . GLU B 1 817 ? -14 15.781 39.062 1 88.19 817 GLU B N 1
ATOM 14761 C CA . GLU B 1 817 ? -14.328 16.781 40.062 1 88.19 817 GLU B CA 1
ATOM 14762 C C . GLU B 1 817 ? -14.969 18.016 39.438 1 88.19 817 GLU B C 1
ATOM 14764 O O . GLU B 1 817 ? -15.938 18.562 39.969 1 88.19 817 GLU B O 1
ATOM 14769 N N . GLN B 1 818 ? -14.406 18.438 38.344 1 88.81 818 GLN B N 1
ATOM 14770 C CA . GLN B 1 818 ? -14.992 19.562 37.625 1 88.81 818 GLN B CA 1
ATOM 14771 C C . GLN B 1 818 ? -16.422 19.25 37.156 1 88.81 818 GLN B C 1
ATOM 14773 O O . GLN B 1 818 ? -17.312 20.078 37.281 1 88.81 818 GLN B O 1
ATOM 14778 N N . MET B 1 819 ? -16.547 18.031 36.656 1 93.69 819 MET B N 1
ATOM 14779 C CA . MET B 1 819 ? -17.875 17.625 36.188 1 93.69 819 MET B CA 1
ATOM 14780 C C . MET B 1 819 ? -18.875 17.578 37.344 1 93.69 819 MET B C 1
ATOM 14782 O O . MET B 1 819 ? -20.016 18 37.188 1 93.69 819 MET B O 1
ATOM 14786 N N . ALA B 1 820 ? -18.453 17.047 38.469 1 94.81 820 ALA B N 1
ATOM 14787 C CA . ALA B 1 820 ? -19.328 16.969 39.625 1 94.81 820 ALA B CA 1
ATOM 14788 C C . ALA B 1 820 ? -19.75 18.359 40.094 1 94.81 820 ALA B C 1
ATOM 14790 O O . ALA B 1 820 ? -20.922 18.578 40.438 1 94.81 820 ALA B O 1
ATOM 14791 N N . THR B 1 821 ? -18.844 19.297 40.125 1 92.25 821 THR B N 1
ATOM 14792 C CA . THR B 1 821 ? -19.156 20.672 40.5 1 92.25 821 THR B CA 1
ATOM 14793 C C . THR B 1 821 ? -20.125 21.297 39.5 1 92.25 821 THR B C 1
ATOM 14795 O O . THR B 1 821 ? -21.094 21.953 39.906 1 92.25 821 THR B O 1
ATOM 14798 N N . TYR B 1 822 ? -19.828 21.078 38.281 1 94.25 822 TYR B N 1
ATOM 14799 C CA . TYR B 1 822 ? -20.703 21.594 37.219 1 94.25 822 TYR B CA 1
ATOM 14800 C C . TYR B 1 822 ? -22.125 21.047 37.375 1 94.25 822 TYR B C 1
ATOM 14802 O O . TYR B 1 822 ? -23.094 21.781 37.312 1 94.25 822 TYR B O 1
ATOM 14810 N N . VAL B 1 823 ? -22.188 19.734 37.594 1 96.25 823 VAL B N 1
ATOM 14811 C CA . VAL B 1 823 ? -23.484 19.078 37.719 1 96.25 823 VAL B CA 1
ATOM 14812 C C . VAL B 1 823 ? -24.266 19.703 38.875 1 96.25 823 VAL B C 1
ATOM 14814 O O . VAL B 1 823 ? -25.453 19.984 38.781 1 96.25 823 VAL B O 1
ATOM 14817 N N . LYS B 1 824 ? -23.625 19.906 39.969 1 96.12 824 LYS B N 1
ATOM 14818 C CA . LYS B 1 824 ? -24.25 20.562 41.094 1 96.12 824 LYS B CA 1
ATOM 14819 C C . LYS B 1 824 ? -24.75 21.953 40.75 1 96.12 824 LYS B C 1
ATOM 14821 O O . LYS B 1 824 ? -25.828 22.375 41.156 1 96.12 824 LYS B O 1
ATOM 14826 N N . GLY B 1 825 ? -23.969 22.656 40.031 1 96.12 825 GLY B N 1
ATOM 14827 C CA . GLY B 1 825 ? -24.375 23.969 39.531 1 96.12 825 GLY B CA 1
ATOM 14828 C C . GLY B 1 825 ? -25.625 23.938 38.688 1 96.12 825 GLY B C 1
ATOM 14829 O O . GLY B 1 825 ? -26.5 24.797 38.844 1 96.12 825 GLY B O 1
ATOM 14830 N N . THR B 1 826 ? -25.703 22.953 37.812 1 97 826 THR B N 1
ATOM 14831 C CA . THR B 1 826 ? -26.891 22.828 36.969 1 97 826 THR B CA 1
ATOM 14832 C C . THR B 1 826 ? -28.109 22.5 37.812 1 97 826 THR B C 1
ATOM 14834 O O . THR B 1 826 ? -29.234 22.891 37.469 1 97 826 THR B O 1
ATOM 14837 N N . GLN B 1 827 ? -27.906 21.75 38.875 1 96.44 827 GLN B N 1
ATOM 14838 C CA . GLN B 1 827 ? -29.016 21.469 39.781 1 96.44 827 GLN B CA 1
ATOM 14839 C C . GLN B 1 827 ? -29.578 22.766 40.375 1 96.44 827 GLN B C 1
ATOM 14841 O O . GLN B 1 827 ? -30.797 22.922 40.469 1 96.44 827 GLN B O 1
ATOM 14846 N N . TYR B 1 828 ? -28.719 23.609 40.812 1 96.69 828 TYR B N 1
ATOM 14847 C CA . TYR B 1 828 ? -29.156 24.891 41.312 1 96.69 828 TYR B CA 1
ATOM 14848 C C . TYR B 1 828 ? -29.891 25.688 40.25 1 96.69 828 TYR B C 1
ATOM 14850 O O . TYR B 1 828 ? -30.875 26.375 40.531 1 96.69 828 TYR B O 1
ATOM 14858 N N . THR B 1 829 ? -29.391 25.641 39.031 1 97.69 829 THR B N 1
ATOM 14859 C CA . THR B 1 829 ? -30.078 26.281 37.938 1 97.69 829 THR B CA 1
ATOM 14860 C C . THR B 1 829 ? -31.484 25.719 37.75 1 97.69 829 THR B C 1
ATOM 14862 O O . THR B 1 829 ? -32.438 26.469 37.562 1 97.69 829 THR B O 1
ATOM 14865 N N . ASP B 1 830 ? -31.609 24.406 37.812 1 97.56 830 ASP B N 1
ATOM 14866 C CA . ASP B 1 830 ? -32.906 23.734 37.688 1 97.56 830 ASP B CA 1
ATOM 14867 C C . ASP B 1 830 ? -33.906 24.25 38.719 1 97.56 830 ASP B C 1
ATOM 14869 O O . ASP B 1 830 ? -35.062 24.531 38.375 1 97.56 830 ASP B O 1
ATOM 14873 N N . LYS B 1 831 ? -33.438 24.391 39.906 1 96.94 831 LYS B N 1
ATOM 14874 C CA . LYS B 1 831 ? -34.281 24.891 41 1 96.94 831 LYS B CA 1
ATOM 14875 C C . LYS B 1 831 ? -34.688 26.344 40.781 1 96.94 831 LYS B C 1
ATOM 14877 O O . LYS B 1 831 ? -35.812 26.719 41 1 96.94 831 LYS B O 1
ATOM 14882 N N . ALA B 1 832 ? -33.75 27.062 40.375 1 97.69 832 ALA B N 1
ATOM 14883 C CA . ALA B 1 832 ? -34.031 28.469 40.125 1 97.69 832 ALA B CA 1
ATOM 14884 C C . ALA B 1 832 ? -35.031 28.656 38.969 1 97.69 832 ALA B C 1
ATOM 14886 O O . ALA B 1 832 ? -35.906 29.5 39.062 1 97.69 832 ALA B O 1
ATOM 14887 N N . VAL B 1 833 ? -34.844 27.906 37.906 1 98.06 833 VAL B N 1
ATOM 14888 C CA . VAL B 1 833 ? -35.719 27.984 36.75 1 98.06 833 VAL B CA 1
ATOM 14889 C C . VAL B 1 833 ? -37.156 27.562 37.156 1 98.06 833 VAL B C 1
ATOM 14891 O O . VAL B 1 833 ? -38.125 28.188 36.75 1 98.06 833 VAL B O 1
ATOM 14894 N N . LYS B 1 834 ? -37.25 26.5 37.906 1 97.19 834 LYS B N 1
ATOM 14895 C CA . LYS B 1 834 ? -38.531 26.047 38.406 1 97.19 834 LYS B CA 1
ATOM 14896 C C . LYS B 1 834 ? -39.281 27.156 39.156 1 97.19 834 LYS B C 1
ATOM 14898 O O . LYS B 1 834 ? -40.438 27.406 38.906 1 97.19 834 LYS B O 1
ATOM 14903 N N . LYS B 1 835 ? -38.562 27.797 40.031 1 97.19 835 LYS B N 1
ATOM 14904 C CA . LYS B 1 835 ? -39.125 28.891 40.781 1 97.19 835 LYS B CA 1
ATOM 14905 C C . LYS B 1 835 ? -39.531 30.047 39.875 1 97.19 835 LYS B C 1
ATOM 14907 O O . LYS B 1 835 ? -40.625 30.625 40.031 1 97.19 835 LYS B O 1
ATOM 14912 N N . PHE B 1 836 ? -38.812 30.438 39 1 97.25 836 PHE B N 1
ATOM 14913 C CA . PHE B 1 836 ? -39.031 31.547 38.062 1 97.25 836 PHE B CA 1
ATOM 14914 C C . PHE B 1 836 ? -40.281 31.297 37.219 1 97.25 836 PHE B C 1
ATOM 14916 O O . PHE B 1 836 ? -41.156 32.156 37.125 1 97.25 836 PHE B O 1
ATOM 14923 N N . ILE B 1 837 ? -40.312 30.047 36.594 1 96.94 837 ILE B N 1
ATOM 14924 C CA . ILE B 1 837 ? -41.469 29.688 35.75 1 96.94 837 ILE B CA 1
ATOM 14925 C C . ILE B 1 837 ? -42.75 29.719 36.594 1 96.94 837 ILE B C 1
ATOM 14927 O O . ILE B 1 837 ? -43.781 30.203 36.125 1 96.94 837 ILE B O 1
ATOM 14931 N N . GLY B 1 838 ? -42.688 29.234 37.844 1 95.88 838 GLY B N 1
ATOM 14932 C CA . GLY B 1 838 ? -43.812 29.297 38.75 1 95.88 838 GLY B CA 1
ATOM 14933 C C . GLY B 1 838 ? -44.281 30.719 39 1 95.88 838 GLY B C 1
ATOM 14934 O O . GLY B 1 838 ? -45.5 30.984 39.062 1 95.88 838 GLY B O 1
ATOM 14935 N N . GLN B 1 839 ? -43.375 31.578 39.125 1 96.5 839 GLN B N 1
ATOM 14936 C CA . GLN B 1 839 ? -43.688 32.969 39.406 1 96.5 839 GLN B CA 1
ATOM 14937 C C . GLN B 1 839 ? -44.281 33.688 38.219 1 96.5 839 GLN B C 1
ATOM 14939 O O . GLN B 1 839 ? -45.219 34.469 38.344 1 96.5 839 GLN B O 1
ATOM 14944 N N . ILE B 1 840 ? -43.75 33.438 37.031 1 95.81 840 ILE B N 1
ATOM 14945 C CA . ILE B 1 840 ? -44.219 34.125 35.844 1 95.81 840 ILE B CA 1
ATOM 14946 C C . ILE B 1 840 ? -45.625 33.656 35.5 1 95.81 840 ILE B C 1
ATOM 14948 O O . ILE B 1 840 ? -46.406 34.406 34.906 1 95.81 840 ILE B O 1
ATOM 14952 N N . ASP B 1 841 ? -45.969 32.438 35.812 1 95.19 841 ASP B N 1
ATOM 14953 C CA . ASP B 1 841 ? -47.281 31.875 35.531 1 95.19 841 ASP B CA 1
ATOM 14954 C C . ASP B 1 841 ? -48.375 32.594 36.344 1 95.19 841 ASP B C 1
ATOM 14956 O O . ASP B 1 841 ? -49.531 32.562 35.969 1 95.19 841 ASP B O 1
ATOM 14960 N N . LYS B 1 842 ? -47.938 33.375 37.375 1 95.06 842 LYS B N 1
ATOM 14961 C CA . LYS B 1 842 ? -48.875 34.062 38.219 1 95.06 842 LYS B CA 1
ATOM 14962 C C . LYS B 1 842 ? -49.094 35.5 37.75 1 95.06 842 LYS B C 1
ATOM 14964 O O . LYS B 1 842 ? -50 36.188 38.25 1 95.06 842 LYS B O 1
ATOM 14969 N N . ILE B 1 843 ? -48.406 35.844 36.781 1 95.81 843 ILE B N 1
ATOM 14970 C CA . ILE B 1 843 ? -48.5 37.219 36.281 1 95.81 843 ILE B CA 1
ATOM 14971 C C . ILE B 1 843 ? -49.5 37.281 35.156 1 95.81 843 ILE B C 1
ATOM 14973 O O . ILE B 1 843 ? -49.5 36.469 34.25 1 95.81 843 ILE B O 1
ATOM 14977 N N . LYS B 1 844 ? -50.344 38.312 35.156 1 92.88 844 LYS B N 1
ATOM 14978 C CA . LYS B 1 844 ? -51.406 38.469 34.156 1 92.88 844 LYS B CA 1
ATOM 14979 C C . LYS B 1 844 ? -50.969 39.375 33 1 92.88 844 LYS B C 1
ATOM 14981 O O . LYS B 1 844 ? -51.625 40.344 32.656 1 92.88 844 LYS B O 1
ATOM 14986 N N . LYS B 1 845 ? -49.906 39.062 32.438 1 94.38 845 LYS B N 1
ATOM 14987 C CA . LYS B 1 845 ? -49.312 39.625 31.234 1 94.38 845 LYS B CA 1
ATOM 14988 C C . LYS B 1 845 ? -48.812 38.531 30.297 1 94.38 845 LYS B C 1
ATOM 14990 O O . LYS B 1 845 ? -48.375 37.469 30.75 1 94.38 845 LYS B O 1
ATOM 14995 N N . PRO B 1 846 ? -49 38.75 29.016 1 96.12 846 PRO B N 1
ATOM 14996 C CA . PRO B 1 846 ? -48.438 37.75 28.109 1 96.12 846 PRO B CA 1
ATOM 14997 C C . PRO B 1 846 ? -46.906 37.688 28.172 1 96.12 846 PRO B C 1
ATOM 14999 O O . PRO B 1 846 ? -46.25 38.594 27.625 1 96.12 846 PRO B O 1
ATOM 15002 N N . ILE B 1 847 ? -46.375 36.688 28.766 1 97.31 847 ILE B N 1
ATOM 15003 C CA . ILE B 1 847 ? -44.938 36.531 28.938 1 97.31 847 ILE B CA 1
ATOM 15004 C C . ILE B 1 847 ? -44.469 35.25 28.234 1 97.31 847 ILE B C 1
ATOM 15006 O O . ILE B 1 847 ? -45.062 34.188 28.422 1 97.31 847 ILE B O 1
ATOM 15010 N N . THR B 1 848 ? -43.531 35.375 27.359 1 97.81 848 THR B N 1
ATOM 15011 C CA . THR B 1 848 ? -42.906 34.219 26.734 1 97.81 848 THR B CA 1
ATOM 15012 C C . THR B 1 848 ? -41.406 34.219 27 1 97.81 848 THR B C 1
ATOM 15014 O O . THR B 1 848 ? -40.719 35.25 26.797 1 97.81 848 THR B O 1
ATOM 15017 N N . VAL B 1 849 ? -40.812 33.094 27.484 1 97.88 849 VAL B N 1
ATOM 15018 C CA . VAL B 1 849 ? -39.406 32.969 27.859 1 97.88 849 VAL B CA 1
ATOM 15019 C C . VAL B 1 849 ? -38.719 32 26.906 1 97.88 849 VAL B C 1
ATOM 15021 O O . VAL B 1 849 ? -39.188 30.891 26.688 1 97.88 849 VAL B O 1
ATOM 15024 N N . VAL B 1 850 ? -37.688 32.469 26.281 1 98.19 850 VAL B N 1
ATOM 15025 C CA . VAL B 1 850 ? -36.781 31.609 25.531 1 98.19 850 VAL B CA 1
ATOM 15026 C C . VAL B 1 850 ? -35.531 31.281 26.359 1 98.19 850 VAL B C 1
ATOM 15028 O O . VAL B 1 850 ? -34.625 32.094 26.453 1 98.19 850 VAL B O 1
ATOM 15031 N N . PHE B 1 851 ? -35.5 30.141 26.953 1 98.12 851 PHE B N 1
ATOM 15032 C CA . PHE B 1 851 ? -34.406 29.672 27.766 1 98.12 851 PHE B CA 1
ATOM 15033 C C . PHE B 1 851 ? -33.438 28.859 26.922 1 98.12 851 PHE B C 1
ATOM 15035 O O . PHE B 1 851 ? -33.844 27.953 26.172 1 98.12 851 PHE B O 1
ATOM 15042 N N . TYR B 1 852 ? -32.094 29.172 27.016 1 97.5 852 TYR B N 1
ATOM 15043 C CA . TYR B 1 852 ? -31.141 28.375 26.266 1 97.5 852 TYR B CA 1
ATOM 15044 C C . TYR B 1 852 ? -29.781 28.359 26.953 1 97.5 852 TYR B C 1
ATOM 15046 O O . TYR B 1 852 ? -29.375 29.359 27.547 1 97.5 852 TYR B O 1
ATOM 15054 N N . GLY B 1 853 ? -29.125 27.188 26.922 1 96.62 853 GLY B N 1
ATOM 15055 C CA . GLY B 1 853 ? -27.703 27.141 27.266 1 96.62 853 GLY B CA 1
ATOM 15056 C C . GLY B 1 853 ? -26.797 27.641 26.156 1 96.62 853 GLY B C 1
ATOM 15057 O O . GLY B 1 853 ? -26.906 27.219 25.016 1 96.62 853 GLY B O 1
ATOM 15058 N N . ASP B 1 854 ? -25.859 28.453 26.5 1 93.06 854 ASP B N 1
ATOM 15059 C CA . ASP B 1 854 ? -25.141 29.188 25.453 1 93.06 854 ASP B CA 1
ATOM 15060 C C . ASP B 1 854 ? -24.031 28.344 24.844 1 93.06 854 ASP B C 1
ATOM 15062 O O . ASP B 1 854 ? -23.797 28.391 23.641 1 93.06 854 ASP B O 1
ATOM 15066 N N . HIS B 1 855 ? -23.281 27.625 25.609 1 89.06 855 HIS B N 1
ATOM 15067 C CA . HIS B 1 855 ? -22.219 26.812 25.062 1 89.06 855 HIS B CA 1
ATOM 15068 C C . HIS B 1 855 ? -21.859 25.656 26 1 89.06 855 HIS B C 1
ATOM 15070 O O . HIS B 1 855 ? -22.25 25.656 27.172 1 89.06 855 HIS B O 1
ATOM 15076 N N . TYR B 1 856 ? -21.109 24.703 25.406 1 88.38 856 TYR B N 1
ATOM 15077 C CA . TYR B 1 856 ? -20.594 23.578 26.156 1 88.38 856 TYR B CA 1
ATOM 15078 C C . TYR B 1 856 ? -19.484 24.016 27.109 1 88.38 856 TYR B C 1
ATOM 15080 O O . TYR B 1 856 ? -18.641 24.844 26.75 1 88.38 856 TYR B O 1
ATOM 15088 N N . PRO B 1 857 ? -19.594 23.562 28.328 1 87.75 857 PRO B N 1
ATOM 15089 C CA . PRO B 1 857 ? -18.516 23.906 29.25 1 87.75 857 PRO B CA 1
ATOM 15090 C C . PRO B 1 857 ? -17.188 23.234 28.875 1 87.75 857 PRO B C 1
ATOM 15092 O O . PRO B 1 857 ? -17.188 22.109 28.406 1 87.75 857 PRO B O 1
ATOM 15095 N N . SER B 1 858 ? -16.094 23.875 29.047 1 79.81 858 SER B N 1
ATOM 15096 C CA . SER B 1 858 ? -14.773 23.359 28.672 1 79.81 858 SER B CA 1
ATOM 15097 C C . SER B 1 858 ? -14.234 22.391 29.719 1 79.81 858 SER B C 1
ATOM 15099 O O . SER B 1 858 ? -13.102 22.547 30.188 1 79.81 858 SER B O 1
ATOM 15101 N N . ILE B 1 859 ? -15.039 21.484 30.141 1 84.19 859 ILE B N 1
ATOM 15102 C CA . ILE B 1 859 ? -14.617 20.438 31.062 1 84.19 859 ILE B CA 1
ATOM 15103 C C . ILE B 1 859 ? -13.852 19.359 30.297 1 84.19 859 ILE B C 1
ATOM 15105 O O . ILE B 1 859 ? -12.828 18.859 30.781 1 84.19 859 ILE B O 1
ATOM 15109 N N . LEU B 1 860 ? -14.398 19.047 29.109 1 79.75 860 LEU B N 1
ATOM 15110 C CA . LEU B 1 860 ? -13.719 18.156 28.172 1 79.75 860 LEU B CA 1
ATOM 15111 C C . LEU B 1 860 ? -12.992 18.938 27.094 1 79.75 860 LEU B C 1
ATOM 15113 O O . LEU B 1 860 ? -13.43 20.016 26.703 1 79.75 860 LEU B O 1
ATOM 15117 N N . SER B 1 861 ? -11.883 18.375 26.641 1 75.31 861 SER B N 1
ATOM 15118 C CA . SER B 1 861 ? -11.133 19.016 25.562 1 75.31 861 SER B CA 1
ATOM 15119 C C . SER B 1 861 ? -11.992 19.172 24.312 1 75.31 861 SER B C 1
ATOM 15121 O O . SER B 1 861 ? -12.75 18.281 23.953 1 75.31 861 SER B O 1
ATOM 15123 N N . GLN B 1 862 ? -11.875 20.391 23.688 1 74.88 862 GLN B N 1
ATOM 15124 C CA . GLN B 1 862 ? -12.609 20.672 22.469 1 74.88 862 GLN B CA 1
ATOM 15125 C C . GLN B 1 862 ? -12.188 19.734 21.344 1 74.88 862 GLN B C 1
ATOM 15127 O O . GLN B 1 862 ? -12.922 19.531 20.375 1 74.88 862 GLN B O 1
ATOM 15132 N N . ASN B 1 863 ? -11.031 19.156 21.484 1 70.06 863 ASN B N 1
ATOM 15133 C CA . ASN B 1 863 ? -10.531 18.25 20.453 1 70.06 863 ASN B CA 1
ATOM 15134 C C . ASN B 1 863 ? -11.445 17.047 20.25 1 70.06 863 ASN B C 1
ATOM 15136 O O . ASN B 1 863 ? -11.477 16.453 19.172 1 70.06 863 ASN B O 1
ATOM 15140 N N . TYR B 1 864 ? -12.25 16.688 21.281 1 73.69 864 TYR B N 1
ATOM 15141 C CA . TYR B 1 864 ? -13.141 15.539 21.203 1 73.69 864 TYR B CA 1
ATOM 15142 C C . TYR B 1 864 ? -14.32 15.828 20.281 1 73.69 864 TYR B C 1
ATOM 15144 O O . TYR B 1 864 ? -15.094 14.922 19.953 1 73.69 864 TYR B O 1
ATOM 15152 N N . THR B 1 865 ? -14.477 17.094 19.875 1 75.56 865 THR B N 1
ATOM 15153 C CA . THR B 1 865 ? -15.523 17.422 18.906 1 75.56 865 THR B CA 1
ATOM 15154 C C . THR B 1 865 ? -15.289 16.703 17.578 1 75.56 865 THR B C 1
ATOM 15156 O O . THR B 1 865 ? -16.219 16.531 16.781 1 75.56 865 THR B O 1
ATOM 15159 N N . ALA B 1 866 ? -14.125 16.375 17.344 1 69.25 866 ALA B N 1
ATOM 15160 C CA . ALA B 1 866 ? -13.852 15.586 16.141 1 69.25 866 ALA B CA 1
ATOM 15161 C C . ALA B 1 866 ? -14.594 14.258 16.172 1 69.25 866 ALA B C 1
ATOM 15163 O O . ALA B 1 866 ? -15.062 13.773 15.133 1 69.25 866 ALA B O 1
ATOM 15164 N N . LYS B 1 867 ? -14.75 13.648 17.359 1 73.94 867 LYS B N 1
ATOM 15165 C CA . LYS B 1 867 ? -15.43 12.367 17.547 1 73.94 867 LYS B CA 1
ATOM 15166 C C . LYS B 1 867 ? -16.922 12.57 17.766 1 73.94 867 LYS B C 1
ATOM 15168 O O . LYS B 1 867 ? -17.734 11.75 17.344 1 73.94 867 LYS B O 1
ATOM 15173 N N . TYR B 1 868 ? -17.172 13.695 18.453 1 81.38 868 TYR B N 1
ATOM 15174 C CA . TYR B 1 868 ? -18.547 13.992 18.844 1 81.38 868 TYR B CA 1
ATOM 15175 C C . TYR B 1 868 ? -18.969 15.367 18.344 1 81.38 868 TYR B C 1
ATOM 15177 O O . TYR B 1 868 ? -19.328 16.234 19.141 1 81.38 868 TYR B O 1
ATOM 15185 N N . PRO B 1 869 ? -19.031 15.586 17.062 1 78.62 869 PRO B N 1
ATOM 15186 C CA . PRO B 1 869 ? -19.172 16.938 16.5 1 78.62 869 PRO B CA 1
ATOM 15187 C C . PRO B 1 869 ? -20.516 17.578 16.828 1 78.62 869 PRO B C 1
ATOM 15189 O O . PRO B 1 869 ? -20.594 18.781 17.062 1 78.62 869 PRO B O 1
ATOM 15192 N N . VAL B 1 870 ? -21.641 16.781 16.859 1 86.19 870 VAL B N 1
ATOM 15193 C CA . VAL B 1 870 ? -22.969 17.344 17.141 1 86.19 870 VAL B CA 1
ATOM 15194 C C . VAL B 1 870 ? -23.234 17.328 18.641 1 86.19 870 VAL B C 1
ATOM 15196 O O . VAL B 1 870 ? -23.641 18.328 19.219 1 86.19 870 VAL B O 1
ATOM 15199 N N . GLN B 1 871 ? -22.766 16.297 19.281 1 86.88 871 GLN B N 1
ATOM 15200 C CA . GLN B 1 871 ? -23.078 16.094 20.688 1 86.88 871 GLN B CA 1
ATOM 15201 C C . GLN B 1 871 ? -22.359 17.109 21.562 1 86.88 871 GLN B C 1
ATOM 15203 O O . GLN B 1 871 ? -22.922 17.609 22.547 1 86.88 871 GLN B O 1
ATOM 15208 N N . MET B 1 872 ? -21.234 17.547 21.234 1 87.94 872 MET B N 1
ATOM 15209 C CA . MET B 1 872 ? -20.438 18.422 22.078 1 87.94 872 MET B CA 1
ATOM 15210 C C . MET B 1 872 ? -20.641 19.875 21.688 1 87.94 872 MET B C 1
ATOM 15212 O O . MET B 1 872 ? -19.922 20.766 22.188 1 87.94 872 MET B O 1
ATOM 15216 N N . HIS B 1 873 ? -21.625 20.047 20.859 1 86 873 HIS B N 1
ATOM 15217 C CA . HIS B 1 873 ? -21.984 21.422 20.547 1 86 873 HIS B CA 1
ATOM 15218 C C . HIS B 1 873 ? -23.5 21.609 20.562 1 86 873 HIS B C 1
ATOM 15220 O O . HIS B 1 873 ? -24.031 22.562 19.984 1 86 873 HIS B O 1
ATOM 15226 N N . SER B 1 874 ? -24.109 20.734 21.188 1 91.94 874 SER B N 1
ATOM 15227 C CA . SER B 1 874 ? -25.547 20.844 21.359 1 91.94 874 SER B CA 1
ATOM 15228 C C . SER B 1 874 ? -25.922 21.078 22.812 1 91.94 874 SER B C 1
ATOM 15230 O O . SER B 1 874 ? -25.438 20.375 23.703 1 91.94 874 SER B O 1
ATOM 15232 N N . THR B 1 875 ? -26.609 22.156 23.031 1 94.94 875 THR B N 1
ATOM 15233 C CA . THR B 1 875 ? -27.172 22.438 24.344 1 94.94 875 THR B CA 1
ATOM 15234 C C . THR B 1 875 ? -28.703 22.359 24.312 1 94.94 875 THR B C 1
ATOM 15236 O O . THR B 1 875 ? -29.281 22.094 23.266 1 94.94 875 THR B O 1
ATOM 15239 N N . ARG B 1 876 ? -29.328 22.5 25.5 1 96 876 ARG B N 1
ATOM 15240 C CA . ARG B 1 876 ? -30.797 22.422 25.578 1 96 876 ARG B CA 1
ATOM 15241 C C . ARG B 1 876 ? -31.422 23.797 25.547 1 96 876 ARG B C 1
ATOM 15243 O O . ARG B 1 876 ? -30.828 24.766 26.016 1 96 876 ARG B O 1
ATOM 15250 N N . TYR B 1 877 ? -32.594 23.859 24.953 1 97.62 877 TYR B N 1
ATOM 15251 C CA . TYR B 1 877 ? -33.406 25.078 25 1 97.62 877 TYR B CA 1
ATOM 15252 C C . TYR B 1 877 ? -34.875 24.734 25.203 1 97.62 877 TYR B C 1
ATOM 15254 O O . TYR B 1 877 ? -35.312 23.578 25.016 1 97.62 877 TYR B O 1
ATOM 15262 N N . PHE B 1 878 ? -35.656 25.703 25.672 1 97.62 878 PHE B N 1
ATOM 15263 C CA . PHE B 1 878 ? -37.125 25.609 25.594 1 97.62 878 PHE B CA 1
ATOM 15264 C C . PHE B 1 878 ? -37.75 27 25.453 1 97.62 878 PHE B C 1
ATOM 15266 O O . PHE B 1 878 ? -37.125 28 25.844 1 97.62 878 PHE B O 1
ATOM 15273 N N . ILE B 1 879 ? -38.812 27.094 24.828 1 98.06 879 ILE B N 1
ATOM 15274 C CA . ILE B 1 879 ? -39.656 28.281 24.719 1 98.06 879 ILE B CA 1
ATOM 15275 C C . ILE B 1 879 ? -40.969 28.078 25.453 1 98.06 879 ILE B C 1
ATOM 15277 O O . ILE B 1 879 ? -41.75 27.188 25.094 1 98.06 879 ILE B O 1
ATOM 15281 N N . TYR B 1 880 ? -41.188 28.938 26.438 1 97.94 880 TYR B N 1
ATOM 15282 C CA . TYR B 1 880 ? -42.344 28.766 27.297 1 97.94 880 TYR B CA 1
ATOM 15283 C C . TYR B 1 880 ? -43.188 30.016 27.328 1 97.94 880 TYR B C 1
ATOM 15285 O O . TYR B 1 880 ? -42.719 31.094 27.672 1 97.94 880 TYR B O 1
ATOM 15293 N N . SER B 1 881 ? -44.5 29.906 26.938 1 97.44 881 SER B N 1
ATOM 15294 C CA . SER B 1 881 ? -45.5 30.969 27.109 1 97.44 881 SER B CA 1
ATOM 15295 C C . SER B 1 881 ? -46.344 30.734 28.359 1 97.44 881 SER B C 1
ATOM 15297 O O . SER B 1 881 ? -46.906 29.656 28.531 1 97.44 881 SER B O 1
ATOM 15299 N N . ASN B 1 882 ? -46.375 31.781 29.203 1 96.5 882 ASN B N 1
ATOM 15300 C CA . ASN B 1 882 ? -47.094 31.594 30.453 1 96.5 882 ASN B CA 1
ATOM 15301 C C . ASN B 1 882 ? -48.594 31.422 30.219 1 96.5 882 ASN B C 1
ATOM 15303 O O . ASN B 1 882 ? -49.062 31.516 29.078 1 96.5 882 ASN B O 1
ATOM 15307 N N . LYS B 1 883 ? -49.281 31.156 31.281 1 93.75 883 LYS B N 1
ATOM 15308 C CA . LYS B 1 883 ? -50.688 30.828 31.188 1 93.75 883 LYS B CA 1
ATOM 15309 C C . LYS B 1 883 ? -51.469 31.953 30.516 1 93.75 883 LYS B C 1
ATOM 15311 O O . LYS B 1 883 ? -52.281 31.703 29.625 1 93.75 883 LYS B O 1
ATOM 15316 N N . TYR B 1 884 ? -51.281 33.125 30.891 1 95.75 884 TYR B N 1
ATOM 15317 C CA . TYR B 1 884 ? -52 34.281 30.328 1 95.75 884 TYR B CA 1
ATOM 15318 C C . TYR B 1 884 ? -51.75 34.406 28.828 1 95.75 884 TYR B C 1
ATOM 15320 O O . TYR B 1 884 ? -52.688 34.656 28.062 1 95.75 884 TYR B O 1
ATOM 15328 N N . ALA B 1 885 ? -50.562 34.219 28.406 1 96.25 885 ALA B N 1
ATOM 15329 C CA . ALA B 1 885 ? -50.219 34.312 26.984 1 96.25 885 ALA B CA 1
ATOM 15330 C C . ALA B 1 885 ? -50.938 33.25 26.172 1 96.25 885 ALA B C 1
ATOM 15332 O O . ALA B 1 885 ? -51.438 33.562 25.078 1 96.25 885 ALA B O 1
ATOM 15333 N N . ARG B 1 886 ? -50.969 32.094 26.656 1 95.38 886 ARG B N 1
ATOM 15334 C CA . ARG B 1 886 ? -51.656 30.984 25.969 1 95.38 886 ARG B CA 1
ATOM 15335 C C . ARG B 1 886 ? -53.156 31.25 25.828 1 95.38 886 ARG B C 1
ATOM 15337 O O . ARG B 1 886 ? -53.75 30.922 24.812 1 95.38 886 ARG B O 1
ATOM 15344 N N . GLU B 1 887 ? -53.594 31.922 26.797 1 93.44 887 GLU B N 1
ATOM 15345 C CA . GLU B 1 887 ? -55 32.25 26.781 1 93.44 887 GLU B CA 1
ATOM 15346 C C . GLU B 1 887 ? -55.281 33.438 25.844 1 93.44 887 GLU B C 1
ATOM 15348 O O . GLU B 1 887 ? -56.438 33.656 25.453 1 93.44 887 GLU B O 1
ATOM 15353 N N . HIS B 1 888 ? -54.25 34.031 25.484 1 93.44 888 HIS B N 1
ATOM 15354 C CA . HIS B 1 888 ? -54.438 35.219 24.656 1 93.44 888 HIS B CA 1
ATOM 15355 C C . HIS B 1 888 ? -53.75 35.062 23.312 1 93.44 888 HIS B C 1
ATOM 15357 O O . HIS B 1 888 ? -53.094 35.969 22.828 1 93.44 888 HIS B O 1
ATOM 15363 N N . GLY B 1 889 ? -53.719 33.812 22.828 1 92.5 889 GLY B N 1
ATOM 15364 C CA . GLY B 1 889 ? -53.406 33.625 21.438 1 92.5 889 GLY B CA 1
ATOM 15365 C C . GLY B 1 889 ? -52.062 32.938 21.219 1 92.5 889 GLY B C 1
ATOM 15366 O O . GLY B 1 889 ? -51.75 32.5 20.109 1 92.5 889 GLY B O 1
ATOM 15367 N N . ALA B 1 890 ? -51.188 32.875 22.219 1 95.06 890 ALA B N 1
ATOM 15368 C CA . ALA B 1 890 ? -49.906 32.156 22.062 1 95.06 890 ALA B CA 1
ATOM 15369 C C . ALA B 1 890 ? -50.094 30.656 22 1 95.06 890 ALA B C 1
ATOM 15371 O O . ALA B 1 890 ? -51.031 30.125 22.625 1 95.06 890 ALA B O 1
ATOM 15372 N N . LYS B 1 891 ? -49.25 30.031 21.234 1 94.12 891 LYS B N 1
ATOM 15373 C CA . LYS B 1 891 ? -49.25 28.578 21.203 1 94.12 891 LYS B CA 1
ATOM 15374 C C . LYS B 1 891 ? -48.562 27.984 22.422 1 94.12 891 LYS B C 1
ATOM 15376 O O . LYS B 1 891 ? -47.625 28.578 22.969 1 94.12 891 LYS B O 1
ATOM 15381 N N . SER B 1 892 ? -49.062 26.844 22.781 1 89.94 892 SER B N 1
ATOM 15382 C CA . SER B 1 892 ? -48.438 26.172 23.922 1 89.94 892 SER B CA 1
ATOM 15383 C C . SER B 1 892 ? -47.031 25.656 23.578 1 89.94 892 SER B C 1
ATOM 15385 O O . SER B 1 892 ? -46.125 25.766 24.375 1 89.94 892 SER B O 1
ATOM 15387 N N . LYS B 1 893 ? -46.938 25.031 22.438 1 94.5 893 LYS B N 1
ATOM 15388 C CA . LYS B 1 893 ? -45.625 24.562 21.984 1 94.5 893 LYS B CA 1
ATOM 15389 C C . LYS B 1 893 ? -45.625 24.391 20.469 1 94.5 893 LYS B C 1
ATOM 15391 O O . LYS B 1 893 ? -46.656 24.203 19.844 1 94.5 893 LYS B O 1
ATOM 15396 N N . LEU B 1 894 ? -44.438 24.562 19.938 1 94.06 894 LEU B N 1
ATOM 15397 C CA . LEU B 1 894 ? -44.219 24.219 18.547 1 94.06 894 LEU B CA 1
ATOM 15398 C C . LEU B 1 894 ? -43.812 22.766 18.391 1 94.06 894 LEU B C 1
ATOM 15400 O O . LEU B 1 894 ? -43.188 22.188 19.281 1 94.06 894 LEU B O 1
ATOM 15404 N N . THR B 1 895 ? -44.219 22.078 17.281 1 88.19 895 THR B N 1
ATOM 15405 C CA . THR B 1 895 ? -43.938 20.656 17.141 1 88.19 895 THR B CA 1
ATOM 15406 C C . THR B 1 895 ? -43.062 20.406 15.906 1 88.19 895 THR B C 1
ATOM 15408 O O . THR B 1 895 ? -42.469 19.344 15.781 1 88.19 895 THR B O 1
ATOM 15411 N N . ASP B 1 896 ? -42.938 21.375 15.086 1 87.81 896 ASP B N 1
ATOM 15412 C CA . ASP B 1 896 ? -42.219 21.156 13.836 1 87.81 896 ASP B CA 1
ATOM 15413 C C . ASP B 1 896 ? -40.812 21.797 13.891 1 87.81 896 ASP B C 1
ATOM 15415 O O . ASP B 1 896 ? -40.688 22.953 14.297 1 87.81 896 ASP B O 1
ATOM 15419 N N . ASN B 1 897 ? -39.844 21.062 13.477 1 91.56 897 ASN B N 1
ATOM 15420 C CA . ASN B 1 897 ? -38.469 21.562 13.336 1 91.56 897 ASN B CA 1
ATOM 15421 C C . ASN B 1 897 ? -37.938 22.141 14.641 1 91.56 897 ASN B C 1
ATOM 15423 O O . ASN B 1 897 ? -37.406 23.25 14.664 1 91.56 897 ASN B O 1
ATOM 15427 N N . THR B 1 898 ? -38.094 21.391 15.75 1 95 898 THR B N 1
ATOM 15428 C CA . THR B 1 898 ? -37.75 21.922 17.062 1 95 898 THR B CA 1
ATOM 15429 C C . THR B 1 898 ? -36.625 21.078 17.703 1 95 898 THR B C 1
ATOM 15431 O O . THR B 1 898 ? -36 21.5 18.672 1 95 898 THR B O 1
ATOM 15434 N N . ASN B 1 899 ? -36.375 19.906 17.062 1 94.12 899 ASN B N 1
ATOM 15435 C CA . ASN B 1 899 ? -35.438 18.984 17.719 1 94.12 899 ASN B CA 1
ATOM 15436 C C . ASN B 1 899 ? -34.031 19.516 17.703 1 94.12 899 ASN B C 1
ATOM 15438 O O . ASN B 1 899 ? -33.312 19.422 18.703 1 94.12 899 ASN B O 1
ATOM 15442 N N . TYR B 1 900 ? -33.562 20.016 16.578 1 95 900 TYR B N 1
ATOM 15443 C CA . TYR B 1 900 ? -32.281 20.672 16.422 1 95 900 TYR B CA 1
ATOM 15444 C C . TYR B 1 900 ? -32.438 22.031 15.758 1 95 900 TYR B C 1
ATOM 15446 O O . TYR B 1 900 ? -32.906 22.125 14.633 1 95 900 TYR B O 1
ATOM 15454 N N . VAL B 1 901 ? -32.062 23.031 16.516 1 95.75 901 VAL B N 1
ATOM 15455 C CA . VAL B 1 901 ? -32.156 24.391 16.031 1 95.75 901 VAL B CA 1
ATOM 15456 C C . VAL B 1 901 ? -30.859 25.141 16.297 1 95.75 901 VAL B C 1
ATOM 15458 O O . VAL B 1 901 ? -30.016 24.672 17.062 1 95.75 901 VAL B O 1
ATOM 15461 N N . ASN B 1 902 ? -30.656 26.188 15.617 1 92.12 902 ASN B N 1
ATOM 15462 C CA . ASN B 1 902 ? -29.547 27.062 15.969 1 92.12 902 ASN B CA 1
ATOM 15463 C C . ASN B 1 902 ? -30.047 28.297 16.734 1 92.12 902 ASN B C 1
ATOM 15465 O O . ASN B 1 902 ? -31.234 28.578 16.766 1 92.12 902 ASN B O 1
ATOM 15469 N N . THR B 1 903 ? -29.078 28.938 17.344 1 91.62 903 THR B N 1
ATOM 15470 C CA . THR B 1 903 ? -29.406 30.094 18.156 1 91.62 903 THR B CA 1
ATOM 15471 C C . THR B 1 903 ? -30.109 31.156 17.328 1 91.62 903 THR B C 1
ATOM 15473 O O . THR B 1 903 ? -30.938 31.906 17.844 1 91.62 903 THR B O 1
ATOM 15476 N N . SER B 1 904 ? -29.875 31.203 16.094 1 93.62 904 SER B N 1
ATOM 15477 C CA . SER B 1 904 ? -30.453 32.219 15.219 1 93.62 904 SER B CA 1
ATOM 15478 C C . SER B 1 904 ? -31.906 31.891 14.875 1 93.62 904 SER B C 1
ATOM 15480 O O . SER B 1 904 ? -32.656 32.75 14.367 1 93.62 904 SER B O 1
ATOM 15482 N N . ASP B 1 905 ? -32.375 30.75 15.156 1 95.62 905 ASP B N 1
ATOM 15483 C CA . ASP B 1 905 ? -33.719 30.328 14.844 1 95.62 905 ASP B CA 1
ATOM 15484 C C . ASP B 1 905 ? -34.719 30.828 15.891 1 95.62 905 ASP B C 1
ATOM 15486 O O . ASP B 1 905 ? -35.938 30.812 15.672 1 95.62 905 ASP B O 1
ATOM 15490 N N . PHE B 1 906 ? -34.25 31.266 17.031 1 96.81 906 PHE B N 1
ATOM 15491 C CA . PHE B 1 906 ? -35.094 31.531 18.188 1 96.81 906 PHE B CA 1
ATOM 15492 C C . PHE B 1 906 ? -36.094 32.625 17.875 1 96.81 906 PHE B C 1
ATOM 15494 O O . PHE B 1 906 ? -37.25 32.562 18.297 1 96.81 906 PHE B O 1
ATOM 15501 N N . THR B 1 907 ? -35.656 33.625 17.188 1 96.19 907 THR B N 1
ATOM 15502 C CA . THR B 1 907 ? -36.562 34.719 16.875 1 96.19 907 THR B CA 1
ATOM 15503 C C . THR B 1 907 ? -37.75 34.25 16.031 1 96.19 907 THR B C 1
ATOM 15505 O O . THR B 1 907 ? -38.906 34.562 16.328 1 96.19 907 THR B O 1
ATOM 15508 N N . ALA B 1 908 ? -37.469 33.438 14.969 1 96.5 908 ALA B N 1
ATOM 15509 C CA . ALA B 1 908 ? -38.531 32.875 14.125 1 96.5 908 ALA B CA 1
ATOM 15510 C C . ALA B 1 908 ? -39.469 32 14.938 1 96.5 908 ALA B C 1
ATOM 15512 O O . ALA B 1 908 ? -40.688 32.062 14.781 1 96.5 908 ALA B O 1
ATOM 15513 N N . MET B 1 909 ? -38.938 31.219 15.797 1 97.38 909 MET B N 1
ATOM 15514 C CA . MET B 1 909 ? -39.719 30.297 16.609 1 97.38 909 MET B CA 1
ATOM 15515 C C . MET B 1 909 ? -40.562 31.047 17.625 1 97.38 909 MET B C 1
ATOM 15517 O O . MET B 1 909 ? -41.75 30.719 17.812 1 97.38 909 MET B O 1
ATOM 15521 N N . MET B 1 910 ? -39.969 32 18.312 1 97.12 910 MET B N 1
ATOM 15522 C CA . MET B 1 910 ? -40.656 32.812 19.297 1 97.12 910 MET B CA 1
ATOM 15523 C C . MET B 1 910 ? -41.812 33.562 18.641 1 97.12 910 MET B C 1
ATOM 15525 O O . MET B 1 910 ? -42.938 33.625 19.188 1 97.12 910 MET B O 1
ATOM 15529 N N . LEU B 1 911 ? -41.656 34.062 17.453 1 96.56 911 LEU B N 1
ATOM 15530 C CA . LEU B 1 911 ? -42.719 34.781 16.734 1 96.56 911 LEU B CA 1
ATOM 15531 C C . LEU B 1 911 ? -43.875 33.875 16.375 1 96.56 911 LEU B C 1
ATOM 15533 O O . LEU B 1 911 ? -45.031 34.25 16.469 1 96.56 911 LEU B O 1
ATOM 15537 N N . GLU B 1 912 ? -43.5 32.688 15.961 1 96.31 912 GLU B N 1
ATOM 15538 C CA . GLU B 1 912 ? -44.531 31.734 15.641 1 96.31 912 GLU B CA 1
ATOM 15539 C C . GLU B 1 912 ? -45.312 31.328 16.891 1 96.31 912 GLU B C 1
ATOM 15541 O O . GLU B 1 912 ? -46.531 31.266 16.875 1 96.31 912 GLU B O 1
ATOM 15546 N N . GLN B 1 913 ? -44.594 31.078 17.953 1 96.56 913 GLN B N 1
ATOM 15547 C CA . GLN B 1 913 ? -45.25 30.609 19.188 1 96.56 913 GLN B CA 1
ATOM 15548 C C . GLN B 1 913 ? -46.125 31.688 19.781 1 96.56 913 GLN B C 1
ATOM 15550 O O . GLN B 1 913 ? -47.188 31.375 20.344 1 96.56 913 GLN B O 1
ATOM 15555 N N . THR B 1 914 ? -45.781 32.969 19.688 1 96.5 914 THR B N 1
ATOM 15556 C CA . THR B 1 914 ? -46.562 34.062 20.25 1 96.5 914 THR B CA 1
ATOM 15557 C C . THR B 1 914 ? -47.656 34.5 19.266 1 96.5 914 THR B C 1
ATOM 15559 O O . THR B 1 914 ? -48.438 35.406 19.562 1 96.5 914 THR B O 1
ATOM 15562 N N . ASN B 1 915 ? -47.656 33.938 18.109 1 96.19 915 ASN B N 1
ATOM 15563 C CA . ASN B 1 915 ? -48.594 34.281 17.062 1 96.19 915 ASN B CA 1
ATOM 15564 C C . ASN B 1 915 ? -48.5 35.781 16.688 1 96.19 915 ASN B C 1
ATOM 15566 O O . ASN B 1 915 ? -49.531 36.438 16.516 1 96.19 915 ASN B O 1
ATOM 15570 N N . SER B 1 916 ? -47.281 36.188 16.594 1 95.44 916 SER B N 1
ATOM 15571 C CA . SER B 1 916 ? -47 37.625 16.375 1 95.44 916 SER B CA 1
ATOM 15572 C C . SER B 1 916 ? -46.688 37.906 14.914 1 95.44 916 SER B C 1
ATOM 15574 O O . SER B 1 916 ? -46.125 37.062 14.219 1 95.44 916 SER B O 1
ATOM 15576 N N . LYS B 1 917 ? -46.969 39.062 14.461 1 94.5 917 LYS B N 1
ATOM 15577 C CA . LYS B 1 917 ? -46.656 39.531 13.109 1 94.5 917 LYS B CA 1
ATOM 15578 C C . LYS B 1 917 ? -45.156 39.688 12.898 1 94.5 917 LYS B C 1
ATOM 15580 O O . LYS B 1 917 ? -44.406 39.844 13.859 1 94.5 917 LYS B O 1
ATOM 15585 N N . VAL B 1 918 ? -44.812 39.625 11.586 1 95 918 VAL B N 1
ATOM 15586 C CA . VAL B 1 918 ? -43.375 39.562 11.289 1 95 918 VAL B CA 1
ATOM 15587 C C . VAL B 1 918 ? -43 40.688 10.328 1 95 918 VAL B C 1
ATOM 15589 O O . VAL B 1 918 ? -43.844 41.156 9.57 1 95 918 VAL B O 1
ATOM 15592 N N . THR B 1 919 ? -41.75 41.188 10.367 1 94.38 919 THR B N 1
ATOM 15593 C CA . THR B 1 919 ? -41.125 42.062 9.375 1 94.38 919 THR B CA 1
ATOM 15594 C C . THR B 1 919 ? -40.625 41.25 8.188 1 94.38 919 THR B C 1
ATOM 15596 O O . THR B 1 919 ? -40.562 40 8.25 1 94.38 919 THR B O 1
ATOM 15599 N N . PRO B 1 920 ? -40.219 41.969 7.062 1 94.62 920 PRO B N 1
ATOM 15600 C CA . PRO B 1 920 ? -39.625 41.219 5.945 1 94.62 920 PRO B CA 1
ATOM 15601 C C . PRO B 1 920 ? -38.406 40.406 6.352 1 94.62 920 PRO B C 1
ATOM 15603 O O . PRO B 1 920 ? -38.281 39.25 5.945 1 94.62 920 PRO B O 1
ATOM 15606 N N . TYR B 1 921 ? -37.531 40.938 7.117 1 95.88 921 TYR B N 1
ATOM 15607 C CA . TYR B 1 921 ? -36.375 40.219 7.602 1 95.88 921 TYR B CA 1
ATOM 15608 C C . TYR B 1 921 ? -36.812 39 8.445 1 95.88 921 TYR B C 1
ATOM 15610 O O . TYR B 1 921 ? -36.25 37.906 8.305 1 95.88 921 TYR B O 1
ATOM 15618 N N . GLN B 1 922 ? -37.75 39.188 9.258 1 95.75 922 GLN B N 1
ATOM 15619 C CA . GLN B 1 922 ? -38.25 38.125 10.117 1 95.75 922 GLN B CA 1
ATOM 15620 C C . GLN B 1 922 ? -39 37.062 9.312 1 95.75 922 GLN B C 1
ATOM 15622 O O . GLN B 1 922 ? -39 35.875 9.688 1 95.75 922 GLN B O 1
ATOM 15627 N N . ALA B 1 923 ? -39.531 37.469 8.25 1 96.81 923 ALA B N 1
ATOM 15628 C CA . ALA B 1 923 ? -40.125 36.5 7.324 1 96.81 923 ALA B CA 1
ATOM 15629 C C . ALA B 1 923 ? -39.031 35.625 6.711 1 96.81 923 ALA B C 1
ATOM 15631 O O . ALA B 1 923 ? -39.25 34.406 6.555 1 96.81 923 ALA B O 1
ATOM 15632 N N . LEU B 1 924 ? -37.906 36.25 6.32 1 97.12 924 LEU B N 1
ATOM 15633 C CA . LEU B 1 924 ? -36.781 35.5 5.844 1 97.12 924 LEU B CA 1
ATOM 15634 C C . LEU B 1 924 ? -36.312 34.5 6.898 1 97.12 924 LEU B C 1
ATOM 15636 O O . LEU B 1 924 ? -36.094 33.312 6.59 1 97.12 924 LEU B O 1
ATOM 15640 N N . LEU B 1 925 ? -36.219 34.906 8.172 1 97.19 925 LEU B N 1
ATOM 15641 C CA . LEU B 1 925 ? -35.812 34.031 9.266 1 97.19 925 LEU B CA 1
ATOM 15642 C C . LEU B 1 925 ? -36.781 32.875 9.438 1 97.19 925 LEU B C 1
ATOM 15644 O O . LEU B 1 925 ? -36.375 31.734 9.742 1 97.19 925 LEU B O 1
ATOM 15648 N N . THR B 1 926 ? -38 33.156 9.305 1 96.38 926 THR B N 1
ATOM 15649 C CA . THR B 1 926 ? -39.031 32.125 9.43 1 96.38 926 THR B CA 1
ATOM 15650 C C . THR B 1 926 ? -38.875 31.062 8.367 1 96.38 926 THR B C 1
ATOM 15652 O O . THR B 1 926 ? -38.938 29.859 8.664 1 96.38 926 THR B O 1
ATOM 15655 N N . GLU B 1 927 ? -38.562 31.453 7.16 1 96.25 927 GLU B N 1
ATOM 15656 C CA . GLU B 1 927 ? -38.344 30.484 6.082 1 96.25 927 GLU B CA 1
ATOM 15657 C C . GLU B 1 927 ? -37.094 29.672 6.324 1 96.25 927 GLU B C 1
ATOM 15659 O O . GLU B 1 927 ? -37.062 28.469 6.027 1 96.25 927 GLU B O 1
ATOM 15664 N N . VAL B 1 928 ? -36.094 30.344 6.727 1 96.19 928 VAL B N 1
ATOM 15665 C CA . VAL B 1 928 ? -34.812 29.672 7.008 1 96.19 928 VAL B CA 1
ATOM 15666 C C . VAL B 1 928 ? -35.031 28.562 8.047 1 96.19 928 VAL B C 1
ATOM 15668 O O . VAL B 1 928 ? -34.562 27.438 7.875 1 96.19 928 VAL B O 1
ATOM 15671 N N . HIS B 1 929 ? -35.812 28.844 9.086 1 95.88 929 HIS B N 1
ATOM 15672 C CA . HIS B 1 929 ? -36.094 27.875 10.133 1 95.88 929 HIS B CA 1
ATOM 15673 C C . HIS B 1 929 ? -36.938 26.719 9.602 1 95.88 929 HIS B C 1
ATOM 15675 O O . HIS B 1 929 ? -36.688 25.562 9.93 1 95.88 929 HIS B O 1
ATOM 15681 N N . LYS B 1 930 ? -37.875 26.984 8.789 1 94.38 930 LYS B N 1
ATOM 15682 C CA . LYS B 1 930 ? -38.875 26 8.359 1 94.38 930 LYS B CA 1
ATOM 15683 C C . LYS B 1 930 ? -38.312 25.109 7.262 1 94.38 930 LYS B C 1
ATOM 15685 O O . LYS B 1 930 ? -38.625 23.906 7.219 1 94.38 930 LYS B O 1
ATOM 15690 N N . LYS B 1 931 ? -37.469 25.703 6.438 1 94.38 931 LYS B N 1
ATOM 15691 C CA . LYS B 1 931 ? -37.156 24.984 5.211 1 94.38 931 LYS B CA 1
ATOM 15692 C C . LYS B 1 931 ? -35.719 24.453 5.227 1 94.38 931 LYS B C 1
ATOM 15694 O O . LYS B 1 931 ? -35.375 23.5 4.516 1 94.38 931 LYS B O 1
ATOM 15699 N N . LEU B 1 932 ? -34.812 25.031 5.902 1 94.56 932 LEU B N 1
ATOM 15700 C CA . LEU B 1 932 ? -33.438 24.609 5.922 1 94.56 932 LEU B CA 1
ATOM 15701 C C . LEU B 1 932 ? -33.125 23.75 7.148 1 94.56 932 LEU B C 1
ATOM 15703 O O . LEU B 1 932 ? -33.781 23.922 8.195 1 94.56 932 LEU B O 1
ATOM 15707 N N . PRO B 1 933 ? -32.156 22.781 7.008 1 93.69 933 PRO B N 1
ATOM 15708 C CA . PRO B 1 933 ? -31.609 22.203 8.242 1 93.69 933 PRO B CA 1
ATOM 15709 C C . PRO B 1 933 ? -30.938 23.234 9.133 1 93.69 933 PRO B C 1
ATOM 15711 O O . PRO B 1 933 ? -30.656 24.344 8.688 1 93.69 933 PRO B O 1
ATOM 15714 N N . ALA B 1 934 ? -30.734 22.906 10.367 1 93.5 934 ALA B N 1
ATOM 15715 C CA . ALA B 1 934 ? -30.109 23.844 11.305 1 93.5 934 ALA B CA 1
ATOM 15716 C C . ALA B 1 934 ? -28.688 24.172 10.875 1 93.5 934 ALA B C 1
ATOM 15718 O O . ALA B 1 934 ? -27.906 23.281 10.57 1 93.5 934 ALA B O 1
ATOM 15719 N N . ILE B 1 935 ? -28.344 25.438 10.789 1 91.12 935 ILE B N 1
ATOM 15720 C CA . ILE B 1 935 ? -27.031 25.922 10.367 1 91.12 935 ILE B CA 1
ATOM 15721 C C . ILE B 1 935 ? -26.109 26.047 11.586 1 91.12 935 ILE B C 1
ATOM 15723 O O . ILE B 1 935 ? -26.516 26.562 12.625 1 91.12 935 ILE B O 1
ATOM 15727 N N . THR B 1 936 ? -24.938 25.469 11.469 1 86.62 936 THR B N 1
ATOM 15728 C CA . THR B 1 936 ? -23.984 25.625 12.578 1 86.62 936 THR B CA 1
ATOM 15729 C C . THR B 1 936 ? -22.562 25.766 12.055 1 86.62 936 THR B C 1
ATOM 15731 O O . THR B 1 936 ? -22.328 25.688 10.844 1 86.62 936 THR B O 1
ATOM 15734 N N . ILE B 1 937 ? -21.688 26.016 12.914 1 81.31 937 ILE B N 1
ATOM 15735 C CA . ILE B 1 937 ? -20.281 26.172 12.57 1 81.31 937 ILE B CA 1
ATOM 15736 C C . ILE B 1 937 ? -19.672 24.828 12.219 1 81.31 937 ILE B C 1
ATOM 15738 O O . ILE B 1 937 ? -20.109 23.781 12.727 1 81.31 937 ILE B O 1
ATOM 15742 N N . ASN B 1 938 ? -18.766 24.828 11.227 1 74.62 938 ASN B N 1
ATOM 15743 C CA . ASN B 1 938 ? -17.984 23.641 10.867 1 74.62 938 ASN B CA 1
ATOM 15744 C C . ASN B 1 938 ? -16.75 23.5 11.758 1 74.62 938 ASN B C 1
ATOM 15746 O O . ASN B 1 938 ? -15.727 24.141 11.523 1 74.62 938 ASN B O 1
ATOM 15750 N N . PHE B 1 939 ? -16.859 22.609 12.68 1 62.59 939 PHE B N 1
ATOM 15751 C CA . PHE B 1 939 ? -15.742 22.469 13.602 1 62.59 939 PHE B CA 1
ATOM 15752 C C . PHE B 1 939 ? -14.625 21.641 12.969 1 62.59 939 PHE B C 1
ATOM 15754 O O . PHE B 1 939 ? -13.484 21.672 13.438 1 62.59 939 PHE B O 1
ATOM 15761 N N . ASN B 1 940 ? -14.93 20.703 11.875 1 59.81 940 ASN B N 1
ATOM 15762 C CA . ASN B 1 940 ? -13.992 19.75 11.312 1 59.81 940 ASN B CA 1
ATOM 15763 C C . ASN B 1 940 ? -13.281 20.312 10.086 1 59.81 940 ASN B C 1
ATOM 15765 O O . ASN B 1 940 ? -12.328 19.703 9.578 1 59.81 940 ASN B O 1
ATOM 15769 N N . GLY B 1 941 ? -13.836 21.375 9.531 1 57.41 941 GLY B N 1
ATOM 15770 C CA . GLY B 1 941 ? -13.234 21.812 8.281 1 57.41 941 GLY B CA 1
ATOM 15771 C C . GLY B 1 941 ? -12.938 23.297 8.234 1 57.41 941 GLY B C 1
ATOM 15772 O O . GLY B 1 941 ? -13.219 24.016 9.195 1 57.41 941 GLY B O 1
ATOM 15773 N N . ASP B 1 942 ? -11.992 23.656 7.281 1 53.78 942 ASP B N 1
ATOM 15774 C CA . ASP B 1 942 ? -11.477 25.016 7.121 1 53.78 942 ASP B CA 1
ATOM 15775 C C . ASP B 1 942 ? -12.555 25.953 6.602 1 53.78 942 ASP B C 1
ATOM 15777 O O . ASP B 1 942 ? -12.398 27.172 6.648 1 53.78 942 ASP B O 1
ATOM 15781 N N . LYS B 1 943 ? -13.57 25.297 5.945 1 56.66 943 LYS B N 1
ATOM 15782 C CA . LYS B 1 943 ? -14.445 26.25 5.266 1 56.66 943 LYS B CA 1
ATOM 15783 C C . LYS B 1 943 ? -15.914 25.906 5.512 1 56.66 943 LYS B C 1
ATOM 15785 O O . LYS B 1 943 ? -16.281 24.734 5.66 1 56.66 943 LYS B O 1
ATOM 15790 N N . GLY B 1 944 ? -16.562 26.906 5.902 1 65.5 944 GLY B N 1
ATOM 15791 C CA . GLY B 1 944 ? -18 26.891 5.656 1 65.5 944 GLY B CA 1
ATOM 15792 C C . GLY B 1 944 ? -18.812 26.484 6.875 1 65.5 944 GLY B C 1
ATOM 15793 O O . GLY B 1 944 ? -18.344 26.625 8.008 1 65.5 944 GLY B O 1
ATOM 15794 N N . PHE B 1 945 ? -20.016 26.406 6.77 1 80.62 945 PHE B N 1
ATOM 15795 C CA . PHE B 1 945 ? -21.031 25.984 7.73 1 80.62 945 PHE B CA 1
ATOM 15796 C C . PHE B 1 945 ? -21.359 24.516 7.551 1 80.62 945 PHE B C 1
ATOM 15798 O O . PHE B 1 945 ? -20.953 23.891 6.562 1 80.62 945 PHE B O 1
ATOM 15805 N N . GLN B 1 946 ? -21.844 23.953 8.648 1 86.81 946 GLN B N 1
ATOM 15806 C CA . GLN B 1 946 ? -22.422 22.609 8.586 1 86.81 946 GLN B CA 1
ATOM 15807 C C . GLN B 1 946 ? -23.938 22.656 8.773 1 86.81 946 GLN B C 1
ATOM 15809 O O . GLN B 1 946 ? -24.469 23.594 9.375 1 86.81 946 GLN B O 1
ATOM 15814 N N . LEU B 1 947 ? -24.578 21.703 8.141 1 90.31 947 LEU B N 1
ATOM 15815 C CA . LEU B 1 947 ? -26.031 21.547 8.273 1 90.31 947 LEU B CA 1
ATOM 15816 C C . LEU B 1 947 ? -26.375 20.281 9.039 1 90.31 947 LEU B C 1
ATOM 15818 O O . LEU B 1 947 ? -25.734 19.234 8.844 1 90.31 947 LEU B O 1
ATOM 15822 N N . VAL B 1 948 ? -27.234 20.453 10.008 1 92.44 948 VAL B N 1
ATOM 15823 C CA . VAL B 1 948 ? -27.672 19.312 10.812 1 92.44 948 VAL B CA 1
ATOM 15824 C C . VAL B 1 948 ? -29.172 19.109 10.672 1 92.44 948 VAL B C 1
ATOM 15826 O O . VAL B 1 948 ? -29.953 20.062 10.844 1 92.44 948 VAL B O 1
ATOM 15829 N N . ASP B 1 949 ? -29.625 17.906 10.406 1 90.88 949 ASP B N 1
ATOM 15830 C CA . ASP B 1 949 ? -31.062 17.656 10.25 1 90.88 949 ASP B CA 1
ATOM 15831 C C . ASP B 1 949 ? -31.719 17.375 11.602 1 90.88 949 ASP B C 1
ATOM 15833 O O . ASP B 1 949 ? -31.078 17.484 12.641 1 90.88 949 ASP B O 1
ATOM 15837 N N . GLN B 1 950 ? -33.031 17.203 11.617 1 92 950 GLN B N 1
ATOM 15838 C CA . GLN B 1 950 ? -33.812 17.062 12.836 1 92 950 GLN B CA 1
ATOM 15839 C C . GLN B 1 950 ? -33.531 15.734 13.531 1 92 950 GLN B C 1
ATOM 15841 O O . GLN B 1 950 ? -34 15.508 14.648 1 92 950 GLN B O 1
ATOM 15846 N N . LYS B 1 951 ? -32.625 14.883 12.922 1 86.69 951 LYS B N 1
ATOM 15847 C CA . LYS B 1 951 ? -32.25 13.625 13.547 1 86.69 951 LYS B CA 1
ATOM 15848 C C . LYS B 1 951 ? -30.828 13.703 14.117 1 86.69 951 LYS B C 1
ATOM 15850 O O . LYS B 1 951 ? -30.312 12.719 14.648 1 86.69 951 LYS B O 1
ATOM 15855 N N . GLY B 1 952 ? -30.25 14.906 13.93 1 88.5 952 GLY B N 1
ATOM 15856 C CA . GLY B 1 952 ? -28.938 15.125 14.492 1 88.5 952 GLY B CA 1
ATOM 15857 C C . GLY B 1 952 ? -27.812 14.688 13.562 1 88.5 952 GLY B C 1
ATOM 15858 O O . GLY B 1 952 ? -26.672 14.516 14 1 88.5 952 GLY B O 1
ATOM 15859 N N . HIS B 1 953 ? -28.172 14.445 12.281 1 87.5 953 HIS B N 1
ATOM 15860 C CA . HIS B 1 953 ? -27.172 14.016 11.305 1 87.5 953 HIS B CA 1
ATOM 15861 C C . HIS B 1 953 ? -26.719 15.18 10.43 1 87.5 953 HIS B C 1
ATOM 15863 O O . HIS B 1 953 ? -27.531 16.047 10.094 1 87.5 953 HIS B O 1
ATOM 15869 N N . PHE B 1 954 ? -25.469 15.086 10.039 1 86.38 954 PHE B N 1
ATOM 15870 C CA . PHE B 1 954 ? -24.953 16.094 9.125 1 86.38 954 PHE B CA 1
ATOM 15871 C C . PHE B 1 954 ? -25.562 15.93 7.738 1 86.38 954 PHE B C 1
ATOM 15873 O O . PHE B 1 954 ? -25.766 14.812 7.266 1 86.38 954 PHE B O 1
ATOM 15880 N N . VAL B 1 955 ? -25.938 17.047 7.207 1 87.12 955 VAL B N 1
ATOM 15881 C CA . VAL B 1 955 ? -26.469 17.094 5.848 1 87.12 955 VAL B CA 1
ATOM 15882 C C . VAL B 1 955 ? -25.453 17.781 4.926 1 87.12 955 VAL B C 1
ATOM 15884 O O . VAL B 1 955 ? -24.969 18.875 5.238 1 87.12 955 VAL B O 1
ATOM 15887 N N . ASP B 1 956 ? -25.125 17.188 3.836 1 81.88 956 ASP B N 1
ATOM 15888 C CA . ASP B 1 956 ? -24.266 17.797 2.824 1 81.88 956 ASP B CA 1
ATOM 15889 C C . ASP B 1 956 ? -24.969 18.984 2.146 1 81.88 956 ASP B C 1
ATOM 15891 O O . ASP B 1 956 ? -26.062 18.812 1.588 1 81.88 956 ASP B O 1
ATOM 15895 N N . PRO B 1 957 ? -24.359 20.062 2.242 1 82.88 957 PRO B N 1
ATOM 15896 C CA . PRO B 1 957 ? -24.969 21.219 1.607 1 82.88 957 PRO B CA 1
ATOM 15897 C C . PRO B 1 957 ? -25.266 21 0.124 1 82.88 957 PRO B C 1
ATOM 15899 O O . PRO B 1 957 ? -26.188 21.609 -0.427 1 82.88 957 PRO B O 1
ATOM 15902 N N . LYS B 1 958 ? -24.656 20.062 -0.543 1 76.25 958 LYS B N 1
ATOM 15903 C CA . LYS B 1 958 ? -24.828 19.797 -1.967 1 76.25 958 LYS B CA 1
ATOM 15904 C C . LYS B 1 958 ? -26.109 19 -2.219 1 76.25 958 LYS B C 1
ATOM 15906 O O . LYS B 1 958 ? -26.609 18.953 -3.348 1 76.25 958 LYS B O 1
ATOM 15911 N N . LYS B 1 959 ? -26.641 18.469 -1.169 1 81.94 959 LYS B N 1
ATOM 15912 C CA . LYS B 1 959 ? -27.844 17.656 -1.277 1 81.94 959 LYS B CA 1
ATOM 15913 C C . LYS B 1 959 ? -29.094 18.5 -1.062 1 81.94 959 LYS B C 1
ATOM 15915 O O . LYS B 1 959 ? -30.219 17.984 -1.112 1 81.94 959 LYS B O 1
ATOM 15920 N N . LEU B 1 960 ? -28.906 19.859 -0.798 1 90.56 960 LEU B N 1
ATOM 15921 C CA . LEU B 1 960 ? -30.047 20.766 -0.666 1 90.56 960 LEU B CA 1
ATOM 15922 C C . LEU B 1 960 ? -30.766 20.922 -2 1 90.56 960 LEU B C 1
ATOM 15924 O O . LEU B 1 960 ? -30.141 20.906 -3.059 1 90.56 960 LEU B O 1
ATOM 15928 N N . THR B 1 961 ? -32.062 21.094 -1.959 1 87.5 961 THR B N 1
ATOM 15929 C CA . THR B 1 961 ? -32.844 21.391 -3.162 1 87.5 961 THR B CA 1
ATOM 15930 C C . THR B 1 961 ? -32.5 22.766 -3.699 1 87.5 961 THR B C 1
ATOM 15932 O O . THR B 1 961 ? -31.875 23.578 -3.006 1 87.5 961 THR B O 1
ATOM 15935 N N . SER B 1 962 ? -32.906 23.031 -4.898 1 87.75 962 SER B N 1
ATOM 15936 C CA . SER B 1 962 ? -32.625 24.328 -5.508 1 87.75 962 SER B CA 1
ATOM 15937 C C . SER B 1 962 ? -33.281 25.453 -4.711 1 87.75 962 SER B C 1
ATOM 15939 O O . SER B 1 962 ? -32.688 26.531 -4.574 1 87.75 962 SER B O 1
ATOM 15941 N N . GLU B 1 963 ? -34.438 25.188 -4.195 1 91 963 GLU B N 1
ATOM 15942 C CA . GLU B 1 963 ? -35.125 26.188 -3.389 1 91 963 GLU B CA 1
ATOM 15943 C C . GLU B 1 963 ? -34.406 26.438 -2.076 1 91 963 GLU B C 1
ATOM 15945 O O . GLU B 1 963 ? -34.281 27.594 -1.639 1 91 963 GLU B O 1
ATOM 15950 N N . GLN B 1 964 ? -33.938 25.469 -1.528 1 93.31 964 GLN B N 1
ATOM 15951 C CA . GLN B 1 964 ? -33.219 25.594 -0.27 1 93.31 964 GLN B CA 1
ATOM 15952 C C . GLN B 1 964 ? -31.875 26.312 -0.467 1 93.31 964 GLN B C 1
ATOM 15954 O O . GLN B 1 964 ? -31.484 27.125 0.374 1 93.31 964 GLN B O 1
ATOM 15959 N N . GLN B 1 965 ? -31.266 26.031 -1.526 1 93.31 965 GLN B N 1
ATOM 15960 C CA . GLN B 1 965 ? -30.016 26.703 -1.834 1 93.31 965 GLN B CA 1
ATOM 15961 C C . GLN B 1 965 ? -30.219 28.188 -2.047 1 93.31 965 GLN B C 1
ATOM 15963 O O . GLN B 1 965 ? -29.406 29 -1.599 1 93.31 965 GLN B O 1
ATOM 15968 N N . ALA B 1 966 ? -31.25 28.438 -2.801 1 92.62 966 ALA B N 1
ATOM 15969 C CA . ALA B 1 966 ? -31.562 29.844 -3.035 1 92.62 966 ALA B CA 1
ATOM 15970 C C . ALA B 1 966 ? -31.844 30.562 -1.723 1 92.62 966 ALA B C 1
ATOM 15972 O O . ALA B 1 966 ? -31.438 31.719 -1.535 1 92.62 966 ALA B O 1
ATOM 15973 N N . LEU B 1 967 ? -32.562 29.938 -0.847 1 95.12 967 LEU B N 1
ATOM 15974 C CA . LEU B 1 967 ? -32.875 30.5 0.462 1 95.12 967 LEU B CA 1
ATOM 15975 C C . LEU B 1 967 ? -31.625 30.719 1.283 1 95.12 967 LEU B C 1
ATOM 15977 O O . LEU B 1 967 ? -31.469 31.75 1.937 1 95.12 967 LEU B O 1
ATOM 15981 N N . LEU B 1 968 ? -30.766 29.781 1.262 1 94.31 968 LEU B N 1
ATOM 15982 C CA . LEU B 1 968 ? -29.484 29.891 1.972 1 94.31 968 LEU B CA 1
ATOM 15983 C C . LEU B 1 968 ? -28.656 31.047 1.432 1 94.31 968 LEU B C 1
ATOM 15985 O O . LEU B 1 968 ? -28.031 31.781 2.201 1 94.31 968 LEU B O 1
ATOM 15989 N N . ASN B 1 969 ? -28.656 31.219 0.144 1 93.75 969 ASN B N 1
ATOM 15990 C CA . ASN B 1 969 ? -27.953 32.344 -0.481 1 93.75 969 ASN B CA 1
ATOM 15991 C C . ASN B 1 969 ? -28.531 33.688 -0.07 1 93.75 969 ASN B C 1
ATOM 15993 O O . ASN B 1 969 ? -27.797 34.656 0.147 1 93.75 969 ASN B O 1
ATOM 15997 N N . ASP B 1 970 ? -29.859 33.75 -0.04 1 95.5 970 ASP B N 1
ATOM 15998 C CA . ASP B 1 970 ? -30.516 34.969 0.409 1 95.5 970 ASP B CA 1
ATOM 15999 C C . ASP B 1 970 ? -30.094 35.344 1.83 1 95.5 970 ASP B C 1
ATOM 16001 O O . ASP B 1 970 ? -29.797 36.5 2.117 1 95.5 970 ASP B O 1
ATOM 16005 N N . TYR B 1 971 ? -30.078 34.344 2.627 1 94.94 971 TYR B N 1
ATOM 16006 C CA . TYR B 1 971 ? -29.703 34.531 4.023 1 94.94 971 TYR B CA 1
ATOM 16007 C C . TYR B 1 971 ? -28.266 35 4.145 1 94.94 971 TYR B C 1
ATOM 16009 O O . TYR B 1 971 ? -27.969 35.938 4.891 1 94.94 971 TYR B O 1
ATOM 16017 N N . GLU B 1 972 ? -27.375 34.375 3.463 1 93.25 972 GLU B N 1
ATOM 16018 C CA . GLU B 1 972 ? -25.969 34.75 3.451 1 93.25 972 GLU B CA 1
ATOM 16019 C C . GLU B 1 972 ? -25.766 36.156 2.943 1 93.25 972 GLU B C 1
ATOM 16021 O O . GLU B 1 972 ? -24.922 36.906 3.447 1 93.25 972 GLU B O 1
ATOM 16026 N N . MET B 1 973 ? -26.594 36.531 1.96 1 95 973 MET B N 1
ATOM 16027 C CA . MET B 1 973 ? -26.531 37.844 1.367 1 95 973 MET B CA 1
ATOM 16028 C C . MET B 1 973 ? -26.906 38.906 2.391 1 95 973 MET B C 1
ATOM 16030 O O . MET B 1 973 ? -26.219 39.938 2.514 1 95 973 MET B O 1
ATOM 16034 N N . VAL B 1 974 ? -27.906 38.688 3.086 1 95.06 974 VAL B N 1
ATOM 16035 C CA . VAL B 1 974 ? -28.375 39.625 4.074 1 95.06 974 VAL B CA 1
ATOM 16036 C C . VAL B 1 974 ? -27.375 39.75 5.219 1 95.06 974 VAL B C 1
ATOM 16038 O O . VAL B 1 974 ? -27.094 40.844 5.695 1 95.06 974 VAL B O 1
ATOM 16041 N N . GLN B 1 975 ? -26.859 38.625 5.637 1 93.88 975 GLN B N 1
ATOM 16042 C CA . GLN B 1 975 ? -25.859 38.688 6.703 1 93.88 975 GLN B CA 1
ATOM 16043 C C . GLN B 1 975 ? -24.594 39.406 6.242 1 93.88 975 GLN B C 1
ATOM 16045 O O . GLN B 1 975 ? -24.016 40.188 6.992 1 93.88 975 GLN B O 1
ATOM 16050 N N . TYR B 1 976 ? -24.156 39.062 5.035 1 93.69 976 TYR B N 1
ATOM 16051 C CA . TYR B 1 976 ? -23 39.781 4.5 1 93.69 976 TYR B CA 1
ATOM 16052 C C . TYR B 1 976 ? -23.234 41.281 4.508 1 93.69 976 TYR B C 1
ATOM 16054 O O . TYR B 1 976 ? -22.328 42.062 4.863 1 93.69 976 TYR B O 1
ATOM 16062 N N . ASP B 1 977 ? -24.391 41.688 4.148 1 94.31 977 ASP B N 1
ATOM 16063 C CA . ASP B 1 977 ? -24.734 43.094 4.07 1 94.31 977 ASP B CA 1
ATOM 16064 C C . ASP B 1 977 ? -24.547 43.781 5.422 1 94.31 977 ASP B C 1
ATOM 16066 O O . ASP B 1 977 ? -24.062 44.906 5.492 1 94.31 977 ASP B O 1
ATOM 16070 N N . MET B 1 978 ? -24.781 43.031 6.504 1 92.31 978 MET B N 1
ATOM 16071 C CA . MET B 1 978 ? -24.797 43.656 7.828 1 92.31 978 MET B CA 1
ATOM 16072 C C . MET B 1 978 ? -23.484 43.375 8.57 1 92.31 978 MET B C 1
ATOM 16074 O O . MET B 1 978 ? -23.266 43.938 9.648 1 92.31 978 MET B O 1
ATOM 16078 N N . THR B 1 979 ? -22.594 42.594 8 1 90.94 979 THR B N 1
ATOM 16079 C CA . THR B 1 979 ? -21.406 42.25 8.75 1 90.94 979 THR B CA 1
ATOM 16080 C C . THR B 1 979 ? -20.141 42.719 8.016 1 90.94 979 THR B C 1
ATOM 16082 O O . THR B 1 979 ? -19.234 43.281 8.633 1 90.94 979 THR B O 1
ATOM 16085 N N . ALA B 1 980 ? -20.078 42.469 6.762 1 87.69 980 ALA B N 1
ATOM 16086 C CA . ALA B 1 980 ? -18.875 42.812 6 1 87.69 980 ALA B CA 1
ATOM 16087 C C . ALA B 1 980 ? -19.203 43.75 4.84 1 87.69 980 ALA B C 1
ATOM 16089 O O . ALA B 1 980 ? -18.297 44.312 4.219 1 87.69 980 ALA B O 1
ATOM 16090 N N . GLY B 1 981 ? -20.531 43.938 4.574 1 89.81 981 GLY B N 1
ATOM 16091 C CA . GLY B 1 981 ? -20.953 44.75 3.439 1 89.81 981 GLY B CA 1
ATOM 16092 C C . GLY B 1 981 ? -21.234 46.188 3.797 1 89.81 981 GLY B C 1
ATOM 16093 O O . GLY B 1 981 ? -20.578 46.75 4.684 1 89.81 981 GLY B O 1
ATOM 16094 N N . GLN B 1 982 ? -22.156 46.844 3.031 1 90.25 982 GLN B N 1
ATOM 16095 C CA . GLN B 1 982 ? -22.422 48.281 3.145 1 90.25 982 GLN B CA 1
ATOM 16096 C C . GLN B 1 982 ? -23.719 48.531 3.879 1 90.25 982 GLN B C 1
ATOM 16098 O O . GLN B 1 982 ? -24.188 49.688 3.928 1 90.25 982 GLN B O 1
ATOM 16103 N N . ALA B 1 983 ? -24.406 47.531 4.43 1 92.75 983 ALA B N 1
ATOM 16104 C CA . ALA B 1 983 ? -25.625 47.625 5.215 1 92.75 983 ALA B CA 1
ATOM 16105 C C . ALA B 1 983 ? -26.734 48.312 4.414 1 92.75 983 ALA B C 1
ATOM 16107 O O . ALA B 1 983 ? -27.359 49.25 4.891 1 92.75 983 ALA B O 1
ATOM 16108 N N . TYR B 1 984 ? -26.969 47.938 3.217 1 92.31 984 TYR B N 1
ATOM 16109 C CA . TYR B 1 984 ? -28.031 48.469 2.367 1 92.31 984 TYR B CA 1
ATOM 16110 C C . TYR B 1 984 ? -29.406 48.219 2.986 1 92.31 984 TYR B C 1
ATOM 16112 O O . TYR B 1 984 ? -30.328 49 2.801 1 92.31 984 TYR B O 1
ATOM 16120 N N . GLY B 1 985 ? -29.562 47.156 3.68 1 91.31 985 GLY B N 1
ATOM 16121 C CA . GLY B 1 985 ? -30.828 46.812 4.305 1 91.31 985 GLY B CA 1
ATOM 16122 C C . GLY B 1 985 ? -31.281 47.781 5.359 1 91.31 985 GLY B C 1
ATOM 16123 O O . GLY B 1 985 ? -32.469 47.938 5.602 1 91.31 985 GLY B O 1
ATOM 16124 N N . LEU B 1 986 ? -30.391 48.375 6.027 1 89.31 986 LEU B N 1
ATOM 16125 C CA . LEU B 1 986 ? -30.719 49.344 7.043 1 89.31 986 LEU B CA 1
ATOM 16126 C C . LEU B 1 986 ? -31.375 50.594 6.414 1 89.31 986 LEU B C 1
ATOM 16128 O O . LEU B 1 986 ? -32.125 51.312 7.078 1 89.31 986 LEU B O 1
ATOM 16132 N N . LYS B 1 987 ? -31.125 50.812 5.172 1 83.81 987 LYS B N 1
ATOM 16133 C CA . LYS B 1 987 ? -31.672 51.969 4.473 1 83.81 987 LYS B CA 1
ATOM 16134 C C . LYS B 1 987 ? -33.062 51.688 3.932 1 83.81 987 LYS B C 1
ATOM 16136 O O . LYS B 1 987 ? -33.812 52.594 3.621 1 83.81 987 LYS B O 1
ATOM 16141 N N . ALA B 1 988 ? -33.375 50.438 3.824 1 83.5 988 ALA B N 1
ATOM 16142 C CA . ALA B 1 988 ? -34.719 50.031 3.35 1 83.5 988 ALA B CA 1
ATOM 16143 C C . ALA B 1 988 ? -35.75 50.156 4.461 1 83.5 988 ALA B C 1
ATOM 16145 O O . ALA B 1 988 ? -35.625 49.5 5.496 1 83.5 988 ALA B O 1
ATOM 16146 N N . LYS B 1 989 ? -36.75 51 4.277 1 80.19 989 LYS B N 1
ATOM 16147 C CA . LYS B 1 989 ? -37.781 51.25 5.289 1 80.19 989 LYS B CA 1
ATOM 16148 C C . LYS B 1 989 ? -38.594 49.969 5.527 1 80.19 989 LYS B C 1
ATOM 16150 O O . LYS B 1 989 ? -39.094 49.375 4.582 1 80.19 989 LYS B O 1
ATOM 16155 N N . GLY B 1 990 ? -38.594 49.5 6.738 1 84.75 990 GLY B N 1
ATOM 16156 C CA . GLY B 1 990 ? -39.469 48.406 7.129 1 84.75 990 GLY B CA 1
ATOM 16157 C C . GLY B 1 990 ? -38.844 47.062 7.051 1 84.75 990 GLY B C 1
ATOM 16158 O O . GLY B 1 990 ? -39.438 46.031 7.418 1 84.75 990 GLY B O 1
ATOM 16159 N N . PHE B 1 991 ? -37.625 47.031 6.543 1 91.31 991 PHE B N 1
ATOM 16160 C CA . PHE B 1 991 ? -37.031 45.719 6.355 1 91.31 991 PHE B CA 1
ATOM 16161 C C . PHE B 1 991 ? -36.75 45.062 7.699 1 91.31 991 PHE B C 1
ATOM 16163 O O . PHE B 1 991 ? -37.125 43.906 7.906 1 91.31 991 PHE B O 1
ATOM 16170 N N . TYR B 1 992 ? -36.125 45.781 8.602 1 90.62 992 TYR B N 1
ATOM 16171 C CA . TYR B 1 992 ? -35.781 45.188 9.898 1 90.62 992 TYR B CA 1
ATOM 16172 C C . TYR B 1 992 ? -36.812 45.562 10.953 1 90.62 992 TYR B C 1
ATOM 16174 O O . TYR B 1 992 ? -36.938 44.938 12 1 90.62 992 TYR B O 1
ATOM 16182 N N . LYS B 1 993 ? -37.5 46.625 10.766 1 83 993 LYS B N 1
ATOM 16183 C CA . LYS B 1 993 ? -38.469 47.125 11.75 1 83 993 LYS B CA 1
ATOM 16184 C C . LYS B 1 993 ? -39.844 47.25 11.148 1 83 993 LYS B C 1
ATOM 16186 O O . LYS B 1 993 ? -40 47.688 10 1 83 993 LYS B O 1
ATOM 16191 N N . LEU B 1 994 ? -40.875 46.781 11.984 1 70.25 994 LEU B N 1
ATOM 16192 C CA . LEU B 1 994 ? -42.25 46.938 11.547 1 70.25 994 LEU B CA 1
ATOM 16193 C C . LEU B 1 994 ? -42.625 48.406 11.43 1 70.25 994 LEU B C 1
ATOM 16195 O O . LEU B 1 994 ? -42.188 49.219 12.242 1 70.25 994 LEU B O 1
ATOM 16199 N N . ASN B 1 995 ? -43.156 48.938 10.258 1 55.12 995 ASN B N 1
ATOM 16200 C CA . ASN B 1 995 ? -43.688 50.312 10.094 1 55.12 995 ASN B CA 1
ATOM 16201 C C . ASN B 1 995 ? -44.844 50.594 11.055 1 55.12 995 ASN B C 1
ATOM 16203 O O . ASN B 1 995 ? -45.812 49.844 11.07 1 55.12 995 ASN B O 1
ATOM 16207 N N . ASN B 1 996 ? -44.656 51 12.289 1 45.28 996 ASN B N 1
ATOM 16208 C CA . ASN B 1 996 ? -45.812 51.406 13.086 1 45.28 996 ASN B CA 1
ATOM 16209 C C . ASN B 1 996 ? -46.625 52.5 12.398 1 45.28 996 ASN B C 1
ATOM 16211 O O . ASN B 1 996 ? -46.031 53.406 11.805 1 45.28 996 ASN B O 1
#

Nearest PDB structures (foldseek):
  6dgm-assembly2_B  TM=9.263E-01  e=1.504E-25  Streptococcus pyogenes MGAS5005
  2w8d-assembly1_A  TM=6.379E-01  e=3.270E-11  Bacillus subtilis
  2w5s-assembly1_A  TM=6.364E-01  e=1.854E-10  Staphylococcus aureus
  2w5r-assembly1_A  TM=6.488E-01  e=5.028E-10  Staphylococcus aureus
  6kkl-assembly1_A  TM=1.862E-01  e=2.765E+00  Escherichia coli K-12

Organism: Lactobacillus acidophilus (strain ATCC 700396 / NCK56 / N2 / NCFM) (NCBI:txid272621)

Solvent-accessible surface area (backbone atoms only — not comparable to full-atom values): 102657 Å² total; per-residue (Å²): 133,80,79,69,79,75,81,76,77,82,53,71,69,55,50,51,51,50,50,49,50,51,48,58,48,42,56,52,36,53,86,50,38,71,66,32,37,73,38,88,61,26,77,45,37,29,51,48,52,60,50,51,55,36,40,46,62,46,43,51,34,17,50,52,18,23,39,58,50,82,54,78,55,61,60,49,58,31,50,50,51,50,54,50,37,31,54,45,37,48,52,48,49,52,53,34,40,73,75,44,40,84,71,44,40,52,70,60,55,51,25,32,79,35,31,48,53,60,21,37,30,22,64,59,28,12,48,36,49,29,38,63,44,38,40,58,49,51,53,53,61,68,73,46,54,71,67,40,48,53,51,50,55,50,48,50,43,51,51,50,28,49,14,39,48,39,64,75,62,79,63,26,15,51,54,12,59,61,36,32,58,36,17,50,49,16,30,51,62,59,75,50,89,77,53,70,68,58,51,53,50,38,39,51,46,10,53,52,25,45,52,47,48,54,50,42,42,49,39,40,42,50,46,44,52,51,32,51,73,66,65,46,89,63,44,82,74,61,48,61,46,30,66,66,28,77,52,16,61,44,51,48,35,32,39,48,27,56,46,62,74,44,38,72,64,48,54,69,46,51,71,70,64,55,56,45,46,41,47,45,50,46,54,30,45,34,82,61,40,48,66,47,65,67,68,60,78,85,56,96,43,72,68,59,34,54,52,50,49,41,52,51,52,52,50,50,38,54,51,48,40,53,46,41,75,71,45,51,65,68,36,63,74,50,35,51,51,49,50,56,44,68,71,40,92,47,70,56,56,45,51,50,53,50,50,52,50,49,52,50,49,47,63,75,42,38,69,63,51,49,50,52,50,48,33,37,52,50,31,46,48,29,23,50,57,48,32,61,92,50,26,40,78,74,51,71,85,42,69,40,52,33,69,50,45,39,60,71,70,24,50,42,23,32,48,52,44,17,50,52,46,49,26,51,28,34,40,39,28,56,73,67,64,32,64,51,58,19,52,49,51,46,49,49,50,52,47,51,49,22,50,54,29,35,53,37,28,70,64,36,44,35,63,69,50,61,85,47,57,69,56,54,78,52,41,80,69,49,49,64,72,67,32,69,68,58,49,52,53,51,52,52,50,50,52,51,51,51,53,50,36,52,48,41,52,67,77,57,65,65,80,80,76,80,53,72,64,57,38,45,50,48,22,50,52,25,54,55,57,72,53,49,37,64,35,47,55,41,84,87,40,69,54,19,25,52,44,40,24,28,49,48,74,79,51,56,53,44,48,54,59,42,30,37,64,37,14,52,67,52,39,36,40,58,54,66,32,71,59,61,53,78,79,64,92,73,74,48,65,68,48,49,50,51,50,46,54,55,22,39,53,48,14,54,60,56,36,70,76,27,78,37,52,56,47,65,27,32,40,34,43,31,42,34,35,41,33,50,60,72,83,57,44,77,59,57,40,68,46,85,88,44,78,75,44,45,55,59,61,59,54,37,53,81,65,19,21,44,34,30,28,40,33,83,18,55,32,40,45,56,67,45,40,49,48,14,44,40,53,48,43,62,72,19,70,29,53,39,72,72,50,47,56,66,75,37,53,71,81,41,79,63,47,82,38,68,47,66,54,29,88,36,24,35,34,39,29,68,38,76,45,67,62,65,46,35,63,62,45,40,50,26,47,61,42,76,40,67,34,14,50,89,40,98,38,82,73,52,71,79,38,55,55,67,70,39,89,36,35,26,48,55,19,38,46,52,44,50,51,49,54,59,67,70,45,91,64,21,29,30,34,44,37,37,43,51,49,52,48,74,74,47,55,87,31,56,75,89,50,75,38,62,92,34,52,39,36,79,80,40,74,44,71,66,44,29,46,28,48,21,34,44,44,51,47,45,25,53,41,26,55,33,49,51,52,46,56,59,54,51,46,71,39,94,50,38,35,36,37,40,39,33,24,39,17,35,59,56,73,57,69,74,72,46,33,76,65,32,58,59,57,61,22,45,17,39,34,35,39,40,48,26,59,44,16,40,74,68,63,21,41,57,55,63,82,71,78,39,48,37,31,22,48,29,37,48,56,34,51,52,33,59,33,47,23,28,51,54,25,19,50,46,32,49,43,37,47,47,50,74,68,41,57,26,62,29,52,27,70,88,46,67,66,51,55,35,31,30,34,73,85,70,42,80,45,62,79,84,74,51,50,72,68,46,47,51,50,51,49,51,52,52,50,55,46,39,27,71,61,75,53,84,37,55,57,78,72,41,86,39,29,81,36,69,80,126,133,79,79,67,81,71,80,76,77,81,53,70,68,55,49,51,50,52,52,51,51,51,49,58,47,40,57,52,36,53,86,50,38,69,66,32,38,73,38,86,61,26,78,47,36,30,50,48,52,60,49,50,54,37,40,46,62,46,44,52,35,16,51,52,19,24,39,58,49,82,56,80,54,60,60,52,57,31,49,50,51,51,52,48,37,31,54,44,36,49,52,49,50,53,52,33,40,74,74,44,41,83,71,45,40,52,71,58,55,52,26,31,79,34,32,46,52,60,21,37,31,21,65,60,28,12,49,36,49,30,39,62,42,39,41,59,48,52,53,53,60,69,71,46,54,72,67,38,49,52,52,50,56,49,47,49,41,51,51,51,27,49,15,39,48,38,63,75,62,79,63,27,15,52,54,12,59,62,37,31,57,36,18,50,50,15,29,51,62,58,75,51,89,77,52,68,67,57,51,52,50,37,40,50,47,11,52,53,25,45,51,48,49,53,52,43,40,51,40,40,41,49,45,45,51,52,33,52,72,66,64,45,89,63,44,82,74,62,48,61,47,31,64,67,29,77,52,16,61,45,51,46,35,31,40,48,26,56,46,63,73,44,38,74,65,49,54,67,46,53,71,70,63,57,57,45,46,42,46,46,50,46,56,31,45,35,84,61,40,49,66,46,63,66,68,59,77,86,56,96,45,72,68,57,33,52,53,50,50,41,53,49,51,51,51,50,38,54,51,47,40,52,46,40,76,72,46,51,65,68,36,63,74,50,35,51,50,49,50,57,46,67,72,39,93,48,71,55,56,46,54,48,52,50,49,52,52,50,53,50,49,47,64,75,41,39,69,63,51,49,50,52,50,48,33,39,52,50,30,47,49,28,24,49,58,48,31,59,92,51,26,40,77,76,50,68,84,42,66,40,51,33,70,50,46,40,61,71,69,23,49,42,23,34,48,52,45,18,51,52,45,50,28,52,26,35,39,38,27,56,74,68,63,34,62,51,59,19,51,49,52,46,49,52,49,51,47,50,49,22,51,55,29,37,54,37,27,70,64,37,44,36,63,69,50,61,84,48,58,69,55,55,79,51,42,81,68,48,49,64,72,67,31,69,68,58,50,52,53,51,52,52,50,50,52,52,51,51,51,49,37,52,48,42,52,68,77,57,65,66,80,80,76,78,51,72,66,58,38,45,50,48,21,50,53,26,52,53,56,70,52,47,36,64,35,47,57,40,82,86,41,70,54,18,26,53,44,40,25,28,48,49,72,79,51,55,55,46,46,55,60,42,28,37,66,39,15,50,66,51,40,35,39,57,54,65,34,72,58,60,52,78,79,64,92,74,74,47,66,68,48,48,50,49,50,45,54,55,23,38,54,47,13,53,60,56,37,70,76,29,80,37,53,56,47,66,26,32,40,34,44,32,40,34,35,40,34,50,60,71,83,58,44,77,59,57,41,68,47,85,86,44,77,75,44,45,54,59,62,60,54,36,54,82,65,19,21,43,32,31,30,40,33,84,19,55,33,40,44,55,66,46,41,50,48,14,44,40,53,48,42,63,74,18,69,30,54,40,72,73,50,48,56,66,75,34,53,70,81,40,79,63,48,82,40,67,47,65,52,29,87,37,25,34,35,40,29,68,38,75,45,67,60,64,45,35,64,63,46,41,52,26,46,62,44,76,40,69,35,14,51,88,42,98,40,82,72,52,70,79,37,56,54,67,70,39,91,38,34,27,47,54,17,39,46,53,45,48,51,51,54,59,67,70,45,91,64,20,29,31,34,44,36,37,41,49,49,51,49,75,74,47,55,89,31,56,76,88,51,75,38,62,92,33,52,40,39,79,81,40,74,43,72,67,46,29,46,28,48,22,35,44,46,52,45,44,25,54,41,25,54,31,50,52,53,46,56,60,54,51,48,71,39,92,50,38,35,35,38,41,39,32,24,40,18,33,60,59,74,57,68,73,71,46,34,74,65,32,60,58,58,62,22,45,19,40,35,36,38,39,48,26,58,43,16,41,74,68,64,20,43,56,55,63,84,72,77,39,49,38,30,22,49,29,37,49,55,35,51,51,32,58,33,47,24,28,52,54,24,18,50,48,32,49,43,36,48,49,48,74,67,42,57,26,61,29,52,28,72,88,46,66,65,50,54,34,32,30,34,73,83,69,40,80,45,62,78,84,73,51,52,72,66,48,46,52,50,51,49,52,51,52,49,56,45,38,26,71,61,72,54,84,37,55,57,78,72,41,87,39,28,78,35,68,80,127

Secondary structure (DSSP, 8-state):
--------PPPHHHHHHHHHHHHHHHHTTS--HHHHTTSSSHHHHTTHHHHHHHHHHHHHHHHHHHHTTSSPPPTHHHHHHHHHHHHHHHHHHHHHHHH-GGG--HHHHHHHH-TTTTTS-HHHHHHHHHHHHHHHHHHHHHHS-HHHHHHHHHHHHHHHHHHHTT---TTSGGGGGGHHHHHHHHHHHHSS---HHHHHHHHHHHHHHHHHHHHHHHHHHHHHHHHHHTT-GGGGGS-TTTTTSTT-HHHHHHHHHHHHHTHHHHHT--HHHHHHHHHHHHHHH-TTHHHHHHT--SSS-HHHHHHHHHHHHHHHHHHHHHHHHHTGGGSHHHHHHHHHHHH-SSHHHHHHHHHHHHHHHHHHTHHHHHHHHHHHHHHHHHHHHHSBTTEEE-SSS-EEEHHHHHHHH-HHHHHHHHHHHHHHHHHHHHHH--HHHHHHHHHHHHHHHHHHHHHHHHHHSS---GGGGGGGGGHHHHHHHH-HHHHHHHHHHHHHHHHHHHHHHHHSPPPPPS-HHHHHHHHHHHHHHHHGGGGTT-TTSHHHHHHHHTT----SS-HHHHHHHH-HHHHHHHTSS----PPPTT-SHHHHHHHHHHHHHHHHHHHTT--B-GGG-EEEEEEETT---GGGSTT-EE-TTS--TTHHHHHHHHHSEEEEEE-S-BS--HHHHHHHHHH---GGGSSS---HHHHTGGG-S----GGGGSS-EEEEEEEES-GGGHHHHHHHTT-SEEEEETSSSPPPS--B-TT--SBPHHHHHHHHHHHHHH-SS-EEEEEE--TTPSP--S-STT-TTTT-EE-TT--SHHHHHHHHHHHHHHHHHHHHHHHHHHHHTTSSS-EEEEEEE-SB-TTS-GGGGGTSTTGGGEEEEEEEE-HHHHHTT--S---SS-SEEEGGGHHHHHHHHTTB---HHHHHHHHHHHHSPEEEE-SSSSS-EEEE-TTS-EE-GGGS-HHHHHHHHHHHHHHHHHHTS--GGGGSTTSSS---/--------PPPHHHHHHHHHHHHHHHHTTS--HHHHTTSSSHHHHTTHHHHHHHHHHHHHHHHHHHHTTSSPPPTHHHHHHHHHHHHHHHHHHHHHHHH-GGG--HHHHHHHH-TTTTTS-HHHHHHHHHHHHHHHHHHHHHHS-HHHHHHHHHHHHHHHHHHHTT---TTSGGGGGGHHHHHHHHHHHHSS---HHHHHHHHHHHHHHHHHHHHHHHHHHHHHHHHHHTT-GGGGGS-TTTTTSTT-HHHHHHHHHHHHHTHHHHHT--HHH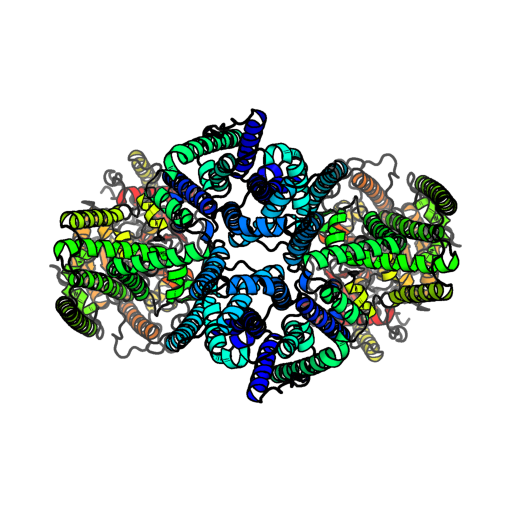HHHHHHHHHHHH-TTHHHHHHT--SSS-HHHHHHHHHHHHHHHHHHHHHHHHHTGGGSHHHHHHHHHHHT-SSHHHHHHHHHHHHHHHHHHTHHHHHHHHHHHHHHHHHHHHHSBTTEEE-SSS-EEEHHHHHHHH-HHHHHHHHHHHHHHHHHHHHHH--HHHHHHHHHHHHHHHHHHHHHHHHHHSS---GGGGGGGGGHHHHHHHH-HHHHHHHHHHHHHHHHHHHHHHHHSPPPPPS-HHHHHHHHHHHHHHHHGGGGTT-TTSHHHHHHHHTT----SS-HHHHHHHH-HHHHHHHTSS----PPPTT-SHHHHHHHHHHHHHHHHHHHTT--B-GGG-EEEEEEETT---GGGSTT-EE-TTS--TTHHHHHHHHHSEEEEEE-S-BS--HHHHHHHHHH---GGG-SS---HHHHTGGG-S----GGGGSS-EEEEEEEETTGGGHHHHHHHTT-SEEEEETSSSPPPS--B-TT--SBPHHHHHHHHHHHHHH-SS-EEEEEE--TTPSP--S-STT-TTTT-EE-TT--SHHHHHHHHHHHHHHHHHHHHHHHHHHHHTTSSS-EEEEEEE-SB-TTS-GGGGGTSTTGGGEEEEEEEE-HHHHHTT--S---SS-SEEEGGGHHHHHHHHTTB---HHHHHHHHHHHHSPEEEE-SSSSS-EEEE-TTS-EE-GGGS-HHHHHHHHHHHHHHHHHHTS--GGGTSTTSSS---

Foldseek 3Di:
DPPPVPPDDDDPVLVVVLLVLLLLLLLLLAQCLVVLCPDPVNLLRSCVSLLSVLLCLLQLLLLVLLQPLPDQAFLLLLVLLLLLQLVLLVVVVVLLCVLPVLPFFVLLVVCSNVVLQSLQFQSNLLNSLLSQCVNVLSVVLVVDDLVVLVVVLVVCLVVVLVVCLQVDDSSHNVCSVVSNSSSSVSSSVNPDDQDPVNLVVLLVLLVVLVVCCSCVLSVLVVVLVVCVVVVPPCSPVGDSCSCSHSSHVSSVSNSVNVCSVCVVSSNPDHSLSSSLCSSSSSCNRGPSNNVSQQSDDPDPDPVVSSVVSSVVSSVVSVVSSVCCVVPVCVPVVNVVVSVLSVVDDHDVVSVVVVVVVVVVVCVVCVVVVVLLVVLLVLLLVLLQLLDDVQWAQDFLVDIDRLNCCQVPQQVLLSVVSSVLLVLQLLQVCLVVVFNLVSSLVSSCCSNVLSNQQSLCCLWQVAGDEPLCPVVCVVVVVVVVSSPPVNVVVSVVVVVVSVVVSVVCCPVPGDDRDDDSVVSVVSNVVSVVVLVLLQCCAPPPDSSVSVCVSSVQDDLQLRRSNNCSNNGSVSSRSNNPHDAWFDDDPPFDLVLLVVLQVVLQVLLVVLLVQFDAALQFAAEEEEADEQFFLLVLPPFKDFFPVDDRLQVQVVVCVVFFLKAKAFAQDASDCLQVLVCLQFQLAAQQRTLHDDRCLSAFQVVAQADETPQQRYPAEEEEEAEDQPPSPNVVNVVNNVHPYYHYVPDPHDQPPFDAAAQDPFGALLSQLVVVVVVVVVDPGRYYYYGYGCRLRDDQDQRHPPQVRQVRMDGDQCPDNQLSSSSSSNSNSSSSVSVSVVVSLVVVLPDQGWYKYKYWHRAHNPSGNPSSCSVVVQSRRIHMITIAIHPNLVVVQFARYDDALRHYAYSSLVLLRNCVRSSHRDFSQSSLSVCCSRQFAHWYHDSPDSDGIWGAHSVRDTDDPVPHDPVNVVSVSSSSSQVCCSGVRVVSQVVDPRRSYHPD/DPPPPPPDDDDPVLVVVLLVLLLLLLLLLAQCLVVLCPDPVNLLRSCVSLLSVLLCLLQLLLLVLLQPLPDQAFLLLLVLLLLLQLVLLVVVVVLLCVLPVLPFFVLLVVCSNVVLQSLQFQSNLLNSLLSQCVNVLSVVLVVDDLVVLVVVLVVCLVVVLVVCLQVDDSSHNVCSVVSNSSSSVSSSVNPDDDDPVNLVVLLVLLVVLVVCCSCVLSVLVVVLVVCVVVVPPCSPVGDSCSCSHSSHVSSVSNSVNVCSVCSVSSNPDHSLSSSLCSSSSSCNRGPSNNVSQQSDDPDPDPVVSSVVSSVVSSVVSVVSSVCCVVPVCVPVVNVVVSVLSVVDDHPVVSVVVVVVVVVVVCVVCVVVVVLLVVLLVLLLVLLQLLDDVQWAQDFLVDIDRLNCCQVPQQVLLSVVSSVLLVLQLLQVCLVVVFNLVSSLVSSCVSNVLSNQQSLCCLWQVAGDEPLCPVVCVVVVVVVVSSPPVNVVVNVVVVVVSVVVSVVCCPVPGDDRDDDSVVSVVSNVVSVVVLVLLQCCAPPPDSSVSVCVSSVQDDLQLRRSNNCSNNGSVSSRSNNPHDAWFDDDPPFDLVLLVVLQVVLQVLLVVLVVQFDAALQFAAEEEEADEQFFLLVLPPFKDFFPVDDRLQVQVVVCVVFFLKAKAFAQDASDDLQVLVCLQFQLAAQQRTLHDDRCLSAFQVVAQADETPQQRYPAEEEEEAEDCPPSPNVVNVVNPVHPYYHYVPDPDDQPPFDAAAQDPFGAVLSQLVVVVVVVVVDPGRYYYYGYGCRLRDDLDQRHPPQVRQVRMDGDQCPDNQLSSSSSSSSNSSSSVSVSVVVSLVVVLPDQGWYKYKYWHRAHNPSGNPSSCSVVVQSRRIHMITIAIHPNLVVVQFARYDDALRHYAYSSLVLLRNCVRSSHRDFSQSSLSVCCSRQFAHWYHDSPDSDGIWGAHSVRDTDDPVPHDPVNVVSVSSSSSQVCCSGVRVVSVVVDPRRSYHPD

Radius of gyration: 45.45 Å; Cα contacts (8 Å, |Δi|>4): 3242; chains: 2; bounding box: 122×109×94 Å

Sequence (1992 aa):
MSEIKKKKSLNVAQIICLVLAAFFMLVQMFSWGKTFGRLPLSTLMRYIPGLLGRSTMVLVPMVFGAVYSKKKVHPTEAFRFWIMAVVTLVLLYLAYFFKVPGGFNMWKLWGVFFPVLTSTSVLLAGLIFSMLAQPYLYELQYRITTKQNLLLLSALTLIGFATNAGTMIFNYSIYGVYLILYFAWGMFLANVKIPKKVFSWSIAAGIVSFFVMFIGVPGFNGVYWYQRLSGRSGVYSWNPRFLSNVTSPFLFLMVLAAFLIFRKVIVSFSAKEMRFFIPVVIFMEAPVIGGFVKSFRFTNSAGLNKFLMIIIMMVVAFILNYLYERYLFKIKPIKRTIAFFDKHNNLAEIVEDSWAKFTAWVVENRVRLLTWGWFYILSFASFLIESDNLRIQITTATDINAVIFLLGTRFFAIILTAIFLDAMFAIFYFITTRYWTSTILVSVIAIGWAIANKIKLDLRGEPIYPTEIDEIVNWKTLLPMVGQQKIIMIAIALVIVIALTVFLEIKFPIKKKGSWKRRGIWALLSLLLFMTPIRFNHDGGMIYHINRGFDNKQSFRNPERDIQINGPLLNFLNYFDLQIMNKPSNYSESTIKHLDQKYSKLADQINKTRKNTLKDQTIVYNLSESFVDPYTFPTVKIDPKAPNPVKFIQSMQKRATYGSMLSAGYGGGTANMEWETLTGFNMGMFKSTLTPYVQIVPNYDFYPTIGMDFSYKSAVHPFIGTYYSRVEDYKRFKFNKFVYLGSKYKIIDQKKLGKSTYNSDFTTYANGLKQINSMKGGQFINLISIQNHMPYNNWYPNNEYMGKISGELFNTAAVREQMATYVKGTQYTDKAVKKFIGQIDKIKKPITVVFYGDHYPSILSQNYTAKYPVQMHSTRYFIYSNKYAREHGAKSKLTDNTNYVNTSDFTAMMLEQTNSKVTPYQALLTEVHKKLPAITINFNGDKGFQLVDQKGHFVDPKKLTSEQQALLNDYEMVQYDMTAGQAYGLKAKGFYKLNNMSEIKKKKSLNVAQIICLVLAAFFMLVQMFSWGKTFGRLPLSTLMRYIPGLLGRSTMVLVPMVFGAVYSKKKVHPTEAFRFWIMAVVTLVLLYLAYFFKVPGGFNMWKLWGVFFPVLTSTSVLLAGLIFSMLAQPYLYELQYRITTKQNLLLLSALTLIGFATNAGTMIFNYSIYGVYLILYFAWGMFLANVKIPKKVFSWSIAAGIVSFFVMFIGVPGFNGVYWYQRLSGRSGVYSWNPRFLSNVTSPFLFLMVLAAFLIFRKVIVSFSAKEMRFFIPVVIFMEAPVIGGFVKSFRFTNSAGLNKFLMIIIMMVVAFILNYLYERYLFKIKPIKRTIAFFDKHNNLAEIVEDSWAKFTAWVVENRVRLLTWGWFYILSFASFLIESDNLRIQITTATDINAVIFLLGTRFFAIILTAIFLDAMFAIFYFITTRYWTSTILVSVIAIGWAIANKIKLDLRGEPIYPTEIDEIVNWKTLLPMVGQQKIIMIAIALVIVIALTVFLEIKFPIKKKGSWKRRGIWALLSLLLFMTPIRFNHDGGMIYHINRGFDNKQSFRNPERDIQINGPLLNFLNYFDLQIMNKPSNYSESTIKHLDQKYSKLADQINKTRKNTLKDQTIVYNLSESFVDPYTFPTVKIDPKAPNPVKFIQSMQKRATYGSMLSAGYGGGTANMEWETLTGFNMGMFKSTLTPYVQIVPNYDFYPTIGMDFSYKSAVHPFIGTYYSRVEDYKRFKFNKFVYLGSKYKIIDQKKLGKSTYNSDFTTYANGLKQINSMKGGQFINLISIQNHMPYNNWYPNNEYMGKISGELFNTAAVREQMATYVKGTQYTDKAVKKFIGQIDKIKKPITVVFYGDHYPSILSQNYTAKYPVQMHSTRYFIYSNKYAREHGAKSKLTDNTNYVNTSDFTAMMLEQTNSKVTPYQALLTEVHKKLPAITINFNGDKGFQLVDQKGHFVDPKKLTSEQQALLNDYEMVQYDMTAGQAYGLKAKGFYKLNN

InterPro domains:
  IPR000917 Sulfatase, N-terminal [PF00884] (617-915)
  IPR017850 Alkaline-phosphatase-like, core domain superfamily [G3DSA:3.40.720.10] (680-929)
  IPR017850 Alkaline-phosphatase-like, core domain superfamily [SSF53649] (703-870)